Protein 1NKT (pdb70)

Structure (mmCIF, N/CA/C/O backbone):
data_1NKT
#
_entry.id   1NKT
#
_cell.length_a   206.050
_cell.length_b   206.050
_cell.length_c   292.857
_cell.angle_alpha   90.00
_cell.angle_beta   90.00
_cell.angle_gamma   120.00
#
_symmetry.space_group_name_H-M   'P 62 2 2'
#
loop_
_entity.id
_entity.type
_entity.pdbx_description
1 polymer 'Preprotein translocase secA 1 subunit'
2 non-polymer 'MAGNESIUM ION'
3 non-polymer "ADENOSINE-5'-DIPHOSPHATE"
4 water water
#
loop_
_atom_site.group_PDB
_atom_site.id
_atom_site.type_symbol
_atom_site.label_atom_id
_atom_site.label_alt_id
_atom_site.label_comp_id
_atom_site.label_asym_id
_atom_site.label_entity_id
_atom_site.label_seq_id
_atom_site.pdbx_PDB_ins_code
_atom_site.Cartn_x
_atom_site.Cartn_y
_atom_site.Cartn_z
_atom_site.occupancy
_atom_site.B_iso_or_equiv
_atom_site.auth_seq_id
_atom_site.auth_comp_id
_atom_site.auth_asym_id
_atom_site.auth_atom_id
_atom_site.pdbx_PDB_model_num
ATOM 1 N N . ASP A 1 15 ? 50.494 99.605 212.802 1.00 42.26 -15 ASP A N 1
ATOM 2 C CA . ASP A 1 15 ? 49.460 100.634 212.425 1.00 42.04 -15 ASP A CA 1
ATOM 3 C C . ASP A 1 15 ? 49.461 101.929 213.285 1.00 41.43 -15 ASP A C 1
ATOM 4 O O . ASP A 1 15 ? 48.452 102.279 213.898 1.00 41.68 -15 ASP A O 1
ATOM 9 N N . SER A 1 16 ? 50.586 102.651 213.251 1.00 40.45 -14 SER A N 1
ATOM 10 C CA . SER A 1 16 ? 50.917 103.742 214.174 1.00 39.23 -14 SER A CA 1
ATOM 11 C C . SER A 1 16 ? 50.847 105.151 213.553 1.00 38.42 -14 SER A C 1
ATOM 12 O O . SER A 1 16 ? 50.626 105.288 212.352 1.00 38.57 -14 SER A O 1
ATOM 15 N N . PRO A 1 17 ? 51.029 106.194 214.375 1.00 37.38 -13 PRO A N 1
ATOM 16 C CA . PRO A 1 17 ? 51.082 107.576 213.889 1.00 36.00 -13 PRO A CA 1
ATOM 17 C C . PRO A 1 17 ? 52.513 108.096 213.724 1.00 34.07 -13 PRO A C 1
ATOM 18 O O . PRO A 1 17 ? 53.460 107.387 214.022 1.00 34.11 -13 PRO A O 1
ATOM 22 N N . ASP A 1 18 ? 52.666 109.337 213.282 1.00 32.35 -12 ASP A N 1
ATOM 23 C CA . ASP A 1 18 ? 53.998 109.847 213.019 1.00 30.52 -12 ASP A CA 1
ATOM 24 C C . ASP A 1 18 ? 54.297 111.330 213.257 1.00 29.36 -12 ASP A C 1
ATOM 25 O O . ASP A 1 18 ? 55.449 111.737 213.128 1.00 29.13 -12 ASP A O 1
ATOM 30 N N . LEU A 1 19 ? 53.304 112.145 213.599 1.00 27.95 -11 LEU A N 1
ATOM 31 C CA . LEU A 1 19 ? 53.601 113.550 213.877 1.00 26.92 -11 LEU A CA 1
ATOM 32 C C . LEU A 1 19 ? 54.668 113.677 214.973 1.00 26.88 -11 LEU A C 1
ATOM 33 O O . LEU A 1 19 ? 54.559 113.066 216.027 1.00 26.79 -11 LEU A O 1
ATOM 38 N N . GLY A 1 20 ? 55.730 114.421 214.689 1.00 26.63 -10 GLY A N 1
ATOM 39 C CA . GLY A 1 20 ? 56.827 114.571 215.625 1.00 26.85 -10 GLY A CA 1
ATOM 40 C C . GLY A 1 20 ? 57.361 113.287 216.268 1.00 26.84 -10 GLY A C 1
ATOM 41 O O . GLY A 1 20 ? 57.564 113.233 217.483 1.00 27.35 -10 GLY A O 1
ATOM 42 N N . THR A 1 21 ? 57.568 112.250 215.460 1.00 26.21 -9 THR A N 1
ATOM 43 C CA . THR A 1 21 ? 58.269 111.041 215.874 1.00 25.16 -9 THR A CA 1
ATOM 44 C C . THR A 1 21 ? 59.484 111.079 215.004 1.00 24.64 -9 THR A C 1
ATOM 45 O O . THR A 1 21 ? 59.345 111.239 213.800 1.00 24.97 -9 THR A O 1
ATOM 49 N N . LEU A 1 22 ? 60.671 110.930 215.574 1.00 23.83 -8 LEU A N 1
ATOM 50 C CA . LEU A 1 22 ? 61.857 111.007 214.759 1.00 23.13 -8 LEU A CA 1
ATOM 51 C C . LEU A 1 22 ? 61.908 109.859 213.759 1.00 22.84 -8 LEU A C 1
ATOM 52 O O . LEU A 1 22 ? 61.801 110.082 212.555 1.00 22.37 -8 LEU A O 1
ATOM 57 N N . VAL A 1 23 ? 62.046 108.645 214.285 1.00 22.56 -7 VAL A N 1
ATOM 58 C CA . VAL A 1 23 ? 62.065 107.401 213.525 1.00 22.49 -7 VAL A CA 1
ATOM 59 C C . VAL A 1 23 ? 60.656 106.984 213.051 1.00 23.27 -7 VAL A C 1
ATOM 60 O O . VAL A 1 23 ? 59.746 106.903 213.866 1.00 23.00 -7 VAL A O 1
ATOM 64 N N . PRO A 1 24 ? 60.481 106.697 211.753 1.00 24.07 -6 PRO A N 1
ATOM 65 C CA . PRO A 1 24 ? 59.170 106.338 211.206 1.00 24.98 -6 PRO A CA 1
ATOM 66 C C . PRO A 1 24 ? 58.663 104.957 211.651 1.00 26.40 -6 PRO A C 1
ATOM 67 O O . PRO A 1 24 ? 59.372 103.949 211.575 1.00 27.04 -6 PRO A O 1
ATOM 71 N N . ARG A 1 25 ? 57.423 104.939 212.120 1.00 27.91 -5 ARG A N 1
ATOM 72 C CA . ARG A 1 25 ? 56.805 103.754 212.707 1.00 29.65 -5 ARG A CA 1
ATOM 73 C C . ARG A 1 25 ? 55.819 103.078 211.766 1.00 30.06 -5 ARG A C 1
ATOM 74 O O . ARG A 1 25 ? 54.722 103.611 211.467 1.00 29.62 -5 ARG A O 1
ATOM 82 N N . GLY A 1 26 ? 56.207 101.883 211.326 1.00 30.41 -4 GLY A N 1
ATOM 83 C CA . GLY A 1 26 ? 55.275 100.979 210.672 1.00 30.19 -4 GLY A CA 1
ATOM 84 C C . GLY A 1 26 ? 54.437 101.626 209.589 1.00 29.57 -4 GLY A C 1
ATOM 85 O O . GLY A 1 26 ? 54.826 101.586 208.429 1.00 30.14 -4 GLY A O 1
ATOM 86 N N . SER A 1 27 ? 53.298 102.216 209.939 1.00 28.89 -3 SER A N 1
ATOM 87 C CA . SER A 1 27 ? 52.416 102.746 208.890 1.00 28.01 -3 SER A CA 1
ATOM 88 C C . SER A 1 27 ? 53.039 103.855 208.015 1.00 27.41 -3 SER A C 1
ATOM 89 O O . SER A 1 27 ? 52.845 103.888 206.803 1.00 27.13 -3 SER A O 1
ATOM 92 N N . MET A 1 28 ? 53.813 104.740 208.636 1.00 27.11 -2 MET A N 1
ATOM 93 C CA . MET A 1 28 ? 54.584 105.746 207.915 1.00 26.08 -2 MET A CA 1
ATOM 94 C C . MET A 1 28 ? 55.774 105.141 207.190 1.00 25.70 -2 MET A C 1
ATOM 95 O O . MET A 1 28 ? 56.147 105.589 206.110 1.00 25.24 -2 MET A O 1
ATOM 100 N N . ALA A 1 29 ? 56.383 104.134 207.802 1.00 25.80 -1 ALA A N 1
ATOM 101 C CA . ALA A 1 29 ? 57.534 103.452 207.213 1.00 25.91 -1 ALA A CA 1
ATOM 102 C C . ALA A 1 29 ? 57.168 102.756 205.892 1.00 26.28 -1 ALA A C 1
ATOM 103 O O . ALA A 1 29 ? 58.014 102.615 205.001 1.00 26.50 -1 ALA A O 1
ATOM 105 N N . ASP A 1 30 ? 55.904 102.352 205.764 1.00 26.42 0 ASP A N 1
ATOM 106 C CA . ASP A 1 30 ? 55.417 101.738 204.546 1.00 26.67 0 ASP A CA 1
ATOM 107 C C . ASP A 1 30 ? 55.352 102.795 203.476 1.00 26.21 0 ASP A C 1
ATOM 108 O O . ASP A 1 30 ? 56.005 102.654 202.437 1.00 26.81 0 ASP A O 1
ATOM 113 N N . ILE A 1 31 ? 54.584 103.857 203.720 1.00 25.04 1 ILE A N 1
ATOM 114 C CA . ILE A 1 31 ? 54.536 104.940 202.763 1.00 23.88 1 ILE A CA 1
ATOM 115 C C . ILE A 1 31 ? 55.952 105.240 202.274 1.00 24.05 1 ILE A C 1
ATOM 116 O O . ILE A 1 31 ? 56.158 105.412 201.079 1.00 24.10 1 ILE A O 1
ATOM 121 N N . LEU A 1 32 ? 56.932 105.260 203.182 1.00 24.25 2 LEU A N 1
ATOM 122 C CA . LEU A 1 32 ? 58.287 105.650 202.808 1.00 24.36 2 LEU A CA 1
ATOM 123 C C . LEU A 1 32 ? 58.969 104.624 201.904 1.00 25.60 2 LEU A C 1
ATOM 124 O O . LEU A 1 32 ? 59.655 105.015 200.949 1.00 25.61 2 LEU A O 1
ATOM 129 N N . SER A 1 33 ? 58.766 103.333 202.193 1.00 26.90 3 SER A N 1
ATOM 130 C CA . SER A 1 33 ? 59.166 102.239 201.301 1.00 28.37 3 SER A CA 1
ATOM 131 C C . SER A 1 33 ? 58.440 102.297 199.932 1.00 29.73 3 SER A C 1
ATOM 132 O O . SER A 1 33 ? 59.053 102.035 198.890 1.00 30.26 3 SER A O 1
ATOM 135 N N . LYS A 1 34 ? 57.150 102.631 199.924 1.00 30.25 4 LYS A N 1
ATOM 136 C CA . LYS A 1 34 ? 56.456 102.823 198.658 1.00 31.62 4 LYS A CA 1
ATOM 137 C C . LYS A 1 34 ? 57.252 103.804 197.791 1.00 31.68 4 LYS A C 1
ATOM 138 O O . LYS A 1 34 ? 57.866 103.393 196.818 1.00 32.24 4 LYS A O 1
ATOM 144 N N . LEU A 1 35 ? 57.283 105.078 198.166 1.00 31.86 5 LEU A N 1
ATOM 145 C CA . LEU A 1 35 ? 58.021 106.108 197.417 1.00 31.97 5 LEU A CA 1
ATOM 146 C C . LEU A 1 35 ? 59.512 105.791 197.064 1.00 32.01 5 LEU A C 1
ATOM 147 O O . LEU A 1 35 ? 60.123 106.517 196.273 1.00 32.13 5 LEU A O 1
ATOM 152 N N . LEU A 1 36 ? 60.090 104.738 197.652 1.00 31.60 6 LEU A N 1
ATOM 153 C CA . LEU A 1 36 ? 61.448 104.289 197.311 1.00 31.15 6 LEU A CA 1
ATOM 154 C C . LEU A 1 36 ? 61.463 103.788 195.882 1.00 31.26 6 LEU A C 1
ATOM 155 O O . LEU A 1 36 ? 62.163 104.326 195.016 1.00 31.38 6 LEU A O 1
ATOM 160 N N . ARG A 1 37 ? 60.664 102.750 195.657 1.00 31.10 7 ARG A N 1
ATOM 161 C CA . ARG A 1 37 ? 60.442 102.174 194.343 1.00 31.11 7 ARG A CA 1
ATOM 162 C C . ARG A 1 37 ? 59.975 103.210 193.300 1.00 30.84 7 ARG A C 1
ATOM 163 O O . ARG A 1 37 ? 60.218 103.039 192.107 1.00 31.01 7 ARG A O 1
ATOM 171 N N . LEU A 1 38 ? 59.315 104.281 193.735 1.00 30.20 8 LEU A N 1
ATOM 172 C CA . LEU A 1 38 ? 58.838 105.288 192.793 1.00 29.84 8 LEU A CA 1
ATOM 173 C C . LEU A 1 38 ? 59.876 106.370 192.536 1.00 29.68 8 LEU A C 1
ATOM 174 O O . LEU A 1 38 ? 59.603 107.361 191.856 1.00 29.96 8 LEU A O 1
ATOM 179 N N . GLY A 1 39 ? 61.059 106.179 193.103 1.00 29.57 9 GLY A N 1
ATOM 180 C CA . GLY A 1 39 ? 62.188 107.064 192.882 1.00 29.49 9 GLY A CA 1
ATOM 181 C C . GLY A 1 39 ? 62.163 108.425 193.569 1.00 29.04 9 GLY A C 1
ATOM 182 O O . GLY A 1 39 ? 63.117 109.197 193.427 1.00 29.67 9 GLY A O 1
ATOM 183 N N . GLU A 1 40 ? 61.103 108.712 194.326 1.00 28.01 10 GLU A N 1
ATOM 184 C CA . GLU A 1 40 ? 60.898 110.037 194.913 1.00 26.47 10 GLU A CA 1
ATOM 185 C C . GLU A 1 40 ? 61.886 110.472 195.999 1.00 25.69 10 GLU A C 1
ATOM 186 O O . GLU A 1 40 ? 62.144 111.663 196.159 1.00 25.95 10 GLU A O 1
ATOM 192 N N . GLY A 1 41 ? 62.446 109.527 196.739 1.00 24.28 11 GLY A N 1
ATOM 193 C CA . GLY A 1 41 ? 63.504 109.882 197.657 1.00 23.04 11 GLY A CA 1
ATOM 194 C C . GLY A 1 41 ? 63.158 110.707 198.883 1.00 22.18 11 GLY A C 1
ATOM 195 O O . GLY A 1 41 ? 64.010 111.411 199.404 1.00 21.99 11 GLY A O 1
ATOM 196 N N . ARG A 1 42 ? 61.929 110.607 199.376 1.00 21.83 12 ARG A N 1
ATOM 197 C CA . ARG A 1 42 ? 61.592 111.264 200.640 1.00 21.19 12 ARG A CA 1
ATOM 198 C C . ARG A 1 42 ? 62.255 110.536 201.802 1.00 19.99 12 ARG A C 1
ATOM 199 O O . ARG A 1 42 ? 62.626 111.154 202.779 1.00 19.87 12 ARG A O 1
ATOM 207 N N . MET A 1 43 ? 62.412 109.227 201.679 1.00 18.78 13 MET A N 1
ATOM 208 C CA . MET A 1 43 ? 63.006 108.427 202.720 1.00 18.40 13 MET A CA 1
ATOM 209 C C . MET A 1 43 ? 64.423 108.892 203.101 1.00 17.83 13 MET A C 1
ATOM 210 O O . MET A 1 43 ? 64.808 108.879 204.268 1.00 17.52 13 MET A O 1
ATOM 215 N N . VAL A 1 44 ? 65.212 109.281 202.111 1.00 17.03 14 VAL A N 1
ATOM 216 C CA . VAL A 1 44 ? 66.543 109.790 202.391 1.00 16.25 14 VAL A CA 1
ATOM 217 C C . VAL A 1 44 ? 66.422 111.073 203.230 1.00 16.13 14 VAL A C 1
ATOM 218 O O . VAL A 1 44 ? 67.152 111.236 204.206 1.00 16.51 14 VAL A O 1
ATOM 222 N N . LYS A 1 45 ? 65.499 111.968 202.883 1.00 15.53 15 LYS A N 1
ATOM 223 C CA . LYS A 1 45 ? 65.325 113.185 203.678 1.00 15.56 15 LYS A CA 1
ATOM 224 C C . LYS A 1 45 ? 65.082 112.837 205.150 1.00 15.07 15 LYS A C 1
ATOM 225 O O . LYS A 1 45 ? 65.669 113.460 206.049 1.00 15.24 15 LYS A O 1
ATOM 231 N N . ARG A 1 46 ? 64.256 111.817 205.378 1.00 14.10 16 ARG A N 1
ATOM 232 C CA . ARG A 1 46 ? 63.994 111.307 206.715 1.00 13.84 16 ARG A CA 1
ATOM 233 C C . ARG A 1 46 ? 65.230 110.731 207.415 1.00 14.10 16 ARG A C 1
ATOM 234 O O . ARG A 1 46 ? 65.452 110.995 208.585 1.00 14.37 16 ARG A O 1
ATOM 242 N N . LEU A 1 47 ? 66.008 109.909 206.719 1.00 14.16 17 LEU A N 1
ATOM 243 C CA . LEU A 1 47 ? 67.136 109.263 207.352 1.00 14.86 17 LEU A CA 1
ATOM 244 C C . LEU A 1 47 ? 68.167 110.329 207.720 1.00 14.98 17 LEU A C 1
ATOM 245 O O . LEU A 1 47 ? 68.848 110.229 208.741 1.00 14.08 17 LEU A O 1
ATOM 250 N N . LYS A 1 48 ? 68.226 111.367 206.890 1.00 15.40 18 LYS A N 1
ATOM 251 C CA . LYS A 1 48 ? 69.103 112.508 207.100 1.00 15.71 18 LYS A CA 1
ATOM 252 C C . LYS A 1 48 ? 68.676 113.282 208.355 1.00 15.46 18 LYS A C 1
ATOM 253 O O . LYS A 1 48 ? 69.531 113.715 209.149 1.00 15.87 18 LYS A O 1
ATOM 259 N N . LYS A 1 49 ? 67.366 113.432 208.545 1.00 14.73 19 LYS A N 1
ATOM 260 C CA . LYS A 1 49 ? 66.840 114.036 209.766 1.00 14.48 19 LYS A CA 1
ATOM 261 C C . LYS A 1 49 ? 67.225 113.216 211.008 1.00 14.03 19 LYS A C 1
ATOM 262 O O . LYS A 1 49 ? 67.623 113.771 212.034 1.00 14.96 19 LYS A O 1
ATOM 268 N N . VAL A 1 50 ? 67.137 111.896 210.911 1.00 13.00 20 VAL A N 1
ATOM 269 C CA . VAL A 1 50 ? 67.554 111.044 212.003 1.00 11.91 20 VAL A CA 1
ATOM 270 C C . VAL A 1 50 ? 69.043 111.241 212.219 1.00 12.26 20 VAL A C 1
ATOM 271 O O . VAL A 1 50 ? 69.460 111.519 213.332 1.00 13.09 20 VAL A O 1
ATOM 275 N N . ALA A 1 51 ? 69.854 111.153 211.170 1.00 11.90 21 ALA A N 1
ATOM 276 C CA . ALA A 1 51 ? 71.300 111.205 211.374 1.00 11.84 21 ALA A CA 1
ATOM 277 C C . ALA A 1 51 ? 71.670 112.508 212.065 1.00 12.05 21 ALA A C 1
ATOM 278 O O . ALA A 1 51 ? 72.323 112.497 213.113 1.00 11.12 21 ALA A O 1
ATOM 280 N N . ASP A 1 52 ? 71.197 113.619 211.501 1.00 12.66 22 ASP A N 1
ATOM 281 C CA . ASP A 1 52 ? 71.349 114.947 212.124 1.00 13.54 22 ASP A CA 1
ATOM 282 C C . ASP A 1 52 ? 71.047 114.984 213.602 1.00 13.59 22 ASP A C 1
ATOM 283 O O . ASP A 1 52 ? 71.904 115.396 214.396 1.00 13.93 22 ASP A O 1
ATOM 288 N N . TYR A 1 53 ? 69.845 114.553 213.978 1.00 13.31 23 TYR A N 1
ATOM 289 C CA . TYR A 1 53 ? 69.529 114.470 215.390 1.00 13.83 23 TYR A CA 1
ATOM 290 C C . TYR A 1 53 ? 70.582 113.670 216.183 1.00 13.42 23 TYR A C 1
ATOM 291 O O . TYR A 1 53 ? 71.175 114.197 217.120 1.00 13.73 23 TYR A O 1
ATOM 300 N N . VAL A 1 54 ? 70.838 112.422 215.800 1.00 12.73 24 VAL A N 1
ATOM 301 C CA . VAL A 1 54 ? 71.873 111.648 216.457 1.00 12.25 24 VAL A CA 1
ATOM 302 C C . VAL A 1 54 ? 73.126 112.505 216.644 1.00 12.74 24 VAL A C 1
ATOM 303 O O . VAL A 1 54 ? 73.768 112.440 217.685 1.00 12.83 24 VAL A O 1
ATOM 307 N N . GLY A 1 55 ? 73.455 113.308 215.630 1.00 13.15 25 GLY A N 1
ATOM 308 C CA . GLY A 1 55 ? 74.585 114.228 215.666 1.00 13.60 25 GLY A CA 1
ATOM 309 C C . GLY A 1 55 ? 74.514 115.242 216.803 1.00 14.61 25 GLY A C 1
ATOM 310 O O . GLY A 1 55 ? 75.542 115.590 217.382 1.00 14.18 25 GLY A O 1
ATOM 311 N N . THR A 1 56 ? 73.312 115.723 217.136 1.00 15.37 26 THR A N 1
ATOM 312 C CA . THR A 1 56 ? 73.187 116.636 218.260 1.00 16.17 26 THR A CA 1
ATOM 313 C C . THR A 1 56 ? 73.316 115.938 219.610 1.00 16.77 26 THR A C 1
ATOM 314 O O . THR A 1 56 ? 73.373 116.613 220.633 1.00 17.51 26 THR A O 1
ATOM 318 N N . LEU A 1 57 ? 73.379 114.607 219.636 1.00 16.85 27 LEU A N 1
ATOM 319 C CA . LEU A 1 57 ? 73.619 113.905 220.907 1.00 16.98 27 LEU A CA 1
ATOM 320 C C . LEU A 1 57 ? 75.107 113.596 221.147 1.00 17.21 27 LEU A C 1
ATOM 321 O O . LEU A 1 57 ? 75.483 112.934 222.107 1.00 17.35 27 LEU A O 1
ATOM 326 N N . SER A 1 58 ? 75.952 114.126 220.284 1.00 17.79 28 SER A N 1
ATOM 327 C CA . SER A 1 58 ? 77.357 113.817 220.297 1.00 18.23 28 SER A CA 1
ATOM 328 C C . SER A 1 58 ? 78.028 114.279 221.579 1.00 18.98 28 SER A C 1
ATOM 329 O O . SER A 1 58 ? 78.875 113.575 222.152 1.00 19.10 28 SER A O 1
ATOM 332 N N . ASP A 1 59 ? 77.653 115.473 222.029 1.00 19.62 29 ASP A N 1
ATOM 333 C CA . ASP A 1 59 ? 78.277 116.084 223.202 1.00 20.00 29 ASP A CA 1
ATOM 334 C C . ASP A 1 59 ? 77.998 115.294 224.471 1.00 20.01 29 ASP A C 1
ATOM 335 O O . ASP A 1 59 ? 78.932 114.979 225.211 1.00 19.93 29 ASP A O 1
ATOM 340 N N . ASP A 1 60 ? 76.722 114.962 224.688 1.00 20.22 30 ASP A N 1
ATOM 341 C CA . ASP A 1 60 ? 76.266 114.042 225.736 1.00 20.50 30 ASP A CA 1
ATOM 342 C C . ASP A 1 60 ? 77.159 112.818 225.886 1.00 20.55 30 ASP A C 1
ATOM 343 O O . ASP A 1 60 ? 77.559 112.488 226.994 1.00 21.16 30 ASP A O 1
ATOM 348 N N . VAL A 1 61 ? 77.456 112.124 224.795 1.00 19.86 31 VAL A N 1
ATOM 349 C CA . VAL A 1 61 ? 78.275 110.941 224.933 1.00 19.89 31 VAL A CA 1
ATOM 350 C C . VAL A 1 61 ? 79.762 111.279 224.956 1.00 20.36 31 VAL A C 1
ATOM 351 O O . VAL A 1 61 ? 80.540 110.586 225.615 1.00 20.09 31 VAL A O 1
ATOM 355 N N . GLU A 1 62 ? 80.148 112.347 224.252 1.00 20.93 32 GLU A N 1
ATOM 356 C CA . GLU A 1 62 ? 81.555 112.771 224.178 1.00 21.63 32 GLU A CA 1
ATOM 357 C C . GLU A 1 62 ? 82.123 113.075 225.562 1.00 21.15 32 GLU A C 1
ATOM 358 O O . GLU A 1 62 ? 83.304 112.866 225.795 1.00 20.93 32 GLU A O 1
ATOM 364 N N . LYS A 1 63 ? 81.275 113.553 226.474 1.00 20.55 33 LYS A N 1
ATOM 365 C CA . LYS A 1 63 ? 81.723 113.930 227.811 1.00 20.04 33 LYS A CA 1
ATOM 366 C C . LYS A 1 63 ? 81.727 112.785 228.843 1.00 19.48 33 LYS A C 1
ATOM 367 O O . LYS A 1 63 ? 82.052 112.994 230.017 1.00 19.38 33 LYS A O 1
ATOM 373 N N . LEU A 1 64 ? 81.415 111.569 228.392 1.00 18.68 34 LEU A N 1
ATOM 374 C CA . LEU A 1 64 ? 81.356 110.411 229.282 1.00 17.79 34 LEU A CA 1
ATOM 375 C C . LEU A 1 64 ? 82.658 109.641 229.405 1.00 17.25 34 LEU A C 1
ATOM 376 O O . LEU A 1 64 ? 83.447 109.555 228.471 1.00 17.48 34 LEU A O 1
ATOM 381 N N . THR A 1 65 ? 82.842 109.068 230.584 1.00 16.62 35 THR A N 1
ATOM 382 C CA . THR A 1 65 ? 83.889 108.106 230.906 1.00 15.78 35 THR A CA 1
ATOM 383 C C . THR A 1 65 ? 83.733 106.819 230.072 1.00 15.57 35 THR A C 1
ATOM 384 O O . THR A 1 65 ? 82.627 106.505 229.635 1.00 15.76 35 THR A O 1
ATOM 388 N N . ASP A 1 66 ? 84.822 106.081 229.849 1.00 15.05 36 ASP A N 1
ATOM 389 C CA . ASP A 1 66 ? 84.760 104.770 229.185 1.00 14.45 36 ASP A CA 1
ATOM 390 C C . ASP A 1 66 ? 83.879 103.777 229.937 1.00 14.28 36 ASP A C 1
ATOM 391 O O . ASP A 1 66 ? 83.078 103.081 229.334 1.00 14.36 36 ASP A O 1
ATOM 396 N N . ALA A 1 67 ? 84.001 103.747 231.262 1.00 14.06 37 ALA A N 1
ATOM 397 C CA . ALA A 1 67 ? 83.093 102.981 232.117 1.00 13.85 37 ALA A CA 1
ATOM 398 C C . ALA A 1 67 ? 81.623 103.449 231.998 1.00 13.80 37 ALA A C 1
ATOM 399 O O . ALA A 1 67 ? 80.709 102.628 231.960 1.00 13.15 37 ALA A O 1
ATOM 401 N N . GLU A 1 68 ? 81.428 104.767 231.942 1.00 14.08 38 GLU A N 1
ATOM 402 C CA . GLU A 1 68 ? 80.119 105.399 231.859 1.00 14.19 38 GLU A CA 1
ATOM 403 C C . GLU A 1 68 ? 79.505 105.170 230.478 1.00 14.95 38 GLU A C 1
ATOM 404 O O . GLU A 1 68 ? 78.257 105.037 230.333 1.00 15.16 38 GLU A O 1
ATOM 410 N N . LEU A 1 69 ? 80.360 105.133 229.450 1.00 14.96 39 LEU A N 1
ATOM 411 C CA . LEU A 1 69 ? 79.884 104.790 228.110 1.00 14.56 39 LEU A CA 1
ATOM 412 C C . LEU A 1 69 ? 79.455 103.331 228.079 1.00 14.93 39 LEU A C 1
ATOM 413 O O . LEU A 1 69 ? 78.409 103.026 227.524 1.00 15.34 39 LEU A O 1
ATOM 418 N N . ARG A 1 70 ? 80.237 102.442 228.707 1.00 15.22 40 ARG A N 1
ATOM 419 C CA . ARG A 1 70 ? 79.863 101.021 228.812 1.00 15.68 40 ARG A CA 1
ATOM 420 C C . ARG A 1 70 ? 78.599 100.727 229.655 1.00 15.27 40 ARG A C 1
ATOM 421 O O . ARG A 1 70 ? 77.891 99.739 229.416 1.00 15.30 40 ARG A O 1
ATOM 429 N N . ALA A 1 71 ? 78.338 101.586 230.630 1.00 14.72 41 ALA A N 1
ATOM 430 C CA . ALA A 1 71 ? 77.162 101.483 231.476 1.00 14.94 41 ALA A CA 1
ATOM 431 C C . ALA A 1 71 ? 75.894 101.849 230.711 1.00 15.11 41 ALA A C 1
ATOM 432 O O . ALA A 1 71 ? 74.766 101.594 231.182 1.00 15.58 41 ALA A O 1
ATOM 434 N N . LYS A 1 72 ? 76.062 102.456 229.540 1.00 14.90 42 LYS A N 1
ATOM 435 C CA . LYS A 1 72 ? 74.900 102.863 228.766 1.00 14.65 42 LYS A CA 1
ATOM 436 C C . LYS A 1 72 ? 74.109 101.636 228.331 1.00 14.83 42 LYS A C 1
ATOM 437 O O . LYS A 1 72 ? 72.876 101.684 228.283 1.00 15.80 42 LYS A O 1
ATOM 443 N N . THR A 1 73 ? 74.816 100.541 228.040 1.00 14.25 43 THR A N 1
ATOM 444 C CA . THR A 1 73 ? 74.198 99.310 227.553 1.00 13.61 43 THR A CA 1
ATOM 445 C C . THR A 1 73 ? 73.221 98.760 228.585 1.00 14.20 43 THR A C 1
ATOM 446 O O . THR A 1 73 ? 72.094 98.366 228.240 1.00 14.57 43 THR A O 1
ATOM 450 N N . ASP A 1 74 ? 73.633 98.770 229.850 1.00 14.32 44 ASP A N 1
ATOM 451 C CA . ASP A 1 74 ? 72.795 98.246 230.907 1.00 14.77 44 ASP A CA 1
ATOM 452 C C . ASP A 1 74 ? 71.641 99.179 231.132 1.00 14.71 44 ASP A C 1
ATOM 453 O O . ASP A 1 74 ? 70.552 98.720 231.439 1.00 14.85 44 ASP A O 1
ATOM 458 N N . GLU A 1 75 ? 71.867 100.479 230.945 1.00 14.72 45 GLU A N 1
ATOM 459 C CA . GLU A 1 75 ? 70.791 101.464 231.072 1.00 14.93 45 GLU A CA 1
ATOM 460 C C . GLU A 1 75 ? 69.722 101.238 230.015 1.00 15.21 45 GLU A C 1
ATOM 461 O O . GLU A 1 75 ? 68.530 101.314 230.317 1.00 14.87 45 GLU A O 1
ATOM 467 N N . PHE A 1 76 ? 70.150 100.955 228.783 1.00 15.48 46 PHE A N 1
ATOM 468 C CA . PHE A 1 76 ? 69.210 100.745 227.682 1.00 16.19 46 PHE A CA 1
ATOM 469 C C . PHE A 1 76 ? 68.355 99.479 227.897 1.00 16.69 46 PHE A C 1
ATOM 470 O O . PHE A 1 76 ? 67.135 99.481 227.647 1.00 16.61 46 PHE A O 1
ATOM 478 N N . LYS A 1 77 ? 69.006 98.407 228.359 1.00 17.03 47 LYS A N 1
ATOM 479 C CA . LYS A 1 77 ? 68.334 97.144 228.664 1.00 17.24 47 LYS A CA 1
ATOM 480 C C . LYS A 1 77 ? 67.278 97.363 229.753 1.00 16.96 47 LYS A C 1
ATOM 481 O O . LYS A 1 77 ? 66.135 96.934 229.645 1.00 16.83 47 LYS A O 1
ATOM 487 N N . ARG A 1 78 ? 67.706 98.027 230.808 1.00 16.68 48 ARG A N 1
ATOM 488 C CA . ARG A 1 78 ? 66.861 98.438 231.894 1.00 17.18 48 ARG A CA 1
ATOM 489 C C . ARG A 1 78 ? 65.616 99.169 231.332 1.00 17.29 48 ARG A C 1
ATOM 490 O O . ARG A 1 78 ? 64.471 98.849 231.673 1.00 17.11 48 ARG A O 1
ATOM 498 N N . ARG A 1 79 ? 65.854 100.114 230.429 1.00 17.49 49 ARG A N 1
ATOM 499 C CA . ARG A 1 79 ? 64.794 100.933 229.862 1.00 17.42 49 ARG A CA 1
ATOM 500 C C . ARG A 1 79 ? 63.887 100.159 228.926 1.00 17.86 49 ARG A C 1
ATOM 501 O O . ARG A 1 79 ? 62.736 100.522 228.748 1.00 18.47 49 ARG A O 1
ATOM 509 N N . LEU A 1 80 ? 64.404 99.089 228.338 1.00 18.56 50 LEU A N 1
ATOM 510 C CA . LEU A 1 80 ? 63.632 98.242 227.434 1.00 18.65 50 LEU A CA 1
ATOM 511 C C . LEU A 1 80 ? 62.786 97.196 228.160 1.00 18.83 50 LEU A C 1
ATOM 512 O O . LEU A 1 80 ? 61.976 96.516 227.538 1.00 18.98 50 LEU A O 1
ATOM 517 N N . ALA A 1 81 ? 62.994 97.060 229.467 1.00 19.23 51 ALA A N 1
ATOM 518 C CA . ALA A 1 81 ? 62.287 96.077 230.266 1.00 19.86 51 ALA A CA 1
ATOM 519 C C . ALA A 1 81 ? 61.307 96.774 231.196 1.00 20.71 51 ALA A C 1
ATOM 520 O O . ALA A 1 81 ? 60.457 96.133 231.812 1.00 21.06 51 ALA A O 1
ATOM 522 N N . ASP A 1 82 ? 61.422 98.095 231.281 1.00 21.64 52 ASP A N 1
ATOM 523 C CA . ASP A 1 82 ? 60.542 98.912 232.104 1.00 22.89 52 ASP A CA 1
ATOM 524 C C . ASP A 1 82 ? 59.087 98.903 231.605 1.00 23.61 52 ASP A C 1
ATOM 525 O O . ASP A 1 82 ? 58.759 99.497 230.582 1.00 23.31 52 ASP A O 1
ATOM 530 N N . GLN A 1 83 ? 58.210 98.219 232.329 1.00 25.00 53 GLN A N 1
ATOM 531 C CA . GLN A 1 83 ? 56.780 98.220 231.973 1.00 26.37 53 GLN A CA 1
ATOM 532 C C . GLN A 1 83 ? 56.046 99.409 232.592 1.00 26.31 53 GLN A C 1
ATOM 533 O O . GLN A 1 83 ? 54.932 99.712 232.196 1.00 26.46 53 GLN A O 1
ATOM 539 N N . LYS A 1 84 ? 56.681 100.103 233.530 1.00 26.75 54 LYS A N 1
ATOM 540 C CA . LYS A 1 84 ? 56.087 101.315 234.083 1.00 27.43 54 LYS A CA 1
ATOM 541 C C . LYS A 1 84 ? 56.236 102.507 233.139 1.00 27.31 54 LYS A C 1
ATOM 542 O O . LYS A 1 84 ? 55.469 103.451 233.179 1.00 27.49 54 LYS A O 1
ATOM 548 N N . ASN A 1 85 ? 57.232 102.453 232.279 1.00 27.76 55 ASN A N 1
ATOM 549 C CA . ASN A 1 85 ? 57.624 103.620 231.507 1.00 28.09 55 ASN A CA 1
ATOM 550 C C . ASN A 1 85 ? 58.157 103.176 230.143 1.00 27.57 55 ASN A C 1
ATOM 551 O O . ASN A 1 85 ? 59.311 103.445 229.831 1.00 27.62 55 ASN A O 1
ATOM 556 N N . PRO A 1 86 ? 57.294 102.561 229.320 1.00 27.36 56 PRO A N 1
ATOM 557 C CA . PRO A 1 86 ? 57.724 101.679 228.217 1.00 27.28 56 PRO A CA 1
ATOM 558 C C . PRO A 1 86 ? 58.619 102.337 227.167 1.00 26.89 56 PRO A C 1
ATOM 559 O O . PRO A 1 86 ? 58.363 103.481 226.796 1.00 27.24 56 PRO A O 1
ATOM 563 N N . GLU A 1 87 ? 59.642 101.638 226.694 1.00 25.89 57 GLU A N 1
ATOM 564 C CA . GLU A 1 87 ? 60.414 102.168 225.579 1.00 25.74 57 GLU A CA 1
ATOM 565 C C . GLU A 1 87 ? 60.709 101.060 224.572 1.00 25.26 57 GLU A C 1
ATOM 566 O O . GLU A 1 87 ? 60.916 99.899 224.946 1.00 25.69 57 GLU A O 1
ATOM 572 N N . THR A 1 88 ? 60.704 101.429 223.293 1.00 24.26 58 THR A N 1
ATOM 573 C CA . THR A 1 88 ? 60.949 100.501 222.194 1.00 23.03 58 THR A CA 1
ATOM 574 C C . THR A 1 88 ? 62.313 100.778 221.650 1.00 22.14 58 THR A C 1
ATOM 575 O O . THR A 1 88 ? 62.894 101.830 221.915 1.00 22.36 58 THR A O 1
ATOM 579 N N . LEU A 1 89 ? 62.827 99.844 220.864 1.00 21.09 59 LEU A N 1
ATOM 580 C CA . LEU A 1 89 ? 64.112 100.045 220.204 1.00 19.94 59 LEU A CA 1
ATOM 581 C C . LEU A 1 89 ? 64.081 101.349 219.426 1.00 19.91 59 LEU A C 1
ATOM 582 O O . LEU A 1 89 ? 65.032 102.110 219.466 1.00 20.74 59 LEU A O 1
ATOM 587 N N . ASP A 1 90 ? 62.967 101.621 218.761 1.00 19.71 60 ASP A N 1
ATOM 588 C CA . ASP A 1 90 ? 62.792 102.859 218.033 1.00 19.59 60 ASP A CA 1
ATOM 589 C C . ASP A 1 90 ? 62.954 104.097 218.917 1.00 19.33 60 ASP A C 1
ATOM 590 O O . ASP A 1 90 ? 63.512 105.100 218.484 1.00 19.76 60 ASP A O 1
ATOM 595 N N . ASP A 1 91 ? 62.461 104.033 220.150 1.00 18.64 61 ASP A N 1
ATOM 596 C CA . ASP A 1 91 ? 62.678 105.106 221.106 1.00 17.54 61 ASP A CA 1
ATOM 597 C C . ASP A 1 91 ? 64.131 105.213 221.462 1.00 17.00 61 ASP A C 1
ATOM 598 O O . ASP A 1 91 ? 64.617 106.299 221.703 1.00 16.88 61 ASP A O 1
ATOM 603 N N . LEU A 1 92 ? 64.842 104.097 221.509 1.00 16.30 62 LEU A N 1
ATOM 604 C CA . LEU A 1 92 ? 66.225 104.181 221.957 1.00 15.90 62 LEU A CA 1
ATOM 605 C C . LEU A 1 92 ? 67.213 104.420 220.831 1.00 15.94 62 LEU A C 1
ATOM 606 O O . LEU A 1 92 ? 68.388 104.669 221.088 1.00 16.24 62 LEU A O 1
ATOM 611 N N . LEU A 1 93 ? 66.745 104.364 219.587 1.00 15.74 63 LEU A N 1
ATOM 612 C CA . LEU A 1 93 ? 67.637 104.488 218.438 1.00 15.31 63 LEU A CA 1
ATOM 613 C C . LEU A 1 93 ? 68.602 105.669 218.514 1.00 14.65 63 LEU A C 1
ATOM 614 O O . LEU A 1 93 ? 69.768 105.440 218.379 1.00 15.68 63 LEU A O 1
ATOM 619 N N . PRO A 1 94 ? 68.165 106.918 218.710 1.00 14.49 64 PRO A N 1
ATOM 620 C CA . PRO A 1 94 ? 69.125 108.027 218.719 1.00 13.90 64 PRO A CA 1
ATOM 621 C C . PRO A 1 94 ? 70.218 107.856 219.775 1.00 14.34 64 PRO A C 1
ATOM 622 O O . PRO A 1 94 ? 71.428 107.914 219.444 1.00 14.71 64 PRO A O 1
ATOM 626 N N . GLU A 1 95 ? 69.824 107.609 221.019 1.00 13.83 65 GLU A N 1
ATOM 627 C CA . GLU A 1 95 ? 70.805 107.390 222.080 1.00 13.55 65 GLU A CA 1
ATOM 628 C C . GLU A 1 95 ? 71.730 106.198 221.822 1.00 13.58 65 GLU A C 1
ATOM 629 O O . GLU A 1 95 ? 72.955 106.312 221.978 1.00 14.04 65 GLU A O 1
ATOM 635 N N . ALA A 1 96 ? 71.166 105.060 221.421 1.00 13.44 66 ALA A N 1
ATOM 636 C CA . ALA A 1 96 ? 71.988 103.867 221.287 1.00 13.61 66 ALA A CA 1
ATOM 637 C C . ALA A 1 96 ? 72.969 104.059 220.146 1.00 14.09 66 ALA A C 1
ATOM 638 O O . ALA A 1 96 ? 74.145 103.711 220.291 1.00 14.62 66 ALA A O 1
ATOM 640 N N . PHE A 1 97 ? 72.523 104.671 219.045 1.00 14.07 67 PHE A N 1
ATOM 641 C CA . PHE A 1 97 ? 73.451 105.048 217.963 1.00 14.52 67 PHE A CA 1
ATOM 642 C C . PHE A 1 97 ? 74.576 106.005 218.394 1.00 14.10 67 PHE A C 1
ATOM 643 O O . PHE A 1 97 ? 75.730 105.794 218.061 1.00 14.16 67 PHE A O 1
ATOM 651 N N . ALA A 1 98 ? 74.242 107.053 219.145 1.00 14.14 68 ALA A N 1
ATOM 652 C CA . ALA A 1 98 ? 75.230 108.038 219.549 1.00 13.84 68 ALA A CA 1
ATOM 653 C C . ALA A 1 98 ? 76.336 107.379 220.345 1.00 14.07 68 ALA A C 1
ATOM 654 O O . ALA A 1 98 ? 77.538 107.721 220.192 1.00 13.50 68 ALA A O 1
ATOM 656 N N . VAL A 1 99 ? 75.908 106.434 221.188 1.00 13.94 69 VAL A N 1
ATOM 657 C CA . VAL A 1 99 ? 76.806 105.666 222.055 1.00 13.46 69 VAL A CA 1
ATOM 658 C C . VAL A 1 99 ? 77.684 104.751 221.215 1.00 13.47 69 VAL A C 1
ATOM 659 O O . VAL A 1 99 ? 78.902 104.711 221.388 1.00 13.90 69 VAL A O 1
ATOM 663 N N . ALA A 1 100 ? 77.087 104.014 220.295 1.00 13.16 70 ALA A N 1
ATOM 664 C CA . ALA A 1 100 ? 77.896 103.144 219.462 1.00 13.47 70 ALA A CA 1
ATOM 665 C C . ALA A 1 100 ? 78.878 103.976 218.615 1.00 13.87 70 ALA A C 1
ATOM 666 O O . ALA A 1 100 ? 80.023 103.552 218.342 1.00 13.40 70 ALA A O 1
ATOM 668 N N . ARG A 1 101 ? 78.430 105.169 218.214 1.00 14.09 71 ARG A N 1
ATOM 669 C CA . ARG A 1 101 ? 79.216 106.010 217.309 1.00 14.41 71 ARG A CA 1
ATOM 670 C C . ARG A 1 101 ? 80.413 106.545 218.036 1.00 14.40 71 ARG A C 1
ATOM 671 O O . ARG A 1 101 ? 81.518 106.505 217.518 1.00 15.72 71 ARG A O 1
ATOM 679 N N . GLU A 1 102 ? 80.194 107.006 219.258 1.00 14.09 72 GLU A N 1
ATOM 680 C CA . GLU A 1 102 ? 81.265 107.478 220.095 1.00 13.63 72 GLU A CA 1
ATOM 681 C C . GLU A 1 102 ? 82.191 106.327 220.516 1.00 13.75 72 GLU A C 1
ATOM 682 O O . GLU A 1 102 ? 83.420 106.519 220.612 1.00 14.00 72 GLU A O 1
ATOM 688 N N . ALA A 1 103 ? 81.632 105.133 220.727 1.00 13.55 73 ALA A N 1
ATOM 689 C CA . ALA A 1 103 ? 82.468 103.975 221.090 1.00 13.37 73 ALA A CA 1
ATOM 690 C C . ALA A 1 103 ? 83.444 103.633 219.971 1.00 13.45 73 ALA A C 1
ATOM 691 O O . ALA A 1 103 ? 84.644 103.494 220.208 1.00 13.17 73 ALA A O 1
ATOM 693 N N . ALA A 1 104 ? 82.920 103.537 218.751 1.00 14.02 74 ALA A N 1
ATOM 694 C CA . ALA A 1 104 ? 83.717 103.252 217.556 1.00 14.33 74 ALA A CA 1
ATOM 695 C C . ALA A 1 104 ? 84.893 104.222 217.432 1.00 15.19 74 ALA A C 1
ATOM 696 O O . ALA A 1 104 ? 86.041 103.824 217.102 1.00 15.37 74 ALA A O 1
ATOM 698 N N . TRP A 1 105 ? 84.598 105.495 217.702 1.00 15.49 75 TRP A N 1
ATOM 699 C CA . TRP A 1 105 ? 85.586 106.551 217.564 1.00 15.58 75 TRP A CA 1
ATOM 700 C C . TRP A 1 105 ? 86.683 106.316 218.581 1.00 14.76 75 TRP A C 1
ATOM 701 O O . TRP A 1 105 ? 87.862 106.374 218.252 1.00 15.25 75 TRP A O 1
ATOM 712 N N . ARG A 1 106 ? 86.285 105.984 219.806 1.00 13.66 76 ARG A N 1
ATOM 713 C CA . ARG A 1 106 ? 87.232 105.745 220.881 1.00 12.38 76 ARG A CA 1
ATOM 714 C C . ARG A 1 106 ? 88.046 104.481 220.652 1.00 12.51 76 ARG A C 1
ATOM 715 O O . ARG A 1 106 ? 89.256 104.446 220.947 1.00 12.44 76 ARG A O 1
ATOM 723 N N . VAL A 1 107 ? 87.389 103.448 220.120 1.00 12.16 77 VAL A N 1
ATOM 724 C CA . VAL A 1 107 ? 88.026 102.147 219.979 1.00 11.89 77 VAL A CA 1
ATOM 725 C C . VAL A 1 107 ? 88.843 102.085 218.705 1.00 12.68 77 VAL A C 1
ATOM 726 O O . VAL A 1 107 ? 90.065 101.796 218.750 1.00 12.62 77 VAL A O 1
ATOM 730 N N . LEU A 1 108 ? 88.188 102.396 217.587 1.00 13.23 78 LEU A N 1
ATOM 731 C CA . LEU A 1 108 ? 88.788 102.210 216.270 1.00 14.16 78 LEU A CA 1
ATOM 732 C C . LEU A 1 108 ? 89.552 103.422 215.779 1.00 14.58 78 LEU A C 1
ATOM 733 O O . LEU A 1 108 ? 90.352 103.320 214.833 1.00 15.59 78 LEU A O 1
ATOM 738 N N . ASP A 1 109 ? 89.306 104.568 216.409 1.00 14.69 79 ASP A N 1
ATOM 739 C CA . ASP A 1 109 ? 89.812 105.858 215.919 1.00 14.84 79 ASP A CA 1
ATOM 740 C C . ASP A 1 109 ? 89.168 106.246 214.558 1.00 14.73 79 ASP A C 1
ATOM 741 O O . ASP A 1 109 ? 89.787 106.896 213.725 1.00 15.55 79 ASP A O 1
ATOM 746 N N . GLN A 1 110 ? 87.925 105.828 214.342 1.00 13.74 80 GLN A N 1
ATOM 747 C CA . GLN A 1 110 ? 87.161 106.298 213.212 1.00 13.66 80 GLN A CA 1
ATOM 748 C C . GLN A 1 110 ? 85.729 106.498 213.700 1.00 13.55 80 GLN A C 1
ATOM 749 O O . GLN A 1 110 ? 85.137 105.601 214.301 1.00 14.31 80 GLN A O 1
ATOM 755 N N . ARG A 1 111 ? 85.173 107.677 213.456 1.00 12.48 81 ARG A N 1
ATOM 756 C CA . ARG A 1 111 ? 83.832 107.982 213.912 1.00 11.55 81 ARG A CA 1
ATOM 757 C C . ARG A 1 111 ? 82.867 107.877 212.687 1.00 11.89 81 ARG A C 1
ATOM 758 O O . ARG A 1 111 ? 83.046 108.563 211.665 1.00 11.54 81 ARG A O 1
ATOM 766 N N . PRO A 1 112 ? 81.878 106.986 212.763 1.00 11.60 82 PRO A N 1
ATOM 767 C CA . PRO A 1 112 ? 80.920 106.822 211.667 1.00 11.55 82 PRO A CA 1
ATOM 768 C C . PRO A 1 112 ? 80.464 108.179 211.084 1.00 11.51 82 PRO A C 1
ATOM 769 O O . PRO A 1 112 ? 80.047 109.049 211.869 1.00 11.30 82 PRO A O 1
ATOM 773 N N . PHE A 1 113 ? 80.554 108.349 209.752 1.00 10.96 83 PHE A N 1
ATOM 774 C CA . PHE A 1 113 ? 80.188 109.604 209.100 1.00 10.29 83 PHE A CA 1
ATOM 775 C C . PHE A 1 113 ? 78.690 109.743 209.173 1.00 10.81 83 PHE A C 1
ATOM 776 O O . PHE A 1 113 ? 77.975 108.753 209.373 1.00 10.44 83 PHE A O 1
ATOM 784 N N . ASP A 1 114 ? 78.227 110.976 208.984 1.00 11.04 84 ASP A N 1
ATOM 785 C CA . ASP A 1 114 ? 76.809 111.281 208.892 1.00 10.96 84 ASP A CA 1
ATOM 786 C C . ASP A 1 114 ? 76.082 110.292 207.972 1.00 11.16 84 ASP A C 1
ATOM 787 O O . ASP A 1 114 ? 74.931 109.882 208.246 1.00 11.53 84 ASP A O 1
ATOM 792 N N . VAL A 1 115 ? 76.729 109.912 206.869 1.00 10.66 85 VAL A N 1
ATOM 793 C CA . VAL A 1 115 ? 76.062 109.019 205.916 1.00 10.30 85 VAL A CA 1
ATOM 794 C C . VAL A 1 115 ? 76.052 107.560 206.405 1.00 10.60 85 VAL A C 1
ATOM 795 O O . VAL A 1 115 ? 75.118 106.819 206.123 1.00 10.67 85 VAL A O 1
ATOM 799 N N . GLN A 1 116 ? 77.063 107.166 207.167 1.00 10.49 86 GLN A N 1
ATOM 800 C CA . GLN A 1 116 ? 77.017 105.871 207.832 1.00 10.61 86 GLN A CA 1
ATOM 801 C C . GLN A 1 116 ? 75.854 105.805 208.824 1.00 10.47 86 GLN A C 1
ATOM 802 O O . GLN A 1 116 ? 75.218 104.759 208.959 1.00 10.57 86 GLN A O 1
ATOM 808 N N . VAL A 1 117 ? 75.549 106.927 209.481 1.00 10.27 87 VAL A N 1
ATOM 809 C CA . VAL A 1 117 ? 74.470 106.953 210.452 1.00 9.96 87 VAL A CA 1
ATOM 810 C C . VAL A 1 117 ? 73.146 106.868 209.699 1.00 11.31 87 VAL A C 1
ATOM 811 O O . VAL A 1 117 ? 72.194 106.275 210.201 1.00 12.19 87 VAL A O 1
ATOM 815 N N . MET A 1 118 ? 73.076 107.455 208.502 1.00 11.68 88 MET A N 1
ATOM 816 C CA . MET A 1 118 ? 71.891 107.296 207.646 1.00 11.95 88 MET A CA 1
ATOM 817 C C . MET A 1 118 ? 71.679 105.819 207.252 1.00 11.70 88 MET A C 1
ATOM 818 O O . MET A 1 118 ? 70.589 105.281 207.411 1.00 10.74 88 MET A O 1
ATOM 823 N N . GLY A 1 119 ? 72.739 105.176 206.755 1.00 11.81 89 GLY A N 1
ATOM 824 C CA . GLY A 1 119 ? 72.708 103.766 206.400 1.00 12.11 89 GLY A CA 1
ATOM 825 C C . GLY A 1 119 ? 72.270 102.906 207.567 1.00 12.37 89 GLY A C 1
ATOM 826 O O . GLY A 1 119 ? 71.367 102.073 207.437 1.00 11.92 89 GLY A O 1
ATOM 827 N N . ALA A 1 120 ? 72.912 103.133 208.712 1.00 12.80 90 ALA A N 1
ATOM 828 C CA . ALA A 1 120 ? 72.518 102.538 209.987 1.00 13.01 90 ALA A CA 1
ATOM 829 C C . ALA A 1 120 ? 70.995 102.565 210.246 1.00 13.58 90 ALA A C 1
ATOM 830 O O . ALA A 1 120 ? 70.399 101.547 210.603 1.00 14.60 90 ALA A O 1
ATOM 832 N N . ALA A 1 121 ? 70.354 103.719 210.077 1.00 13.40 91 ALA A N 1
ATOM 833 C CA . ALA A 1 121 ? 68.958 103.829 210.432 1.00 13.02 91 ALA A CA 1
ATOM 834 C C . ALA A 1 121 ? 68.175 103.030 209.423 1.00 14.09 91 ALA A C 1
ATOM 835 O O . ALA A 1 121 ? 67.160 102.407 209.769 1.00 15.62 91 ALA A O 1
ATOM 837 N N . ALA A 1 122 ? 68.615 103.044 208.166 1.00 14.10 92 ALA A N 1
ATOM 838 C CA . ALA A 1 122 ? 67.937 102.251 207.153 1.00 14.04 92 ALA A CA 1
ATOM 839 C C . ALA A 1 122 ? 67.968 100.749 207.524 1.00 14.03 92 ALA A C 1
ATOM 840 O O . ALA A 1 122 ? 66.925 100.076 207.416 1.00 13.91 92 ALA A O 1
ATOM 842 N N . LEU A 1 123 ? 69.120 100.249 207.984 1.00 13.29 93 LEU A N 1
ATOM 843 C CA . LEU A 1 123 ? 69.224 98.860 208.431 1.00 14.21 93 LEU A CA 1
ATOM 844 C C . LEU A 1 123 ? 68.303 98.582 209.608 1.00 14.41 93 LEU A C 1
ATOM 845 O O . LEU A 1 123 ? 67.661 97.526 209.683 1.00 15.73 93 LEU A O 1
ATOM 850 N N . HIS A 1 124 ? 68.190 99.517 210.536 1.00 13.67 94 HIS A N 1
ATOM 851 C CA . HIS A 1 124 ? 67.282 99.237 211.635 1.00 13.26 94 HIS A CA 1
ATOM 852 C C . HIS A 1 124 ? 65.849 99.129 211.135 1.00 13.63 94 HIS A C 1
ATOM 853 O O . HIS A 1 124 ? 65.048 98.396 211.717 1.00 14.58 94 HIS A O 1
ATOM 860 N N . LEU A 1 125 ? 65.513 99.850 210.066 1.00 13.19 95 LEU A N 1
ATOM 861 C CA . LEU A 1 125 ? 64.123 99.909 209.615 1.00 13.02 95 LEU A CA 1
ATOM 862 C C . LEU A 1 125 ? 63.785 98.738 208.718 1.00 12.46 95 LEU A C 1
ATOM 863 O O . LEU A 1 125 ? 62.676 98.622 208.234 1.00 11.79 95 LEU A O 1
ATOM 868 N N . GLY A 1 126 ? 64.769 97.876 208.495 1.00 12.66 96 GLY A N 1
ATOM 869 C CA . GLY A 1 126 ? 64.572 96.686 207.706 1.00 12.27 96 GLY A CA 1
ATOM 870 C C . GLY A 1 126 ? 64.707 96.875 206.216 1.00 12.66 96 GLY A C 1
ATOM 871 O O . GLY A 1 126 ? 63.956 96.232 205.478 1.00 12.41 96 GLY A O 1
ATOM 872 N N . ASN A 1 127 ? 65.652 97.712 205.762 1.00 13.06 97 ASN A N 1
ATOM 873 C CA . ASN A 1 127 ? 65.884 97.875 204.325 1.00 13.62 97 ASN A CA 1
ATOM 874 C C . ASN A 1 127 ? 67.264 97.491 203.909 1.00 13.91 97 ASN A C 1
ATOM 875 O O . ASN A 1 127 ? 68.136 97.248 204.760 1.00 14.59 97 ASN A O 1
ATOM 880 N N . VAL A 1 128 ? 67.480 97.448 202.592 1.00 13.64 98 VAL A N 1
ATOM 881 C CA . VAL A 1 128 ? 68.839 97.391 202.065 1.00 12.42 98 VAL A CA 1
ATOM 882 C C . VAL A 1 128 ? 69.301 98.832 201.917 1.00 11.90 98 VAL A C 1
ATOM 883 O O . VAL A 1 128 ? 68.678 99.623 201.180 1.00 12.20 98 VAL A O 1
ATOM 887 N N . ALA A 1 129 ? 70.372 99.157 202.626 1.00 10.62 99 ALA A N 1
ATOM 888 C CA . ALA A 1 129 ? 71.141 100.356 202.402 1.00 10.36 99 ALA A CA 1
ATOM 889 C C . ALA A 1 129 ? 72.139 100.113 201.264 1.00 10.81 99 ALA A C 1
ATOM 890 O O . ALA A 1 129 ? 73.121 99.383 201.431 1.00 10.50 99 ALA A O 1
ATOM 892 N N . GLU A 1 130 ? 71.882 100.711 200.103 1.00 10.64 100 GLU A N 1
ATOM 893 C CA . GLU A 1 130 ? 72.870 100.716 199.040 1.00 10.39 100 GLU A CA 1
ATOM 894 C C . GLU A 1 130 ? 73.923 101.782 199.314 1.00 10.10 100 GLU A C 1
ATOM 895 O O . GLU A 1 130 ? 73.664 102.978 199.179 1.00 10.59 100 GLU A O 1
ATOM 901 N N . MET A 1 131 ? 75.106 101.338 199.705 1.00 9.92 101 MET A N 1
ATOM 902 C CA . MET A 1 131 ? 76.241 102.237 199.958 1.00 9.66 101 MET A CA 1
ATOM 903 C C . MET A 1 131 ? 77.422 101.800 199.134 1.00 8.20 101 MET A C 1
ATOM 904 O O . MET A 1 131 ? 77.887 100.670 199.254 1.00 6.63 101 MET A O 1
ATOM 909 N N . LYS A 1 132 ? 77.893 102.694 198.280 1.00 7.65 102 LYS A N 1
ATOM 910 C CA . LYS A 1 132 ? 79.022 102.367 197.397 1.00 7.58 102 LYS A CA 1
ATOM 911 C C . LYS A 1 132 ? 80.236 101.753 198.113 1.00 7.28 102 LYS A C 1
ATOM 912 O O . LYS A 1 132 ? 80.449 101.956 199.310 1.00 6.97 102 LYS A O 1
ATOM 918 N N . THR A 1 133 ? 81.016 100.983 197.358 1.00 7.22 103 THR A N 1
ATOM 919 C CA . THR A 1 133 ? 82.302 100.527 197.803 1.00 6.89 103 THR A CA 1
ATOM 920 C C . THR A 1 133 ? 83.061 101.677 198.439 1.00 7.31 103 THR A C 1
ATOM 921 O O . THR A 1 133 ? 83.235 102.747 197.824 1.00 6.66 103 THR A O 1
ATOM 925 N N . GLY A 1 134 ? 83.497 101.456 199.683 1.00 7.72 104 GLY A N 1
ATOM 926 C CA . GLY A 1 134 ? 84.430 102.365 200.333 1.00 7.38 104 GLY A CA 1
ATOM 927 C C . GLY A 1 134 ? 83.725 103.335 201.242 1.00 7.11 104 GLY A C 1
ATOM 928 O O . GLY A 1 134 ? 84.371 104.164 201.863 1.00 6.79 104 GLY A O 1
ATOM 929 N N . GLU A 1 135 ? 82.405 103.218 201.336 1.00 6.83 105 GLU A N 1
ATOM 930 C CA . GLU A 1 135 ? 81.647 104.099 202.207 1.00 6.97 105 GLU A CA 1
ATOM 931 C C . GLU A 1 135 ? 81.680 103.636 203.666 1.00 6.85 105 GLU A C 1
ATOM 932 O O . GLU A 1 135 ? 81.286 104.382 204.571 1.00 6.67 105 GLU A O 1
ATOM 938 N N . GLY A 1 136 ? 82.138 102.406 203.881 1.00 6.85 106 GLY A N 1
ATOM 939 C CA . GLY A 1 136 ? 82.287 101.877 205.219 1.00 8.22 106 GLY A CA 1
ATOM 940 C C . GLY A 1 136 ? 81.061 101.124 205.706 1.00 9.70 106 GLY A C 1
ATOM 941 O O . GLY A 1 136 ? 80.488 101.479 206.764 1.00 9.46 106 GLY A O 1
ATOM 942 N N . LYS A 1 137 ? 80.660 100.094 204.944 1.00 10.69 107 LYS A N 1
ATOM 943 C CA . LYS A 1 137 ? 79.513 99.246 205.292 1.00 12.02 107 LYS A CA 1
ATOM 944 C C . LYS A 1 137 ? 79.776 98.433 206.581 1.00 13.04 107 LYS A C 1
ATOM 945 O O . LYS A 1 137 ? 78.835 98.223 207.372 1.00 14.11 107 LYS A O 1
ATOM 951 N N . THR A 1 138 ? 81.009 97.950 206.765 1.00 13.15 108 THR A N 1
ATOM 952 C CA . THR A 1 138 ? 81.358 97.096 207.890 1.00 14.82 108 THR A CA 1
ATOM 953 C C . THR A 1 138 ? 81.014 97.793 209.212 1.00 16.19 108 THR A C 1
ATOM 954 O O . THR A 1 138 ? 80.335 97.221 210.064 1.00 16.82 108 THR A O 1
ATOM 958 N N . LEU A 1 139 ? 81.477 99.036 209.371 1.00 17.18 109 LEU A N 1
ATOM 959 C CA . LEU A 1 139 ? 81.220 99.809 210.565 1.00 17.11 109 LEU A CA 1
ATOM 960 C C . LEU A 1 139 ? 79.773 100.312 210.591 1.00 17.25 109 LEU A C 1
ATOM 961 O O . LEU A 1 139 ? 79.187 100.465 211.658 1.00 17.54 109 LEU A O 1
ATOM 966 N N . THR A 1 140 ? 79.179 100.572 209.435 1.00 17.72 110 THR A N 1
ATOM 967 C CA . THR A 1 140 ? 77.826 101.143 209.407 1.00 17.94 110 THR A CA 1
ATOM 968 C C . THR A 1 140 ? 76.882 100.216 210.154 1.00 18.75 110 THR A C 1
ATOM 969 O O . THR A 1 140 ? 76.033 100.647 210.921 1.00 19.16 110 THR A O 1
ATOM 973 N N . CYS A 1 141 ? 77.066 98.935 209.866 1.00 19.70 111 CYS A N 1
ATOM 974 C CA . CYS A 1 141 ? 76.462 97.766 210.490 1.00 21.13 111 CYS A CA 1
ATOM 975 C C . CYS A 1 141 ? 76.362 97.738 212.043 1.00 20.32 111 CYS A C 1
ATOM 976 O O . CYS A 1 141 ? 75.370 97.243 212.609 1.00 20.17 111 CYS A O 1
ATOM 979 N N . VAL A 1 142 ? 77.419 98.213 212.703 1.00 19.03 112 VAL A N 1
ATOM 980 C CA . VAL A 1 142 ? 77.572 98.142 214.149 1.00 18.33 112 VAL A CA 1
ATOM 981 C C . VAL A 1 142 ? 76.445 98.823 214.892 1.00 17.96 112 VAL A C 1
ATOM 982 O O . VAL A 1 142 ? 76.034 98.361 215.943 1.00 17.89 112 VAL A O 1
ATOM 986 N N . LEU A 1 143 ? 75.983 99.945 214.372 1.00 17.34 113 LEU A N 1
ATOM 987 C CA . LEU A 1 143 ? 74.977 100.688 215.073 1.00 17.68 113 LEU A CA 1
ATOM 988 C C . LEU A 1 143 ? 73.631 99.927 215.147 1.00 18.27 113 LEU A C 1
ATOM 989 O O . LEU A 1 143 ? 73.126 99.708 216.249 1.00 19.31 113 LEU A O 1
ATOM 994 N N . PRO A 1 144 ? 73.036 99.492 214.038 1.00 17.74 114 PRO A N 1
ATOM 995 C CA . PRO A 1 144 ? 71.759 98.798 214.169 1.00 17.46 114 PRO A CA 1
ATOM 996 C C . PRO A 1 144 ? 71.962 97.442 214.861 1.00 17.05 114 PRO A C 1
ATOM 997 O O . PRO A 1 144 ? 71.003 96.946 215.500 1.00 17.77 114 PRO A O 1
ATOM 1001 N N . ALA A 1 145 ? 73.171 96.881 214.766 1.00 15.39 115 ALA A N 1
ATOM 1002 C CA . ALA A 1 145 ? 73.471 95.614 215.409 1.00 15.07 115 ALA A CA 1
ATOM 1003 C C . ALA A 1 145 ? 73.489 95.745 216.950 1.00 15.19 115 ALA A C 1
ATOM 1004 O O . ALA A 1 145 ? 72.809 94.989 217.656 1.00 15.55 115 ALA A O 1
ATOM 1006 N N . TYR A 1 146 ? 74.249 96.710 217.459 1.00 14.74 116 TYR A N 1
ATOM 1007 C CA . TYR A 1 146 ? 74.222 97.092 218.867 1.00 14.84 116 TYR A CA 1
ATOM 1008 C C . TYR A 1 146 ? 72.806 97.335 219.363 1.00 15.49 116 TYR A C 1
ATOM 1009 O O . TYR A 1 146 ? 72.361 96.689 220.303 1.00 16.28 116 TYR A O 1
ATOM 1018 N N . LEU A 1 147 ? 72.093 98.258 218.722 1.00 15.23 117 LEU A N 1
ATOM 1019 C CA . LEU A 1 147 ? 70.720 98.581 219.110 1.00 15.10 117 LEU A CA 1
ATOM 1020 C C . LEU A 1 147 ? 69.828 97.364 219.169 1.00 15.53 117 LEU A C 1
ATOM 1021 O O . LEU A 1 147 ? 69.139 97.177 220.158 1.00 15.44 117 LEU A O 1
ATOM 1026 N N . ASN A 1 148 ? 69.822 96.539 218.123 1.00 16.07 118 ASN A N 1
ATOM 1027 C CA . ASN A 1 148 ? 68.883 95.410 218.134 1.00 15.91 118 ASN A CA 1
ATOM 1028 C C . ASN A 1 148 ? 69.337 94.266 219.070 1.00 15.96 118 ASN A C 1
ATOM 1029 O O . ASN A 1 148 ? 68.501 93.444 219.507 1.00 15.78 118 ASN A O 1
ATOM 1034 N N . ALA A 1 149 ? 70.639 94.245 219.394 1.00 14.82 119 ALA A N 1
ATOM 1035 C CA . ALA A 1 149 ? 71.195 93.242 220.282 1.00 14.65 119 ALA A CA 1
ATOM 1036 C C . ALA A 1 149 ? 70.710 93.476 221.688 1.00 15.59 119 ALA A C 1
ATOM 1037 O O . ALA A 1 149 ? 70.543 92.535 222.470 1.00 16.12 119 ALA A O 1
ATOM 1039 N N . LEU A 1 150 ? 70.472 94.741 222.017 1.00 16.14 120 LEU A N 1
ATOM 1040 C CA . LEU A 1 150 ? 69.974 95.123 223.336 1.00 16.23 120 LEU A CA 1
ATOM 1041 C C . LEU A 1 150 ? 68.736 94.342 223.748 1.00 16.43 120 LEU A C 1
ATOM 1042 O O . LEU A 1 150 ? 68.497 94.136 224.952 1.00 16.47 120 LEU A O 1
ATOM 1047 N N . ALA A 1 151 ? 67.947 93.916 222.752 1.00 16.45 121 ALA A N 1
ATOM 1048 C CA . ALA A 1 151 ? 66.678 93.210 223.011 1.00 16.43 121 ALA A CA 1
ATOM 1049 C C . ALA A 1 151 ? 66.941 91.837 223.585 1.00 16.38 121 ALA A C 1
ATOM 1050 O O . ALA A 1 151 ? 65.995 91.154 223.988 1.00 16.18 121 ALA A O 1
ATOM 1052 N N . GLY A 1 152 ? 68.221 91.433 223.553 1.00 15.52 122 GLY A N 1
ATOM 1053 C CA . GLY A 1 152 ? 68.664 90.124 223.972 1.00 15.35 122 GLY A CA 1
ATOM 1054 C C . GLY A 1 152 ? 68.293 88.911 223.125 1.00 15.71 122 GLY A C 1
ATOM 1055 O O . GLY A 1 152 ? 68.346 87.806 223.640 1.00 16.27 122 GLY A O 1
ATOM 1056 N N . ASN A 1 153 ? 67.896 89.057 221.864 1.00 15.65 123 ASN A N 1
ATOM 1057 C CA . ASN A 1 153 ? 67.542 87.842 221.131 1.00 15.76 123 ASN A CA 1
ATOM 1058 C C . ASN A 1 153 ? 68.550 87.330 220.150 1.00 16.12 123 ASN A C 1
ATOM 1059 O O . ASN A 1 153 ? 68.331 86.272 219.576 1.00 16.75 123 ASN A O 1
ATOM 1064 N N . GLY A 1 154 ? 69.637 88.077 219.964 1.00 15.92 124 GLY A N 1
ATOM 1065 C CA . GLY A 1 154 ? 70.663 87.743 219.009 1.00 15.92 124 GLY A CA 1
ATOM 1066 C C . GLY A 1 154 ? 70.432 88.394 217.649 1.00 16.00 124 GLY A C 1
ATOM 1067 O O . GLY A 1 154 ? 69.281 88.629 217.222 1.00 16.40 124 GLY A O 1
ATOM 1068 N N . VAL A 1 155 ? 71.542 88.663 216.966 1.00 15.60 125 VAL A N 1
ATOM 1069 C CA . VAL A 1 155 ? 71.546 89.326 215.679 1.00 15.59 125 VAL A CA 1
ATOM 1070 C C . VAL A 1 155 ? 72.482 88.538 214.795 1.00 16.26 125 VAL A C 1
ATOM 1071 O O . VAL A 1 155 ? 73.632 88.247 215.190 1.00 16.88 125 VAL A O 1
ATOM 1075 N N . HIS A 1 156 ? 72.034 88.169 213.602 1.00 16.24 126 HIS A N 1
ATOM 1076 C CA . HIS A 1 156 ? 72.989 87.510 212.692 1.00 17.04 126 HIS A CA 1
ATOM 1077 C C . HIS A 1 156 ? 73.479 88.495 211.638 1.00 16.85 126 HIS A C 1
ATOM 1078 O O . HIS A 1 156 ? 72.640 89.161 210.987 1.00 17.81 126 HIS A O 1
ATOM 1085 N N . ILE A 1 157 ? 74.799 88.637 211.518 1.00 15.68 127 ILE A N 1
ATOM 1086 C CA . ILE A 1 157 ? 75.402 89.365 210.402 1.00 15.51 127 ILE A CA 1
ATOM 1087 C C . ILE A 1 157 ? 75.986 88.335 209.413 1.00 15.80 127 ILE A C 1
ATOM 1088 O O . ILE A 1 157 ? 76.824 87.513 209.806 1.00 15.49 127 ILE A O 1
ATOM 1093 N N . VAL A 1 158 ? 75.566 88.405 208.141 1.00 15.41 128 VAL A N 1
ATOM 1094 C CA . VAL A 1 158 ? 75.973 87.458 207.122 1.00 15.20 128 VAL A CA 1
ATOM 1095 C C . VAL A 1 158 ? 77.018 88.048 206.133 1.00 16.66 128 VAL A C 1
ATOM 1096 O O . VAL A 1 158 ? 76.770 89.094 205.514 1.00 17.43 128 VAL A O 1
ATOM 1100 N N . THR A 1 159 ? 78.164 87.387 205.968 1.00 16.40 129 THR A N 1
ATOM 1101 C CA . THR A 1 159 ? 79.113 87.797 204.955 1.00 18.14 129 THR A CA 1
ATOM 1102 C C . THR A 1 159 ? 79.279 86.683 203.973 1.00 17.82 129 THR A C 1
ATOM 1103 O O . THR A 1 159 ? 78.648 85.656 204.102 1.00 19.01 129 THR A O 1
ATOM 1107 N N . VAL A 1 160 ? 80.141 86.885 203.002 1.00 16.69 130 VAL A N 1
ATOM 1108 C CA . VAL A 1 160 ? 80.185 86.054 201.830 1.00 16.79 130 VAL A CA 1
ATOM 1109 C C . VAL A 1 160 ? 81.138 84.832 202.002 1.00 17.06 130 VAL A C 1
ATOM 1110 O O . VAL A 1 160 ? 80.981 83.795 201.332 1.00 17.41 130 VAL A O 1
ATOM 1114 N N . ASN A 1 161 ? 82.143 84.970 202.861 1.00 16.14 131 ASN A N 1
ATOM 1115 C CA . ASN A 1 161 ? 83.031 83.867 203.173 1.00 16.09 131 ASN A CA 1
ATOM 1116 C C . ASN A 1 161 ? 83.539 83.909 204.620 1.00 16.34 131 ASN A C 1
ATOM 1117 O O . ASN A 1 161 ? 83.340 84.912 205.324 1.00 16.33 131 ASN A O 1
ATOM 1122 N N . ASP A 1 162 ? 84.181 82.816 205.039 1.00 16.24 132 ASP A N 1
ATOM 1123 C CA . ASP A 1 162 ? 84.694 82.625 206.396 1.00 16.01 132 ASP A CA 1
ATOM 1124 C C . ASP A 1 162 ? 85.752 83.630 206.765 1.00 15.47 132 ASP A C 1
ATOM 1125 O O . ASP A 1 162 ? 85.706 84.197 207.855 1.00 16.04 132 ASP A O 1
ATOM 1130 N N . TYR A 1 163 ? 86.682 83.884 205.862 1.00 14.70 133 TYR A N 1
ATOM 1131 C CA . TYR A 1 163 ? 87.676 84.896 206.139 1.00 14.71 133 TYR A CA 1
ATOM 1132 C C . TYR A 1 163 ? 86.971 86.208 206.543 1.00 15.55 133 TYR A C 1
ATOM 1133 O O . TYR A 1 163 ? 87.288 86.778 207.584 1.00 17.33 133 TYR A O 1
ATOM 1142 N N . LEU A 1 164 ? 86.007 86.676 205.762 1.00 15.02 134 LEU A N 1
ATOM 1143 C CA . LEU A 1 164 ? 85.342 87.936 206.067 1.00 15.15 134 LEU A CA 1
ATOM 1144 C C . LEU A 1 164 ? 84.464 87.922 207.335 1.00 16.36 134 LEU A C 1
ATOM 1145 O O . LEU A 1 164 ? 84.342 88.959 208.014 1.00 16.89 134 LEU A O 1
ATOM 1150 N N . ALA A 1 165 ? 83.803 86.792 207.637 1.00 16.56 135 ALA A N 1
ATOM 1151 C CA . ALA A 1 165 ? 82.971 86.715 208.839 1.00 15.58 135 ALA A CA 1
ATOM 1152 C C . ALA A 1 165 ? 83.934 86.782 210.004 1.00 15.78 135 ALA A C 1
ATOM 1153 O O . ALA A 1 165 ? 83.756 87.590 210.896 1.00 15.46 135 ALA A O 1
ATOM 1155 N N . LYS A 1 166 ? 84.983 85.967 209.976 1.00 15.24 136 LYS A N 1
ATOM 1156 C CA . LYS A 1 166 ? 85.967 86.087 211.003 1.00 15.65 136 LYS A CA 1
ATOM 1157 C C . LYS A 1 166 ? 86.533 87.520 211.122 1.00 16.57 136 LYS A C 1
ATOM 1158 O O . LYS A 1 166 ? 86.593 88.019 212.252 1.00 16.92 136 LYS A O 1
ATOM 1164 N N . ARG A 1 167 ? 86.938 88.192 210.024 1.00 16.85 137 ARG A N 1
ATOM 1165 C CA . ARG A 1 167 ? 87.510 89.536 210.222 1.00 18.34 137 ARG A CA 1
ATOM 1166 C C . ARG A 1 167 ? 86.558 90.585 210.738 1.00 19.89 137 ARG A C 1
ATOM 1167 O O . ARG A 1 167 ? 86.946 91.339 211.622 1.00 21.96 137 ARG A O 1
ATOM 1175 N N . ASP A 1 168 ? 85.318 90.591 210.273 1.00 19.70 138 ASP A N 1
ATOM 1176 C CA . ASP A 1 168 ? 84.378 91.560 210.755 1.00 20.76 138 ASP A CA 1
ATOM 1177 C C . ASP A 1 168 ? 84.073 91.348 212.241 1.00 21.29 138 ASP A C 1
ATOM 1178 O O . ASP A 1 168 ? 84.066 92.317 213.015 1.00 22.82 138 ASP A O 1
ATOM 1183 N N . SER A 1 169 ? 83.785 90.102 212.632 1.00 20.96 139 SER A N 1
ATOM 1184 C CA . SER A 1 169 ? 83.457 89.758 214.024 1.00 19.39 139 SER A CA 1
ATOM 1185 C C . SER A 1 169 ? 84.593 90.157 214.949 1.00 18.60 139 SER A C 1
ATOM 1186 O O . SER A 1 169 ? 84.348 90.613 216.041 1.00 17.94 139 SER A O 1
ATOM 1189 N N . GLU A 1 170 ? 85.825 89.996 214.486 1.00 18.10 140 GLU A N 1
ATOM 1190 C CA . GLU A 1 170 ? 86.997 90.383 215.255 1.00 18.43 140 GLU A CA 1
ATOM 1191 C C . GLU A 1 170 ? 87.254 91.897 215.274 1.00 18.85 140 GLU A C 1
ATOM 1192 O O . GLU A 1 170 ? 87.638 92.450 216.285 1.00 19.74 140 GLU A O 1
ATOM 1198 N N . TRP A 1 171 ? 87.018 92.564 214.159 1.00 19.70 141 TRP A N 1
ATOM 1199 C CA . TRP A 1 171 ? 87.240 93.999 214.016 1.00 19.91 141 TRP A CA 1
ATOM 1200 C C . TRP A 1 171 ? 86.080 94.809 214.682 1.00 19.97 141 TRP A C 1
ATOM 1201 O O . TRP A 1 171 ? 86.319 95.545 215.633 1.00 19.57 141 TRP A O 1
ATOM 1212 N N . MET A 1 172 ? 84.839 94.675 214.206 1.00 18.86 142 MET A N 1
ATOM 1213 C CA . MET A 1 172 ? 83.720 95.362 214.857 1.00 18.96 142 MET A CA 1
ATOM 1214 C C . MET A 1 172 ? 83.462 94.815 216.271 1.00 18.71 142 MET A C 1
ATOM 1215 O O . MET A 1 172 ? 82.995 95.538 217.181 1.00 18.80 142 MET A O 1
ATOM 1220 N N . GLY A 1 173 ? 83.788 93.542 216.467 1.00 17.90 143 GLY A N 1
ATOM 1221 C CA . GLY A 1 173 ? 83.637 92.945 217.774 1.00 16.96 143 GLY A CA 1
ATOM 1222 C C . GLY A 1 173 ? 84.298 93.772 218.845 1.00 16.55 143 GLY A C 1
ATOM 1223 O O . GLY A 1 173 ? 83.835 93.760 219.979 1.00 16.61 143 GLY A O 1
ATOM 1224 N N . ARG A 1 174 ? 85.389 94.467 218.505 1.00 16.17 144 ARG A N 1
ATOM 1225 C CA . ARG A 1 174 ? 86.056 95.343 219.472 1.00 15.70 144 ARG A CA 1
ATOM 1226 C C . ARG A 1 174 ? 85.095 96.424 219.957 1.00 16.08 144 ARG A C 1
ATOM 1227 O O . ARG A 1 174 ? 85.081 96.731 221.141 1.00 17.22 144 ARG A O 1
ATOM 1235 N N . VAL A 1 175 ? 84.314 97.023 219.062 1.00 15.25 145 VAL A N 1
ATOM 1236 C CA . VAL A 1 175 ? 83.380 98.042 219.498 1.00 14.96 145 VAL A CA 1
ATOM 1237 C C . VAL A 1 175 ? 82.291 97.421 220.394 1.00 15.55 145 VAL A C 1
ATOM 1238 O O . VAL A 1 175 ? 82.048 97.915 221.485 1.00 16.22 145 VAL A O 1
ATOM 1242 N N . HIS A 1 176 ? 81.662 96.337 219.944 1.00 15.23 146 HIS A N 1
ATOM 1243 C CA . HIS A 1 176 ? 80.631 95.653 220.716 1.00 14.99 146 HIS A CA 1
ATOM 1244 C C . HIS A 1 176 ? 81.080 95.151 222.102 1.00 15.74 146 HIS A C 1
ATOM 1245 O O . HIS A 1 176 ? 80.348 95.351 223.083 1.00 16.13 146 HIS A O 1
ATOM 1252 N N . ARG A 1 177 ? 82.247 94.499 222.179 1.00 15.53 147 ARG A N 1
ATOM 1253 C CA . ARG A 1 177 ? 82.818 94.043 223.449 1.00 16.54 147 ARG A CA 1
ATOM 1254 C C . ARG A 1 177 ? 83.116 95.199 224.399 1.00 15.69 147 ARG A C 1
ATOM 1255 O O . ARG A 1 177 ? 82.947 95.059 225.602 1.00 15.94 147 ARG A O 1
ATOM 1263 N N . PHE A 1 178 ? 83.572 96.322 223.852 1.00 14.77 148 PHE A N 1
ATOM 1264 C CA . PHE A 1 178 ? 83.786 97.547 224.616 1.00 14.17 148 PHE A CA 1
ATOM 1265 C C . PHE A 1 178 ? 82.480 97.994 225.247 1.00 14.33 148 PHE A C 1
ATOM 1266 O O . PHE A 1 178 ? 82.472 98.444 226.376 1.00 15.23 148 PHE A O 1
ATOM 1274 N N . LEU A 1 179 ? 81.387 97.881 224.511 1.00 13.66 149 LEU A N 1
ATOM 1275 C CA . LEU A 1 179 ? 80.070 98.229 225.018 1.00 13.68 149 LEU A CA 1
ATOM 1276 C C . LEU A 1 179 ? 79.431 97.087 225.843 1.00 13.70 149 LEU A C 1
ATOM 1277 O O . LEU A 1 179 ? 78.228 97.133 226.160 1.00 13.17 149 LEU A O 1
ATOM 1282 N N . GLY A 1 180 ? 80.229 96.069 226.178 1.00 13.53 150 GLY A N 1
ATOM 1283 C CA . GLY A 1 180 ? 79.761 94.957 226.996 1.00 13.89 150 GLY A CA 1
ATOM 1284 C C . GLY A 1 180 ? 78.969 93.821 226.338 1.00 14.18 150 GLY A C 1
ATOM 1285 O O . GLY A 1 180 ? 78.542 92.906 227.031 1.00 14.11 150 GLY A O 1
ATOM 1286 N N . LEU A 1 181 ? 78.772 93.868 225.021 1.00 14.45 151 LEU A N 1
ATOM 1287 C CA . LEU A 1 181 ? 78.177 92.761 224.259 1.00 14.53 151 LEU A CA 1
ATOM 1288 C C . LEU A 1 181 ? 79.179 91.632 223.991 1.00 14.69 151 LEU A C 1
ATOM 1289 O O . LEU A 1 181 ? 80.377 91.900 223.913 1.00 14.70 151 LEU A O 1
ATOM 1294 N N . GLN A 1 182 ? 78.702 90.384 223.866 1.00 15.45 152 GLN A N 1
ATOM 1295 C CA . GLN A 1 182 ? 79.536 89.269 223.370 1.00 16.64 152 GLN A CA 1
ATOM 1296 C C . GLN A 1 182 ? 79.270 89.127 221.874 1.00 16.30 152 GLN A C 1
ATOM 1297 O O . GLN A 1 182 ? 78.117 89.273 221.441 1.00 16.05 152 GLN A O 1
ATOM 1303 N N . VAL A 1 183 ? 80.317 88.804 221.107 1.00 15.59 153 VAL A N 1
ATOM 1304 C CA . VAL A 1 183 ? 80.232 88.674 219.653 1.00 15.01 153 VAL A CA 1
ATOM 1305 C C . VAL A 1 183 ? 80.824 87.317 219.234 1.00 15.07 153 VAL A C 1
ATOM 1306 O O . VAL A 1 183 ? 81.921 86.976 219.657 1.00 14.31 153 VAL A O 1
ATOM 1310 N N . GLY A 1 184 ? 80.103 86.548 218.408 1.00 15.33 154 GLY A N 1
ATOM 1311 C CA . GLY A 1 184 ? 80.606 85.254 217.957 1.00 15.36 154 GLY A CA 1
ATOM 1312 C C . GLY A 1 184 ? 80.676 85.120 216.447 1.00 16.21 154 GLY A C 1
ATOM 1313 O O . GLY A 1 184 ? 79.952 85.830 215.728 1.00 17.12 154 GLY A O 1
ATOM 1314 N N . VAL A 1 185 ? 81.523 84.220 215.951 1.00 15.47 155 VAL A N 1
ATOM 1315 C CA . VAL A 1 185 ? 81.472 83.831 214.549 1.00 15.73 155 VAL A CA 1
ATOM 1316 C C . VAL A 1 185 ? 81.153 82.364 214.426 1.00 16.40 155 VAL A C 1
ATOM 1317 O O . VAL A 1 185 ? 81.638 81.545 215.183 1.00 16.38 155 VAL A O 1
ATOM 1321 N N . ILE A 1 186 ? 80.417 82.004 213.395 1.00 17.57 156 ILE A N 1
ATOM 1322 C CA . ILE A 1 186 ? 80.429 80.596 212.992 1.00 17.81 156 ILE A CA 1
ATOM 1323 C C . ILE A 1 186 ? 81.295 80.389 211.731 1.00 18.21 156 ILE A C 1
ATOM 1324 O O . ILE A 1 186 ? 81.309 81.207 210.814 1.00 18.42 156 ILE A O 1
ATOM 1329 N N . LEU A 1 187 ? 82.059 79.311 211.747 1.00 18.17 157 LEU A N 1
ATOM 1330 C CA . LEU A 1 187 ? 83.013 78.989 210.709 1.00 18.02 157 LEU A CA 1
ATOM 1331 C C . LEU A 1 187 ? 82.749 77.545 210.324 1.00 18.52 157 LEU A C 1
ATOM 1332 O O . LEU A 1 187 ? 82.161 76.775 211.110 1.00 18.09 157 LEU A O 1
ATOM 1337 N N . ALA A 1 188 ? 83.180 77.189 209.118 1.00 18.98 158 ALA A N 1
ATOM 1338 C CA . ALA A 1 188 ? 83.015 75.835 208.594 1.00 20.07 158 ALA A CA 1
ATOM 1339 C C . ALA A 1 188 ? 83.636 74.763 209.497 1.00 20.66 158 ALA A C 1
ATOM 1340 O O . ALA A 1 188 ? 83.075 73.673 209.650 1.00 21.05 158 ALA A O 1
ATOM 1342 N N . THR A 1 189 ? 84.772 75.086 210.100 1.00 20.83 159 THR A N 1
ATOM 1343 C CA . THR A 1 189 ? 85.519 74.103 210.843 1.00 22.05 159 THR A CA 1
ATOM 1344 C C . THR A 1 189 ? 84.976 73.836 212.261 1.00 22.33 159 THR A C 1
ATOM 1345 O O . THR A 1 189 ? 85.537 72.987 212.971 1.00 23.27 159 THR A O 1
ATOM 1349 N N . MET A 1 190 ? 83.929 74.548 212.686 1.00 21.40 160 MET A N 1
ATOM 1350 C CA . MET A 1 190 ? 83.524 74.533 214.091 1.00 20.83 160 MET A CA 1
ATOM 1351 C C . MET A 1 190 ? 82.556 73.406 214.467 1.00 21.07 160 MET A C 1
ATOM 1352 O O . MET A 1 190 ? 81.602 73.088 213.718 1.00 20.64 160 MET A O 1
ATOM 1357 N N . THR A 1 191 ? 82.784 72.838 215.655 1.00 20.94 161 THR A N 1
ATOM 1358 C CA . THR A 1 191 ? 81.906 71.799 216.234 1.00 21.21 161 THR A CA 1
ATOM 1359 C C . THR A 1 191 ? 80.542 72.354 216.694 1.00 21.13 161 THR A C 1
ATOM 1360 O O . THR A 1 191 ? 80.382 73.578 216.833 1.00 21.44 161 THR A O 1
ATOM 1364 N N . PRO A 1 192 ? 79.552 71.477 216.909 1.00 20.71 162 PRO A N 1
ATOM 1365 C CA . PRO A 1 192 ? 78.245 71.909 217.443 1.00 19.90 162 PRO A CA 1
ATOM 1366 C C . PRO A 1 192 ? 78.347 72.710 218.759 1.00 19.43 162 PRO A C 1
ATOM 1367 O O . PRO A 1 192 ? 77.750 73.773 218.884 1.00 19.41 162 PRO A O 1
ATOM 1371 N N . ASP A 1 193 ? 79.128 72.220 219.704 1.00 19.22 163 ASP A N 1
ATOM 1372 C CA . ASP A 1 193 ? 79.389 72.931 220.952 1.00 19.49 163 ASP A CA 1
ATOM 1373 C C . ASP A 1 193 ? 79.923 74.346 220.689 1.00 19.25 163 ASP A C 1
ATOM 1374 O O . ASP A 1 193 ? 79.416 75.327 221.252 1.00 19.22 163 ASP A O 1
ATOM 1379 N N . GLU A 1 194 ? 80.921 74.451 219.813 1.00 19.12 164 GLU A N 1
ATOM 1380 C CA . GLU A 1 194 ? 81.502 75.746 219.474 1.00 19.28 164 GLU A CA 1
ATOM 1381 C C . GLU A 1 194 ? 80.437 76.681 218.856 1.00 19.51 164 GLU A C 1
ATOM 1382 O O . GLU A 1 194 ? 80.344 77.860 219.203 1.00 20.66 164 GLU A O 1
ATOM 1388 N N . ARG A 1 195 ? 79.608 76.157 217.970 1.00 18.38 165 ARG A N 1
ATOM 1389 C CA . ARG A 1 195 ? 78.560 76.972 217.384 1.00 17.82 165 ARG A CA 1
ATOM 1390 C C . ARG A 1 195 ? 77.550 77.468 218.420 1.00 17.43 165 ARG A C 1
ATOM 1391 O O . ARG A 1 195 ? 77.079 78.611 218.349 1.00 17.53 165 ARG A O 1
ATOM 1399 N N . ARG A 1 196 ? 77.211 76.598 219.369 1.00 15.98 166 ARG A N 1
ATOM 1400 C CA . ARG A 1 196 ? 76.193 76.897 220.344 1.00 14.39 166 ARG A CA 1
ATOM 1401 C C . ARG A 1 196 ? 76.608 78.155 221.102 1.00 13.20 166 ARG A C 1
ATOM 1402 O O . ARG A 1 196 ? 75.816 79.094 221.264 1.00 12.82 166 ARG A O 1
ATOM 1410 N N . VAL A 1 197 ? 77.867 78.182 221.524 1.00 11.43 167 VAL A N 1
ATOM 1411 C CA . VAL A 1 197 ? 78.418 79.346 222.188 1.00 10.36 167 VAL A CA 1
ATOM 1412 C C . VAL A 1 197 ? 78.332 80.582 221.289 1.00 11.40 167 VAL A C 1
ATOM 1413 O O . VAL A 1 197 ? 77.831 81.605 221.737 1.00 12.43 167 VAL A O 1
ATOM 1417 N N . ALA A 1 198 ? 78.767 80.482 220.025 1.00 11.21 168 ALA A N 1
ATOM 1418 C CA . ALA A 1 198 ? 78.696 81.598 219.084 1.00 11.23 168 ALA A CA 1
ATOM 1419 C C . ALA A 1 198 ? 77.265 82.119 218.885 1.00 12.18 168 ALA A C 1
ATOM 1420 O O . ALA A 1 198 ? 77.050 83.331 218.874 1.00 12.93 168 ALA A O 1
ATOM 1422 N N . TYR A 1 199 ? 76.294 81.218 218.730 1.00 12.44 169 TYR A N 1
ATOM 1423 C CA . TYR A 1 199 ? 74.886 81.609 218.616 1.00 13.14 169 TYR A CA 1
ATOM 1424 C C . TYR A 1 199 ? 74.351 82.147 219.970 1.00 13.93 169 TYR A C 1
ATOM 1425 O O . TYR A 1 199 ? 73.264 82.723 220.048 1.00 14.42 169 TYR A O 1
ATOM 1434 N N . ASN A 1 200 ? 75.096 81.953 221.055 1.00 14.33 170 ASN A N 1
ATOM 1435 C CA . ASN A 1 200 ? 74.620 82.487 222.331 1.00 14.52 170 ASN A CA 1
ATOM 1436 C C . ASN A 1 200 ? 75.151 83.903 222.587 1.00 14.32 170 ASN A C 1
ATOM 1437 O O . ASN A 1 200 ? 74.642 84.625 223.458 1.00 14.26 170 ASN A O 1
ATOM 1442 N N . ALA A 1 201 ? 76.185 84.293 221.832 1.00 13.78 171 ALA A N 1
ATOM 1443 C CA . ALA A 1 201 ? 76.656 85.679 221.832 1.00 13.38 171 ALA A CA 1
ATOM 1444 C C . ALA A 1 201 ? 75.473 86.641 221.531 1.00 13.51 171 ALA A C 1
ATOM 1445 O O . ALA A 1 201 ? 74.383 86.191 221.141 1.00 12.66 171 ALA A O 1
ATOM 1447 N N . ASP A 1 202 ? 75.674 87.944 221.741 1.00 13.47 172 ASP A N 1
ATOM 1448 C CA . ASP A 1 202 ? 74.628 88.918 221.426 1.00 13.52 172 ASP A CA 1
ATOM 1449 C C . ASP A 1 202 ? 74.550 89.170 219.932 1.00 13.80 172 ASP A C 1
ATOM 1450 O O . ASP A 1 202 ? 73.475 89.479 219.414 1.00 14.07 172 ASP A O 1
ATOM 1455 N N . ILE A 1 203 ? 75.686 89.027 219.254 1.00 13.41 173 ILE A N 1
ATOM 1456 C CA . ILE A 1 203 ? 75.786 89.184 217.820 1.00 13.71 173 ILE A CA 1
ATOM 1457 C C . ILE A 1 203 ? 76.642 88.036 217.270 1.00 14.46 173 ILE A C 1
ATOM 1458 O O . ILE A 1 203 ? 77.726 87.700 217.811 1.00 14.90 173 ILE A O 1
ATOM 1463 N N . THR A 1 204 ? 76.157 87.441 216.193 1.00 15.20 174 THR A N 1
ATOM 1464 C CA . THR A 1 204 ? 76.832 86.328 215.545 1.00 16.40 174 THR A CA 1
ATOM 1465 C C . THR A 1 204 ? 77.088 86.595 214.059 1.00 17.20 174 THR A C 1
ATOM 1466 O O . THR A 1 204 ? 76.153 86.814 213.294 1.00 18.22 174 THR A O 1
ATOM 1470 N N . TYR A 1 205 ? 78.353 86.591 213.666 1.00 17.82 175 TYR A N 1
ATOM 1471 C CA . TYR A 1 205 ? 78.751 86.664 212.273 1.00 18.89 175 TYR A CA 1
ATOM 1472 C C . TYR A 1 205 ? 78.787 85.261 211.656 1.00 19.26 175 TYR A C 1
ATOM 1473 O O . TYR A 1 205 ? 79.046 84.289 212.362 1.00 19.77 175 TYR A O 1
ATOM 1482 N N . GLY A 1 206 ? 78.541 85.156 210.349 1.00 19.74 176 GLY A N 1
ATOM 1483 C CA . GLY A 1 206 ? 78.729 83.903 209.615 1.00 20.62 176 GLY A CA 1
ATOM 1484 C C . GLY A 1 206 ? 78.329 83.977 208.144 1.00 21.24 176 GLY A C 1
ATOM 1485 O O . GLY A 1 206 ? 77.881 85.023 207.685 1.00 23.00 176 GLY A O 1
ATOM 1486 N N . THR A 1 207 ? 78.454 82.882 207.399 1.00 20.60 177 THR A N 1
ATOM 1487 C CA . THR A 1 207 ? 78.040 82.847 206.003 1.00 19.61 177 THR A CA 1
ATOM 1488 C C . THR A 1 207 ? 76.660 82.229 205.879 1.00 19.97 177 THR A C 1
ATOM 1489 O O . THR A 1 207 ? 76.171 81.574 206.805 1.00 19.58 177 THR A O 1
ATOM 1493 N N . ASN A 1 208 ? 76.031 82.389 204.716 1.00 20.29 178 ASN A N 1
ATOM 1494 C CA . ASN A 1 208 ? 74.719 81.777 204.510 1.00 20.44 178 ASN A CA 1
ATOM 1495 C C . ASN A 1 208 ? 74.836 80.265 204.633 1.00 20.86 178 ASN A C 1
ATOM 1496 O O . ASN A 1 208 ? 73.945 79.593 205.114 1.00 22.17 178 ASN A O 1
ATOM 1501 N N . ASN A 1 209 ? 75.965 79.738 204.218 1.00 21.73 179 ASN A N 1
ATOM 1502 C CA . ASN A 1 209 ? 76.228 78.316 204.307 1.00 22.50 179 ASN A CA 1
ATOM 1503 C C . ASN A 1 209 ? 76.122 77.789 205.726 1.00 21.94 179 ASN A C 1
ATOM 1504 O O . ASN A 1 209 ? 75.293 76.935 206.000 1.00 22.61 179 ASN A O 1
ATOM 1509 N N . GLU A 1 210 ? 76.957 78.315 206.621 1.00 20.89 180 GLU A N 1
ATOM 1510 C CA . GLU A 1 210 ? 76.870 78.011 208.032 1.00 19.77 180 GLU A CA 1
ATOM 1511 C C . GLU A 1 210 ? 75.459 78.292 208.676 1.00 19.54 180 GLU A C 1
ATOM 1512 O O . GLU A 1 210 ? 74.907 77.429 209.362 1.00 19.07 180 GLU A O 1
ATOM 1518 N N . PHE A 1 211 ? 74.854 79.457 208.453 1.00 18.73 181 PHE A N 1
ATOM 1519 C CA . PHE A 1 211 ? 73.583 79.695 209.127 1.00 18.80 181 PHE A CA 1
ATOM 1520 C C . PHE A 1 211 ? 72.568 78.656 208.685 1.00 19.02 181 PHE A C 1
ATOM 1521 O O . PHE A 1 211 ? 71.913 78.032 209.514 1.00 19.05 181 PHE A O 1
ATOM 1529 N N . GLY A 1 212 ? 72.449 78.453 207.376 1.00 19.28 182 GLY A N 1
ATOM 1530 C CA . GLY A 1 212 ? 71.423 77.567 206.844 1.00 18.84 182 GLY A CA 1
ATOM 1531 C C . GLY A 1 212 ? 71.671 76.105 207.149 1.00 18.58 182 GLY A C 1
ATOM 1532 O O . GLY A 1 212 ? 70.740 75.378 207.446 1.00 18.24 182 GLY A O 1
ATOM 1533 N N . PHE A 1 213 ? 72.924 75.664 207.074 1.00 18.49 183 PHE A N 1
ATOM 1534 C CA . PHE A 1 213 ? 73.202 74.274 207.418 1.00 18.96 183 PHE A CA 1
ATOM 1535 C C . PHE A 1 213 ? 72.912 73.967 208.893 1.00 19.14 183 PHE A C 1
ATOM 1536 O O . PHE A 1 213 ? 72.393 72.890 209.201 1.00 20.17 183 PHE A O 1
ATOM 1544 N N . ASP A 1 214 ? 73.207 74.915 209.788 1.00 18.58 184 ASP A N 1
ATOM 1545 C CA . ASP A 1 214 ? 72.846 74.774 211.208 1.00 17.52 184 ASP A CA 1
ATOM 1546 C C . ASP A 1 214 ? 71.327 74.809 211.379 1.00 17.06 184 ASP A C 1
ATOM 1547 O O . ASP A 1 214 ? 70.795 74.163 212.257 1.00 16.98 184 ASP A O 1
ATOM 1552 N N . TYR A 1 215 ? 70.619 75.533 210.521 1.00 16.18 185 TYR A N 1
ATOM 1553 C CA . TYR A 1 215 ? 69.179 75.488 210.586 1.00 15.22 185 TYR A CA 1
ATOM 1554 C C . TYR A 1 215 ? 68.739 74.065 210.208 1.00 15.69 185 TYR A C 1
ATOM 1555 O O . TYR A 1 215 ? 67.814 73.489 210.809 1.00 14.48 185 TYR A O 1
ATOM 1564 N N . LEU A 1 216 ? 69.422 73.507 209.205 1.00 15.65 186 LEU A N 1
ATOM 1565 C CA . LEU A 1 216 ? 69.014 72.229 208.656 1.00 15.56 186 LEU A CA 1
ATOM 1566 C C . LEU A 1 216 ? 69.338 71.126 209.644 1.00 15.87 186 LEU A C 1
ATOM 1567 O O . LEU A 1 216 ? 68.471 70.293 209.929 1.00 16.29 186 LEU A O 1
ATOM 1572 N N . ARG A 1 217 ? 70.551 71.150 210.196 1.00 15.40 187 ARG A N 1
ATOM 1573 C CA . ARG A 1 217 ? 70.926 70.179 211.205 1.00 15.91 187 ARG A CA 1
ATOM 1574 C C . ARG A 1 217 ? 70.022 70.227 212.436 1.00 16.21 187 ARG A C 1
ATOM 1575 O O . ARG A 1 217 ? 69.661 69.182 212.981 1.00 16.60 187 ARG A O 1
ATOM 1583 N N . ASP A 1 218 ? 69.629 71.429 212.858 1.00 15.92 188 ASP A N 1
ATOM 1584 C CA . ASP A 1 218 ? 68.801 71.563 214.047 1.00 15.61 188 ASP A CA 1
ATOM 1585 C C . ASP A 1 218 ? 67.493 70.812 213.833 1.00 15.12 188 ASP A C 1
ATOM 1586 O O . ASP A 1 218 ? 67.018 70.147 214.744 1.00 14.77 188 ASP A O 1
ATOM 1591 N N . ASN A 1 219 ? 66.931 70.893 212.629 1.00 14.20 189 ASN A N 1
ATOM 1592 C CA . ASN A 1 219 ? 65.680 70.208 212.366 1.00 14.62 189 ASN A CA 1
ATOM 1593 C C . ASN A 1 219 ? 65.823 68.700 212.065 1.00 15.02 189 ASN A C 1
ATOM 1594 O O . ASN A 1 219 ? 64.832 67.991 211.867 1.00 14.88 189 ASN A O 1
ATOM 1599 N N . MET A 1 220 ? 67.063 68.222 212.118 1.00 15.76 190 MET A N 1
ATOM 1600 C CA . MET A 1 220 ? 67.367 66.791 212.147 1.00 16.60 190 MET A CA 1
ATOM 1601 C C . MET A 1 220 ? 67.731 66.230 213.529 1.00 16.36 190 MET A C 1
ATOM 1602 O O . MET A 1 220 ? 67.808 65.014 213.695 1.00 16.79 190 MET A O 1
ATOM 1607 N N . ALA A 1 221 ? 67.960 67.089 214.514 1.00 16.13 191 ALA A N 1
ATOM 1608 C CA . ALA A 1 221 ? 68.536 66.639 215.791 1.00 16.04 191 ALA A CA 1
ATOM 1609 C C . ALA A 1 221 ? 67.620 65.743 216.617 1.00 16.07 191 ALA A C 1
ATOM 1610 O O . ALA A 1 221 ? 66.421 65.918 216.602 1.00 15.39 191 ALA A O 1
ATOM 1612 N N . HIS A 1 222 ? 68.182 64.777 217.343 1.00 16.99 192 HIS A N 1
ATOM 1613 C CA . HIS A 1 222 ? 67.336 63.834 218.093 1.00 18.28 192 HIS A CA 1
ATOM 1614 C C . HIS A 1 222 ? 67.151 64.143 219.582 1.00 17.99 192 HIS A C 1
ATOM 1615 O O . HIS A 1 222 ? 66.525 63.369 220.309 1.00 17.89 192 HIS A O 1
ATOM 1622 N N . SER A 1 223 ? 67.667 65.300 219.996 1.00 18.23 193 SER A N 1
ATOM 1623 C CA . SER A 1 223 ? 67.709 65.751 221.385 1.00 18.47 193 SER A CA 1
ATOM 1624 C C . SER A 1 223 ? 67.735 67.277 221.420 1.00 18.53 193 SER A C 1
ATOM 1625 O O . SER A 1 223 ? 68.489 67.875 220.655 1.00 18.84 193 SER A O 1
ATOM 1628 N N . LEU A 1 224 ? 66.954 67.900 222.306 1.00 18.75 194 LEU A N 1
ATOM 1629 C CA . LEU A 1 224 ? 66.899 69.371 222.407 1.00 19.43 194 LEU A CA 1
ATOM 1630 C C . LEU A 1 224 ? 68.232 70.032 222.765 1.00 20.25 194 LEU A C 1
ATOM 1631 O O . LEU A 1 224 ? 68.473 71.185 222.372 1.00 20.71 194 LEU A O 1
ATOM 1636 N N . ASP A 1 225 ? 69.080 69.302 223.500 1.00 20.65 195 ASP A N 1
ATOM 1637 C CA . ASP A 1 225 ? 70.426 69.747 223.888 1.00 21.08 195 ASP A CA 1
ATOM 1638 C C . ASP A 1 225 ? 71.312 69.976 222.685 1.00 20.63 195 ASP A C 1
ATOM 1639 O O . ASP A 1 225 ? 72.330 70.672 222.783 1.00 21.22 195 ASP A O 1
ATOM 1644 N N . ASP A 1 226 ? 70.976 69.336 221.571 1.00 19.80 196 ASP A N 1
ATOM 1645 C CA . ASP A 1 226 ? 71.885 69.306 220.430 1.00 19.22 196 ASP A CA 1
ATOM 1646 C C . ASP A 1 226 ? 71.660 70.471 219.474 1.00 18.75 196 ASP A C 1
ATOM 1647 O O . ASP A 1 226 ? 72.514 70.731 218.624 1.00 19.32 196 ASP A O 1
ATOM 1652 N N . LEU A 1 227 ? 70.520 71.160 219.606 1.00 18.14 197 LEU A N 1
ATOM 1653 C CA . LEU A 1 227 ? 70.213 72.364 218.810 1.00 17.43 197 LEU A CA 1
ATOM 1654 C C . LEU A 1 227 ? 71.307 73.418 218.997 1.00 17.27 197 LEU A C 1
ATOM 1655 O O . LEU A 1 227 ? 71.767 73.675 220.150 1.00 17.73 197 LEU A O 1
ATOM 1660 N N . VAL A 1 228 ? 71.744 74.019 217.896 1.00 15.97 198 VAL A N 1
ATOM 1661 C CA . VAL A 1 228 ? 72.758 75.061 218.010 1.00 15.40 198 VAL A CA 1
ATOM 1662 C C . VAL A 1 228 ? 72.205 76.494 217.953 1.00 15.33 198 VAL A C 1
ATOM 1663 O O . VAL A 1 228 ? 72.683 77.349 218.666 1.00 15.67 198 VAL A O 1
ATOM 1667 N N . GLN A 1 229 ? 71.180 76.753 217.147 1.00 15.65 199 GLN A N 1
ATOM 1668 C CA . GLN A 1 229 ? 70.690 78.124 216.947 1.00 15.18 199 GLN A CA 1
ATOM 1669 C C . GLN A 1 229 ? 69.686 78.439 218.010 1.00 15.12 199 GLN A C 1
ATOM 1670 O O . GLN A 1 229 ? 69.291 77.556 218.750 1.00 14.99 199 GLN A O 1
ATOM 1676 N N . ARG A 1 230 ? 69.259 79.694 218.076 1.00 15.66 200 ARG A N 1
ATOM 1677 C CA . ARG A 1 230 ? 68.206 80.079 219.004 1.00 15.96 200 ARG A CA 1
ATOM 1678 C C . ARG A 1 230 ? 67.250 81.077 218.397 1.00 16.58 200 ARG A C 1
ATOM 1679 O O . ARG A 1 230 ? 66.915 82.101 219.035 1.00 17.28 200 ARG A O 1
ATOM 1687 N N . GLY A 1 231 ? 66.773 80.757 217.193 1.00 16.34 201 GLY A N 1
ATOM 1688 C CA . GLY A 1 231 ? 65.766 81.560 216.548 1.00 16.04 201 GLY A CA 1
ATOM 1689 C C . GLY A 1 231 ? 66.304 82.469 215.473 1.00 16.76 201 GLY A C 1
ATOM 1690 O O . GLY A 1 231 ? 67.516 82.709 215.327 1.00 18.06 201 GLY A O 1
ATOM 1691 N N . HIS A 1 232 ? 65.382 83.014 214.714 1.00 16.77 202 HIS A N 1
ATOM 1692 C CA . HIS A 1 232 ? 65.727 83.850 213.595 1.00 16.98 202 HIS A CA 1
ATOM 1693 C C . HIS A 1 232 ? 65.155 85.227 213.804 1.00 17.39 202 HIS A C 1
ATOM 1694 O O . HIS A 1 232 ? 64.043 85.546 213.381 1.00 17.31 202 HIS A O 1
ATOM 1701 N N . HIS A 1 233 ? 65.938 86.047 214.497 1.00 17.68 203 HIS A N 1
ATOM 1702 C CA . HIS A 1 233 ? 65.388 87.304 215.010 1.00 18.18 203 HIS A CA 1
ATOM 1703 C C . HIS A 1 233 ? 65.658 88.504 214.098 1.00 17.53 203 HIS A C 1
ATOM 1704 O O . HIS A 1 233 ? 64.715 89.138 213.626 1.00 17.79 203 HIS A O 1
ATOM 1711 N N . TYR A 1 234 ? 66.928 88.766 213.817 1.00 16.78 204 TYR A N 1
ATOM 1712 C CA . TYR A 1 234 ? 67.307 89.862 212.952 1.00 16.67 204 TYR A CA 1
ATOM 1713 C C . TYR A 1 234 ? 68.511 89.409 212.160 1.00 15.80 204 TYR A C 1
ATOM 1714 O O . TYR A 1 234 ? 69.437 88.899 212.751 1.00 16.67 204 TYR A O 1
ATOM 1723 N N . ALA A 1 235 ? 68.488 89.530 210.837 1.00 15.04 205 ALA A N 1
ATOM 1724 C CA . ALA A 1 235 ? 69.691 89.225 210.027 1.00 15.10 205 ALA A CA 1
ATOM 1725 C C . ALA A 1 235 ? 69.994 90.416 209.172 1.00 14.77 205 ALA A C 1
ATOM 1726 O O . ALA A 1 235 ? 69.084 90.944 208.505 1.00 14.34 205 ALA A O 1
ATOM 1728 N N . ILE A 1 236 ? 71.244 90.871 209.262 1.00 14.05 206 ILE A N 1
ATOM 1729 C CA . ILE A 1 236 ? 71.755 91.897 208.384 1.00 14.25 206 ILE A CA 1
ATOM 1730 C C . ILE A 1 236 ? 72.726 91.222 207.420 1.00 14.84 206 ILE A C 1
ATOM 1731 O O . ILE A 1 236 ? 73.802 90.724 207.847 1.00 14.70 206 ILE A O 1
ATOM 1736 N N . VAL A 1 237 ? 72.357 91.209 206.136 1.00 14.58 207 VAL A N 1
ATOM 1737 C CA . VAL A 1 237 ? 73.144 90.539 205.082 1.00 14.52 207 VAL A CA 1
ATOM 1738 C C . VAL A 1 237 ? 74.088 91.500 204.395 1.00 14.83 207 VAL A C 1
ATOM 1739 O O . VAL A 1 237 ? 73.666 92.334 203.621 1.00 16.08 207 VAL A O 1
ATOM 1743 N N . ASP A 1 238 ? 75.369 91.388 204.682 1.00 15.42 208 ASP A N 1
ATOM 1744 C CA . ASP A 1 238 ? 76.365 92.217 204.046 1.00 16.39 208 ASP A CA 1
ATOM 1745 C C . ASP A 1 238 ? 76.464 91.639 202.638 1.00 17.01 208 ASP A C 1
ATOM 1746 O O . ASP A 1 238 ? 76.143 90.472 202.454 1.00 18.48 208 ASP A O 1
ATOM 1751 N N . GLU A 1 239 ? 76.862 92.432 201.642 1.00 16.47 209 GLU A N 1
ATOM 1752 C CA . GLU A 1 239 ? 76.803 91.986 200.256 1.00 16.25 209 GLU A CA 1
ATOM 1753 C C . GLU A 1 239 ? 75.452 91.321 199.898 1.00 16.23 209 GLU A C 1
ATOM 1754 O O . GLU A 1 239 ? 75.475 90.193 199.425 1.00 16.42 209 GLU A O 1
ATOM 1760 N N . VAL A 1 240 ? 74.303 91.991 200.112 1.00 15.91 210 VAL A N 1
ATOM 1761 C CA . VAL A 1 240 ? 72.995 91.355 199.853 1.00 16.20 210 VAL A CA 1
ATOM 1762 C C . VAL A 1 240 ? 72.840 90.803 198.464 1.00 16.00 210 VAL A C 1
ATOM 1763 O O . VAL A 1 240 ? 72.250 89.737 198.313 1.00 17.00 210 VAL A O 1
ATOM 1767 N N . ASP A 1 241 ? 73.282 91.547 197.452 1.00 14.78 211 ASP A N 1
ATOM 1768 C CA . ASP A 1 241 ? 73.065 91.100 196.095 1.00 14.39 211 ASP A CA 1
ATOM 1769 C C . ASP A 1 241 ? 73.827 89.793 195.826 1.00 14.02 211 ASP A C 1
ATOM 1770 O O . ASP A 1 241 ? 73.269 88.896 195.228 1.00 14.54 211 ASP A O 1
ATOM 1775 N N . SER A 1 242 ? 75.063 89.657 196.300 1.00 13.55 212 SER A N 1
ATOM 1776 C CA . SER A 1 242 ? 75.793 88.407 196.104 1.00 13.49 212 SER A CA 1
ATOM 1777 C C . SER A 1 242 ? 75.100 87.203 196.762 1.00 13.64 212 SER A C 1
ATOM 1778 O O . SER A 1 242 ? 75.091 86.090 196.196 1.00 12.73 212 SER A O 1
ATOM 1781 N N . ILE A 1 243 ? 74.533 87.440 197.956 1.00 13.53 213 ILE A N 1
ATOM 1782 C CA . ILE A 1 243 ? 73.959 86.385 198.774 1.00 13.36 213 ILE A CA 1
ATOM 1783 C C . ILE A 1 243 ? 72.475 86.110 198.475 1.00 13.76 213 ILE A C 1
ATOM 1784 O O . ILE A 1 243 ? 72.146 84.996 198.095 1.00 13.58 213 ILE A O 1
ATOM 1789 N N . LEU A 1 244 ? 71.606 87.116 198.608 1.00 14.02 214 LEU A N 1
ATOM 1790 C CA . LEU A 1 244 ? 70.163 86.943 198.363 1.00 14.19 214 LEU A CA 1
ATOM 1791 C C . LEU A 1 244 ? 69.753 86.830 196.891 1.00 14.48 214 LEU A C 1
ATOM 1792 O O . LEU A 1 244 ? 68.661 86.354 196.592 1.00 14.91 214 LEU A O 1
ATOM 1797 N N . ILE A 1 245 ? 70.603 87.283 195.969 1.00 14.68 215 ILE A N 1
ATOM 1798 C CA . ILE A 1 245 ? 70.294 87.160 194.557 1.00 13.95 215 ILE A CA 1
ATOM 1799 C C . ILE A 1 245 ? 71.129 86.081 193.853 1.00 14.05 215 ILE A C 1
ATOM 1800 O O . ILE A 1 245 ? 70.563 85.073 193.405 1.00 14.14 215 ILE A O 1
ATOM 1805 N N . ASP A 1 246 ? 72.448 86.282 193.777 1.00 13.69 216 ASP A N 1
ATOM 1806 C CA . ASP A 1 246 ? 73.331 85.428 192.996 1.00 13.97 216 ASP A CA 1
ATOM 1807 C C . ASP A 1 246 ? 73.460 84.030 193.559 1.00 14.30 216 ASP A C 1
ATOM 1808 O O . ASP A 1 246 ? 73.287 83.071 192.832 1.00 14.50 216 ASP A O 1
ATOM 1813 N N . GLU A 1 247 ? 73.784 83.908 194.841 1.00 15.24 217 GLU A N 1
ATOM 1814 C CA . GLU A 1 247 ? 73.957 82.598 195.469 1.00 16.43 217 GLU A CA 1
ATOM 1815 C C . GLU A 1 247 ? 72.622 81.837 195.668 1.00 16.92 217 GLU A C 1
ATOM 1816 O O . GLU A 1 247 ? 72.627 80.606 195.902 1.00 16.23 217 GLU A O 1
ATOM 1822 N N . ALA A 1 248 ? 71.505 82.569 195.546 1.00 16.72 218 ALA A N 1
ATOM 1823 C CA . ALA A 1 248 ? 70.179 82.021 195.755 1.00 17.62 218 ALA A CA 1
ATOM 1824 C C . ALA A 1 248 ? 69.720 81.082 194.644 1.00 17.98 218 ALA A C 1
ATOM 1825 O O . ALA A 1 248 ? 68.679 80.460 194.778 1.00 17.67 218 ALA A O 1
ATOM 1827 N N . ARG A 1 249 ? 70.480 80.990 193.558 1.00 18.08 219 ARG A N 1
ATOM 1828 C CA . ARG A 1 249 ? 70.179 80.064 192.467 1.00 18.42 219 ARG A CA 1
ATOM 1829 C C . ARG A 1 249 ? 70.229 78.591 192.874 1.00 17.83 219 ARG A C 1
ATOM 1830 O O . ARG A 1 249 ? 69.759 77.719 192.151 1.00 17.81 219 ARG A O 1
ATOM 1838 N N . THR A 1 250 ? 70.812 78.328 194.033 1.00 17.41 220 THR A N 1
ATOM 1839 C CA . THR A 1 250 ? 71.241 77.002 194.428 1.00 17.39 220 THR A CA 1
ATOM 1840 C C . THR A 1 250 ? 70.797 76.716 195.855 1.00 17.29 220 THR A C 1
ATOM 1841 O O . THR A 1 250 ? 71.074 77.482 196.767 1.00 17.71 220 THR A O 1
ATOM 1845 N N . PRO A 1 251 ? 70.163 75.582 196.075 1.00 16.81 221 PRO A N 1
ATOM 1846 C CA . PRO A 1 251 ? 69.661 75.270 197.407 1.00 16.21 221 PRO A CA 1
ATOM 1847 C C . PRO A 1 251 ? 70.782 74.773 198.315 1.00 15.59 221 PRO A C 1
ATOM 1848 O O . PRO A 1 251 ? 71.877 74.442 197.837 1.00 16.00 221 PRO A O 1
ATOM 1852 N N . LEU A 1 252 ? 70.519 74.777 199.620 1.00 14.86 222 LEU A N 1
ATOM 1853 C CA . LEU A 1 252 ? 71.367 74.132 200.617 1.00 13.79 222 LEU A CA 1
ATOM 1854 C C . LEU A 1 252 ? 70.840 72.701 200.770 1.00 13.07 222 LEU A C 1
ATOM 1855 O O . LEU A 1 252 ? 69.648 72.505 201.001 1.00 14.05 222 LEU A O 1
ATOM 1860 N N . ILE A 1 253 ? 71.694 71.700 200.582 1.00 12.73 223 ILE A N 1
ATOM 1861 C CA . ILE A 1 253 ? 71.281 70.287 200.634 1.00 12.29 223 ILE A CA 1
ATOM 1862 C C . ILE A 1 253 ? 72.142 69.426 201.570 1.00 11.68 223 ILE A C 1
ATOM 1863 O O . ILE A 1 253 ? 73.367 69.418 201.446 1.00 13.63 223 ILE A O 1
ATOM 1868 N N . ILE A 1 254 ? 71.522 68.712 202.502 1.00 10.47 224 ILE A N 1
ATOM 1869 C CA . ILE A 1 254 ? 72.214 67.648 203.220 1.00 9.14 224 ILE A CA 1
ATOM 1870 C C . ILE A 1 254 ? 71.740 66.300 202.676 1.00 9.14 224 ILE A C 1
ATOM 1871 O O . ILE A 1 254 ? 70.548 65.943 202.768 1.00 8.80 224 ILE A O 1
ATOM 1876 N N . SER A 1 255 ? 72.684 65.575 202.079 1.00 9.31 225 SER A N 1
ATOM 1877 C CA . SER A 1 255 ? 72.424 64.268 201.492 1.00 9.87 225 SER A CA 1
ATOM 1878 C C . SER A 1 255 ? 73.151 63.188 202.241 1.00 10.35 225 SER A C 1
ATOM 1879 O O . SER A 1 255 ? 74.178 63.443 202.852 1.00 9.94 225 SER A O 1
ATOM 1882 N N . GLY A 1 256 ? 72.606 61.981 202.176 1.00 11.64 226 GLY A N 1
ATOM 1883 C CA . GLY A 1 256 ? 73.227 60.831 202.793 1.00 13.93 226 GLY A CA 1
ATOM 1884 C C . GLY A 1 256 ? 72.607 59.512 202.373 1.00 15.97 226 GLY A C 1
ATOM 1885 O O . GLY A 1 256 ? 71.699 59.486 201.540 1.00 15.20 226 GLY A O 1
ATOM 1886 N N . PRO A 1 257 ? 73.128 58.416 202.941 1.00 18.17 227 PRO A N 1
ATOM 1887 C CA . PRO A 1 257 ? 72.635 57.058 202.656 1.00 19.65 227 PRO A CA 1
ATOM 1888 C C . PRO A 1 257 ? 71.158 56.943 202.958 1.00 21.37 227 PRO A C 1
ATOM 1889 O O . PRO A 1 257 ? 70.745 57.370 204.047 1.00 21.55 227 PRO A O 1
ATOM 1893 N N . ALA A 1 258 ? 70.388 56.388 202.017 1.00 23.15 228 ALA A N 1
ATOM 1894 C CA . ALA A 1 258 ? 68.956 56.159 202.225 1.00 25.13 228 ALA A CA 1
ATOM 1895 C C . ALA A 1 258 ? 68.679 55.274 203.446 1.00 26.52 228 ALA A C 1
ATOM 1896 O O . ALA A 1 258 ? 67.554 55.316 204.002 1.00 27.33 228 ALA A O 1
ATOM 1898 N N . ASP A 1 259 ? 69.692 54.471 203.835 1.00 27.88 229 ASP A N 1
ATOM 1899 C CA . ASP A 1 259 ? 69.653 53.570 205.013 1.00 28.86 229 ASP A CA 1
ATOM 1900 C C . ASP A 1 259 ? 68.330 52.749 205.091 1.00 28.92 229 ASP A C 1
ATOM 1901 O O . ASP A 1 259 ? 67.748 52.555 206.171 1.00 28.81 229 ASP A O 1
ATOM 1906 N N . GLY A 1 260 ? 67.887 52.267 203.922 1.00 28.86 230 GLY A N 1
ATOM 1907 C CA . GLY A 1 260 ? 66.551 51.731 203.720 1.00 27.84 230 GLY A CA 1
ATOM 1908 C C . GLY A 1 260 ? 66.186 50.464 204.488 1.00 27.34 230 GLY A C 1
ATOM 1909 O O . GLY A 1 260 ? 66.921 49.963 205.367 1.00 26.88 230 GLY A O 1
ATOM 1910 N N . ALA A 1 261 ? 65.001 49.963 204.151 1.00 26.29 231 ALA A N 1
ATOM 1911 C CA . ALA A 1 261 ? 64.465 48.759 204.747 1.00 25.02 231 ALA A CA 1
ATOM 1912 C C . ALA A 1 261 ? 64.714 47.579 203.816 1.00 24.10 231 ALA A C 1
ATOM 1913 O O . ALA A 1 261 ? 63.984 46.585 203.855 1.00 23.61 231 ALA A O 1
ATOM 1915 N N . SER A 1 262 ? 65.748 47.700 202.981 1.00 23.27 232 SER A N 1
ATOM 1916 C CA . SER A 1 262 ? 66.070 46.689 201.963 1.00 22.58 232 SER A CA 1
ATOM 1917 C C . SER A 1 262 ? 65.907 45.248 202.448 1.00 21.67 232 SER A C 1
ATOM 1918 O O . SER A 1 262 ? 65.300 44.429 201.748 1.00 21.35 232 SER A O 1
ATOM 1921 N N . ASN A 1 263 ? 66.414 44.936 203.641 1.00 20.50 233 ASN A N 1
ATOM 1922 C CA . ASN A 1 263 ? 66.316 43.552 204.109 1.00 20.07 233 ASN A CA 1
ATOM 1923 C C . ASN A 1 263 ? 64.915 43.084 204.495 1.00 18.62 233 ASN A C 1
ATOM 1924 O O . ASN A 1 263 ? 64.639 41.888 204.447 1.00 18.95 233 ASN A O 1
ATOM 1929 N N . TRP A 1 264 ? 64.035 44.017 204.852 1.00 16.76 234 TRP A N 1
ATOM 1930 C CA . TRP A 1 264 ? 62.634 43.680 205.075 1.00 14.94 234 TRP A CA 1
ATOM 1931 C C . TRP A 1 264 ? 61.857 43.482 203.766 1.00 13.94 234 TRP A C 1
ATOM 1932 O O . TRP A 1 264 ? 61.043 42.572 203.663 1.00 13.82 234 TRP A O 1
ATOM 1943 N N . TYR A 1 265 ? 62.102 44.340 202.782 1.00 12.57 235 TYR A N 1
ATOM 1944 C CA . TYR A 1 265 ? 61.527 44.182 201.449 1.00 11.44 235 TYR A CA 1
ATOM 1945 C C . TYR A 1 265 ? 61.831 42.795 200.908 1.00 11.07 235 TYR A C 1
ATOM 1946 O O . TYR A 1 265 ? 60.937 42.059 200.493 1.00 10.73 235 TYR A O 1
ATOM 1955 N N . THR A 1 266 ? 63.113 42.450 200.929 1.00 10.81 236 THR A N 1
ATOM 1956 C CA . THR A 1 266 ? 63.577 41.134 200.534 1.00 10.69 236 THR A CA 1
ATOM 1957 C C . THR A 1 266 ? 62.843 40.036 201.317 1.00 10.36 236 THR A C 1
ATOM 1958 O O . THR A 1 266 ? 62.308 39.111 200.709 1.00 10.25 236 THR A O 1
ATOM 1962 N N . GLU A 1 267 ? 62.790 40.164 202.644 1.00 9.91 237 GLU A N 1
ATOM 1963 C CA . GLU A 1 267 ? 62.145 39.162 203.491 1.00 10.02 237 GLU A CA 1
ATOM 1964 C C . GLU A 1 267 ? 60.661 38.960 203.164 1.00 9.71 237 GLU A C 1
ATOM 1965 O O . GLU A 1 267 ? 60.150 37.852 203.217 1.00 9.54 237 GLU A O 1
ATOM 1971 N N . PHE A 1 268 ? 59.973 40.029 202.805 1.00 9.71 238 PHE A N 1
ATOM 1972 C CA . PHE A 1 268 ? 58.551 39.916 202.523 1.00 9.49 238 PHE A CA 1
ATOM 1973 C C . PHE A 1 268 ? 58.240 39.487 201.070 1.00 9.62 238 PHE A C 1
ATOM 1974 O O . PHE A 1 268 ? 57.226 38.825 200.818 1.00 9.74 238 PHE A O 1
ATOM 1982 N N . ALA A 1 269 ? 59.126 39.805 200.132 1.00 9.27 239 ALA A N 1
ATOM 1983 C CA . ALA A 1 269 ? 59.046 39.183 198.814 1.00 9.49 239 ALA A CA 1
ATOM 1984 C C . ALA A 1 269 ? 59.235 37.662 198.902 1.00 9.67 239 ALA A C 1
ATOM 1985 O O . ALA A 1 269 ? 58.680 36.912 198.103 1.00 9.75 239 ALA A O 1
ATOM 1987 N N . ARG A 1 270 ? 60.019 37.219 199.877 1.00 9.62 240 ARG A N 1
ATOM 1988 C CA . ARG A 1 270 ? 60.259 35.800 200.097 1.00 9.85 240 ARG A CA 1
ATOM 1989 C C . ARG A 1 270 ? 59.040 35.105 200.743 1.00 10.17 240 ARG A C 1
ATOM 1990 O O . ARG A 1 270 ? 58.725 33.938 200.437 1.00 9.96 240 ARG A O 1
ATOM 1998 N N . LEU A 1 271 ? 58.352 35.844 201.616 1.00 10.34 241 LEU A N 1
ATOM 1999 C CA . LEU A 1 271 ? 57.241 35.312 202.397 1.00 10.04 241 LEU A CA 1
ATOM 2000 C C . LEU A 1 271 ? 55.944 35.316 201.611 1.00 10.45 241 LEU A C 1
ATOM 2001 O O . LEU A 1 271 ? 55.101 34.463 201.836 1.00 11.23 241 LEU A O 1
ATOM 2006 N N . ALA A 1 272 ? 55.779 36.268 200.699 1.00 10.47 242 ALA A N 1
ATOM 2007 C CA . ALA A 1 272 ? 54.499 36.457 200.009 1.00 10.74 242 ALA A CA 1
ATOM 2008 C C . ALA A 1 272 ? 54.033 35.226 199.225 1.00 10.92 242 ALA A C 1
ATOM 2009 O O . ALA A 1 272 ? 52.873 34.837 199.353 1.00 10.82 242 ALA A O 1
ATOM 2011 N N . PRO A 1 273 ? 54.908 34.642 198.395 1.00 11.30 243 PRO A N 1
ATOM 2012 C CA . PRO A 1 273 ? 54.610 33.373 197.717 1.00 11.18 243 PRO A CA 1
ATOM 2013 C C . PRO A 1 273 ? 54.224 32.239 198.658 1.00 10.77 243 PRO A C 1
ATOM 2014 O O . PRO A 1 273 ? 53.270 31.539 198.341 1.00 10.95 243 PRO A O 1
ATOM 2018 N N . LEU A 1 274 ? 54.925 32.067 199.779 1.00 10.28 244 LEU A N 1
ATOM 2019 C CA . LEU A 1 274 ? 54.616 30.992 200.734 1.00 9.73 244 LEU A CA 1
ATOM 2020 C C . LEU A 1 274 ? 53.184 31.060 201.292 1.00 9.94 244 LEU A C 1
ATOM 2021 O O . LEU A 1 274 ? 52.572 30.040 201.577 1.00 9.38 244 LEU A O 1
ATOM 2026 N N . MET A 1 275 ? 52.659 32.275 201.417 1.00 10.62 245 MET A N 1
ATOM 2027 C CA . MET A 1 275 ? 51.281 32.510 201.840 1.00 11.07 245 MET A CA 1
ATOM 2028 C C . MET A 1 275 ? 50.301 32.211 200.704 1.00 11.45 245 MET A C 1
ATOM 2029 O O . MET A 1 275 ? 50.615 32.453 199.533 1.00 11.32 245 MET A O 1
ATOM 2034 N N . GLU A 1 276 ? 49.120 31.697 201.062 1.00 11.91 246 GLU A N 1
ATOM 2035 C CA . GLU A 1 276 ? 48.115 31.227 200.097 1.00 12.62 246 GLU A CA 1
ATOM 2036 C C . GLU A 1 276 ? 46.870 32.109 200.016 1.00 12.45 246 GLU A C 1
ATOM 2037 O O . GLU A 1 276 ? 46.250 32.383 201.046 1.00 12.56 246 GLU A O 1
ATOM 2043 N N . LYS A 1 277 ? 46.493 32.514 198.796 1.00 12.20 247 LYS A N 1
ATOM 2044 C CA . LYS A 1 277 ? 45.284 33.311 198.574 1.00 12.23 247 LYS A CA 1
ATOM 2045 C C . LYS A 1 277 ? 44.041 32.659 199.204 1.00 12.63 247 LYS A C 1
ATOM 2046 O O . LYS A 1 277 ? 43.838 31.443 199.090 1.00 12.70 247 LYS A O 1
ATOM 2052 N N . ASP A 1 278 ? 43.237 33.476 199.890 1.00 12.78 248 ASP A N 1
ATOM 2053 C CA . ASP A 1 278 ? 41.964 33.063 200.509 1.00 12.70 248 ASP A CA 1
ATOM 2054 C C . ASP A 1 278 ? 42.110 32.127 201.706 1.00 12.93 248 ASP A C 1
ATOM 2055 O O . ASP A 1 278 ? 41.130 31.814 202.385 1.00 13.10 248 ASP A O 1
ATOM 2060 N N . VAL A 1 279 ? 43.335 31.682 201.963 1.00 13.12 249 VAL A N 1
ATOM 2061 C CA . VAL A 1 279 ? 43.649 30.983 203.203 1.00 13.14 249 VAL A CA 1
ATOM 2062 C C . VAL A 1 279 ? 44.271 31.989 204.174 1.00 13.17 249 VAL A C 1
ATOM 2063 O O . VAL A 1 279 ? 43.691 32.276 205.216 1.00 13.14 249 VAL A O 1
ATOM 2067 N N . HIS A 1 280 ? 45.431 32.538 203.804 1.00 13.19 250 HIS A N 1
ATOM 2068 C CA . HIS A 1 280 ? 46.190 33.450 204.658 1.00 13.00 250 HIS A CA 1
ATOM 2069 C C . HIS A 1 280 ? 45.750 34.888 204.512 1.00 12.86 250 HIS A C 1
ATOM 2070 O O . HIS A 1 280 ? 45.907 35.680 205.435 1.00 13.07 250 HIS A O 1
ATOM 2077 N N . TYR A 1 281 ? 45.208 35.232 203.350 1.00 12.69 251 TYR A N 1
ATOM 2078 C CA . TYR A 1 281 ? 44.811 36.606 203.080 1.00 12.65 251 TYR A CA 1
ATOM 2079 C C . TYR A 1 281 ? 43.671 36.700 202.076 1.00 13.43 251 TYR A C 1
ATOM 2080 O O . TYR A 1 281 ? 43.373 35.745 201.363 1.00 13.40 251 TYR A O 1
ATOM 2089 N N . GLU A 1 282 ? 43.058 37.876 202.024 1.00 14.32 252 GLU A N 1
ATOM 2090 C CA . GLU A 1 282 ? 41.966 38.163 201.117 1.00 15.45 252 GLU A CA 1
ATOM 2091 C C . GLU A 1 282 ? 42.387 39.282 200.177 1.00 16.20 252 GLU A C 1
ATOM 2092 O O . GLU A 1 282 ? 43.137 40.183 200.564 1.00 16.20 252 GLU A O 1
ATOM 2098 N N . VAL A 1 283 ? 41.908 39.219 198.940 1.00 17.21 253 VAL A N 1
ATOM 2099 C CA . VAL A 1 283 ? 42.116 40.293 197.973 1.00 17.99 253 VAL A CA 1
ATOM 2100 C C . VAL A 1 283 ? 40.762 40.903 197.645 1.00 19.12 253 VAL A C 1
ATOM 2101 O O . VAL A 1 283 ? 39.830 40.188 197.256 1.00 19.09 253 VAL A O 1
ATOM 2105 N N . ASP A 1 284 ? 40.646 42.217 197.828 1.00 20.56 254 ASP A N 1
ATOM 2106 C CA . ASP A 1 284 ? 39.543 42.957 197.220 1.00 21.86 254 ASP A CA 1
ATOM 2107 C C . ASP A 1 284 ? 39.925 43.359 195.801 1.00 22.40 254 ASP A C 1
ATOM 2108 O O . ASP A 1 284 ? 40.469 44.444 195.558 1.00 22.32 254 ASP A O 1
ATOM 2113 N N . LEU A 1 285 ? 39.654 42.429 194.888 1.00 23.25 255 LEU A N 1
ATOM 2114 C CA . LEU A 1 285 ? 39.850 42.580 193.454 1.00 24.16 255 LEU A CA 1
ATOM 2115 C C . LEU A 1 285 ? 39.391 43.974 193.015 1.00 24.82 255 LEU A C 1
ATOM 2116 O O . LEU A 1 285 ? 40.123 44.696 192.326 1.00 24.73 255 LEU A O 1
ATOM 2121 N N . ARG A 1 286 ? 38.200 44.355 193.479 1.00 25.74 256 ARG A N 1
ATOM 2122 C CA . ARG A 1 286 ? 37.520 45.585 193.065 1.00 26.61 256 ARG A CA 1
ATOM 2123 C C . ARG A 1 286 ? 38.050 46.833 193.769 1.00 26.93 256 ARG A C 1
ATOM 2124 O O . ARG A 1 286 ? 38.317 47.853 193.126 1.00 26.91 256 ARG A O 1
ATOM 2132 N N . LYS A 1 287 ? 38.205 46.739 195.088 1.00 27.45 257 LYS A N 1
ATOM 2133 C CA . LYS A 1 287 ? 38.587 47.884 195.914 1.00 27.84 257 LYS A CA 1
ATOM 2134 C C . LYS A 1 287 ? 40.096 48.096 196.015 1.00 27.81 257 LYS A C 1
ATOM 2135 O O . LYS A 1 287 ? 40.543 48.922 196.815 1.00 28.02 257 LYS A O 1
ATOM 2141 N N . ARG A 1 288 ? 40.866 47.349 195.214 1.00 27.79 258 ARG A N 1
ATOM 2142 C CA . ARG A 1 288 ? 42.329 47.526 195.079 1.00 27.61 258 ARG A CA 1
ATOM 2143 C C . ARG A 1 288 ? 43.116 47.220 196.369 1.00 27.16 258 ARG A C 1
ATOM 2144 O O . ARG A 1 288 ? 44.174 47.810 196.633 1.00 27.30 258 ARG A O 1
ATOM 2152 N N . THR A 1 289 ? 42.612 46.264 197.144 1.00 26.75 259 THR A N 1
ATOM 2153 C CA . THR A 1 289 ? 42.991 46.135 198.551 1.00 26.27 259 THR A CA 1
ATOM 2154 C C . THR A 1 289 ? 43.252 44.696 199.033 1.00 25.71 259 THR A C 1
ATOM 2155 O O . THR A 1 289 ? 42.631 43.745 198.550 1.00 25.57 259 THR A O 1
ATOM 2159 N N . VAL A 1 290 ? 44.184 44.551 199.977 1.00 25.14 260 VAL A N 1
ATOM 2160 C CA . VAL A 1 290 ? 44.520 43.245 200.565 1.00 24.54 260 VAL A CA 1
ATOM 2161 C C . VAL A 1 290 ? 44.295 43.210 202.087 1.00 24.34 260 VAL A C 1
ATOM 2162 O O . VAL A 1 290 ? 44.794 44.070 202.819 1.00 24.57 260 VAL A O 1
ATOM 2166 N N . GLY A 1 291 ? 43.563 42.206 202.561 1.00 23.71 261 GLY A N 1
ATOM 2167 C CA . GLY A 1 291 ? 43.350 42.039 203.987 1.00 23.25 261 GLY A CA 1
ATOM 2168 C C . GLY A 1 291 ? 44.014 40.792 204.537 1.00 22.91 261 GLY A C 1
ATOM 2169 O O . GLY A 1 291 ? 43.753 39.689 204.054 1.00 22.80 261 GLY A O 1
ATOM 2170 N N . VAL A 1 292 ? 44.872 40.957 205.544 1.00 22.63 262 VAL A N 1
ATOM 2171 C CA . VAL A 1 292 ? 45.562 39.806 206.131 1.00 22.52 262 VAL A CA 1
ATOM 2172 C C . VAL A 1 292 ? 44.640 39.078 207.105 1.00 22.42 262 VAL A C 1
ATOM 2173 O O . VAL A 1 292 ? 44.016 39.706 207.968 1.00 22.46 262 VAL A O 1
ATOM 2177 N N . HIS A 1 293 ? 44.549 37.758 206.949 1.00 22.09 263 HIS A N 1
ATOM 2178 C CA . HIS A 1 293 ? 43.713 36.917 207.805 1.00 21.74 263 HIS A CA 1
ATOM 2179 C C . HIS A 1 293 ? 44.452 36.494 209.077 1.00 22.00 263 HIS A C 1
ATOM 2180 O O . HIS A 1 293 ? 45.687 36.456 209.102 1.00 22.20 263 HIS A O 1
ATOM 2187 N N . GLU A 1 294 ? 43.681 36.168 210.118 1.00 22.18 264 GLU A N 1
ATOM 2188 C CA . GLU A 1 294 ? 44.172 35.583 211.373 1.00 22.24 264 GLU A CA 1
ATOM 2189 C C . GLU A 1 294 ? 45.247 34.503 211.154 1.00 22.15 264 GLU A C 1
ATOM 2190 O O . GLU A 1 294 ? 46.341 34.591 211.720 1.00 22.09 264 GLU A O 1
ATOM 2196 N N . LYS A 1 295 ? 44.931 33.500 210.328 1.00 22.07 265 LYS A N 1
ATOM 2197 C CA . LYS A 1 295 ? 45.881 32.448 209.949 1.00 22.01 265 LYS A CA 1
ATOM 2198 C C . LYS A 1 295 ? 47.201 33.016 209.398 1.00 21.81 265 LYS A C 1
ATOM 2199 O O . LYS A 1 295 ? 48.280 32.507 209.729 1.00 22.02 265 LYS A O 1
ATOM 2205 N N . GLY A 1 296 ? 47.103 34.060 208.567 1.00 21.19 266 GLY A N 1
ATOM 2206 C CA . GLY A 1 296 ? 48.252 34.678 207.925 1.00 20.53 266 GLY A CA 1
ATOM 2207 C C . GLY A 1 296 ? 49.129 35.460 208.888 1.00 20.19 266 GLY A C 1
ATOM 2208 O O . GLY A 1 296 ? 50.362 35.359 208.845 1.00 20.15 266 GLY A O 1
ATOM 2209 N N . VAL A 1 297 ? 48.486 36.237 209.761 1.00 19.76 267 VAL A N 1
ATOM 2210 C CA . VAL A 1 297 ? 49.168 36.989 210.818 1.00 19.12 267 VAL A CA 1
ATOM 2211 C C . VAL A 1 297 ? 50.028 36.047 211.652 1.00 18.86 267 VAL A C 1
ATOM 2212 O O . VAL A 1 297 ? 51.186 36.350 211.932 1.00 18.78 267 VAL A O 1
ATOM 2216 N N . GLU A 1 298 ? 49.456 34.901 212.020 1.00 18.57 268 GLU A N 1
ATOM 2217 C CA . GLU A 1 298 ? 50.181 33.849 212.728 1.00 18.37 268 GLU A CA 1
ATOM 2218 C C . GLU A 1 298 ? 51.345 33.301 211.892 1.00 17.37 268 GLU A C 1
ATOM 2219 O O . GLU A 1 298 ? 52.456 33.165 212.401 1.00 17.00 268 GLU A O 1
ATOM 2225 N N . PHE A 1 299 ? 51.088 33.008 210.616 1.00 16.65 269 PHE A N 1
ATOM 2226 C CA . PHE A 1 299 ? 52.125 32.509 209.713 1.00 15.96 269 PHE A CA 1
ATOM 2227 C C . PHE A 1 299 ? 53.360 33.400 209.729 1.00 15.63 269 PHE A C 1
ATOM 2228 O O . PHE A 1 299 ? 54.468 32.902 209.968 1.00 15.32 269 PHE A O 1
ATOM 2236 N N . VAL A 1 300 ? 53.161 34.702 209.484 1.00 14.96 270 VAL A N 1
ATOM 2237 C CA . VAL A 1 300 ? 54.253 35.681 209.519 1.00 14.60 270 VAL A CA 1
ATOM 2238 C C . VAL A 1 300 ? 54.898 35.738 210.910 1.00 14.62 270 VAL A C 1
ATOM 2239 O O . VAL A 1 300 ? 56.127 35.682 211.037 1.00 14.49 270 VAL A O 1
ATOM 2243 N N . GLU A 1 301 ? 54.062 35.830 211.943 1.00 14.59 271 GLU A N 1
ATOM 2244 C CA . GLU A 1 301 ? 54.533 35.840 213.324 1.00 14.70 271 GLU A CA 1
ATOM 2245 C C . GLU A 1 301 ? 55.485 34.670 213.567 1.00 14.79 271 GLU A C 1
ATOM 2246 O O . GLU A 1 301 ? 56.591 34.866 214.065 1.00 14.57 271 GLU A O 1
ATOM 2252 N N . ASP A 1 302 ? 55.055 33.466 213.181 1.00 15.20 272 ASP A N 1
ATOM 2253 C CA . ASP A 1 302 ? 55.863 32.240 213.303 1.00 15.62 272 ASP A CA 1
ATOM 2254 C C . ASP A 1 302 ? 57.150 32.293 212.487 1.00 15.09 272 ASP A C 1
ATOM 2255 O O . ASP A 1 302 ? 58.212 31.960 212.990 1.00 15.12 272 ASP A O 1
ATOM 2260 N N . GLN A 1 303 ? 57.048 32.714 211.233 1.00 14.70 273 GLN A N 1
ATOM 2261 C CA . GLN A 1 303 ? 58.209 32.763 210.347 1.00 14.54 273 GLN A CA 1
ATOM 2262 C C . GLN A 1 303 ? 59.302 33.706 210.839 1.00 14.44 273 GLN A C 1
ATOM 2263 O O . GLN A 1 303 ? 60.474 33.518 210.507 1.00 14.47 273 GLN A O 1
ATOM 2269 N N . LEU A 1 304 ? 58.913 34.717 211.612 1.00 14.25 274 LEU A N 1
ATOM 2270 C CA . LEU A 1 304 ? 59.852 35.734 212.064 1.00 14.31 274 LEU A CA 1
ATOM 2271 C C . LEU A 1 304 ? 60.305 35.536 213.521 1.00 15.05 274 LEU A C 1
ATOM 2272 O O . LEU A 1 304 ? 61.242 36.193 213.980 1.00 15.45 274 LEU A O 1
ATOM 2277 N N . GLY A 1 305 ? 59.666 34.612 214.238 1.00 15.52 275 GLY A N 1
ATOM 2278 C CA . GLY A 1 305 ? 59.982 34.368 215.640 1.00 16.11 275 GLY A CA 1
ATOM 2279 C C . GLY A 1 305 ? 59.513 35.503 216.531 1.00 16.58 275 GLY A C 1
ATOM 2280 O O . GLY A 1 305 ? 60.232 35.950 217.429 1.00 16.57 275 GLY A O 1
ATOM 2281 N N . ILE A 1 306 ? 58.278 35.936 216.291 1.00 17.01 276 ILE A N 1
ATOM 2282 C CA . ILE A 1 306 ? 57.777 37.213 216.775 1.00 17.49 276 ILE A CA 1
ATOM 2283 C C . ILE A 1 306 ? 56.336 37.066 217.291 1.00 17.36 276 ILE A C 1
ATOM 2284 O O . ILE A 1 306 ? 55.584 36.231 216.795 1.00 17.31 276 ILE A O 1
ATOM 2289 N N . ASP A 1 307 ? 55.971 37.843 218.308 1.00 17.42 277 ASP A N 1
ATOM 2290 C CA . ASP A 1 307 ? 54.675 37.684 218.976 1.00 17.50 277 ASP A CA 1
ATOM 2291 C C . ASP A 1 307 ? 53.580 38.600 218.439 1.00 17.48 277 ASP A C 1
ATOM 2292 O O . ASP A 1 307 ? 52.396 38.256 218.467 1.00 17.51 277 ASP A O 1
ATOM 2297 N N . ASN A 1 308 ? 53.989 39.776 217.972 1.00 17.45 278 ASN A N 1
ATOM 2298 C CA . ASN A 1 308 ? 53.094 40.761 217.375 1.00 17.21 278 ASN A CA 1
ATOM 2299 C C . ASN A 1 308 ? 53.873 41.476 216.304 1.00 16.95 278 ASN A C 1
ATOM 2300 O O . ASN A 1 308 ? 55.075 41.657 216.431 1.00 16.99 278 ASN A O 1
ATOM 2305 N N . LEU A 1 309 ? 53.191 41.895 215.254 1.00 16.85 279 LEU A N 1
ATOM 2306 C CA . LEU A 1 309 ? 53.859 42.549 214.138 1.00 16.97 279 LEU A CA 1
ATOM 2307 C C . LEU A 1 309 ? 54.402 43.965 214.405 1.00 16.49 279 LEU A C 1
ATOM 2308 O O . LEU A 1 309 ? 55.060 44.547 213.540 1.00 16.48 279 LEU A O 1
ATOM 2313 N N . TYR A 1 310 ? 54.143 44.509 215.590 1.00 15.94 280 TYR A N 1
ATOM 2314 C CA . TYR A 1 310 ? 54.580 45.864 215.932 1.00 15.64 280 TYR A CA 1
ATOM 2315 C C . TYR A 1 310 ? 55.585 45.872 217.090 1.00 15.64 280 TYR A C 1
ATOM 2316 O O . TYR A 1 310 ? 55.827 46.915 217.697 1.00 15.57 280 TYR A O 1
ATOM 2325 N N . GLU A 1 311 ? 56.168 44.719 217.404 1.00 15.86 281 GLU A N 1
ATOM 2326 C CA . GLU A 1 311 ? 57.064 44.633 218.558 1.00 16.06 281 GLU A CA 1
ATOM 2327 C C . GLU A 1 311 ? 58.486 45.124 218.274 1.00 16.35 281 GLU A C 1
ATOM 2328 O O . GLU A 1 311 ? 59.182 45.577 219.181 1.00 16.39 281 GLU A O 1
ATOM 2334 N N . ALA A 1 312 ? 58.897 45.063 217.012 1.00 16.79 282 ALA A N 1
ATOM 2335 C CA . ALA A 1 312 ? 60.224 45.527 216.609 1.00 17.22 282 ALA A CA 1
ATOM 2336 C C . ALA A 1 312 ? 60.231 47.023 216.237 1.00 17.45 282 ALA A C 1
ATOM 2337 O O . ALA A 1 312 ? 59.585 47.440 215.265 1.00 17.63 282 ALA A O 1
ATOM 2339 N N . ALA A 1 313 ? 60.963 47.821 217.020 1.00 17.73 283 ALA A N 1
ATOM 2340 C CA . ALA A 1 313 ? 61.071 49.270 216.803 1.00 17.93 283 ALA A CA 1
ATOM 2341 C C . ALA A 1 313 ? 61.549 49.597 215.388 1.00 18.00 283 ALA A C 1
ATOM 2342 O O . ALA A 1 313 ? 62.433 48.935 214.868 1.00 18.60 283 ALA A O 1
ATOM 2344 N N . ASN A 1 314 ? 60.969 50.606 214.757 1.00 17.59 284 ASN A N 1
ATOM 2345 C CA . ASN A 1 314 ? 61.448 51.019 213.439 1.00 17.45 284 ASN A CA 1
ATOM 2346 C C . ASN A 1 314 ? 61.241 49.985 212.330 1.00 16.43 284 ASN A C 1
ATOM 2347 O O . ASN A 1 314 ? 61.729 50.173 211.213 1.00 16.40 284 ASN A O 1
ATOM 2352 N N . SER A 1 315 ? 60.500 48.912 212.631 1.00 15.13 285 SER A N 1
ATOM 2353 C CA . SER A 1 315 ? 60.145 47.903 211.624 1.00 13.58 285 SER A CA 1
ATOM 2354 C C . SER A 1 315 ? 58.639 47.723 211.466 1.00 12.73 285 SER A C 1
ATOM 2355 O O . SER A 1 315 ? 58.030 46.877 212.141 1.00 12.54 285 SER A O 1
ATOM 2358 N N . PRO A 1 316 ? 58.043 48.502 210.562 1.00 11.76 286 PRO A N 1
ATOM 2359 C CA . PRO A 1 316 ? 56.593 48.431 210.289 1.00 11.43 286 PRO A CA 1
ATOM 2360 C C . PRO A 1 316 ? 56.174 47.190 209.485 1.00 10.91 286 PRO A C 1
ATOM 2361 O O . PRO A 1 316 ? 55.752 47.310 208.320 1.00 10.45 286 PRO A O 1
ATOM 2365 N N . LEU A 1 317 ? 56.270 46.019 210.114 1.00 10.55 287 LEU A N 1
ATOM 2366 C CA . LEU A 1 317 ? 56.040 44.757 209.413 1.00 10.88 287 LEU A CA 1
ATOM 2367 C C . LEU A 1 317 ? 54.667 44.645 208.733 1.00 11.88 287 LEU A C 1
ATOM 2368 O O . LEU A 1 317 ? 54.569 44.070 207.639 1.00 11.73 287 LEU A O 1
ATOM 2373 N N . VAL A 1 318 ? 53.625 45.195 209.363 1.00 12.87 288 VAL A N 1
ATOM 2374 C CA . VAL A 1 318 ? 52.313 45.253 208.733 1.00 14.35 288 VAL A CA 1
ATOM 2375 C C . VAL A 1 318 ? 52.396 45.935 207.355 1.00 15.08 288 VAL A C 1
ATOM 2376 O O . VAL A 1 318 ? 51.911 45.393 206.353 1.00 15.71 288 VAL A O 1
ATOM 2380 N N . SER A 1 319 ? 53.012 47.107 207.289 1.00 15.65 289 SER A N 1
ATOM 2381 C CA . SER A 1 319 ? 53.064 47.825 206.018 1.00 16.30 289 SER A CA 1
ATOM 2382 C C . SER A 1 319 ? 53.874 47.066 204.951 1.00 16.27 289 SER A C 1
ATOM 2383 O O . SER A 1 319 ? 53.431 46.951 203.812 1.00 16.34 289 SER A O 1
ATOM 2386 N N . TYR A 1 320 ? 55.031 46.524 205.334 1.00 16.00 290 TYR A N 1
ATOM 2387 C CA . TYR A 1 320 ? 55.823 45.649 204.460 1.00 15.74 290 TYR A CA 1
ATOM 2388 C C . TYR A 1 320 ? 55.037 44.445 203.931 1.00 15.70 290 TYR A C 1
ATOM 2389 O O . TYR A 1 320 ? 55.005 44.212 202.715 1.00 15.89 290 TYR A O 1
ATOM 2398 N N . LEU A 1 321 ? 54.404 43.697 204.839 1.00 15.28 291 LEU A N 1
ATOM 2399 C CA . LEU A 1 321 ? 53.601 42.530 204.470 1.00 15.21 291 LEU A CA 1
ATOM 2400 C C . LEU A 1 321 ? 52.492 42.866 203.474 1.00 15.39 291 LEU A C 1
ATOM 2401 O O . LEU A 1 321 ? 52.356 42.212 202.426 1.00 15.40 291 LEU A O 1
ATOM 2406 N N . ASN A 1 322 ? 51.703 43.881 203.813 1.00 15.36 292 ASN A N 1
ATOM 2407 C CA . ASN A 1 322 ? 50.583 44.278 202.981 1.00 15.26 292 ASN A CA 1
ATOM 2408 C C . ASN A 1 322 ? 51.051 44.671 201.588 1.00 14.46 292 ASN A C 1
ATOM 2409 O O . ASN A 1 322 ? 50.426 44.325 200.586 1.00 13.86 292 ASN A O 1
ATOM 2414 N N . ASN A 1 323 ? 52.185 45.360 201.538 1.00 14.18 293 ASN A N 1
ATOM 2415 C CA . ASN A 1 323 ? 52.773 45.773 200.275 1.00 13.51 293 ASN A CA 1
ATOM 2416 C C . ASN A 1 323 ? 53.257 44.588 199.444 1.00 12.81 293 ASN A C 1
ATOM 2417 O O . ASN A 1 323 ? 53.029 44.551 198.235 1.00 12.99 293 ASN A O 1
ATOM 2422 N N . ALA A 1 324 ? 53.891 43.615 200.096 1.00 11.75 294 ALA A N 1
ATOM 2423 C CA . ALA A 1 324 ? 54.349 42.404 199.422 1.00 10.86 294 ALA A CA 1
ATOM 2424 C C . ALA A 1 324 ? 53.192 41.618 198.811 1.00 10.51 294 ALA A C 1
ATOM 2425 O O . ALA A 1 324 ? 53.329 41.049 197.730 1.00 10.00 294 ALA A O 1
ATOM 2427 N N . LEU A 1 325 ? 52.060 41.597 199.504 1.00 10.26 295 LEU A N 1
ATOM 2428 C CA . LEU A 1 325 ? 50.877 40.900 199.022 1.00 10.52 295 LEU A CA 1
ATOM 2429 C C . LEU A 1 325 ? 50.182 41.694 197.929 1.00 11.26 295 LEU A C 1
ATOM 2430 O O . LEU A 1 325 ? 49.691 41.131 196.942 1.00 11.24 295 LEU A O 1
ATOM 2435 N N . LYS A 1 326 ? 50.132 43.011 198.109 1.00 12.11 296 LYS A N 1
ATOM 2436 C CA . LYS A 1 326 ? 49.603 43.894 197.069 1.00 12.59 296 LYS A CA 1
ATOM 2437 C C . LYS A 1 326 ? 50.474 43.741 195.828 1.00 12.21 296 LYS A C 1
ATOM 2438 O O . LYS A 1 326 ? 49.958 43.636 194.721 1.00 12.36 296 LYS A O 1
ATOM 2444 N N . ALA A 1 327 ? 51.791 43.691 196.031 1.00 11.49 297 ALA A N 1
ATOM 2445 C CA . ALA A 1 327 ? 52.728 43.425 194.949 1.00 11.03 297 ALA A CA 1
ATOM 2446 C C . ALA A 1 327 ? 52.379 42.142 194.203 1.00 10.84 297 ALA A C 1
ATOM 2447 O O . ALA A 1 327 ? 52.338 42.132 192.981 1.00 11.05 297 ALA A O 1
ATOM 2449 N N . LYS A 1 328 ? 52.109 41.079 194.946 1.00 10.67 298 LYS A N 1
ATOM 2450 C CA . LYS A 1 328 ? 51.907 39.744 194.389 1.00 10.87 298 LYS A CA 1
ATOM 2451 C C . LYS A 1 328 ? 50.603 39.607 193.596 1.00 11.17 298 LYS A C 1
ATOM 2452 O O . LYS A 1 328 ? 50.556 38.897 192.590 1.00 10.59 298 LYS A O 1
ATOM 2458 N N . GLU A 1 329 ? 49.561 40.304 194.041 1.00 11.87 299 GLU A N 1
ATOM 2459 C CA . GLU A 1 329 ? 48.204 40.063 193.544 1.00 12.68 299 GLU A CA 1
ATOM 2460 C C . GLU A 1 329 ? 47.614 41.161 192.671 1.00 13.32 299 GLU A C 1
ATOM 2461 O O . GLU A 1 329 ? 46.820 40.876 191.779 1.00 13.51 299 GLU A O 1
ATOM 2467 N N . LEU A 1 330 ? 47.997 42.406 192.935 1.00 14.18 300 LEU A N 1
ATOM 2468 C CA . LEU A 1 330 ? 47.328 43.561 192.351 1.00 15.29 300 LEU A CA 1
ATOM 2469 C C . LEU A 1 330 ? 48.124 44.243 191.248 1.00 15.83 300 LEU A C 1
ATOM 2470 O O . LEU A 1 330 ? 47.627 45.169 190.596 1.00 16.16 300 LEU A O 1
ATOM 2475 N N . PHE A 1 331 ? 49.357 43.791 191.050 1.00 16.28 301 PHE A N 1
ATOM 2476 C CA . PHE A 1 331 ? 50.227 44.344 190.024 1.00 16.80 301 PHE A CA 1
ATOM 2477 C C . PHE A 1 331 ? 50.880 43.198 189.260 1.00 17.29 301 PHE A C 1
ATOM 2478 O O . PHE A 1 331 ? 51.465 42.279 189.842 1.00 17.29 301 PHE A O 1
ATOM 2486 N N . SER A 1 332 ? 50.761 43.251 187.943 1.00 17.92 302 SER A N 1
ATOM 2487 C CA . SER A 1 332 ? 51.247 42.172 187.099 1.00 18.45 302 SER A CA 1
ATOM 2488 C C . SER A 1 332 ? 52.411 42.677 186.252 1.00 18.36 302 SER A C 1
ATOM 2489 O O . SER A 1 332 ? 52.307 43.734 185.601 1.00 18.33 302 SER A O 1
ATOM 2492 N N . ARG A 1 333 ? 53.519 41.932 186.282 1.00 18.20 303 ARG A N 1
ATOM 2493 C CA . ARG A 1 333 ? 54.622 42.147 185.342 1.00 18.25 303 ARG A CA 1
ATOM 2494 C C . ARG A 1 333 ? 54.076 42.126 183.903 1.00 18.49 303 ARG A C 1
ATOM 2495 O O . ARG A 1 333 ? 53.117 41.410 183.606 1.00 18.95 303 ARG A O 1
ATOM 2503 N N . ASP A 1 334 ? 54.666 42.928 183.022 1.00 18.22 304 ASP A N 1
ATOM 2504 C CA . ASP A 1 334 ? 54.244 43.007 181.623 1.00 17.99 304 ASP A CA 1
ATOM 2505 C C . ASP A 1 334 ? 52.845 43.589 181.386 1.00 17.84 304 ASP A C 1
ATOM 2506 O O . ASP A 1 334 ? 52.565 44.080 180.293 1.00 18.18 304 ASP A O 1
ATOM 2511 N N . LYS A 1 335 ? 51.977 43.551 182.392 1.00 17.45 305 LYS A N 1
ATOM 2512 C CA . LYS A 1 335 ? 50.714 44.284 182.302 1.00 17.22 305 LYS A CA 1
ATOM 2513 C C . LYS A 1 335 ? 50.879 45.733 182.780 1.00 16.59 305 LYS A C 1
ATOM 2514 O O . LYS A 1 335 ? 50.616 46.663 182.028 1.00 16.78 305 LYS A O 1
ATOM 2520 N N . ASP A 1 336 ? 51.356 45.921 184.008 1.00 16.01 306 ASP A N 1
ATOM 2521 C CA . ASP A 1 336 ? 51.378 47.253 184.635 1.00 15.53 306 ASP A CA 1
ATOM 2522 C C . ASP A 1 336 ? 52.754 47.939 184.682 1.00 14.43 306 ASP A C 1
ATOM 2523 O O . ASP A 1 336 ? 52.845 49.165 184.725 1.00 14.11 306 ASP A O 1
ATOM 2528 N N . TYR A 1 337 ? 53.803 47.122 184.680 1.00 13.07 307 TYR A N 1
ATOM 2529 C CA . TYR A 1 337 ? 55.190 47.562 184.695 1.00 11.74 307 TYR A CA 1
ATOM 2530 C C . TYR A 1 337 ? 56.010 46.467 184.012 1.00 11.65 307 TYR A C 1
ATOM 2531 O O . TYR A 1 337 ? 55.548 45.339 183.869 1.00 11.39 307 TYR A O 1
ATOM 2540 N N . ILE A 1 338 ? 57.230 46.794 183.606 1.00 11.47 308 ILE A N 1
ATOM 2541 C CA . ILE A 1 338 ? 58.165 45.800 183.091 1.00 11.18 308 ILE A CA 1
ATOM 2542 C C . ILE A 1 338 ? 59.462 45.869 183.904 1.00 11.71 308 ILE A C 1
ATOM 2543 O O . ILE A 1 338 ? 59.665 46.822 184.672 1.00 11.89 308 ILE A O 1
ATOM 2548 N N . VAL A 1 339 ? 60.328 44.868 183.775 1.00 11.85 309 VAL A N 1
ATOM 2549 C CA . VAL A 1 339 ? 61.637 44.968 184.412 1.00 12.20 309 VAL A CA 1
ATOM 2550 C C . VAL A 1 339 ? 62.691 45.049 183.326 1.00 12.68 309 VAL A C 1
ATOM 2551 O O . VAL A 1 339 ? 62.767 44.159 182.487 1.00 12.83 309 VAL A O 1
ATOM 2555 N N . ARG A 1 340 ? 63.484 46.120 183.332 1.00 13.43 310 ARG A N 1
ATOM 2556 C CA . ARG A 1 340 ? 64.506 46.308 182.304 1.00 14.70 310 ARG A CA 1
ATOM 2557 C C . ARG A 1 340 ? 65.943 46.034 182.766 1.00 15.63 310 ARG A C 1
ATOM 2558 O O . ARG A 1 340 ? 66.381 44.886 182.696 1.00 16.64 310 ARG A O 1
ATOM 2566 N N . ASP A 1 341 ? 66.691 47.031 183.232 1.00 16.27 311 ASP A N 1
ATOM 2567 C CA . ASP A 1 341 ? 68.077 46.733 183.634 1.00 16.69 311 ASP A CA 1
ATOM 2568 C C . ASP A 1 341 ? 68.311 46.916 185.130 1.00 16.76 311 ASP A C 1
ATOM 2569 O O . ASP A 1 341 ? 69.109 47.751 185.543 1.00 17.11 311 ASP A O 1
ATOM 2574 N N . GLY A 1 342 ? 67.615 46.129 185.941 1.00 16.59 312 GLY A N 1
ATOM 2575 C CA . GLY A 1 342 ? 67.623 46.342 187.375 1.00 17.00 312 GLY A CA 1
ATOM 2576 C C . GLY A 1 342 ? 66.640 47.410 187.840 1.00 17.28 312 GLY A C 1
ATOM 2577 O O . GLY A 1 342 ? 66.661 47.821 189.009 1.00 17.66 312 GLY A O 1
ATOM 2578 N N . GLU A 1 343 ? 65.775 47.857 186.926 1.00 17.29 313 GLU A N 1
ATOM 2579 C CA . GLU A 1 343 ? 64.723 48.847 187.222 1.00 16.60 313 GLU A CA 1
ATOM 2580 C C . GLU A 1 343 ? 63.306 48.314 186.986 1.00 15.36 313 GLU A C 1
ATOM 2581 O O . GLU A 1 343 ? 63.040 47.627 185.997 1.00 15.59 313 GLU A O 1
ATOM 2587 N N . VAL A 1 344 ? 62.398 48.640 187.895 1.00 13.53 314 VAL A N 1
ATOM 2588 C CA . VAL A 1 344 ? 60.985 48.505 187.611 1.00 11.82 314 VAL A CA 1
ATOM 2589 C C . VAL A 1 344 ? 60.553 49.743 186.838 1.00 10.99 314 VAL A C 1
ATOM 2590 O O . VAL A 1 344 ? 60.812 50.868 187.244 1.00 10.86 314 VAL A O 1
ATOM 2594 N N . LEU A 1 345 ? 59.947 49.521 185.681 1.00 9.99 315 LEU A N 1
ATOM 2595 C CA . LEU A 1 345 ? 59.514 50.604 184.826 1.00 8.74 315 LEU A CA 1
ATOM 2596 C C . LEU A 1 345 ? 58.028 50.468 184.554 1.00 8.46 315 LEU A C 1
ATOM 2597 O O . LEU A 1 345 ? 57.572 49.463 184.022 1.00 7.68 315 LEU A O 1
ATOM 2602 N N . ILE A 1 346 ? 57.282 51.492 184.939 1.00 8.73 316 ILE A N 1
ATOM 2603 C CA . ILE A 1 346 ? 55.838 51.515 184.775 1.00 9.49 316 ILE A CA 1
ATOM 2604 C C . ILE A 1 346 ? 55.442 51.728 183.312 1.00 10.43 316 ILE A C 1
ATOM 2605 O O . ILE A 1 346 ? 56.011 52.576 182.639 1.00 10.36 316 ILE A O 1
ATOM 2610 N N . VAL A 1 347 ? 54.475 50.948 182.827 1.00 11.94 317 VAL A N 1
ATOM 2611 C CA . VAL A 1 347 ? 53.921 51.111 181.479 1.00 13.58 317 VAL A CA 1
ATOM 2612 C C . VAL A 1 347 ? 52.437 51.492 181.556 1.00 15.38 317 VAL A C 1
ATOM 2613 O O . VAL A 1 347 ? 51.772 51.172 182.543 1.00 15.72 317 VAL A O 1
ATOM 2617 N N . ASP A 1 348 ? 51.911 52.164 180.532 1.00 17.60 318 ASP A N 1
ATOM 2618 C CA . ASP A 1 348 ? 50.467 52.482 180.504 1.00 19.89 318 ASP A CA 1
ATOM 2619 C C . ASP A 1 348 ? 49.514 51.313 180.087 1.00 21.14 318 ASP A C 1
ATOM 2620 O O . ASP A 1 348 ? 49.959 50.183 179.806 1.00 21.56 318 ASP A O 1
ATOM 2625 N N . GLU A 1 349 ? 48.210 51.616 180.087 1.00 22.42 319 GLU A N 1
ATOM 2626 C CA . GLU A 1 349 ? 47.086 50.701 179.774 1.00 23.39 319 GLU A CA 1
ATOM 2627 C C . GLU A 1 349 ? 47.357 49.427 178.930 1.00 24.09 319 GLU A C 1
ATOM 2628 O O . GLU A 1 349 ? 47.697 48.363 179.470 1.00 24.01 319 GLU A O 1
ATOM 2634 N N . PHE A 1 350 ? 47.153 49.562 177.615 1.00 25.06 320 PHE A N 1
ATOM 2635 C CA . PHE A 1 350 ? 47.348 48.497 176.623 1.00 25.76 320 PHE A CA 1
ATOM 2636 C C . PHE A 1 350 ? 48.013 49.032 175.334 1.00 25.72 320 PHE A C 1
ATOM 2637 O O . PHE A 1 350 ? 47.897 48.425 174.267 1.00 25.74 320 PHE A O 1
ATOM 2645 N N . THR A 1 351 ? 48.676 50.187 175.438 1.00 25.73 321 THR A N 1
ATOM 2646 C CA . THR A 1 351 ? 49.735 50.562 174.497 1.00 25.62 321 THR A CA 1
ATOM 2647 C C . THR A 1 351 ? 51.047 50.019 175.054 1.00 25.51 321 THR A C 1
ATOM 2648 O O . THR A 1 351 ? 51.927 49.596 174.302 1.00 25.53 321 THR A O 1
ATOM 2652 N N . GLY A 1 352 ? 51.155 50.039 176.383 1.00 25.30 322 GLY A N 1
ATOM 2653 C CA . GLY A 1 352 ? 52.286 49.488 177.105 1.00 24.82 322 GLY A CA 1
ATOM 2654 C C . GLY A 1 352 ? 53.603 50.200 176.864 1.00 24.58 322 GLY A C 1
ATOM 2655 O O . GLY A 1 352 ? 54.631 49.531 176.737 1.00 24.83 322 GLY A O 1
ATOM 2656 N N . ARG A 1 353 ? 53.579 51.536 176.792 1.00 23.97 323 ARG A N 1
ATOM 2657 C CA . ARG A 1 353 ? 54.808 52.331 176.646 1.00 23.46 323 ARG A CA 1
ATOM 2658 C C . ARG A 1 353 ? 55.418 52.759 177.983 1.00 22.22 323 ARG A C 1
ATOM 2659 O O . ARG A 1 353 ? 54.706 53.012 178.958 1.00 22.07 323 ARG A O 1
ATOM 2667 N N . VAL A 1 354 ? 56.743 52.840 178.021 1.00 20.68 324 VAL A N 1
ATOM 2668 C CA . VAL A 1 354 ? 57.431 53.083 179.275 1.00 19.34 324 VAL A CA 1
ATOM 2669 C C . VAL A 1 354 ? 57.175 54.494 179.740 1.00 18.98 324 VAL A C 1
ATOM 2670 O O . VAL A 1 354 ? 57.561 55.456 179.080 1.00 18.93 324 VAL A O 1
ATOM 2674 N N . LEU A 1 355 ? 56.494 54.599 180.877 1.00 18.56 325 LEU A N 1
ATOM 2675 C CA . LEU A 1 355 ? 56.200 55.880 181.495 1.00 18.16 325 LEU A CA 1
ATOM 2676 C C . LEU A 1 355 ? 57.387 56.250 182.311 1.00 17.72 325 LEU A C 1
ATOM 2677 O O . LEU A 1 355 ? 57.420 56.070 183.514 1.00 17.86 325 LEU A O 1
ATOM 2682 N N . ILE A 1 356 ? 58.378 56.758 181.616 1.00 17.84 326 ILE A N 1
ATOM 2683 C CA . ILE A 1 356 ? 59.651 57.115 182.202 1.00 17.98 326 ILE A CA 1
ATOM 2684 C C . ILE A 1 356 ? 59.470 58.128 183.350 1.00 17.79 326 ILE A C 1
ATOM 2685 O O . ILE A 1 356 ? 58.792 59.157 183.188 1.00 17.37 326 ILE A O 1
ATOM 2690 N N . GLY A 1 357 ? 60.062 57.826 184.504 1.00 17.28 327 GLY A N 1
ATOM 2691 C CA . GLY A 1 357 ? 60.005 58.748 185.624 1.00 17.38 327 GLY A CA 1
ATOM 2692 C C . GLY A 1 357 ? 59.105 58.290 186.767 1.00 17.19 327 GLY A C 1
ATOM 2693 O O . GLY A 1 357 ? 59.497 58.331 187.9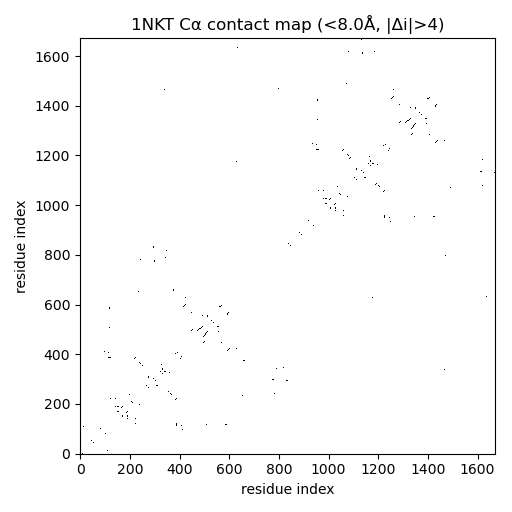49 1.00 17.51 327 GLY A O 1
ATOM 2694 N N . ARG A 1 358 ? 57.910 57.834 186.422 1.00 16.18 328 ARG A N 1
ATOM 2695 C CA . ARG A 1 358 ? 56.958 57.386 187.418 1.00 15.90 328 ARG A CA 1
ATOM 2696 C C . ARG A 1 358 ? 57.490 56.203 188.232 1.00 15.07 328 ARG A C 1
ATOM 2697 O O . ARG A 1 358 ? 58.173 55.345 187.704 1.00 14.98 328 ARG A O 1
ATOM 2705 N N . ARG A 1 359 ? 57.212 56.208 189.533 1.00 14.45 329 ARG A N 1
ATOM 2706 C CA . ARG A 1 359 ? 57.468 55.078 190.422 1.00 13.21 329 ARG A CA 1
ATOM 2707 C C . ARG A 1 359 ? 56.194 54.813 191.165 1.00 12.74 329 ARG A C 1
ATOM 2708 O O . ARG A 1 359 ? 55.309 55.653 191.196 1.00 12.47 329 ARG A O 1
ATOM 2716 N N . TYR A 1 360 ? 56.113 53.666 191.816 1.00 12.76 330 TYR A N 1
ATOM 2717 C CA . TYR A 1 360 ? 54.986 53.384 192.709 1.00 12.61 330 TYR A CA 1
ATOM 2718 C C . TYR A 1 360 ? 55.176 54.048 194.094 1.00 13.51 330 TYR A C 1
ATOM 2719 O O . TYR A 1 360 ? 56.289 54.416 194.487 1.00 11.88 330 TYR A O 1
ATOM 2728 N N . ASN A 1 361 ? 54.067 54.219 194.815 1.00 15.40 331 ASN A N 1
ATOM 2729 C CA . ASN A 1 361 ? 54.071 55.031 196.040 1.00 17.11 331 ASN A CA 1
ATOM 2730 C C . ASN A 1 361 ? 54.013 54.242 197.340 1.00 18.46 331 ASN A C 1
ATOM 2731 O O . ASN A 1 361 ? 53.475 53.126 197.359 1.00 19.59 331 ASN A O 1
ATOM 2736 N N . GLU A 1 362 ? 54.570 54.807 198.422 1.00 19.13 332 GLU A N 1
ATOM 2737 C CA . GLU A 1 362 ? 54.359 54.271 199.789 1.00 19.38 332 GLU A CA 1
ATOM 2738 C C . GLU A 1 362 ? 55.092 52.946 200.037 1.00 18.17 332 GLU A C 1
ATOM 2739 O O . GLU A 1 362 ? 54.582 52.085 200.758 1.00 18.32 332 GLU A O 1
ATOM 2745 N N . GLY A 1 363 ? 56.281 52.794 199.451 1.00 17.08 333 GLY A N 1
ATOM 2746 C CA . GLY A 1 363 ? 57.011 51.535 199.505 1.00 15.18 333 GLY A CA 1
ATOM 2747 C C . GLY A 1 363 ? 56.551 50.459 198.526 1.00 14.21 333 GLY A C 1
ATOM 2748 O O . GLY A 1 363 ? 57.172 49.394 198.465 1.00 13.82 333 GLY A O 1
ATOM 2749 N N . MET A 1 364 ? 55.479 50.723 197.767 1.00 13.50 334 MET A N 1
ATOM 2750 C CA . MET A 1 364 ? 55.010 49.798 196.737 1.00 12.99 334 MET A CA 1
ATOM 2751 C C . MET A 1 364 ? 56.096 49.529 195.709 1.00 12.58 334 MET A C 1
ATOM 2752 O O . MET A 1 364 ? 56.313 48.376 195.328 1.00 13.11 334 MET A O 1
ATOM 2757 N N . HIS A 1 365 ? 56.794 50.577 195.266 1.00 11.35 335 HIS A N 1
ATOM 2758 C CA . HIS A 1 365 ? 57.875 50.389 194.295 1.00 10.00 335 HIS A CA 1
ATOM 2759 C C . HIS A 1 365 ? 58.959 49.431 194.811 1.00 9.36 335 HIS A C 1
ATOM 2760 O O . HIS A 1 365 ? 59.413 48.565 194.068 1.00 9.53 335 HIS A O 1
ATOM 2767 N N . GLN A 1 366 ? 59.368 49.567 196.068 1.00 8.44 336 GLN A N 1
ATOM 2768 C CA . GLN A 1 366 ? 60.408 48.682 196.612 1.00 7.96 336 GLN A CA 1
ATOM 2769 C C . GLN A 1 366 ? 59.830 47.272 196.768 1.00 7.74 336 GLN A C 1
ATOM 2770 O O . GLN A 1 366 ? 60.535 46.264 196.584 1.00 6.40 336 GLN A O 1
ATOM 2776 N N . ALA A 1 367 ? 58.530 47.223 197.084 1.00 7.20 337 ALA A N 1
ATOM 2777 C CA . ALA A 1 367 ? 57.828 45.962 197.195 1.00 6.86 337 ALA A CA 1
ATOM 2778 C C . ALA A 1 367 ? 57.921 45.217 195.877 1.00 6.91 337 ALA A C 1
ATOM 2779 O O . ALA A 1 367 ? 58.181 44.017 195.851 1.00 7.21 337 ALA A O 1
ATOM 2781 N N . ILE A 1 368 ? 57.743 45.935 194.776 1.00 7.16 338 ILE A N 1
ATOM 2782 C CA . ILE A 1 368 ? 57.724 45.289 193.476 1.00 7.26 338 ILE A CA 1
ATOM 2783 C C . ILE A 1 368 ? 59.123 44.916 193.058 1.00 7.76 338 ILE A C 1
ATOM 2784 O O . ILE A 1 368 ? 59.356 43.782 192.654 1.00 8.20 338 ILE A O 1
ATOM 2789 N N . GLU A 1 369 ? 60.065 45.834 193.221 1.00 8.31 339 GLU A N 1
ATOM 2790 C CA . GLU A 1 369 ? 61.472 45.509 192.984 1.00 9.17 339 GLU A CA 1
ATOM 2791 C C . GLU A 1 369 ? 61.855 44.177 193.656 1.00 9.96 339 GLU A C 1
ATOM 2792 O O . GLU A 1 369 ? 62.428 43.309 193.014 1.00 10.25 339 GLU A O 1
ATOM 2798 N N . ALA A 1 370 ? 61.515 44.004 194.930 1.00 10.95 340 ALA A N 1
ATOM 2799 C CA . ALA A 1 370 ? 61.886 42.788 195.656 1.00 11.79 340 ALA A CA 1
ATOM 2800 C C . ALA A 1 370 ? 61.156 41.543 195.133 1.00 12.41 340 ALA A C 1
ATOM 2801 O O . ALA A 1 370 ? 61.734 40.442 195.068 1.00 12.41 340 ALA A O 1
ATOM 2803 N N . LYS A 1 371 ? 59.889 41.738 194.770 1.00 13.08 341 LYS A N 1
ATOM 2804 C CA . LYS A 1 371 ? 59.038 40.690 194.212 1.00 13.65 341 LYS A CA 1
ATOM 2805 C C . LYS A 1 371 ? 59.595 40.185 192.887 1.00 14.54 341 LYS A C 1
ATOM 2806 O O . LYS A 1 371 ? 59.392 39.028 192.527 1.00 15.10 341 LYS A O 1
ATOM 2812 N N . GLU A 1 372 ? 60.302 41.058 192.179 1.00 15.24 342 GLU A N 1
ATOM 2813 C CA . GLU A 1 372 ? 60.914 40.728 190.900 1.00 16.10 342 GLU A CA 1
ATOM 2814 C C . GLU A 1 372 ? 62.396 40.450 191.085 1.00 16.85 342 GLU A C 1
ATOM 2815 O O . GLU A 1 372 ? 63.189 40.664 190.162 1.00 16.99 342 GLU A O 1
ATOM 2821 N N . HIS A 1 373 ? 62.769 39.988 192.277 1.00 17.59 343 HIS A N 1
ATOM 2822 C CA . HIS A 1 373 ? 64.162 39.651 192.588 1.00 19.11 343 HIS A CA 1
ATOM 2823 C C . HIS A 1 373 ? 65.161 40.616 191.961 1.00 20.10 343 HIS A C 1
ATOM 2824 O O . HIS A 1 373 ? 66.210 40.207 191.486 1.00 20.19 343 HIS A O 1
ATOM 2831 N N . VAL A 1 374 ? 64.815 41.895 191.948 1.00 21.93 344 VAL A N 1
ATOM 2832 C CA . VAL A 1 374 ? 65.727 42.942 191.502 1.00 23.97 344 VAL A CA 1
ATOM 2833 C C . VAL A 1 374 ? 66.603 43.290 192.680 1.00 25.90 344 VAL A C 1
ATOM 2834 O O . VAL A 1 374 ? 66.096 43.416 193.794 1.00 26.20 344 VAL A O 1
ATOM 2838 N N . GLU A 1 375 ? 67.905 43.438 192.459 1.00 28.41 345 GLU A N 1
ATOM 2839 C CA . GLU A 1 375 ? 68.774 43.914 193.537 1.00 31.19 345 GLU A CA 1
ATOM 2840 C C . GLU A 1 375 ? 68.364 45.342 193.888 1.00 32.74 345 GLU A C 1
ATOM 2841 O O . GLU A 1 375 ? 68.267 46.204 192.996 1.00 33.06 345 GLU A O 1
ATOM 2847 N N . ILE A 1 376 ? 68.066 45.585 195.168 1.00 34.65 346 ILE A N 1
ATOM 2848 C CA . ILE A 1 376 ? 67.519 46.897 195.567 1.00 36.17 346 ILE A CA 1
ATOM 2849 C C . ILE A 1 376 ? 68.620 47.909 195.894 1.00 36.96 346 ILE A C 1
ATOM 2850 O O . ILE A 1 376 ? 69.486 47.663 196.752 1.00 37.22 346 ILE A O 1
ATOM 2855 N N . LYS A 1 377 ? 68.551 49.042 195.188 1.00 37.89 347 LYS A N 1
ATOM 2856 C CA . LYS A 1 377 ? 69.646 50.025 195.083 1.00 38.33 347 LYS A CA 1
ATOM 2857 C C . LYS A 1 377 ? 70.045 50.696 196.416 1.00 38.03 347 LYS A C 1
ATOM 2858 O O . LYS A 1 377 ? 69.226 51.382 197.063 1.00 38.24 347 LYS A O 1
ATOM 2864 N N . ALA A 1 378 ? 71.296 50.478 196.821 1.00 37.36 348 ALA A N 1
ATOM 2865 C CA . ALA A 1 378 ? 71.919 51.310 197.850 1.00 36.77 348 ALA A CA 1
ATOM 2866 C C . ALA A 1 378 ? 72.181 52.705 197.225 1.00 36.07 348 ALA A C 1
ATOM 2867 O O . ALA A 1 378 ? 72.946 52.832 196.249 1.00 36.10 348 ALA A O 1
ATOM 2869 N N . GLU A 1 379 ? 71.536 53.734 197.776 1.00 34.47 349 GLU A N 1
ATOM 2870 C CA . GLU A 1 379 ? 71.529 55.054 197.150 1.00 33.03 349 GLU A CA 1
ATOM 2871 C C . GLU A 1 379 ? 71.837 56.179 198.143 1.00 31.05 349 GLU A C 1
ATOM 2872 O O . GLU A 1 379 ? 71.760 55.976 199.360 1.00 31.24 349 GLU A O 1
ATOM 2878 N N . ASN A 1 380 ? 72.190 57.356 197.615 1.00 28.20 350 ASN A N 1
ATOM 2879 C CA . ASN A 1 380 ? 72.157 58.604 198.393 1.00 25.04 350 ASN A CA 1
ATOM 2880 C C . ASN A 1 380 ? 70.891 59.395 198.098 1.00 22.24 350 ASN A C 1
ATOM 2881 O O . ASN A 1 380 ? 70.349 59.321 196.983 1.00 21.63 350 ASN A O 1
ATOM 2886 N N . GLN A 1 381 ? 70.442 60.154 199.103 1.00 18.79 351 GLN A N 1
ATOM 2887 C CA . GLN A 1 381 ? 69.224 60.972 199.013 1.00 15.17 351 GLN A CA 1
ATOM 2888 C C . GLN A 1 381 ? 69.280 62.295 199.783 1.00 12.80 351 GLN A C 1
ATOM 2889 O O . GLN A 1 381 ? 70.157 62.526 200.630 1.00 12.07 351 GLN A O 1
ATOM 2895 N N . THR A 1 382 ? 68.316 63.153 199.484 1.00 9.89 352 THR A N 1
ATOM 2896 C CA . THR A 1 382 ? 68.089 64.343 200.275 1.00 7.80 352 THR A CA 1
ATOM 2897 C C . THR A 1 382 ? 67.653 63.952 201.696 1.00 6.41 352 THR A C 1
ATOM 2898 O O . THR A 1 382 ? 66.779 63.110 201.875 1.00 5.83 352 THR A O 1
ATOM 2902 N N . LEU A 1 383 ? 68.291 64.556 202.694 1.00 4.85 353 LEU A N 1
ATOM 2903 C CA . LEU A 1 383 ? 67.894 64.384 204.087 1.00 3.23 353 LEU A CA 1
ATOM 2904 C C . LEU A 1 383 ? 67.273 65.666 204.666 1.00 2.73 353 LEU A C 1
ATOM 2905 O O . LEU A 1 383 ? 66.407 65.603 205.516 1.00 2.05 353 LEU A O 1
ATOM 2910 N N . ALA A 1 384 ? 67.731 66.816 204.183 1.00 3.09 354 ALA A N 1
ATOM 2911 C CA . ALA A 1 384 ? 67.195 68.120 204.537 1.00 3.32 354 ALA A CA 1
ATOM 2912 C C . ALA A 1 384 ? 67.595 69.137 203.466 1.00 4.11 354 ALA A C 1
ATOM 2913 O O . ALA A 1 384 ? 68.690 69.056 202.936 1.00 3.40 354 ALA A O 1
ATOM 2915 N N . THR A 1 385 ? 66.682 70.056 203.128 1.00 6.14 355 THR A N 1
ATOM 2916 C CA . THR A 1 385 ? 66.957 71.190 202.229 1.00 8.07 355 THR A CA 1
ATOM 2917 C C . THR A 1 385 ? 66.206 72.400 202.643 1.00 9.26 355 THR A C 1
ATOM 2918 O O . THR A 1 385 ? 65.152 72.335 203.244 1.00 7.50 355 THR A O 1
ATOM 2922 N N . ILE A 1 386 ? 66.767 73.507 202.195 1.00 12.48 356 ILE A N 1
ATOM 2923 C CA . ILE A 1 386 ? 66.079 74.772 202.084 1.00 14.18 356 ILE A CA 1
ATOM 2924 C C . ILE A 1 386 ? 66.864 75.647 201.079 1.00 14.74 356 ILE A C 1
ATOM 2925 O O . ILE A 1 386 ? 68.102 75.507 200.924 1.00 14.61 356 ILE A O 1
ATOM 2930 N N . THR A 1 387 ? 66.133 76.527 200.385 1.00 13.94 357 THR A N 1
ATOM 2931 C CA . THR A 1 387 ? 66.738 77.537 199.519 1.00 12.55 357 THR A CA 1
ATOM 2932 C C . THR A 1 387 ? 67.127 78.699 200.391 1.00 12.86 357 THR A C 1
ATOM 2933 O O . THR A 1 387 ? 66.603 78.851 201.512 1.00 12.87 357 THR A O 1
ATOM 2937 N N . LEU A 1 388 ? 68.033 79.538 199.899 1.00 13.20 358 LEU A N 1
ATOM 2938 C CA . LEU A 1 388 ? 68.473 80.722 200.636 1.00 13.08 358 LEU A CA 1
ATOM 2939 C C . LEU A 1 388 ? 67.239 81.632 200.885 1.00 12.97 358 LEU A C 1
ATOM 2940 O O . LEU A 1 388 ? 67.089 82.220 201.965 1.00 13.25 358 LEU A O 1
ATOM 2945 N N . GLN A 1 389 ? 66.352 81.700 199.894 1.00 11.54 359 GLN A N 1
ATOM 2946 C CA . GLN A 1 389 ? 65.169 82.538 199.923 1.00 10.98 359 GLN A CA 1
ATOM 2947 C C . GLN A 1 389 ? 64.264 82.200 201.100 1.00 10.21 359 GLN A C 1
ATOM 2948 O O . GLN A 1 389 ? 63.974 83.058 201.929 1.00 9.71 359 GLN A O 1
ATOM 2954 N N . ASN A 1 390 ? 63.843 80.945 201.184 1.00 9.36 360 ASN A N 1
ATOM 2955 C CA . ASN A 1 390 ? 63.064 80.477 202.313 1.00 8.98 360 ASN A CA 1
ATOM 2956 C C . ASN A 1 390 ? 63.807 80.422 203.651 1.00 9.68 360 ASN A C 1
ATOM 2957 O O . ASN A 1 390 ? 63.178 80.478 204.701 1.00 10.60 360 ASN A O 1
ATOM 2962 N N . TYR A 1 391 ? 65.129 80.306 203.630 1.00 10.15 361 TYR A N 1
ATOM 2963 C CA . TYR A 1 391 ? 65.865 80.369 204.868 1.00 10.42 361 T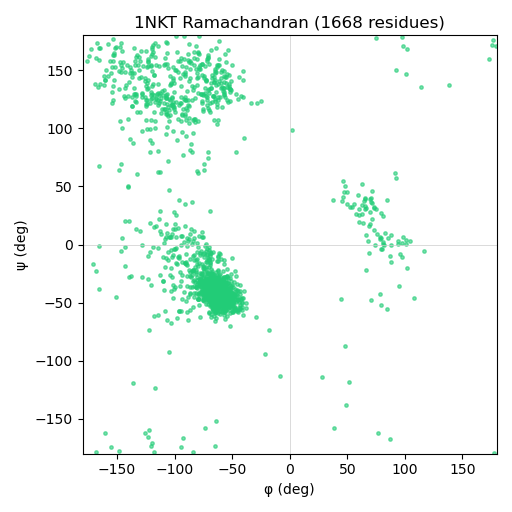YR A CA 1
ATOM 2964 C C . TYR A 1 391 ? 65.757 81.770 205.446 1.00 10.11 361 TYR A C 1
ATOM 2965 O O . TYR A 1 391 ? 65.319 81.943 206.589 1.00 10.38 361 TYR A O 1
ATOM 2974 N N . PHE A 1 392 ? 66.165 82.769 204.666 1.00 9.07 362 PHE A N 1
ATOM 2975 C CA . PHE A 1 392 ? 66.186 84.131 205.174 1.00 8.46 362 PHE A CA 1
ATOM 2976 C C . PHE A 1 392 ? 64.813 84.716 205.431 1.00 8.01 362 PHE A C 1
ATOM 2977 O O . PHE A 1 392 ? 64.690 85.645 206.223 1.00 8.06 362 PHE A O 1
ATOM 2985 N N . ARG A 1 393 ? 63.796 84.148 204.792 1.00 7.10 363 ARG A N 1
ATOM 2986 C CA . ARG A 1 393 ? 62.423 84.502 205.077 1.00 7.15 363 ARG A CA 1
ATOM 2987 C C . ARG A 1 393 ? 62.025 84.174 206.509 1.00 8.32 363 ARG A C 1
ATOM 2988 O O . ARG A 1 393 ? 60.972 84.611 206.964 1.00 9.74 363 ARG A O 1
ATOM 2996 N N . LEU A 1 394 ? 62.828 83.378 207.204 1.00 9.26 364 LEU A N 1
ATOM 2997 C CA . LEU A 1 394 ? 62.542 82.990 208.593 1.00 9.99 364 LEU A CA 1
ATOM 2998 C C . LEU A 1 394 ? 62.644 84.135 209.596 1.00 10.21 364 LEU A C 1
ATOM 2999 O O . LEU A 1 394 ? 61.953 84.112 210.563 1.00 10.01 364 LEU A O 1
ATOM 3004 N N . TYR A 1 395 ? 63.548 85.086 209.392 1.00 11.31 365 TYR A N 1
ATOM 3005 C CA . TYR A 1 395 ? 63.820 86.161 210.343 1.00 12.33 365 TYR A CA 1
ATOM 3006 C C . TYR A 1 395 ? 62.651 87.143 210.556 1.00 13.38 365 TYR A C 1
ATOM 3007 O O . TYR A 1 395 ? 61.905 87.431 209.622 1.00 13.73 365 TYR A O 1
ATOM 3016 N N . ASP A 1 396 ? 62.463 87.644 211.779 1.00 14.34 366 ASP A N 1
ATOM 3017 C CA . ASP A 1 396 ? 61.375 88.603 211.998 1.00 15.31 366 ASP A CA 1
ATOM 3018 C C . ASP A 1 396 ? 61.740 89.923 211.349 1.00 13.72 366 ASP A C 1
ATOM 3019 O O . ASP A 1 396 ? 60.847 90.647 210.914 1.00 13.88 366 ASP A O 1
ATOM 3024 N N . LYS A 1 397 ? 63.040 90.218 211.282 1.00 11.28 367 LYS A N 1
ATOM 3025 C CA . LYS A 1 397 ? 63.537 91.413 210.626 1.00 10.21 367 LYS A CA 1
ATOM 3026 C C . LYS A 1 397 ? 64.763 91.128 209.736 1.00 9.22 367 LYS A C 1
ATOM 3027 O O . LYS A 1 397 ? 65.751 90.553 210.185 1.00 9.14 367 LYS A O 1
ATOM 3033 N N . LEU A 1 398 ? 64.699 91.594 208.488 1.00 7.30 368 LEU A N 1
ATOM 3034 C CA . LEU A 1 398 ? 65.746 91.395 207.496 1.00 4.97 368 LEU A CA 1
ATOM 3035 C C . LEU A 1 398 ? 66.300 92.747 207.012 1.00 4.20 368 LEU A C 1
ATOM 3036 O O . LEU A 1 398 ? 65.542 93.675 206.780 1.00 3.94 368 LEU A O 1
ATOM 3041 N N . ALA A 1 399 ? 67.618 92.863 206.885 1.00 3.13 369 ALA A N 1
ATOM 3042 C CA . ALA A 1 399 ? 68.245 94.034 206.270 1.00 2.69 369 ALA A CA 1
ATOM 3043 C C . ALA A 1 399 ? 69.528 93.644 205.509 1.00 2.65 369 ALA A C 1
ATOM 3044 O O . ALA A 1 399 ? 69.969 92.495 205.558 1.00 2.89 369 ALA A O 1
ATOM 3046 N N . GLY A 1 400 ? 70.125 94.581 204.794 1.00 2.17 370 GLY A N 1
ATOM 3047 C CA . GLY A 1 400 ? 71.251 94.213 203.979 1.00 2.83 370 GLY A CA 1
ATOM 3048 C C . GLY A 1 400 ? 71.986 95.438 203.545 1.00 3.89 370 GLY A C 1
ATOM 3049 O O . GLY A 1 400 ? 71.451 96.540 203.563 1.00 4.60 370 GLY A O 1
ATOM 3050 N N . MET A 1 401 ? 73.240 95.256 203.171 1.00 4.55 371 MET A N 1
ATOM 3051 C CA . MET A 1 401 ? 74.033 96.357 202.688 1.00 5.26 371 MET A CA 1
ATOM 3052 C C . MET A 1 401 ? 74.743 95.864 201.475 1.00 5.54 371 MET A C 1
ATOM 3053 O O . MET A 1 401 ? 75.070 94.697 201.375 1.00 5.68 371 MET A O 1
ATOM 3058 N N . THR A 1 402 ? 74.954 96.771 200.538 1.00 6.66 372 THR A N 1
ATOM 3059 C CA . THR A 1 402 ? 75.729 96.491 199.353 1.00 7.69 372 THR A CA 1
ATOM 3060 C C . THR A 1 402 ? 76.043 97.783 198.603 1.00 8.41 372 THR A C 1
ATOM 3061 O O . THR A 1 402 ? 75.358 98.795 198.789 1.00 8.37 372 THR A O 1
ATOM 3065 N N . GLY A 1 403 ? 77.059 97.729 197.747 1.00 9.32 373 GLY A N 1
ATOM 3066 C CA . GLY A 1 403 ? 77.319 98.781 196.778 1.00 10.46 373 GLY A CA 1
ATOM 3067 C C . GLY A 1 403 ? 76.339 98.769 195.607 1.00 11.76 373 GLY A C 1
ATOM 3068 O O . GLY A 1 403 ? 76.128 99.817 194.940 1.00 12.17 373 GLY A O 1
ATOM 3069 N N . THR A 1 404 ? 75.704 97.615 195.335 1.00 12.28 374 THR A N 1
ATOM 3070 C CA . THR A 1 404 ? 74.808 97.537 194.147 1.00 12.31 374 THR A CA 1
ATOM 3071 C C . THR A 1 404 ? 73.541 96.746 194.396 1.00 11.87 374 THR A C 1
ATOM 3072 O O . THR A 1 404 ? 73.568 95.504 194.497 1.00 11.68 374 THR A O 1
ATOM 3076 N N . ALA A 1 405 ? 72.422 97.455 194.486 1.00 11.18 375 ALA A N 1
ATOM 3077 C CA . ALA A 1 405 ? 71.156 96.798 194.790 1.00 10.56 375 ALA A CA 1
ATOM 3078 C C . ALA A 1 405 ? 69.981 97.314 194.002 1.00 10.65 375 ALA A C 1
ATOM 3079 O O . ALA A 1 405 ? 69.045 96.544 193.802 1.00 10.50 375 ALA A O 1
ATOM 3081 N N . GLN A 1 406 ? 70.011 98.593 193.573 1.00 10.85 376 GLN A N 1
ATOM 3082 C CA . GLN A 1 406 ? 68.862 99.208 192.841 1.00 11.14 376 GLN A CA 1
ATOM 3083 C C . GLN A 1 406 ? 68.370 98.406 191.643 1.00 10.52 376 GLN A C 1
ATOM 3084 O O . GLN A 1 406 ? 67.194 98.347 191.407 1.00 9.86 376 GLN A O 1
ATOM 3090 N N . THR A 1 407 ? 69.276 97.781 190.899 1.00 10.93 377 THR A N 1
ATOM 3091 C CA . THR A 1 407 ? 68.868 96.873 189.808 1.00 10.93 377 THR A CA 1
ATOM 3092 C C . THR A 1 407 ? 68.216 95.556 190.294 1.00 11.27 377 THR A C 1
ATOM 3093 O O . THR A 1 407 ? 67.640 94.839 189.511 1.00 12.21 377 THR A O 1
ATOM 3097 N N . GLU A 1 408 ? 68.348 95.207 191.562 1.00 11.04 378 GLU A N 1
ATOM 3098 C CA . GLU A 1 408 ? 67.723 93.994 192.030 1.00 10.72 378 GLU A CA 1
ATOM 3099 C C . GLU A 1 408 ? 66.460 94.329 192.829 1.00 9.36 378 GLU A C 1
ATOM 3100 O O . GLU A 1 408 ? 65.812 93.430 193.358 1.00 9.57 378 GLU A O 1
ATOM 3106 N N . ALA A 1 409 ? 66.077 95.609 192.858 1.00 7.89 379 ALA A N 1
ATOM 3107 C CA . ALA A 1 409 ? 65.033 96.096 193.761 1.00 7.22 379 ALA A CA 1
ATOM 3108 C C . ALA A 1 409 ? 63.704 95.359 193.689 1.00 7.50 379 ALA A C 1
ATOM 3109 O O . ALA A 1 409 ? 63.156 94.962 194.720 1.00 7.75 379 ALA A O 1
ATOM 3111 N N . ALA A 1 410 ? 63.183 95.169 192.482 1.00 7.48 380 ALA A N 1
ATOM 3112 C CA . ALA A 1 410 ? 61.870 94.539 192.313 1.00 6.63 380 ALA A CA 1
ATOM 3113 C C . ALA A 1 410 ? 61.929 93.168 192.948 1.00 6.83 380 ALA A C 1
ATOM 3114 O O . ALA A 1 410 ? 61.004 92.777 193.683 1.00 7.89 380 ALA A O 1
ATOM 3116 N N . GLU A 1 411 ? 63.025 92.453 192.707 1.00 6.05 381 GLU A N 1
ATOM 3117 C CA . GLU A 1 411 ? 63.098 91.081 193.159 1.00 5.91 381 GLU A CA 1
ATOM 3118 C C . GLU A 1 411 ? 63.285 91.026 194.677 1.00 5.85 381 GLU A C 1
ATOM 3119 O O . GLU A 1 411 ? 62.649 90.211 195.371 1.00 4.92 381 GLU A O 1
ATOM 3125 N N . LEU A 1 412 ? 64.155 91.901 195.186 1.00 5.70 382 LEU A N 1
ATOM 3126 C CA . LEU A 1 412 ? 64.361 92.017 196.615 1.00 5.65 382 LEU A CA 1
ATOM 3127 C C . LEU A 1 412 ? 63.008 92.291 197.312 1.00 6.80 382 LEU A C 1
ATOM 3128 O O . LEU A 1 412 ? 62.773 91.858 198.449 1.00 7.33 382 LEU A O 1
ATOM 3133 N N . HIS A 1 413 ? 62.103 92.976 196.614 1.00 7.15 383 HIS A N 1
ATOM 3134 C CA . HIS A 1 413 ? 60.884 93.402 197.242 1.00 7.31 383 HIS A CA 1
ATOM 3135 C C . HIS A 1 413 ? 59.856 92.296 197.158 1.00 7.56 383 HIS A C 1
ATOM 3136 O O . HIS A 1 413 ? 59.131 92.026 198.121 1.00 7.68 383 HIS A O 1
ATOM 3143 N N . GLU A 1 414 ? 59.785 91.657 195.998 1.00 7.77 384 GLU A N 1
ATOM 3144 C CA . GLU A 1 414 ? 58.892 90.534 195.821 1.00 8.37 384 GLU A CA 1
ATOM 3145 C C . GLU A 1 414 ? 59.166 89.327 196.711 1.00 7.69 384 GLU A C 1
ATOM 3146 O O . GLU A 1 414 ? 58.225 88.770 197.276 1.00 7.67 384 GLU A O 1
ATOM 3152 N N . ILE A 1 415 ? 60.442 88.933 196.838 1.00 7.26 385 ILE A N 1
ATOM 3153 C CA . ILE A 1 415 ? 60.827 87.709 197.524 1.00 6.88 385 ILE A CA 1
ATOM 3154 C C . ILE A 1 415 ? 60.986 87.940 199.024 1.00 6.84 385 ILE A C 1
ATOM 3155 O O . ILE A 1 415 ? 60.575 87.110 199.846 1.00 6.11 385 ILE A O 1
ATOM 3160 N N . TYR A 1 416 ? 61.593 89.055 199.383 1.00 6.37 386 TYR A N 1
ATOM 3161 C CA . TYR A 1 416 ? 62.040 89.214 200.745 1.00 6.74 386 TYR A CA 1
ATOM 3162 C C . TYR A 1 416 ? 61.319 90.315 201.484 1.00 6.82 386 TYR A C 1
ATOM 3163 O O . TYR A 1 416 ? 61.572 90.510 202.673 1.00 7.19 386 TYR A O 1
ATOM 3172 N N . LYS A 1 417 ? 60.438 91.028 200.789 1.00 6.65 387 LYS A N 1
ATOM 3173 C CA . LYS A 1 417 ? 59.867 92.282 201.281 1.00 6.94 387 LYS A CA 1
ATOM 3174 C C . LYS A 1 417 ? 60.946 93.234 201.781 1.00 5.93 387 LYS A C 1
ATOM 3175 O O . LYS A 1 417 ? 60.825 93.820 202.846 1.00 6.09 387 LYS A O 1
ATOM 3181 N N . LEU A 1 418 ? 62.014 93.377 201.003 1.00 5.48 388 LEU A N 1
ATOM 3182 C CA . LEU A 1 418 ? 63.138 94.256 201.351 1.00 3.95 388 LEU A CA 1
ATOM 3183 C C . LEU A 1 418 ? 63.123 95.506 200.468 1.00 3.50 388 LEU A C 1
ATOM 3184 O O . LEU A 1 418 ? 62.999 95.398 199.255 1.00 3.66 388 LEU A O 1
ATOM 3189 N N . GLY A 1 419 ? 63.211 96.693 201.043 1.00 2.62 389 GLY A N 1
ATOM 3190 C CA . GLY A 1 419 ? 63.210 97.878 200.211 1.00 3.28 389 GLY A CA 1
ATOM 3191 C C . GLY A 1 419 ? 64.628 98.273 199.938 1.00 4.03 389 GLY A C 1
ATOM 3192 O O . GLY A 1 419 ? 65.486 97.837 200.684 1.00 5.68 389 GLY A O 1
ATOM 3193 N N . VAL A 1 420 ? 64.912 99.066 198.909 1.00 4.70 390 VAL A N 1
ATOM 3194 C CA . VAL A 1 420 ? 66.295 99.506 198.668 1.00 5.76 390 VAL A CA 1
ATOM 3195 C C . VAL A 1 420 ? 66.427 101.036 198.712 1.00 7.33 390 VAL A C 1
ATOM 3196 O O . VAL A 1 420 ? 65.711 101.739 197.994 1.00 8.48 390 VAL A O 1
ATOM 3200 N N . VAL A 1 421 ? 67.345 101.536 199.537 1.00 7.84 391 VAL A N 1
ATOM 3201 C CA . VAL A 1 421 ? 67.587 102.969 199.686 1.00 8.76 391 VAL A CA 1
ATOM 3202 C C . VAL A 1 421 ? 68.998 103.305 199.219 1.00 9.29 391 VAL A C 1
ATOM 3203 O O . VAL A 1 421 ? 69.980 102.751 199.735 1.00 8.89 391 VAL A O 1
ATOM 3207 N N . SER A 1 422 ? 69.107 104.255 198.299 1.00 10.34 392 SER A N 1
ATOM 3208 C CA . SER A 1 422 ? 70.418 104.742 197.921 1.00 12.39 392 SER A CA 1
ATOM 3209 C C . SER A 1 422 ? 70.880 105.816 198.888 1.00 13.01 392 SER A C 1
ATOM 3210 O O . SER A 1 422 ? 70.368 106.956 198.873 1.00 13.95 392 SER A O 1
ATOM 3213 N N . ILE A 1 423 ? 71.838 105.445 199.733 1.00 12.89 393 ILE A N 1
ATOM 3214 C CA . ILE A 1 423 ? 72.433 106.371 200.677 1.00 13.21 393 ILE A CA 1
ATOM 3215 C C . ILE A 1 423 ? 73.367 107.264 199.890 1.00 14.44 393 ILE A C 1
ATOM 3216 O O . ILE A 1 423 ? 74.131 106.775 199.089 1.00 14.43 393 ILE A O 1
ATOM 3221 N N . PRO A 1 424 ? 73.254 108.573 200.041 1.00 16.36 394 PRO A N 1
ATOM 3222 C CA . PRO A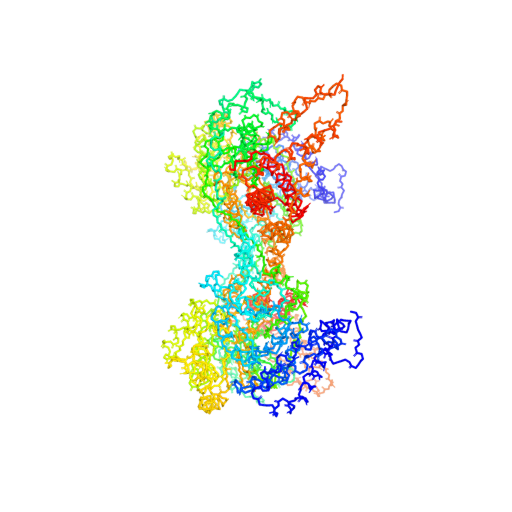 1 424 ? 74.238 109.470 199.454 1.00 17.54 394 PRO A CA 1
ATOM 3223 C C . PRO A 1 424 ? 75.615 109.144 199.927 1.00 19.41 394 PRO A C 1
ATOM 3224 O O . PRO A 1 424 ? 75.889 108.756 201.060 1.00 20.65 394 PRO A O 1
ATOM 3228 N N . THR A 1 425 ? 76.510 109.329 198.990 1.00 20.69 395 THR A N 1
ATOM 3229 C CA . THR A 1 425 ? 77.918 109.184 199.176 1.00 22.17 395 THR A CA 1
ATOM 3230 C C . THR A 1 425 ? 78.557 110.218 200.155 1.00 21.60 395 THR A C 1
ATOM 3231 O O . THR A 1 425 ? 78.109 111.344 200.267 1.00 20.61 395 THR A O 1
ATOM 3235 N N . ASN A 1 426 ? 79.618 109.843 200.862 1.00 22.70 396 ASN A N 1
ATOM 3236 C CA . ASN A 1 426 ? 80.247 110.801 201.792 1.00 23.07 396 ASN A CA 1
ATOM 3237 C C . ASN A 1 426 ? 80.863 112.011 201.061 1.00 23.38 396 ASN A C 1
ATOM 3238 O O . ASN A 1 426 ? 80.480 113.150 201.358 1.00 24.19 396 ASN A O 1
ATOM 3243 N N . MET A 1 427 ? 81.736 111.768 200.087 1.00 22.49 397 MET A N 1
ATOM 3244 C CA . MET A 1 427 ? 82.245 112.830 199.223 1.00 22.86 397 MET A CA 1
ATOM 3245 C C . MET A 1 427 ? 81.641 112.767 197.798 1.00 22.97 397 MET A C 1
ATOM 3246 O O . MET A 1 427 ? 81.234 111.700 197.368 1.00 23.02 397 MET A O 1
ATOM 3251 N N . PRO A 1 428 ? 81.583 113.875 197.049 1.00 22.89 398 PRO A N 1
ATOM 3252 C CA . PRO A 1 428 ? 81.187 113.798 195.634 1.00 22.69 398 PRO A CA 1
ATOM 3253 C C . PRO A 1 428 ? 82.041 112.782 194.858 1.00 22.99 398 PRO A C 1
ATOM 3254 O O . PRO A 1 428 ? 83.269 112.863 194.856 1.00 23.30 398 PRO A O 1
ATOM 3258 N N . MET A 1 429 ? 81.374 111.809 194.249 1.00 23.22 399 MET A N 1
ATOM 3259 C CA . MET A 1 429 ? 81.995 110.771 193.441 1.00 23.57 399 MET A CA 1
ATOM 3260 C C . MET A 1 429 ? 82.458 111.408 192.111 1.00 22.30 399 MET A C 1
ATOM 3261 O O . MET A 1 429 ? 81.676 112.071 191.398 1.00 21.88 399 MET A O 1
ATOM 3266 N N . ILE A 1 430 ? 83.721 111.212 191.774 1.00 20.77 400 ILE A N 1
ATOM 3267 C CA . ILE A 1 430 ? 84.279 111.841 190.583 1.00 19.99 400 ILE A CA 1
ATOM 3268 C C . ILE A 1 430 ? 85.088 110.885 189.707 1.00 20.13 400 ILE A C 1
ATOM 3269 O O . ILE A 1 430 ? 85.812 111.346 188.825 1.00 20.30 400 ILE A O 1
ATOM 3274 N N . ARG A 1 431 ? 84.975 109.573 189.939 1.00 19.74 401 ARG A N 1
ATOM 3275 C CA . ARG A 1 431 ? 85.573 108.584 189.029 1.00 19.42 401 ARG A CA 1
ATOM 3276 C C . ARG A 1 431 ? 85.161 108.804 187.568 1.00 19.77 401 ARG A C 1
ATOM 3277 O O . ARG A 1 431 ? 83.996 109.069 187.284 1.00 19.36 401 ARG A O 1
ATOM 3285 N N . GLU A 1 432 ? 86.104 108.702 186.640 1.00 20.31 402 GLU A N 1
ATOM 3286 C CA . GLU A 1 432 ? 85.721 108.719 185.222 1.00 21.49 402 GLU A CA 1
ATOM 3287 C C . GLU A 1 432 ? 85.549 107.276 184.722 1.00 20.38 402 GLU A C 1
ATOM 3288 O O . GLU A 1 432 ? 86.527 106.521 184.670 1.00 20.96 402 GLU A O 1
ATOM 3294 N N . ASP A 1 433 ? 84.306 106.898 184.423 1.00 19.19 403 ASP A N 1
ATOM 3295 C CA . ASP A 1 433 ? 83.952 105.576 183.882 1.00 18.70 403 ASP A CA 1
ATOM 3296 C C . ASP A 1 433 ? 83.899 105.578 182.345 1.00 18.33 403 ASP A C 1
ATOM 3297 O O . ASP A 1 433 ? 82.870 105.940 181.741 1.00 16.88 403 ASP A O 1
ATOM 3302 N N . GLN A 1 434 ? 84.995 105.147 181.722 1.00 17.56 404 GLN A N 1
ATOM 3303 C CA . GLN A 1 434 ? 85.094 105.158 180.265 1.00 17.22 404 GLN A CA 1
ATOM 3304 C C . GLN A 1 434 ? 84.231 104.115 179.565 1.00 17.14 404 GLN A C 1
ATOM 3305 O O . GLN A 1 434 ? 83.844 103.098 180.158 1.00 16.76 404 GLN A O 1
ATOM 3311 N N . SER A 1 435 ? 83.942 104.400 178.296 1.00 17.24 405 SER A N 1
ATOM 3312 C CA . SER A 1 435 ? 83.276 103.482 177.370 1.00 17.29 405 SER A CA 1
ATOM 3313 C C . SER A 1 435 ? 84.119 102.232 177.078 1.00 16.46 405 SER A C 1
ATOM 3314 O O . SER A 1 435 ? 85.361 102.305 177.054 1.00 16.15 405 SER A O 1
ATOM 3317 N N . ASP A 1 436 ? 83.433 101.111 176.831 1.00 15.49 406 ASP A N 1
ATOM 3318 C CA . ASP A 1 436 ? 84.069 99.885 176.352 1.00 14.84 406 ASP A CA 1
ATOM 3319 C C . ASP A 1 436 ? 84.917 100.126 175.097 1.00 14.38 406 ASP A C 1
ATOM 3320 O O . ASP A 1 436 ? 84.507 100.860 174.180 1.00 14.17 406 ASP A O 1
ATOM 3325 N N . LEU A 1 437 ? 86.093 99.500 175.076 1.00 13.79 407 LEU A N 1
ATOM 3326 C CA . LEU A 1 437 ? 86.850 99.286 173.843 1.00 13.38 407 LEU A CA 1
ATOM 3327 C C . LEU A 1 437 ? 86.637 97.837 173.392 1.00 13.15 407 LEU A C 1
ATOM 3328 O O . LEU A 1 437 ? 86.979 96.910 174.132 1.00 13.89 407 LEU A O 1
ATOM 3333 N N . ILE A 1 438 ? 86.062 97.646 172.202 1.00 12.15 408 ILE A N 1
ATOM 3334 C CA . ILE A 1 438 ? 85.708 96.319 171.713 1.00 11.48 408 ILE A CA 1
ATOM 3335 C C . ILE A 1 438 ? 86.629 95.916 170.576 1.00 11.58 408 ILE A C 1
ATOM 3336 O O . ILE A 1 438 ? 86.863 96.702 169.651 1.00 12.77 408 ILE A O 1
ATOM 3341 N N . TYR A 1 439 ? 87.165 94.700 170.618 1.00 10.98 409 TYR A N 1
ATOM 3342 C CA . TYR A 1 439 ? 88.060 94.248 169.542 1.00 9.85 409 TYR A CA 1
ATOM 3343 C C . TYR A 1 439 ? 87.517 93.000 168.854 1.00 9.42 409 TYR A C 1
ATOM 3344 O O . TYR A 1 439 ? 86.723 92.271 169.446 1.00 10.07 409 TYR A O 1
ATOM 3353 N N . LYS A 1 440 ? 87.888 92.787 167.597 1.00 9.00 410 LYS A N 1
ATOM 3354 C CA . LYS A 1 440 ? 87.491 91.598 166.832 1.00 9.25 410 LYS A CA 1
ATOM 3355 C C . LYS A 1 440 ? 87.987 90.267 167.426 1.00 10.15 410 LYS A C 1
ATOM 3356 O O . LYS A 1 440 ? 87.336 89.223 167.300 1.00 10.21 410 LYS A O 1
ATOM 3362 N N . THR A 1 441 ? 89.168 90.292 168.033 1.00 11.18 411 THR A N 1
ATOM 3363 C CA . THR A 1 441 ? 89.756 89.074 168.584 1.00 12.24 411 THR A CA 1
ATOM 3364 C C . THR A 1 441 ? 90.327 89.277 169.981 1.00 12.71 411 THR A C 1
ATOM 3365 O O . THR A 1 441 ? 90.716 90.389 170.342 1.00 12.35 411 THR A O 1
ATOM 3369 N N . GLU A 1 442 ? 90.388 88.182 170.739 1.00 13.58 412 GLU A N 1
ATOM 3370 C CA . GLU A 1 442 ? 91.059 88.155 172.027 1.00 14.90 412 GLU A CA 1
ATOM 3371 C C . GLU A 1 442 ? 92.504 88.565 171.832 1.00 15.06 412 GLU A C 1
ATOM 3372 O O . GLU A 1 442 ? 93.024 89.383 172.580 1.00 14.90 412 GLU A O 1
ATOM 3378 N N . GLU A 1 443 ? 93.149 88.000 170.815 1.00 15.24 413 GLU A N 1
ATOM 3379 C CA . GLU A 1 443 ? 94.553 88.272 170.606 1.00 16.05 413 GLU A CA 1
ATOM 3380 C C . GLU A 1 443 ? 94.781 89.783 170.647 1.00 15.57 413 GLU A C 1
ATOM 3381 O O . GLU A 1 443 ? 95.690 90.258 171.323 1.00 15.95 413 GLU A O 1
ATOM 3387 N N . ALA A 1 444 ? 93.911 90.536 169.982 1.00 15.21 414 ALA A N 1
ATOM 3388 C CA . ALA A 1 444 ? 94.097 91.978 169.853 1.00 14.78 414 ALA A CA 1
ATOM 3389 C C . ALA A 1 444 ? 93.759 92.739 171.135 1.00 14.47 414 ALA A C 1
ATOM 3390 O O . ALA A 1 444 ? 94.527 93.583 171.571 1.00 14.70 414 ALA A O 1
ATOM 3392 N N . LYS A 1 445 ? 92.613 92.434 171.724 1.00 14.37 415 LYS A N 1
ATOM 3393 C CA . LYS A 1 445 ? 92.254 92.939 173.040 1.00 14.49 415 LYS A CA 1
ATOM 3394 C C . LYS A 1 445 ? 93.451 92.872 174.009 1.00 15.09 415 LYS A C 1
ATOM 3395 O O . LYS A 1 445 ? 93.838 93.892 174.568 1.00 15.42 415 LYS A O 1
ATOM 3401 N N . TYR A 1 446 ? 94.067 91.698 174.167 1.00 15.32 416 TYR A N 1
ATOM 3402 C CA . TYR A 1 446 ? 95.156 91.533 175.127 1.00 15.44 416 TYR A CA 1
ATOM 3403 C C . TYR A 1 446 ? 96.413 92.316 174.792 1.00 15.58 416 TYR A C 1
ATOM 3404 O O . TYR A 1 446 ? 97.045 92.852 175.707 1.00 15.46 416 TYR A O 1
ATOM 3413 N N . ILE A 1 447 ? 96.787 92.418 173.514 1.00 15.36 417 ILE A N 1
ATOM 3414 C CA . ILE A 1 447 ? 97.871 93.348 173.237 1.00 15.24 417 ILE A CA 1
ATOM 3415 C C . ILE A 1 447 ? 97.496 94.816 173.595 1.00 15.34 417 ILE A C 1
ATOM 3416 O O . ILE A 1 447 ? 98.295 95.516 174.215 1.00 16.02 417 ILE A O 1
ATOM 3421 N N . ALA A 1 448 ? 96.276 95.251 173.304 1.00 14.84 418 ALA A N 1
ATOM 3422 C CA . ALA A 1 448 ? 95.846 96.599 173.718 1.00 14.86 418 ALA A CA 1
ATOM 3423 C C . ALA A 1 448 ? 95.818 96.819 175.251 1.00 15.15 418 ALA A C 1
ATOM 3424 O O . ALA A 1 448 ? 96.158 97.915 175.723 1.00 15.84 418 ALA A O 1
ATOM 3426 N N . VAL A 1 449 ? 95.384 95.791 175.999 1.00 14.57 419 VAL A N 1
ATOM 3427 C CA . VAL A 1 449 ? 95.343 95.775 177.479 1.00 13.43 419 VAL A CA 1
ATOM 3428 C C . VAL A 1 449 ? 96.744 95.881 178.090 1.00 13.31 419 VAL A C 1
ATOM 3429 O O . VAL A 1 449 ? 96.978 96.699 178.981 1.00 13.06 419 VAL A O 1
ATOM 3433 N N . VAL A 1 450 ? 97.658 95.044 177.605 1.00 12.95 420 VAL A N 1
ATOM 3434 C CA . VAL A 1 450 ? 98.991 94.961 178.158 1.00 12.97 420 VAL A CA 1
ATOM 3435 C C . VAL A 1 450 ? 99.700 96.288 177.868 1.00 14.50 420 VAL A C 1
ATOM 3436 O O . VAL A 1 450 ? 100.585 96.716 178.616 1.00 14.78 420 VAL A O 1
ATOM 3440 N N . ASP A 1 451 ? 99.294 96.948 176.786 1.00 15.67 421 ASP A N 1
ATOM 3441 C CA . ASP A 1 451 ? 99.946 98.184 176.364 1.00 16.63 421 ASP A CA 1
ATOM 3442 C C . ASP A 1 451 ? 99.595 99.274 177.326 1.00 16.79 421 ASP A C 1
ATOM 3443 O O . ASP A 1 451 ? 100.468 100.013 177.779 1.00 17.15 421 ASP A O 1
ATOM 3448 N N . ASP A 1 452 ? 98.304 99.350 177.627 1.00 16.93 422 ASP A N 1
ATOM 3449 C CA . ASP A 1 452 ? 97.767 100.261 178.624 1.00 17.43 422 ASP A CA 1
ATOM 3450 C C . ASP A 1 452 ? 98.457 100.030 179.968 1.00 17.67 422 ASP A C 1
ATOM 3451 O O . ASP A 1 452 ? 99.102 100.943 180.509 1.00 18.20 422 ASP A O 1
ATOM 3456 N N . VAL A 1 453 ? 98.365 98.801 180.479 1.00 17.25 423 VAL A N 1
ATOM 3457 C CA . VAL A 1 453 ? 99.009 98.464 181.740 1.00 16.47 423 VAL A CA 1
ATOM 3458 C C . VAL A 1 453 ? 100.460 98.939 181.755 1.00 16.27 423 VAL A C 1
ATOM 3459 O O . VAL A 1 453 ? 100.883 99.543 182.727 1.00 16.62 423 VAL A O 1
ATOM 3463 N N . ALA A 1 454 ? 101.209 98.703 180.679 1.00 15.90 424 ALA A N 1
ATOM 3464 C CA . ALA A 1 454 ? 102.629 99.061 180.669 1.00 15.13 424 ALA A CA 1
ATOM 3465 C C . ALA A 1 454 ? 102.811 100.567 180.820 1.00 15.16 424 ALA A C 1
ATOM 3466 O O . ALA A 1 454 ? 103.629 101.008 181.626 1.00 14.28 424 ALA A O 1
ATOM 3468 N N . GLU A 1 455 ? 102.021 101.347 180.072 1.00 15.47 425 GLU A N 1
ATOM 3469 C CA . GLU A 1 455 ? 102.013 102.814 180.206 1.00 15.96 425 GLU A CA 1
ATOM 3470 C C . GLU A 1 455 ? 101.639 103.275 181.627 1.00 15.60 425 GLU A C 1
ATOM 3471 O O . GLU A 1 455 ? 102.310 104.136 182.197 1.00 15.56 425 GLU A O 1
ATOM 3477 N N . ARG A 1 456 ? 100.566 102.721 182.189 1.00 15.18 426 ARG A N 1
ATOM 3478 C CA . ARG A 1 456 ? 100.131 103.098 183.540 1.00 15.02 426 ARG A CA 1
ATOM 3479 C C . ARG A 1 456 ? 101.221 102.836 184.588 1.00 15.57 426 ARG A C 1
ATOM 3480 O O . ARG A 1 456 ? 101.440 103.647 185.493 1.00 16.11 426 ARG A O 1
ATOM 3488 N N . TYR A 1 457 ? 101.910 101.709 184.442 1.00 15.26 427 TYR A N 1
ATOM 3489 C CA . TYR A 1 457 ? 102.881 101.284 185.396 1.00 15.04 427 TYR A CA 1
ATOM 3490 C C . TYR A 1 457 ? 104.091 102.212 185.348 1.00 16.29 427 TYR A C 1
ATOM 3491 O O . TYR A 1 457 ? 104.666 102.553 186.378 1.00 16.77 427 TYR A O 1
ATOM 3500 N N . ALA A 1 458 ? 104.490 102.618 184.148 1.00 17.17 428 ALA A N 1
ATOM 3501 C CA . ALA A 1 458 ? 105.623 103.536 183.987 1.00 17.65 428 ALA A CA 1
ATOM 3502 C C . ALA A 1 458 ? 105.346 104.840 184.736 1.00 18.14 428 ALA A C 1
ATOM 3503 O O . ALA A 1 458 ? 106.229 105.372 185.408 1.00 18.17 428 ALA A O 1
ATOM 3505 N N . LYS A 1 459 ? 104.104 105.317 184.647 1.00 18.61 429 LYS A N 1
ATOM 3506 C CA . LYS A 1 459 ? 103.680 106.554 185.297 1.00 19.39 429 LYS A CA 1
ATOM 3507 C C . LYS A 1 459 ? 103.432 106.393 186.800 1.00 19.04 429 LYS A C 1
ATOM 3508 O O . LYS A 1 459 ? 103.165 107.381 187.490 1.00 19.13 429 LYS A O 1
ATOM 3514 N N . GLY A 1 460 ? 103.506 105.160 187.306 1.00 18.61 430 GLY A N 1
ATOM 3515 C CA . GLY A 1 460 ? 103.264 104.898 188.717 1.00 18.14 430 GLY A CA 1
ATOM 3516 C C . GLY A 1 460 ? 101.812 104.661 189.112 1.00 18.62 430 GLY A C 1
ATOM 3517 O O . GLY A 1 460 ? 101.563 104.252 190.245 1.00 19.28 430 GLY A O 1
ATOM 3518 N N . GLN A 1 461 ? 100.857 104.896 188.208 1.00 17.53 431 GLN A N 1
ATOM 3519 C CA . GLN A 1 461 ? 99.454 104.731 188.549 1.00 17.51 431 GLN A CA 1
ATOM 3520 C C . GLN A 1 461 ? 99.072 103.260 188.774 1.00 17.62 431 GLN A C 1
ATOM 3521 O O . GLN A 1 461 ? 99.229 102.430 187.868 1.00 17.86 431 GLN A O 1
ATOM 3527 N N . PRO A 1 462 ? 98.556 102.942 189.965 1.00 17.01 432 PRO A N 1
ATOM 3528 C CA . PRO A 1 462 ? 98.186 101.563 190.285 1.00 16.43 432 PRO A CA 1
ATOM 3529 C C . PRO A 1 462 ? 97.023 101.083 189.423 1.00 16.17 432 PRO A C 1
ATOM 3530 O O . PRO A 1 462 ? 96.074 101.842 189.145 1.00 16.19 432 PRO A O 1
ATOM 3534 N N . VAL A 1 463 ? 97.111 99.831 188.977 1.00 15.86 433 VAL A N 1
ATOM 3535 C CA . VAL A 1 463 ? 96.072 99.258 188.114 1.00 15.47 433 VAL A CA 1
ATOM 3536 C C . VAL A 1 463 ? 95.520 97.980 188.708 1.00 15.39 433 VAL A C 1
ATOM 3537 O O . VAL A 1 463 ? 96.288 97.136 189.199 1.00 15.72 433 VAL A O 1
ATOM 3541 N N . LEU A 1 464 ? 94.202 97.860 188.654 1.00 15.03 434 LEU A N 1
ATOM 3542 C CA . LEU A 1 464 ? 93.487 96.625 188.955 1.00 15.48 434 LEU A CA 1
ATOM 3543 C C . LEU A 1 464 ? 92.915 96.021 187.664 1.00 15.56 434 LEU A C 1
ATOM 3544 O O . LEU A 1 464 ? 92.039 96.611 186.988 1.00 14.28 434 LEU A O 1
ATOM 3549 N N . ILE A 1 465 ? 93.395 94.835 187.321 1.00 15.85 435 ILE A N 1
ATOM 3550 C CA . ILE A 1 465 ? 92.875 94.183 186.127 1.00 15.67 435 ILE A CA 1
ATOM 3551 C C . ILE A 1 465 ? 92.009 93.018 186.533 1.00 15.84 435 ILE A C 1
ATOM 3552 O O . ILE A 1 465 ? 92.422 92.159 187.300 1.00 16.34 435 ILE A O 1
ATOM 3557 N N . GLY A 1 466 ? 90.791 93.007 186.035 1.00 16.00 436 GLY A N 1
ATOM 3558 C CA . GLY A 1 466 ? 89.884 91.919 186.306 1.00 16.53 436 GLY A CA 1
ATOM 3559 C C . GLY A 1 466 ? 89.728 90.982 185.129 1.00 17.18 436 GLY A C 1
ATOM 3560 O O . GLY A 1 466 ? 89.647 91.411 183.969 1.00 17.33 436 GLY A O 1
ATOM 3561 N N . THR A 1 467 ? 89.726 89.688 185.423 1.00 17.65 437 THR A N 1
ATOM 3562 C CA . THR A 1 467 ? 89.333 88.703 184.426 1.00 18.26 437 THR A CA 1
ATOM 3563 C C . THR A 1 467 ? 88.239 87.856 185.001 1.00 19.03 437 THR A C 1
ATOM 3564 O O . THR A 1 467 ? 87.632 88.191 186.028 1.00 19.57 437 THR A O 1
ATOM 3568 N N . THR A 1 468 ? 88.051 86.710 184.356 1.00 19.84 438 THR A N 1
ATOM 3569 C CA . THR A 1 468 ? 86.845 85.910 184.521 1.00 20.03 438 THR A CA 1
ATOM 3570 C C . THR A 1 468 ? 87.148 84.406 184.491 1.00 19.99 438 THR A C 1
ATOM 3571 O O . THR A 1 468 ? 86.251 83.580 184.704 1.00 19.91 438 THR A O 1
ATOM 3575 N N . SER A 1 469 ? 88.424 84.082 184.273 1.00 19.61 439 SER A N 1
ATOM 3576 C CA . SER A 1 469 ? 88.934 82.757 184.543 1.00 20.61 439 SER A CA 1
ATOM 3577 C C . SER A 1 469 ? 90.409 82.775 185.040 1.00 21.33 439 SER A C 1
ATOM 3578 O O . SER A 1 469 ? 91.200 83.665 184.715 1.00 21.67 439 SER A O 1
ATOM 3581 N N . VAL A 1 470 ? 90.786 81.780 185.825 1.00 21.88 440 VAL A N 1
ATOM 3582 C CA . VAL A 1 470 ? 92.159 81.665 186.296 1.00 22.01 440 VAL A CA 1
ATOM 3583 C C . VAL A 1 470 ? 93.080 81.599 185.081 1.00 23.20 440 VAL A C 1
ATOM 3584 O O . VAL A 1 470 ? 94.143 82.241 185.032 1.00 23.23 440 VAL A O 1
ATOM 3588 N N . GLU A 1 471 ? 92.654 80.815 184.095 1.00 24.31 441 GLU A N 1
ATOM 3589 C CA . GLU A 1 471 ? 93.435 80.576 182.886 1.00 25.22 441 GLU A CA 1
ATOM 3590 C C . GLU A 1 471 ? 93.794 81.890 182.185 1.00 24.89 441 GLU A C 1
ATOM 3591 O O . GLU A 1 471 ? 94.940 82.085 181.777 1.00 24.49 441 GLU A O 1
ATOM 3597 N N . ARG A 1 472 ? 92.809 82.787 182.046 1.00 25.01 442 ARG A N 1
ATOM 3598 C CA . ARG A 1 472 ? 93.035 84.073 181.382 1.00 24.91 442 ARG A CA 1
ATOM 3599 C C . ARG A 1 472 ? 93.930 84.972 182.244 1.00 24.44 442 ARG A C 1
ATOM 3600 O O . ARG A 1 472 ? 94.938 85.508 181.743 1.00 24.46 442 ARG A O 1
ATOM 3608 N N . SER A 1 473 ? 93.617 85.092 183.534 1.00 23.43 443 SER A N 1
ATOM 3609 C CA . SER A 1 473 ? 94.541 85.748 184.458 1.00 22.82 443 SER A CA 1
ATOM 3610 C C . SER A 1 473 ? 95.977 85.216 184.305 1.00 23.05 443 SER A C 1
ATOM 3611 O O . SER A 1 473 ? 96.936 85.986 184.296 1.00 23.00 443 SER A O 1
ATOM 3614 N N . GLU A 1 474 ? 96.138 83.906 184.163 1.00 23.32 444 GLU A N 1
ATOM 3615 C CA . GLU A 1 474 ? 97.474 83.333 184.020 1.00 23.99 444 GLU A CA 1
ATOM 3616 C C . GLU A 1 474 ? 98.154 83.728 182.710 1.00 23.79 444 GLU A C 1
ATOM 3617 O O . GLU A 1 474 ? 99.371 83.941 182.657 1.00 23.49 444 GLU A O 1
ATOM 3623 N N . TYR A 1 475 ? 97.359 83.827 181.651 1.00 23.98 445 TYR A N 1
ATOM 3624 C CA . TYR A 1 475 ? 97.870 84.275 180.370 1.00 24.27 445 TYR A CA 1
ATOM 3625 C C . TYR A 1 475 ? 98.386 85.698 180.481 1.00 24.07 445 TYR A C 1
ATOM 3626 O O . TYR A 1 475 ? 99.459 86.009 179.959 1.00 24.53 445 TYR A O 1
ATOM 3635 N N . LEU A 1 476 ? 97.619 86.551 181.155 1.00 23.71 446 LEU A N 1
ATOM 3636 C CA . LEU A 1 476 ? 97.966 87.955 181.308 1.00 23.57 446 LEU A CA 1
ATOM 3637 C C . LEU A 1 476 ? 99.221 88.086 182.158 1.00 24.03 446 LEU A C 1
ATOM 3638 O O . LEU A 1 476 ? 100.170 88.805 181.783 1.00 24.13 446 LEU A O 1
ATOM 3643 N N . SER A 1 477 ? 99.249 87.349 183.271 1.00 24.10 447 SER A N 1
ATOM 3644 C CA . SER A 1 477 ? 100.463 87.196 184.084 1.00 23.67 447 SER A CA 1
ATOM 3645 C C . SER A 1 477 ? 101.688 86.928 183.207 1.00 23.90 447 SER A C 1
ATOM 3646 O O . SER A 1 477 ? 102.719 87.574 183.379 1.00 24.15 447 SER A O 1
ATOM 3649 N N . ARG A 1 478 ? 101.572 85.996 182.259 1.00 24.08 448 ARG A N 1
ATOM 3650 C CA . ARG A 1 478 ? 102.708 85.618 181.398 1.00 24.13 448 ARG A CA 1
ATOM 3651 C C . ARG A 1 478 ? 103.139 86.745 180.455 1.00 24.40 448 ARG A C 1
ATOM 3652 O O . ARG A 1 478 ? 104.345 86.919 180.168 1.00 24.55 448 ARG A O 1
ATOM 3660 N N . GLN A 1 479 ? 102.160 87.504 179.970 1.00 24.29 449 GLN A N 1
ATOM 3661 C CA . GLN A 1 479 ? 102.451 88.675 179.146 1.00 24.76 449 GLN A CA 1
ATOM 3662 C C . GLN A 1 479 ? 103.141 89.791 179.925 1.00 24.66 449 GLN A C 1
ATOM 3663 O O . GLN A 1 479 ? 104.067 90.430 179.419 1.00 24.53 449 GLN A O 1
ATOM 3669 N N . PHE A 1 480 ? 102.669 90.025 181.153 1.00 24.76 450 PHE A N 1
ATOM 3670 C CA . PHE A 1 480 ? 103.216 91.066 182.022 1.00 24.14 450 PHE A CA 1
ATOM 3671 C C . PHE A 1 480 ? 104.680 90.720 182.317 1.00 24.54 450 PHE A C 1
ATOM 3672 O O . PHE A 1 480 ? 105.574 91.573 182.235 1.00 24.57 450 PHE A O 1
ATOM 3680 N N . THR A 1 481 ? 104.905 89.446 182.632 1.00 24.94 451 THR A N 1
ATOM 3681 C CA . THR A 1 481 ? 106.221 88.902 182.930 1.00 25.42 451 THR A CA 1
ATOM 3682 C C . THR A 1 481 ? 107.164 89.091 181.744 1.00 25.70 451 THR A C 1
ATOM 3683 O O . THR A 1 481 ? 108.337 89.406 181.923 1.00 25.65 451 THR A O 1
ATOM 3687 N N . LYS A 1 482 ? 106.642 88.912 180.538 1.00 26.31 452 LYS A N 1
ATOM 3688 C CA . LYS A 1 482 ? 107.450 89.066 179.333 1.00 27.05 452 LYS A CA 1
ATOM 3689 C C . LYS A 1 482 ? 107.701 90.525 178.991 1.00 26.87 452 LYS A C 1
ATOM 3690 O O . LYS A 1 482 ? 108.692 90.845 178.336 1.00 27.53 452 LYS A O 1
ATOM 3696 N N . ARG A 1 483 ? 106.824 91.411 179.442 1.00 26.44 453 ARG A N 1
ATOM 3697 C CA . ARG A 1 483 ? 107.053 92.842 179.273 1.00 26.17 453 ARG A CA 1
ATOM 3698 C C . ARG A 1 483 ? 107.713 93.433 180.505 1.00 25.85 453 ARG A C 1
ATOM 3699 O O . ARG A 1 483 ? 107.861 94.652 180.612 1.00 25.85 453 ARG A O 1
ATOM 3707 N N . ARG A 1 484 ? 108.096 92.543 181.424 1.00 25.49 454 ARG A N 1
ATOM 3708 C CA . ARG A 1 484 ? 108.767 92.857 182.703 1.00 25.16 454 ARG A CA 1
ATOM 3709 C C . ARG A 1 484 ? 108.055 93.772 183.746 1.00 24.02 454 ARG A C 1
ATOM 3710 O O . ARG A 1 484 ? 108.723 94.476 184.514 1.00 24.22 454 ARG A O 1
ATOM 3718 N N . ILE A 1 485 ? 106.717 93.721 183.773 1.00 22.03 455 ILE A N 1
ATOM 3719 C CA . ILE A 1 485 ? 105.895 94.438 184.744 1.00 20.29 455 ILE A CA 1
ATOM 3720 C C . ILE A 1 485 ? 105.593 93.534 185.945 1.00 19.72 455 ILE A C 1
ATOM 3721 O O . ILE A 1 485 ? 104.838 92.570 185.821 1.00 19.46 455 ILE A O 1
ATOM 3726 N N . PRO A 1 486 ? 106.131 93.855 187.116 1.00 19.02 456 PRO A N 1
ATOM 3727 C CA . PRO A 1 486 ? 105.844 93.054 188.317 1.00 18.44 456 PRO A CA 1
ATOM 3728 C C . PRO A 1 486 ? 104.415 93.317 188.795 1.00 18.01 456 PRO A C 1
ATOM 3729 O O . PRO A 1 486 ? 103.959 94.459 188.763 1.00 17.57 456 PRO A O 1
ATOM 3733 N N . HIS A 1 487 ? 103.737 92.261 189.239 1.00 17.91 457 HIS A N 1
ATOM 3734 C CA . HIS A 1 487 ? 102.287 92.246 189.477 1.00 17.90 457 HIS A CA 1
ATOM 3735 C C . HIS A 1 487 ? 101.957 91.026 190.329 1.00 17.84 457 HIS A C 1
ATOM 3736 O O . HIS A 1 487 ? 102.808 90.140 190.502 1.00 17.81 457 HIS A O 1
ATOM 3743 N N . ASN A 1 488 ? 100.732 90.949 190.843 1.00 17.59 458 ASN A N 1
ATOM 3744 C CA . ASN A 1 488 ? 100.294 89.718 191.499 1.00 18.03 458 ASN A CA 1
ATOM 3745 C C . ASN A 1 488 ? 99.060 89.201 190.853 1.00 18.17 458 ASN A C 1
ATOM 3746 O O . ASN A 1 488 ? 98.267 89.982 190.299 1.00 19.14 458 ASN A O 1
ATOM 3751 N N . VAL A 1 489 ? 98.864 87.890 190.942 1.00 18.22 459 VAL A N 1
ATOM 3752 C CA . VAL A 1 489 ? 97.593 87.305 190.510 1.00 18.33 459 VAL A CA 1
ATOM 3753 C C . VAL A 1 489 ? 96.837 86.790 191.718 1.00 18.31 459 VAL A C 1
ATOM 3754 O O . VAL A 1 489 ? 97.418 86.112 192.544 1.00 18.73 459 VAL A O 1
ATOM 3758 N N . LEU A 1 490 ? 95.553 87.128 191.816 1.00 18.41 460 LEU A N 1
ATOM 3759 C CA . LEU A 1 490 ? 94.667 86.681 192.886 1.00 18.25 460 LEU A CA 1
ATOM 3760 C C . LEU A 1 490 ? 93.546 85.854 192.274 1.00 19.47 460 LEU A C 1
ATOM 3761 O O . LEU A 1 490 ? 92.716 86.391 191.527 1.00 19.93 460 LEU A O 1
ATOM 3766 N N . ASN A 1 491 ? 93.503 84.562 192.582 1.00 20.64 461 ASN A N 1
ATOM 3767 C CA . ASN A 1 491 ? 92.546 83.657 191.934 1.00 21.99 461 ASN A CA 1
ATOM 3768 C C . ASN A 1 491 ? 91.279 83.313 192.725 1.00 23.30 461 ASN A C 1
ATOM 3769 O O . ASN A 1 491 ? 90.572 82.350 192.391 1.00 23.50 461 ASN A O 1
ATOM 3774 N N . ALA A 1 492 ? 90.977 84.120 193.749 1.00 24.81 462 ALA A N 1
ATOM 3775 C CA . ALA A 1 492 ? 89.785 83.932 194.603 1.00 26.33 462 ALA A CA 1
ATOM 3776 C C . ALA A 1 492 ? 89.795 82.562 195.300 1.00 27.57 462 ALA A C 1
ATOM 3777 O O . ALA A 1 492 ? 88.777 81.894 195.401 1.00 28.10 462 ALA A O 1
ATOM 3779 N N . LYS A 1 493 ? 90.971 82.186 195.793 1.00 29.02 463 LYS A N 1
ATOM 3780 C CA . LYS A 1 493 ? 91.283 80.845 196.243 1.00 30.75 463 LYS A CA 1
ATOM 3781 C C . LYS A 1 493 ? 91.613 80.946 197.728 1.00 30.72 463 LYS A C 1
ATOM 3782 O O . LYS A 1 493 ? 90.908 80.377 198.565 1.00 31.34 463 LYS A O 1
ATOM 3788 N N . TYR A 1 494 ? 92.660 81.710 198.042 1.00 29.88 464 TYR A N 1
ATOM 3789 C CA . TYR A 1 494 ? 93.093 81.961 199.402 1.00 29.57 464 TYR A CA 1
ATOM 3790 C C . TYR A 1 494 ? 92.761 83.375 199.848 1.00 27.94 464 TYR A C 1
ATOM 3791 O O . TYR A 1 494 ? 93.471 84.314 199.536 1.00 27.29 464 TYR A O 1
ATOM 3800 N N . HIS A 1 495 ? 91.689 83.518 200.616 1.00 27.03 465 HIS A N 1
ATOM 3801 C CA . HIS A 1 495 ? 91.173 84.842 200.933 1.00 26.07 465 HIS A CA 1
ATOM 3802 C C . HIS A 1 495 ? 92.075 85.707 201.811 1.00 26.39 465 HIS A C 1
ATOM 3803 O O . HIS A 1 495 ? 92.314 86.858 201.482 1.00 26.70 465 HIS A O 1
ATOM 3810 N N . GLU A 1 496 ? 92.582 85.190 202.926 1.00 26.49 466 GLU A N 1
ATOM 3811 C CA . GLU A 1 496 ? 93.389 86.058 203.764 1.00 26.65 466 GLU A CA 1
ATOM 3812 C C . GLU A 1 496 ? 94.616 86.479 202.971 1.00 26.79 466 GLU A C 1
ATOM 3813 O O . GLU A 1 496 ? 94.944 87.669 202.886 1.00 27.41 466 GLU A O 1
ATOM 3819 N N . GLN A 1 497 ? 95.285 85.508 202.368 1.00 26.29 467 GLN A N 1
ATOM 3820 C CA . GLN A 1 497 ? 96.429 85.801 201.535 1.00 25.78 467 GLN A CA 1
ATOM 3821 C C . GLN A 1 497 ? 96.164 86.905 200.485 1.00 25.34 467 GLN A C 1
ATOM 3822 O O . GLN A 1 497 ? 96.964 87.821 200.313 1.00 25.32 467 GLN A O 1
ATOM 3828 N N . GLU A 1 498 ? 95.048 86.802 199.773 1.00 24.36 468 GLU A N 1
ATOM 3829 C CA . GLU A 1 498 ? 94.737 87.730 198.690 1.00 23.82 468 GLU A CA 1
ATOM 3830 C C . GLU A 1 498 ? 94.328 89.133 199.165 1.00 22.64 468 GLU A C 1
ATOM 3831 O O . GLU A 1 498 ? 94.695 90.133 198.544 1.00 22.78 468 GLU A O 1
ATOM 3837 N N . ALA A 1 499 ? 93.589 89.202 200.267 1.00 21.08 469 ALA A N 1
ATOM 3838 C CA . ALA A 1 499 ? 93.316 90.466 200.954 1.00 20.06 469 ALA A CA 1
ATOM 3839 C C . ALA A 1 499 ? 94.618 91.197 201.319 1.00 20.03 469 ALA A C 1
ATOM 3840 O O . ALA A 1 499 ? 94.698 92.426 201.217 1.00 20.29 469 ALA A O 1
ATOM 3842 N N . THR A 1 500 ? 95.630 90.446 201.741 1.00 18.96 470 THR A N 1
ATOM 3843 C CA . THR A 1 500 ? 96.900 91.036 202.041 1.00 19.31 470 THR A CA 1
ATOM 3844 C C . THR A 1 500 ? 97.455 91.773 200.825 1.00 19.26 470 THR A C 1
ATOM 3845 O O . THR A 1 500 ? 98.084 92.816 200.974 1.00 20.03 470 THR A O 1
ATOM 3849 N N . ILE A 1 501 ? 97.250 91.240 199.625 1.00 18.35 471 ILE A N 1
ATOM 3850 C CA . ILE A 1 501 ? 97.841 91.886 198.474 1.00 17.16 471 ILE A CA 1
ATOM 3851 C C . ILE A 1 501 ? 96.941 93.061 198.128 1.00 17.11 471 ILE A C 1
ATOM 3852 O O . ILE A 1 501 ? 97.406 94.176 197.963 1.00 17.23 471 ILE A O 1
ATOM 3857 N N . ILE A 1 502 ? 95.641 92.819 198.081 1.00 16.82 472 ILE A N 1
ATOM 3858 C CA . ILE A 1 502 ? 94.700 93.868 197.744 1.00 16.99 472 ILE A CA 1
ATOM 3859 C C . ILE A 1 502 ? 94.809 95.105 198.659 1.00 16.95 472 ILE A C 1
ATOM 3860 O O . ILE A 1 502 ? 94.732 96.225 198.182 1.00 17.71 472 ILE A O 1
ATOM 3865 N N . ALA A 1 503 ? 94.994 94.927 199.959 1.00 16.48 473 ALA A N 1
ATOM 3866 C CA . ALA A 1 503 ? 95.099 96.088 200.830 1.00 16.49 473 ALA A CA 1
ATOM 3867 C C . ALA A 1 503 ? 96.176 97.077 200.348 1.00 16.99 473 ALA A C 1
ATOM 3868 O O . ALA A 1 503 ? 96.019 98.277 200.527 1.00 17.55 473 ALA A O 1
ATOM 3870 N N . VAL A 1 504 ? 97.259 96.583 199.745 1.00 16.66 474 VAL A N 1
ATOM 3871 C CA . VAL A 1 504 ? 98.287 97.467 199.163 1.00 16.49 474 VAL A CA 1
ATOM 3872 C C . VAL A 1 504 ? 98.197 97.679 197.616 1.00 16.98 474 VAL A C 1
ATOM 3873 O O . VAL A 1 504 ? 99.107 98.226 197.010 1.00 16.14 474 VAL A O 1
ATOM 3877 N N . ALA A 1 505 ? 97.081 97.293 196.990 1.00 16.97 475 ALA A N 1
ATOM 3878 C CA . ALA A 1 505 ? 96.997 97.389 195.536 1.00 17.52 475 ALA A CA 1
ATOM 3879 C C . ALA A 1 505 ? 96.985 98.835 195.039 1.00 18.39 475 ALA A C 1
ATOM 3880 O O . ALA A 1 505 ? 97.420 99.110 193.908 1.00 19.48 475 ALA A O 1
ATOM 3882 N N . GLY A 1 506 ? 96.516 99.752 195.890 1.00 18.65 476 GLY A N 1
ATOM 3883 C CA . GLY A 1 506 ? 96.453 101.172 195.571 1.00 18.79 476 GLY A CA 1
ATOM 3884 C C . GLY A 1 506 ? 97.674 102.014 195.949 1.00 19.08 476 GLY A C 1
ATOM 3885 O O . GLY A 1 506 ? 97.523 103.174 196.326 1.00 18.91 476 GLY A O 1
ATOM 3886 N N . ARG A 1 507 ? 98.867 101.436 195.844 1.00 19.08 477 ARG A N 1
ATOM 3887 C CA . ARG A 1 507 ? 100.133 102.162 196.008 1.00 19.75 477 ARG A CA 1
ATOM 3888 C C . ARG A 1 507 ? 100.815 102.308 194.649 1.00 19.38 477 ARG A C 1
ATOM 3889 O O . ARG A 1 507 ? 100.497 101.575 193.730 1.00 20.26 477 ARG A O 1
ATOM 3897 N N . ARG A 1 508 ? 101.739 103.246 194.503 1.00 18.58 478 ARG A N 1
ATOM 3898 C CA . ARG A 1 508 ? 102.393 103.427 193.219 1.00 18.46 478 ARG A CA 1
ATOM 3899 C C . ARG A 1 508 ? 103.109 102.164 192.727 1.00 18.25 478 ARG A C 1
ATOM 3900 O O . ARG A 1 508 ? 103.863 101.520 193.481 1.00 18.52 478 ARG A O 1
ATOM 3908 N N . GLY A 1 509 ? 102.909 101.839 191.451 1.00 17.61 479 GLY A N 1
ATOM 3909 C CA . GLY A 1 509 ? 103.551 100.681 190.836 1.00 16.86 479 GLY A CA 1
ATOM 3910 C C . GLY A 1 509 ? 102.721 99.417 191.017 1.00 16.31 479 GLY A C 1
ATOM 3911 O O . GLY A 1 509 ? 103.145 98.283 190.722 1.00 16.19 479 GLY A O 1
ATOM 3912 N N . GLY A 1 510 ? 101.524 99.614 191.528 1.00 15.05 480 GLY A N 1
ATOM 3913 C CA . GLY A 1 510 ? 100.687 98.491 191.828 1.00 14.83 480 GLY A CA 1
ATOM 3914 C C . GLY A 1 510 ? 100.103 97.978 190.544 1.00 14.43 480 GLY A C 1
ATOM 3915 O O . GLY A 1 510 ? 99.538 98.724 189.744 1.00 15.09 480 GLY A O 1
ATOM 3916 N N . VAL A 1 511 ? 100.238 96.683 190.345 1.00 13.62 481 VAL A N 1
ATOM 3917 C CA . VAL A 1 511 ? 99.598 96.039 189.226 1.00 13.02 481 VAL A CA 1
ATOM 3918 C C . VAL A 1 511 ? 99.020 94.756 189.774 1.00 12.41 481 VAL A C 1
ATOM 3919 O O . VAL A 1 511 ? 99.753 93.896 190.260 1.00 12.51 481 VAL A O 1
ATOM 3923 N N . THR A 1 512 ? 97.715 94.615 189.690 1.00 11.25 482 THR A N 1
ATOM 3924 C CA . THR A 1 512 ? 97.063 93.509 190.347 1.00 10.89 482 THR A CA 1
ATOM 3925 C C . THR A 1 512 ? 95.987 92.872 189.461 1.00 11.60 482 THR A C 1
ATOM 3926 O O . THR A 1 512 ? 94.980 93.525 189.073 1.00 10.72 482 THR A O 1
ATOM 3930 N N . VAL A 1 513 ? 96.189 91.591 189.160 1.00 12.25 483 VAL A N 1
ATOM 3931 C CA . VAL A 1 513 ? 95.200 90.855 188.369 1.00 13.64 483 VAL A CA 1
ATOM 3932 C C . VAL A 1 513 ? 94.250 90.104 189.280 1.00 13.89 483 VAL A C 1
ATOM 3933 O O . VAL A 1 513 ? 94.686 89.284 190.062 1.00 15.08 483 VAL A O 1
ATOM 3937 N N . ALA A 1 514 ? 92.961 90.370 189.177 1.00 14.58 484 ALA A N 1
ATOM 3938 C CA . ALA A 1 514 ? 91.978 89.759 190.081 1.00 15.01 484 ALA A CA 1
ATOM 3939 C C . ALA A 1 514 ? 91.000 88.869 189.328 1.00 15.54 484 ALA A C 1
ATOM 3940 O O . ALA A 1 514 ? 90.051 89.356 188.714 1.00 15.21 484 ALA A O 1
ATOM 3942 N N . THR A 1 515 ? 91.219 87.557 189.356 1.00 16.53 485 THR A N 1
ATOM 3943 C CA . THR A 1 515 ? 90.259 86.705 188.649 1.00 16.93 485 THR A CA 1
ATOM 3944 C C . THR A 1 515 ? 88.958 86.574 189.402 1.00 16.79 485 THR A C 1
ATOM 3945 O O . THR A 1 515 ? 88.962 86.533 190.612 1.00 16.09 485 THR A O 1
ATOM 3949 N N . ASN A 1 516 ? 87.856 86.491 188.662 1.00 18.04 486 ASN A N 1
ATOM 3950 C CA . ASN A 1 516 ? 86.480 86.685 189.212 1.00 19.52 486 ASN A CA 1
ATOM 3951 C C . ASN A 1 516 ? 86.450 87.801 190.259 1.00 20.29 486 ASN A C 1
ATOM 3952 O O . ASN A 1 516 ? 87.334 88.658 190.215 1.00 22.97 486 ASN A O 1
ATOM 3957 N N . MET A 1 517 ? 85.536 87.914 191.182 1.00 19.48 487 MET A N 1
ATOM 3958 C CA . MET A 1 517 ? 85.727 89.159 191.915 1.00 19.57 487 MET A CA 1
ATOM 3959 C C . MET A 1 517 ? 86.749 89.111 193.091 1.00 18.75 487 MET A C 1
ATOM 3960 O O . MET A 1 517 ? 86.582 89.782 194.099 1.00 18.61 487 MET A O 1
ATOM 3965 N N . ALA A 1 518 ? 87.834 88.358 192.922 1.00 18.06 488 ALA A N 1
ATOM 3966 C CA . ALA A 1 518 ? 88.865 88.165 193.971 1.00 17.81 488 ALA A CA 1
ATOM 3967 C C . ALA A 1 518 ? 89.254 89.392 194.786 1.00 17.66 488 ALA A C 1
ATOM 3968 O O . ALA A 1 518 ? 89.200 90.517 194.294 1.00 17.59 488 ALA A O 1
ATOM 3970 N N . GLY A 1 519 ? 89.641 89.147 196.042 1.00 17.71 489 GLY A N 1
ATOM 3971 C CA . GLY A 1 519 ? 89.799 90.188 197.040 1.00 17.25 489 GLY A CA 1
ATOM 3972 C C . GLY A 1 519 ? 88.513 90.935 197.392 1.00 17.34 489 GLY A C 1
ATOM 3973 O O . GLY A 1 519 ? 88.590 92.083 197.821 1.00 17.53 489 GLY A O 1
ATOM 3974 N N . ARG A 1 520 ? 87.342 90.314 197.236 1.00 17.03 490 ARG A N 1
ATOM 3975 C CA . ARG A 1 520 ? 86.096 90.986 197.630 1.00 17.56 490 ARG A CA 1
ATOM 3976 C C . ARG A 1 520 ? 86.152 91.313 199.107 1.00 16.89 490 ARG A C 1
ATOM 3977 O O . ARG A 1 520 ? 86.573 90.471 199.919 1.00 16.50 490 ARG A O 1
ATOM 3985 N N . GLY A 1 521 ? 85.747 92.537 199.438 1.00 16.68 491 GLY A N 1
ATOM 3986 C CA . GLY A 1 521 ? 85.560 92.945 200.819 1.00 16.07 491 GLY A CA 1
ATOM 3987 C C . GLY A 1 521 ? 86.722 93.709 201.423 1.00 16.77 491 GLY A C 1
ATOM 3988 O O . GLY A 1 521 ? 86.607 94.213 202.552 1.00 17.78 491 GLY A O 1
ATOM 3989 N N . THR A 1 522 ? 87.868 93.745 200.734 1.00 16.01 492 THR A N 1
ATOM 3990 C CA . THR A 1 522 ? 88.985 94.530 201.199 1.00 14.78 492 THR A CA 1
ATOM 3991 C C . THR A 1 522 ? 89.115 95.762 200.328 1.00 14.95 492 THR A C 1
ATOM 3992 O O . THR A 1 522 ? 89.451 95.672 199.152 1.00 15.30 492 THR A O 1
ATOM 3996 N N . ASP A 1 523 ? 88.826 96.918 200.901 1.00 14.74 493 ASP A N 1
ATOM 3997 C CA . ASP A 1 523 ? 88.828 98.177 200.167 1.00 14.53 493 ASP A CA 1
ATOM 3998 C C . ASP A 1 523 ? 90.232 98.559 199.685 1.00 13.47 493 ASP A C 1
ATOM 3999 O O . ASP A 1 523 ? 91.231 98.359 200.391 1.00 13.20 493 ASP A O 1
ATOM 4004 N N . ILE A 1 524 ? 90.328 99.075 198.469 1.00 12.15 494 ILE A N 1
ATOM 4005 C CA . ILE A 1 524 ? 91.646 99.388 197.914 1.00 11.32 494 ILE A CA 1
ATOM 4006 C C . ILE A 1 524 ? 91.884 100.859 198.129 1.00 11.06 494 ILE A C 1
ATOM 4007 O O . ILE A 1 524 ? 91.522 101.681 197.313 1.00 12.37 494 ILE A O 1
ATOM 4012 N N . VAL A 1 525 ? 92.466 101.187 199.259 1.00 10.52 495 VAL A N 1
ATOM 4013 C CA . VAL A 1 525 ? 92.477 102.555 199.738 1.00 9.73 495 VAL A CA 1
ATOM 4014 C C . VAL A 1 525 ? 93.784 103.121 199.245 1.00 9.71 495 VAL A C 1
ATOM 4015 O O . VAL A 1 525 ? 94.822 102.508 199.480 1.00 10.06 495 VAL A O 1
ATOM 4019 N N . LEU A 1 526 ? 93.737 104.252 198.547 1.00 9.41 496 LEU A N 1
ATOM 4020 C CA . LEU A 1 526 ? 94.953 104.859 198.013 1.00 10.05 496 LEU A CA 1
ATOM 4021 C C . LEU A 1 526 ? 96.042 105.038 199.096 1.00 11.11 496 LEU A C 1
ATOM 4022 O O . LEU A 1 526 ? 95.775 105.499 200.201 1.00 12.32 496 LEU A O 1
ATOM 4027 N N . GLY A 1 527 ? 97.255 104.612 198.791 1.00 11.21 497 GLY A N 1
ATOM 4028 C CA . GLY A 1 527 ? 98.323 104.609 199.762 1.00 12.31 497 GLY A CA 1
ATOM 4029 C C . GLY A 1 527 ? 98.280 103.444 200.738 1.00 13.16 497 GLY A C 1
ATOM 4030 O O . GLY A 1 527 ? 99.162 103.319 201.587 1.00 13.26 497 GLY A O 1
ATOM 4031 N N . GLY A 1 528 ? 97.255 102.604 200.657 1.00 13.81 498 GLY A N 1
ATOM 4032 C CA . GLY A 1 528 ? 97.172 101.443 201.528 1.00 14.85 498 GLY A CA 1
ATOM 4033 C C . GLY A 1 528 ? 96.007 101.550 202.477 1.00 15.54 498 GLY A C 1
ATOM 4034 O O . GLY A 1 528 ? 95.777 102.636 203.022 1.00 15.04 498 GLY A O 1
ATOM 4035 N N . ASN A 1 529 ? 95.268 100.435 202.618 1.00 17.16 499 ASN A N 1
ATOM 4036 C CA . ASN A 1 529 ? 94.126 100.261 203.544 1.00 18.14 499 ASN A CA 1
ATOM 4037 C C . ASN A 1 529 ? 94.647 100.237 204.963 1.00 19.48 499 ASN A C 1
ATOM 4038 O O . ASN A 1 529 ? 95.414 99.340 205.391 1.00 20.90 499 ASN A O 1
ATOM 4043 N N . VAL A 1 530 ? 94.271 101.260 205.699 1.00 20.30 500 VAL A N 1
ATOM 4044 C CA . VAL A 1 530 ? 95.072 101.630 206.852 1.00 20.78 500 VAL A CA 1
ATOM 4045 C C . VAL A 1 530 ? 94.725 100.692 208.009 1.00 20.36 500 VAL A C 1
ATOM 4046 O O . VAL A 1 530 ? 95.628 100.105 208.630 1.00 20.10 500 VAL A O 1
ATOM 4050 N N . ASP A 1 531 ? 93.426 100.501 208.228 1.00 19.32 501 ASP A N 1
ATOM 4051 C CA . ASP A 1 531 ? 92.960 99.525 209.202 1.00 19.28 501 ASP A CA 1
ATOM 4052 C C . ASP A 1 531 ? 93.412 98.078 208.920 1.00 17.92 501 ASP A C 1
ATOM 4053 O O . ASP A 1 531 ? 93.821 97.363 209.848 1.00 17.83 501 ASP A O 1
ATOM 4058 N N . PHE A 1 532 ? 93.349 97.649 207.654 1.00 16.17 502 PHE A N 1
ATOM 4059 C CA . PHE A 1 532 ? 93.856 96.323 207.310 1.00 13.49 502 PHE A CA 1
ATOM 4060 C C . PHE A 1 532 ? 95.295 96.187 207.770 1.00 13.72 502 PHE A C 1
ATOM 4061 O O . PHE A 1 532 ? 95.615 95.229 208.455 1.00 14.32 502 PHE A O 1
ATOM 4069 N N . LEU A 1 533 ? 96.153 97.129 207.383 1.00 13.78 503 LEU A N 1
ATOM 4070 C CA . LEU A 1 533 ? 97.571 97.033 207.684 1.00 14.61 503 LEU A CA 1
ATOM 4071 C C . LEU A 1 533 ? 97.931 97.216 209.145 1.00 14.78 503 LEU A C 1
ATOM 4072 O O . LEU A 1 533 ? 98.977 96.645 209.596 1.00 15.71 503 LEU A O 1
ATOM 4077 N N . THR A 1 534 ? 97.118 98.028 209.883 1.00 15.10 504 THR A N 1
ATOM 4078 C CA . THR A 1 534 ? 97.442 98.237 211.300 1.00 15.51 504 THR A CA 1
ATOM 4079 C C . THR A 1 534 ? 97.271 96.869 211.970 1.00 15.29 504 THR A C 1
ATOM 4080 O O . THR A 1 534 ? 98.206 96.369 212.657 1.00 15.08 504 THR A O 1
ATOM 4084 N N . ASP A 1 535 ? 96.102 96.276 211.711 1.00 14.62 505 ASP A N 1
ATOM 4085 C CA . ASP A 1 535 ? 95.660 94.973 212.225 1.00 15.68 505 ASP A CA 1
ATOM 4086 C C . ASP A 1 535 ? 96.619 93.892 211.872 1.00 15.65 505 ASP A C 1
ATOM 4087 O O . ASP A 1 535 ? 97.059 93.098 212.725 1.00 17.09 505 ASP A O 1
ATOM 4092 N N . GLN A 1 536 ? 96.993 93.896 210.604 1.00 15.81 506 GLN A N 1
ATOM 4093 C CA . GLN A 1 536 ? 98.026 92.972 210.138 1.00 16.04 506 GLN A CA 1
ATOM 4094 C C . GLN A 1 536 ? 99.362 93.087 210.899 1.00 14.71 506 GLN A C 1
ATOM 4095 O O . GLN A 1 536 ? 99.929 92.041 211.226 1.00 15.56 506 GLN A O 1
ATOM 4101 N N . ARG A 1 537 ? 99.856 94.304 211.215 1.00 13.49 507 ARG A N 1
ATOM 4102 C CA . ARG A 1 537 ? 101.184 94.436 211.935 1.00 13.14 507 ARG A CA 1
ATOM 4103 C C . ARG A 1 537 ? 101.001 93.908 213.328 1.00 12.41 507 ARG A C 1
ATOM 4104 O O . ARG A 1 537 ? 101.932 93.356 213.917 1.00 10.33 507 ARG A O 1
ATOM 4112 N N . LEU A 1 538 ? 99.736 94.037 213.813 1.00 12.22 508 LEU A N 1
ATOM 4113 C CA . LEU A 1 538 ? 99.429 93.716 215.208 1.00 11.78 508 LEU A CA 1
ATOM 4114 C C . LEU A 1 538 ? 99.435 92.201 215.413 1.00 11.70 508 LEU A C 1
ATOM 4115 O O . LEU A 1 538 ? 100.117 91.680 216.366 1.00 11.47 508 LEU A O 1
ATOM 4120 N N . ARG A 1 539 ? 98.797 91.512 214.457 1.00 10.92 509 ARG A N 1
ATOM 4121 C CA . ARG A 1 539 ? 98.833 90.058 214.326 1.00 11.45 509 ARG A CA 1
ATOM 4122 C C . ARG A 1 539 ? 100.253 89.432 214.267 1.00 13.26 509 ARG A C 1
ATOM 4123 O O . ARG A 1 539 ? 100.520 88.471 214.969 1.00 12.95 509 ARG A O 1
ATOM 4131 N N . GLU A 1 540 ? 101.172 89.959 213.455 1.00 14.54 510 GLU A N 1
ATOM 4132 C CA . GLU A 1 540 ? 102.440 89.280 213.334 1.00 16.45 510 GLU A CA 1
ATOM 4133 C C . GLU A 1 540 ? 103.258 89.434 214.639 1.00 17.15 510 GLU A C 1
ATOM 4134 O O . GLU A 1 540 ? 104.239 88.725 214.860 1.00 16.08 510 GLU A O 1
ATOM 4140 N N . ARG A 1 541 ? 102.798 90.327 215.533 1.00 18.31 511 ARG A N 1
ATOM 4141 C CA . ARG A 1 541 ? 103.501 90.584 216.846 1.00 18.64 511 ARG A CA 1
ATOM 4142 C C . ARG A 1 541 ? 102.891 89.728 217.998 1.00 17.76 511 ARG A C 1
ATOM 4143 O O . ARG A 1 541 ? 103.380 89.850 219.186 1.00 18.17 511 ARG A O 1
ATOM 4151 N N . GLY A 1 542 ? 101.787 88.871 217.627 1.00 16.26 512 GLY A N 1
ATOM 4152 C CA . GLY A 1 542 ? 101.222 87.930 218.585 1.00 14.49 512 GLY A CA 1
ATOM 4153 C C . GLY A 1 542 ? 99.956 88.450 219.254 1.00 14.53 512 GLY A C 1
ATOM 4154 O O . GLY A 1 542 ? 99.424 87.805 220.154 1.00 14.13 512 GLY A O 1
ATOM 4155 N N . LEU A 1 543 ? 99.474 89.603 218.789 1.00 14.61 513 LEU A N 1
ATOM 4156 C CA . LEU A 1 543 ? 98.295 90.255 219.347 1.00 15.46 513 LEU A CA 1
ATOM 4157 C C . LEU A 1 543 ? 96.985 89.822 218.683 1.00 16.22 513 LEU A C 1
ATOM 4158 O O . LEU A 1 543 ? 96.950 89.448 217.495 1.00 16.23 513 LEU A O 1
ATOM 4163 N N . ASP A 1 544 ? 95.898 89.907 219.449 1.00 16.89 514 ASP A N 1
ATOM 4164 C CA . ASP A 1 544 ? 94.614 89.312 219.065 1.00 17.28 514 ASP A CA 1
ATOM 4165 C C . ASP A 1 544 ? 93.465 90.053 219.748 1.00 16.71 514 ASP A C 1
ATOM 4166 O O . ASP A 1 544 ? 93.424 90.114 220.985 1.00 16.42 514 ASP A O 1
ATOM 4171 N N . PRO A 1 545 ? 92.540 90.608 218.960 1.00 16.75 515 PRO A N 1
ATOM 4172 C CA . PRO A 1 545 ? 91.372 91.338 219.487 1.00 16.80 515 PRO A CA 1
ATOM 4173 C C . PRO A 1 545 ? 90.652 90.575 220.597 1.00 16.97 515 PRO A C 1
ATOM 4174 O O . PRO A 1 545 ? 90.241 91.180 221.570 1.00 16.55 515 PRO A O 1
ATOM 4178 N N . VAL A 1 546 ? 90.559 89.258 220.445 1.00 17.72 516 VAL A N 1
ATOM 4179 C CA . VAL A 1 546 ? 89.869 88.401 221.388 1.00 18.30 516 VAL A CA 1
ATOM 4180 C C . VAL A 1 546 ? 90.809 87.822 222.416 1.00 18.70 516 VAL A C 1
ATOM 4181 O O . VAL A 1 546 ? 90.586 88.021 223.602 1.00 18.92 516 VAL A O 1
ATOM 4185 N N . GLU A 1 547 ? 91.853 87.110 221.990 1.00 19.09 517 GLU A N 1
ATOM 4186 C CA . GLU A 1 547 ? 92.704 86.437 222.982 1.00 19.32 517 GLU A CA 1
ATOM 4187 C C . GLU A 1 547 ? 93.553 87.358 223.878 1.00 18.20 517 GLU A C 1
ATOM 4188 O O . GLU A 1 547 ? 93.920 86.958 224.974 1.00 18.61 517 GLU A O 1
ATOM 4194 N N . THR A 1 548 ? 93.864 88.575 223.427 1.00 16.89 518 THR A N 1
ATOM 4195 C CA . THR A 1 548 ? 94.677 89.534 224.222 1.00 15.96 518 THR A CA 1
ATOM 4196 C C . THR A 1 548 ? 94.204 90.967 223.923 1.00 15.60 518 THR A C 1
ATOM 4197 O O . THR A 1 548 ? 94.910 91.776 223.280 1.00 15.41 518 THR A O 1
ATOM 4201 N N . PRO A 1 549 ? 92.998 91.268 224.381 1.00 15.02 519 PRO A N 1
ATOM 4202 C CA . PRO A 1 549 ? 92.290 92.476 223.933 1.00 14.74 519 PRO A CA 1
ATOM 4203 C C . PRO A 1 549 ? 92.925 93.764 224.445 1.00 14.08 519 PRO A C 1
ATOM 4204 O O . PRO A 1 549 ? 93.079 94.692 223.663 1.00 13.73 519 PRO A O 1
ATOM 4208 N N . GLU A 1 550 ? 93.286 93.825 225.717 1.00 13.67 520 GLU A N 1
ATOM 4209 C CA . GLU A 1 550 ? 93.846 95.070 226.243 1.00 14.56 520 GLU A CA 1
ATOM 4210 C C . GLU A 1 550 ? 95.103 95.513 225.494 1.00 13.45 520 GLU A C 1
ATOM 4211 O O . GLU A 1 550 ? 95.172 96.665 225.053 1.00 13.26 520 GLU A O 1
ATOM 4217 N N . GLU A 1 551 ? 96.051 94.582 225.339 1.00 12.12 521 GLU A N 1
ATOM 4218 C CA . GLU A 1 551 ? 97.282 94.791 224.588 1.00 11.35 521 GLU A CA 1
ATOM 4219 C C . GLU A 1 551 ? 97.000 95.147 223.134 1.00 10.72 521 GLU A C 1
ATOM 4220 O O . GLU A 1 551 ? 97.592 96.080 222.599 1.00 10.24 521 GLU A O 1
ATOM 4226 N N . TYR A 1 552 ? 96.085 94.424 222.494 1.00 10.26 522 TYR A N 1
ATOM 4227 C CA . TYR A 1 552 ? 95.747 94.756 221.140 1.00 10.05 522 TYR A CA 1
ATOM 4228 C C . TYR A 1 552 ? 95.353 96.237 221.046 1.00 11.15 522 TYR A C 1
ATOM 4229 O O . TYR A 1 552 ? 95.916 96.988 220.233 1.00 11.93 522 TYR A O 1
ATOM 4238 N N . GLU A 1 553 ? 94.381 96.647 221.861 1.00 11.84 523 GLU A N 1
ATOM 4239 C CA . GLU A 1 553 ? 93.812 98.001 221.789 1.00 12.47 523 GLU A CA 1
ATOM 4240 C C . GLU A 1 553 ? 94.893 99.096 221.991 1.00 12.06 523 GLU A C 1
ATOM 4241 O O . GLU A 1 553 ? 94.969 100.069 221.229 1.00 12.50 523 GLU A O 1
ATOM 4247 N N . ALA A 1 554 ? 95.686 98.939 223.036 1.00 10.78 524 ALA A N 1
ATOM 4248 C CA . ALA A 1 554 ? 96.774 99.882 223.355 1.00 11.60 524 ALA A CA 1
ATOM 4249 C C . ALA A 1 554 ? 97.883 100.014 222.294 1.00 11.83 524 ALA A C 1
ATOM 4250 O O . ALA A 1 554 ? 98.470 101.098 222.140 1.00 12.55 524 ALA A O 1
ATOM 4252 N N . ALA A 1 555 ? 98.208 98.909 221.615 1.00 11.77 525 ALA A N 1
ATOM 4253 C CA . ALA A 1 555 ? 99.093 98.954 220.428 1.00 10.59 525 ALA A CA 1
ATOM 4254 C C . ALA A 1 555 ? 98.324 99.582 219.239 1.00 10.31 525 ALA A C 1
ATOM 4255 O O . ALA A 1 555 ? 98.868 100.420 218.521 1.00 10.86 525 ALA A O 1
ATOM 4257 N N . TRP A 1 556 ? 97.058 99.223 219.047 1.00 9.43 526 TRP A N 1
ATOM 4258 C CA . TRP A 1 556 ? 96.305 99.867 217.978 1.00 9.71 526 TRP A CA 1
ATOM 4259 C C . TRP A 1 556 ? 96.428 101.390 218.030 1.00 9.71 526 TRP A C 1
ATOM 4260 O O . TRP A 1 556 ? 96.737 102.011 217.026 1.00 9.64 526 TRP A O 1
ATOM 4271 N N . HIS A 1 557 ? 96.220 101.979 219.212 1.00 10.26 527 HIS A N 1
ATOM 4272 C CA . HIS A 1 557 ? 96.221 103.448 219.351 1.00 10.11 527 HIS A CA 1
ATOM 4273 C C . HIS A 1 557 ? 97.549 104.114 219.010 1.00 10.12 527 HIS A C 1
ATOM 4274 O O . HIS A 1 557 ? 97.563 105.252 218.549 1.00 10.28 527 HIS A O 1
ATOM 4281 N N . SER A 1 558 ? 98.661 103.413 219.201 1.00 10.15 528 SER A N 1
ATOM 4282 C CA . SER A 1 558 ? 99.931 103.963 218.766 1.00 10.25 528 SER A CA 1
ATOM 4283 C C . SER A 1 558 ? 100.371 103.539 217.357 1.00 10.12 528 SER A C 1
ATOM 4284 O O . SER A 1 558 ? 101.288 104.166 216.798 1.00 11.05 528 SER A O 1
ATOM 4287 N N . GLU A 1 559 ? 99.745 102.494 216.790 1.00 9.54 529 GLU A N 1
ATOM 4288 C CA . GLU A 1 559 ? 100.210 101.941 215.511 1.00 9.50 529 GLU A CA 1
ATOM 4289 C C . GLU A 1 559 ? 99.497 102.579 214.335 1.00 8.82 529 GLU A C 1
ATOM 4290 O O . GLU A 1 559 ? 100.089 102.885 213.311 1.00 8.91 529 GLU A O 1
ATOM 4296 N N . LEU A 1 560 ? 98.209 102.784 214.515 1.00 8.78 530 LEU A N 1
ATOM 4297 C CA . LEU A 1 560 ? 97.373 103.482 213.554 1.00 9.01 530 LEU A CA 1
ATOM 4298 C C . LEU A 1 560 ? 98.011 104.793 213.089 1.00 9.02 530 LEU A C 1
ATOM 4299 O O . LEU A 1 560 ? 98.256 104.921 211.914 1.00 9.37 530 LEU A O 1
ATOM 4304 N N . PRO A 1 561 ? 98.363 105.732 213.972 1.00 9.12 531 PRO A N 1
ATOM 4305 C CA . PRO A 1 561 ? 98.916 107.006 213.509 1.00 9.28 531 PRO A CA 1
ATOM 4306 C C . PRO A 1 561 ? 100.163 106.828 212.640 1.00 10.01 531 PRO A C 1
ATOM 4307 O O . PRO A 1 561 ? 100.293 107.559 211.647 1.00 10.54 531 PRO A O 1
ATOM 4311 N N . ILE A 1 562 ? 101.039 105.883 212.997 1.00 10.28 532 ILE A N 1
ATOM 4312 C CA . ILE A 1 562 ? 102.241 105.586 212.216 1.00 10.72 532 ILE A CA 1
ATOM 4313 C C . ILE A 1 562 ? 101.906 105.015 210.831 1.00 12.18 532 ILE A C 1
ATOM 4314 O O . ILE A 1 562 ? 102.460 105.466 209.822 1.00 12.53 532 ILE A O 1
ATOM 4319 N N . VAL A 1 563 ? 100.993 104.041 210.771 1.00 13.43 533 VAL A N 1
ATOM 4320 C CA . VAL A 1 563 ? 100.610 103.465 209.482 1.00 14.32 533 VAL A CA 1
ATOM 4321 C C . VAL A 1 563 ? 100.032 104.545 208.567 1.00 15.62 533 VAL A C 1
ATOM 4322 O O . VAL A 1 563 ? 100.441 104.627 207.419 1.00 16.24 533 VAL A O 1
ATOM 4326 N N . LYS A 1 564 ? 99.139 105.388 209.096 1.00 17.12 534 LYS A N 1
ATOM 4327 C CA . LYS A 1 564 ? 98.471 106.459 208.324 1.00 18.72 534 LYS A CA 1
ATOM 4328 C C . LYS A 1 564 ? 99.463 107.426 207.680 1.00 20.29 534 LYS A C 1
ATOM 4329 O O . LYS A 1 564 ? 99.252 107.875 206.559 1.00 21.17 534 LYS A O 1
ATOM 4335 N N . GLU A 1 565 ? 100.520 107.769 208.387 1.00 21.38 535 GLU A N 1
ATOM 4336 C CA . GLU A 1 565 ? 101.495 108.651 207.806 1.00 23.41 535 GLU A CA 1
ATOM 4337 C C . GLU A 1 565 ? 102.207 108.042 206.591 1.00 24.11 535 GLU A C 1
ATOM 4338 O O . GLU A 1 565 ? 102.048 108.593 205.508 1.00 24.27 535 GLU A O 1
ATOM 4344 N N . GLU A 1 566 ? 102.970 106.939 206.756 1.00 24.97 536 GLU A N 1
ATOM 4345 C CA . GLU A 1 566 ? 103.767 106.334 205.652 1.00 25.63 536 GLU A CA 1
ATOM 4346 C C . GLU A 1 566 ? 102.890 105.844 204.530 1.00 26.08 536 GLU A C 1
ATOM 4347 O O . GLU A 1 566 ? 103.382 105.705 203.388 1.00 26.75 536 GLU A O 1
ATOM 4353 N N . ALA A 1 567 ? 101.640 105.508 204.888 1.00 25.04 537 ALA A N 1
ATOM 4354 C CA . ALA A 1 567 ? 100.515 105.514 203.944 1.00 25.30 537 ALA A CA 1
ATOM 4355 C C . ALA A 1 567 ? 100.398 106.962 203.562 1.00 25.26 537 ALA A C 1
ATOM 4356 O O . ALA A 1 567 ? 101.436 107.697 203.562 1.00 25.06 537 ALA A O 1
ATOM 4358 N N . SER A 1 568 ? 99.174 107.346 203.204 1.00 23.64 538 SER A N 1
ATOM 4359 C CA . SER A 1 568 ? 98.737 108.741 203.138 1.00 24.36 538 SER A CA 1
ATOM 4360 C C . SER A 1 568 ? 99.603 109.866 202.507 1.00 24.40 538 SER A C 1
ATOM 4361 O O . SER A 1 568 ? 99.067 110.680 201.760 1.00 24.56 538 SER A O 1
ATOM 4364 N N . LYS A 1 569 ? 100.892 109.979 202.819 1.00 24.76 539 LYS A N 1
ATOM 4365 C CA . LYS A 1 569 ? 101.731 110.772 201.922 1.00 25.38 539 LYS A CA 1
ATOM 4366 C C . LYS A 1 569 ? 101.949 110.015 200.590 1.00 25.50 539 LYS A C 1
ATOM 4367 O O . LYS A 1 569 ? 102.195 110.621 199.540 1.00 26.04 539 LYS A O 1
ATOM 4373 N N . GLU A 1 570 ? 101.832 108.691 200.654 1.00 25.26 540 GLU A N 1
ATOM 4374 C CA . GLU A 1 570 ? 101.808 107.832 199.475 1.00 24.68 540 GLU A CA 1
ATOM 4375 C C . GLU A 1 570 ? 100.495 108.051 198.752 1.00 24.52 540 GLU A C 1
ATOM 4376 O O . GLU A 1 570 ? 100.447 108.039 197.536 1.00 24.87 540 GLU A O 1
ATOM 4382 N N . ALA A 1 571 ? 99.424 108.257 199.506 1.00 24.54 541 ALA A N 1
ATOM 4383 C CA . ALA A 1 571 ? 98.150 108.644 198.916 1.00 24.35 541 ALA A CA 1
ATOM 4384 C C . ALA A 1 571 ? 98.245 109.934 198.078 1.00 24.51 541 ALA A C 1
ATOM 4385 O O . ALA A 1 571 ? 97.551 110.046 197.064 1.00 24.93 541 ALA A O 1
ATOM 4387 N N . LYS A 1 572 ? 99.080 110.895 198.498 1.00 24.35 542 LYS A N 1
ATOM 4388 C CA . LYS A 1 572 ? 99.218 112.173 197.789 1.00 24.42 542 LYS A CA 1
ATOM 4389 C C . LYS A 1 572 ? 99.746 111.913 196.387 1.00 24.03 542 LYS A C 1
ATOM 4390 O O . LYS A 1 572 ? 99.209 112.436 195.406 1.00 23.88 542 LYS A O 1
ATOM 4396 N N . GLU A 1 573 ? 100.802 111.101 196.313 1.00 23.49 543 GLU A N 1
ATOM 4397 C CA . GLU A 1 573 ? 101.428 110.707 195.059 1.00 23.23 543 GLU A CA 1
ATOM 4398 C C . GLU A 1 573 ? 100.516 109.898 194.128 1.00 22.66 543 GLU A C 1
ATOM 4399 O O . GLU A 1 573 ? 100.570 110.070 192.903 1.00 22.91 543 GLU A O 1
ATOM 4405 N N . VAL A 1 574 ? 99.685 109.021 194.699 1.00 21.44 544 VAL A N 1
ATOM 4406 C CA . VAL A 1 574 ? 98.816 108.182 193.894 1.00 20.05 544 VAL A CA 1
ATOM 4407 C C . VAL A 1 574 ? 97.715 109.049 193.313 1.00 19.98 544 VAL A C 1
ATOM 4408 O O . VAL A 1 574 ? 97.304 108.852 192.170 1.00 19.92 544 VAL A O 1
ATOM 4412 N N . ILE A 1 575 ? 97.249 110.018 194.095 1.00 19.79 545 ILE A N 1
ATOM 4413 C CA . ILE A 1 575 ? 96.187 110.914 193.637 1.00 19.92 545 ILE A CA 1
ATOM 4414 C C . ILE A 1 575 ? 96.658 111.692 192.409 1.00 19.93 545 ILE A C 1
ATOM 4415 O O . ILE A 1 575 ? 96.001 111.688 191.391 1.00 20.28 545 ILE A O 1
ATOM 4420 N N . GLU A 1 576 ? 97.816 112.324 192.511 1.00 20.42 546 GLU A N 1
ATOM 4421 C CA . GLU A 1 576 ? 98.457 112.975 191.378 1.00 20.81 546 GLU A CA 1
ATOM 4422 C C . GLU A 1 576 ? 98.606 112.051 190.168 1.00 20.15 546 GLU A C 1
ATOM 4423 O O . GLU A 1 576 ? 98.446 112.498 189.041 1.00 20.32 546 GLU A O 1
ATOM 4429 N N . ALA A 1 577 ? 98.911 110.773 190.396 1.00 19.33 547 ALA A N 1
ATOM 4430 C CA . ALA A 1 577 ? 98.990 109.808 189.299 1.00 18.50 547 ALA A CA 1
ATOM 4431 C C . ALA A 1 577 ? 97.633 109.489 188.641 1.00 18.16 547 ALA A C 1
ATOM 4432 O O . ALA A 1 577 ? 97.612 108.788 187.646 1.00 18.90 547 ALA A O 1
ATOM 4434 N N . GLY A 1 578 ? 96.519 109.972 189.204 1.00 17.44 548 GLY A N 1
ATOM 4435 C CA . GLY A 1 578 ? 95.184 109.808 188.629 1.00 16.43 548 GLY A CA 1
ATOM 4436 C C . GLY A 1 578 ? 94.193 109.002 189.470 1.00 16.37 548 GLY A C 1
ATOM 4437 O O . GLY A 1 578 ? 93.006 108.887 189.122 1.00 15.98 548 GLY A O 1
ATOM 4438 N N . GLY A 1 579 ? 94.685 108.442 190.578 1.00 16.27 549 GLY A N 1
ATOM 4439 C CA . GLY A 1 579 ? 93.905 107.557 191.424 1.00 16.05 549 GLY A CA 1
ATOM 4440 C C . GLY A 1 579 ? 94.007 106.137 190.917 1.00 15.66 549 GLY A C 1
ATOM 4441 O O . GLY A 1 579 ? 94.844 105.856 190.076 1.00 16.11 549 GLY A O 1
ATOM 4442 N N . LEU A 1 580 ? 93.163 105.240 191.413 1.00 15.00 550 LEU A N 1
ATOM 4443 C CA . LEU A 1 580 ? 93.235 103.861 190.958 1.00 14.55 550 LEU A CA 1
ATOM 4444 C C . LEU A 1 580 ? 92.598 103.707 189.572 1.00 14.21 550 LEU A C 1
ATOM 4445 O O . LEU A 1 580 ? 91.467 104.139 189.350 1.00 13.37 550 LEU A O 1
ATOM 4450 N N . TYR A 1 581 ? 93.338 103.075 188.661 1.00 14.20 551 TYR A N 1
ATOM 4451 C CA . TYR A 1 581 ? 92.809 102.678 187.336 1.00 14.26 551 TYR A CA 1
ATOM 4452 C C . TYR A 1 581 ? 92.257 101.239 187.330 1.00 13.62 551 TYR A C 1
ATOM 4453 O O . TYR A 1 581 ? 93.011 100.277 187.559 1.00 13.81 551 TYR A O 1
ATOM 4462 N N . VAL A 1 582 ? 90.962 101.096 187.079 1.00 12.99 552 VAL A N 1
ATOM 4463 C CA . VAL A 1 582 ? 90.345 99.771 186.970 1.00 13.33 552 VAL A CA 1
ATOM 4464 C C . VAL A 1 582 ? 90.138 99.375 185.528 1.00 13.57 552 VAL A C 1
ATOM 4465 O O . VAL A 1 582 ? 89.452 100.068 184.777 1.00 13.39 552 VAL A O 1
ATOM 4469 N N . LEU A 1 583 ? 90.724 98.239 185.162 1.00 14.02 553 LEU A N 1
ATOM 4470 C CA . LEU A 1 583 ? 90.687 97.750 183.797 1.00 14.59 553 LEU A CA 1
ATOM 4471 C C . LEU A 1 583 ? 90.021 96.385 183.756 1.00 14.47 553 LEU A C 1
ATOM 4472 O O . LEU A 1 583 ? 90.602 95.400 184.166 1.00 15.37 553 LEU A O 1
ATOM 4477 N N . GLY A 1 584 ? 88.806 96.322 183.253 1.00 14.63 554 GLY A N 1
ATOM 4478 C CA . GLY A 1 584 ? 88.118 95.051 183.096 1.00 15.08 554 GLY A CA 1
ATOM 4479 C C . GLY A 1 584 ? 88.444 94.383 181.779 1.00 15.03 554 GLY A C 1
ATOM 4480 O O . GLY A 1 584 ? 88.585 95.059 180.788 1.00 15.35 554 GLY A O 1
ATOM 4481 N N . THR A 1 585 ? 88.548 93.057 181.788 1.00 15.20 555 THR A N 1
ATOM 4482 C CA . THR A 1 585 ? 89.024 92.238 180.668 1.00 14.94 555 THR A CA 1
ATOM 4483 C C . THR A 1 585 ? 87.915 91.536 179.874 1.00 15.79 555 THR A C 1
ATOM 4484 O O . THR A 1 585 ? 88.099 91.227 178.690 1.00 15.89 555 THR A O 1
ATOM 4488 N N . GLU A 1 586 ? 86.794 91.242 180.534 1.00 16.25 556 GLU A N 1
ATOM 4489 C CA . GLU A 1 586 ? 85.578 90.770 179.865 1.00 17.51 556 GLU A CA 1
ATOM 4490 C C . GLU A 1 586 ? 84.373 91.143 180.689 1.00 16.79 556 GLU A C 1
ATOM 4491 O O . GLU A 1 586 ? 84.512 91.701 181.747 1.00 17.72 556 GLU A O 1
ATOM 4497 N N . ARG A 1 587 ? 83.184 90.860 180.217 1.00 16.28 557 ARG A N 1
ATOM 4498 C CA . ARG A 1 587 ? 82.021 91.233 180.989 1.00 16.11 557 ARG A CA 1
ATOM 4499 C C . ARG A 1 587 ? 81.644 90.038 181.844 1.00 16.89 557 ARG A C 1
ATOM 4500 O O . ARG A 1 587 ? 81.981 88.902 181.497 1.00 17.49 557 ARG A O 1
ATOM 4508 N N . HIS A 1 588 ? 80.984 90.293 182.977 1.00 17.21 558 HIS A N 1
ATOM 4509 C CA . HIS A 1 588 ? 80.567 89.225 183.901 1.00 16.86 558 HIS A CA 1
ATOM 4510 C C . HIS A 1 588 ? 79.181 88.834 183.494 1.00 16.57 558 HIS A C 1
ATOM 4511 O O . HIS A 1 588 ? 78.668 89.409 182.560 1.00 16.32 558 HIS A O 1
ATOM 4518 N N . GLU A 1 589 ? 78.582 87.870 184.187 1.00 17.19 559 GLU A N 1
ATOM 4519 C CA . GLU A 1 589 ? 77.187 87.476 183.952 1.00 17.73 559 GLU A CA 1
ATOM 4520 C C . GLU A 1 589 ? 76.195 88.597 184.222 1.00 16.79 559 GLU A C 1
ATOM 4521 O O . GLU A 1 589 ? 75.009 88.461 183.931 1.00 17.32 559 GLU A O 1
ATOM 4527 N N . SER A 1 590 ? 76.635 89.697 184.809 1.00 16.38 560 SER A N 1
ATOM 4528 C CA . SER A 1 590 ? 75.721 90.838 184.972 1.00 16.63 560 SER A CA 1
ATOM 4529 C C . SER A 1 590 ? 76.457 92.162 184.918 1.00 16.39 560 SER A C 1
ATOM 4530 O O . SER A 1 590 ? 77.639 92.274 185.326 1.00 15.61 560 SER A O 1
ATOM 4533 N N . ARG A 1 591 ? 75.720 93.150 184.420 1.00 16.21 561 ARG A N 1
ATOM 4534 C CA . ARG A 1 591 ? 76.117 94.550 184.435 1.00 16.70 561 ARG A CA 1
ATOM 4535 C C . ARG A 1 591 ? 76.465 95.019 185.868 1.00 16.58 561 ARG A C 1
ATOM 4536 O O . ARG A 1 591 ? 77.508 95.687 186.086 1.00 15.90 561 ARG A O 1
ATOM 4544 N N . ARG A 1 592 ? 75.618 94.623 186.828 1.00 16.15 562 ARG A N 1
ATOM 4545 C CA . ARG A 1 592 ? 75.887 94.804 188.261 1.00 16.41 562 ARG A CA 1
ATOM 4546 C C . ARG A 1 592 ? 77.311 94.424 188.656 1.00 16.52 562 ARG A C 1
ATOM 4547 O O . ARG A 1 592 ? 78.050 95.250 189.189 1.00 16.58 562 ARG A O 1
ATOM 4555 N N . ILE A 1 593 ? 77.705 93.182 188.391 1.00 16.50 563 ILE A N 1
ATOM 4556 C CA . ILE A 1 593 ? 79.029 92.745 188.792 1.00 16.83 563 ILE A CA 1
ATOM 4557 C C . ILE A 1 593 ? 80.109 93.577 188.096 1.00 16.90 563 ILE A C 1
ATOM 4558 O O . ILE A 1 593 ? 81.097 93.954 188.730 1.00 16.61 563 ILE A O 1
ATOM 4563 N N . ASP A 1 594 ? 79.896 93.897 186.812 1.00 17.21 564 ASP A N 1
ATOM 4564 C CA . ASP A 1 594 ? 80.778 94.817 186.069 1.00 16.66 564 ASP A CA 1
ATOM 4565 C C . ASP A 1 594 ? 80.988 96.119 186.829 1.00 16.54 564 ASP A C 1
ATOM 4566 O O . ASP A 1 594 ? 82.110 96.612 186.912 1.00 15.62 564 ASP A O 1
ATOM 4571 N N . ASN A 1 595 ? 79.874 96.679 187.330 1.00 16.61 565 ASN A N 1
ATOM 4572 C CA . ASN A 1 595 ? 79.858 97.931 188.079 1.00 16.66 565 ASN A CA 1
ATOM 4573 C C . ASN A 1 595 ? 80.517 97.770 189.438 1.00 16.95 565 ASN A C 1
ATOM 4574 O O . ASN A 1 595 ? 81.193 98.675 189.930 1.00 17.41 565 ASN A O 1
ATOM 4579 N N . GLN A 1 596 ? 80.380 96.597 190.036 1.00 16.78 566 GLN A N 1
ATOM 4580 C CA . GLN A 1 596 ? 81.115 96.337 191.270 1.00 15.57 566 GLN A CA 1
ATOM 4581 C C . GLN A 1 596 ? 82.612 96.497 191.015 1.00 15.12 566 GLN A C 1
ATOM 4582 O O . GLN A 1 596 ? 83.346 97.070 191.835 1.00 15.68 566 GLN A O 1
ATOM 4588 N N . LEU A 1 597 ? 83.093 96.001 189.888 1.00 13.79 567 LEU A N 1
ATOM 4589 C CA . LEU A 1 597 ? 84.512 96.126 189.647 1.00 12.58 567 LEU A CA 1
ATOM 4590 C C . LEU A 1 597 ? 84.909 97.596 189.466 1.00 12.89 567 LEU A C 1
ATOM 4591 O O . LEU A 1 597 ? 85.849 98.046 190.095 1.00 12.02 567 LEU A O 1
ATOM 4596 N N . ARG A 1 598 ? 84.152 98.348 188.648 1.00 13.73 568 ARG A N 1
ATOM 4597 C CA . ARG A 1 598 ? 84.370 99.801 188.442 1.00 13.63 568 ARG A CA 1
ATOM 4598 C C . ARG A 1 598 ? 84.417 100.550 189.780 1.00 14.27 568 ARG A C 1
ATOM 4599 O O . ARG A 1 598 ? 85.346 101.346 190.024 1.00 14.97 568 ARG A O 1
ATOM 4607 N N . GLY A 1 599 ? 83.438 100.255 190.640 1.00 13.90 569 GLY A N 1
ATOM 4608 C CA . GLY A 1 599 ? 83.342 100.788 191.988 1.00 14.07 569 GLY A CA 1
ATOM 4609 C C . GLY A 1 599 ? 84.572 100.767 192.866 1.00 15.34 569 GLY A C 1
ATOM 4610 O O . GLY A 1 599 ? 84.667 101.577 193.799 1.00 16.70 569 GLY A O 1
ATOM 4611 N N . ARG A 1 600 ? 85.536 99.887 192.585 1.00 15.02 570 ARG A N 1
ATOM 4612 C CA . ARG A 1 600 ? 86.704 99.781 193.430 1.00 14.50 570 ARG A CA 1
ATOM 4613 C C . ARG A 1 600 ? 87.568 101.016 193.292 1.00 14.71 570 ARG A C 1
ATOM 4614 O O . ARG A 1 600 ? 88.430 101.293 194.120 1.00 14.85 570 ARG A O 1
ATOM 4622 N N . SER A 1 601 ? 87.350 101.758 192.229 1.00 14.48 571 SER A N 1
ATOM 4623 C CA . SER A 1 601 ? 88.076 102.993 192.061 1.00 15.06 571 SER A CA 1
ATOM 4624 C C . SER A 1 601 ? 87.214 104.198 192.440 1.00 15.20 571 SER A C 1
ATOM 4625 O O . SER A 1 601 ? 85.970 104.155 192.353 1.00 14.67 571 SER A O 1
ATOM 4628 N N . GLY A 1 602 ? 87.882 105.271 192.870 1.00 15.35 572 GLY A N 1
ATOM 4629 C CA . GLY A 1 602 ? 87.200 106.527 193.176 1.00 15.58 572 GLY A CA 1
ATOM 4630 C C . GLY A 1 602 ? 86.296 106.541 194.407 1.00 15.17 572 GLY A C 1
ATOM 4631 O O . GLY A 1 602 ? 85.236 107.138 194.405 1.00 15.23 572 GLY A O 1
ATOM 4632 N N . ARG A 1 603 ? 86.739 105.868 195.454 1.00 15.18 573 ARG A N 1
ATOM 4633 C CA . ARG A 1 603 ? 86.087 105.907 196.737 1.00 15.37 573 ARG A CA 1
ATOM 4634 C C . ARG A 1 603 ? 86.382 107.224 197.464 1.00 15.59 573 ARG A C 1
ATOM 4635 O O . ARG A 1 603 ? 87.431 107.867 197.245 1.00 15.50 573 ARG A O 1
ATOM 4643 N N . GLN A 1 604 ? 85.468 107.587 198.365 1.00 15.31 574 GLN A N 1
ATOM 4644 C CA . GLN A 1 604 ? 85.665 108.717 199.268 1.00 15.06 574 GLN A CA 1
ATOM 4645 C C . GLN A 1 604 ? 86.114 109.936 198.464 1.00 15.05 574 GLN A C 1
ATOM 4646 O O . GLN A 1 604 ? 86.903 110.743 198.910 1.00 15.18 574 GLN A O 1
ATOM 4652 N N . GLY A 1 605 ? 85.595 110.059 197.256 1.00 15.58 575 GLY A N 1
ATOM 4653 C CA . GLY A 1 605 ? 85.826 111.260 196.474 1.00 16.14 575 GLY A CA 1
ATOM 4654 C C . GLY A 1 605 ? 87.133 111.354 195.705 1.00 15.70 575 GLY A C 1
ATOM 4655 O O . GLY A 1 605 ? 87.331 112.338 195.003 1.00 15.71 575 GLY A O 1
ATOM 4656 N N . ASP A 1 606 ? 87.980 110.329 195.810 1.00 15.68 576 ASP A N 1
ATOM 4657 C CA . ASP A 1 606 ? 89.214 110.188 195.019 1.00 16.25 576 ASP A CA 1
ATOM 4658 C C . ASP A 1 606 ? 89.009 110.277 193.510 1.00 15.91 576 ASP A C 1
ATOM 4659 O O . ASP A 1 606 ? 88.003 109.816 192.995 1.00 16.63 576 ASP A O 1
ATOM 4664 N N . PRO A 1 607 ? 89.968 110.823 192.775 1.00 15.69 577 PRO A N 1
ATOM 4665 C CA . PRO A 1 607 ? 89.953 110.624 191.326 1.00 15.12 577 PRO A CA 1
ATOM 4666 C C . PRO A 1 607 ? 90.169 109.134 191.015 1.00 14.94 577 PRO A C 1
ATOM 4667 O O . PRO A 1 607 ? 90.820 108.393 191.773 1.00 14.57 577 PRO A O 1
ATOM 4671 N N . GLY A 1 608 ? 89.615 108.700 189.896 1.00 14.91 578 GLY A N 1
ATOM 4672 C CA . GLY A 1 608 ? 89.960 107.409 189.346 1.00 15.17 578 GLY A CA 1
ATOM 4673 C C . GLY A 1 608 ? 89.334 107.235 187.992 1.00 15.91 578 GLY A C 1
ATOM 4674 O O . GLY A 1 608 ? 88.461 108.015 187.580 1.00 16.31 578 GLY A O 1
ATOM 4675 N N . GLU A 1 609 ? 89.776 106.191 187.303 1.00 16.53 579 GLU A N 1
ATOM 4676 C CA . GLU A 1 609 ? 89.293 105.854 185.960 1.00 16.92 579 GLU A CA 1
ATOM 4677 C C . GLU A 1 609 ? 88.925 104.370 185.895 1.00 16.28 579 GLU A C 1
ATOM 4678 O O . GLU A 1 609 ? 89.616 103.532 186.482 1.00 16.82 579 GLU A O 1
ATOM 4684 N N . SER A 1 610 ? 87.879 104.030 185.166 1.00 14.98 580 SER A N 1
ATOM 4685 C CA . SER A 1 610 ? 87.622 102.623 184.879 1.00 15.28 580 SER A CA 1
ATOM 4686 C C . SER A 1 610 ? 87.350 102.406 183.403 1.00 16.30 580 SER A C 1
ATOM 4687 O O . SER A 1 610 ? 86.861 103.302 182.720 1.00 17.50 580 SER A O 1
ATOM 4690 N N . ARG A 1 611 ? 87.615 101.203 182.912 1.00 16.92 581 ARG A N 1
ATOM 4691 C CA . ARG A 1 611 ? 87.432 100.904 181.500 1.00 16.89 581 ARG A CA 1
ATOM 4692 C C . ARG A 1 611 ? 87.478 99.406 181.261 1.00 16.74 581 ARG A C 1
ATOM 4693 O O . ARG A 1 611 ? 88.348 98.713 181.784 1.00 16.91 581 ARG A O 1
ATOM 4701 N N . PHE A 1 612 ? 86.552 98.911 180.456 1.00 16.65 582 PHE A N 1
ATOM 4702 C CA . PHE A 1 612 ? 86.588 97.522 180.050 1.00 16.93 582 PHE A CA 1
ATOM 4703 C C . PHE A 1 612 ? 87.132 97.403 178.672 1.00 16.35 582 PHE A C 1
ATOM 4704 O O . PHE A 1 612 ? 86.813 98.232 177.810 1.00 17.29 582 PHE A O 1
ATOM 4712 N N . TYR A 1 613 ? 87.921 96.363 178.454 1.00 15.21 583 TYR A N 1
ATOM 4713 C CA . TYR A 1 613 ? 88.347 95.966 177.119 1.00 15.23 583 TYR A CA 1
ATOM 4714 C C . TYR A 1 613 ? 87.617 94.664 176.788 1.00 14.46 583 TYR A C 1
ATOM 4715 O O . TYR A 1 613 ? 87.738 93.686 177.529 1.00 14.43 583 TYR A O 1
ATOM 4724 N N . LEU A 1 614 ? 86.855 94.659 175.695 1.00 13.24 584 LEU A N 1
ATOM 4725 C CA . LEU A 1 614 ? 86.082 93.488 175.292 1.00 12.17 584 LEU A CA 1
ATOM 4726 C C . LEU A 1 614 ? 86.499 92.978 173.922 1.00 12.15 584 LEU A C 1
ATOM 4727 O O . LEU A 1 614 ? 87.274 93.622 173.220 1.00 12.22 584 LEU A O 1
ATOM 4732 N N . SER A 1 615 ? 86.005 91.805 173.549 1.00 12.11 585 SER A N 1
ATOM 4733 C CA . SER A 1 615 ? 86.265 91.263 172.223 1.00 12.35 585 SER A CA 1
ATOM 4734 C C . SER A 1 615 ? 85.169 90.306 171.778 1.00 12.75 585 SER A C 1
ATOM 4735 O O . SER A 1 615 ? 84.504 89.676 172.601 1.00 12.56 585 SER A O 1
ATOM 4738 N N . LEU A 1 616 ? 85.002 90.201 170.463 1.00 13.10 586 LEU A N 1
ATOM 4739 C CA . LEU A 1 616 ? 84.034 89.286 169.853 1.00 13.23 586 LEU A CA 1
ATOM 4740 C C . LEU A 1 616 ? 84.396 87.807 170.067 1.00 14.17 586 LEU A C 1
ATOM 4741 O O . LEU A 1 616 ? 83.641 86.926 169.690 1.00 13.47 586 LEU A O 1
ATOM 4746 N N . GLY A 1 617 ? 85.574 87.551 170.636 1.00 15.68 587 GLY A N 1
ATOM 4747 C CA . GLY A 1 617 ? 86.029 86.201 170.904 1.00 17.84 587 GLY A CA 1
ATOM 4748 C C . GLY A 1 617 ? 85.986 85.844 172.381 1.00 19.50 587 GLY A C 1
ATOM 4749 O O . GLY A 1 617 ? 86.531 84.808 172.781 1.00 19.86 587 GLY A O 1
ATOM 4750 N N . ASP A 1 618 ? 85.357 86.704 173.184 1.00 20.74 588 ASP A N 1
ATOM 4751 C CA . ASP A 1 618 ? 85.225 86.493 174.621 1.00 22.24 588 ASP A CA 1
ATOM 4752 C C . ASP A 1 618 ? 84.272 85.340 174.892 1.00 23.90 588 ASP A C 1
ATOM 4753 O O . ASP A 1 618 ? 83.385 85.071 174.071 1.00 24.53 588 ASP A O 1
ATOM 4758 N N . GLU A 1 619 ? 84.431 84.702 176.058 1.00 25.44 589 GLU A N 1
ATOM 4759 C CA . GLU A 1 619 ? 83.536 83.638 176.541 1.00 26.74 589 GLU A CA 1
ATOM 4760 C C . GLU A 1 619 ? 82.072 83.965 176.329 1.00 26.52 589 GLU A C 1
ATOM 4761 O O . GLU A 1 619 ? 81.326 83.155 175.771 1.00 26.86 589 GLU A O 1
ATOM 4767 N N . LEU A 1 620 ? 81.662 85.145 176.781 1.00 26.49 590 LEU A N 1
ATOM 4768 C CA . LEU A 1 620 ? 80.264 85.562 176.659 1.00 26.69 590 LEU A CA 1
ATOM 4769 C C . LEU A 1 620 ? 79.831 85.598 175.203 1.00 26.65 590 LEU A C 1
ATOM 4770 O O . LEU A 1 620 ? 78.819 85.013 174.830 1.00 27.07 590 LEU A O 1
ATOM 4775 N N . MET A 1 621 ? 80.613 86.287 174.382 1.00 26.57 591 MET A N 1
ATOM 4776 C CA . MET A 1 621 ? 80.272 86.483 172.979 1.00 26.52 591 MET A CA 1
ATOM 4777 C C . MET A 1 621 ? 80.266 85.179 172.197 1.00 26.95 591 MET A C 1
ATOM 4778 O O . MET A 1 621 ? 79.413 84.991 171.336 1.00 26.88 591 MET A O 1
ATOM 4783 N N . ARG A 1 622 ? 81.219 84.290 172.503 1.00 27.57 592 ARG A N 1
ATOM 4784 C CA . ARG A 1 622 ? 81.259 82.928 171.948 1.00 27.95 592 ARG A CA 1
ATOM 4785 C C . ARG A 1 622 ? 79.974 82.122 172.280 1.00 27.75 592 ARG A C 1
ATOM 4786 O O . ARG A 1 622 ? 79.522 81.329 171.449 1.00 27.45 592 ARG A O 1
ATOM 4794 N N . ARG A 1 623 ? 79.378 82.332 173.462 1.00 27.62 593 ARG A N 1
ATOM 4795 C CA . ARG A 1 623 ? 78.093 81.682 173.776 1.00 28.06 593 ARG A CA 1
ATOM 4796 C C . ARG A 1 623 ? 77.043 82.056 172.737 1.00 26.86 593 ARG A C 1
ATOM 4797 O O . ARG A 1 623 ? 76.140 81.263 172.461 1.00 26.87 593 ARG A O 1
ATOM 4805 N N . PHE A 1 624 ? 77.180 83.264 172.176 1.00 25.40 594 PHE A N 1
ATOM 4806 C CA . PHE A 1 624 ? 76.201 83.832 171.240 1.00 23.99 594 PHE A CA 1
ATOM 4807 C C . PHE A 1 624 ? 76.803 84.068 169.842 1.00 22.89 594 PHE A C 1
ATOM 4808 O O . PHE A 1 624 ? 77.335 83.128 169.253 1.00 22.68 594 PHE A O 1
ATOM 4816 N N . ASN A 1 625 ? 76.749 85.296 169.323 1.00 21.50 595 ASN A N 1
ATOM 4817 C CA . ASN A 1 625 ? 77.052 85.548 167.899 1.00 20.44 595 ASN A CA 1
ATOM 4818 C C . ASN A 1 625 ? 78.428 86.136 167.549 1.00 19.36 595 ASN A C 1
ATOM 4819 O O . ASN A 1 625 ? 78.675 86.507 166.400 1.00 18.79 595 ASN A O 1
ATOM 4824 N N . GLY A 1 626 ? 79.318 86.197 168.539 1.00 18.47 596 GLY A N 1
ATOM 4825 C CA . GLY A 1 626 ? 80.634 86.792 168.395 1.00 17.17 596 GLY A CA 1
ATOM 4826 C C . GLY A 1 626 ? 81.413 86.380 167.163 1.00 16.66 596 GLY A C 1
ATOM 4827 O O . GLY A 1 626 ? 82.069 87.207 166.539 1.00 16.90 596 GLY A O 1
ATOM 4828 N N . ALA A 1 627 ? 81.337 85.107 166.795 1.00 16.03 597 ALA A N 1
ATOM 4829 C CA . ALA A 1 627 ? 82.141 84.587 165.693 1.00 15.11 597 ALA A CA 1
ATOM 4830 C C . ALA A 1 627 ? 81.601 85.063 164.344 1.00 14.72 597 ALA A C 1
ATOM 4831 O O . ALA A 1 627 ? 82.388 85.346 163.435 1.00 14.15 597 ALA A O 1
ATOM 4833 N N . ALA A 1 628 ? 80.266 85.154 164.237 1.00 14.01 598 ALA A N 1
ATOM 4834 C CA . ALA A 1 628 ? 79.592 85.670 163.043 1.00 13.37 598 ALA A CA 1
ATOM 4835 C C . ALA A 1 628 ? 80.037 87.107 162.792 1.00 13.28 598 ALA A C 1
ATOM 4836 O O . ALA A 1 628 ? 80.404 87.471 161.666 1.00 13.03 598 ALA A O 1
ATOM 4838 N N . LEU A 1 629 ? 80.034 87.906 163.864 1.00 13.07 599 LEU A N 1
ATOM 4839 C CA . LEU A 1 629 ? 80.431 89.306 163.799 1.00 12.94 599 LEU A CA 1
ATOM 4840 C C . LEU A 1 629 ? 81.874 89.474 163.315 1.00 13.35 599 LEU A C 1
ATOM 4841 O O . LEU A 1 629 ? 82.158 90.325 162.464 1.00 13.50 599 LEU A O 1
ATOM 4846 N N . GLU A 1 630 ? 82.778 88.643 163.824 1.00 13.57 600 GLU A N 1
ATOM 4847 C CA . GLU A 1 630 ? 84.186 88.746 163.457 1.00 14.23 600 GLU A CA 1
ATOM 4848 C C . GLU A 1 630 ? 84.425 88.331 162.011 1.00 13.70 600 GLU A C 1
ATOM 4849 O O . GLU A 1 630 ? 85.367 88.802 161.367 1.00 13.15 600 GLU A O 1
ATOM 4855 N N . THR A 1 631 ? 83.570 87.432 161.526 1.00 13.77 601 THR A N 1
ATOM 4856 C CA . THR A 1 631 ? 83.597 87.014 160.123 1.00 13.82 601 THR A CA 1
ATOM 4857 C C . THR A 1 631 ? 83.283 88.261 159.315 1.00 12.53 601 THR A C 1
ATOM 4858 O O . THR A 1 631 ? 84.069 88.667 158.463 1.00 12.10 601 THR A O 1
ATOM 4862 N N . LEU A 1 632 ? 82.149 88.876 159.653 1.00 11.12 602 LEU A N 1
ATOM 4863 C CA . LEU A 1 632 ? 81.653 90.082 159.009 1.00 9.96 602 LEU A CA 1
ATOM 4864 C C . LEU A 1 632 ? 82.686 91.200 158.922 1.00 9.35 602 LEU A C 1
ATOM 4865 O O . LEU A 1 632 ? 82.944 91.751 157.840 1.00 9.30 602 LEU A O 1
ATOM 4870 N N . LEU A 1 633 ? 83.279 91.528 160.062 1.00 8.37 603 LEU A N 1
ATOM 4871 C CA . LEU A 1 633 ? 84.216 92.638 160.137 1.00 7.25 603 LEU A CA 1
ATOM 4872 C C . LEU A 1 633 ? 85.494 92.372 159.329 1.00 7.05 603 LEU A C 1
ATOM 4873 O O . LEU A 1 633 ? 86.017 93.275 158.671 1.00 6.92 603 LEU A O 1
ATOM 4878 N N . THR A 1 634 ? 85.978 91.133 159.358 1.00 6.89 604 THR A N 1
ATOM 4879 C CA . THR A 1 634 ? 87.083 90.721 158.490 1.00 7.02 604 THR A CA 1
ATOM 4880 C C . THR A 1 634 ? 86.698 90.922 157.028 1.00 7.24 604 THR A C 1
ATOM 4881 O O . THR A 1 634 ? 87.469 91.456 156.242 1.00 7.56 604 THR A O 1
ATOM 4885 N N . ARG A 1 635 ? 85.489 90.504 156.679 1.00 7.45 605 ARG A N 1
ATOM 4886 C CA . ARG A 1 635 ? 84.974 90.703 155.341 1.00 8.05 605 ARG A CA 1
ATOM 4887 C C . ARG A 1 635 ? 84.859 92.190 154.969 1.00 7.68 605 ARG A C 1
ATOM 4888 O O . ARG A 1 635 ? 85.105 92.552 153.819 1.00 7.91 605 ARG A O 1
ATOM 4896 N N . LEU A 1 636 ? 84.535 93.040 155.946 1.00 7.01 606 LEU A N 1
ATOM 4897 C CA . LEU A 1 636 ? 84.548 94.492 155.758 1.00 6.47 606 LEU A CA 1
ATOM 4898 C C . LEU A 1 636 ? 85.937 95.167 155.818 1.00 6.90 606 LEU A C 1
ATOM 4899 O O . LEU A 1 636 ? 86.021 96.395 155.789 1.00 7.14 606 LEU A O 1
ATOM 4904 N N . ASN A 1 637 ? 87.008 94.370 155.880 1.00 6.87 607 ASN A N 1
ATOM 4905 C CA . ASN A 1 637 ? 88.400 94.850 155.980 1.00 7.07 607 ASN A CA 1
ATOM 4906 C C . ASN A 1 637 ? 88.812 95.712 157.194 1.00 6.53 607 ASN A C 1
ATOM 4907 O O . ASN A 1 637 ? 89.764 96.479 157.101 1.00 6.37 607 ASN A O 1
ATOM 4912 N N . LEU A 1 638 ? 88.124 95.580 158.325 1.00 6.06 608 LEU A N 1
ATOM 4913 C CA . LEU A 1 638 ? 88.567 96.259 159.542 1.00 5.92 608 LEU A CA 1
ATOM 4914 C C . LEU A 1 638 ? 89.756 95.551 160.156 1.00 6.01 608 LEU A C 1
ATOM 4915 O O . LEU A 1 638 ? 89.673 94.372 160.432 1.00 5.83 608 LEU A O 1
ATOM 4920 N N . PRO A 1 639 ? 90.861 96.256 160.358 1.00 6.38 609 PRO A N 1
ATOM 4921 C CA . PRO A 1 639 ? 92.030 95.666 161.018 1.00 7.29 609 PRO A CA 1
ATOM 4922 C C . PRO A 1 639 ? 91.738 95.243 162.468 1.00 8.48 609 PRO A C 1
ATOM 4923 O O . PRO A 1 639 ? 90.864 95.825 163.114 1.00 8.28 609 PRO A O 1
ATOM 4927 N N . ASP A 1 640 ? 92.471 94.243 162.958 1.00 9.98 610 ASP A N 1
ATOM 4928 C CA . ASP A 1 640 ? 92.200 93.646 164.260 1.00 11.50 610 ASP A CA 1
ATOM 4929 C C . ASP A 1 640 ? 92.357 94.607 165.416 1.00 11.95 610 ASP A C 1
ATOM 4930 O O . ASP A 1 640 ? 91.554 94.564 166.345 1.00 12.47 610 ASP A O 1
ATOM 4935 N N . ASP A 1 641 ? 93.354 95.483 165.354 1.00 12.23 611 ASP A N 1
ATOM 4936 C CA . ASP A 1 641 ? 93.639 96.403 166.449 1.00 13.33 611 ASP A CA 1
ATOM 4937 C C . ASP A 1 641 ? 92.841 97.722 166.455 1.00 13.13 611 ASP A C 1
ATOM 4938 O O . ASP A 1 641 ? 93.181 98.640 167.208 1.00 13.65 611 ASP A O 1
ATOM 4943 N N . VAL A 1 642 ? 91.780 97.811 165.649 1.00 12.45 612 VAL A N 1
ATOM 4944 C CA . VAL A 1 642 ? 90.919 98.991 165.625 1.00 11.26 612 VAL A CA 1
ATOM 4945 C C . VAL A 1 642 ? 89.655 98.744 166.438 1.00 11.24 612 VAL A C 1
ATOM 4946 O O . VAL A 1 642 ? 88.872 97.838 166.131 1.00 10.62 612 VAL A O 1
ATOM 4950 N N . PRO A 1 643 ? 89.486 99.528 167.507 1.00 11.39 613 PRO A N 1
ATOM 4951 C CA . PRO A 1 643 ? 88.310 99.415 168.392 1.00 10.93 613 PRO A CA 1
ATOM 4952 C C . PRO A 1 643 ? 87.057 99.547 167.581 1.00 11.10 613 PRO A C 1
ATOM 4953 O O . PRO A 1 643 ? 87.083 100.311 166.622 1.00 11.95 613 PRO A O 1
ATOM 4957 N N . ILE A 1 644 ? 85.996 98.823 167.916 1.00 11.23 614 ILE A N 1
ATOM 4958 C CA . ILE A 1 644 ? 84.760 98.880 167.139 1.00 11.40 614 ILE A CA 1
ATOM 4959 C C . ILE A 1 644 ? 83.742 99.807 167.804 1.00 13.14 614 ILE A C 1
ATOM 4960 O O . ILE A 1 644 ? 83.376 99.592 168.965 1.00 13.34 614 ILE A O 1
ATOM 4965 N N . GLU A 1 645 ? 83.284 100.830 167.078 1.00 14.43 615 GLU A N 1
ATOM 4966 C CA . GLU A 1 645 ? 82.160 101.651 167.537 1.00 16.17 615 GLU A CA 1
ATOM 4967 C C . GLU A 1 645 ? 81.061 101.584 166.523 1.00 16.30 615 GLU A C 1
ATOM 4968 O O . GLU A 1 645 ? 81.086 102.270 165.497 1.00 17.01 615 GLU A O 1
ATOM 4974 N N . ALA A 1 646 ? 80.090 100.740 166.827 1.00 16.50 616 ALA A N 1
ATOM 4975 C CA . ALA A 1 646 ? 78.975 100.489 165.952 1.00 16.53 616 ALA A CA 1
ATOM 4976 C C . ALA A 1 646 ? 77.804 100.056 166.813 1.00 16.97 616 ALA A C 1
ATOM 4977 O O . ALA A 1 646 ? 77.893 99.105 167.589 1.00 16.85 616 ALA A O 1
ATOM 4979 N N . LYS A 1 647 ? 76.704 100.776 166.671 1.00 17.68 617 LYS A N 1
ATOM 4980 C CA . LYS A 1 647 ? 75.501 100.487 167.418 1.00 18.60 617 LYS A CA 1
ATOM 4981 C C . LYS A 1 647 ? 75.145 99.000 167.436 1.00 17.98 617 LYS A C 1
ATOM 4982 O O . LYS A 1 647 ? 74.807 98.462 168.488 1.00 18.19 617 LYS A O 1
ATOM 4988 N N . MET A 1 648 ? 75.249 98.337 166.290 1.00 16.99 618 MET A N 1
ATOM 4989 C CA . MET A 1 648 ? 74.887 96.936 166.203 1.00 16.34 618 MET A CA 1
ATOM 4990 C C . MET A 1 648 ? 75.766 96.008 167.048 1.00 15.89 618 MET A C 1
ATOM 4991 O O . MET A 1 648 ? 75.267 95.027 167.586 1.00 16.13 618 MET A O 1
ATOM 4996 N N . VAL A 1 649 ? 77.057 96.309 167.173 1.00 14.68 619 VAL A N 1
ATOM 4997 C CA . VAL A 1 649 ? 77.941 95.494 167.994 1.00 13.83 619 VAL A CA 1
ATOM 4998 C C . VAL A 1 649 ? 77.743 95.775 169.499 1.00 13.94 619 VAL A C 1
ATOM 4999 O O . VAL A 1 649 ? 77.820 94.870 170.331 1.00 12.99 619 VAL A O 1
ATOM 5003 N N . THR A 1 650 ? 77.471 97.033 169.826 1.00 14.39 620 THR A N 1
ATOM 5004 C CA . THR A 1 650 ? 77.192 97.457 171.190 1.00 14.98 620 THR A CA 1
ATOM 5005 C C . THR A 1 650 ? 75.934 96.754 171.694 1.00 16.25 620 THR A C 1
ATOM 5006 O O . THR A 1 650 ? 75.930 96.180 172.782 1.00 17.19 620 THR A O 1
ATOM 5010 N N . ARG A 1 651 ? 74.883 96.796 170.884 1.00 16.96 621 ARG A N 1
ATOM 5011 C CA . ARG A 1 651 ? 73.664 96.051 171.125 1.00 18.15 621 ARG A CA 1
ATOM 5012 C C . ARG A 1 651 ? 73.976 94.581 171.347 1.00 17.99 621 ARG A C 1
ATOM 5013 O O . ARG A 1 651 ? 73.447 93.975 172.257 1.00 18.68 621 ARG A O 1
ATOM 5021 N N . ALA A 1 652 ? 74.842 94.001 170.522 1.00 17.87 622 ALA A N 1
ATOM 5022 C CA . ALA A 1 652 ? 75.117 92.573 170.613 1.00 17.43 622 ALA A CA 1
ATOM 5023 C C . ALA A 1 652 ? 75.767 92.190 171.966 1.00 17.76 622 ALA A C 1
ATOM 5024 O O . ALA A 1 652 ? 75.338 91.218 172.594 1.00 18.02 622 ALA A O 1
ATOM 5026 N N . ILE A 1 653 ? 76.765 92.955 172.417 1.00 17.66 623 ILE A N 1
ATOM 5027 C CA . ILE A 1 653 ? 77.356 92.763 173.741 1.00 17.67 623 ILE A CA 1
ATOM 5028 C C . ILE A 1 653 ? 76.297 92.918 174.857 1.00 18.83 623 ILE A C 1
ATOM 5029 O O . ILE A 1 653 ? 76.062 91.978 175.610 1.00 19.10 623 ILE A O 1
ATOM 5034 N N . LYS A 1 654 ? 75.631 94.075 174.931 1.00 19.59 624 LYS A N 1
ATOM 5035 C CA . LYS A 1 654 ? 74.548 94.318 175.886 1.00 20.11 624 LYS A CA 1
ATOM 5036 C C . LYS A 1 654 ? 73.622 93.108 175.909 1.00 20.59 624 LYS A C 1
ATOM 5037 O O . LYS A 1 654 ? 73.251 92.604 176.988 1.00 21.16 624 LYS A O 1
ATOM 5043 N N . SER A 1 655 ? 73.268 92.635 174.715 1.00 20.43 625 SER A N 1
ATOM 5044 C CA . SER A 1 655 ? 72.234 91.620 174.572 1.00 19.85 625 SER A CA 1
ATOM 5045 C C . SER A 1 655 ? 72.710 90.233 175.016 1.00 20.16 625 SER A C 1
ATOM 5046 O O . SER A 1 655 ? 71.906 89.453 175.516 1.00 20.88 625 SER A O 1
ATOM 5049 N N . ALA A 1 656 ? 73.998 89.929 174.860 1.00 19.54 626 ALA A N 1
ATOM 5050 C CA . ALA A 1 656 ? 74.532 88.678 175.368 1.00 19.32 626 ALA A CA 1
ATOM 5051 C C . ALA A 1 656 ? 74.427 88.688 176.904 1.00 19.85 626 ALA A C 1
ATOM 5052 O O . ALA A 1 656 ? 73.769 87.825 177.506 1.00 19.93 626 ALA A O 1
ATOM 5054 N N . GLN A 1 657 ? 75.039 89.682 177.537 1.00 20.00 627 GLN A N 1
ATOM 5055 C CA . GLN A 1 657 ? 74.947 89.814 178.989 1.00 20.39 627 GLN A CA 1
ATOM 5056 C C . GLN A 1 657 ? 73.499 89.786 179.513 1.00 20.41 627 GLN A C 1
ATOM 5057 O O . GLN A 1 657 ? 73.228 89.095 180.456 1.00 20.83 627 GLN A O 1
ATOM 5063 N N . THR A 1 658 ? 72.586 90.514 178.887 1.00 20.24 628 THR A N 1
ATOM 5064 C CA . THR A 1 658 ? 71.192 90.573 179.326 1.00 20.49 628 THR A CA 1
ATOM 5065 C C . THR A 1 658 ? 70.485 89.212 179.273 1.00 20.52 628 THR A C 1
ATOM 5066 O O . THR A 1 658 ? 69.554 88.944 180.033 1.00 20.32 628 THR A O 1
ATOM 5070 N N . GLN A 1 659 ? 70.935 88.351 178.373 1.00 20.49 629 GLN A N 1
ATOM 5071 C CA . GLN A 1 659 ? 70.349 87.030 178.270 1.00 20.17 629 GLN A CA 1
ATOM 5072 C C . GLN A 1 659 ? 70.816 86.132 179.403 1.00 19.96 629 GLN A C 1
ATOM 5073 O O . GLN A 1 659 ? 70.011 85.424 179.993 1.00 20.42 629 GLN A O 1
ATOM 5079 N N . VAL A 1 660 ? 72.103 86.180 179.707 1.00 19.18 630 VAL A N 1
ATOM 5080 C CA . VAL A 1 660 ? 72.655 85.470 180.850 1.00 19.50 630 VAL A CA 1
ATOM 5081 C C . VAL A 1 660 ? 71.972 85.882 182.185 1.00 19.57 630 VAL A C 1
ATOM 5082 O O . VAL A 1 660 ? 71.611 85.017 182.985 1.00 19.01 630 VAL A O 1
ATOM 5086 N N . GLU A 1 661 ? 71.797 87.196 182.380 1.00 20.00 631 GLU A N 1
ATOM 5087 C CA . GLU A 1 661 ? 71.056 87.801 183.490 1.00 20.61 631 GLU A CA 1
ATOM 5088 C C . GLU A 1 661 ? 69.657 87.159 183.590 1.00 20.57 631 GLU A C 1
ATOM 5089 O O . GLU A 1 661 ? 69.307 86.600 184.616 1.00 20.54 631 GLU A O 1
ATOM 5095 N N . GLN A 1 662 ? 68.877 87.257 182.512 1.00 20.31 632 GLN A N 1
ATOM 5096 C CA . GLN A 1 662 ? 67.550 86.673 182.439 1.00 20.27 632 GLN A CA 1
ATOM 5097 C C . GLN A 1 662 ? 67.530 85.150 182.671 1.00 19.35 632 GLN A C 1
ATOM 5098 O O . GLN A 1 662 ? 66.632 84.645 183.306 1.00 18.75 632 GLN A O 1
ATOM 5104 N N . GLN A 1 663 ? 68.500 84.418 182.146 1.00 18.93 633 GLN A N 1
ATOM 5105 C CA . GLN A 1 663 ? 68.568 82.982 182.378 1.00 19.29 633 GLN A CA 1
ATOM 5106 C C . GLN A 1 663 ? 68.727 82.700 183.880 1.00 18.67 633 GLN A C 1
ATOM 5107 O O . GLN A 1 663 ? 67.965 81.928 184.458 1.00 19.01 633 GLN A O 1
ATOM 5113 N N . ASN A 1 664 ? 69.725 83.327 184.498 1.00 17.26 634 ASN A N 1
ATOM 5114 C CA . ASN A 1 664 ? 69.903 83.304 185.937 1.00 16.27 634 ASN A CA 1
ATOM 5115 C C . ASN A 1 664 ? 68.663 83.668 186.752 1.00 15.87 634 ASN A C 1
ATOM 5116 O O . ASN A 1 664 ? 68.334 82.990 187.721 1.00 15.87 634 ASN A O 1
ATOM 5121 N N . PHE A 1 665 ? 67.978 84.728 186.354 1.00 14.99 635 PHE A N 1
ATOM 5122 C CA . PHE A 1 665 ? 66.774 85.116 187.022 1.00 15.13 635 PHE A CA 1
ATOM 5123 C C . PHE A 1 665 ? 65.745 83.978 186.971 1.00 15.73 635 PHE A C 1
ATOM 5124 O O . PHE A 1 665 ? 65.095 83.690 187.969 1.00 16.12 635 PHE A O 1
ATOM 5132 N N . GLU A 1 666 ? 65.598 83.333 185.813 1.00 16.09 636 GLU A N 1
ATOM 5133 C CA . GLU A 1 666 ? 64.583 82.301 185.646 1.00 16.33 636 GLU A CA 1
ATOM 5134 C C . GLU A 1 666 ? 64.951 81.021 186.388 1.00 15.44 636 GLU A C 1
ATOM 5135 O O . GLU A 1 666 ? 64.071 80.292 186.814 1.00 15.42 636 GLU A O 1
ATOM 5141 N N . VAL A 1 667 ? 66.240 80.751 186.545 1.00 14.57 637 VAL A N 1
ATOM 5142 C CA . VAL A 1 667 ? 66.689 79.603 187.320 1.00 14.30 637 VAL A CA 1
ATOM 5143 C C . VAL A 1 667 ? 66.255 79.782 188.785 1.00 14.64 637 VAL A C 1
ATOM 5144 O O . VAL A 1 667 ? 65.629 78.900 189.373 1.00 14.23 637 VAL A O 1
ATOM 5148 N N . ARG A 1 668 ? 66.624 80.936 189.344 1.00 15.13 638 ARG A N 1
ATOM 5149 C CA . ARG A 1 668 ? 66.271 81.393 190.687 1.00 15.11 638 ARG A CA 1
ATOM 5150 C C . ARG A 1 668 ? 64.778 81.281 190.911 1.00 14.94 638 ARG A C 1
ATOM 5151 O O . ARG A 1 668 ? 64.322 80.734 191.900 1.00 15.63 638 ARG A O 1
ATOM 5159 N N . LYS A 1 669 ? 64.017 81.833 189.987 1.00 14.20 639 LYS A N 1
ATOM 5160 C CA . LYS A 1 669 ? 62.578 81.794 190.073 1.00 14.46 639 LYS A CA 1
ATOM 5161 C C . LYS A 1 669 ? 62.026 80.369 190.087 1.00 14.49 639 LYS A C 1
ATOM 5162 O O . LYS A 1 669 ? 60.976 80.107 190.715 1.00 15.70 639 LYS A O 1
ATOM 5168 N N . ASN A 1 670 ? 62.697 79.458 189.387 1.00 13.63 640 ASN A N 1
ATOM 5169 C CA . ASN A 1 670 ? 62.228 78.088 189.339 1.00 13.41 640 ASN A CA 1
ATOM 5170 C C . ASN A 1 670 ? 62.611 77.319 190.575 1.00 12.90 640 ASN A C 1
ATOM 5171 O O . ASN A 1 670 ? 61.788 76.574 191.119 1.00 12.80 640 ASN A O 1
ATOM 5176 N N . VAL A 1 671 ? 63.847 77.522 191.022 1.00 12.03 641 VAL A N 1
ATOM 5177 C CA . VAL A 1 671 ? 64.335 76.910 192.235 1.00 11.92 641 VAL A CA 1
ATOM 5178 C C . VAL A 1 671 ? 63.375 77.233 193.360 1.00 11.73 641 VAL A C 1
ATOM 5179 O O . VAL A 1 671 ? 62.934 76.318 194.056 1.00 12.11 641 VAL A O 1
ATOM 5183 N N . LEU A 1 672 ? 62.999 78.510 193.474 1.00 11.17 642 LEU A N 1
ATOM 5184 C CA . LEU A 1 672 ? 62.095 78.964 194.522 1.00 10.58 642 LEU A CA 1
ATOM 5185 C C . LEU A 1 672 ? 60.682 78.403 194.434 1.00 10.27 642 LEU A C 1
ATOM 518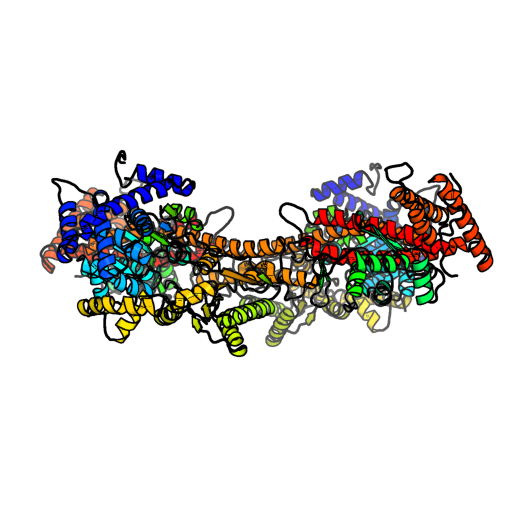6 O O . LEU A 1 672 ? 60.070 78.132 195.457 1.00 9.91 642 LEU A O 1
ATOM 5191 N N . LYS A 1 673 ? 60.176 78.243 193.229 1.00 10.61 643 LYS A N 1
ATOM 5192 C CA . LYS A 1 673 ? 58.815 77.763 193.004 1.00 11.12 643 LYS A CA 1
ATOM 5193 C C . LYS A 1 673 ? 58.678 76.347 193.531 1.00 10.46 643 LYS A C 1
ATOM 5194 O O . LYS A 1 673 ? 57.697 76.023 194.188 1.00 11.46 643 LYS A O 1
ATOM 5200 N N . TYR A 1 674 ? 59.640 75.491 193.192 1.00 9.63 644 TYR A N 1
ATOM 5201 C CA . TYR A 1 674 ? 59.634 74.084 193.599 1.00 8.64 644 TYR A CA 1
ATOM 5202 C C . TYR A 1 674 ? 59.925 73.920 195.079 1.00 8.88 644 TYR A C 1
ATOM 5203 O O . TYR A 1 674 ? 59.444 72.970 195.734 1.00 8.04 644 TYR A O 1
ATOM 5212 N N . ASP A 1 675 ? 60.713 74.853 195.604 1.00 9.29 645 ASP A N 1
ATOM 5213 C CA . ASP A 1 675 ? 60.985 74.842 197.008 1.00 10.08 645 ASP A CA 1
ATOM 5214 C C . ASP A 1 675 ? 59.749 75.204 197.879 1.00 11.46 645 ASP A C 1
ATOM 5215 O O . ASP A 1 675 ? 59.639 74.704 199.005 1.00 11.58 645 ASP A O 1
ATOM 5220 N N . GLU A 1 676 ? 58.812 76.019 197.366 1.00 12.05 646 GLU A N 1
ATOM 5221 C CA . GLU A 1 676 ? 57.663 76.413 198.166 1.00 12.90 646 GLU A CA 1
ATOM 5222 C C . GLU A 1 676 ? 56.898 75.171 198.569 1.00 12.96 646 GLU A C 1
ATOM 5223 O O . GLU A 1 676 ? 56.427 75.080 199.695 1.00 14.73 646 GLU A O 1
ATOM 5229 N N . VAL A 1 677 ? 56.738 74.226 197.649 1.00 12.70 647 VAL A N 1
ATOM 5230 C CA . VAL A 1 677 ? 55.924 73.032 197.895 1.00 11.90 647 VAL A CA 1
ATOM 5231 C C . VAL A 1 677 ? 56.504 72.269 199.074 1.00 12.33 647 VAL A C 1
ATOM 5232 O O . VAL A 1 677 ? 55.777 71.915 199.999 1.00 13.66 647 VAL A O 1
ATOM 5236 N N . MET A 1 678 ? 57.812 72.064 199.070 1.00 11.62 648 MET A N 1
ATOM 5237 C CA . MET A 1 678 ? 58.452 71.336 200.141 1.00 11.72 648 MET A CA 1
ATOM 5238 C C . MET A 1 678 ? 58.691 72.179 201.396 1.00 12.22 648 MET A C 1
ATOM 5239 O O . MET A 1 678 ? 58.926 71.620 202.476 1.00 12.99 648 MET A O 1
ATOM 5244 N N . ASN A 1 679 ? 58.658 73.509 201.264 1.00 12.00 649 ASN A N 1
ATOM 5245 C CA . ASN A 1 679 ? 58.785 74.384 202.419 1.00 11.88 649 ASN A CA 1
ATOM 5246 C C . ASN A 1 679 ? 57.538 74.314 203.296 1.00 11.79 649 ASN A C 1
ATOM 5247 O O . ASN A 1 679 ? 57.650 74.326 204.515 1.00 11.73 649 ASN A O 1
ATOM 5252 N N . GLN A 1 680 ? 56.365 74.205 202.682 1.00 11.07 650 GLN A N 1
ATOM 5253 C CA . GLN A 1 680 ? 55.138 74.052 203.444 1.00 11.45 650 GLN A CA 1
ATOM 5254 C C . GLN A 1 680 ? 55.201 72.791 204.274 1.00 10.71 650 GLN A C 1
ATOM 5255 O O . GLN A 1 680 ? 54.883 72.803 205.457 1.00 11.18 650 GLN A O 1
ATOM 5261 N N . GLN A 1 681 ? 55.614 71.704 203.627 1.00 10.07 651 GLN A N 1
ATOM 5262 C CA . GLN A 1 681 ? 55.671 70.377 204.224 1.00 8.64 651 GLN A CA 1
ATOM 5263 C C . GLN A 1 681 ? 56.674 70.326 205.367 1.00 8.28 651 GLN A C 1
ATOM 5264 O O . GLN A 1 681 ? 56.389 69.744 206.415 1.00 8.19 651 GLN A O 1
ATOM 5270 N N . ARG A 1 682 ? 57.833 70.951 205.210 1.00 7.70 652 ARG A N 1
ATOM 5271 C CA . ARG A 1 682 ? 58.775 70.829 206.312 1.00 8.22 652 ARG A CA 1
ATOM 5272 C C . ARG A 1 682 ? 58.458 71.668 207.548 1.00 8.27 652 ARG A C 1
ATOM 5273 O O . ARG A 1 682 ? 58.849 71.288 208.651 1.00 8.10 652 ARG A O 1
ATOM 5281 N N . LYS A 1 683 ? 57.764 72.795 207.354 1.00 8.09 653 LYS A N 1
ATOM 5282 C CA . LYS A 1 683 ? 57.213 73.580 208.440 1.00 8.31 653 LYS A CA 1
ATOM 5283 C C . LYS A 1 683 ? 56.454 72.635 209.381 1.00 7.75 653 LYS A C 1
ATOM 5284 O O . LYS A 1 683 ? 56.762 72.550 210.574 1.00 8.12 653 LYS A O 1
ATOM 5290 N N . VAL A 1 684 ? 55.472 71.933 208.831 1.00 6.01 654 VAL A N 1
ATOM 5291 C CA . VAL A 1 684 ? 54.678 71.000 209.592 1.00 4.91 654 VAL A CA 1
ATOM 5292 C C . VAL A 1 684 ? 55.522 69.946 210.288 1.00 4.92 654 VAL A C 1
ATOM 5293 O O . VAL A 1 684 ? 55.442 69.798 211.508 1.00 5.43 654 VAL A O 1
ATOM 5297 N N . ILE A 1 685 ? 56.321 69.213 209.518 1.00 4.22 655 ILE A N 1
ATOM 5298 C CA . ILE A 1 685 ? 57.151 68.156 210.081 1.00 3.31 655 ILE A CA 1
ATOM 5299 C C . ILE A 1 685 ? 58.110 68.707 211.133 1.00 3.43 655 ILE A C 1
ATOM 5300 O O . ILE A 1 685 ? 58.192 68.164 212.232 1.00 2.80 655 ILE A O 1
ATOM 5305 N N . TYR A 1 686 ? 58.816 69.788 210.798 1.00 4.31 656 TYR A N 1
ATOM 5306 C CA . TYR A 1 686 ? 59.785 70.406 211.713 1.00 5.68 656 TYR A CA 1
ATOM 5307 C C . TYR A 1 686 ? 59.092 70.826 213.035 1.00 6.82 656 TYR A C 1
ATOM 5308 O O . TYR A 1 686 ? 59.656 70.650 214.114 1.00 7.30 656 TYR A O 1
ATOM 5317 N N . ALA A 1 687 ? 57.862 71.343 212.949 1.00 7.62 657 ALA A N 1
ATOM 5318 C CA . ALA A 1 687 ? 57.104 71.730 214.131 1.00 8.22 657 ALA A CA 1
ATOM 5319 C C . ALA A 1 687 ? 56.810 70.540 215.024 1.00 9.37 657 ALA A C 1
ATOM 5320 O O . ALA A 1 687 ? 56.890 70.672 216.251 1.00 10.05 657 ALA A O 1
ATOM 5322 N N . GLU A 1 688 ? 56.429 69.404 214.422 1.00 9.72 658 GLU A N 1
ATOM 5323 C CA . GLU A 1 688 ? 56.200 68.160 215.165 1.00 10.05 658 GLU A CA 1
ATOM 5324 C C . GLU A 1 688 ? 57.466 67.700 215.867 1.00 10.63 658 GLU A C 1
ATOM 5325 O O . GLU A 1 688 ? 57.448 67.344 217.034 1.00 10.32 658 GLU A O 1
ATOM 5331 N N . ARG A 1 689 ? 58.571 67.678 215.140 1.00 11.60 659 ARG A N 1
ATOM 5332 C CA . ARG A 1 689 ? 59.806 67.227 215.746 1.00 12.98 659 ARG A CA 1
ATOM 5333 C C . ARG A 1 689 ? 60.106 68.109 216.974 1.00 14.23 659 ARG A C 1
ATOM 5334 O O . ARG A 1 689 ? 60.495 67.599 218.017 1.00 14.47 659 ARG A O 1
ATOM 5342 N N . ARG A 1 690 ? 59.870 69.415 216.853 1.00 15.91 660 ARG A N 1
ATOM 5343 C CA . ARG A 1 690 ? 60.099 70.378 217.940 1.00 17.73 660 ARG A CA 1
ATOM 5344 C C . ARG A 1 690 ? 59.299 70.065 219.208 1.00 17.82 660 ARG A C 1
ATOM 5345 O O . ARG A 1 690 ? 59.884 69.972 220.284 1.00 18.54 660 ARG A O 1
ATOM 5353 N N . ARG A 1 691 ? 57.979 69.926 219.073 1.00 17.59 661 ARG A N 1
ATOM 5354 C CA . ARG A 1 691 ? 57.110 69.423 220.129 1.00 17.85 661 ARG A CA 1
ATOM 5355 C C . ARG A 1 691 ? 57.790 68.302 220.913 1.00 17.93 661 ARG A C 1
ATOM 5356 O O . ARG A 1 691 ? 57.874 68.376 222.131 1.00 19.04 661 ARG A O 1
ATOM 5364 N N . ILE A 1 692 ? 58.250 67.260 220.223 1.00 17.21 662 ILE A N 1
ATOM 5365 C CA . ILE A 1 692 ? 58.771 66.066 220.876 1.00 16.82 662 ILE A CA 1
ATOM 5366 C C . ILE A 1 692 ? 60.081 66.365 221.596 1.00 17.55 662 ILE A C 1
ATOM 5367 O O . ILE A 1 692 ? 60.245 66.028 222.770 1.00 17.14 662 ILE A O 1
ATOM 5372 N N . LEU A 1 693 ? 61.012 66.999 220.881 1.00 18.52 663 LEU A N 1
ATOM 5373 C CA . LEU A 1 693 ? 62.341 67.320 221.407 1.00 19.21 663 LEU A CA 1
ATOM 5374 C C . LEU A 1 693 ? 62.230 68.168 222.657 1.00 20.04 663 LEU A C 1
ATOM 5375 O O . LEU A 1 693 ? 63.092 68.128 223.523 1.00 20.24 663 LEU A O 1
ATOM 5380 N N . GLU A 1 694 ? 61.150 68.932 222.728 1.00 20.87 664 GLU A N 1
ATOM 5381 C CA . GLU A 1 694 ? 60.893 69.821 223.833 1.00 22.05 664 GLU A CA 1
ATOM 5382 C C . GLU A 1 694 ? 60.240 69.140 225.032 1.00 22.27 664 GLU A C 1
ATOM 5383 O O . GLU A 1 694 ? 60.108 69.752 226.087 1.00 22.92 664 GLU A O 1
ATOM 5389 N N . GLY A 1 695 ? 59.806 67.897 224.866 1.00 22.16 665 GLY A N 1
ATOM 5390 C CA . GLY A 1 695 ? 59.243 67.136 225.960 1.00 21.64 665 GLY A CA 1
ATOM 5391 C C . GLY A 1 695 ? 57.792 67.447 226.271 1.00 21.93 665 GLY A C 1
ATOM 5392 O O . GLY A 1 695 ? 57.351 67.219 227.399 1.00 21.96 665 GLY A O 1
ATOM 5393 N N . GLU A 1 696 ? 57.047 67.952 225.289 1.00 21.55 666 GLU A N 1
ATOM 5394 C CA . GLU A 1 696 ? 55.623 68.206 225.467 1.00 21.72 666 GLU A CA 1
ATOM 5395 C C . GLU A 1 696 ? 54.844 66.940 225.811 1.00 20.83 666 GLU A C 1
ATOM 5396 O O . GLU A 1 696 ? 55.201 65.837 225.400 1.00 20.30 666 GLU A O 1
ATOM 5402 N N . ASN A 1 697 ? 53.782 67.112 226.586 1.00 20.41 667 ASN A N 1
ATOM 5403 C CA . ASN A 1 697 ? 52.936 65.992 226.964 1.00 19.77 667 ASN A CA 1
ATOM 5404 C C . ASN A 1 697 ? 52.075 65.610 225.772 1.00 18.88 667 ASN A C 1
ATOM 5405 O O . ASN A 1 697 ? 51.220 66.395 225.334 1.00 18.69 667 ASN A O 1
ATOM 5410 N N . LEU A 1 698 ? 52.294 64.405 225.253 1.00 17.69 668 LEU A N 1
ATOM 5411 C CA . LEU A 1 698 ? 51.674 64.030 223.988 1.00 16.52 668 LEU A CA 1
ATOM 5412 C C . LEU A 1 698 ? 50.462 63.109 224.094 1.00 15.63 668 LEU A C 1
ATOM 5413 O O . LEU A 1 698 ? 49.908 62.668 223.083 1.00 15.10 668 LEU A O 1
ATOM 5418 N N . LYS A 1 699 ? 50.035 62.864 225.328 1.00 14.90 669 LYS A N 1
ATOM 5419 C CA . LYS A 1 699 ? 48.932 61.956 225.614 1.00 14.19 669 LYS A CA 1
ATOM 5420 C C . LYS A 1 699 ? 47.681 62.241 224.772 1.00 13.71 669 LYS A C 1
ATOM 5421 O O . LYS A 1 699 ? 47.030 61.302 224.289 1.00 13.68 669 LYS A O 1
ATOM 5427 N N . ASP A 1 700 ? 47.346 63.518 224.583 1.00 12.99 670 ASP A N 1
ATOM 5428 C CA . ASP A 1 700 ? 46.103 63.863 223.888 1.00 12.51 670 ASP A CA 1
ATOM 5429 C C . ASP A 1 700 ? 46.200 63.568 222.402 1.00 11.87 670 ASP A C 1
ATOM 5430 O O . ASP A 1 700 ? 45.277 62.987 221.808 1.00 11.58 670 ASP A O 1
ATOM 5435 N N . GLN A 1 701 ? 47.339 63.955 221.817 1.00 11.21 671 GLN A N 1
ATOM 5436 C CA . GLN A 1 701 ? 47.643 63.697 220.410 1.00 10.36 671 GLN A CA 1
ATOM 5437 C C . GLN A 1 701 ? 47.737 62.198 220.139 1.00 8.70 671 GLN A C 1
ATOM 5438 O O . GLN A 1 701 ? 47.193 61.701 219.149 1.00 8.23 671 GLN A O 1
ATOM 5444 N N . ALA A 1 702 ? 48.392 61.478 221.045 1.00 7.01 672 ALA A N 1
ATOM 5445 C CA . ALA A 1 702 ? 48.405 60.024 220.994 1.00 5.78 672 ALA A CA 1
ATOM 5446 C C . ALA A 1 702 ? 46.980 59.450 220.987 1.00 5.41 672 ALA A C 1
ATOM 5447 O O . ALA A 1 702 ? 46.613 58.683 220.093 1.00 4.73 672 ALA A O 1
ATOM 5449 N N . LEU A 1 703 ? 46.167 59.853 221.963 1.00 5.39 673 LEU A N 1
ATOM 5450 C CA . LEU A 1 703 ? 44.782 59.394 222.040 1.00 5.41 673 LEU A CA 1
ATOM 5451 C C . LEU A 1 703 ? 43.926 59.787 220.828 1.00 5.30 673 LEU A C 1
ATOM 5452 O O . LEU A 1 703 ? 43.043 59.020 220.410 1.00 5.10 673 LEU A O 1
ATOM 5457 N N . ASP A 1 704 ? 44.195 60.963 220.259 1.00 5.29 674 ASP A N 1
ATOM 5458 C CA . ASP A 1 704 ? 43.485 61.410 219.064 1.00 5.78 674 ASP A CA 1
ATOM 5459 C C . ASP A 1 704 ? 43.790 60.517 217.836 1.00 5.19 674 ASP A C 1
ATOM 5460 O O . ASP A 1 704 ? 42.858 60.110 217.115 1.00 4.55 674 ASP A O 1
ATOM 5465 N N . MET A 1 705 ? 45.085 60.216 217.624 1.00 4.29 675 MET A N 1
ATOM 5466 C CA . MET A 1 705 ? 45.559 59.289 216.587 1.00 3.59 675 MET A CA 1
ATOM 5467 C C . MET A 1 705 ? 44.930 57.904 216.696 1.00 2.84 675 MET A C 1
ATOM 5468 O O . MET A 1 705 ? 44.438 57.366 215.705 1.00 2.22 675 MET A O 1
ATOM 5473 N N . VAL A 1 706 ? 44.972 57.329 217.903 1.00 2.38 676 VAL A N 1
ATOM 5474 C CA . VAL A 1 706 ? 44.243 56.098 218.224 1.00 2.00 676 VAL A CA 1
ATOM 5475 C C . VAL A 1 706 ? 42.809 56.184 217.738 1.00 2.00 676 VAL A C 1
ATOM 5476 O O . VAL A 1 706 ? 42.352 55.309 217.007 1.00 2.00 676 VAL A O 1
ATOM 5480 N N . ARG A 1 707 ? 42.113 57.247 218.145 1.00 2.47 677 ARG A N 1
ATOM 5481 C CA . ARG A 1 707 ? 40.729 57.470 217.720 1.00 3.51 677 ARG A CA 1
ATOM 5482 C C . ARG A 1 707 ? 40.611 57.593 216.210 1.00 3.59 677 ARG A C 1
ATOM 5483 O O . ARG A 1 707 ? 39.723 56.995 215.597 1.00 3.36 677 ARG A O 1
ATOM 5491 N N . ASP A 1 708 ? 41.529 58.372 215.642 1.00 3.89 678 ASP A N 1
ATOM 5492 C CA . ASP A 1 708 ? 41.546 58.702 214.230 1.00 4.46 678 ASP A CA 1
ATOM 5493 C C . ASP A 1 708 ? 41.675 57.457 213.359 1.00 4.36 678 ASP A C 1
ATOM 5494 O O . ASP A 1 708 ? 40.983 57.321 212.342 1.00 4.31 678 ASP A O 1
ATOM 5499 N N . VAL A 1 709 ? 42.550 56.547 213.786 1.00 4.29 679 VAL A N 1
ATOM 5500 C CA . VAL A 1 709 ? 42.811 55.297 213.075 1.00 3.94 679 VAL A CA 1
ATOM 5501 C C . VAL A 1 709 ? 41.642 54.332 213.228 1.00 4.06 679 VAL A C 1
ATOM 5502 O O . VAL A 1 709 ? 41.190 53.749 212.235 1.00 4.17 679 VAL A O 1
ATOM 5506 N N . ILE A 1 710 ? 41.136 54.169 214.452 1.00 4.16 680 ILE A N 1
ATOM 5507 C CA . ILE A 1 710 ? 40.014 53.250 214.669 1.00 4.23 680 ILE A CA 1
ATOM 5508 C C . ILE A 1 710 ? 38.780 53.751 213.942 1.00 4.66 680 ILE A C 1
ATOM 5509 O O . ILE A 1 710 ? 38.005 52.954 213.408 1.00 4.75 680 ILE A O 1
ATOM 5514 N N . THR A 1 711 ? 38.626 55.072 213.894 1.00 5.43 681 THR A N 1
ATOM 5515 C CA . THR A 1 711 ? 37.529 55.701 213.158 1.00 6.42 681 THR A CA 1
ATOM 5516 C C . THR A 1 711 ? 37.548 55.361 211.667 1.00 7.04 681 THR A C 1
ATOM 5517 O O . THR A 1 711 ? 36.511 55.004 211.099 1.00 7.16 681 THR A O 1
ATOM 5521 N N . ALA A 1 712 ? 38.729 55.452 211.057 1.00 8.07 682 ALA A N 1
ATOM 5522 C CA . ALA A 1 712 ? 38.891 55.218 209.626 1.00 8.87 682 ALA A CA 1
ATOM 5523 C C . ALA A 1 712 ? 38.713 53.753 209.253 1.00 9.63 682 ALA A C 1
ATOM 5524 O O . ALA A 1 712 ? 38.149 53.445 208.210 1.00 9.61 682 ALA A O 1
ATOM 5526 N N . TYR A 1 713 ? 39.181 52.852 210.114 1.00 10.99 683 TYR A N 1
ATOM 5527 C CA . TYR A 1 713 ? 38.977 51.417 209.905 1.00 12.39 683 TYR A CA 1
ATOM 5528 C C . TYR A 1 713 ? 37.508 51.052 209.917 1.00 13.05 683 TYR A C 1
ATOM 5529 O O . TYR A 1 713 ? 37.026 50.405 208.980 1.00 13.25 683 TYR A O 1
ATOM 5538 N N . VAL A 1 714 ? 36.807 51.476 210.975 1.00 14.07 684 VAL A N 1
ATOM 5539 C CA . VAL A 1 714 ? 35.368 51.227 211.130 1.00 14.99 684 VAL A CA 1
ATOM 5540 C C . VAL A 1 714 ? 34.653 51.758 209.897 1.00 15.60 684 VAL A C 1
ATOM 5541 O O . VAL A 1 714 ? 33.974 51.009 209.202 1.00 15.44 684 VAL A O 1
ATOM 5545 N N . ASP A 1 715 ? 34.862 53.046 209.619 1.00 16.67 685 ASP A N 1
ATOM 5546 C CA . ASP A 1 715 ? 34.355 53.699 208.415 1.00 17.74 685 ASP A CA 1
ATOM 5547 C C . ASP A 1 715 ? 34.611 52.835 207.177 1.00 18.41 685 ASP A C 1
ATOM 5548 O O . ASP A 1 715 ? 33.659 52.440 206.491 1.00 18.84 685 ASP A O 1
ATOM 5553 N N . GLY A 1 716 ? 35.879 52.497 206.943 1.00 19.05 686 GLY A N 1
ATOM 5554 C CA . GLY A 1 716 ? 36.300 51.730 205.779 1.00 20.01 686 GLY A CA 1
ATOM 5555 C C . GLY A 1 716 ? 35.708 50.339 205.597 1.00 20.74 686 GLY A C 1
ATOM 5556 O O . GLY A 1 716 ? 35.856 49.744 204.529 1.00 20.61 686 GLY A O 1
ATOM 5557 N N . ALA A 1 717 ? 35.056 49.816 206.632 1.00 21.50 687 ALA A N 1
ATOM 5558 C CA . ALA A 1 717 ? 34.349 48.545 206.525 1.00 22.51 687 ALA A CA 1
ATOM 5559 C C . ALA A 1 717 ? 32.862 48.701 206.859 1.00 23.23 687 ALA A C 1
ATOM 5560 O O . ALA A 1 717 ? 32.175 47.715 207.141 1.00 23.15 687 ALA A O 1
ATOM 5562 N N . THR A 1 718 ? 32.361 49.937 206.804 1.00 24.15 688 THR A N 1
ATOM 5563 C CA . THR A 1 718 ? 31.012 50.222 207.297 1.00 24.89 688 THR A CA 1
ATOM 5564 C C . THR A 1 718 ? 30.012 50.867 206.313 1.00 25.48 688 THR A C 1
ATOM 5565 O O . THR A 1 718 ? 28.809 50.622 206.442 1.00 25.58 688 THR A O 1
ATOM 5569 N N . GLY A 1 719 ? 30.499 51.662 205.350 1.00 26.01 689 GLY A N 1
ATOM 5570 C CA . GLY A 1 719 ? 29.671 52.278 204.307 1.00 26.70 689 GLY A CA 1
ATOM 5571 C C . GLY A 1 719 ? 28.193 51.873 204.158 1.00 27.24 689 GLY A C 1
ATOM 5572 O O . GLY A 1 719 ? 27.377 52.148 205.047 1.00 27.23 689 GLY A O 1
ATOM 5573 N N . GLU A 1 720 ? 27.849 51.222 203.040 1.00 27.61 690 GLU A N 1
ATOM 5574 C CA . GLU A 1 720 ? 26.443 50.908 202.693 1.00 27.97 690 GLU A CA 1
ATOM 5575 C C . GLU A 1 720 ? 25.941 49.524 203.146 1.00 28.33 690 GLU A C 1
ATOM 5576 O O . GLU A 1 720 ? 26.582 48.864 203.973 1.00 28.56 690 GLU A O 1
ATOM 5582 N N . GLY A 1 721 ? 24.790 49.106 202.603 1.00 28.37 691 GLY A N 1
ATOM 5583 C CA . GLY A 1 721 ? 24.120 47.878 203.008 1.00 28.65 691 GLY A CA 1
ATOM 5584 C C . GLY A 1 721 ? 23.532 48.022 204.402 1.00 28.87 691 GLY A C 1
ATOM 5585 O O . GLY A 1 721 ? 22.369 47.660 204.653 1.00 28.36 691 GLY A O 1
ATOM 5586 N N . TYR A 1 722 ? 24.375 48.546 205.300 1.00 29.00 692 TYR A N 1
ATOM 5587 C CA . TYR A 1 722 ? 24.017 48.967 206.659 1.00 29.22 692 TYR A CA 1
ATOM 5588 C C . TYR A 1 722 ? 23.523 47.841 207.583 1.00 29.15 692 TYR A C 1
ATOM 5589 O O . TYR A 1 722 ? 22.910 48.112 208.616 1.00 29.11 692 TYR A O 1
ATOM 5598 N N . ALA A 1 723 ? 23.816 46.590 207.226 1.00 29.01 693 ALA A N 1
ATOM 5599 C CA . ALA A 1 723 ? 23.330 45.439 207.994 1.00 29.00 693 ALA A CA 1
ATOM 5600 C C . ALA A 1 723 ? 24.448 44.555 208.573 1.00 28.83 693 ALA A C 1
ATOM 5601 O O . ALA A 1 723 ? 25.618 44.928 208.549 1.00 28.42 693 ALA A O 1
ATOM 5603 N N . GLU A 1 724 ? 24.062 43.394 209.115 1.00 28.88 694 GLU A N 1
ATOM 5604 C CA . GLU A 1 724 ? 25.010 42.342 209.501 1.00 28.68 694 GLU A CA 1
ATOM 5605 C C . GLU A 1 724 ? 25.799 41.932 208.264 1.00 28.51 694 GLU A C 1
ATOM 5606 O O . GLU A 1 724 ? 26.998 41.643 208.351 1.00 28.51 694 GLU A O 1
ATOM 5612 N N . ASP A 1 725 ? 25.094 41.911 207.126 1.00 28.20 695 ASP A N 1
ATOM 5613 C CA . ASP A 1 725 ? 25.680 41.949 205.787 1.00 27.80 695 ASP A CA 1
ATOM 5614 C C . ASP A 1 725 ? 26.762 43.051 205.716 1.00 27.46 695 ASP A C 1
ATOM 5615 O O . ASP A 1 725 ? 26.539 44.167 205.232 1.00 27.43 695 ASP A O 1
ATOM 5620 N N . TRP A 1 726 ? 27.935 42.694 206.235 1.00 26.95 696 TRP A N 1
ATOM 5621 C CA . TRP A 1 726 ? 29.086 43.568 206.406 1.00 26.33 696 TRP A CA 1
ATOM 5622 C C . TRP A 1 726 ? 30.264 42.616 206.546 1.00 25.89 696 TRP A C 1
ATOM 5623 O O . TRP A 1 726 ? 30.150 41.440 206.196 1.00 25.76 696 TRP A O 1
ATOM 5634 N N . ASP A 1 727 ? 31.384 43.113 207.071 1.00 25.39 697 ASP A N 1
ATOM 5635 C CA . ASP A 1 727 ? 32.562 42.283 207.309 1.00 24.74 697 ASP A CA 1
ATOM 5636 C C . ASP A 1 727 ? 33.221 42.607 208.640 1.00 24.34 697 ASP A C 1
ATOM 5637 O O . ASP A 1 727 ? 34.101 43.467 208.718 1.00 24.28 697 ASP A O 1
ATOM 5642 N N . LEU A 1 728 ? 32.791 41.901 209.680 1.00 23.84 698 LEU A N 1
ATOM 5643 C CA . LEU A 1 728 ? 33.299 42.121 211.030 1.00 23.47 698 LEU A CA 1
ATOM 5644 C C . LEU A 1 728 ? 34.585 41.351 211.290 1.00 23.12 698 LEU A C 1
ATOM 5645 O O . LEU A 1 728 ? 35.393 41.749 212.132 1.00 23.17 698 LEU A O 1
ATOM 5650 N N . ASP A 1 729 ? 34.757 40.245 210.569 1.00 22.57 699 ASP A N 1
ATOM 5651 C CA . ASP A 1 729 ? 35.957 39.411 210.656 1.00 21.94 699 ASP A CA 1
ATOM 5652 C C . ASP A 1 729 ? 37.196 40.141 210.111 1.00 21.52 699 ASP A C 1
ATOM 5653 O O . ASP A 1 729 ? 38.285 40.067 210.684 1.00 21.39 699 ASP A O 1
ATOM 5658 N N . ALA A 1 730 ? 37.013 40.853 209.005 1.00 20.94 700 ALA A N 1
ATOM 5659 C CA . ALA A 1 730 ? 38.073 41.658 208.430 1.00 20.44 700 ALA A CA 1
ATOM 5660 C C . ALA A 1 730 ? 38.430 42.796 209.369 1.00 20.08 700 ALA A C 1
ATOM 5661 O O . ALA A 1 730 ? 39.605 43.132 209.530 1.00 20.27 700 ALA A O 1
ATOM 5663 N N . LEU A 1 731 ? 37.413 43.384 209.990 1.00 19.36 701 LEU A N 1
ATOM 5664 C CA . LEU A 1 731 ? 37.619 44.541 210.849 1.00 18.76 701 LEU A CA 1
ATOM 5665 C C . LEU A 1 731 ? 38.305 44.161 212.152 1.00 18.30 701 LEU A C 1
ATOM 5666 O O . LEU A 1 731 ? 39.184 44.877 212.630 1.00 18.08 701 LEU A O 1
ATOM 5671 N N . TRP A 1 732 ? 37.893 43.036 212.723 1.00 17.83 702 TRP A N 1
ATOM 5672 C CA . TRP A 1 732 ? 38.399 42.622 214.025 1.00 17.41 702 TRP A CA 1
ATOM 5673 C C . TRP A 1 732 ? 39.870 42.226 213.967 1.00 17.15 702 TRP A C 1
ATOM 5674 O O . TRP A 1 732 ? 40.668 42.688 214.783 1.00 17.23 702 TRP A O 1
ATOM 5685 N N . THR A 1 733 ? 40.223 41.399 212.984 1.00 16.78 703 THR A N 1
ATOM 5686 C CA . THR A 1 733 ? 41.592 40.913 212.831 1.00 16.32 703 THR A CA 1
ATOM 5687 C C . THR A 1 733 ? 42.558 42.056 212.533 1.00 15.94 703 THR A C 1
ATOM 5688 O O . THR A 1 733 ? 43.671 42.080 213.059 1.00 15.82 703 THR A O 1
ATOM 5692 N N . ALA A 1 734 ? 42.112 43.003 211.708 1.00 15.57 704 ALA A N 1
ATOM 5693 C CA . ALA A 1 734 ? 42.913 44.167 211.332 1.00 15.19 704 ALA A CA 1
ATOM 5694 C C . ALA A 1 734 ? 43.215 45.087 212.516 1.00 14.90 704 ALA A C 1
ATOM 5695 O O . ALA A 1 734 ? 44.305 45.643 212.616 1.00 15.20 704 ALA A O 1
ATOM 5697 N N . LEU A 1 735 ? 42.248 45.240 213.408 1.00 14.53 705 LEU A N 1
ATOM 5698 C CA . LEU A 1 735 ? 42.430 46.041 214.605 1.00 14.14 705 LEU A CA 1
ATOM 5699 C C . LEU A 1 735 ? 43.207 45.271 215.659 1.00 14.18 705 LEU A C 1
ATOM 5700 O O . LEU A 1 735 ? 43.896 45.874 216.482 1.00 13.96 705 LEU A O 1
ATOM 5705 N N . LYS A 1 736 ? 43.069 43.942 215.647 1.00 14.23 706 LYS A N 1
ATOM 5706 C CA . LYS A 1 736 ? 43.726 43.066 216.624 1.00 14.30 706 LYS A CA 1
ATOM 5707 C C . LYS A 1 736 ? 45.244 43.245 216.653 1.00 14.22 706 LYS A C 1
ATOM 5708 O O . LYS A 1 736 ? 45.848 43.234 217.726 1.00 14.52 706 LYS A O 1
ATOM 5714 N N . THR A 1 737 ? 45.854 43.403 215.478 1.00 13.62 707 THR A N 1
ATOM 5715 C CA . THR A 1 737 ? 47.287 43.634 215.394 1.00 13.12 707 THR A CA 1
ATOM 5716 C C . THR A 1 737 ? 47.630 45.071 215.783 1.00 12.50 707 THR A C 1
ATOM 5717 O O . THR A 1 737 ? 48.744 45.342 216.228 1.00 12.64 707 THR A O 1
ATOM 5721 N N . LEU A 1 738 ? 46.672 45.980 215.624 1.00 11.38 708 LEU A N 1
ATOM 5722 C CA . LEU A 1 738 ? 46.881 47.372 215.986 1.00 10.52 708 LEU A CA 1
ATOM 5723 C C . LEU A 1 738 ? 46.896 47.564 217.494 1.00 10.01 708 LEU A C 1
ATOM 5724 O O . LEU A 1 738 ? 47.734 48.282 218.018 1.00 9.97 708 LEU A O 1
ATOM 5729 N N . TYR A 1 739 ? 45.970 46.921 218.192 1.00 9.39 709 TYR A N 1
ATOM 5730 C CA . TYR A 1 739 ? 45.868 47.063 219.636 1.00 8.91 709 TYR A CA 1
ATOM 5731 C C . TYR A 1 739 ? 45.176 45.811 220.182 1.00 9.02 709 TYR A C 1
ATOM 5732 O O . TYR A 1 739 ? 44.481 45.124 219.426 1.00 9.10 709 TYR A O 1
ATOM 5741 N N . PRO A 1 740 ? 45.366 45.491 221.468 1.00 8.93 710 PRO A N 1
ATOM 5742 C CA . PRO A 1 740 ? 44.697 44.324 222.054 1.00 8.71 710 PRO A CA 1
ATOM 5743 C C . PRO A 1 740 ? 43.194 44.558 222.214 1.00 8.73 710 PRO A C 1
ATOM 5744 O O . PRO A 1 740 ? 42.735 44.879 223.313 1.00 9.03 710 PRO A O 1
ATOM 5748 N N . VAL A 1 741 ? 42.447 44.408 221.120 1.00 8.60 711 VAL A N 1
ATOM 5749 C CA . VAL A 1 741 ? 40.987 44.449 221.149 1.00 8.57 711 VAL A CA 1
ATOM 5750 C C . VAL A 1 741 ? 40.484 43.580 222.301 1.00 8.70 711 VAL A C 1
ATOM 5751 O O . VAL A 1 741 ? 40.902 42.434 222.438 1.00 8.49 711 VAL A O 1
ATOM 5755 N N . GLY A 1 742 ? 39.606 44.141 223.130 1.00 8.94 712 GLY A N 1
ATOM 5756 C CA . GLY A 1 742 ? 39.091 43.456 224.304 1.00 9.14 712 GLY A CA 1
ATOM 5757 C C . GLY A 1 742 ? 37.589 43.206 224.346 1.00 9.28 712 GLY A C 1
ATOM 5758 O O . GLY A 1 742 ? 37.058 42.899 225.408 1.00 9.27 712 GLY A O 1
ATOM 5759 N N . ILE A 1 743 ? 36.907 43.350 223.210 1.00 9.45 713 ILE A N 1
ATOM 5760 C CA . ILE A 1 743 ? 35.483 43.003 223.097 1.00 9.53 713 ILE A CA 1
ATOM 5761 C C . ILE A 1 743 ? 35.242 42.180 221.838 1.00 9.62 713 ILE A C 1
ATOM 5762 O O . ILE A 1 743 ? 36.072 42.175 220.924 1.00 9.46 713 ILE A O 1
ATOM 5767 N N . THR A 1 744 ? 34.109 41.486 221.795 1.00 9.84 714 THR A N 1
ATOM 5768 C CA . THR A 1 744 ? 33.787 40.627 220.662 1.00 10.17 714 THR A CA 1
ATOM 5769 C C . THR A 1 744 ? 32.835 41.301 219.705 1.00 10.58 714 THR A C 1
ATOM 5770 O O . THR A 1 744 ? 32.012 42.121 220.102 1.00 10.60 714 THR A O 1
ATOM 5774 N N . ALA A 1 745 ? 32.958 40.936 218.436 1.00 11.16 715 ALA A N 1
ATOM 5775 C CA . ALA A 1 745 ? 31.940 41.242 217.453 1.00 11.85 715 ALA A CA 1
ATOM 5776 C C . ALA A 1 745 ? 30.608 40.644 217.922 1.00 12.31 715 ALA A C 1
ATOM 5777 O O . ALA A 1 745 ? 29.536 41.166 217.610 1.00 12.18 715 ALA A O 1
ATOM 5779 N N . ASP A 1 746 ? 30.699 39.558 218.691 1.00 13.01 716 ASP A N 1
ATOM 5780 C CA . ASP A 1 746 ? 29.543 38.910 219.322 1.00 13.73 716 ASP A CA 1
ATOM 5781 C C . ASP A 1 746 ? 28.934 39.753 220.443 1.00 14.18 716 ASP A C 1
ATOM 5782 O O . ASP A 1 746 ? 27.709 39.841 220.568 1.00 14.08 716 ASP A O 1
ATOM 5787 N N . SER A 1 747 ? 29.803 40.362 221.254 1.00 14.86 717 SER A N 1
ATOM 5788 C CA . SER A 1 747 ? 29.400 41.193 222.394 1.00 15.19 717 SER A CA 1
ATOM 5789 C C . SER A 1 747 ? 28.349 42.229 221.992 1.00 15.55 717 SER A C 1
ATOM 5790 O O . SER A 1 747 ? 27.439 42.529 222.770 1.00 15.49 717 SER A O 1
ATOM 5793 N N . LEU A 1 748 ? 28.468 42.729 220.759 1.00 15.87 718 LEU A N 1
ATOM 5794 C CA . LEU A 1 748 ? 27.650 43.840 220.275 1.00 16.09 718 LEU A CA 1
ATOM 5795 C C . LEU A 1 748 ? 26.579 43.507 219.224 1.00 16.40 718 LEU A C 1
ATOM 5796 O O . LEU A 1 748 ? 25.881 44.412 218.761 1.00 16.47 718 LEU A O 1
ATOM 5801 N N . THR A 1 749 ? 26.442 42.234 218.849 1.00 16.73 719 THR A N 1
ATOM 5802 C CA . THR A 1 749 ? 25.380 41.821 217.921 1.00 16.89 719 THR A CA 1
ATOM 5803 C C . THR A 1 749 ? 24.262 41.079 218.647 1.00 17.00 719 THR A C 1
ATOM 5804 O O . THR A 1 749 ? 23.473 40.358 218.035 1.00 17.12 719 THR A O 1
ATOM 5808 N N . LEU A 1 765 ? 28.637 51.232 217.315 1.00 8.99 735 LEU A N 1
ATOM 5809 C CA . LEU A 1 765 ? 29.804 50.302 217.113 1.00 9.30 735 LEU A CA 1
ATOM 5810 C C . LEU A 1 765 ? 31.188 50.981 217.150 1.00 9.50 735 LEU A C 1
ATOM 5811 O O . LEU A 1 765 ? 32.157 50.394 217.649 1.00 9.50 735 LEU A O 1
ATOM 5816 N N . LEU A 1 766 ? 31.296 52.186 216.591 1.00 9.45 736 LEU A N 1
ATOM 5817 C CA . LEU A 1 766 ? 32.545 52.936 216.674 1.00 9.37 736 LEU A CA 1
ATOM 5818 C C . LEU A 1 766 ? 32.772 53.359 218.116 1.00 9.42 736 LEU A C 1
ATOM 5819 O O . LEU A 1 766 ? 33.851 53.154 218.663 1.00 9.27 736 LEU A O 1
ATOM 5824 N N . GLU A 1 767 ? 31.740 53.927 218.736 1.00 9.62 737 GLU A N 1
ATOM 5825 C CA . GLU A 1 767 ? 31.821 54.337 220.133 1.00 9.76 737 GLU A CA 1
ATOM 5826 C C . GLU A 1 767 ? 32.197 53.184 221.070 1.00 9.41 737 GLU A C 1
ATOM 5827 O O . GLU A 1 767 ? 33.017 53.364 221.979 1.00 9.43 737 GLU A O 1
ATOM 5833 N N . ALA A 1 768 ? 31.607 52.009 220.836 1.00 9.03 738 ALA A N 1
ATOM 5834 C CA . ALA A 1 768 ? 31.975 50.788 221.556 1.00 8.75 738 ALA A CA 1
ATOM 5835 C C . ALA A 1 768 ? 33.467 50.459 221.393 1.00 8.76 738 ALA A C 1
ATOM 5836 O O . ALA A 1 768 ? 34.201 50.321 222.373 1.00 9.25 738 ALA A O 1
ATOM 5838 N N . LEU A 1 769 ? 33.920 50.352 220.152 1.00 8.07 739 LEU A N 1
ATOM 5839 C CA . LEU A 1 769 ? 35.305 50.022 219.896 1.00 7.74 739 LEU A CA 1
ATOM 5840 C C . LEU A 1 769 ? 36.263 51.073 220.426 1.00 7.73 739 LEU A C 1
ATOM 5841 O O . LEU A 1 769 ? 37.427 50.773 220.655 1.00 7.57 739 LEU A O 1
ATOM 5846 N N . LEU A 1 770 ? 35.773 52.294 220.626 1.00 7.70 740 LEU A N 1
ATOM 5847 C CA . LEU A 1 770 ? 36.644 53.397 221.004 1.00 7.72 740 LEU A CA 1
ATOM 5848 C C . LEU A 1 770 ? 36.936 53.392 222.485 1.00 7.99 740 LEU A C 1
ATOM 5849 O O . LEU A 1 770 ? 38.051 53.712 222.894 1.00 7.95 740 LEU A O 1
ATOM 5854 N N . LYS A 1 771 ? 35.937 53.020 223.280 1.00 8.37 741 LYS A N 1
ATOM 5855 C CA . LYS A 1 771 ? 36.092 52.915 224.731 1.00 9.00 741 LYS A CA 1
ATOM 5856 C C . LYS A 1 771 ? 36.986 51.732 225.085 1.00 8.69 741 LYS A C 1
ATOM 5857 O O . LYS A 1 771 ? 37.753 51.791 226.048 1.00 8.56 741 LYS A O 1
ATOM 5863 N N . ASP A 1 772 ? 36.891 50.668 224.293 1.00 8.54 742 ASP A N 1
ATOM 5864 C CA . ASP A 1 772 ? 37.729 49.494 224.502 1.00 8.70 742 ASP A CA 1
ATOM 5865 C C . ASP A 1 772 ? 39.205 49.817 224.267 1.00 8.52 742 ASP A C 1
ATOM 5866 O O . ASP A 1 772 ? 40.060 49.471 225.081 1.00 8.09 742 ASP A O 1
ATOM 5871 N N . ALA A 1 773 ? 39.483 50.495 223.156 1.00 8.69 743 ALA A N 1
ATOM 5872 C CA . ALA A 1 773 ? 40.831 50.949 222.835 1.00 9.11 743 ALA A CA 1
ATOM 5873 C C . ALA A 1 773 ? 41.280 51.986 223.838 1.00 9.36 743 ALA A C 1
ATOM 5874 O O . ALA A 1 773 ? 42.433 52.002 224.258 1.00 9.42 743 ALA A O 1
ATOM 5876 N N . GLU A 1 774 ? 40.348 52.841 224.232 1.00 9.83 744 GLU A N 1
ATOM 5877 C CA . GLU A 1 774 ? 40.646 53.926 225.143 1.00 10.35 744 GLU A CA 1
ATOM 5878 C C . GLU A 1 774 ? 41.082 53.359 226.491 1.00 10.15 744 GLU A C 1
ATOM 5879 O O . GLU A 1 774 ? 41.975 53.905 227.143 1.00 10.18 744 GLU A O 1
ATOM 5885 N N . ARG A 1 775 ? 40.477 52.239 226.878 1.00 10.09 745 ARG A N 1
ATOM 5886 C CA . ARG A 1 775 ? 40.825 51.561 228.123 1.00 9.93 745 ARG A CA 1
ATOM 5887 C C . ARG A 1 775 ? 41.990 50.572 227.930 1.00 9.55 745 ARG A C 1
ATOM 5888 O O . ARG A 1 775 ? 42.680 50.236 228.899 1.00 9.70 745 ARG A O 1
ATOM 5896 N N . ALA A 1 776 ? 42.215 50.120 226.691 1.00 8.82 746 ALA A N 1
ATOM 5897 C CA . ALA A 1 776 ? 43.399 49.304 226.365 1.00 8.21 746 ALA A CA 1
ATOM 5898 C C . ALA A 1 776 ? 44.672 50.142 226.399 1.00 7.62 746 ALA A C 1
ATOM 5899 O O . ALA A 1 776 ? 45.743 49.642 226.750 1.00 7.33 746 ALA A O 1
ATOM 5901 N N . TYR A 1 777 ? 44.532 51.413 226.022 1.00 7.11 747 TYR A N 1
ATOM 5902 C CA . TYR A 1 777 ? 45.586 52.406 226.178 1.00 6.53 747 TYR A CA 1
ATOM 5903 C C . TYR A 1 777 ? 45.853 52.681 227.660 1.00 6.34 747 TYR A C 1
ATOM 5904 O O . TYR A 1 777 ? 47.001 52.825 228.067 1.00 6.21 747 TYR A O 1
ATOM 5913 N N . ALA A 1 778 ? 44.794 52.740 228.463 1.00 6.27 748 ALA A N 1
ATOM 5914 C CA . ALA A 1 778 ? 44.929 52.915 229.916 1.00 6.17 748 ALA A CA 1
ATOM 5915 C C . ALA A 1 778 ? 45.654 51.726 230.555 1.00 6.00 748 ALA A C 1
ATOM 5916 O O . ALA A 1 778 ? 46.410 51.896 231.517 1.00 5.41 748 ALA A O 1
ATOM 5918 N N . ALA A 1 779 ? 45.414 50.537 229.989 1.00 6.12 749 ALA A N 1
ATOM 5919 C CA . ALA A 1 779 ? 46.074 49.291 230.377 1.00 6.35 749 ALA A CA 1
ATOM 5920 C C . ALA A 1 779 ? 47.543 49.308 229.985 1.00 6.69 749 ALA A C 1
ATOM 5921 O O . ALA A 1 779 ? 48.422 49.065 230.819 1.00 6.40 749 ALA A O 1
ATOM 5923 N N . ARG A 1 780 ? 47.800 49.599 228.709 1.00 7.14 750 ARG A N 1
ATOM 5924 C CA . ARG A 1 780 ? 49.159 49.743 228.199 1.00 7.56 750 ARG A CA 1
ATOM 5925 C C . ARG A 1 780 ? 49.957 50.787 228.980 1.00 7.87 750 ARG A C 1
ATOM 5926 O O . ARG A 1 780 ? 51.126 50.574 229.272 1.00 7.94 750 ARG A O 1
ATOM 5934 N N . GLU A 1 781 ? 49.329 51.909 229.320 1.00 8.32 751 GLU A N 1
ATOM 5935 C CA . GLU A 1 781 ? 50.008 52.951 230.084 1.00 8.93 751 GLU A CA 1
ATOM 5936 C C . GLU A 1 781 ? 50.517 52.399 231.409 1.00 9.74 751 GLU A C 1
ATOM 5937 O O . GLU A 1 781 ? 51.702 52.548 231.726 1.00 9.89 751 GLU A O 1
ATOM 5943 N N . ALA A 1 782 ? 49.619 51.752 232.160 1.00 10.54 752 ALA A N 1
ATOM 5944 C CA . ALA A 1 782 ? 49.931 51.197 233.481 1.00 11.24 752 ALA A CA 1
ATOM 5945 C C . ALA A 1 782 ? 50.976 50.090 233.408 1.00 11.79 752 ALA A C 1
ATOM 5946 O O . ALA A 1 782 ? 51.715 49.873 234.367 1.00 11.96 752 ALA A O 1
ATOM 5948 N N . GLU A 1 783 ? 51.027 49.394 232.272 1.00 12.31 753 GLU A N 1
ATOM 5949 C CA . GLU A 1 783 ? 52.066 48.406 232.011 1.00 12.93 753 GLU A CA 1
ATOM 5950 C C . GLU A 1 783 ? 53.432 49.100 232.008 1.00 13.40 753 GLU A C 1
ATOM 5951 O O . GLU A 1 783 ? 54.391 48.598 232.587 1.00 13.48 753 GLU A O 1
ATOM 5957 N N . LEU A 1 784 ? 53.502 50.274 231.389 1.00 13.98 754 LEU A N 1
ATOM 5958 C CA . LEU A 1 784 ? 54.750 51.021 231.278 1.00 14.60 754 LEU A CA 1
ATOM 5959 C C . LEU A 1 784 ? 55.188 51.619 232.618 1.00 15.40 754 LEU A C 1
ATOM 5960 O O . LEU A 1 784 ? 56.377 51.871 232.837 1.00 15.18 754 LEU A O 1
ATOM 5965 N N . GLU A 1 785 ? 54.223 51.848 233.507 1.00 16.46 755 GLU A N 1
ATOM 5966 C CA . GLU A 1 785 ? 54.521 52.232 234.886 1.00 17.59 755 GLU A CA 1
ATOM 5967 C C . GLU A 1 785 ? 55.113 51.024 235.598 1.00 18.11 755 GLU A C 1
ATOM 5968 O O . GLU A 1 785 ? 56.051 51.151 236.386 1.00 17.98 755 GLU A O 1
ATOM 5974 N N . GLU A 1 786 ? 54.552 49.853 235.295 1.00 18.93 756 GLU A N 1
ATOM 5975 C CA . GLU A 1 786 ? 55.036 48.579 235.816 1.00 19.71 756 GLU A CA 1
ATOM 5976 C C . GLU A 1 786 ? 56.481 48.357 235.376 1.00 19.95 756 GLU A C 1
ATOM 5977 O O . GLU A 1 786 ? 57.324 47.971 236.186 1.00 20.17 756 GLU A O 1
ATOM 5983 N N . ILE A 1 787 ? 56.765 48.631 234.102 1.00 20.15 757 ILE A N 1
ATOM 5984 C CA . ILE A 1 787 ? 58.104 48.423 233.553 1.00 20.27 757 ILE A CA 1
ATOM 5985 C C . ILE A 1 787 ? 59.100 49.531 233.916 1.00 20.21 757 ILE A C 1
ATOM 5986 O O . ILE A 1 787 ? 60.172 49.223 234.424 1.00 20.46 757 ILE A O 1
ATOM 5991 N N . ALA A 1 788 ? 58.760 50.800 233.685 1.00 20.04 758 ALA A N 1
ATOM 5992 C CA . ALA A 1 788 ? 59.729 51.878 233.929 1.00 19.89 758 ALA A CA 1
ATOM 5993 C C . ALA A 1 788 ? 59.263 53.051 234.802 1.00 19.87 758 ALA A C 1
ATOM 5994 O O . ALA A 1 788 ? 60.029 53.988 235.032 1.00 19.75 758 ALA A O 1
ATOM 5996 N N . GLY A 1 789 ? 58.016 53.011 235.269 1.00 19.91 759 GLY A N 1
ATOM 5997 C CA . GLY A 1 789 ? 57.543 53.936 236.296 1.00 19.86 759 GLY A CA 1
ATOM 5998 C C . GLY A 1 789 ? 57.240 55.380 235.911 1.00 19.58 759 GLY A C 1
ATOM 5999 O O . GLY A 1 789 ? 57.429 55.780 234.763 1.00 19.68 759 GLY A O 1
ATOM 6000 N N . GLU A 1 790 ? 56.768 56.146 236.900 1.00 19.21 760 GLU A N 1
ATOM 6001 C CA . GLU A 1 790 ? 56.353 57.559 236.771 1.00 18.74 760 GLU A CA 1
ATOM 6002 C C . GLU A 1 790 ? 56.427 58.202 235.376 1.00 18.06 760 GLU A C 1
ATOM 6003 O O . GLU A 1 790 ? 57.493 58.642 234.934 1.00 18.19 760 GLU A O 1
ATOM 6009 N N . GLY A 1 791 ? 55.281 58.257 234.703 1.00 17.04 761 GLY A N 1
ATOM 6010 C CA . GLY A 1 791 ? 55.163 58.921 233.420 1.00 15.96 761 GLY A CA 1
ATOM 6011 C C . GLY A 1 791 ? 56.014 58.317 232.316 1.00 15.33 761 GLY A C 1
ATOM 6012 O O . GLY A 1 791 ? 56.497 59.037 231.438 1.00 15.53 761 GLY A O 1
ATOM 6013 N N . ALA A 1 792 ? 56.197 56.999 232.348 1.00 14.32 762 ALA A N 1
ATOM 6014 C CA . ALA A 1 792 ? 56.971 56.312 231.314 1.00 13.09 762 ALA A CA 1
ATOM 6015 C C . ALA A 1 792 ? 56.202 56.166 229.997 1.00 12.12 762 ALA A C 1
ATOM 6016 O O . ALA A 1 792 ? 56.803 55.929 228.949 1.00 12.36 762 ALA A O 1
ATOM 6018 N N . MET A 1 793 ? 54.880 56.299 230.046 1.00 10.64 763 MET A N 1
ATOM 6019 C CA . MET A 1 793 ? 54.080 56.283 228.825 1.00 9.10 763 MET A CA 1
ATOM 6020 C C . MET A 1 793 ? 54.261 57.573 228.023 1.00 8.71 763 MET A C 1
ATOM 6021 O O . MET A 1 793 ? 54.227 57.547 226.798 1.00 8.57 763 MET A O 1
ATOM 6026 N N . ARG A 1 794 ? 54.457 58.689 228.728 1.00 8.23 764 ARG A N 1
ATOM 6027 C CA . ARG A 1 794 ? 54.747 59.989 228.115 1.00 7.65 764 ARG A CA 1
ATOM 6028 C C . ARG A 1 794 ? 56.037 59.958 227.297 1.00 7.57 764 ARG A C 1
ATOM 6029 O O . ARG A 1 794 ? 56.119 60.594 226.245 1.00 7.60 764 ARG A O 1
ATOM 6037 N N . GLN A 1 795 ? 57.029 59.212 227.795 1.00 7.36 765 GLN A N 1
ATOM 6038 C CA . GLN A 1 795 ? 58.313 59.027 227.112 1.00 7.25 765 GLN A CA 1
ATOM 6039 C C . GLN A 1 795 ? 58.247 58.018 225.964 1.00 6.81 765 GLN A C 1
ATOM 6040 O O . GLN A 1 795 ? 58.992 58.141 225.003 1.00 6.79 765 GLN A O 1
ATOM 6046 N N . LEU A 1 796 ? 57.366 57.027 226.065 1.00 6.24 766 LEU A N 1
ATOM 6047 C CA . LEU A 1 796 ? 57.170 56.080 224.972 1.00 5.58 766 LEU A CA 1
ATOM 6048 C C . LEU A 1 796 ? 56.496 56.749 223.773 1.00 5.70 766 LEU A C 1
ATOM 6049 O O . LEU A 1 796 ? 56.840 56.455 222.628 1.00 5.67 766 LEU A O 1
ATOM 6054 N N . GLU A 1 797 ? 55.542 57.645 224.037 1.00 5.53 767 GLU A N 1
ATOM 6055 C CA . GLU A 1 797 ? 54.858 58.371 222.974 1.00 5.36 767 GLU A CA 1
ATOM 6056 C C . GLU A 1 797 ? 55.862 59.182 222.165 1.00 5.21 767 GLU A C 1
ATOM 6057 O O . GLU A 1 797 ? 55.949 59.056 220.946 1.00 4.70 767 GLU A O 1
ATOM 6063 N N . ARG A 1 798 ? 56.618 60.004 222.880 1.00 5.47 768 ARG A N 1
ATOM 6064 C CA . ARG A 1 798 ? 57.598 60.891 222.299 1.00 5.72 768 ARG A CA 1
ATOM 6065 C C . ARG A 1 798 ? 58.623 60.115 221.475 1.00 5.88 768 ARG A C 1
ATOM 6066 O O . ARG A 1 798 ? 58.864 60.463 220.310 1.00 6.19 768 ARG A O 1
ATOM 6074 N N . ASN A 1 799 ? 59.187 59.054 222.058 1.00 5.53 769 ASN A N 1
ATOM 6075 C CA . ASN A 1 799 ? 60.110 58.161 221.348 1.00 5.40 769 ASN A CA 1
ATOM 6076 C C . ASN A 1 799 ? 59.536 57.532 220.074 1.00 5.73 769 ASN A C 1
ATOM 6077 O O . ASN A 1 799 ? 60.171 57.563 219.032 1.00 5.80 769 ASN A O 1
ATOM 6082 N N . VAL A 1 800 ? 58.341 56.962 220.173 1.00 6.43 770 VAL A N 1
ATOM 6083 C CA . VAL A 1 800 ? 57.702 56.247 219.069 1.00 6.92 770 VAL A CA 1
ATOM 6084 C C . VAL A 1 800 ? 57.374 57.187 217.898 1.00 7.32 770 VAL A C 1
ATOM 6085 O O . VAL A 1 800 ? 57.709 56.877 216.735 1.00 7.26 770 VAL A O 1
ATOM 6089 N N . LEU A 1 801 ? 56.758 58.334 218.210 1.00 7.44 771 LEU A N 1
ATOM 6090 C CA . LEU A 1 801 ? 56.437 59.357 217.205 1.00 7.79 771 LEU A CA 1
ATOM 6091 C C . LEU A 1 801 ? 57.683 59.890 216.483 1.00 7.94 771 LEU A C 1
ATOM 6092 O O . LEU A 1 801 ? 57.694 59.973 215.253 1.00 8.50 771 LEU A O 1
ATOM 6097 N N . LEU A 1 802 ? 58.728 60.244 217.225 1.00 7.34 772 LEU A N 1
ATOM 6098 C CA . LEU A 1 802 ? 59.888 60.817 216.583 1.00 7.08 772 LEU A CA 1
ATOM 6099 C C . LEU A 1 802 ? 60.482 59.800 215.603 1.00 7.63 772 LEU A C 1
ATOM 6100 O O . LEU A 1 802 ? 60.739 60.127 214.447 1.00 7.59 772 LEU A O 1
ATOM 6105 N N . ASN A 1 803 ? 60.656 58.563 216.061 1.00 8.27 773 ASN A N 1
ATOM 6106 C CA . ASN A 1 803 ? 61.119 57.452 215.235 1.00 8.78 773 ASN A CA 1
ATOM 6107 C C . ASN A 1 803 ? 60.255 57.239 214.016 1.00 8.68 773 ASN A C 1
ATOM 6108 O O . ASN A 1 803 ? 60.757 56.942 212.945 1.00 8.80 773 ASN A O 1
ATOM 6113 N N . VAL A 1 804 ? 58.948 57.366 214.191 1.00 8.65 774 VAL A N 1
ATOM 6114 C CA . VAL A 1 804 ? 58.032 57.162 213.094 1.00 8.91 774 VAL A CA 1
ATOM 6115 C C . VAL A 1 804 ? 58.103 58.333 212.102 1.00 9.33 774 VAL A C 1
ATOM 6116 O O . VAL A 1 804 ? 58.267 58.097 210.915 1.00 9.96 774 VAL A O 1
ATOM 6120 N N . ILE A 1 805 ? 57.994 59.577 212.580 1.00 9.34 775 ILE A N 1
ATOM 6121 C CA . ILE A 1 805 ? 58.139 60.759 211.731 1.00 8.72 775 ILE A CA 1
ATOM 6122 C C . ILE A 1 805 ? 59.487 60.779 211.010 1.00 10.49 775 ILE A C 1
ATOM 6123 O O . ILE A 1 805 ? 59.533 61.150 209.857 1.00 12.39 775 ILE A O 1
ATOM 6128 N N . ASP A 1 806 ? 60.583 60.403 211.653 1.00 10.04 776 ASP A N 1
ATOM 6129 C CA . ASP A 1 806 ? 61.862 60.514 210.981 1.00 10.86 776 ASP A CA 1
ATOM 6130 C C . ASP A 1 806 ? 62.035 59.493 209.883 1.00 11.41 776 ASP A C 1
ATOM 6131 O O . ASP A 1 806 ? 62.702 59.762 208.872 1.00 12.20 776 ASP A O 1
ATOM 6136 N N . ARG A 1 807 ? 61.485 58.304 210.098 1.00 11.46 777 ARG A N 1
ATOM 6137 C CA . ARG A 1 807 ? 61.663 57.232 209.132 1.00 10.77 777 ARG A CA 1
ATOM 6138 C C . ARG A 1 807 ? 60.731 57.526 207.965 1.00 11.15 777 ARG A C 1
ATOM 6139 O O . ARG A 1 807 ? 61.126 57.380 206.807 1.00 11.03 777 ARG A O 1
ATOM 6147 N N . LYS A 1 808 ? 59.512 57.963 208.267 1.00 10.58 778 LYS A N 1
ATOM 6148 C CA . LYS A 1 808 ? 58.546 58.146 207.217 1.00 11.57 778 LYS A CA 1
ATOM 6149 C C . LYS A 1 808 ? 58.869 59.366 206.373 1.00 12.38 778 LYS A C 1
ATOM 6150 O O . LYS A 1 808 ? 58.522 59.416 205.205 1.00 13.65 778 LYS A O 1
ATOM 6156 N N . TRP A 1 809 ? 59.532 60.349 206.954 1.00 12.67 779 TRP A N 1
ATOM 6157 C CA . TRP A 1 809 ? 59.773 61.616 206.269 1.00 13.25 779 TRP A CA 1
ATOM 6158 C C . TRP A 1 809 ? 61.006 61.470 205.369 1.00 13.59 779 TRP A C 1
ATOM 6159 O O . TRP A 1 809 ? 60.996 61.848 204.200 1.00 13.55 779 TRP A O 1
ATOM 6170 N N . ARG A 1 810 ? 62.051 60.875 205.918 1.00 13.76 780 ARG A N 1
ATOM 6171 C CA . ARG A 1 810 ? 63.188 60.441 205.136 1.00 14.06 780 ARG A CA 1
ATOM 6172 C C . ARG A 1 810 ? 62.716 59.653 203.910 1.00 14.09 780 ARG A C 1
ATOM 6173 O O . ARG A 1 810 ? 63.218 59.853 202.813 1.00 15.57 780 ARG A O 1
ATOM 6181 N N . GLU A 1 811 ? 61.748 58.763 204.068 1.00 14.05 781 GLU A N 1
ATOM 6182 C CA . GLU A 1 811 ? 61.317 57.911 202.953 1.00 13.02 781 GLU A CA 1
ATOM 6183 C C . GLU A 1 811 ? 60.580 58.717 201.905 1.00 11.93 781 GLU A C 1
ATOM 6184 O O . GLU A 1 811 ? 60.781 58.503 200.706 1.00 10.68 781 GLU A O 1
ATOM 6190 N N . HIS A 1 812 ? 59.718 59.626 202.374 1.00 10.73 782 HIS A N 1
ATOM 6191 C CA . HIS A 1 812 ? 59.054 60.614 201.529 1.00 10.18 782 HIS A CA 1
ATOM 6192 C C . HIS A 1 812 ? 60.057 61.470 200.747 1.00 11.34 782 HIS A C 1
ATOM 6193 O O . HIS A 1 812 ? 59.898 61.660 199.536 1.00 11.69 782 HIS A O 1
ATOM 6200 N N . LEU A 1 813 ? 61.101 61.965 201.426 1.00 11.73 783 LEU A N 1
ATOM 6201 C CA . LEU A 1 813 ? 62.121 62.788 200.776 1.00 11.77 783 LEU A CA 1
ATOM 6202 C C . LEU A 1 813 ? 62.710 62.085 199.577 1.00 12.18 783 LEU A C 1
ATOM 6203 O O . LEU A 1 813 ? 62.831 62.692 198.513 1.00 12.18 783 LEU A O 1
ATOM 6208 N N . TYR A 1 814 ? 63.064 60.810 199.771 1.00 13.09 784 TYR A N 1
ATOM 6209 C CA . TYR A 1 814 ? 63.578 59.910 198.728 1.00 13.29 784 TYR A CA 1
ATOM 6210 C C . TYR A 1 814 ? 62.588 59.848 197.571 1.00 13.08 784 TYR A C 1
ATOM 6211 O O . TYR A 1 814 ? 62.981 59.917 196.436 1.00 12.94 784 TYR A O 1
ATOM 6220 N N . GLU A 1 815 ? 61.295 59.758 197.862 1.00 13.67 785 GLU A N 1
ATOM 6221 C CA . GLU A 1 815 ? 60.289 59.704 196.792 1.00 14.12 785 GLU A CA 1
ATOM 6222 C C . GLU A 1 815 ? 60.148 61.068 196.081 1.00 14.16 785 GLU A C 1
ATOM 6223 O O . GLU A 1 815 ? 59.951 61.109 194.859 1.00 14.16 785 GLU A O 1
ATOM 6229 N N . MET A 1 816 ? 60.260 62.161 196.848 1.00 13.96 786 MET A N 1
ATOM 6230 C CA . MET A 1 816 ? 60.170 63.527 196.323 1.00 13.73 786 MET A CA 1
ATOM 6231 C C . MET A 1 816 ? 61.390 63.878 195.417 1.00 14.52 786 MET A C 1
ATOM 6232 O O . MET A 1 816 ? 61.296 64.700 194.504 1.00 14.75 786 MET A O 1
ATOM 6237 N N . ASP A 1 817 ? 62.531 63.247 195.666 1.00 14.57 787 ASP A N 1
ATOM 6238 C CA . ASP A 1 817 ? 63.692 63.452 194.831 1.00 15.16 787 ASP A CA 1
ATOM 6239 C C . ASP A 1 817 ? 63.315 63.095 193.406 1.00 15.57 787 ASP A C 1
ATOM 6240 O O . ASP A 1 817 ? 63.648 63.821 192.469 1.00 16.32 787 ASP A O 1
ATOM 6245 N N . TYR A 1 818 ? 62.655 61.950 193.250 1.00 15.13 788 TYR A N 1
ATOM 6246 C CA . TYR A 1 818 ? 62.387 61.398 191.945 1.00 14.74 788 TYR A CA 1
ATOM 6247 C C . TYR A 1 818 ? 61.315 62.199 191.255 1.00 14.18 788 TYR A C 1
ATOM 6248 O O . TYR A 1 818 ? 61.337 62.354 190.029 1.00 14.14 788 TYR A O 1
ATOM 6257 N N . LEU A 1 819 ? 60.396 62.728 192.049 1.00 13.25 789 LEU A N 1
ATOM 6258 C CA . LEU A 1 819 ? 59.287 63.477 191.507 1.00 12.87 789 LEU A CA 1
ATOM 6259 C C . LEU A 1 819 ? 59.727 64.810 190.890 1.00 13.60 789 LEU A C 1
ATOM 6260 O O . LEU A 1 819 ? 59.277 65.144 189.798 1.00 13.30 789 LEU A O 1
ATOM 6265 N N . LYS A 1 820 ? 60.613 65.544 191.571 1.00 15.08 790 LYS A N 1
ATOM 6266 C CA . LYS A 1 820 ? 61.166 66.807 191.053 1.00 16.99 790 LYS A CA 1
ATOM 6267 C C . LYS A 1 820 ? 61.766 66.563 189.676 1.00 17.76 790 LYS A C 1
ATOM 6268 O O . LYS A 1 820 ? 61.304 67.121 188.670 1.00 17.88 790 LYS A O 1
ATOM 6274 N N . GLU A 1 821 ? 62.775 65.696 189.651 1.00 18.51 791 GLU A N 1
ATOM 6275 C CA . GLU A 1 821 ? 63.427 65.264 188.436 1.00 19.78 791 GLU A CA 1
ATOM 6276 C C . GLU A 1 821 ? 62.478 65.015 187.274 1.00 19.91 791 GLU A C 1
ATOM 6277 O O . GLU A 1 821 ? 62.565 65.655 186.231 1.00 20.03 791 GLU A O 1
ATOM 6283 N N . GLY A 1 822 ? 61.567 64.082 187.460 1.00 20.37 792 GLY A N 1
ATOM 6284 C CA . GLY A 1 822 ? 60.814 63.565 186.339 1.00 21.38 792 GLY A CA 1
ATOM 6285 C C . GLY A 1 822 ? 59.681 64.439 185.859 1.00 21.91 792 GLY A C 1
ATOM 6286 O O . GLY A 1 822 ? 59.157 64.228 184.770 1.00 21.50 792 GLY A O 1
ATOM 6287 N N . ILE A 1 823 ? 59.274 65.406 186.675 1.00 22.78 793 ILE A N 1
ATOM 6288 C CA . ILE A 1 823 ? 58.079 66.166 186.331 1.00 23.31 793 ILE A CA 1
ATOM 6289 C C . ILE A 1 823 ? 58.340 67.020 185.091 1.00 23.77 793 ILE A C 1
ATOM 6290 O O . ILE A 1 823 ? 57.473 67.100 184.219 1.00 23.63 793 ILE A O 1
ATOM 6295 N N . GLY A 1 824 ? 59.546 67.600 185.011 1.00 24.54 794 GLY A N 1
ATOM 6296 C CA . GLY A 1 824 ? 60.009 68.327 183.836 1.00 25.63 794 GLY A CA 1
ATOM 6297 C C . GLY A 1 824 ? 59.619 67.587 182.564 1.00 26.64 794 GLY A C 1
ATOM 6298 O O . GLY A 1 824 ? 59.085 68.174 181.612 1.00 26.92 794 GLY A O 1
ATOM 6299 N N . LEU A 1 825 ? 59.863 66.278 182.580 1.00 27.10 795 LEU A N 1
ATOM 6300 C CA . LEU A 1 825 ? 59.505 65.358 181.512 1.00 27.36 795 LEU A CA 1
ATOM 6301 C C . LEU A 1 825 ? 57.997 65.126 181.360 1.00 28.06 795 LEU A C 1
ATOM 6302 O O . LEU A 1 825 ? 57.578 64.050 180.934 1.00 27.83 795 LEU A O 1
ATOM 6307 N N . ARG A 1 826 ? 57.182 66.117 181.723 1.00 29.21 796 ARG A N 1
ATOM 6308 C CA . ARG A 1 826 ? 55.737 66.080 181.421 1.00 30.37 796 ARG A CA 1
ATOM 6309 C C . ARG A 1 826 ? 55.241 67.367 180.709 1.00 31.12 796 ARG A C 1
ATOM 6310 O O . ARG A 1 826 ? 54.272 67.316 179.924 1.00 31.18 796 ARG A O 1
ATOM 6318 N N . ALA A 1 827 ? 55.935 68.487 180.970 1.00 31.79 797 ALA A N 1
ATOM 6319 C CA . ALA A 1 827 ? 55.736 69.798 180.299 1.00 32.42 797 ALA A CA 1
ATOM 6320 C C . ALA A 1 827 ? 55.128 69.794 178.873 1.00 32.71 797 ALA A C 1
ATOM 6321 O O . ALA A 1 827 ? 55.656 69.147 177.956 1.00 32.93 797 ALA A O 1
ATOM 6323 N N . MET A 1 828 ? 54.016 70.525 178.718 1.00 32.98 798 MET A N 1
ATOM 6324 C CA . MET A 1 828 ? 53.351 70.774 177.422 1.00 33.04 798 MET A CA 1
ATOM 6325 C C . MET A 1 828 ? 52.546 72.099 177.426 1.00 32.85 798 MET A C 1
ATOM 6326 O O . MET A 1 828 ? 52.257 72.659 178.492 1.00 33.16 798 MET A O 1
ATOM 6331 N N . ALA A 1 829 ? 52.198 72.601 176.241 1.00 32.35 799 ALA A N 1
ATOM 6332 C CA . ALA A 1 829 ? 51.252 73.716 176.124 1.00 31.71 799 ALA A CA 1
ATOM 6333 C C . ALA A 1 829 ? 49.811 73.178 176.249 1.00 31.12 799 ALA A C 1
ATOM 6334 O O . ALA A 1 829 ? 49.004 73.243 175.298 1.00 31.01 799 ALA A O 1
ATOM 6336 N N . GLN A 1 830 ? 49.531 72.625 177.433 1.00 30.03 800 GLN A N 1
ATOM 6337 C CA . GLN A 1 830 ? 48.234 72.060 177.826 1.00 29.07 800 GLN A CA 1
ATOM 6338 C C . GLN A 1 830 ? 48.266 71.734 179.330 1.00 28.36 800 GLN A C 1
ATOM 6339 O O . GLN A 1 830 ? 47.214 71.542 179.954 1.00 28.52 800 GLN A O 1
ATOM 6345 N N . ARG A 1 831 ? 49.474 71.668 179.899 1.00 26.97 801 ARG A N 1
ATOM 6346 C CA . ARG A 1 831 ? 49.661 71.363 181.316 1.00 25.82 801 ARG A CA 1
ATOM 6347 C C . ARG A 1 831 ? 50.887 72.059 181.917 1.00 24.46 801 ARG A C 1
ATOM 6348 O O . ARG A 1 831 ? 51.979 72.048 181.339 1.00 24.44 801 ARG A O 1
ATOM 6356 N N . ASP A 1 832 ? 50.686 72.652 183.091 1.00 22.30 802 ASP A N 1
ATOM 6357 C CA . ASP A 1 832 ? 51.748 73.318 183.810 1.00 20.14 802 ASP A CA 1
ATOM 6358 C C . ASP A 1 832 ? 52.345 72.271 184.752 1.00 17.94 802 ASP A C 1
ATOM 6359 O O . ASP A 1 832 ? 51.619 71.646 185.523 1.00 18.16 802 ASP A O 1
ATOM 6364 N N . PRO A 1 833 ? 53.659 72.062 184.660 1.00 15.53 803 PRO A N 1
ATOM 6365 C CA . PRO A 1 833 ? 54.352 71.020 185.430 1.00 13.42 803 PRO A CA 1
ATOM 6366 C C . PRO A 1 833 ? 54.366 71.273 186.938 1.00 11.30 803 PRO A C 1
ATOM 6367 O O . PRO A 1 833 ? 54.381 70.320 187.703 1.00 10.66 803 PRO A O 1
ATOM 6371 N N . LEU A 1 834 ? 54.393 72.535 187.353 1.00 9.04 804 LEU A N 1
ATOM 6372 C CA . LEU A 1 834 ? 54.379 72.872 188.767 1.00 6.99 804 LEU A CA 1
ATOM 6373 C C . LEU A 1 834 ? 53.054 72.492 189.453 1.00 5.88 804 LEU A C 1
ATOM 6374 O O . LEU A 1 834 ? 53.073 71.946 190.547 1.00 5.33 804 LEU A O 1
ATOM 6379 N N . VAL A 1 835 ? 51.920 72.758 188.803 1.00 4.60 805 VAL A N 1
ATOM 6380 C CA . VAL A 1 835 ? 50.634 72.280 189.282 1.00 3.54 805 VAL A CA 1
ATOM 6381 C C . VAL A 1 835 ? 50.690 70.779 189.550 1.00 3.61 805 VAL A C 1
ATOM 6382 O O . VAL A 1 835 ? 50.335 70.332 190.644 1.00 3.81 805 VAL A O 1
ATOM 6386 N N . GLU A 1 836 ? 51.172 70.010 188.578 1.00 3.39 806 GLU A N 1
ATOM 6387 C CA . GLU A 1 836 ? 51.207 68.558 188.709 1.00 3.38 806 GLU A CA 1
ATOM 6388 C C . GLU A 1 836 ? 52.108 68.061 189.822 1.00 2.74 806 GLU A C 1
ATOM 6389 O O . GLU A 1 836 ? 51.843 67.036 190.433 1.00 2.40 806 GLU A O 1
ATOM 6395 N N . TYR A 1 837 ? 53.188 68.781 190.073 1.00 2.58 807 TYR A N 1
ATOM 6396 C CA . TYR A 1 837 ? 54.141 68.379 191.082 1.00 2.62 807 TYR A CA 1
ATOM 6397 C C . TYR A 1 837 ? 53.509 68.641 192.441 1.00 3.38 807 TYR A C 1
ATOM 6398 O O . TYR A 1 837 ? 53.630 67.825 193.329 1.00 3.75 807 TYR A O 1
ATOM 6407 N N . GLN A 1 838 ? 52.814 69.764 192.590 1.00 3.83 808 GLN A N 1
ATOM 6408 C CA . GLN A 1 838 ? 52.034 70.035 193.790 1.00 4.83 808 GLN A CA 1
ATOM 6409 C C . GLN A 1 838 ? 50.961 68.979 194.080 1.00 4.69 808 GLN A C 1
ATOM 6410 O O . GLN A 1 838 ? 50.939 68.408 195.164 1.00 4.98 808 GLN A O 1
ATOM 6416 N N . ARG A 1 839 ? 50.086 68.702 193.131 1.00 4.34 809 ARG A N 1
ATOM 6417 C CA . ARG A 1 839 ? 49.052 67.724 193.391 1.00 5.30 809 ARG A CA 1
ATOM 6418 C C . ARG A 1 839 ? 49.604 66.370 193.827 1.00 5.34 809 ARG A C 1
ATOM 6419 O O . ARG A 1 839 ? 49.148 65.782 194.803 1.00 5.36 809 ARG A O 1
ATOM 6427 N N . GLU A 1 840 ? 50.599 65.872 193.120 1.00 6.09 810 GLU A N 1
ATOM 6428 C CA . GLU A 1 840 ? 51.160 64.569 193.455 1.00 6.87 810 GLU A CA 1
ATOM 6429 C C . GLU A 1 840 ? 52.016 64.630 194.713 1.00 6.45 810 GLU A C 1
ATOM 6430 O O . GLU A 1 840 ? 52.021 63.710 195.520 1.00 6.52 810 GLU A O 1
ATOM 6436 N N . GLY A 1 841 ? 52.728 65.729 194.876 1.00 6.14 811 GLY A N 1
ATOM 6437 C CA . GLY A 1 841 ? 53.590 65.897 196.008 1.00 6.92 811 GLY A CA 1
ATOM 6438 C C . GLY A 1 841 ? 52.818 66.109 197.284 1.00 7.83 811 GLY A C 1
ATOM 6439 O O . GLY A 1 841 ? 53.256 65.641 198.334 1.00 8.15 811 GLY A O 1
ATOM 6440 N N . TYR A 1 842 ? 51.702 66.829 197.212 1.00 8.00 812 TYR A N 1
ATOM 6441 C CA . TYR A 1 842 ? 50.847 66.974 198.378 1.00 9.11 812 TYR A CA 1
ATOM 6442 C C . TYR A 1 842 ? 50.052 65.721 198.686 1.00 9.15 812 TYR A C 1
ATOM 6443 O O . TYR A 1 842 ? 49.862 65.414 199.859 1.00 10.04 812 TYR A O 1
ATOM 6452 N N . ASP A 1 843 ? 49.590 65.002 197.659 1.00 8.46 813 ASP A N 1
ATOM 6453 C CA . ASP A 1 843 ? 48.929 63.708 197.867 1.00 7.89 813 ASP A CA 1
ATOM 6454 C C . ASP A 1 843 ? 49.867 62.792 198.620 1.00 7.06 813 ASP A C 1
ATOM 6455 O O . ASP A 1 843 ? 49.488 62.179 199.619 1.00 7.50 813 ASP A O 1
ATOM 6460 N N . MET A 1 844 ? 51.099 62.714 198.144 1.00 5.46 814 MET A N 1
ATOM 6461 C CA . MET A 1 844 ? 52.093 61.870 198.767 1.00 4.60 814 MET A CA 1
ATOM 6462 C C . MET A 1 844 ? 52.262 62.236 200.231 1.00 4.43 814 MET A C 1
ATOM 6463 O O . MET A 1 844 ? 52.400 61.362 201.054 1.00 4.77 814 MET A O 1
ATOM 6468 N N . PHE A 1 845 ? 52.222 63.526 200.539 1.00 4.04 815 PHE A N 1
ATOM 6469 C CA . PHE A 1 845 ? 52.471 64.040 201.872 1.00 3.89 815 PHE A CA 1
ATOM 6470 C C . PHE A 1 845 ? 51.339 63.648 202.816 1.00 4.42 815 PHE A C 1
ATOM 6471 O O . PHE A 1 845 ? 51.598 63.280 203.955 1.00 5.17 815 PHE A O 1
ATOM 6479 N N . MET A 1 846 ? 50.095 63.748 202.354 1.00 3.58 816 MET A N 1
ATOM 6480 C CA . MET A 1 846 ? 48.936 63.359 203.151 1.00 3.31 816 MET A CA 1
ATOM 6481 C C . MET A 1 846 ? 48.919 61.857 203.428 1.00 3.65 816 MET A C 1
ATOM 6482 O O . MET A 1 846 ? 48.634 61.442 204.555 1.00 3.90 816 MET A O 1
ATOM 6487 N N . ALA A 1 847 ? 49.219 61.056 202.405 1.00 3.61 817 ALA A N 1
ATOM 6488 C CA . ALA A 1 847 ? 49.327 59.616 202.555 1.00 3.93 817 ALA A CA 1
ATOM 6489 C C . ALA A 1 847 ? 50.411 59.291 203.567 1.00 4.35 817 ALA A C 1
ATOM 6490 O O . ALA A 1 847 ? 50.236 58.427 204.413 1.00 4.97 817 ALA A O 1
ATOM 6492 N N . MET A 1 848 ? 51.523 60.003 203.495 1.00 5.02 818 MET A N 1
ATOM 6493 C CA . MET A 1 848 ? 52.570 59.862 204.492 1.00 6.13 818 MET A CA 1
ATOM 6494 C C . MET A 1 848 ? 52.046 60.170 205.897 1.00 6.94 818 MET A C 1
ATOM 6495 O O . MET A 1 848 ? 52.404 59.486 206.839 1.00 7.41 818 MET A O 1
ATOM 6500 N N . LEU A 1 849 ? 51.225 61.200 206.048 1.00 7.09 819 LEU A N 1
ATOM 6501 C CA . LEU A 1 849 ? 50.820 61.581 207.372 1.00 8.50 819 LEU A CA 1
ATOM 6502 C C . LEU A 1 849 ? 49.916 60.472 207.928 1.00 9.97 819 LEU A C 1
ATOM 6503 O O . LEU A 1 849 ? 50.086 60.042 209.067 1.00 9.78 819 LEU A O 1
ATOM 6508 N N . ASP A 1 850 ? 48.975 59.998 207.105 1.00 11.21 820 ASP A N 1
ATOM 6509 C CA . ASP A 1 850 ? 48.056 58.954 207.517 1.00 12.03 820 ASP A CA 1
ATOM 6510 C C . ASP A 1 850 ? 48.859 57.747 207.968 1.00 12.74 820 ASP A C 1
ATOM 6511 O O . ASP A 1 850 ? 48.606 57.193 209.031 1.00 13.77 820 ASP A O 1
ATOM 6516 N N . GLY A 1 851 ? 49.851 57.353 207.190 1.00 12.30 821 GLY A N 1
ATOM 6517 C CA . GLY A 1 851 ? 50.645 56.218 207.592 1.00 12.99 821 GLY A CA 1
ATOM 6518 C C . GLY A 1 851 ? 51.447 56.470 208.867 1.00 13.37 821 GLY A C 1
ATOM 6519 O O . GLY A 1 851 ? 51.763 55.541 209.612 1.00 14.35 821 GLY A O 1
ATOM 6520 N N . MET A 1 852 ? 51.816 57.721 209.112 1.00 12.79 822 MET A N 1
ATOM 6521 C CA . MET A 1 852 ? 52.571 58.064 210.297 1.00 11.77 822 MET A CA 1
ATOM 6522 C C . MET A 1 852 ? 51.690 57.785 211.499 1.00 11.68 822 MET A C 1
ATOM 6523 O O . MET A 1 852 ? 52.165 57.265 212.510 1.00 11.69 822 MET A O 1
ATOM 6528 N N . LYS A 1 853 ? 50.404 58.126 211.363 1.00 10.92 823 LYS A N 1
ATOM 6529 C CA . LYS A 1 853 ? 49.423 58.008 212.427 1.00 10.63 823 LYS A CA 1
ATOM 6530 C C . LYS A 1 853 ? 49.289 56.540 212.799 1.00 10.50 823 LYS A C 1
ATOM 6531 O O . LYS A 1 853 ? 49.416 56.181 213.972 1.00 10.67 823 LYS A O 1
ATOM 6537 N N . GLU A 1 854 ? 49.072 55.682 211.806 1.00 10.11 824 GLU A N 1
ATOM 6538 C CA . GLU A 1 854 ? 48.669 54.312 212.106 1.00 10.14 824 GLU A CA 1
ATOM 6539 C C . GLU A 1 854 ? 49.839 53.422 212.495 1.00 9.96 824 GLU A C 1
ATOM 6540 O O . GLU A 1 854 ? 49.659 52.479 213.263 1.00 11.04 824 GLU A O 1
ATOM 6546 N N . GLU A 1 855 ? 51.033 53.721 212.012 1.00 8.45 825 GLU A N 1
ATOM 6547 C CA . GLU A 1 855 ? 52.197 53.029 212.529 1.00 7.77 825 GLU A CA 1
ATOM 6548 C C . GLU A 1 855 ? 52.462 53.483 213.957 1.00 7.44 825 GLU A C 1
ATOM 6549 O O . GLU A 1 855 ? 52.834 52.690 214.807 1.00 7.56 825 GLU A O 1
ATOM 6555 N N . SER A 1 856 ? 52.234 54.754 214.241 1.00 7.12 826 SER A N 1
ATOM 6556 C CA . SER A 1 856 ? 52.382 55.226 215.605 1.00 7.04 826 SER A CA 1
ATOM 6557 C C . SER A 1 856 ? 51.483 54.503 216.592 1.00 6.33 826 SER A C 1
ATOM 6558 O O . SER A 1 856 ? 51.979 54.015 217.607 1.00 6.03 826 SER A O 1
ATOM 6561 N N . VAL A 1 857 ? 50.182 54.405 216.295 1.00 5.49 827 VAL A N 1
ATOM 6562 C CA . VAL A 1 857 ? 49.287 53.708 217.214 1.00 4.65 827 VAL A CA 1
ATOM 6563 C C . VAL A 1 857 ? 49.630 52.232 217.340 1.00 4.43 827 VAL A C 1
ATOM 6564 O O . VAL A 1 857 ? 49.572 51.696 218.428 1.00 5.01 827 VAL A O 1
ATOM 6568 N N . GLY A 1 858 ? 50.061 51.597 216.260 1.00 4.27 828 GLY A N 1
ATOM 6569 C CA . GLY A 1 858 ? 50.575 50.237 216.313 1.00 3.80 828 GLY A CA 1
ATOM 6570 C C . GLY A 1 858 ? 51.732 50.037 217.280 1.00 3.90 828 GLY A C 1
ATOM 6571 O O . GLY A 1 858 ? 51.619 49.301 218.258 1.00 4.33 828 GLY A O 1
ATOM 6572 N N . PHE A 1 859 ? 52.856 50.691 217.017 1.00 3.89 829 PHE A N 1
ATOM 6573 C CA . PHE A 1 859 ? 54.008 50.633 217.915 1.00 3.34 829 PHE A CA 1
ATOM 6574 C C . PHE A 1 859 ? 53.654 51.048 219.333 1.00 3.62 829 PHE A C 1
ATOM 6575 O O . PHE A 1 859 ? 54.100 50.429 220.291 1.00 4.03 829 PHE A O 1
ATOM 6583 N N . LEU A 1 860 ? 52.849 52.094 219.465 1.00 3.81 830 LEU A N 1
ATOM 6584 C CA . LEU A 1 860 ? 52.466 52.589 220.768 1.00 3.96 830 LEU A CA 1
ATOM 6585 C C . LEU A 1 860 ? 51.885 51.461 221.621 1.00 4.26 830 LEU A C 1
ATOM 6586 O O . LEU A 1 860 ? 52.150 51.365 222.820 1.00 4.17 830 LEU A O 1
ATOM 6591 N N . PHE A 1 861 ? 51.119 50.588 220.984 1.00 4.43 831 PHE A N 1
ATOM 6592 C CA . PHE A 1 861 ? 50.471 49.510 221.694 1.00 4.76 831 PHE A CA 1
ATOM 6593 C C . PHE A 1 861 ? 51.399 48.297 221.900 1.00 5.07 831 PHE A C 1
ATOM 6594 O O . PHE A 1 861 ? 51.334 47.640 222.951 1.00 5.29 831 PHE A O 1
ATOM 6602 N N . ASN A 1 862 ? 52.260 47.998 220.925 1.00 5.02 832 ASN A N 1
ATOM 6603 C CA . ASN A 1 862 ? 52.954 46.701 220.920 1.00 5.13 832 ASN A CA 1
ATOM 6604 C C . ASN A 1 862 ? 54.476 46.648 220.932 1.00 5.47 832 ASN A C 1
ATOM 6605 O O . ASN A 1 862 ? 55.039 45.566 221.058 1.00 5.51 832 ASN A O 1
ATOM 6610 N N . VAL A 1 863 ? 55.136 47.794 220.814 1.00 6.20 833 VAL A N 1
ATOM 6611 C CA . VAL A 1 863 ? 56.597 47.820 220.734 1.00 6.97 833 VAL A CA 1
ATOM 6612 C C . VAL A 1 863 ? 57.252 47.327 222.020 1.00 7.71 833 VAL A C 1
ATOM 6613 O O . VAL A 1 863 ? 56.768 47.599 223.115 1.00 8.02 833 VAL A O 1
ATOM 6617 N N . THR A 1 864 ? 58.341 46.582 221.851 1.00 8.62 834 THR A N 1
ATOM 6618 C CA . THR A 1 864 ? 59.153 46.054 222.936 1.00 9.30 834 THR A CA 1
ATOM 6619 C C . THR A 1 864 ? 59.886 47.175 223.667 1.00 9.92 834 THR A C 1
ATOM 6620 O O . THR A 1 864 ? 60.397 48.097 223.028 1.00 9.72 834 THR A O 1
ATOM 6624 N N . VAL A 1 865 ? 59.930 47.078 225.001 1.00 10.76 835 VAL A N 1
ATOM 6625 C CA . VAL A 1 865 ? 60.636 48.041 225.863 1.00 11.56 835 VAL A CA 1
ATOM 6626 C C . VAL A 1 865 ? 61.937 47.496 226.484 1.00 11.91 835 VAL A C 1
ATOM 6627 O O . VAL A 1 865 ? 62.186 46.293 226.554 1.00 11.97 835 VAL A O 1
ATOM 6631 N N . ASP B 1 15 ? 41.957 83.988 129.261 1.00 32.68 -15 ASP B N 1
ATOM 6632 C CA . ASP B 1 15 ? 40.487 84.336 129.469 1.00 33.07 -15 ASP B CA 1
ATOM 6633 C C . ASP B 1 15 ? 39.486 83.642 128.490 1.00 32.07 -15 ASP B C 1
ATOM 6634 O O . ASP B 1 15 ? 38.657 84.296 127.841 1.00 31.77 -15 ASP B O 1
ATOM 6639 N N . SER B 1 16 ? 39.549 82.311 128.461 1.00 30.74 -14 SER B N 1
ATOM 6640 C CA . SER B 1 16 ? 38.770 81.490 127.545 1.00 30.05 -14 SER B CA 1
ATOM 6641 C C . SER B 1 16 ? 37.799 80.491 128.245 1.00 28.96 -14 SER B C 1
ATOM 6642 O O . SER B 1 16 ? 37.882 80.278 129.462 1.00 29.70 -14 SER B O 1
ATOM 6645 N N . PRO B 1 17 ? 36.881 79.890 127.475 1.00 27.07 -13 PRO B N 1
ATOM 6646 C CA . PRO B 1 17 ? 35.829 79.027 128.022 1.00 25.27 -13 PRO B CA 1
ATOM 6647 C C . PRO B 1 17 ? 36.287 77.588 128.244 1.00 23.61 -13 PRO B C 1
ATOM 6648 O O . PRO B 1 17 ? 37.439 77.243 127.980 1.00 23.30 -13 PRO B O 1
ATOM 6652 N N . ASP B 1 18 ? 35.374 76.742 128.709 1.00 21.37 -12 ASP B N 1
ATOM 6653 C CA . ASP B 1 18 ? 35.756 75.389 129.080 1.00 19.18 -12 ASP B CA 1
ATOM 6654 C C . ASP B 1 18 ? 34.709 74.332 128.739 1.00 17.95 -12 ASP B C 1
ATOM 6655 O O . ASP B 1 18 ? 35.048 73.154 128.679 1.00 17.37 -12 ASP B O 1
ATOM 6660 N N . LEU B 1 19 ? 33.454 74.722 128.509 1.00 16.09 -11 LEU B N 1
ATOM 6661 C CA . LEU B 1 19 ? 32.481 73.717 128.100 1.00 15.12 -11 LEU B CA 1
ATOM 6662 C C . LEU B 1 19 ? 32.972 72.949 126.856 1.00 14.82 -11 LEU B C 1
ATOM 6663 O O . LEU B 1 19 ? 33.324 73.557 125.855 1.00 15.07 -11 LEU B O 1
ATOM 6668 N N . GLY B 1 20 ? 33.043 71.625 126.940 1.00 14.07 -10 GLY B N 1
ATOM 6669 C CA . GLY B 1 20 ? 33.425 70.826 125.796 1.00 14.05 -10 GLY B CA 1
ATOM 6670 C C . GLY B 1 20 ? 34.904 70.810 125.427 1.00 14.32 -10 GLY B C 1
ATOM 6671 O O . GLY B 1 20 ? 35.288 70.264 124.390 1.00 14.37 -10 GLY B O 1
ATOM 6672 N N . THR B 1 21 ? 35.735 71.378 126.285 1.00 14.46 -9 THR B N 1
ATOM 6673 C CA . THR B 1 21 ? 37.169 71.486 126.060 1.00 14.82 -9 THR B CA 1
ATOM 6674 C C . THR B 1 21 ? 37.882 70.400 126.861 1.00 15.81 -9 THR B C 1
ATOM 6675 O O . THR B 1 21 ? 37.621 70.223 128.043 1.00 16.35 -9 THR B O 1
ATOM 6679 N N . LEU B 1 22 ? 38.788 69.667 126.244 1.00 16.46 -8 LEU B N 1
ATOM 6680 C CA . LEU B 1 22 ? 39.475 68.654 126.997 1.00 17.43 -8 LEU B CA 1
ATOM 6681 C C . LEU B 1 22 ? 40.535 69.236 127.927 1.00 18.14 -8 LEU B C 1
ATOM 6682 O O . LEU B 1 22 ? 40.666 68.785 129.051 1.00 18.89 -8 LEU B O 1
ATOM 6687 N N . VAL B 1 23 ? 41.307 70.214 127.470 1.00 18.37 -7 VAL B N 1
ATOM 6688 C CA . VAL B 1 23 ? 42.442 70.665 128.251 1.00 18.68 -7 VAL B CA 1
ATOM 6689 C C . VAL B 1 23 ? 42.106 72.020 128.840 1.00 20.12 -7 VAL B C 1
ATOM 6690 O O . VAL B 1 23 ? 41.840 72.981 128.107 1.00 20.33 -7 VAL B O 1
ATOM 6694 N N . PRO B 1 24 ? 42.135 72.117 130.169 1.00 21.18 -6 PRO B N 1
ATOM 6695 C CA . PRO B 1 24 ? 41.651 73.324 130.855 1.00 21.56 -6 PRO B CA 1
ATOM 6696 C C . PRO B 1 24 ? 42.587 74.494 130.558 1.00 22.59 -6 PRO B C 1
ATOM 6697 O O . PRO B 1 24 ? 43.802 74.332 130.566 1.00 23.55 -6 PRO B O 1
ATOM 6701 N N . ARG B 1 25 ? 42.050 75.656 130.239 1.00 23.80 -5 ARG B N 1
ATOM 6702 C CA . ARG B 1 25 ? 42.935 76.776 129.966 1.00 25.00 -5 ARG B CA 1
ATOM 6703 C C . ARG B 1 25 ? 42.458 78.013 130.666 1.00 25.46 -5 ARG B C 1
ATOM 6704 O O . ARG B 1 25 ? 41.271 78.128 131.028 1.00 25.71 -5 ARG B O 1
ATOM 6712 N N . GLY B 1 26 ? 43.398 78.941 130.859 1.00 25.97 -4 GLY B N 1
ATOM 6713 C CA . GLY B 1 26 ? 43.063 80.286 131.284 1.00 25.64 -4 GLY B CA 1
ATOM 6714 C C . GLY B 1 26 ? 42.174 80.237 132.500 1.00 25.48 -4 GLY B C 1
ATOM 6715 O O . GLY B 1 26 ? 42.561 79.679 133.546 1.00 25.71 -4 GLY B O 1
ATOM 6716 N N . SER B 1 27 ? 40.973 80.776 132.346 1.00 24.76 -3 SER B N 1
ATOM 6717 C CA . SER B 1 27 ? 40.079 80.962 133.467 1.00 24.95 -3 SER B CA 1
ATOM 6718 C C . SER B 1 27 ? 39.911 79.686 134.313 1.00 25.08 -3 SER B C 1
ATOM 6719 O O . SER B 1 27 ? 40.099 79.709 135.538 1.00 25.13 -3 SER B O 1
ATOM 6722 N N . MET B 1 28 ? 39.575 78.580 133.650 1.00 24.70 -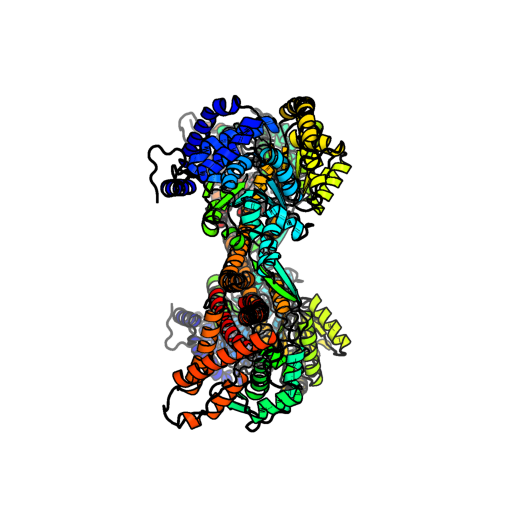2 MET B N 1
ATOM 6723 C CA . MET B 1 28 ? 39.329 77.317 134.321 1.00 24.05 -2 MET B CA 1
ATOM 6724 C C . MET B 1 28 ? 40.567 76.754 135.008 1.00 24.20 -2 MET B C 1
ATOM 6725 O O . MET B 1 28 ? 40.515 76.324 136.158 1.00 24.12 -2 MET B O 1
ATOM 6730 N N . ALA B 1 29 ? 41.684 76.736 134.303 1.00 24.33 -1 ALA B N 1
ATOM 6731 C CA . ALA B 1 29 ? 42.913 76.228 134.891 1.00 24.51 -1 ALA B CA 1
ATOM 6732 C C . ALA B 1 29 ? 43.208 76.882 136.251 1.00 24.97 -1 ALA B C 1
ATOM 6733 O O . ALA B 1 29 ? 43.729 76.225 137.164 1.00 25.77 -1 ALA B O 1
ATOM 6735 N N . ASP B 1 30 ? 42.871 78.161 136.388 1.00 24.32 0 ASP B N 1
ATOM 6736 C CA . ASP B 1 30 ? 43.113 78.860 137.620 1.00 24.00 0 ASP B CA 1
ATOM 6737 C C . ASP B 1 30 ? 42.177 78.364 138.693 1.00 23.63 0 ASP B C 1
ATOM 6738 O O . ASP B 1 30 ? 42.623 78.063 139.787 1.00 24.83 0 ASP B O 1
ATOM 6743 N N . ILE B 1 31 ? 40.873 78.323 138.415 1.00 22.26 1 ILE B N 1
ATOM 6744 C CA . ILE B 1 31 ? 39.928 77.782 139.378 1.00 20.20 1 ILE B CA 1
ATOM 6745 C C . ILE B 1 31 ? 40.451 76.431 139.871 1.00 21.03 1 ILE B C 1
ATOM 6746 O O . ILE B 1 31 ? 40.241 76.066 141.027 1.00 20.83 1 ILE B O 1
ATOM 6751 N N . LEU B 1 32 ? 41.152 75.709 138.993 1.00 21.35 2 LEU B N 1
ATOM 6752 C CA . LEU B 1 32 ? 41.548 74.344 139.276 1.00 22.05 2 LEU B CA 1
ATOM 6753 C C . LEU B 1 32 ? 42.805 74.338 140.127 1.00 23.88 2 LEU B C 1
ATOM 6754 O O . LEU B 1 32 ? 42.995 73.431 140.939 1.00 24.10 2 LEU B O 1
ATOM 6759 N N . SER B 1 33 ? 43.664 75.338 139.924 1.00 25.72 3 SER B N 1
ATOM 6760 C CA . SER B 1 33 ? 44.802 75.581 140.808 1.00 27.37 3 SER B CA 1
ATOM 6761 C C . SER B 1 33 ? 44.343 76.038 142.216 1.00 28.87 3 SER B C 1
ATOM 6762 O O . SER B 1 33 ? 44.873 75.580 143.221 1.00 29.44 3 SER B O 1
ATOM 6765 N N . LYS B 1 34 ? 43.347 76.911 142.304 1.00 29.94 4 LYS B N 1
ATOM 6766 C CA . LYS B 1 34 ? 42.886 77.321 143.616 1.00 31.58 4 LYS B CA 1
ATOM 6767 C C . LYS B 1 34 ? 42.467 76.093 144.403 1.00 31.81 4 LYS B C 1
ATOM 6768 O O . LYS B 1 34 ? 43.043 75.835 145.459 1.00 32.72 4 LYS B O 1
ATOM 6774 N N . LEU B 1 35 ? 41.513 75.316 143.883 1.00 31.52 5 LEU B N 1
ATOM 6775 C CA . LEU B 1 35 ? 40.942 74.201 144.647 1.00 31.21 5 LEU B CA 1
ATOM 6776 C C . LEU B 1 35 ? 42.025 73.210 145.089 1.00 31.05 5 LEU B C 1
ATOM 6777 O O . LEU B 1 35 ? 41.799 72.390 145.986 1.00 30.70 5 LEU B O 1
ATOM 6782 N N . LEU B 1 36 ? 43.189 73.323 144.444 1.00 30.87 6 LEU B N 1
ATOM 6783 C CA . LEU B 1 36 ? 44.380 72.513 144.711 1.00 30.81 6 LEU B CA 1
ATOM 6784 C C . LEU B 1 36 ? 44.974 72.895 146.068 1.00 30.69 6 LEU B C 1
ATOM 6785 O O . LEU B 1 36 ? 45.104 72.055 146.963 1.00 30.97 6 LEU B O 1
ATOM 6790 N N . ARG B 1 37 ? 45.329 74.165 146.221 1.00 30.11 7 ARG B N 1
ATOM 6791 C CA . ARG B 1 37 ? 45.792 74.650 147.499 1.00 29.86 7 ARG B CA 1
ATOM 6792 C C . ARG B 1 37 ? 44.707 74.388 148.558 1.00 29.36 7 ARG B C 1
ATOM 6793 O O . ARG B 1 37 ? 44.979 74.468 149.746 1.00 29.66 7 ARG B O 1
ATOM 6801 N N . LEU B 1 38 ? 43.489 74.047 148.133 1.00 28.62 8 LEU B N 1
ATOM 6802 C CA . LEU B 1 38 ? 42.390 73.762 149.075 1.00 27.72 8 LEU B CA 1
ATOM 6803 C C . LEU B 1 38 ? 42.148 72.268 149.306 1.00 27.24 8 LEU B C 1
ATOM 6804 O O . LEU B 1 38 ? 41.292 71.898 150.091 1.00 27.14 8 LEU B O 1
ATOM 6809 N N . GLY B 1 39 ? 42.885 71.424 148.593 1.00 27.13 9 GLY B N 1
ATOM 6810 C CA . GLY B 1 39 ? 42.777 69.977 148.705 1.00 27.05 9 GLY B CA 1
ATOM 6811 C C . GLY B 1 39 ? 41.471 69.321 148.283 1.00 26.92 9 GLY B C 1
ATOM 6812 O O . GLY B 1 39 ? 41.028 68.383 148.935 1.00 27.15 9 GLY B O 1
ATOM 6813 N N . GLU B 1 40 ? 40.849 69.793 147.205 1.00 26.97 10 GLU B N 1
ATOM 6814 C CA . GLU B 1 40 ? 39.635 69.153 146.682 1.00 26.76 10 GLU B CA 1
ATOM 6815 C C . GLU B 1 40 ? 39.944 68.164 145.555 1.00 26.18 10 GLU B C 1
ATOM 6816 O O . GLU B 1 40 ? 39.280 67.137 145.421 1.00 26.77 10 GLU B O 1
ATOM 6822 N N . GLY B 1 41 ? 40.925 68.458 144.722 1.00 24.80 11 GLY B N 1
ATOM 6823 C CA . GLY B 1 41 ? 41.284 67.460 143.735 1.00 24.10 11 GLY B CA 1
ATOM 6824 C C . GLY B 1 41 ? 40.310 67.266 142.587 1.00 23.36 11 GLY B C 1
ATOM 6825 O O . GLY B 1 41 ? 40.198 66.165 142.050 1.00 23.59 11 GLY B O 1
ATOM 6826 N N . ARG B 1 42 ? 39.637 68.342 142.179 1.00 22.73 12 ARG B N 1
ATOM 6827 C CA . ARG B 1 42 ? 38.876 68.330 140.933 1.00 21.85 12 ARG B CA 1
ATOM 6828 C C . ARG B 1 42 ? 39.878 68.281 139.784 1.00 20.49 12 ARG B C 1
ATOM 6829 O O . ARG B 1 42 ? 39.603 67.717 138.729 1.00 20.23 12 ARG B O 1
ATOM 6837 N N . MET B 1 43 ? 41.053 68.860 140.012 1.00 19.17 13 MET B N 1
ATOM 6838 C CA . MET B 1 43 ? 42.131 68.855 139.035 1.00 18.21 13 MET B CA 1
ATOM 6839 C C . MET B 1 43 ? 42.557 67.463 138.668 1.00 16.76 13 MET B C 1
ATOM 6840 O O . MET B 1 43 ? 42.720 67.151 137.507 1.00 16.16 13 MET B O 1
ATOM 6845 N N . VAL B 1 44 ? 42.762 66.632 139.678 1.00 16.03 14 VAL B N 1
ATOM 6846 C CA . VAL B 1 44 ? 43.160 65.248 139.455 1.00 14.95 14 VAL B CA 1
ATOM 6847 C C . VAL B 1 44 ? 42.049 64.588 138.639 1.00 14.76 14 VAL B C 1
ATOM 6848 O O . VAL B 1 44 ? 42.320 63.823 137.697 1.00 13.75 14 VAL B O 1
ATOM 6852 N N . LYS B 1 45 ? 40.801 64.925 138.976 1.00 14.63 15 LYS B N 1
ATOM 6853 C CA . LYS B 1 45 ? 39.666 64.375 138.242 1.00 15.19 15 LYS B CA 1
ATOM 6854 C C . LYS B 1 45 ? 39.717 64.796 136.759 1.00 14.90 15 LYS B C 1
ATOM 6855 O O . LYS B 1 45 ? 39.452 63.978 135.867 1.00 15.38 15 LYS B O 1
ATOM 6861 N N . ARG B 1 46 ? 40.132 66.043 136.507 1.00 14.26 16 ARG B N 1
ATOM 6862 C CA . ARG B 1 46 ? 40.272 66.560 135.151 1.00 13.51 16 ARG B CA 1
ATOM 6863 C C . ARG B 1 46 ? 41.422 65.923 134.411 1.00 13.90 16 ARG B C 1
ATOM 6864 O O . ARG B 1 46 ? 41.275 65.523 133.256 1.00 14.24 16 ARG B O 1
ATOM 6872 N N . LEU B 1 47 ? 42.573 65.882 135.073 1.00 13.73 17 LEU B N 1
ATOM 6873 C CA . LEU B 1 47 ? 43.749 65.269 134.551 1.00 14.61 17 LEU B CA 1
ATOM 6874 C C . LEU B 1 47 ? 43.505 63.801 134.160 1.00 15.59 17 LEU B C 1
ATOM 6875 O O . LEU B 1 47 ? 44.091 63.306 133.190 1.00 15.54 17 LEU B O 1
ATOM 6880 N N . LYS B 1 48 ? 42.657 63.093 134.902 1.00 16.47 18 LYS B N 1
ATOM 6881 C CA . LYS B 1 48 ? 42.377 61.702 134.545 1.00 17.30 18 LYS B CA 1
ATOM 6882 C C . LYS B 1 48 ? 41.439 61.649 133.327 1.00 16.69 18 LYS B C 1
ATOM 6883 O O . LYS B 1 48 ? 41.554 60.746 132.474 1.00 15.88 18 LYS B O 1
ATOM 6889 N N . LYS B 1 49 ? 40.533 62.624 133.227 1.00 15.96 19 LYS B N 1
ATOM 6890 C CA . LYS B 1 49 ? 39.717 62.725 132.011 1.00 15.73 19 LYS B CA 1
ATOM 6891 C C . LYS B 1 49 ? 40.592 62.847 130.753 1.00 15.25 19 LYS B C 1
ATOM 6892 O O . LYS B 1 49 ? 40.283 62.222 129.730 1.00 15.13 19 LYS B O 1
ATOM 6898 N N . VAL B 1 50 ? 41.697 63.601 130.860 1.00 14.52 20 VAL B N 1
ATOM 6899 C CA . VAL B 1 50 ? 42.666 63.771 129.773 1.00 13.86 20 VAL B CA 1
ATOM 6900 C C . VAL B 1 50 ? 43.399 62.458 129.476 1.00 14.44 20 VAL B C 1
ATOM 6901 O O . VAL B 1 50 ? 43.422 61.997 128.338 1.00 14.58 20 VAL B O 1
ATOM 6905 N N . ALA B 1 51 ? 44.005 61.851 130.488 1.00 14.33 21 ALA B N 1
ATOM 6906 C CA . ALA B 1 51 ? 44.624 60.549 130.297 1.00 14.66 21 ALA B CA 1
ATOM 6907 C C . ALA B 1 51 ? 43.673 59.540 129.606 1.00 15.49 21 ALA B C 1
ATOM 6908 O O . ALA B 1 51 ? 44.081 58.784 128.722 1.00 15.19 21 ALA B O 1
ATOM 6910 N N . ASP B 1 52 ? 42.401 59.541 130.000 1.00 16.22 22 ASP B N 1
ATOM 6911 C CA . ASP B 1 52 ? 41.483 58.577 129.459 1.00 16.62 22 ASP B CA 1
ATOM 6912 C C . ASP B 1 52 ? 41.286 58.892 128.001 1.00 17.10 22 ASP B C 1
ATOM 6913 O O . ASP B 1 52 ? 41.400 58.009 127.157 1.00 17.50 22 ASP B O 1
ATOM 6918 N N . TYR B 1 53 ? 41.013 60.151 127.679 1.00 17.24 23 TYR B N 1
ATOM 6919 C CA . TYR B 1 53 ? 40.914 60.487 126.274 1.00 17.39 23 TYR B CA 1
ATOM 6920 C C . TYR B 1 53 ? 42.152 60.000 125.490 1.00 16.77 23 TYR B C 1
ATOM 6921 O O . TYR B 1 53 ? 42.013 59.286 124.499 1.00 17.18 23 TYR B O 1
ATOM 6930 N N . VAL B 1 54 ? 43.349 60.355 125.952 1.00 15.97 24 VAL B N 1
ATOM 6931 C CA . VAL B 1 54 ? 44.584 59.949 125.286 1.00 15.13 24 VAL B CA 1
ATOM 6932 C C . VAL B 1 54 ? 44.592 58.432 125.107 1.00 15.41 24 VAL B C 1
ATOM 6933 O O . VAL B 1 54 ? 45.015 57.935 124.066 1.00 15.42 24 VAL B O 1
ATOM 6937 N N . GLY B 1 55 ? 44.098 57.711 126.113 1.00 15.50 25 GLY B N 1
ATOM 6938 C CA . GLY B 1 55 ? 43.930 56.266 126.051 1.00 15.51 25 GLY B CA 1
ATOM 6939 C C . GLY B 1 55 ? 43.038 55.784 124.904 1.00 15.53 25 GLY B C 1
ATOM 6940 O O . GLY B 1 55 ? 43.310 54.723 124.332 1.00 15.42 25 GLY B O 1
ATOM 6941 N N . THR B 1 56 ? 41.996 56.544 124.561 1.00 15.39 26 THR B N 1
ATOM 6942 C CA . THR B 1 56 ? 41.132 56.162 123.443 1.00 16.18 26 THR B CA 1
ATOM 6943 C C . THR B 1 56 ? 41.835 56.309 122.096 1.00 16.75 26 THR B C 1
ATOM 6944 O O . THR B 1 56 ? 41.349 55.798 121.077 1.00 17.05 26 THR B O 1
ATOM 6948 N N . LEU B 1 57 ? 42.971 57.002 122.088 1.00 17.22 27 LEU B N 1
ATOM 6949 C CA . LEU B 1 57 ? 43.692 57.252 120.845 1.00 17.64 27 LEU B CA 1
ATOM 6950 C C . LEU B 1 57 ? 44.737 56.195 120.561 1.00 18.36 27 LEU B C 1
ATOM 6951 O O . LEU B 1 57 ? 45.434 56.281 119.550 1.00 18.79 27 LEU B O 1
ATOM 6956 N N . SER B 1 58 ? 44.814 55.188 121.432 1.00 19.06 28 SER B N 1
ATOM 6957 C CA . SER B 1 58 ? 45.878 54.197 121.405 1.00 19.88 28 SER B CA 1
ATOM 6958 C C . SER B 1 58 ? 45.873 53.276 120.161 1.00 20.49 28 SER B C 1
ATOM 6959 O O . SER B 1 58 ? 46.918 53.035 119.548 1.00 20.49 28 SER B O 1
ATOM 6962 N N . ASP B 1 59 ? 44.706 52.749 119.798 1.00 21.16 29 ASP B N 1
ATOM 6963 C CA . ASP B 1 59 ? 44.554 51.991 118.558 1.00 21.39 29 ASP B CA 1
ATOM 6964 C C . ASP B 1 59 ? 45.037 52.771 117.343 1.00 21.38 29 ASP B C 1
ATOM 6965 O O . ASP B 1 59 ? 45.746 52.204 116.504 1.00 21.49 29 ASP B O 1
ATOM 6970 N N . ASP B 1 60 ? 44.641 54.052 117.246 1.00 20.96 30 ASP B N 1
ATOM 6971 C CA . ASP B 1 60 ? 44.990 54.877 116.093 1.00 20.83 30 ASP B CA 1
ATOM 6972 C C . ASP B 1 60 ? 46.498 54.920 115.846 1.00 20.45 30 ASP B C 1
ATOM 6973 O O . ASP B 1 60 ? 46.937 54.839 114.697 1.00 21.04 30 ASP B O 1
ATOM 6978 N N . VAL B 1 61 ? 47.293 55.024 116.909 1.00 19.37 31 VAL B N 1
ATOM 6979 C CA . VAL B 1 61 ? 48.741 55.101 116.745 1.00 18.66 31 VAL B CA 1
ATOM 6980 C C . VAL B 1 61 ? 49.409 53.718 116.662 1.00 18.66 31 VAL B C 1
ATOM 6981 O O . VAL B 1 61 ? 50.498 53.582 116.107 1.00 18.08 31 VAL B O 1
ATOM 6985 N N . GLU B 1 62 ? 48.747 52.707 117.217 1.00 18.67 32 GLU B N 1
ATOM 6986 C CA . GLU B 1 62 ? 49.233 51.338 117.165 1.00 19.20 32 GLU B CA 1
ATOM 6987 C C . GLU B 1 62 ? 49.281 50.748 115.746 1.00 18.60 32 GLU B C 1
ATOM 6988 O O . GLU B 1 62 ? 50.201 50.008 115.447 1.00 18.26 32 GLU B O 1
ATOM 6994 N N . LYS B 1 63 ? 48.314 51.053 114.876 1.00 17.86 33 LYS B N 1
ATOM 6995 C CA . LYS B 1 63 ? 48.396 50.538 113.499 1.00 17.36 33 LYS B CA 1
ATOM 6996 C C . LYS B 1 63 ? 49.412 51.245 112.589 1.00 16.53 33 LYS B C 1
ATOM 6997 O O . LYS B 1 63 ? 49.661 50.795 111.482 1.00 16.94 33 LYS B O 1
ATOM 7003 N N . LEU B 1 64 ? 49.997 52.343 113.053 1.00 15.73 34 LEU B N 1
ATOM 7004 C CA . LEU B 1 64 ? 51.020 53.057 112.292 1.00 14.83 34 LEU B CA 1
ATOM 7005 C C . LEU B 1 64 ? 52.346 52.307 112.269 1.00 14.13 34 LEU B C 1
ATOM 7006 O O . LEU B 1 64 ? 52.750 51.723 113.264 1.00 13.81 34 LEU B O 1
ATOM 7011 N N . THR B 1 65 ? 53.024 52.337 111.130 1.00 13.73 35 THR B N 1
ATOM 7012 C CA . THR B 1 65 ? 54.405 51.879 111.031 1.00 13.41 35 THR B CA 1
ATOM 7013 C C . THR B 1 65 ? 55.309 52.841 111.804 1.00 13.23 35 THR B C 1
ATOM 7014 O O . THR B 1 65 ? 54.892 53.947 112.161 1.00 12.66 35 THR B O 1
ATOM 7018 N N . ASP B 1 66 ? 56.552 52.422 112.034 1.00 12.93 36 ASP B N 1
ATOM 7019 C CA . ASP B 1 66 ? 57.576 53.283 112.626 1.00 12.94 36 ASP B CA 1
ATOM 7020 C C . ASP B 1 66 ? 57.716 54.584 111.846 1.00 12.36 36 ASP B C 1
ATOM 7021 O O . ASP B 1 66 ? 57.797 55.647 112.433 1.00 12.01 36 ASP B O 1
ATOM 7026 N N . ALA B 1 67 ? 57.725 54.481 110.519 1.00 12.12 37 ALA B N 1
ATOM 7027 C CA . ALA B 1 67 ? 57.939 55.616 109.635 1.00 11.83 37 ALA B CA 1
ATOM 7028 C C . ALA B 1 67 ? 56.793 56.602 109.763 1.00 11.97 37 ALA B C 1
ATOM 7029 O O . ALA B 1 67 ? 57.015 57.815 109.918 1.00 10.77 37 ALA B O 1
ATOM 7031 N N . GLU B 1 68 ? 55.577 56.048 109.696 1.00 12.49 38 GLU B N 1
ATOM 7032 C CA . GLU B 1 68 ? 54.330 56.809 109.781 1.00 13.30 38 GLU B CA 1
ATOM 7033 C C . GLU B 1 68 ? 54.243 57.559 111.104 1.00 14.01 38 GLU B C 1
ATOM 7034 O O . GLU B 1 68 ? 53.681 58.663 111.194 1.00 14.78 38 GLU B O 1
ATOM 7040 N N . LEU B 1 69 ? 54.799 56.930 112.135 1.00 14.45 39 LEU B N 1
ATOM 7041 C CA . LEU B 1 69 ? 54.812 57.466 113.477 1.00 14.55 39 LEU B CA 1
ATOM 7042 C C . LEU B 1 69 ? 55.855 58.569 113.603 1.00 14.88 39 LEU B C 1
ATOM 7043 O O . LEU B 1 69 ? 55.669 59.512 114.352 1.00 15.06 39 LEU B O 1
ATOM 7048 N N . ARG B 1 70 ? 56.952 58.427 112.863 1.00 15.27 40 ARG B N 1
ATOM 7049 C CA . ARG B 1 70 ? 58.032 59.412 112.806 1.00 15.45 40 ARG B CA 1
ATOM 7050 C C . ARG B 1 70 ? 57.547 60.653 112.068 1.00 14.99 40 ARG B C 1
ATOM 7051 O O . ARG B 1 70 ? 58.004 61.772 112.314 1.00 14.81 40 ARG B O 1
ATOM 7059 N N . ALA B 1 71 ? 56.609 60.432 111.164 1.00 14.56 41 ALA B N 1
ATOM 7060 C CA . ALA B 1 71 ? 56.102 61.486 110.313 1.00 14.55 41 ALA B CA 1
ATOM 7061 C C . ALA B 1 71 ? 55.045 62.337 111.048 1.00 14.31 41 ALA B C 1
ATOM 7062 O O . ALA B 1 71 ? 54.822 63.500 110.686 1.00 14.13 41 ALA B O 1
ATOM 7064 N N . LYS B 1 72 ? 54.427 61.774 112.087 1.00 14.14 42 LYS B N 1
ATOM 7065 C CA . LYS B 1 72 ? 53.468 62.537 112.906 1.00 14.46 42 LYS B CA 1
ATOM 7066 C C . LYS B 1 72 ? 54.024 63.876 113.402 1.00 14.38 42 LYS B C 1
ATOM 7067 O O . LYS B 1 72 ? 53.292 64.856 113.487 1.00 14.41 42 LYS B O 1
ATOM 7073 N N . THR B 1 73 ? 55.319 63.906 113.707 1.00 14.37 43 THR B N 1
ATOM 7074 C CA . THR B 1 73 ? 56.008 65.126 114.134 1.00 13.97 43 THR B CA 1
ATOM 7075 C C . THR B 1 73 ? 55.918 66.239 113.069 1.00 14.68 43 THR B C 1
ATOM 7076 O O . THR B 1 73 ? 55.648 67.405 113.405 1.00 14.82 43 THR B O 1
ATOM 7080 N N . ASP B 1 74 ? 56.139 65.898 111.793 1.00 14.77 44 ASP B N 1
ATOM 7081 C CA . ASP B 1 74 ? 56.079 66.925 110.744 1.00 14.76 44 ASP B CA 1
ATOM 7082 C C . ASP B 1 74 ? 54.665 67.354 110.521 1.00 14.28 44 ASP B C 1
ATOM 7083 O O . ASP B 1 74 ? 54.417 68.516 110.161 1.00 14.51 44 ASP B O 1
ATOM 7088 N N . GLU B 1 75 ? 53.752 66.407 110.740 1.00 13.69 45 GLU B N 1
ATOM 7089 C CA . GLU B 1 75 ? 52.317 66.667 110.678 1.00 13.46 45 GLU B CA 1
ATOM 7090 C C . GLU B 1 75 ? 51.904 67.715 111.724 1.00 12.88 45 GLU B C 1
ATOM 7091 O O . GLU B 1 75 ? 51.237 68.700 111.378 1.00 12.66 45 GLU B O 1
ATOM 7097 N N . PHE B 1 76 ? 52.321 67.498 112.972 1.00 11.98 46 PHE B N 1
ATOM 7098 C CA . PHE B 1 76 ? 51.968 68.383 114.078 1.00 12.14 46 PHE B CA 1
ATOM 7099 C C . PHE B 1 76 ? 52.561 69.772 113.872 1.00 12.79 46 PHE B C 1
ATOM 7100 O O . PHE B 1 76 ? 51.916 70.782 114.147 1.00 12.32 46 PHE B O 1
ATOM 7108 N N . LYS B 1 77 ? 53.794 69.800 113.374 1.00 13.90 47 LYS B N 1
ATOM 7109 C CA . LYS B 1 77 ? 54.512 71.038 113.123 1.00 14.85 47 LYS B CA 1
ATOM 7110 C C . LYS B 1 77 ? 53.775 71.838 112.060 1.00 15.51 47 LYS B C 1
ATOM 7111 O O . LYS B 1 77 ? 53.596 73.054 112.188 1.00 16.08 47 LYS B O 1
ATOM 7117 N N . ARG B 1 78 ? 53.325 71.147 111.021 1.00 16.07 48 ARG B N 1
ATOM 7118 C CA . ARG B 1 78 ? 52.618 71.807 109.948 1.00 16.30 48 ARG B CA 1
ATOM 7119 C C . ARG B 1 78 ? 51.234 72.266 110.435 1.00 16.50 48 ARG B C 1
ATOM 7120 O O . ARG B 1 78 ? 50.774 73.340 110.050 1.00 16.63 48 ARG B O 1
ATOM 7128 N N . ARG B 1 79 ? 50.615 71.501 111.336 1.00 16.81 49 ARG B N 1
ATOM 7129 C CA . ARG B 1 79 ? 49.320 71.896 111.909 1.00 16.88 49 ARG B CA 1
ATOM 7130 C C . ARG B 1 79 ? 49.428 73.048 112.892 1.00 17.65 49 ARG B C 1
ATOM 7131 O O . ARG B 1 79 ? 48.516 73.857 113.005 1.00 18.39 49 ARG B O 1
ATOM 7139 N N . LEU B 1 80 ? 50.545 73.133 113.588 1.00 18.50 50 LEU B N 1
ATOM 7140 C CA . LEU B 1 80 ? 50.801 74.244 114.487 1.00 19.56 50 LEU B CA 1
ATOM 7141 C C . LEU B 1 80 ? 51.046 75.549 113.751 1.00 20.57 50 LEU B C 1
ATOM 7142 O O . LEU B 1 80 ? 50.761 76.617 114.284 1.00 21.51 50 LEU B O 1
ATOM 7147 N N . ALA B 1 81 ? 51.578 75.473 112.533 1.00 21.54 51 ALA B N 1
ATOM 7148 C CA . ALA B 1 81 ? 51.868 76.674 111.747 1.00 22.04 51 ALA B CA 1
ATOM 7149 C C . ALA B 1 81 ? 50.725 77.108 110.844 1.00 22.48 51 ALA B C 1
ATOM 7150 O O . ALA B 1 81 ? 50.743 78.219 110.359 1.00 22.80 51 ALA B O 1
ATOM 7152 N N . ASP B 1 82 ? 49.753 76.229 110.601 1.00 23.57 52 ASP B N 1
ATOM 7153 C CA . ASP B 1 82 ? 48.695 76.487 109.620 1.00 24.80 52 ASP B CA 1
ATOM 7154 C C . ASP B 1 82 ? 47.846 77.678 110.023 1.00 25.89 52 ASP B C 1
ATOM 7155 O O . ASP B 1 82 ? 46.999 77.589 110.908 1.00 26.54 52 ASP B O 1
ATOM 7160 N N . GLN B 1 83 ? 48.068 78.798 109.362 1.00 26.85 53 GLN B N 1
ATOM 7161 C CA . GLN B 1 83 ? 47.343 80.024 109.690 1.00 28.14 53 GLN B CA 1
ATOM 7162 C C . GLN B 1 83 ? 45.859 80.009 109.248 1.00 27.72 53 GLN B C 1
ATOM 7163 O O . GLN B 1 83 ? 45.120 80.921 109.577 1.00 27.70 53 GLN B O 1
ATOM 7169 N N . LYS B 1 84 ? 45.419 78.974 108.536 1.00 27.65 54 LYS B N 1
ATOM 7170 C CA . LYS B 1 84 ? 44.016 78.913 108.101 1.00 27.72 54 LYS B CA 1
ATOM 7171 C C . LYS B 1 84 ? 43.169 77.949 108.932 1.00 27.18 54 LYS B C 1
ATOM 7172 O O . LYS B 1 84 ? 42.020 78.233 109.243 1.00 27.33 54 LYS B O 1
ATOM 7178 N N . ASN B 1 85 ? 43.729 76.808 109.285 1.00 26.48 55 ASN B N 1
ATOM 7179 C CA . ASN B 1 85 ? 43.041 75.885 110.167 1.00 26.12 55 ASN B CA 1
ATOM 7180 C C . ASN B 1 85 ? 43.856 75.823 111.450 1.00 25.11 55 ASN B C 1
ATOM 7181 O O . ASN B 1 85 ? 44.637 74.876 111.639 1.00 25.47 55 ASN B O 1
ATOM 7186 N N . PRO B 1 86 ? 43.682 76.824 112.323 1.00 24.12 56 PRO B N 1
ATOM 7187 C CA . PRO B 1 86 ? 44.626 77.076 113.425 1.00 22.97 56 PRO B CA 1
ATOM 7188 C C . PRO B 1 86 ? 44.499 76.025 114.497 1.00 21.79 56 PRO B C 1
ATOM 7189 O O . PRO B 1 86 ? 43.393 75.568 114.768 1.00 22.12 56 PRO B O 1
ATOM 7193 N N . GLU B 1 87 ? 45.614 75.614 115.075 1.00 20.09 57 GLU B N 1
ATOM 7194 C CA . GLU B 1 87 ? 45.563 74.695 116.191 1.00 18.56 57 GLU B CA 1
ATOM 7195 C C . GLU B 1 87 ? 46.661 75.078 117.174 1.00 17.43 57 GLU B C 1
ATOM 7196 O O . GLU B 1 87 ? 47.707 75.607 116.774 1.00 17.01 57 GLU B O 1
ATOM 7202 N N . THR B 1 88 ? 46.399 74.845 118.457 1.00 16.17 58 THR B N 1
ATOM 7203 C CA . THR B 1 88 ? 47.360 75.152 119.517 1.00 15.00 58 THR B CA 1
ATOM 7204 C C . THR B 1 88 ? 47.967 73.861 120.059 1.00 14.08 58 THR B C 1
ATOM 7205 O O . THR B 1 88 ? 47.535 72.749 119.724 1.00 13.23 58 THR B O 1
ATOM 7209 N N . LEU B 1 89 ? 48.950 74.021 120.932 1.00 13.09 59 LEU B N 1
ATOM 7210 C CA . LEU B 1 89 ? 49.562 72.879 121.592 1.00 12.72 59 LEU B CA 1
ATOM 7211 C C . LEU B 1 89 ? 48.524 72.064 122.373 1.00 13.18 59 LEU B C 1
ATOM 7212 O O . LEU B 1 89 ? 48.497 70.838 122.310 1.00 13.14 59 LEU B O 1
ATOM 7217 N N . ASP B 1 90 ? 47.658 72.783 123.080 1.00 14.05 60 ASP B N 1
ATOM 7218 C CA . ASP B 1 90 ? 46.489 72.240 123.749 1.00 14.14 60 ASP B CA 1
ATOM 7219 C C . ASP B 1 90 ? 45.610 71.385 122.818 1.00 14.66 60 ASP B C 1
ATOM 7220 O O . ASP B 1 90 ? 45.196 70.281 123.186 1.00 15.72 60 ASP B O 1
ATOM 7225 N N . ASP B 1 91 ? 45.311 71.877 121.614 1.00 14.39 61 ASP B N 1
ATOM 7226 C CA . ASP B 1 91 ? 44.605 71.045 120.638 1.00 13.69 61 ASP B CA 1
ATOM 7227 C C . ASP B 1 91 ? 45.347 69.756 120.279 1.00 13.44 61 ASP B C 1
ATOM 7228 O O . ASP B 1 91 ? 44.721 68.748 119.949 1.00 13.40 61 ASP B O 1
ATOM 7233 N N . LEU B 1 92 ? 46.675 69.801 120.330 1.00 12.70 62 LEU B N 1
ATOM 7234 C CA . LEU B 1 92 ? 47.481 68.732 119.797 1.00 11.97 62 LEU B CA 1
ATOM 7235 C C . LEU B 1 92 ? 47.887 67.780 120.902 1.00 12.68 62 LEU B C 1
ATOM 7236 O O . LEU B 1 92 ? 48.410 66.656 120.621 1.00 12.87 62 LEU B O 1
ATOM 7241 N N . LEU B 1 93 ? 47.630 68.206 122.153 1.00 12.32 63 LEU B N 1
ATOM 7242 C CA . LEU B 1 93 ? 48.032 67.423 123.326 1.00 11.73 63 LEU B CA 1
ATOM 7243 C C . LEU B 1 93 ? 47.614 65.960 123.231 1.00 11.34 63 LEU B C 1
ATOM 7244 O O . LEU B 1 93 ? 48.475 65.109 123.338 1.00 12.30 63 LEU B O 1
ATOM 7249 N N . PRO B 1 94 ? 46.326 65.649 123.039 1.00 10.84 64 PRO B N 1
ATOM 7250 C CA . PRO B 1 94 ? 45.895 64.242 122.967 1.00 10.12 64 PRO B CA 1
ATOM 7251 C C . PRO B 1 94 ? 46.699 63.387 121.958 1.00 10.33 64 PRO B C 1
ATOM 7252 O O . PRO B 1 94 ? 47.181 62.292 122.303 1.00 10.12 64 PRO B O 1
ATOM 7256 N N . GLU B 1 95 ? 46.853 63.891 120.735 1.00 10.03 65 GLU B N 1
ATOM 7257 C CA . GLU B 1 95 ? 47.493 63.150 119.671 1.00 9.75 65 GLU B CA 1
ATOM 7258 C C . GLU B 1 95 ? 48.989 63.076 119.928 1.00 10.40 65 GLU B C 1
ATOM 7259 O O . GLU B 1 95 ? 49.609 61.985 119.790 1.00 10.47 65 GLU B O 1
ATOM 7265 N N . ALA B 1 96 ? 49.580 64.216 120.301 1.00 10.24 66 ALA B N 1
ATOM 7266 C CA . ALA B 1 96 ? 51.030 64.247 120.478 1.00 10.40 66 ALA B CA 1
ATOM 7267 C C . ALA B 1 96 ? 51.418 63.330 121.622 1.00 10.71 66 ALA B C 1
ATOM 7268 O O . ALA B 1 96 ? 52.426 62.607 121.527 1.00 11.22 66 ALA B O 1
ATOM 7270 N N . PHE B 1 97 ? 50.600 63.326 122.681 1.00 10.72 67 PHE B N 1
ATOM 7271 C CA . PHE B 1 97 ? 50.786 62.398 123.793 1.00 11.34 67 PHE B CA 1
ATOM 7272 C C . PHE B 1 97 ? 50.637 60.930 123.353 1.00 11.32 67 PHE B C 1
ATOM 7273 O O . PHE B 1 97 ? 51.456 60.087 123.730 1.00 11.17 67 PHE B O 1
ATOM 7281 N N . ALA B 1 98 ? 49.618 60.620 122.542 1.00 11.15 68 ALA B N 1
ATOM 7282 C CA . ALA B 1 98 ? 49.404 59.228 122.113 1.00 11.30 68 ALA B CA 1
ATOM 7283 C C . ALA B 1 98 ? 50.599 58.734 121.298 1.00 11.33 68 ALA B C 1
ATOM 7284 O O . ALA B 1 98 ? 51.068 57.583 121.464 1.00 10.68 68 ALA B O 1
ATOM 7286 N N . VAL B 1 99 ? 51.108 59.635 120.452 1.00 11.13 69 VAL B N 1
ATOM 7287 C CA . VAL B 1 99 ? 52.274 59.344 119.627 1.00 10.66 69 VAL B CA 1
ATOM 7288 C C . VAL B 1 99 ? 53.495 59.129 120.526 1.00 10.31 69 VAL B C 1
ATOM 7289 O O . VAL B 1 99 ? 54.165 58.098 120.425 1.00 9.40 69 VAL B O 1
ATOM 7293 N N . ALA B 1 100 ? 53.758 60.074 121.430 1.00 10.03 70 ALA B N 1
ATOM 7294 C CA . ALA B 1 100 ? 54.916 59.915 122.303 1.00 10.53 70 ALA B CA 1
ATOM 7295 C C . ALA B 1 100 ? 54.843 58.631 123.140 1.00 11.37 70 ALA B C 1
ATOM 7296 O O . ALA B 1 100 ? 55.882 57.928 123.347 1.00 11.44 70 ALA B O 1
ATOM 7298 N N . ARG B 1 101 ? 53.621 58.300 123.571 1.00 12.09 71 ARG B N 1
ATOM 7299 C CA . ARG B 1 101 ? 53.373 57.114 124.402 1.00 12.79 71 ARG B CA 1
ATOM 7300 C C . ARG B 1 101 ? 53.755 55.867 123.641 1.00 12.81 71 ARG B C 1
ATOM 7301 O O . ARG B 1 101 ? 54.654 55.122 124.057 1.00 13.65 71 ARG B O 1
ATOM 7309 N N . GLU B 1 102 ? 53.108 55.684 122.489 1.00 12.30 72 GLU B N 1
ATOM 7310 C CA . GLU B 1 102 ? 53.393 54.585 121.584 1.00 11.36 72 GLU B CA 1
ATOM 7311 C C . GLU B 1 102 ? 54.887 54.499 121.242 1.00 11.18 72 GLU B C 1
ATOM 7312 O O . GLU B 1 102 ? 55.486 53.378 121.180 1.00 10.71 72 GLU B O 1
ATOM 7318 N N . ALA B 1 103 ? 55.490 55.669 121.022 1.00 10.35 73 ALA B N 1
ATOM 7319 C CA . ALA B 1 103 ? 56.910 55.733 120.703 1.00 10.28 73 ALA B CA 1
ATOM 7320 C C . ALA B 1 103 ? 57.757 55.129 121.828 1.00 10.27 73 ALA B C 1
ATOM 7321 O O . ALA B 1 103 ? 58.596 54.274 121.579 1.00 10.16 73 ALA B O 1
ATOM 7323 N N . ALA B 1 104 ? 57.514 55.556 123.064 1.00 10.47 74 ALA B N 1
ATOM 7324 C CA . ALA B 1 104 ? 58.227 55.016 124.215 1.00 10.37 74 ALA B CA 1
ATOM 7325 C C . ALA B 1 104 ? 58.019 53.498 124.286 1.00 11.04 74 ALA B C 1
ATOM 7326 O O . ALA B 1 104 ? 58.961 52.731 124.519 1.00 10.16 74 ALA B O 1
ATOM 7328 N N . TRP B 1 105 ? 56.779 53.062 124.060 1.00 11.39 75 TRP B N 1
ATOM 7329 C CA . TRP B 1 105 ? 56.487 51.642 124.106 1.00 11.59 75 TRP B CA 1
ATOM 7330 C C . TRP B 1 105 ? 57.367 50.878 123.093 1.00 11.21 75 TRP B C 1
ATOM 7331 O O . TRP B 1 105 ? 57.988 49.870 123.426 1.00 12.31 75 TRP B O 1
ATOM 7342 N N . ARG B 1 106 ? 57.456 51.387 121.874 1.00 10.64 76 ARG B N 1
ATOM 7343 C CA . ARG B 1 106 ? 58.213 50.742 120.808 1.00 9.43 76 ARG B CA 1
ATOM 7344 C C . ARG B 1 106 ? 59.717 50.789 121.051 1.00 9.39 76 ARG B C 1
ATOM 7345 O O . ARG B 1 106 ? 60.451 49.844 120.714 1.00 8.77 76 ARG B O 1
ATOM 7353 N N . VAL B 1 107 ? 60.185 51.895 121.622 1.00 9.13 77 VAL B N 1
ATOM 7354 C CA . VAL B 1 107 ? 61.625 52.112 121.757 1.00 9.91 77 VAL B CA 1
ATOM 7355 C C . VAL B 1 107 ? 62.201 51.529 123.040 1.00 10.53 77 VAL B C 1
ATOM 7356 O O . VAL B 1 107 ? 63.257 50.877 123.077 1.00 10.39 77 VAL B O 1
ATOM 7360 N N . LEU B 1 108 ? 61.470 51.804 124.100 1.00 11.62 78 LEU B N 1
ATOM 7361 C CA . LEU B 1 108 ? 61.913 51.578 125.457 1.00 12.04 78 LEU B CA 1
ATOM 7362 C C . LEU B 1 108 ? 61.434 50.215 125.915 1.00 12.03 78 LEU B C 1
ATOM 7363 O O . LEU B 1 108 ? 62.060 49.604 126.746 1.00 12.91 78 LEU B O 1
ATOM 7368 N N . ASP B 1 109 ? 60.339 49.740 125.334 1.00 13.00 79 ASP B N 1
ATOM 7369 C CA . ASP B 1 109 ? 59.624 48.564 125.812 1.00 14.46 79 ASP B CA 1
ATOM 7370 C C . ASP B 1 109 ? 58.935 48.776 127.148 1.00 15.15 79 ASP B C 1
ATOM 7371 O O . ASP B 1 109 ? 58.536 47.810 127.809 1.00 15.60 79 ASP B O 1
ATOM 7376 N N . GLN B 1 110 ? 58.796 50.049 127.525 1.00 15.66 80 GLN B N 1
ATOM 7377 C CA . GLN B 1 110 ? 57.925 50.477 128.616 1.00 16.36 80 GLN B CA 1
ATOM 7378 C C . GLN B 1 110 ? 56.939 51.520 128.103 1.00 15.80 80 GLN B C 1
ATOM 7379 O O . GLN B 1 110 ? 57.351 52.555 127.562 1.00 16.20 80 GLN B O 1
ATOM 7385 N N . ARG B 1 111 ? 55.643 51.253 128.288 1.00 14.96 81 ARG B N 1
ATOM 7386 C CA . ARG B 1 111 ? 54.560 52.190 127.897 1.00 13.52 81 ARG B CA 1
ATOM 7387 C C . ARG B 1 111 ? 54.111 53.108 129.068 1.00 12.61 81 ARG B C 1
ATOM 7388 O O . ARG B 1 111 ? 53.675 52.620 130.107 1.00 12.12 81 ARG B O 1
ATOM 7396 N N . PRO B 1 112 ? 54.179 54.433 128.934 1.00 12.17 82 PRO B N 1
ATOM 7397 C CA . PRO B 1 112 ? 53.650 55.314 129.999 1.00 11.54 82 PRO B CA 1
ATOM 7398 C C . PRO B 1 112 ? 52.306 54.786 130.579 1.00 11.26 82 PRO B C 1
ATOM 7399 O O . PRO B 1 112 ? 51.376 54.512 129.790 1.00 10.84 82 PRO B O 1
ATOM 7403 N N . PHE B 1 113 ? 52.225 54.628 131.909 1.00 10.87 83 PHE B N 1
ATOM 7404 C CA . PHE B 1 113 ? 50.980 54.281 132.597 1.00 11.01 83 PHE B CA 1
ATOM 7405 C C . PHE B 1 113 ? 49.998 55.466 132.597 1.00 11.48 83 PHE B C 1
ATOM 7406 O O . PHE B 1 113 ? 50.408 56.645 132.460 1.00 10.34 83 PHE B O 1
ATOM 7414 N N . ASP B 1 114 ? 48.716 55.159 132.798 1.00 11.82 84 ASP B N 1
ATOM 7415 C CA . ASP B 1 114 ? 47.673 56.203 132.846 1.00 12.59 84 ASP B CA 1
ATOM 7416 C C . ASP B 1 114 ? 48.090 57.375 133.730 1.00 12.48 84 ASP B C 1
ATOM 7417 O O . ASP B 1 114 ? 47.922 58.556 133.362 1.00 12.95 84 ASP B O 1
ATOM 7422 N N . VAL B 1 115 ? 48.675 57.035 134.878 1.00 12.62 85 VAL B N 1
ATOM 7423 C CA . VAL B 1 115 ? 49.094 58.024 135.873 1.00 12.08 85 VAL B CA 1
ATOM 7424 C C . VAL B 1 115 ? 50.309 58.801 135.396 1.00 12.22 85 VAL B C 1
ATOM 7425 O O . VAL B 1 115 ? 50.440 59.954 135.762 1.00 12.70 85 VAL B O 1
ATOM 7429 N N . GLN B 1 116 ? 51.183 58.191 134.583 1.00 11.78 86 GLN B N 1
ATOM 7430 C CA . GLN B 1 116 ? 52.250 58.964 133.947 1.00 11.26 86 GLN B CA 1
ATOM 7431 C C . GLN B 1 116 ? 51.701 60.028 132.961 1.00 11.36 86 GLN B C 1
ATOM 7432 O O . GLN B 1 116 ? 52.177 61.176 132.928 1.00 12.14 86 GLN B O 1
ATOM 7438 N N . VAL B 1 117 ? 50.678 59.655 132.199 1.00 10.97 87 VAL B N 1
ATOM 7439 C CA . VAL B 1 117 ? 50.028 60.550 131.267 1.00 10.14 87 VAL B CA 1
ATOM 7440 C C . VAL B 1 117 ? 49.372 61.691 132.022 1.00 11.27 87 VAL B C 1
ATOM 7441 O O . VAL B 1 117 ? 49.373 62.848 131.573 1.00 10.90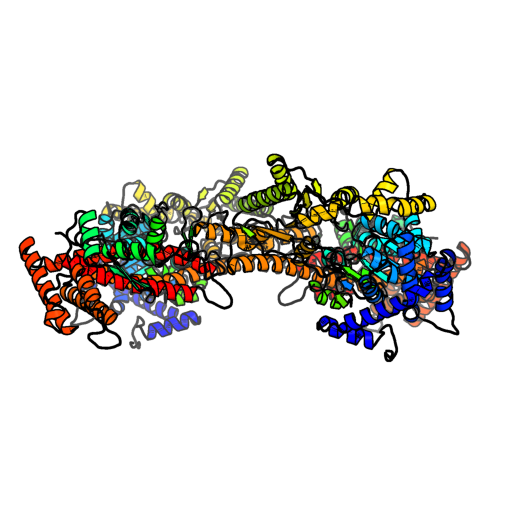 87 VAL B O 1
ATOM 7445 N N . MET B 1 118 ? 48.819 61.375 133.184 1.00 11.64 88 MET B N 1
ATOM 7446 C CA . MET B 1 118 ? 48.218 62.425 133.991 1.00 12.06 88 MET B CA 1
ATOM 7447 C C . MET B 1 118 ? 49.293 63.445 134.385 1.00 11.54 88 MET B C 1
ATOM 7448 O O . MET B 1 118 ? 49.122 64.656 134.250 1.00 10.17 88 MET B O 1
ATOM 7453 N N . GLY B 1 119 ? 50.415 62.921 134.850 1.00 11.27 89 GLY B N 1
ATOM 7454 C CA . GLY B 1 119 ? 51.522 63.748 135.247 1.00 11.56 89 GLY B CA 1
ATOM 7455 C C . GLY B 1 119 ? 51.980 64.556 134.063 1.00 11.55 89 GLY B C 1
ATOM 7456 O O . GLY B 1 119 ? 52.221 65.759 134.173 1.00 11.19 89 GLY B O 1
ATOM 7457 N N . ALA B 1 120 ? 52.094 63.885 132.921 1.00 11.55 90 ALA B N 1
ATOM 7458 C CA . ALA B 1 120 ? 52.470 64.574 131.690 1.00 11.62 90 ALA B CA 1
ATOM 7459 C C . ALA B 1 120 ? 51.573 65.799 131.474 1.00 11.99 90 ALA B C 1
ATOM 7460 O O . ALA B 1 120 ? 52.086 66.880 131.226 1.00 12.15 90 ALA B O 1
ATOM 7462 N N . ALA B 1 121 ? 50.248 65.636 131.581 1.00 11.86 91 ALA B N 1
ATOM 7463 C CA . ALA B 1 121 ? 49.341 66.752 131.341 1.00 12.18 91 ALA B CA 1
ATOM 7464 C C . ALA B 1 121 ? 49.590 67.876 132.345 1.00 12.35 91 ALA B C 1
ATOM 7465 O O . ALA B 1 121 ? 49.525 69.058 131.999 1.00 12.76 91 ALA B O 1
ATOM 7467 N N . ALA B 1 122 ? 49.883 67.504 133.587 1.00 12.30 92 ALA B N 1
ATOM 7468 C CA . ALA B 1 122 ? 50.077 68.493 134.625 1.00 12.41 92 ALA B CA 1
ATOM 7469 C C . ALA B 1 122 ? 51.316 69.307 134.293 1.00 12.85 92 ALA B C 1
ATOM 7470 O O . ALA B 1 122 ? 51.357 70.514 134.576 1.00 13.43 92 ALA B O 1
ATOM 7472 N N . LEU B 1 123 ? 52.320 68.658 133.703 1.00 12.27 93 LEU B N 1
ATOM 7473 C CA . LEU B 1 123 ? 53.523 69.368 133.303 1.00 12.82 93 LEU B CA 1
ATOM 7474 C C . LEU B 1 123 ? 53.241 70.345 132.164 1.00 12.65 93 LEU B C 1
ATOM 7475 O O . LEU B 1 123 ? 53.662 71.487 132.212 1.00 13.01 93 LEU B O 1
ATOM 7480 N N . HIS B 1 124 ? 52.499 69.916 131.153 1.00 12.31 94 HIS B N 1
ATOM 7481 C CA . HIS B 1 124 ? 52.191 70.811 130.061 1.00 11.92 94 HIS B CA 1
ATOM 7482 C C . HIS B 1 124 ? 51.489 72.068 130.583 1.00 12.80 94 HIS B C 1
ATOM 7483 O O . HIS B 1 124 ? 51.656 73.174 130.017 1.00 13.24 94 HIS B O 1
ATOM 7490 N N . LEU B 1 125 ? 50.707 71.903 131.655 1.00 13.05 95 LEU B N 1
ATOM 7491 C CA . LEU B 1 125 ? 49.919 73.003 132.220 1.00 13.56 95 LEU B CA 1
ATOM 7492 C C . LEU B 1 125 ? 50.750 73.876 133.148 1.00 13.69 95 LEU B C 1
ATOM 7493 O O . LEU B 1 125 ? 50.249 74.790 133.750 1.00 14.53 95 LEU B O 1
ATOM 7498 N N . GLY B 1 126 ? 52.042 73.603 133.225 1.00 14.46 96 GLY B N 1
ATOM 7499 C CA . GLY B 1 126 ? 52.962 74.388 134.018 1.00 14.48 96 GLY B CA 1
ATOM 7500 C C . GLY B 1 126 ? 52.811 74.247 135.515 1.00 15.10 96 GLY B C 1
ATOM 7501 O O . GLY B 1 126 ? 52.937 75.256 136.207 1.00 16.08 96 GLY B O 1
ATOM 7502 N N . ASN B 1 127 ? 52.572 73.029 136.018 1.00 15.35 97 ASN B N 1
ATOM 7503 C CA . ASN B 1 127 ? 52.537 72.748 137.462 1.00 14.90 97 ASN B CA 1
ATOM 7504 C C . ASN B 1 127 ? 53.674 71.837 137.837 1.00 14.56 97 ASN B C 1
ATOM 7505 O O . ASN B 1 127 ? 54.364 71.315 136.962 1.00 14.49 97 ASN B O 1
ATOM 7510 N N . VAL B 1 128 ? 53.870 71.647 139.144 1.00 13.93 98 VAL B N 1
ATOM 7511 C CA . VAL B 1 128 ? 54.691 70.552 139.634 1.00 12.60 98 VAL B CA 1
ATOM 7512 C C . VAL B 1 128 ? 53.803 69.280 139.729 1.00 12.94 98 VAL B C 1
ATOM 7513 O O . VAL B 1 128 ? 52.762 69.252 140.414 1.00 12.84 98 VAL B O 1
ATOM 7517 N N . ALA B 1 129 ? 54.219 68.220 139.073 1.00 12.53 99 ALA B N 1
ATOM 7518 C CA . ALA B 1 129 ? 53.572 66.942 139.294 1.00 13.04 99 ALA B CA 1
ATOM 7519 C C . ALA B 1 129 ? 54.273 66.184 140.410 1.00 13.46 99 ALA B C 1
ATOM 7520 O O . ALA B 1 129 ? 55.405 65.720 140.242 1.00 13.47 99 ALA B O 1
ATOM 7522 N N . GLU B 1 130 ? 53.594 66.041 141.544 1.00 13.34 100 GLU B N 1
ATOM 7523 C CA . GLU B 1 130 ? 54.152 65.264 142.623 1.00 13.40 100 GLU B CA 1
ATOM 7524 C C . GLU B 1 130 ? 53.897 63.767 142.385 1.00 13.77 100 GLU B C 1
ATOM 7525 O O . GLU B 1 130 ? 52.766 63.291 142.527 1.00 14.13 100 GLU B O 1
ATOM 7531 N N . MET B 1 131 ? 54.961 63.044 142.040 1.00 13.33 101 MET B N 1
ATOM 7532 C CA . MET B 1 131 ? 54.873 61.634 141.721 1.00 13.68 101 MET B CA 1
ATOM 7533 C C . MET B 1 131 ? 55.839 60.880 142.597 1.00 13.10 101 MET B C 1
ATOM 7534 O O . MET B 1 131 ? 57.031 61.177 142.592 1.00 13.05 101 MET B O 1
ATOM 7539 N N . LYS B 1 132 ? 55.337 59.900 143.333 1.00 11.91 102 LYS B N 1
ATOM 7540 C CA . LYS B 1 132 ? 56.182 59.176 144.259 1.00 12.33 102 LYS B CA 1
ATOM 7541 C C . LYS B 1 132 ? 57.420 58.548 143.625 1.00 11.83 102 LYS B C 1
ATOM 7542 O O . LYS B 1 132 ? 57.470 58.317 142.432 1.00 11.83 102 LYS B O 1
ATOM 7548 N N . THR B 1 133 ? 58.435 58.303 144.444 1.00 11.45 103 THR B N 1
ATOM 7549 C CA . THR B 1 133 ? 59.578 57.526 144.012 1.00 11.42 103 THR B CA 1
ATOM 7550 C C . THR B 1 133 ? 59.122 56.208 143.379 1.00 11.44 103 THR B C 1
ATOM 7551 O O . THR B 1 133 ? 58.251 55.504 143.929 1.00 10.58 103 THR B O 1
ATOM 7555 N N . GLY B 1 134 ? 59.706 55.898 142.215 1.00 11.98 104 GLY B N 1
ATOM 7556 C CA . GLY B 1 134 ? 59.371 54.675 141.480 1.00 12.07 104 GLY B CA 1
ATOM 7557 C C . GLY B 1 134 ? 58.155 54.808 140.557 1.00 12.28 104 GLY B C 1
ATOM 7558 O O . GLY B 1 134 ? 57.737 53.813 139.968 1.00 12.32 104 GLY B O 1
ATOM 7559 N N . GLU B 1 135 ? 57.597 56.021 140.426 1.00 11.64 105 GLU B N 1
ATOM 7560 C CA . GLU B 1 135 ? 56.465 56.251 139.546 1.00 11.55 105 GLU B CA 1
ATOM 7561 C C . GLU B 1 135 ? 56.848 56.480 138.069 1.00 12.01 105 GLU B C 1
ATOM 7562 O O . GLU B 1 135 ? 55.970 56.438 137.195 1.00 11.55 105 GLU B O 1
ATOM 7568 N N . GLY B 1 136 ? 58.141 56.718 137.804 1.00 12.46 106 GLY B N 1
ATOM 7569 C CA . GLY B 1 136 ? 58.669 56.851 136.449 1.00 12.71 106 GLY B CA 1
ATOM 7570 C C . GLY B 1 136 ? 58.643 58.293 135.991 1.00 13.72 106 GLY B C 1
ATOM 7571 O O . GLY B 1 136 ? 57.938 58.658 135.036 1.00 13.22 106 GLY B O 1
ATOM 7572 N N . LYS B 1 137 ? 59.380 59.154 136.696 1.00 14.79 107 LYS B N 1
ATOM 7573 C CA . LYS B 1 137 ? 59.308 60.584 136.387 1.00 15.06 107 LYS B CA 1
ATOM 7574 C C . LYS B 1 137 ? 60.055 60.890 135.097 1.00 16.40 107 LYS B C 1
ATOM 7575 O O . LYS B 1 137 ? 59.604 61.747 134.338 1.00 17.40 107 LYS B O 1
ATOM 7581 N N . THR B 1 138 ? 61.205 60.227 134.876 1.00 17.17 108 THR B N 1
ATOM 7582 C CA . THR B 1 138 ? 62.036 60.454 133.689 1.00 18.26 108 THR B CA 1
ATOM 7583 C C . THR B 1 138 ? 61.212 60.282 132.417 1.00 17.86 108 THR B C 1
ATOM 7584 O O . THR B 1 138 ? 61.270 61.124 131.529 1.00 18.55 108 THR B O 1
ATOM 7588 N N . LEU B 1 139 ? 60.451 59.185 132.344 1.00 17.71 109 LEU B N 1
ATOM 7589 C CA . LEU B 1 139 ? 59.538 58.891 131.243 1.00 17.15 109 LEU B CA 1
ATOM 7590 C C . LEU B 1 139 ? 58.354 59.854 131.145 1.00 17.21 109 LEU B C 1
ATOM 7591 O O . LEU B 1 139 ? 57.995 60.274 130.053 1.00 17.45 109 LEU B O 1
ATOM 7596 N N . THR B 1 140 ? 57.726 60.156 132.274 1.00 17.16 110 THR B N 1
ATOM 7597 C CA . THR B 1 140 ? 56.553 61.038 132.328 1.00 17.33 110 THR B CA 1
ATOM 7598 C C . THR B 1 140 ? 56.822 62.290 131.537 1.00 17.47 110 THR B C 1
ATOM 7599 O O . THR B 1 140 ? 56.004 62.736 130.774 1.00 17.99 110 THR B O 1
ATOM 7603 N N . CYS B 1 141 ? 58.007 62.831 131.772 1.00 18.08 111 CYS B N 1
ATOM 7604 C CA . CYS B 1 141 ? 58.579 64.042 131.203 1.00 18.60 111 CYS B CA 1
ATOM 7605 C C . CYS B 1 141 ? 58.591 64.077 129.663 1.00 17.66 111 CYS B C 1
ATOM 7606 O O . CYS B 1 141 ? 58.563 65.154 129.067 1.00 17.86 111 CYS B O 1
ATOM 7609 N N . VAL B 1 142 ? 58.668 62.910 129.020 1.00 16.12 112 VAL B N 1
ATOM 7610 C CA . VAL B 1 142 ? 58.837 62.865 127.577 1.00 15.34 112 VAL B CA 1
ATOM 7611 C C . VAL B 1 142 ? 57.632 63.442 126.795 1.00 15.66 112 VAL B C 1
ATOM 7612 O O . VAL B 1 142 ? 57.804 64.081 125.745 1.00 15.91 112 VAL B O 1
ATOM 7616 N N . LEU B 1 143 ? 56.421 63.205 127.288 1.00 15.09 113 LEU B N 1
ATOM 7617 C CA . LEU B 1 143 ? 55.243 63.673 126.576 1.00 14.80 113 LEU B CA 1
ATOM 7618 C C . LEU B 1 143 ? 55.205 65.217 126.512 1.00 14.54 113 LEU B C 1
ATOM 7619 O O . LEU B 1 143 ? 55.232 65.781 125.423 1.00 14.78 113 LEU B O 1
ATOM 7624 N N . PRO B 1 144 ? 55.226 65.919 127.638 1.00 14.19 114 PRO B N 1
ATOM 7625 C CA . PRO B 1 144 ? 55.126 67.384 127.563 1.00 14.42 114 PRO B CA 1
ATOM 7626 C C . PRO B 1 144 ? 56.374 67.977 126.883 1.00 14.40 114 PRO B C 1
ATOM 7627 O O . PRO B 1 144 ? 56.262 69.054 126.274 1.00 14.64 114 PRO B O 1
ATOM 7631 N N . ALA B 1 145 ? 57.523 67.296 126.996 1.00 13.12 115 ALA B N 1
ATOM 7632 C CA . ALA B 1 145 ? 58.743 67.751 126.338 1.00 12.97 115 ALA B CA 1
ATOM 7633 C C . ALA B 1 145 ? 58.632 67.653 124.794 1.00 12.67 115 ALA B C 1
ATOM 7634 O O . ALA B 1 145 ? 58.913 68.624 124.067 1.00 12.63 115 ALA B O 1
ATOM 7636 N N . TYR B 1 146 ? 58.229 66.484 124.312 1.00 11.37 116 TYR B N 1
ATOM 7637 C CA . TYR B 1 146 ? 57.820 66.327 122.938 1.00 11.19 116 TYR B CA 1
ATOM 7638 C C . TYR B 1 146 ? 56.810 67.375 122.455 1.00 11.02 116 TYR B C 1
ATOM 7639 O O . TYR B 1 146 ? 57.044 68.100 121.475 1.00 11.06 116 TYR B O 1
ATOM 7648 N N . LEU B 1 147 ? 55.679 67.463 123.138 1.00 10.86 117 LEU B N 1
ATOM 7649 C CA . LEU B 1 147 ? 54.636 68.379 122.708 1.00 10.31 117 LEU B CA 1
ATOM 7650 C C . LEU B 1 147 ? 55.167 69.787 122.604 1.00 10.21 117 LEU B C 1
ATOM 7651 O O . LEU B 1 147 ? 55.004 70.419 121.590 1.00 9.58 117 LEU B O 1
ATOM 7656 N N . ASN B 1 148 ? 55.807 70.291 123.653 1.00 11.45 118 ASN B N 1
ATOM 7657 C CA . ASN B 1 148 ? 56.289 71.692 123.627 1.00 12.26 118 ASN B CA 1
ATOM 7658 C C . ASN B 1 148 ? 57.485 71.972 122.689 1.00 13.00 118 ASN B C 1
ATOM 7659 O O . ASN B 1 148 ? 57.638 73.099 122.194 1.00 13.32 118 ASN B O 1
ATOM 7664 N N . ALA B 1 149 ? 58.266 70.931 122.389 1.00 13.43 119 ALA B N 1
ATOM 7665 C CA . ALA B 1 149 ? 59.426 71.049 121.520 1.00 14.42 119 ALA B CA 1
ATOM 7666 C C . ALA B 1 149 ? 58.952 71.267 120.100 1.00 15.76 119 ALA B C 1
ATOM 7667 O O . ALA B 1 149 ? 59.602 72.009 119.336 1.00 16.50 119 ALA B O 1
ATOM 7669 N N . LEU B 1 150 ? 57.810 70.651 119.750 1.00 16.27 120 LEU B N 1
ATOM 7670 C CA . LEU B 1 150 ? 57.188 70.850 118.440 1.00 16.36 120 LEU B CA 1
ATOM 7671 C C . LEU B 1 150 ? 57.123 72.301 118.045 1.00 16.86 120 LEU B C 1
ATOM 7672 O O . LEU B 1 150 ? 57.199 72.587 116.868 1.00 17.76 120 LEU B O 1
ATOM 7677 N N . ALA B 1 151 ? 56.941 73.208 119.007 1.00 17.48 121 ALA B N 1
ATOM 7678 C CA . ALA B 1 151 ? 56.804 74.648 118.708 1.00 17.98 121 ALA B CA 1
ATOM 7679 C C . ALA B 1 151 ? 58.116 75.261 118.200 1.00 18.39 121 ALA B C 1
ATOM 7680 O O . ALA B 1 151 ? 58.135 76.462 117.851 1.00 18.59 121 ALA B O 1
ATOM 7682 N N . GLY B 1 152 ? 59.212 74.477 118.262 1.00 17.37 122 GLY B N 1
ATOM 7683 C CA . GLY B 1 152 ? 60.518 74.903 117.796 1.00 16.65 122 GLY B CA 1
ATOM 7684 C C . GLY B 1 152 ? 61.378 75.832 118.659 1.00 17.13 122 GLY B C 1
ATOM 7685 O O . GLY B 1 152 ? 62.430 76.273 118.190 1.00 17.24 122 GLY B O 1
ATOM 7686 N N . ASN B 1 153 ? 60.992 76.150 119.895 1.00 16.65 123 ASN B N 1
ATOM 7687 C CA . ASN B 1 153 ? 61.806 77.098 120.653 1.00 17.17 123 ASN B CA 1
ATOM 7688 C C . ASN B 1 153 ? 62.852 76.531 121.625 1.00 17.53 123 ASN B C 1
ATOM 7689 O O . ASN B 1 153 ? 63.671 77.276 122.152 1.00 18.07 123 ASN B O 1
ATOM 7694 N N . GLY B 1 154 ? 62.831 75.227 121.870 1.00 17.40 124 GLY B N 1
ATOM 7695 C CA . GLY B 1 154 ? 63.695 74.654 122.875 1.00 17.21 124 GLY B CA 1
ATOM 7696 C C . GLY B 1 154 ? 62.930 74.383 124.154 1.00 16.68 124 GLY B C 1
ATOM 7697 O O . GLY B 1 154 ? 61.995 75.098 124.504 1.00 17.01 124 GLY B O 1
ATOM 7698 N N . VAL B 1 155 ? 63.339 73.323 124.831 1.00 16.05 125 VAL B N 1
ATOM 7699 C CA . VAL B 1 155 ? 62.771 72.897 126.094 1.00 15.47 125 VAL B CA 1
ATOM 7700 C C . VAL B 1 155 ? 63.979 72.530 126.955 1.00 15.03 125 VAL B C 1
ATOM 7701 O O . VAL B 1 155 ? 64.823 71.733 126.527 1.00 14.64 125 VAL B O 1
ATOM 7705 N N . HIS B 1 156 ? 64.068 73.095 128.154 1.00 14.51 126 HIS B N 1
ATOM 7706 C CA . HIS B 1 156 ? 65.157 72.764 129.054 1.00 15.04 126 HIS B CA 1
ATOM 7707 C C . HIS B 1 156 ? 64.693 71.804 130.128 1.00 15.60 126 HIS B C 1
ATOM 7708 O O . HIS B 1 156 ? 63.747 72.149 130.850 1.00 16.78 126 HIS B O 1
ATOM 7715 N N . ILE B 1 157 ? 65.310 70.618 130.225 1.00 15.23 127 ILE B N 1
ATOM 7716 C CA . ILE B 1 157 ? 65.013 69.683 131.318 1.00 16.23 127 ILE B CA 1
ATOM 7717 C C . ILE B 1 157 ? 66.158 69.779 132.343 1.00 17.00 127 ILE B C 1
ATOM 7718 O O . ILE B 1 157 ? 67.326 69.626 131.987 1.00 17.82 127 ILE B O 1
ATOM 7723 N N . VAL B 1 158 ? 65.836 70.003 133.613 1.00 17.01 128 VAL B N 1
ATOM 7724 C CA . VAL B 1 158 ? 66.860 70.274 134.593 1.00 16.54 128 VAL B CA 1
ATOM 7725 C C . VAL B 1 158 ? 66.947 69.106 135.564 1.00 17.55 128 VAL B C 1
ATOM 7726 O O . VAL B 1 158 ? 65.956 68.691 136.117 1.00 18.18 128 VAL B O 1
ATOM 7730 N N . THR B 1 159 ? 68.129 68.547 135.747 1.00 17.56 129 THR B N 1
ATOM 7731 C CA . THR B 1 159 ? 68.297 67.545 136.773 1.00 18.48 129 THR B CA 1
ATOM 7732 C C . THR B 1 159 ? 69.344 68.014 137.772 1.00 18.02 129 THR B C 1
ATOM 7733 O O . THR B 1 159 ? 69.883 69.134 137.672 1.00 17.92 129 THR B O 1
ATOM 7737 N N . VAL B 1 160 ? 69.685 67.124 138.683 1.00 16.43 130 VAL B N 1
ATOM 7738 C CA . VAL B 1 160 ? 70.359 67.523 139.880 1.00 16.09 130 VAL B CA 1
ATOM 7739 C C . VAL B 1 160 ? 71.892 67.384 139.752 1.00 16.14 130 VAL B C 1
ATOM 7740 O O . VAL B 1 160 ? 72.641 68.044 140.470 1.00 16.24 130 VAL B O 1
ATOM 7744 N N . ASN B 1 161 ? 72.366 66.525 138.848 1.00 15.23 131 ASN B N 1
ATOM 7745 C CA . ASN B 1 161 ? 73.807 66.477 138.549 1.00 15.09 131 ASN B CA 1
ATOM 7746 C C . ASN B 1 161 ? 74.119 66.026 137.097 1.00 15.21 131 ASN B C 1
ATOM 7747 O O . ASN B 1 161 ? 73.229 65.558 136.356 1.00 14.60 131 ASN B O 1
ATOM 7752 N N . ASP B 1 162 ? 75.391 66.165 136.714 1.00 15.42 132 ASP B N 1
ATOM 7753 C CA . ASP B 1 162 ? 75.862 65.841 135.360 1.00 14.82 132 ASP B CA 1
ATOM 7754 C C . ASP B 1 162 ? 75.618 64.409 134.953 1.00 14.49 132 ASP B C 1
ATOM 7755 O O . ASP B 1 162 ? 75.179 64.169 133.838 1.00 15.92 132 ASP B O 1
ATOM 7760 N N . TYR B 1 163 ? 75.864 63.456 135.846 1.00 13.23 133 TYR B N 1
ATOM 7761 C CA . TYR B 1 163 ? 75.577 62.068 135.535 1.00 11.83 133 TYR B CA 1
ATOM 7762 C C . TYR B 1 163 ? 74.106 61.903 135.142 1.00 11.91 133 TYR B C 1
ATOM 7763 O O . TYR B 1 163 ? 73.807 61.260 134.171 1.00 11.94 133 TYR B O 1
ATOM 7772 N N . LEU B 1 164 ? 73.183 62.500 135.884 1.00 12.60 134 LEU B N 1
ATOM 7773 C CA . LEU B 1 164 ? 71.768 62.358 135.558 1.00 13.06 134 LEU B CA 1
ATOM 7774 C C . LEU B 1 164 ? 71.347 63.136 134.280 1.00 13.55 134 LEU B C 1
ATOM 7775 O O . LEU B 1 164 ? 70.517 62.666 133.485 1.00 13.42 134 LEU B O 1
ATOM 7780 N N . ALA B 1 165 ? 71.907 64.319 134.061 1.00 13.73 135 ALA B N 1
ATOM 7781 C CA . ALA B 1 165 ? 71.560 65.031 132.851 1.00 14.17 135 ALA B CA 1
ATOM 7782 C C . ALA B 1 165 ? 71.998 64.203 131.632 1.00 15.26 135 ALA B C 1
ATOM 7783 O O . ALA B 1 165 ? 71.199 63.977 130.722 1.00 15.63 135 ALA B O 1
ATOM 7785 N N . LYS B 1 166 ? 73.242 63.721 131.625 1.00 15.61 136 LYS B N 1
ATOM 7786 C CA . LYS B 1 166 ? 73.674 62.825 130.562 1.00 16.42 136 LYS B CA 1
ATOM 7787 C C . LYS B 1 166 ? 72.844 61.547 130.509 1.00 16.88 136 LYS B C 1
ATOM 7788 O O . LYS B 1 166 ? 72.415 61.193 129.431 1.00 17.16 136 LYS B O 1
ATOM 7794 N N . ARG B 1 167 ? 72.587 60.843 131.621 1.00 17.01 137 ARG B N 1
ATOM 7795 C CA . ARG B 1 167 ? 71.788 59.633 131.430 1.00 17.54 137 ARG B CA 1
ATOM 7796 C C . ARG B 1 167 ? 70.351 59.868 130.965 1.00 17.91 137 ARG B C 1
ATOM 7797 O O . ARG B 1 167 ? 69.851 59.078 130.196 1.00 18.70 137 ARG B O 1
ATOM 7805 N N . ASP B 1 168 ? 69.725 60.978 131.323 1.00 17.78 138 ASP B N 1
ATOM 7806 C CA . ASP B 1 168 ? 68.351 61.160 130.919 1.00 17.77 138 ASP B CA 1
ATOM 7807 C C . ASP B 1 168 ? 68.272 61.514 129.426 1.00 17.63 138 ASP B C 1
ATOM 7808 O O . ASP B 1 168 ? 67.486 60.930 128.658 1.00 17.24 138 ASP B O 1
ATOM 7813 N N . SER B 1 169 ? 69.101 62.475 129.029 1.00 17.58 139 SER B N 1
ATOM 7814 C CA . SER B 1 169 ? 69.250 62.874 127.640 1.00 16.86 139 SER B CA 1
ATOM 7815 C C . SER B 1 169 ? 69.569 61.679 126.725 1.00 17.19 139 SER B C 1
ATOM 7816 O O . SER B 1 169 ? 69.063 61.595 125.610 1.00 17.86 139 SER B O 1
ATOM 7819 N N . GLU B 1 170 ? 70.404 60.753 127.179 1.00 16.57 140 GLU B N 1
ATOM 7820 C CA . GLU B 1 170 ? 70.743 59.602 126.346 1.00 16.61 140 GLU B CA 1
ATOM 7821 C C . GLU B 1 170 ? 69.677 58.500 126.393 1.00 16.47 140 GLU B C 1
ATOM 7822 O O . GLU B 1 170 ? 69.558 57.708 125.475 1.00 17.61 140 GLU B O 1
ATOM 7828 N N . TRP B 1 171 ? 68.898 58.460 127.457 1.00 16.32 141 TRP B N 1
ATOM 7829 C CA . TRP B 1 171 ? 67.911 57.413 127.664 1.00 16.22 141 TRP B CA 1
ATOM 7830 C C . TRP B 1 171 ? 66.609 57.844 127.012 1.00 16.28 141 TRP B C 1
ATOM 7831 O O . TRP B 1 171 ? 66.163 57.236 126.059 1.00 16.33 141 TRP B O 1
ATOM 7842 N N . MET B 1 172 ? 66.008 58.906 127.515 1.00 15.92 142 MET B N 1
ATOM 7843 C CA . MET B 1 172 ? 64.792 59.406 126.911 1.00 16.52 142 MET B CA 1
ATOM 7844 C C . MET B 1 172 ? 65.095 59.947 125.520 1.00 16.32 142 MET B C 1
ATOM 7845 O O . MET B 1 172 ? 64.220 59.955 124.643 1.00 16.76 142 MET B O 1
ATOM 7850 N N . GLY B 1 173 ? 66.331 60.406 125.315 1.00 15.85 143 GLY B N 1
ATOM 7851 C CA . GLY B 1 173 ? 66.755 60.872 124.004 1.00 15.30 143 GLY B CA 1
ATOM 7852 C C . GLY B 1 173 ? 66.538 59.832 122.902 1.00 15.41 143 GLY B C 1
ATOM 7853 O O . GLY B 1 173 ? 66.363 60.191 121.734 1.00 15.98 143 GLY B O 1
ATOM 7854 N N . ARG B 1 174 ? 66.546 58.544 123.248 1.00 14.35 144 ARG B N 1
ATOM 7855 C CA . ARG B 1 174 ? 66.202 57.528 122.264 1.00 13.44 144 ARG B CA 1
ATOM 7856 C C . ARG B 1 174 ? 64.768 57.700 121.775 1.00 13.29 144 ARG B C 1
ATOM 7857 O O . ARG B 1 174 ? 64.498 57.507 120.589 1.00 13.45 144 ARG B O 1
ATOM 7865 N N . VAL B 1 175 ? 63.844 58.016 122.676 1.00 12.62 145 VAL B N 1
ATOM 7866 C CA . VAL B 1 175 ? 62.449 58.150 122.265 1.00 13.08 145 VAL B CA 1
ATOM 7867 C C . VAL B 1 175 ? 62.297 59.366 121.337 1.00 13.41 145 VAL B C 1
ATOM 7868 O O . VAL B 1 175 ? 61.806 59.232 120.209 1.00 13.91 145 VAL B O 1
ATOM 7872 N N . HIS B 1 176 ? 62.713 60.543 121.814 1.00 13.42 146 HIS B N 1
ATOM 7873 C CA . HIS B 1 176 ? 62.688 61.774 121.021 1.00 12.74 146 HIS B CA 1
ATOM 7874 C C . HIS B 1 176 ? 63.408 61.614 119.658 1.00 13.23 146 HIS B C 1
ATOM 7875 O O . HIS B 1 176 ? 62.877 62.057 118.627 1.00 13.22 146 HIS B O 1
ATOM 7882 N N . ARG B 1 177 ? 64.589 60.974 119.640 1.00 13.02 147 ARG B N 1
ATOM 7883 C CA . ARG B 1 177 ? 65.332 60.786 118.394 1.00 13.97 147 ARG B CA 1
ATOM 7884 C C . ARG B 1 177 ? 64.464 59.973 117.392 1.00 12.91 147 ARG B C 1
ATOM 7885 O O . ARG B 1 177 ? 64.362 60.305 116.205 1.00 12.52 147 ARG B O 1
ATOM 7893 N N . PHE B 1 178 ? 63.789 58.949 117.899 1.00 11.90 148 PHE B N 1
ATOM 7894 C CA . PHE B 1 178 ? 62.877 58.136 117.101 1.00 10.87 148 PHE B CA 1
ATOM 7895 C C . PHE B 1 178 ? 61.758 58.968 116.474 1.00 11.19 148 PHE B C 1
ATOM 7896 O O . PHE B 1 178 ? 61.239 58.620 115.421 1.00 10.81 148 PHE B O 1
ATOM 7904 N N . LEU B 1 179 ? 61.388 60.065 117.130 1.00 11.38 149 LEU B N 1
ATOM 7905 C CA . LEU B 1 179 ? 60.307 60.900 116.645 1.00 11.87 149 LEU B CA 1
ATOM 7906 C C . LEU B 1 179 ? 60.803 62.105 115.833 1.00 11.95 149 LEU B C 1
ATOM 7907 O O . LEU B 1 179 ? 60.043 63.050 115.580 1.00 11.86 149 LEU B O 1
ATOM 7912 N N . GLY B 1 180 ? 62.076 62.066 115.440 1.00 12.08 150 GLY B N 1
ATOM 7913 C CA . GLY B 1 180 ? 62.689 63.096 114.611 1.00 12.23 150 GLY B CA 1
ATOM 7914 C C . GLY B 1 180 ? 63.310 64.309 115.300 1.00 12.75 150 GLY B C 1
ATOM 7915 O O . GLY B 1 180 ? 63.828 65.187 114.616 1.00 12.56 150 GLY B O 1
ATOM 7916 N N . LEU B 1 181 ? 63.260 64.377 116.634 1.00 13.07 151 LEU B N 1
ATOM 7917 C CA . LEU B 1 181 ? 63.861 65.483 117.382 1.00 13.19 151 LEU B CA 1
ATOM 7918 C C . LEU B 1 181 ? 65.374 65.321 117.648 1.00 13.50 151 LEU B C 1
ATOM 7919 O O . LEU B 1 181 ? 65.889 64.205 117.635 1.00 13.96 151 LEU B O 1
ATOM 7924 N N . GLN B 1 182 ? 66.095 66.429 117.834 1.00 14.45 152 GLN B N 1
ATOM 7925 C CA . GLN B 1 182 ? 67.438 66.360 118.442 1.00 15.45 152 GLN B CA 1
ATOM 7926 C C . GLN B 1 182 ? 67.345 66.753 119.904 1.00 14.61 152 GLN B C 1
ATOM 7927 O O . GLN B 1 182 ? 66.641 67.744 120.264 1.00 13.88 152 GLN B O 1
ATOM 7933 N N . VAL B 1 183 ? 68.100 65.990 120.703 1.00 13.70 153 VAL B N 1
ATOM 7934 C CA . VAL B 1 183 ? 68.221 66.130 122.161 1.00 13.75 153 VAL B CA 1
ATOM 7935 C C . VAL B 1 183 ? 69.677 66.462 122.487 1.00 13.28 153 VAL B C 1
ATOM 7936 O O . VAL B 1 183 ? 70.563 65.750 122.036 1.00 12.76 153 VAL B O 1
ATOM 7940 N N . GLY B 1 184 ? 69.928 67.508 123.267 1.00 12.69 154 GLY B N 1
ATOM 7941 C CA . GLY B 1 184 ? 71.282 67.832 123.685 1.00 13.17 154 GLY B CA 1
ATOM 7942 C C . GLY B 1 184 ? 71.433 67.728 125.194 1.00 14.56 154 GLY B C 1
ATOM 7943 O O . GLY B 1 184 ? 70.426 67.707 125.898 1.00 15.42 154 GLY B O 1
ATOM 7944 N N . VAL B 1 185 ? 72.669 67.619 125.699 1.00 14.95 155 VAL B N 1
ATOM 7945 C CA . VAL B 1 185 ? 72.951 67.834 127.118 1.00 14.92 155 VAL B CA 1
ATOM 7946 C C . VAL B 1 185 ? 74.024 68.868 127.254 1.00 15.45 155 VAL B C 1
ATOM 7947 O O . VAL B 1 185 ? 74.980 68.874 126.503 1.00 14.90 155 VAL B O 1
ATOM 7951 N N . ILE B 1 186 ? 73.914 69.695 128.276 1.00 16.75 156 ILE B N 1
ATOM 7952 C CA . ILE B 1 186 ? 75.066 70.514 128.677 1.00 17.57 156 ILE B CA 1
ATOM 7953 C C . ILE B 1 186 ? 75.732 69.935 129.934 1.00 18.12 156 ILE B C 1
ATOM 7954 O O . ILE B 1 186 ? 75.060 69.415 130.833 1.00 19.19 156 ILE B O 1
ATOM 7959 N N . LEU B 1 187 ? 77.054 69.936 129.948 1.00 17.99 157 LEU B N 1
ATOM 7960 C CA . LEU B 1 187 ? 77.790 69.350 131.053 1.00 17.62 157 LEU B CA 1
ATOM 7961 C C . LEU B 1 187 ? 78.832 70.346 131.504 1.00 18.25 157 LEU B C 1
ATOM 7962 O O . LEU B 1 187 ? 79.188 71.267 130.752 1.00 18.51 157 LEU B O 1
ATOM 7967 N N . ALA B 1 188 ? 79.335 70.166 132.716 1.00 18.28 158 ALA B N 1
ATOM 7968 C CA . ALA B 1 188 ? 80.382 71.040 133.206 1.00 18.81 158 ALA B CA 1
ATOM 7969 C C . ALA B 1 188 ? 81.634 71.069 132.288 1.00 19.21 158 ALA B C 1
ATOM 7970 O O . ALA B 1 188 ? 82.293 72.113 132.150 1.00 18.85 158 ALA B O 1
ATOM 7972 N N . THR B 1 189 ? 81.949 69.962 131.627 1.00 19.01 159 THR B N 1
ATOM 7973 C CA . THR B 1 189 ? 83.158 70.010 130.821 1.00 20.16 159 THR B CA 1
ATOM 7974 C C . THR B 1 189 ? 83.055 70.716 129.470 1.00 19.72 159 THR B C 1
ATOM 7975 O O . THR B 1 189 ? 84.070 70.853 128.798 1.00 20.37 159 THR B O 1
ATOM 7979 N N . MET B 1 190 ? 81.872 71.116 129.023 1.00 18.96 160 MET B N 1
ATOM 7980 C CA . MET B 1 190 ? 81.767 71.398 127.593 1.00 18.25 160 MET B CA 1
ATOM 7981 C C . MET B 1 190 ? 82.287 72.769 127.242 1.00 18.35 160 MET B C 1
ATOM 7982 O O . MET B 1 190 ? 82.222 73.676 128.072 1.00 18.35 160 MET B O 1
ATOM 7987 N N . THR B 1 191 ? 82.798 72.924 126.023 1.00 18.52 161 THR B N 1
ATOM 7988 C CA . THR B 1 191 ? 83.229 74.245 125.553 1.00 19.69 161 THR B CA 1
ATOM 7989 C C . THR B 1 191 ? 82.003 75.049 125.093 1.00 20.03 161 THR B C 1
ATOM 7990 O O . THR B 1 191 ? 80.909 74.501 124.934 1.00 20.72 161 THR B O 1
ATOM 7994 N N . PRO B 1 192 ? 82.146 76.350 124.903 1.00 20.06 162 PRO B N 1
ATOM 7995 C CA . PRO B 1 192 ? 81.023 77.138 124.378 1.00 19.74 162 PRO B CA 1
ATOM 7996 C C . PRO B 1 192 ? 80.506 76.626 123.025 1.00 19.38 162 PRO B C 1
ATOM 7997 O O . PRO B 1 192 ? 79.293 76.588 122.884 1.00 19.48 162 PRO B O 1
ATOM 8001 N N . ASP B 1 193 ? 81.359 76.227 122.078 1.00 18.98 163 ASP B N 1
ATOM 8002 C CA . ASP B 1 193 ? 80.840 75.670 120.816 1.00 18.86 163 ASP B CA 1
ATOM 8003 C C . ASP B 1 193 ? 79.940 74.439 121.041 1.00 18.37 163 ASP B C 1
ATOM 8004 O O . ASP B 1 193 ? 78.923 74.269 120.358 1.00 18.06 163 ASP B O 1
ATOM 8009 N N . GLU B 1 194 ? 80.326 73.573 121.979 1.00 17.75 164 GLU B N 1
ATOM 8010 C CA . GLU B 1 194 ? 79.591 72.339 122.199 1.00 17.56 164 GLU B CA 1
ATOM 8011 C C . GLU B 1 194 ? 78.272 72.712 122.866 1.00 17.30 164 GLU B C 1
ATOM 8012 O O . GLU B 1 194 ? 77.191 72.255 122.486 1.00 17.19 164 GLU B O 1
ATOM 8018 N N . ARG B 1 195 ? 78.369 73.591 123.843 1.00 16.86 165 ARG B N 1
ATOM 8019 C CA . ARG B 1 195 ? 77.192 74.130 124.477 1.00 16.65 165 ARG B CA 1
ATOM 8020 C C . ARG B 1 195 ? 76.187 74.621 123.425 1.00 15.81 165 ARG B C 1
ATOM 8021 O O . ARG B 1 195 ? 75.012 74.233 123.439 1.00 16.65 165 ARG B O 1
ATOM 8029 N N . ARG B 1 196 ? 76.655 75.458 122.508 1.00 14.02 166 ARG B N 1
ATOM 8030 C CA . ARG B 1 196 ? 75.780 76.117 121.556 1.00 12.59 166 ARG B CA 1
ATOM 8031 C C . ARG B 1 196 ? 74.966 75.083 120.765 1.00 12.20 166 ARG B C 1
ATOM 8032 O O . ARG B 1 196 ? 73.765 75.247 120.568 1.00 12.64 166 ARG B O 1
ATOM 8040 N N . VAL B 1 197 ? 75.619 74.002 120.358 1.00 11.36 167 VAL B N 1
ATOM 8041 C CA . VAL B 1 197 ? 74.986 72.919 119.614 1.00 10.29 167 VAL B CA 1
ATOM 8042 C C . VAL B 1 197 ? 73.886 72.273 120.433 1.00 10.67 167 VAL B C 1
ATOM 8043 O O . VAL B 1 197 ? 72.808 71.994 119.926 1.00 10.89 167 VAL B O 1
ATOM 8047 N N . ALA B 1 198 ? 74.158 72.071 121.713 1.00 11.04 168 ALA B N 1
ATOM 8048 C CA . ALA B 1 198 ? 73.229 71.398 122.598 1.00 11.45 168 ALA B CA 1
ATOM 8049 C C . ALA B 1 198 ? 71.989 72.245 122.847 1.00 12.08 168 ALA B C 1
ATOM 8050 O O . ALA B 1 198 ? 70.869 71.722 122.878 1.00 12.26 168 ALA B O 1
ATOM 8052 N N . TYR B 1 199 ? 72.200 73.550 123.011 1.00 12.50 169 TYR B N 1
ATOM 8053 C CA . TYR B 1 199 ? 71.105 74.513 123.162 1.00 12.86 169 TYR B CA 1
ATOM 8054 C C . TYR B 1 199 ? 70.305 74.641 121.860 1.00 12.52 169 TYR B C 1
ATOM 8055 O O . TYR B 1 199 ? 69.127 75.049 121.873 1.00 12.59 169 TYR B O 1
ATOM 8064 N N . ASN B 1 200 ? 70.936 74.299 120.741 1.00 11.90 170 ASN B N 1
ATOM 8065 C CA . ASN B 1 200 ? 70.230 74.343 119.453 1.00 12.43 170 ASN B CA 1
ATOM 8066 C C . ASN B 1 200 ? 69.388 73.121 119.184 1.00 12.35 170 ASN B C 1
ATOM 8067 O O . ASN B 1 200 ? 68.486 73.181 118.353 1.00 12.16 170 ASN B O 1
ATOM 8072 N N . ALA B 1 201 ? 69.682 72.027 119.899 1.00 12.24 171 ALA B N 1
ATOM 8073 C CA . ALA B 1 201 ? 68.837 70.837 119.861 1.00 12.59 171 ALA B CA 1
ATOM 8074 C C . ALA B 1 201 ? 67.405 71.220 120.256 1.00 12.49 171 ALA B C 1
ATOM 8075 O O . ALA B 1 201 ? 67.202 72.310 120.781 1.00 12.68 171 ALA B O 1
ATOM 8077 N N . ASP B 1 202 ? 66.422 70.361 119.976 1.00 12.62 172 ASP B N 1
ATOM 8078 C CA . ASP B 1 202 ? 65.012 70.670 120.281 1.00 12.71 172 ASP B CA 1
ATOM 8079 C C . ASP B 1 202 ? 64.759 70.590 121.796 1.00 13.23 172 ASP B C 1
ATOM 8080 O O . ASP B 1 202 ? 64.029 71.394 122.333 1.00 13.60 172 ASP B O 1
ATOM 8085 N N . ILE B 1 203 ? 65.394 69.638 122.482 1.00 13.53 173 ILE B N 1
ATOM 8086 C CA . ILE B 1 203 ? 65.297 69.494 123.930 1.00 13.76 173 ILE B CA 1
ATOM 8087 C C . ILE B 1 203 ? 66.715 69.496 124.484 1.00 14.56 173 ILE B C 1
ATOM 8088 O O . ILE B 1 203 ? 67.605 68.906 123.879 1.00 16.21 173 ILE B O 1
ATOM 8093 N N . THR B 1 204 ? 66.944 70.143 125.617 1.00 14.90 174 THR B N 1
ATOM 8094 C CA . THR B 1 204 ? 68.282 70.219 126.175 1.00 15.42 174 THR B CA 1
ATOM 8095 C C . THR B 1 204 ? 68.217 69.898 127.661 1.00 15.97 174 THR B C 1
ATOM 8096 O O . THR B 1 204 ? 67.489 70.596 128.427 1.00 16.10 174 THR B O 1
ATOM 8100 N N . TYR B 1 205 ? 68.979 68.873 128.060 1.00 15.72 175 TYR B N 1
ATOM 8101 C CA . TYR B 1 205 ? 69.143 68.472 129.455 1.00 16.60 175 TYR B CA 1
ATOM 8102 C C . TYR B 1 205 ? 70.363 69.144 130.091 1.00 17.06 175 TYR B C 1
ATOM 8103 O O . TYR B 1 205 ? 71.378 69.382 129.431 1.00 17.43 175 TYR B O 1
ATOM 8112 N N . GLY B 1 206 ? 70.275 69.440 131.378 1.00 17.20 176 GLY B N 1
ATOM 8113 C CA . GLY B 1 206 ? 71.429 69.936 132.111 1.00 18.20 176 GLY B CA 1
ATOM 8114 C C . GLY B 1 206 ? 71.094 70.293 133.549 1.00 18.63 176 GLY B C 1
ATOM 8115 O O . GLY B 1 206 ? 69.919 70.248 133.933 1.00 19.73 176 GLY B O 1
ATOM 8116 N N . THR B 1 207 ? 72.100 70.678 134.335 1.00 18.06 177 THR B N 1
ATOM 8117 C CA . THR B 1 207 ? 71.882 71.106 135.719 1.00 17.81 177 THR B CA 1
ATOM 8118 C C . THR B 1 207 ? 71.578 72.595 135.844 1.00 17.81 177 THR B C 1
ATOM 8119 O O . THR B 1 207 ? 71.866 73.359 134.928 1.00 17.30 177 THR B O 1
ATOM 8123 N N . ASN B 1 208 ? 71.052 73.004 137.005 1.00 17.91 178 ASN B N 1
ATOM 8124 C CA . ASN B 1 208 ? 70.861 74.432 137.275 1.00 18.26 178 ASN B CA 1
ATOM 8125 C C . ASN B 1 208 ? 72.160 75.191 137.203 1.00 19.05 178 ASN B C 1
ATOM 8126 O O . ASN B 1 208 ? 72.211 76.282 136.683 1.00 20.02 178 ASN B O 1
ATOM 8131 N N . ASN B 1 209 ? 73.221 74.592 137.692 1.00 20.41 179 ASN B N 1
ATOM 8132 C CA . ASN B 1 209 ? 74.545 75.155 137.525 1.00 22.04 179 ASN B CA 1
ATOM 8133 C C . ASN B 1 209 ? 74.887 75.529 136.073 1.00 21.74 179 ASN B C 1
ATOM 8134 O O . ASN B 1 209 ? 75.286 76.670 135.798 1.00 22.64 179 ASN B O 1
ATOM 8139 N N . GLU B 1 210 ? 74.751 74.574 135.153 1.00 20.26 180 GLU B N 1
ATOM 8140 C CA . GLU B 1 210 ? 75.111 74.811 133.767 1.00 18.88 180 GLU B CA 1
ATOM 8141 C C . GLU B 1 210 ? 74.137 75.836 133.109 1.00 18.44 180 GLU B C 1
ATOM 8142 O O . GLU B 1 210 ? 74.609 76.800 132.483 1.00 18.44 180 GLU B O 1
ATOM 8148 N N . PHE B 1 211 ? 72.809 75.672 133.274 1.00 17.05 181 PHE B N 1
ATOM 8149 C CA . PHE B 1 211 ? 71.863 76.576 132.600 1.00 16.21 181 PHE B CA 1
ATOM 8150 C C . PHE B 1 211 ? 72.070 77.989 133.067 1.00 15.68 181 PHE B C 1
ATOM 8151 O O . PHE B 1 211 ? 72.119 78.908 132.245 1.00 15.22 181 PHE B O 1
ATOM 8159 N N . GLY B 1 212 ? 72.226 78.145 134.382 1.00 15.04 182 GLY B N 1
ATOM 8160 C CA . GLY B 1 212 ? 72.402 79.439 134.989 1.00 14.68 182 GLY B CA 1
ATOM 8161 C C . GLY B 1 212 ? 73.741 80.113 134.716 1.00 14.85 182 GLY B C 1
ATOM 8162 O O . GLY B 1 212 ? 73.795 81.340 134.566 1.00 15.38 182 GLY B O 1
ATOM 8163 N N . PHE B 1 213 ? 74.825 79.352 134.646 1.00 14.45 183 PHE B N 1
ATOM 8164 C CA . PHE B 1 213 ? 76.135 79.983 134.401 1.00 14.59 183 PHE B CA 1
ATOM 8165 C C . PHE B 1 213 ? 76.276 80.331 132.911 1.00 14.42 183 PHE B C 1
ATOM 8166 O O . PHE B 1 213 ? 76.924 81.327 132.558 1.00 14.93 183 PHE B O 1
ATOM 8174 N N . ASP B 1 214 ? 75.668 79.523 132.034 1.00 13.37 184 ASP B N 1
ATOM 8175 C CA . ASP B 1 214 ? 75.605 79.881 130.619 1.00 12.83 184 ASP B CA 1
ATOM 8176 C C . ASP B 1 214 ? 74.888 81.214 130.421 1.00 12.70 184 ASP B C 1
ATOM 8177 O O . ASP B 1 214 ? 75.305 82.047 129.590 1.00 12.15 184 ASP B O 1
ATOM 8182 N N . TYR B 1 215 ? 73.826 81.418 131.207 1.00 12.09 185 TYR B N 1
ATOM 8183 C CA . TYR B 1 215 ? 73.095 82.666 131.187 1.00 11.17 185 TYR B CA 1
ATOM 8184 C C . TYR B 1 215 ? 74.026 83.790 131.634 1.00 11.88 185 TYR B C 1
ATOM 8185 O O . TYR B 1 215 ? 74.033 84.878 131.030 1.00 11.65 185 TYR B O 1
ATOM 8194 N N . LEU B 1 216 ? 74.828 83.550 132.681 1.00 11.67 186 LEU B N 1
ATOM 8195 C CA . LEU B 1 216 ? 75.681 84.644 133.189 1.00 10.84 186 LEU B CA 1
ATOM 8196 C C . LEU B 1 216 ? 76.758 85.004 132.176 1.00 10.84 186 LEU B C 1
ATOM 8197 O O . LEU B 1 216 ? 77.025 86.189 131.916 1.00 10.76 186 LEU B O 1
ATOM 8202 N N . ARG B 1 217 ? 77.346 83.981 131.568 1.00 10.59 187 ARG B N 1
ATOM 8203 C CA . ARG B 1 217 ? 78.350 84.218 130.557 1.00 10.25 187 ARG B CA 1
ATOM 8204 C C . ARG B 1 217 ? 77.789 84.954 129.329 1.00 10.27 187 ARG B C 1
ATOM 8205 O O . ARG B 1 217 ? 78.402 85.913 128.810 1.00 10.58 187 ARG B O 1
ATOM 8213 N N . ASP B 1 218 ? 76.610 84.531 128.882 1.00 9.63 188 ASP B N 1
ATOM 8214 C CA . ASP B 1 218 ? 75.996 85.155 127.728 1.00 9.24 188 ASP B CA 1
ATOM 8215 C C . ASP B 1 218 ? 75.883 86.642 127.994 1.00 8.81 188 ASP B C 1
ATOM 8216 O O . ASP B 1 218 ? 76.068 87.451 127.091 1.00 9.16 188 ASP B O 1
ATOM 8221 N N . ASN B 1 219 ? 75.601 87.021 129.228 1.00 8.27 189 ASN B N 1
ATOM 8222 C CA . ASN B 1 219 ? 75.391 88.425 129.510 1.00 8.77 189 ASN B CA 1
ATOM 8223 C C . ASN B 1 219 ? 76.665 89.169 129.850 1.00 9.47 189 ASN B C 1
ATOM 8224 O O . ASN B 1 219 ? 76.656 90.375 130.135 1.00 8.99 189 ASN B O 1
ATOM 8229 N N . MET B 1 220 ? 77.767 88.429 129.769 1.00 10.46 190 MET B N 1
ATOM 8230 C CA . MET B 1 220 ? 79.095 89.030 129.804 1.00 11.45 190 MET B CA 1
ATOM 8231 C C . MET B 1 220 ? 79.769 89.047 128.418 1.00 10.74 190 MET B C 1
ATOM 8232 O O . MET B 1 220 ? 80.762 89.753 128.225 1.00 10.55 190 MET B O 1
ATOM 8237 N N . ALA B 1 221 ? 79.215 88.298 127.465 1.00 10.00 191 ALA B N 1
ATOM 8238 C CA . ALA B 1 221 ? 79.837 88.127 126.151 1.00 10.35 191 ALA B CA 1
ATOM 8239 C C . ALA B 1 221 ? 80.117 89.412 125.354 1.00 10.28 191 ALA B C 1
ATOM 8240 O O . ALA B 1 221 ? 79.368 90.359 125.402 1.00 9.56 191 ALA B O 1
ATOM 8242 N N . HIS B 1 222 ? 81.203 89.428 124.607 1.00 11.30 192 HIS B N 1
ATOM 8243 C CA . HIS B 1 222 ? 81.575 90.638 123.903 1.00 13.22 192 HIS B CA 1
ATOM 8244 C C . HIS B 1 222 ? 81.144 90.625 122.450 1.00 13.42 192 HIS B C 1
ATOM 8245 O O . HIS B 1 222 ? 81.283 91.616 121.731 1.00 13.57 192 HIS B O 1
ATOM 8252 N N . SER B 1 223 ? 80.561 89.512 122.031 1.00 13.93 193 SER B N 1
ATOM 8253 C CA . SER B 1 223 ? 80.057 89.416 120.672 1.00 14.66 193 SER B CA 1
ATOM 8254 C C . SER B 1 223 ? 78.899 88.435 120.559 1.00 14.93 193 SER B C 1
ATOM 8255 O O . SER B 1 223 ? 78.931 87.365 121.171 1.00 14.99 193 SER B O 1
ATOM 8258 N N . LEU B 1 224 ? 77.909 88.788 119.739 1.00 15.33 194 LEU B N 1
ATOM 8259 C CA . LEU B 1 224 ? 76.705 87.984 119.535 1.00 16.14 194 LEU B CA 1
ATOM 8260 C C . LEU B 1 224 ? 76.990 86.560 119.072 1.00 16.76 194 LEU B C 1
ATOM 8261 O O . LEU B 1 224 ? 76.281 85.631 119.480 1.00 17.28 194 LEU B O 1
ATOM 8266 N N . ASP B 1 225 ? 78.025 86.392 118.237 1.00 16.85 195 ASP B N 1
ATOM 8267 C CA . ASP B 1 225 ? 78.553 85.079 117.837 1.00 16.75 195 ASP B CA 1
ATOM 8268 C C . ASP B 1 225 ? 78.644 84.159 119.038 1.00 16.23 195 ASP B C 1
ATOM 8269 O O . ASP B 1 225 ? 78.492 82.931 118.906 1.00 16.25 195 ASP B O 1
ATOM 8274 N N . ASP B 1 226 ? 78.956 84.744 120.204 1.00 15.42 196 ASP B N 1
ATOM 8275 C CA . ASP B 1 226 ? 79.429 83.936 121.342 1.00 14.98 196 ASP B CA 1
ATOM 8276 C C . ASP B 1 226 ? 78.349 83.403 122.260 1.00 14.46 196 ASP B C 1
ATOM 8277 O O . ASP B 1 226 ? 78.623 82.489 123.016 1.00 14.37 196 ASP B O 1
ATOM 8282 N N . LEU B 1 227 ? 77.141 83.971 122.194 1.00 14.09 197 LEU B N 1
ATOM 8283 C CA . LEU B 1 227 ? 76.005 83.475 122.973 1.00 13.91 197 LEU B CA 1
ATOM 8284 C C . LEU B 1 227 ? 75.767 81.977 122.710 1.00 13.87 197 LEU B C 1
ATOM 8285 O O . LEU B 1 227 ? 75.856 81.504 121.563 1.00 13.83 197 LEU B O 1
ATOM 8290 N N . VAL B 1 228 ? 75.529 81.235 123.784 1.00 13.67 198 VAL B N 1
ATOM 8291 C CA . VAL B 1 228 ? 75.286 79.813 123.678 1.00 13.72 198 VAL B CA 1
ATOM 8292 C C . VAL B 1 228 ? 73.792 79.518 123.753 1.00 14.27 198 VAL B C 1
ATOM 8293 O O . VAL B 1 228 ? 73.306 78.656 123.026 1.00 14.88 198 VAL B O 1
ATOM 8297 N N . GLN B 1 229 ? 73.061 80.247 124.602 1.00 14.17 199 GLN B N 1
ATOM 8298 C CA . GLN B 1 229 ? 71.652 79.946 124.849 1.00 14.41 199 GLN B CA 1
ATOM 8299 C C . GLN B 1 229 ? 70.798 80.532 123.753 1.00 14.28 199 GLN B C 1
ATOM 8300 O O . GLN B 1 229 ? 71.294 81.288 122.946 1.00 14.31 199 GLN B O 1
ATOM 8306 N N . ARG B 1 230 ? 69.514 80.196 123.716 1.00 14.90 200 ARG B N 1
ATOM 8307 C CA . ARG B 1 230 ? 68.594 80.857 122.786 1.00 14.85 200 ARG B CA 1
ATOM 8308 C C . ARG B 1 230 ? 67.228 81.121 123.421 1.00 15.73 200 ARG B C 1
ATOM 8309 O O . ARG B 1 230 ? 66.180 80.790 122.836 1.00 17.21 200 ARG B O 1
ATOM 8317 N N . GLY B 1 231 ? 67.227 81.728 124.608 1.00 15.44 201 GLY B N 1
ATOM 8318 C CA . GLY B 1 231 ? 65.988 82.067 125.265 1.00 15.17 201 GLY B CA 1
ATOM 8319 C C . GLY B 1 231 ? 65.538 81.065 126.308 1.00 16.01 201 GLY B C 1
ATOM 8320 O O . GLY B 1 231 ? 66.163 80.035 126.556 1.00 16.10 201 GLY B O 1
ATOM 8321 N N . HIS B 1 232 ? 64.418 81.373 126.934 1.00 16.80 202 HIS B N 1
ATOM 8322 C CA . HIS B 1 232 ? 63.978 80.641 128.110 1.00 17.24 202 HIS B CA 1
ATOM 8323 C C . HIS B 1 232 ? 62.513 80.408 127.910 1.00 17.90 202 HIS B C 1
ATOM 8324 O O . HIS B 1 232 ? 61.644 81.214 128.320 1.00 18.19 202 HIS B O 1
ATOM 8331 N N . HIS B 1 233 ? 62.251 79.309 127.232 1.00 18.16 203 HIS B N 1
ATOM 8332 C CA . HIS B 1 233 ? 60.918 79.057 126.770 1.00 19.96 203 HIS B CA 1
ATOM 8333 C C . HIS B 1 233 ? 60.139 78.153 127.701 1.00 19.18 203 HIS B C 1
ATOM 8334 O O . HIS B 1 233 ? 59.110 78.549 128.242 1.00 20.33 203 HIS B O 1
ATOM 8341 N N . TYR B 1 234 ? 60.661 76.980 127.949 1.00 17.98 204 TYR B N 1
ATOM 8342 C CA . TYR B 1 234 ? 60.002 76.050 128.823 1.00 17.73 204 TYR B CA 1
ATOM 8343 C C . TYR B 1 234 ? 61.075 75.303 129.626 1.00 17.38 204 TYR B C 1
ATOM 8344 O O . TYR B 1 234 ? 62.020 74.745 129.044 1.00 17.81 204 TYR B O 1
ATOM 8353 N N . ALA B 1 235 ? 60.959 75.314 130.945 1.00 16.17 205 ALA B N 1
ATOM 8354 C CA . ALA B 1 235 ? 61.841 74.476 131.742 1.00 16.45 205 ALA B CA 1
ATOM 8355 C C . ALA B 1 235 ? 61.007 73.499 132.548 1.00 16.04 205 ALA B C 1
ATOM 8356 O O . ALA B 1 235 ? 60.020 73.891 133.171 1.00 16.53 205 ALA B O 1
ATOM 8358 N N . ILE B 1 236 ? 61.369 72.226 132.472 1.00 15.83 206 ILE B N 1
ATOM 8359 C CA . ILE B 1 236 ? 60.837 71.196 133.351 1.00 15.59 206 ILE B CA 1
ATOM 8360 C C . ILE B 1 236 ? 61.964 70.868 134.323 1.00 15.94 206 ILE B C 1
ATOM 8361 O O . ILE B 1 236 ? 63.024 70.328 133.932 1.00 14.89 206 ILE B O 1
ATOM 8366 N N . VAL B 1 237 ? 61.745 71.220 135.585 1.00 15.84 207 VAL B N 1
ATOM 8367 C CA . VAL B 1 237 ? 62.753 70.972 136.609 1.00 15.42 207 VAL B CA 1
ATOM 8368 C C . VAL B 1 237 ? 62.492 69.610 137.239 1.00 15.74 207 VAL B C 1
ATOM 8369 O O . VAL B 1 237 ? 61.473 69.421 137.912 1.00 17.05 207 VAL B O 1
ATOM 8373 N N . ASP B 1 238 ? 63.381 68.657 137.009 1.00 15.27 208 ASP B N 1
ATOM 8374 C CA . ASP B 1 238 ? 63.258 67.327 137.621 1.00 15.47 208 ASP B CA 1
ATOM 8375 C C . ASP B 1 238 ? 63.775 67.529 139.038 1.00 15.84 208 ASP B C 1
ATOM 8376 O O . ASP B 1 238 ? 64.550 68.448 139.240 1.00 17.02 208 ASP B O 1
ATOM 8381 N N . GLU B 1 239 ? 63.339 66.740 140.029 1.00 15.69 209 GLU B N 1
ATOM 8382 C CA . GLU B 1 239 ? 63.648 67.037 141.452 1.00 15.23 209 GLU B CA 1
ATOM 8383 C C . GLU B 1 239 ? 63.394 68.527 141.896 1.00 14.98 209 GLU B C 1
ATOM 8384 O O . GLU B 1 239 ? 64.282 69.125 142.500 1.00 14.06 209 GLU B O 1
ATOM 8390 N N . VAL B 1 240 ? 62.203 69.094 141.613 1.00 14.44 210 VAL B N 1
ATOM 8391 C CA . VAL B 1 240 ? 61.927 70.521 141.842 1.00 14.56 210 VAL B CA 1
ATOM 8392 C C . VAL B 1 240 ? 62.278 70.966 143.240 1.00 13.69 210 VAL B C 1
ATOM 8393 O O . VAL B 1 240 ? 62.835 72.043 143.421 1.00 14.12 210 VAL B O 1
ATOM 8397 N N . ASP B 1 241 ? 61.908 70.157 144.224 1.00 12.30 211 ASP B N 1
ATOM 8398 C CA . ASP B 1 241 ? 62.136 70.526 145.602 1.00 11.01 211 ASP B CA 1
ATOM 8399 C C . ASP B 1 241 ? 63.639 70.675 145.902 1.00 10.58 211 ASP B C 1
ATOM 8400 O O . ASP B 1 241 ? 64.034 71.636 146.516 1.00 11.52 211 ASP B O 1
ATOM 8405 N N . SER B 1 242 ? 64.478 69.769 145.431 1.00 10.24 212 SER B N 1
ATOM 8406 C CA . SER B 1 242 ? 65.910 69.886 145.624 1.00 10.36 212 SER B CA 1
ATOM 8407 C C . SER B 1 242 ? 66.529 71.143 145.018 1.00 11.12 212 SER B C 1
ATOM 8408 O O . SER B 1 242 ? 67.430 71.771 145.623 1.00 10.87 212 SER B O 1
ATOM 8411 N N . ILE B 1 243 ? 66.063 71.488 143.815 1.00 11.94 213 ILE B N 1
ATOM 8412 C CA . ILE B 1 243 ? 66.655 72.541 143.009 1.00 12.64 213 ILE B CA 1
ATOM 8413 C C . ILE B 1 243 ? 65.996 73.872 143.319 1.00 13.87 213 ILE B C 1
ATOM 8414 O O . ILE B 1 243 ? 66.710 74.828 143.561 1.00 15.07 213 ILE B O 1
ATOM 8419 N N . LEU B 1 244 ? 64.656 73.948 143.335 1.00 13.97 214 LEU B N 1
ATOM 8420 C CA . LEU B 1 244 ? 63.994 75.246 143.514 1.00 13.81 214 LEU B CA 1
ATOM 8421 C C . LEU B 1 244 ? 63.865 75.641 144.979 1.00 13.90 214 LEU B C 1
ATOM 8422 O O . LEU B 1 244 ? 63.723 76.824 145.277 1.00 14.26 214 LEU B O 1
ATOM 8427 N N . ILE B 1 245 ? 63.903 74.669 145.894 1.00 13.39 215 ILE B N 1
ATOM 8428 C CA . ILE B 1 245 ? 63.847 75.000 147.311 1.00 12.54 215 ILE B CA 1
ATOM 8429 C C . ILE B 1 245 ? 65.219 74.881 147.886 1.00 12.38 215 ILE B C 1
ATOM 8430 O O . ILE B 1 245 ? 65.796 75.887 148.246 1.00 11.62 215 ILE B O 1
ATOM 8435 N N . ASP B 1 246 ? 65.753 73.659 147.955 1.00 12.76 216 ASP B N 1
ATOM 8436 C CA . ASP B 1 246 ? 66.985 73.420 148.676 1.00 13.56 216 ASP B CA 1
ATOM 8437 C C . ASP B 1 246 ? 68.186 74.165 148.108 1.00 14.41 216 ASP B C 1
ATOM 8438 O O . ASP B 1 246 ? 68.834 74.939 148.823 1.00 14.47 216 ASP B O 1
ATOM 8443 N N . GLU B 1 247 ? 68.474 73.974 146.827 1.00 15.44 217 GLU B N 1
ATOM 8444 C CA . GLU B 1 247 ? 69.667 74.578 146.255 1.00 16.27 217 GLU B CA 1
ATOM 8445 C C . GLU B 1 247 ? 69.503 76.083 146.091 1.00 16.37 217 GLU B C 1
ATOM 8446 O O . GLU B 1 247 ? 70.495 76.803 145.920 1.00 16.67 217 GLU B O 1
ATOM 8452 N N . ALA B 1 248 ? 68.264 76.566 146.177 1.00 16.04 218 ALA B N 1
ATOM 8453 C CA . ALA B 1 248 ? 67.997 77.989 145.996 1.00 16.16 218 ALA B CA 1
ATOM 8454 C C . ALA B 1 248 ? 68.504 78.892 147.127 1.00 16.07 218 ALA B C 1
ATOM 8455 O O . ALA B 1 248 ? 68.381 80.105 147.033 1.00 15.93 218 ALA B O 1
ATOM 8457 N N . ARG B 1 249 ? 69.084 78.331 148.182 1.00 16.04 219 ARG B N 1
ATOM 8458 C CA . ARG B 1 249 ? 69.636 79.160 149.265 1.00 16.56 219 ARG B CA 1
ATOM 8459 C C . ARG B 1 249 ? 70.918 79.883 148.876 1.00 15.73 219 ARG B C 1
ATOM 8460 O O . ARG B 1 249 ? 71.318 80.839 149.538 1.00 15.75 219 ARG B O 1
ATOM 8468 N N . THR B 1 250 ? 71.588 79.408 147.828 1.00 15.30 220 THR B N 1
ATOM 8469 C CA . THR B 1 250 ? 72.854 80.012 147.383 1.00 14.67 220 THR B CA 1
ATOM 8470 C C . THR B 1 250 ? 72.820 80.463 145.925 1.00 13.84 220 THR B C 1
ATOM 8471 O O . THR B 1 250 ? 72.328 79.780 145.035 1.00 13.12 220 THR B O 1
ATOM 8475 N N . PRO B 1 251 ? 73.320 81.651 145.691 1.00 13.55 221 PRO B N 1
ATOM 8476 C CA . PRO B 1 251 ? 73.274 82.201 144.337 1.00 13.55 221 PRO B CA 1
ATOM 8477 C C . PRO B 1 251 ? 74.441 81.686 143.490 1.00 12.91 221 PRO B C 1
ATOM 8478 O O . PRO B 1 251 ? 75.375 81.090 144.012 1.00 12.99 221 PRO B O 1
ATOM 8482 N N . LEU B 1 252 ? 74.325 81.888 142.182 1.00 12.39 222 LEU B N 1
ATOM 8483 C CA . LEU B 1 252 ? 75.349 81.569 141.211 1.00 11.03 222 LEU B CA 1
ATOM 8484 C C . LEU B 1 252 ? 76.189 82.807 141.070 1.00 10.26 222 LEU B C 1
ATOM 8485 O O . LEU B 1 252 ? 75.653 83.899 140.789 1.00 11.94 222 LEU B O 1
ATOM 8490 N N . ILE B 1 253 ? 77.486 82.676 141.290 1.00 8.91 223 ILE B N 1
ATOM 8491 C CA . ILE B 1 253 ? 78.383 83.805 141.180 1.00 7.64 223 ILE B CA 1
ATOM 8492 C C . ILE B 1 253 ? 79.542 83.465 140.267 1.00 7.33 223 ILE B C 1
ATOM 8493 O O . ILE B 1 253 ? 80.136 82.404 140.408 1.00 8.03 223 ILE B O 1
ATOM 8498 N N . ILE B 1 254 ? 79.814 84.324 139.295 1.00 6.18 224 ILE B N 1
ATOM 8499 C CA . ILE B 1 254 ? 81.068 84.312 138.584 1.00 5.40 224 ILE B CA 1
ATOM 8500 C C . ILE B 1 254 ? 81.842 85.442 139.222 1.00 6.55 224 ILE B C 1
ATOM 8501 O O . ILE B 1 254 ? 81.419 86.611 139.204 1.00 6.30 224 ILE B O 1
ATOM 8506 N N . SER B 1 255 ? 82.964 85.101 139.825 1.00 7.68 225 SER B N 1
ATOM 8507 C CA . SER B 1 255 ? 83.797 86.106 140.449 1.00 9.23 225 SER B CA 1
ATOM 8508 C C . SER B 1 255 ? 85.138 86.094 139.752 1.00 10.31 225 SER B C 1
ATOM 8509 O O . SER B 1 255 ? 85.466 85.169 139.005 1.00 9.66 225 SER B O 1
ATOM 8512 N N . GLY B 1 256 ? 85.909 87.134 140.003 1.00 12.16 226 GLY B N 1
ATOM 8513 C CA . GLY B 1 256 ? 87.143 87.316 139.294 1.00 14.99 226 GLY B CA 1
ATOM 8514 C C . GLY B 1 256 ? 87.861 88.574 139.710 1.00 17.25 226 GLY B C 1
ATOM 8515 O O . GLY B 1 256 ? 87.314 89.404 140.466 1.00 16.37 226 GLY B O 1
ATOM 8516 N N . PRO B 1 257 ? 89.102 88.690 139.222 1.00 19.43 227 PRO B N 1
ATOM 8517 C CA . PRO B 1 257 ? 89.943 89.863 139.490 1.00 21.18 227 PRO B CA 1
ATOM 8518 C C . PRO B 1 257 ? 89.270 91.138 138.996 1.00 22.91 227 PRO B C 1
ATOM 8519 O O . PRO B 1 257 ? 88.694 91.190 137.878 1.00 22.30 227 PRO B O 1
ATOM 8523 N N . ALA B 1 258 ? 89.343 92.151 139.855 1.00 25.02 228 ALA B N 1
ATOM 8524 C CA . ALA B 1 258 ? 88.701 93.428 139.593 1.00 27.99 228 ALA B CA 1
ATOM 8525 C C . ALA B 1 258 ? 89.200 94.145 138.306 1.00 29.77 228 ALA B C 1
ATOM 8526 O O . ALA B 1 258 ? 88.596 95.155 137.883 1.00 30.51 228 ALA B O 1
ATOM 8528 N N . ASP B 1 259 ? 90.267 93.625 137.674 1.00 31.43 229 ASP B N 1
ATOM 8529 C CA . ASP B 1 259 ? 90.761 94.160 136.374 1.00 32.62 229 ASP B CA 1
ATOM 8530 C C . ASP B 1 259 ? 91.515 95.502 136.524 1.00 32.58 229 ASP B C 1
ATOM 8531 O O . ASP B 1 259 ? 91.520 96.328 135.599 1.00 32.60 229 ASP B O 1
ATOM 8536 N N . GLY B 1 260 ? 92.157 95.679 137.682 1.00 32.34 230 GLY B N 1
ATOM 8537 C CA . GLY B 1 260 ? 92.644 96.963 138.169 1.00 31.48 230 GLY B CA 1
ATOM 8538 C C . GLY B 1 260 ? 93.050 98.100 137.231 1.00 30.61 230 GLY B C 1
ATOM 8539 O O . GLY B 1 260 ? 93.945 97.954 136.383 1.00 30.65 230 GLY B O 1
ATOM 8540 N N . ALA B 1 261 ? 92.383 99.245 137.410 1.00 29.19 231 ALA B N 1
ATOM 8541 C CA . ALA B 1 261 ? 92.896 100.545 136.967 1.00 27.63 231 ALA B CA 1
ATOM 8542 C C . ALA B 1 261 ? 94.005 101.045 137.928 1.00 26.55 231 ALA B C 1
ATOM 8543 O O . ALA B 1 261 ? 94.460 102.191 137.843 1.00 26.27 231 ALA B O 1
ATOM 8545 N N . SER B 1 262 ? 94.439 100.144 138.817 1.00 25.41 232 SER B N 1
ATOM 8546 C CA . SER B 1 262 ? 95.459 100.376 139.861 1.00 23.98 232 SER B CA 1
ATOM 8547 C C . SER B 1 262 ? 96.660 101.242 139.460 1.00 22.62 232 SER B C 1
ATOM 8548 O O . SER B 1 262 ? 97.125 102.071 140.241 1.00 22.15 232 SER B O 1
ATOM 8551 N N . ASN B 1 263 ? 97.152 101.047 138.246 1.00 21.19 233 ASN B N 1
ATOM 8552 C CA . ASN B 1 263 ? 98.321 101.777 137.774 1.00 20.20 233 ASN B CA 1
ATOM 8553 C C . ASN B 1 263 ? 98.027 103.251 137.419 1.00 18.45 233 ASN B C 1
ATOM 8554 O O . ASN B 1 263 ? 98.915 104.108 137.524 1.00 17.96 233 ASN B O 1
ATOM 8559 N N . TRP B 1 264 ? 96.778 103.541 137.039 1.00 16.34 234 TRP B N 1
ATOM 8560 C CA . TRP B 1 264 ? 96.364 104.919 136.776 1.00 14.36 234 TRP B CA 1
ATOM 8561 C C . TRP B 1 264 ? 96.123 105.660 138.075 1.00 12.79 234 TRP B C 1
ATOM 8562 O O . TRP B 1 264 ? 96.321 106.871 138.150 1.00 12.56 234 TRP B O 1
ATOM 8573 N N . TYR B 1 265 ? 95.674 104.927 139.089 1.00 10.92 235 TYR B N 1
ATOM 8574 C CA . TYR B 1 265 ? 95.414 105.504 140.397 1.00 9.29 235 TYR B CA 1
ATOM 8575 C C . TYR B 1 265 ? 96.711 106.045 140.941 1.00 8.50 235 TYR B C 1
ATOM 8576 O O . TYR B 1 265 ? 96.772 107.186 141.412 1.00 8.29 235 TYR B O 1
ATOM 8585 N N . THR B 1 266 ? 97.735 105.204 140.849 1.00 7.58 236 THR B N 1
ATOM 8586 C CA . THR B 1 266 ? 99.071 105.515 141.293 1.00 7.51 236 THR B CA 1
ATOM 8587 C C . THR B 1 266 ? 99.656 106.676 140.483 1.00 7.36 236 THR B C 1
ATOM 8588 O O . THR B 1 266 ? 100.243 107.589 141.050 1.00 7.25 236 THR B O 1
ATOM 8592 N N . GLU B 1 267 ? 99.466 106.653 139.166 1.00 7.33 237 GLU B N 1
ATOM 8593 C CA . GLU B 1 267 ? 100.009 107.690 138.301 1.00 7.39 237 GLU B CA 1
ATOM 8594 C C . GLU B 1 267 ? 99.474 109.087 138.648 1.00 7.09 237 GLU B C 1
ATOM 8595 O O . GLU B 1 267 ? 100.229 110.066 138.708 1.00 6.96 237 GLU B O 1
ATOM 8601 N N . PHE B 1 268 ? 98.175 109.172 138.900 1.00 6.66 238 PHE B N 1
ATOM 8602 C CA . PHE B 1 268 ? 97.552 110.461 139.176 1.00 6.07 238 PHE B CA 1
ATOM 8603 C C . PHE B 1 268 ? 97.826 110.976 140.592 1.00 5.99 238 PHE B C 1
ATOM 8604 O O . PHE B 1 268 ? 97.850 112.184 140.816 1.00 5.37 238 PHE B O 1
ATOM 8612 N N . ALA B 1 269 ? 98.054 110.047 141.524 1.00 5.98 239 ALA B N 1
ATOM 8613 C CA . ALA B 1 269 ? 98.559 110.377 142.851 1.00 6.64 239 ALA B CA 1
ATOM 8614 C C . ALA B 1 269 ? 99.991 110.954 142.796 1.00 7.41 239 ALA B C 1
ATOM 8615 O O . ALA B 1 269 ? 100.355 111.829 143.589 1.00 7.55 239 ALA B O 1
ATOM 8617 N N . ARG B 1 270 ? 100.795 110.460 141.857 1.00 7.58 240 ARG B N 1
ATOM 8618 C CA . ARG B 1 270 ? 102.119 110.998 141.621 1.00 7.92 240 ARG B CA 1
ATOM 8619 C C . ARG B 1 270 ? 102.025 112.385 140.956 1.00 8.28 240 ARG B C 1
ATOM 8620 O O . ARG B 1 270 ? 102.857 113.274 141.212 1.00 8.41 240 ARG B O 1
ATOM 8628 N N . LEU B 1 271 ? 100.985 112.567 140.139 1.00 8.40 241 LEU B N 1
ATOM 8629 C CA . LEU B 1 271 ? 100.792 113.787 139.354 1.00 8.50 241 LEU B CA 1
ATOM 8630 C C . LEU B 1 271 ? 100.120 114.923 140.121 1.00 8.69 241 LEU B C 1
ATOM 8631 O O . LEU B 1 271 ? 100.522 116.079 139.989 1.00 8.52 241 LEU B O 1
ATOM 8636 N N . ALA B 1 272 ? 99.102 114.594 140.915 1.00 9.12 242 ALA B N 1
ATOM 8637 C CA . ALA B 1 272 ? 98.348 115.599 141.666 1.00 9.72 242 ALA B CA 1
ATOM 8638 C C . ALA B 1 272 ? 99.261 116.580 142.422 1.00 10.43 242 ALA B C 1
ATOM 8639 O O . ALA B 1 272 ? 99.079 117.789 142.301 1.00 10.12 242 ALA B O 1
ATOM 8641 N N . PRO B 1 273 ? 100.242 116.067 143.176 1.00 11.40 243 PRO B N 1
ATOM 8642 C CA . PRO B 1 273 ? 101.204 116.914 143.908 1.00 11.99 243 PRO B CA 1
ATOM 8643 C C . PRO B 1 273 ? 102.019 117.896 143.062 1.00 12.23 243 PRO B C 1
ATOM 8644 O O . PRO B 1 273 ? 102.303 118.999 143.542 1.00 12.27 243 PRO B O 1
ATOM 8648 N N . LEU B 1 274 ? 102.391 117.511 141.843 1.00 12.30 244 LEU B N 1
ATOM 8649 C CA . LEU B 1 274 ? 103.131 118.417 140.969 1.00 12.39 244 LEU B CA 1
ATOM 8650 C C . LEU B 1 274 ? 102.235 119.521 140.409 1.00 12.72 244 LEU B C 1
ATOM 8651 O O . LEU B 1 274 ? 102.701 120.382 139.677 1.00 12.76 244 LEU B O 1
ATOM 8656 N N . MET B 1 275 ? 100.949 119.499 140.744 1.00 13.57 245 MET B N 1
ATOM 8657 C CA . MET B 1 275 ? 100.017 120.496 140.211 1.00 14.21 245 MET B CA 1
ATOM 8658 C C . MET B 1 275 ? 99.684 121.548 141.267 1.00 15.05 245 MET B C 1
ATOM 8659 O O . MET B 1 275 ? 99.607 121.235 142.453 1.00 15.49 245 MET B O 1
ATOM 8664 N N . GLU B 1 276 ? 99.505 122.792 140.828 1.00 15.91 246 GLU B N 1
ATOM 8665 C CA . GLU B 1 276 ? 99.403 123.945 141.724 1.00 16.68 246 GLU B CA 1
ATOM 8666 C C . GLU B 1 276 ? 97.985 124.499 141.810 1.00 16.72 246 GLU B C 1
ATOM 8667 O O . GLU B 1 276 ? 97.375 124.813 140.780 1.00 16.69 246 GLU B O 1
ATOM 8673 N N . LYS B 1 277 ? 97.474 124.630 143.037 1.00 16.90 247 LYS B N 1
ATOM 8674 C CA . LYS B 1 277 ? 96.198 125.307 143.277 1.00 17.17 247 LYS B CA 1
ATOM 8675 C C . LYS B 1 277 ? 96.190 126.693 142.630 1.00 17.58 247 LYS B C 1
ATOM 8676 O O . LYS B 1 277 ? 97.165 127.452 142.740 1.00 17.64 247 LYS B O 1
ATOM 8682 N N . ASP B 1 278 ? 95.092 126.993 141.937 1.00 18.08 248 ASP B N 1
ATOM 8683 C CA . ASP B 1 278 ? 94.849 128.287 141.257 1.00 18.76 248 ASP B CA 1
ATOM 8684 C C . ASP B 1 278 ? 95.751 128.580 140.041 1.00 18.68 248 ASP B C 1
ATOM 8685 O O . ASP B 1 278 ? 95.651 129.644 139.429 1.00 18.51 248 ASP B O 1
ATOM 8690 N N . VAL B 1 279 ? 96.611 127.621 139.698 1.00 18.63 249 VAL B N 1
ATOM 8691 C CA . VAL B 1 279 ? 97.428 127.681 138.489 1.00 18.20 249 VAL B CA 1
ATOM 8692 C C . VAL B 1 279 ? 96.988 126.558 137.542 1.00 17.67 249 VAL B C 1
ATOM 8693 O O . VAL B 1 279 ? 96.518 126.819 136.429 1.00 17.42 249 VAL B O 1
ATOM 8697 N N . HIS B 1 280 ? 97.109 125.314 138.005 1.00 17.05 250 HIS B N 1
ATOM 8698 C CA . HIS B 1 280 ? 96.659 124.159 137.228 1.00 16.57 250 HIS B CA 1
ATOM 8699 C C . HIS B 1 280 ? 95.166 123.853 137.403 1.00 16.17 250 HIS B C 1
ATOM 8700 O O . HIS B 1 280 ? 94.554 123.239 136.531 1.00 16.04 250 HIS B O 1
ATOM 8707 N N . TYR B 1 281 ? 94.582 124.296 138.515 1.00 15.90 251 TYR B N 1
ATOM 8708 C CA . TYR B 1 281 ? 93.184 124.005 138.827 1.00 15.88 251 TYR B CA 1
ATOM 8709 C C . TYR B 1 281 ? 92.572 124.991 139.813 1.00 16.40 251 TYR B C 1
ATOM 8710 O O . TYR B 1 281 ? 93.266 125.835 140.363 1.00 16.60 251 TYR B O 1
ATOM 8719 N N . GLU B 1 282 ? 91.267 124.876 140.030 1.00 16.99 252 GLU B N 1
ATOM 8720 C CA . GLU B 1 282 ? 90.584 125.643 141.062 1.00 17.79 252 GLU B CA 1
ATOM 8721 C C . GLU B 1 282 ? 89.782 124.696 141.944 1.00 18.40 252 GLU B C 1
ATOM 8722 O O . GLU B 1 282 ? 89.375 123.610 141.506 1.00 18.74 252 GLU B O 1
ATOM 8728 N N . VAL B 1 283 ? 89.556 125.106 143.186 1.00 18.91 253 VAL B N 1
ATOM 8729 C CA . VAL B 1 283 ? 88.768 124.311 144.119 1.00 19.33 253 VAL B CA 1
ATOM 8730 C C . VAL B 1 283 ? 87.586 125.134 144.592 1.00 19.99 253 VAL B C 1
ATOM 8731 O O . VAL B 1 283 ? 87.764 126.219 145.141 1.00 20.11 253 VAL B O 1
ATOM 8735 N N . ASP B 1 284 ? 86.379 124.627 144.359 1.00 20.87 254 ASP B N 1
ATOM 8736 C CA . ASP B 1 284 ? 85.197 125.196 144.992 1.00 21.65 254 ASP B CA 1
ATOM 8737 C C . ASP B 1 284 ? 85.015 124.523 146.345 1.00 22.11 254 ASP B C 1
ATOM 8738 O O . ASP B 1 284 ? 84.590 123.362 146.427 1.00 21.91 254 ASP B O 1
ATOM 8743 N N . LEU B 1 285 ? 85.364 125.259 147.399 1.00 22.79 255 LEU B N 1
ATOM 8744 C CA . LEU B 1 285 ? 85.378 124.732 148.766 1.00 23.51 255 LEU B CA 1
ATOM 8745 C C . LEU B 1 285 ? 83.978 124.482 149.314 1.00 23.87 255 LEU B C 1
ATOM 8746 O O . LEU B 1 285 ? 83.750 123.497 150.023 1.00 23.96 255 LEU B O 1
ATOM 8751 N N . ARG B 1 286 ? 83.050 125.368 148.958 1.00 24.30 256 ARG B N 1
ATOM 8752 C CA . ARG B 1 286 ? 81.659 125.272 149.379 1.00 24.95 256 ARG B CA 1
ATOM 8753 C C . ARG B 1 286 ? 80.945 124.100 148.709 1.00 25.47 256 ARG B C 1
ATOM 8754 O O . ARG B 1 286 ? 80.045 123.505 149.304 1.00 25.66 256 ARG B O 1
ATOM 8762 N N . LYS B 1 287 ? 81.359 123.763 147.486 1.00 25.96 257 LYS B N 1
ATOM 8763 C CA . LYS B 1 287 ? 80.658 122.762 146.667 1.00 26.19 257 LYS B CA 1
ATOM 8764 C C . LYS B 1 287 ? 81.198 121.326 146.707 1.00 26.26 257 LYS B C 1
ATOM 8765 O O . LYS B 1 287 ? 80.515 120.420 146.222 1.00 26.58 257 LYS B O 1
ATOM 8771 N N . ARG B 1 288 ? 82.395 121.119 147.277 1.00 26.14 258 ARG B N 1
ATOM 8772 C CA . ARG B 1 288 ? 83.114 119.829 147.216 1.00 25.84 258 ARG B CA 1
ATOM 8773 C C . ARG B 1 288 ? 83.462 119.495 145.752 1.00 25.15 258 ARG B C 1
ATOM 8774 O O . ARG B 1 288 ? 83.184 118.400 145.249 1.00 25.17 258 ARG B O 1
ATOM 8782 N N . THR B 1 289 ? 84.092 120.459 145.082 1.00 24.50 259 THR B N 1
ATOM 8783 C CA . THR B 1 289 ? 84.285 120.412 143.632 1.00 23.80 259 THR B CA 1
ATOM 8784 C C . THR B 1 289 ? 85.652 120.943 143.198 1.00 23.04 259 THR B C 1
ATOM 8785 O O . THR B 1 289 ? 86.260 121.743 143.899 1.00 23.01 259 THR B O 1
ATOM 8789 N N . VAL B 1 290 ? 86.125 120.479 142.046 1.00 22.32 260 VAL B N 1
ATOM 8790 C CA . VAL B 1 290 ? 87.419 120.881 141.499 1.00 21.87 260 VAL B CA 1
ATOM 8791 C C . VAL B 1 290 ? 87.320 121.013 139.983 1.00 21.69 260 VAL B C 1
ATOM 8792 O O . VAL B 1 290 ? 86.738 120.153 139.327 1.00 22.06 260 VAL B O 1
ATOM 8796 N N . GLY B 1 291 ? 87.904 122.066 139.418 1.00 21.35 261 GLY B N 1
ATOM 8797 C CA . GLY B 1 291 ? 87.961 122.204 137.971 1.00 20.98 261 GLY B CA 1
ATOM 8798 C C . GLY B 1 291 ? 89.383 122.367 137.478 1.00 20.76 261 GLY B C 1
ATOM 8799 O O . GLY B 1 291 ? 90.135 123.154 138.044 1.00 20.66 261 GLY B O 1
ATOM 8800 N N . VAL B 1 292 ? 89.751 121.633 136.427 1.00 20.69 262 VAL B N 1
ATOM 8801 C CA . VAL B 1 292 ? 91.114 121.698 135.878 1.00 20.86 262 VAL B CA 1
ATOM 8802 C C . VAL B 1 292 ? 91.264 122.769 134.777 1.00 21.16 262 VAL B C 1
ATOM 8803 O O . VAL B 1 292 ? 90.631 122.674 133.721 1.00 21.40 262 VAL B O 1
ATOM 8807 N N . HIS B 1 293 ? 92.113 123.769 135.019 1.00 21.15 263 HIS B N 1
ATOM 8808 C CA . HIS B 1 293 ? 92.337 124.853 134.053 1.00 21.33 263 HIS B CA 1
ATOM 8809 C C . HIS B 1 293 ? 93.107 124.393 132.816 1.00 21.38 263 HIS B C 1
ATOM 8810 O O . HIS B 1 293 ? 93.774 123.367 132.844 1.00 21.55 263 HIS B O 1
ATOM 8817 N N . GLU B 1 294 ? 93.004 125.168 131.737 1.00 21.62 264 GLU B N 1
ATOM 8818 C CA . GLU B 1 294 ? 93.770 124.958 130.498 1.00 21.68 264 GLU B CA 1
ATOM 8819 C C . GLU B 1 294 ? 95.228 124.491 130.710 1.00 21.49 264 GLU B C 1
ATOM 8820 O O . GLU B 1 294 ? 95.657 123.513 130.095 1.00 21.40 264 GLU B O 1
ATOM 8826 N N . LYS B 1 295 ? 95.976 125.194 131.565 1.00 21.22 265 LYS B N 1
ATOM 8827 C CA . LYS B 1 295 ? 97.365 124.838 131.882 1.00 21.08 265 LYS B CA 1
ATOM 8828 C C . LYS B 1 295 ? 97.503 123.417 132.479 1.00 20.85 265 LYS B C 1
ATOM 8829 O O . LYS B 1 295 ? 98.431 122.676 132.136 1.00 20.77 265 LYS B O 1
ATOM 8835 N N . GLY B 1 296 ? 96.570 123.047 133.360 1.00 20.60 266 GLY B N 1
ATOM 8836 C CA . GLY B 1 296 ? 96.506 121.714 133.947 1.00 19.76 266 GLY B CA 1
ATOM 8837 C C . GLY B 1 296 ? 96.181 120.589 132.970 1.00 19.31 266 GLY B C 1
ATOM 8838 O O . GLY B 1 296 ? 96.797 119.524 133.034 1.00 19.30 266 GLY B O 1
ATOM 8839 N N . VAL B 1 297 ? 95.219 120.811 132.075 1.00 18.75 267 VAL B N 1
ATOM 8840 C CA . VAL B 1 297 ? 94.922 119.839 131.023 1.00 18.49 267 VAL B CA 1
ATOM 8841 C C . VAL B 1 297 ? 96.177 119.542 130.209 1.00 18.46 267 VAL B C 1
ATOM 8842 O O . VAL B 1 297 ? 96.539 118.377 130.005 1.00 18.41 267 VAL B O 1
ATOM 8846 N N . GLU B 1 298 ? 96.848 120.610 129.779 1.00 18.52 268 GLU B N 1
ATOM 8847 C CA . GLU B 1 298 ? 98.071 120.512 128.985 1.00 18.49 268 GLU B CA 1
ATOM 8848 C C . GLU B 1 298 ? 99.185 119.823 129.757 1.00 17.74 268 GLU B C 1
ATOM 8849 O O . GLU B 1 298 ? 99.921 119.018 129.192 1.00 17.71 268 GLU B O 1
ATOM 8855 N N . PHE B 1 299 ? 99.304 120.127 131.046 1.00 17.04 269 PHE B N 1
ATOM 8856 C CA . PHE B 1 299 ? 100.366 119.529 131.842 1.00 16.62 269 PHE B CA 1
ATOM 8857 C C . PHE B 1 299 ? 100.256 118.015 131.856 1.00 16.20 269 PHE B C 1
ATOM 8858 O O . PHE B 1 299 ? 101.227 117.317 131.545 1.00 15.91 269 PHE B O 1
ATOM 8866 N N . VAL B 1 300 ? 99.066 117.527 132.216 1.00 15.86 270 VAL B N 1
ATOM 8867 C CA . VAL B 1 300 ? 98.784 116.098 132.296 1.00 15.60 270 VAL B CA 1
ATOM 8868 C C . VAL B 1 300 ? 99.016 115.456 130.945 1.00 15.61 270 VAL B C 1
ATOM 8869 O O . VAL B 1 300 ? 99.610 114.380 130.862 1.00 15.51 270 VAL B O 1
ATOM 8873 N N . GLU B 1 301 ? 98.564 116.142 129.895 1.00 15.74 271 GLU B N 1
ATOM 8874 C CA . GLU B 1 301 ? 98.743 115.693 128.520 1.00 15.96 271 GLU B CA 1
ATOM 8875 C C . GLU B 1 301 ? 100.209 115.396 128.214 1.00 16.12 271 GLU B C 1
ATOM 8876 O O . GLU B 1 301 ? 100.539 114.302 127.758 1.00 15.79 271 GLU B O 1
ATOM 8882 N N . ASP B 1 302 ? 101.075 116.372 128.494 1.00 16.83 272 ASP B N 1
ATOM 8883 C CA . ASP B 1 302 ? 102.518 116.290 128.221 1.00 17.53 272 ASP B CA 1
ATOM 8884 C C . ASP B 1 302 ? 103.226 115.222 129.073 1.00 17.71 272 ASP B C 1
ATOM 8885 O O . ASP B 1 302 ? 104.151 114.546 128.595 1.00 17.59 272 ASP B O 1
ATOM 8890 N N . GLN B 1 303 ? 102.783 115.080 130.325 1.00 17.93 273 GLN B N 1
ATOM 8891 C CA . GLN B 1 303 ? 103.303 114.065 131.236 1.00 18.28 273 GLN B CA 1
ATOM 8892 C C . GLN B 1 303 ? 102.972 112.645 130.778 1.00 18.49 273 GLN B C 1
ATOM 8893 O O . GLN B 1 303 ? 103.706 111.708 131.096 1.00 18.44 273 GLN B O 1
ATOM 8899 N N . LEU B 1 304 ? 101.880 112.495 130.025 1.00 18.72 274 LEU B N 1
ATOM 8900 C CA . LEU B 1 304 ? 101.425 111.184 129.563 1.00 18.97 274 LEU B CA 1
ATOM 8901 C C . LEU B 1 304 ? 101.629 110.930 128.077 1.00 19.49 274 LEU B C 1
ATOM 8902 O O . LEU B 1 304 ? 101.202 109.893 127.567 1.00 19.83 274 LEU B O 1
ATOM 8907 N N . GLY B 1 305 ? 102.272 111.874 127.386 1.00 20.05 275 GLY B N 1
ATOM 8908 C CA . GLY B 1 305 ? 102.548 111.769 125.956 1.00 20.35 275 GLY B CA 1
ATOM 8909 C C . GLY B 1 305 ? 101.301 111.541 125.123 1.00 20.66 275 GLY B C 1
ATOM 8910 O O . GLY B 1 305 ? 101.334 110.838 124.111 1.00 20.93 275 GLY B O 1
ATOM 8911 N N . ILE B 1 306 ? 100.202 112.149 125.561 1.00 20.94 276 ILE B N 1
ATOM 8912 C CA . ILE B 1 306 ? 98.868 111.921 125.009 1.00 21.04 276 ILE B CA 1
ATOM 8913 C C . ILE B 1 306 ? 98.321 113.263 124.490 1.00 20.48 276 ILE B C 1
ATOM 8914 O O . ILE B 1 306 ? 98.855 114.319 124.843 1.00 20.25 276 ILE B O 1
ATOM 8919 N N . ASP B 1 307 ? 97.299 113.238 123.636 1.00 20.00 277 ASP B N 1
ATOM 8920 C CA . ASP B 1 307 ? 96.799 114.496 123.046 1.00 19.65 277 ASP B CA 1
ATOM 8921 C C . ASP B 1 307 ? 95.444 115.010 123.563 1.00 19.06 277 ASP B C 1
ATOM 8922 O O . ASP B 1 307 ? 95.074 116.159 123.292 1.00 19.14 277 ASP B O 1
ATOM 8927 N N . ASN B 1 308 ? 94.734 114.163 124.312 1.00 17.98 278 ASN B N 1
ATOM 8928 C CA . ASN B 1 308 ? 93.413 114.466 124.856 1.00 16.96 278 ASN B CA 1
ATOM 8929 C C . ASN B 1 308 ? 93.145 113.420 125.916 1.00 16.31 278 ASN B C 1
ATOM 8930 O O . ASN B 1 308 ? 93.435 112.239 125.714 1.00 16.52 278 ASN B O 1
ATOM 8935 N N . LEU B 1 309 ? 92.585 113.829 127.045 1.00 15.15 279 LEU B N 1
ATOM 8936 C CA . LEU B 1 309 ? 92.365 112.878 128.126 1.00 14.09 279 LEU B CA 1
ATOM 8937 C C . LEU B 1 309 ? 91.224 111.897 127.835 1.00 13.53 279 LEU B C 1
ATOM 8938 O O . LEU B 1 309 ? 90.922 111.024 128.649 1.00 13.22 279 LEU B O 1
ATOM 8943 N N . TYR B 1 310 ? 90.611 112.027 126.663 1.00 12.77 280 TYR B N 1
ATOM 8944 C CA . TYR B 1 310 ? 89.607 111.076 126.227 1.00 11.97 280 TYR B CA 1
ATOM 8945 C C . TYR B 1 310 ? 90.071 110.252 125.024 1.00 12.50 280 TYR B C 1
ATOM 8946 O O . TYR B 1 310 ? 89.274 109.541 124.412 1.00 12.34 280 TYR B O 1
ATOM 8955 N N . GLU B 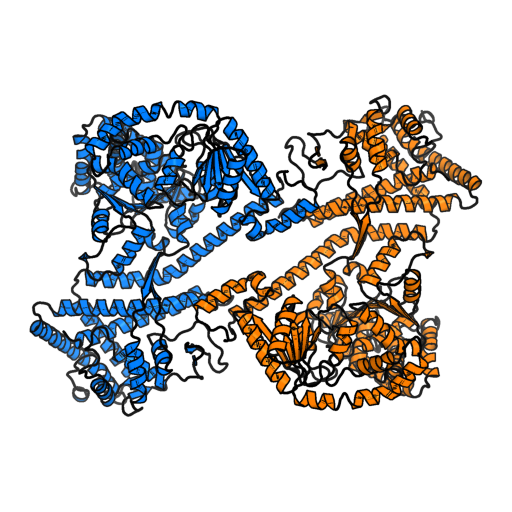1 311 ? 91.365 110.328 124.706 1.00 13.19 281 GLU B N 1
ATOM 8956 C CA . GLU B 1 311 ? 91.895 109.678 123.501 1.00 14.02 281 GLU B CA 1
ATOM 8957 C C . GLU B 1 311 ? 92.155 108.180 123.658 1.00 14.48 281 GLU B C 1
ATOM 8958 O O . GLU B 1 311 ? 92.046 107.417 122.691 1.00 14.56 281 GLU B O 1
ATOM 8964 N N . ALA B 1 312 ? 92.484 107.766 124.875 1.00 15.10 282 ALA B N 1
ATOM 8965 C CA . ALA B 1 312 ? 92.760 106.357 125.160 1.00 15.58 282 ALA B CA 1
ATOM 8966 C C . ALA B 1 312 ? 91.500 105.589 125.572 1.00 15.43 282 ALA B C 1
ATOM 8967 O O . ALA B 1 312 ? 91.001 105.782 126.676 1.00 15.49 282 ALA B O 1
ATOM 8969 N N . ALA B 1 313 ? 90.998 104.726 124.681 1.00 15.59 283 ALA B N 1
ATOM 8970 C CA . ALA B 1 313 ? 89.824 103.884 124.954 1.00 15.70 283 ALA B CA 1
ATOM 8971 C C . ALA B 1 313 ? 90.028 103.140 126.259 1.00 16.00 283 ALA B C 1
ATOM 8972 O O . ALA B 1 313 ? 91.109 102.604 126.501 1.00 16.54 283 ALA B O 1
ATOM 8974 N N . ASN B 1 314 ? 89.011 103.139 127.114 1.00 15.53 284 ASN B N 1
ATOM 8975 C CA . ASN B 1 314 ? 89.066 102.413 128.386 1.00 15.24 284 ASN B CA 1
ATOM 8976 C C . ASN B 1 314 ? 89.834 103.030 129.543 1.00 14.09 284 ASN B C 1
ATOM 8977 O O . ASN B 1 314 ? 89.946 102.414 130.598 1.00 14.13 284 ASN B O 1
ATOM 8982 N N . SER B 1 315 ? 90.340 104.246 129.371 1.00 12.78 285 SER B N 1
ATOM 8983 C CA . SER B 1 315 ? 90.942 104.964 130.496 1.00 11.72 285 SER B CA 1
ATOM 8984 C C . SER B 1 315 ? 90.293 106.334 130.725 1.00 10.76 285 SER B C 1
ATOM 8985 O O . SER B 1 315 ? 90.600 107.292 130.028 1.00 10.64 285 SER B O 1
ATOM 8988 N N . PRO B 1 316 ? 89.386 106.418 131.689 1.00 9.78 286 PRO B N 1
ATOM 8989 C CA . PRO B 1 316 ? 88.660 107.658 131.976 1.00 9.68 286 PRO B CA 1
ATOM 8990 C C . PRO B 1 316 ? 89.517 108.708 132.696 1.00 9.40 286 PRO B C 1
ATOM 8991 O O . PRO B 1 316 ? 89.216 109.098 133.835 1.00 9.21 286 PRO B O 1
ATOM 8995 N N . LEU B 1 317 ? 90.553 109.182 132.016 1.00 9.41 287 LEU B N 1
ATOM 8996 C CA . LEU B 1 317 ? 91.563 110.060 132.624 1.00 9.99 287 LEU B CA 1
ATOM 8997 C C . LEU B 1 317 ? 91.016 111.313 133.326 1.00 10.36 287 LEU B C 1
ATOM 8998 O O . LEU B 1 317 ? 91.538 111.722 134.372 1.00 10.17 287 LEU B O 1
ATOM 9003 N N . VAL B 1 318 ? 89.970 111.914 132.757 1.00 10.99 288 VAL B N 1
ATOM 9004 C CA . VAL B 1 318 ? 89.293 113.058 133.383 1.00 11.49 288 VAL B CA 1
ATOM 9005 C C . VAL B 1 318 ? 88.826 112.718 134.809 1.00 11.87 288 VAL B C 1
ATOM 9006 O O . VAL B 1 318 ? 89.017 113.516 135.724 1.00 12.15 288 VAL B O 1
ATOM 9010 N N . SER B 1 319 ? 88.259 111.531 135.006 1.00 11.89 289 SER B N 1
ATOM 9011 C CA . SER B 1 319 ? 87.800 111.157 136.335 1.00 12.57 289 SER B CA 1
ATOM 9012 C C . SER B 1 319 ? 88.950 110.891 137.306 1.00 12.19 289 SER B C 1
ATOM 9013 O O . SER B 1 319 ? 88.917 111.379 138.446 1.00 12.21 289 SER B O 1
ATOM 9016 N N . TYR B 1 320 ? 89.948 110.115 136.866 1.00 11.54 290 TYR B N 1
ATOM 9017 C CA . TYR B 1 320 ? 91.120 109.828 137.694 1.00 10.90 290 TYR B CA 1
ATOM 9018 C C . TYR B 1 320 ? 91.766 111.126 138.160 1.00 10.47 290 TYR B C 1
ATOM 9019 O O . TYR B 1 320 ? 92.080 111.289 139.347 1.00 9.86 290 TYR B O 1
ATOM 9028 N N . LEU B 1 321 ? 91.948 112.048 137.219 1.00 10.07 291 LEU B N 1
ATOM 9029 C CA . LEU B 1 321 ? 92.611 113.302 137.519 1.00 10.27 291 LEU B CA 1
ATOM 9030 C C . LEU B 1 321 ? 91.800 114.050 138.569 1.00 10.33 291 LEU B C 1
ATOM 9031 O O . LEU B 1 321 ? 92.328 114.423 139.623 1.00 10.65 291 LEU B O 1
ATOM 9036 N N . ASN B 1 322 ? 90.510 114.216 138.275 1.00 10.15 292 ASN B N 1
ATOM 9037 C CA . ASN B 1 322 ? 89.559 114.945 139.114 1.00 9.65 292 ASN B CA 1
ATOM 9038 C C . ASN B 1 322 ? 89.473 114.348 140.507 1.00 8.74 292 ASN B C 1
ATOM 9039 O O . ASN B 1 322 ? 89.435 115.071 141.496 1.00 8.42 292 ASN B O 1
ATOM 9044 N N . ASN B 1 323 ? 89.460 113.023 140.572 1.00 7.90 293 ASN B N 1
ATOM 9045 C CA . ASN B 1 323 ? 89.426 112.337 141.839 1.00 7.48 293 ASN B CA 1
ATOM 9046 C C . ASN B 1 323 ? 90.699 112.596 142.629 1.00 7.38 293 ASN B C 1
ATOM 9047 O O . ASN B 1 323 ? 90.637 112.917 143.825 1.00 7.04 293 ASN B O 1
ATOM 9052 N N . ALA B 1 324 ? 91.843 112.485 141.945 1.00 7.15 294 ALA B N 1
ATOM 9053 C CA . ALA B 1 324 ? 93.145 112.696 142.558 1.00 6.83 294 ALA B CA 1
ATOM 9054 C C . ALA B 1 324 ? 93.213 114.106 143.117 1.00 6.89 294 ALA B C 1
ATOM 9055 O O . ALA B 1 324 ? 93.743 114.323 144.205 1.00 6.94 294 ALA B O 1
ATOM 9057 N N . LEU B 1 325 ? 92.633 115.061 142.395 1.00 7.10 295 LEU B N 1
ATOM 9058 C CA . LEU B 1 325 ? 92.611 116.448 142.858 1.00 7.22 295 LEU B CA 1
ATOM 9059 C C . LEU B 1 325 ? 91.621 116.696 144.004 1.00 7.74 295 LEU B C 1
ATOM 9060 O O . LEU B 1 325 ? 91.873 117.550 144.853 1.00 7.82 295 LEU B O 1
ATOM 9065 N N . LYS B 1 326 ? 90.512 115.950 144.040 1.00 8.44 296 LYS B N 1
ATOM 9066 C CA . LYS B 1 326 ? 89.607 115.982 145.197 1.00 9.06 296 LYS B CA 1
ATOM 9067 C C . LYS B 1 326 ? 90.345 115.383 146.386 1.00 9.05 296 LYS B C 1
ATOM 9068 O O . LYS B 1 326 ? 90.375 115.974 147.466 1.00 9.26 296 LYS B O 1
ATOM 9074 N N . ALA B 1 327 ? 90.969 114.227 146.164 1.00 8.96 297 ALA B N 1
ATOM 9075 C CA . ALA B 1 327 ? 91.774 113.567 147.178 1.00 8.93 297 ALA B CA 1
ATOM 9076 C C . ALA B 1 327 ? 92.807 114.501 147.797 1.00 9.22 297 ALA B C 1
ATOM 9077 O O . ALA B 1 327 ? 92.989 114.495 149.006 1.00 9.59 297 ALA B O 1
ATOM 9079 N N . LYS B 1 328 ? 93.469 115.313 146.981 1.00 9.23 298 LYS B N 1
ATOM 9080 C CA . LYS B 1 328 ? 94.501 116.198 147.487 1.00 9.67 298 LYS B CA 1
ATOM 9081 C C . LYS B 1 328 ? 93.949 117.336 148.339 1.00 10.38 298 LYS B C 1
ATOM 9082 O O . LYS B 1 328 ? 94.568 117.726 149.325 1.00 10.44 298 LYS B O 1
ATOM 9088 N N . GLU B 1 329 ? 92.784 117.855 147.968 1.00 11.30 299 GLU B N 1
ATOM 9089 C CA . GLU B 1 329 ? 92.301 119.133 148.510 1.00 12.20 299 GLU B CA 1
ATOM 9090 C C . GLU B 1 329 ? 91.124 119.038 149.478 1.00 12.53 299 GLU B C 1
ATOM 9091 O O . GLU B 1 329 ? 91.071 119.779 150.467 1.00 12.60 299 GLU B O 1
ATOM 9097 N N . LEU B 1 330 ? 90.182 118.145 149.185 1.00 12.96 300 LEU B N 1
ATOM 9098 C CA . LEU B 1 330 ? 88.892 118.134 149.883 1.00 13.50 300 LEU B CA 1
ATOM 9099 C C . LEU B 1 330 ? 88.783 117.110 151.011 1.00 13.68 300 LEU B C 1
ATOM 9100 O O . LEU B 1 330 ? 87.894 117.210 151.863 1.00 13.69 300 LEU B O 1
ATOM 9105 N N . PHE B 1 331 ? 89.704 116.145 151.014 1.00 13.86 301 PHE B N 1
ATOM 9106 C CA . PHE B 1 331 ? 89.724 115.073 152.001 1.00 13.76 301 PHE B CA 1
ATOM 9107 C C . PHE B 1 331 ? 91.038 115.105 152.769 1.00 14.03 301 PHE B C 1
ATOM 9108 O O . PHE B 1 331 ? 92.126 115.100 152.197 1.00 13.91 301 PHE B O 1
ATOM 9116 N N . SER B 1 332 ? 90.919 115.173 154.084 1.00 14.62 302 SER B N 1
ATOM 9117 C CA . SER B 1 332 ? 92.072 115.375 154.932 1.00 15.10 302 SER B CA 1
ATOM 9118 C C . SER B 1 332 ? 92.322 114.156 155.815 1.00 15.37 302 SER B C 1
ATOM 9119 O O . SER B 1 332 ? 91.408 113.643 156.468 1.00 14.90 302 SER B O 1
ATOM 9122 N N . ARG B 1 333 ? 93.573 113.701 155.807 1.00 16.01 303 ARG B N 1
ATOM 9123 C CA . ARG B 1 333 ? 94.017 112.597 156.646 1.00 16.76 303 ARG B CA 1
ATOM 9124 C C . ARG B 1 333 ? 93.972 112.968 158.140 1.00 17.11 303 ARG B C 1
ATOM 9125 O O . ARG B 1 333 ? 94.528 113.994 158.559 1.00 17.39 303 ARG B O 1
ATOM 9133 N N . ASP B 1 334 ? 93.319 112.124 158.936 1.00 17.29 304 ASP B N 1
ATOM 9134 C CA . ASP B 1 334 ? 93.152 112.363 160.376 1.00 17.50 304 ASP B CA 1
ATOM 9135 C C . ASP B 1 334 ? 92.036 113.361 160.670 1.00 17.13 304 ASP B C 1
ATOM 9136 O O . ASP B 1 334 ? 92.064 114.037 161.689 1.00 17.24 304 ASP B O 1
ATOM 9141 N N . LYS B 1 335 ? 91.060 113.440 159.769 1.00 16.88 305 LYS B N 1
ATOM 9142 C CA . LYS B 1 335 ? 89.876 114.279 159.950 1.00 16.64 305 LYS B CA 1
ATOM 9143 C C . LYS B 1 335 ? 88.647 113.702 159.212 1.00 15.93 305 LYS B C 1
ATOM 9144 O O . LYS B 1 335 ? 87.553 113.640 159.778 1.00 16.20 305 LYS B O 1
ATOM 9150 N N . ASP B 1 336 ? 88.836 113.278 157.964 1.00 15.06 306 ASP B N 1
ATOM 9151 C CA . ASP B 1 336 ? 87.784 112.603 157.197 1.00 14.40 306 ASP B CA 1
ATOM 9152 C C . ASP B 1 336 ? 87.987 111.098 157.166 1.00 13.33 306 ASP B C 1
ATOM 9153 O O . ASP B 1 336 ? 87.022 110.332 157.146 1.00 12.66 306 ASP B O 1
ATOM 9158 N N . TYR B 1 337 ? 89.256 110.700 157.135 1.00 12.16 307 TYR B N 1
ATOM 9159 C CA . TYR B 1 337 ? 89.648 109.301 157.116 1.00 10.93 307 TYR B CA 1
ATOM 9160 C C . TYR B 1 337 ? 90.975 109.143 157.853 1.00 10.83 307 TYR B C 1
ATOM 9161 O O . TYR B 1 337 ? 91.743 110.108 157.985 1.00 10.38 307 TYR B O 1
ATOM 9170 N N . ILE B 1 338 ? 91.228 107.925 158.328 1.00 10.55 308 ILE B N 1
ATOM 9171 C CA . ILE B 1 338 ? 92.549 107.524 158.802 1.00 10.47 308 ILE B CA 1
ATOM 9172 C C . ILE B 1 338 ? 93.065 106.338 157.983 1.00 10.62 308 ILE B C 1
ATOM 9173 O O . ILE B 1 338 ? 92.290 105.678 157.287 1.00 11.20 308 ILE B O 1
ATOM 9178 N N . VAL B 1 339 ? 94.364 106.070 158.068 1.00 10.55 309 VAL B N 1
ATOM 9179 C CA . VAL B 1 339 ? 94.970 104.918 157.413 1.00 10.67 309 VAL B CA 1
ATOM 9180 C C . VAL B 1 339 ? 95.456 103.919 158.448 1.00 11.46 309 VAL B C 1
ATOM 9181 O O . VAL B 1 339 ? 96.155 104.313 159.378 1.00 11.88 309 VAL B O 1
ATOM 9185 N N . ARG B 1 340 ? 95.113 102.638 158.314 1.00 12.50 310 ARG B N 1
ATOM 9186 C CA . ARG B 1 340 ? 95.517 101.706 159.371 1.00 13.90 310 ARG B CA 1
ATOM 9187 C C . ARG B 1 340 ? 96.379 100.476 159.069 1.00 14.67 310 ARG B C 1
ATOM 9188 O O . ARG B 1 340 ? 97.534 100.446 159.474 1.00 15.30 310 ARG B O 1
ATOM 9196 N N . ASP B 1 341 ? 95.852 99.434 158.456 1.00 15.48 311 ASP B N 1
ATOM 9197 C CA . ASP B 1 341 ? 96.762 98.370 158.041 1.00 16.47 311 ASP B CA 1
ATOM 9198 C C . ASP B 1 341 ? 96.768 98.392 156.537 1.00 16.67 311 ASP B C 1
ATOM 9199 O O . ASP B 1 341 ? 96.335 97.426 155.875 1.00 17.26 311 ASP B O 1
ATOM 9204 N N . GLY B 1 342 ? 97.230 99.523 156.005 1.00 16.07 312 GLY B N 1
ATOM 9205 C CA . GLY B 1 342 ? 96.978 99.879 154.622 1.00 15.66 312 GLY B CA 1
ATOM 9206 C C . GLY B 1 342 ? 95.506 99.877 154.218 1.00 14.99 312 GLY B C 1
ATOM 9207 O O . GLY B 1 342 ? 95.183 99.537 153.078 1.00 15.57 312 GLY B O 1
ATOM 9208 N N . GLU B 1 343 ? 94.617 100.209 155.159 1.00 14.07 313 GLU B N 1
ATOM 9209 C CA . GLU B 1 343 ? 93.218 100.450 154.842 1.00 12.78 313 GLU B CA 1
ATOM 9210 C C . GLU B 1 343 ? 92.907 101.909 155.103 1.00 11.53 313 GLU B C 1
ATOM 9211 O O . GLU B 1 343 ? 93.377 102.486 156.088 1.00 11.17 313 GLU B O 1
ATOM 9217 N N . VAL B 1 344 ? 92.144 102.501 154.188 1.00 10.01 314 VAL B N 1
ATOM 9218 C CA . VAL B 1 344 ? 91.587 103.819 154.383 1.00 8.72 314 VAL B CA 1
ATOM 9219 C C . VAL B 1 344 ? 90.262 103.652 155.109 1.00 8.24 314 VAL B C 1
ATOM 9220 O O . VAL B 1 344 ? 89.347 102.972 154.641 1.00 8.10 314 VAL B O 1
ATOM 9224 N N . LEU B 1 345 ? 90.172 104.236 156.288 1.00 7.64 315 LEU B N 1
ATOM 9225 C CA . LEU B 1 345 ? 88.963 104.092 157.059 1.00 7.65 315 LEU B CA 1
ATOM 9226 C C . LEU B 1 345 ? 88.369 105.456 157.315 1.00 8.00 315 LEU B C 1
ATOM 9227 O O . LEU B 1 345 ? 89.076 106.381 157.732 1.00 7.74 315 LEU B O 1
ATOM 9232 N N . ILE B 1 346 ? 87.070 105.575 157.058 1.00 8.11 316 ILE B N 1
ATOM 9233 C CA . ILE B 1 346 ? 86.381 106.831 157.236 1.00 8.88 316 ILE B CA 1
ATOM 9234 C C . ILE B 1 346 ? 86.022 107.034 158.712 1.00 10.01 316 ILE B C 1
ATOM 9235 O O . ILE B 1 346 ? 85.597 106.103 159.394 1.00 9.99 316 ILE B O 1
ATOM 9240 N N . VAL B 1 347 ? 86.236 108.256 159.189 1.00 11.68 317 VAL B N 1
ATOM 9241 C CA . VAL B 1 347 ? 85.925 108.686 160.557 1.00 13.37 317 VAL B CA 1
ATOM 9242 C C . VAL B 1 347 ? 84.999 109.909 160.499 1.00 14.84 317 VAL B C 1
ATOM 9243 O O . VAL B 1 347 ? 85.033 110.659 159.519 1.00 15.11 317 VAL B O 1
ATOM 9247 N N . ASP B 1 348 ? 84.169 110.125 161.520 1.00 16.64 318 ASP B N 1
ATOM 9248 C CA . ASP B 1 348 ? 83.278 111.284 161.461 1.00 18.21 318 ASP B CA 1
ATOM 9249 C C . ASP B 1 348 ? 83.947 112.544 162.009 1.00 19.38 318 ASP B C 1
ATOM 9250 O O . ASP B 1 348 ? 84.924 112.465 162.762 1.00 19.63 318 ASP B O 1
ATOM 9255 N N . GLU B 1 349 ? 83.419 113.689 161.579 1.00 20.81 319 GLU B N 1
ATOM 9256 C CA . GLU B 1 349 ? 83.920 115.043 161.880 1.00 22.01 319 GLU B CA 1
ATOM 9257 C C . GLU B 1 349 ? 84.886 115.236 163.077 1.00 22.91 319 GLU B C 1
ATOM 9258 O O . GLU B 1 349 ? 86.087 115.471 162.882 1.00 23.09 319 GLU B O 1
ATOM 9264 N N . PHE B 1 350 ? 84.346 115.147 164.297 1.00 24.00 320 PHE B N 1
ATOM 9265 C CA . PHE B 1 350 ? 85.091 115.403 165.543 1.00 24.72 320 PHE B CA 1
ATOM 9266 C C . PHE B 1 350 ? 84.651 114.446 166.676 1.00 24.69 320 PHE B C 1
ATOM 9267 O O . PHE B 1 350 ? 84.841 114.744 167.864 1.00 24.59 320 PHE B O 1
ATOM 9275 N N . THR B 1 351 ? 84.038 113.320 166.296 1.00 24.53 321 THR B N 1
ATOM 9276 C CA . THR B 1 351 ? 84.054 112.116 167.125 1.00 24.51 321 THR B CA 1
ATOM 9277 C C . THR B 1 351 ? 85.385 111.419 166.859 1.00 23.94 321 THR B C 1
ATOM 9278 O O . THR B 1 351 ? 86.034 110.924 167.775 1.00 24.04 321 THR B O 1
ATOM 9282 N N . GLY B 1 352 ? 85.781 111.391 165.588 1.00 23.38 322 GLY B N 1
ATOM 9283 C CA . GLY B 1 352 ? 87.007 110.741 165.159 1.00 22.14 322 GLY B CA 1
ATOM 9284 C C . GLY B 1 352 ? 86.936 109.221 165.186 1.00 21.25 322 GLY B C 1
ATOM 9285 O O . GLY B 1 352 ? 87.980 108.567 165.078 1.00 21.20 322 GLY B O 1
ATOM 9286 N N . ARG B 1 353 ? 85.730 108.658 165.334 1.00 19.97 323 ARG B N 1
ATOM 9287 C CA . ARG B 1 353 ? 85.571 107.201 165.399 1.00 18.98 323 ARG B CA 1
ATOM 9288 C C . ARG B 1 353 ? 85.339 106.579 164.020 1.00 17.45 323 ARG B C 1
ATOM 9289 O O . ARG B 1 353 ? 84.691 107.188 163.162 1.00 17.61 323 ARG B O 1
ATOM 9297 N N . VAL B 1 354 ? 85.883 105.373 163.824 1.00 15.20 324 VAL B N 1
ATOM 9298 C CA . VAL B 1 354 ? 85.792 104.626 162.567 1.00 12.60 324 VAL B CA 1
ATOM 9299 C C . VAL B 1 354 ? 84.352 104.260 162.225 1.00 11.96 324 VAL B C 1
ATOM 9300 O O . VAL B 1 354 ? 83.660 103.572 162.993 1.00 11.08 324 VAL B O 1
ATOM 9304 N N . LEU B 1 355 ? 83.924 104.745 161.058 1.00 11.29 325 LEU B N 1
ATOM 9305 C CA . LEU B 1 355 ? 82.614 104.453 160.501 1.00 10.47 325 LEU B CA 1
ATOM 9306 C C . LEU B 1 355 ? 82.780 103.177 159.733 1.00 9.95 325 LEU B C 1
ATOM 9307 O O . LEU B 1 355 ? 82.957 103.186 158.522 1.00 9.81 325 LEU B O 1
ATOM 9312 N N . ILE B 1 356 ? 82.744 102.068 160.461 1.00 9.68 326 ILE B N 1
ATOM 9313 C CA . ILE B 1 356 ? 83.083 100.788 159.880 1.00 9.66 326 ILE B CA 1
ATOM 9314 C C . ILE B 1 356 ? 82.099 100.409 158.792 1.00 9.87 326 ILE B C 1
ATOM 9315 O O . ILE B 1 356 ? 80.909 100.639 158.908 1.00 9.70 326 ILE B O 1
ATOM 9320 N N . GLY B 1 357 ? 82.643 99.884 157.703 1.00 10.68 327 GLY B N 1
ATOM 9321 C CA . GLY B 1 357 ? 81.857 99.474 156.568 1.00 11.53 327 GLY B CA 1
ATOM 9322 C C . GLY B 1 357 ? 81.728 100.521 155.476 1.00 12.19 327 GLY B C 1
ATOM 9323 O O . GLY B 1 357 ? 81.089 100.266 154.468 1.00 12.85 327 GLY B O 1
ATOM 9324 N N . ARG B 1 358 ? 82.333 101.686 155.648 1.00 12.36 328 ARG B N 1
ATOM 9325 C CA . ARG B 1 358 ? 82.106 102.775 154.710 1.00 12.78 328 ARG B CA 1
ATOM 9326 C C . ARG B 1 358 ? 83.302 103.007 153.826 1.00 12.44 328 ARG B C 1
ATOM 9327 O O . ARG B 1 358 ? 84.392 103.187 154.335 1.00 12.95 328 ARG B O 1
ATOM 9335 N N . ARG B 1 359 ? 83.113 102.997 152.511 1.00 12.05 329 ARG B N 1
ATOM 9336 C CA . ARG B 1 359 ? 84.172 103.428 151.601 1.00 11.76 329 ARG B CA 1
ATOM 9337 C C . ARG B 1 359 ? 83.732 104.639 150.820 1.00 11.83 329 ARG B C 1
ATOM 9338 O O . ARG B 1 359 ? 82.579 105.042 150.862 1.00 11.80 329 ARG B O 1
ATOM 9346 N N . TYR B 1 360 ? 84.654 105.200 150.065 1.00 12.00 330 TYR B N 1
ATOM 9347 C CA . TYR B 1 360 ? 84.345 106.350 149.250 1.00 12.47 330 TYR B CA 1
ATOM 9348 C C . TYR B 1 360 ? 83.831 105.921 147.870 1.00 14.00 330 TYR B C 1
ATOM 9349 O O . TYR B 1 360 ? 84.072 104.787 147.423 1.00 13.48 330 TYR B O 1
ATOM 9358 N N . ASN B 1 361 ? 83.118 106.830 147.205 1.00 16.01 331 ASN B N 1
ATOM 9359 C CA . ASN B 1 361 ? 82.338 106.496 146.007 1.00 18.41 331 ASN B CA 1
ATOM 9360 C C . ASN B 1 361 ? 82.950 106.862 144.644 1.00 19.87 331 ASN B C 1
ATOM 9361 O O . ASN B 1 361 ? 83.579 107.934 144.490 1.00 20.17 331 ASN B O 1
ATOM 9366 N N . GLU B 1 362 ? 82.730 105.981 143.654 1.00 21.03 332 GLU B N 1
ATOM 9367 C CA . GLU B 1 362 ? 83.047 106.275 142.230 1.00 21.56 332 GLU B CA 1
ATOM 9368 C C . GLU B 1 362 ? 84.574 106.340 141.914 1.00 19.99 332 GLU B C 1
ATOM 9369 O O . GLU B 1 362 ? 84.999 107.180 141.083 1.00 20.12 332 GLU B O 1
ATOM 9375 N N . GLY B 1 363 ? 85.364 105.465 142.568 1.00 18.21 333 GLY B N 1
ATOM 9376 C CA . GLY B 1 363 ? 86.835 105.459 142.496 1.00 15.57 333 GLY B CA 1
ATOM 9377 C C . GLY B 1 363 ? 87.578 106.499 143.350 1.00 13.77 333 GLY B C 1
ATOM 9378 O O . GLY B 1 363 ? 88.797 106.619 143.264 1.00 13.48 333 GLY B O 1
ATOM 9379 N N . MET B 1 364 ? 86.851 107.257 144.175 1.00 12.29 334 MET B N 1
ATOM 9380 C CA . MET B 1 364 ? 87.477 108.191 145.094 1.00 10.70 334 MET B CA 1
ATOM 9381 C C . MET B 1 364 ? 88.313 107.463 146.106 1.00 9.80 334 MET B C 1
ATOM 9382 O O . MET B 1 364 ? 89.373 107.967 146.491 1.00 10.05 334 MET B O 1
ATOM 9387 N N . HIS B 1 365 ? 87.850 106.281 146.529 1.00 7.67 335 HIS B N 1
ATOM 9388 C CA . HIS B 1 365 ? 88.541 105.505 147.544 1.00 5.99 335 HIS B CA 1
ATOM 9389 C C . HIS B 1 365 ? 89.938 105.088 147.116 1.00 5.65 335 HIS B C 1
ATOM 9390 O O . HIS B 1 365 ? 90.885 105.169 147.887 1.00 5.32 335 HIS B O 1
ATOM 9397 N N . GLN B 1 366 ? 90.062 104.628 145.880 1.00 5.20 336 GLN B N 1
ATOM 9398 C CA . GLN B 1 366 ? 91.362 104.248 145.340 1.00 4.81 336 GLN B CA 1
ATOM 9399 C C . GLN B 1 366 ? 92.265 105.470 145.206 1.00 4.36 336 GLN B C 1
ATOM 9400 O O . GLN B 1 366 ? 93.454 105.392 145.454 1.00 3.60 336 GLN B O 1
ATOM 9406 N N . ALA B 1 367 ? 91.677 106.598 144.820 1.00 4.19 337 ALA B N 1
ATOM 9407 C CA . ALA B 1 367 ? 92.396 107.853 144.738 1.00 4.06 337 ALA B CA 1
ATOM 9408 C C . ALA B 1 367 ? 92.957 108.210 146.095 1.00 4.02 337 ALA B C 1
ATOM 9409 O O . ALA B 1 367 ? 94.077 108.730 146.195 1.00 3.58 337 ALA B O 1
ATOM 9411 N N . ILE B 1 368 ? 92.187 107.931 147.146 1.00 4.00 338 ILE B N 1
ATOM 9412 C CA . ILE B 1 368 ? 92.689 108.226 148.478 1.00 4.42 338 ILE B CA 1
ATOM 9413 C C . ILE B 1 368 ? 93.797 107.266 148.882 1.00 4.61 338 ILE B C 1
ATOM 9414 O O . ILE B 1 368 ? 94.869 107.726 149.289 1.00 4.53 338 ILE B O 1
ATOM 9419 N N . GLU B 1 369 ? 93.570 105.963 148.692 1.00 4.69 339 GLU B N 1
ATOM 9420 C CA . GLU B 1 369 ? 94.610 104.959 148.865 1.00 5.72 339 GLU B CA 1
ATOM 9421 C C . GLU B 1 369 ? 95.922 105.381 148.178 1.00 6.67 339 GLU B C 1
ATOM 9422 O O . GLU B 1 369 ? 97.007 105.337 148.779 1.00 7.02 339 GLU B O 1
ATOM 9428 N N . ALA B 1 370 ? 95.814 105.818 146.928 1.00 7.13 340 ALA B N 1
ATOM 9429 C CA . ALA B 1 370 ? 96.961 106.186 146.136 1.00 7.88 340 ALA B CA 1
ATOM 9430 C C . ALA B 1 370 ? 97.688 107.378 146.754 1.00 8.92 340 ALA B C 1
ATOM 9431 O O . ALA B 1 370 ? 98.928 107.373 146.893 1.00 8.81 340 ALA B O 1
ATOM 9433 N N . LYS B 1 371 ? 96.901 108.397 147.107 1.00 9.72 341 LYS B N 1
ATOM 9434 C CA . LYS B 1 371 ? 97.397 109.609 147.763 1.00 10.21 341 LYS B CA 1
ATOM 9435 C C . LYS B 1 371 ? 98.207 109.260 149.020 1.00 10.89 341 LYS B C 1
ATOM 9436 O O . LYS B 1 371 ? 99.232 109.877 149.286 1.00 10.76 341 LYS B O 1
ATOM 9442 N N . GLU B 1 372 ? 97.770 108.246 149.764 1.00 11.91 342 GLU B N 1
ATOM 9443 C CA . GLU B 1 372 ? 98.453 107.848 151.005 1.00 13.04 342 GLU B CA 1
ATOM 9444 C C . GLU B 1 372 ? 99.536 106.782 150.806 1.00 14.13 342 GLU B C 1
ATOM 9445 O O . GLU B 1 372 ? 99.968 106.163 151.779 1.00 14.45 342 GLU B O 1
ATOM 9451 N N . HIS B 1 373 ? 99.971 106.577 149.557 1.00 15.63 343 HIS B N 1
ATOM 9452 C CA . HIS B 1 373 ? 100.932 105.519 149.188 1.00 16.88 343 HIS B CA 1
ATOM 9453 C C . HIS B 1 373 ? 100.608 104.165 149.815 1.00 18.56 343 HIS B C 1
ATOM 9454 O O . HIS B 1 373 ? 101.493 103.427 150.219 1.00 18.68 343 HIS B O 1
ATOM 9461 N N . VAL B 1 374 ? 99.327 103.848 149.898 1.00 21.07 344 VAL B N 1
ATOM 9462 C CA . VAL B 1 374 ? 98.897 102.550 150.380 1.00 23.68 344 VAL B CA 1
ATOM 9463 C C . VAL B 1 374 ? 98.925 101.597 149.205 1.00 25.77 344 VAL B C 1
ATOM 9464 O O . VAL B 1 374 ? 98.515 101.964 148.102 1.00 25.76 344 VAL B O 1
ATOM 9468 N N . GLU B 1 375 ? 99.436 100.390 149.436 1.00 28.87 345 GLU B N 1
ATOM 9469 C CA . GLU B 1 375 ? 99.493 99.371 148.391 1.00 32.25 345 GLU B CA 1
ATOM 9470 C C . GLU B 1 375 ? 98.075 99.036 147.952 1.00 33.78 345 GLU B C 1
ATOM 9471 O O . GLU B 1 375 ? 97.220 98.696 148.799 1.00 34.39 345 GLU B O 1
ATOM 9477 N N . ILE B 1 376 ? 97.813 99.176 146.647 1.00 35.50 346 ILE B N 1
ATOM 9478 C CA . ILE B 1 376 ? 96.470 98.907 146.092 1.00 36.89 346 ILE B CA 1
ATOM 9479 C C . ILE B 1 376 ? 96.288 97.410 145.810 1.00 37.64 346 ILE B C 1
ATOM 9480 O O . ILE B 1 376 ? 96.693 96.887 144.754 1.00 37.45 346 ILE B O 1
ATOM 9485 N N . LYS B 1 377 ? 95.670 96.756 146.801 1.00 38.63 347 LYS B N 1
ATOM 9486 C CA . LYS B 1 377 ? 95.566 95.293 146.913 1.00 38.99 347 LYS B CA 1
ATOM 9487 C C . LYS B 1 377 ? 94.824 94.657 145.730 1.00 38.86 347 LYS B C 1
ATOM 9488 O O . LYS B 1 377 ? 93.690 95.067 145.364 1.00 38.76 347 LYS B O 1
ATOM 9494 N N . ALA B 1 378 ? 95.506 93.676 145.132 1.00 38.35 348 ALA B N 1
ATOM 9495 C CA . ALA B 1 378 ? 94.952 92.831 144.065 1.00 37.70 348 ALA B CA 1
ATOM 9496 C C . ALA B 1 378 ? 93.781 91.968 144.618 1.00 36.58 348 ALA B C 1
ATOM 9497 O O . ALA B 1 378 ? 93.947 91.223 145.614 1.00 36.70 348 ALA B O 1
ATOM 9499 N N . GLU B 1 379 ? 92.606 92.088 143.988 1.00 34.37 349 GLU B N 1
ATOM 9500 C CA . GLU B 1 379 ? 91.363 91.647 144.631 1.00 32.19 349 GLU B CA 1
ATOM 9501 C C . GLU B 1 379 ? 90.392 90.839 143.756 1.00 29.43 349 GLU B C 1
ATOM 9502 O O . GLU B 1 379 ? 90.564 90.746 142.540 1.00 30.00 349 GLU B O 1
ATOM 9508 N N . ASN B 1 380 ? 89.381 90.242 144.377 1.00 25.32 350 ASN B N 1
ATOM 9509 C CA . ASN B 1 380 ? 88.329 89.581 143.622 1.00 21.40 350 ASN B CA 1
ATOM 9510 C C . ASN B 1 380 ? 86.972 90.170 143.914 1.00 18.45 350 ASN B C 1
ATOM 9511 O O . ASN B 1 380 ? 86.735 90.720 144.986 1.00 17.94 350 ASN B O 1
ATOM 9516 N N . GLN B 1 381 ? 86.073 90.045 142.948 1.00 14.81 351 GLN B N 1
ATOM 9517 C CA . GLN B 1 381 ? 84.733 90.601 143.073 1.00 11.29 351 GLN B CA 1
ATOM 9518 C C . GLN B 1 381 ? 83.769 89.790 142.243 1.00 8.81 351 GLN B C 1
ATOM 9519 O O . GLN B 1 381 ? 84.165 88.953 141.447 1.00 7.80 351 GLN B O 1
ATOM 9525 N N . THR B 1 382 ? 82.497 90.069 142.453 1.00 6.40 352 THR B N 1
ATOM 9526 C CA . THR B 1 382 ? 81.433 89.552 141.641 1.00 4.82 352 THR B CA 1
ATOM 9527 C C . THR B 1 382 ? 81.532 90.180 140.255 1.00 3.98 352 THR B C 1
ATOM 9528 O O . THR B 1 382 ? 81.721 91.391 140.114 1.00 3.80 352 THR B O 1
ATOM 9532 N N . LEU B 1 383 ? 81.395 89.349 139.234 1.00 2.78 353 LEU B N 1
ATOM 9533 C CA . LEU B 1 383 ? 81.359 89.832 137.874 1.00 2.00 353 LEU B CA 1
ATOM 9534 C C . LEU B 1 383 ? 79.977 89.613 137.269 1.00 2.00 353 LEU B C 1
ATOM 9535 O O . LEU B 1 383 ? 79.587 90.340 136.353 1.00 2.08 353 LEU B O 1
ATOM 9540 N N . ALA B 1 384 ? 79.249 88.616 137.781 1.00 2.00 354 ALA B N 1
ATOM 9541 C CA . ALA B 1 384 ? 77.884 88.315 137.369 1.00 2.00 354 ALA B CA 1
ATOM 9542 C C . ALA B 1 384 ? 77.196 87.482 138.446 1.00 2.72 354 ALA B C 1
ATOM 9543 O O . ALA B 1 384 ? 77.843 86.658 139.059 1.00 2.00 354 ALA B O 1
ATOM 9545 N N . THR B 1 385 ? 75.906 87.735 138.702 1.00 5.12 355 THR B N 1
ATOM 9546 C CA . THR B 1 385 ? 75.081 86.878 139.573 1.00 8.02 355 THR B CA 1
ATOM 9547 C C . THR B 1 385 ? 73.653 86.809 139.161 1.00 10.32 355 THR B C 1
ATOM 9548 O O . THR B 1 385 ? 73.108 87.732 138.618 1.00 9.11 355 THR B O 1
ATOM 9552 N N . ILE B 1 386 ? 73.039 85.701 139.556 1.00 15.41 356 ILE B N 1
ATOM 9553 C CA . ILE B 1 386 ? 71.588 85.582 139.607 1.00 17.46 356 ILE B CA 1
ATOM 9554 C C . ILE B 1 386 ? 71.366 84.437 140.609 1.00 18.24 356 ILE B C 1
ATOM 9555 O O . ILE B 1 386 ? 72.184 83.504 140.642 1.00 17.54 356 ILE B O 1
ATOM 9560 N N . THR B 1 387 ? 70.291 84.524 141.419 1.00 18.30 357 THR B N 1
ATOM 9561 C CA . THR B 1 387 ? 69.846 83.389 142.272 1.00 17.23 357 THR B CA 1
ATOM 9562 C C . THR B 1 387 ? 69.074 82.426 141.387 1.00 16.94 357 THR B C 1
ATOM 9563 O O . THR B 1 387 ? 68.641 82.798 140.279 1.00 16.13 357 THR B O 1
ATOM 9567 N N . LEU B 1 388 ? 68.850 81.204 141.876 1.00 16.66 358 LEU B N 1
ATOM 9568 C CA . LEU B 1 388 ? 68.095 80.220 141.108 1.00 16.11 358 LEU B CA 1
ATOM 9569 C C . LEU B 1 388 ? 66.662 80.714 140.890 1.00 16.70 358 LEU B C 1
ATOM 9570 O O . LEU B 1 388 ? 66.071 80.480 139.844 1.00 17.11 358 LEU B O 1
ATOM 9575 N N . GLN B 1 389 ? 66.138 81.467 141.850 1.00 16.01 359 GLN B N 1
ATOM 9576 C CA . GLN B 1 389 ? 64.774 81.917 141.793 1.00 15.74 359 GLN B CA 1
ATOM 9577 C C . GLN B 1 389 ? 64.570 82.859 140.620 1.00 15.56 359 GLN B C 1
ATOM 9578 O O . GLN B 1 389 ? 63.750 82.606 139.768 1.00 15.75 359 GLN B O 1
ATOM 9584 N N . ASN B 1 390 ? 65.306 83.958 140.579 1.00 15.52 360 ASN B N 1
ATOM 9585 C CA . ASN B 1 390 ? 65.277 84.851 139.439 1.00 14.26 360 ASN B CA 1
ATOM 9586 C C . ASN B 1 390 ? 65.718 84.200 138.111 1.00 14.48 360 ASN B C 1
ATOM 9587 O O . ASN B 1 390 ? 65.202 84.555 137.043 1.00 14.74 360 ASN B O 1
ATOM 9592 N N . TYR B 1 391 ? 66.619 83.220 138.159 1.00 14.34 361 TYR B N 1
ATOM 9593 C CA . TYR B 1 391 ? 66.958 82.514 136.932 1.00 14.02 361 TYR B CA 1
ATOM 9594 C C . TYR B 1 391 ? 65.705 81.838 136.377 1.00 13.93 361 TYR B C 1
ATOM 9595 O O . TYR B 1 391 ? 65.303 82.096 135.247 1.00 13.88 361 TYR B O 1
ATOM 9604 N N . PHE B 1 392 ? 65.108 80.954 137.164 1.00 13.43 362 PHE B N 1
ATOM 9605 C CA . PHE B 1 392 ? 63.985 80.176 136.672 1.00 13.69 362 PHE B CA 1
ATOM 9606 C C . PHE B 1 392 ? 62.687 80.975 136.426 1.00 13.75 362 PHE B C 1
ATOM 9607 O O . PHE B 1 392 ? 61.793 80.513 135.699 1.00 13.49 362 PHE B O 1
ATOM 9615 N N . ARG B 1 393 ? 62.624 82.187 136.980 1.00 13.04 363 ARG B N 1
ATOM 9616 C CA . ARG B 1 393 ? 61.532 83.075 136.726 1.00 12.86 363 ARG B CA 1
ATOM 9617 C C . ARG B 1 393 ? 61.593 83.626 135.303 1.00 13.47 363 ARG B C 1
ATOM 9618 O O . ARG B 1 393 ? 60.672 84.324 134.872 1.00 14.43 363 ARG B O 1
ATOM 9626 N N . LEU B 1 394 ? 62.691 83.385 134.595 1.00 13.83 364 LEU B N 1
ATOM 9627 C CA . LEU B 1 394 ? 62.831 83.888 133.231 1.00 13.68 364 LEU B CA 1
ATOM 9628 C C . LEU B 1 394 ? 62.010 83.073 132.243 1.00 14.06 364 LEU B C 1
ATOM 9629 O O . LEU B 1 394 ? 61.528 83.608 131.286 1.00 15.25 364 LEU B O 1
ATOM 9634 N N . TYR B 1 395 ? 61.863 81.782 132.441 1.00 13.94 365 TYR B N 1
ATOM 9635 C CA . TYR B 1 395 ? 61.135 80.984 131.458 1.00 14.07 365 TYR B CA 1
ATOM 9636 C C . TYR B 1 395 ? 59.691 81.465 131.271 1.00 14.46 365 TYR B C 1
ATOM 9637 O O . TYR B 1 395 ? 59.066 81.877 132.241 1.00 13.80 365 TYR B O 1
ATOM 9646 N N . ASP B 1 396 ? 59.178 81.415 130.032 1.00 15.25 366 ASP B N 1
ATOM 9647 C CA . ASP B 1 396 ? 57.744 81.659 129.765 1.00 15.63 366 ASP B CA 1
ATOM 9648 C C . ASP B 1 396 ? 56.866 80.558 130.366 1.00 14.18 366 ASP B C 1
ATOM 9649 O O . ASP B 1 396 ? 55.719 80.783 130.674 1.00 14.97 366 ASP B O 1
ATOM 9654 N N . LYS B 1 397 ? 57.366 79.356 130.501 1.00 12.58 367 LYS B N 1
ATOM 9655 C CA . LYS B 1 397 ? 56.554 78.372 131.155 1.00 12.07 367 LYS B CA 1
ATOM 9656 C C . LYS B 1 397 ? 57.464 77.469 132.003 1.00 12.28 367 LYS B C 1
ATOM 9657 O O . LYS B 1 397 ? 58.542 77.043 131.545 1.00 12.05 367 LYS B O 1
ATOM 9663 N N . LEU B 1 398 ? 57.033 77.205 133.242 1.00 11.29 368 LEU B N 1
ATOM 9664 C CA . LEU B 1 398 ? 57.826 76.434 134.180 1.00 10.47 368 LEU B CA 1
ATOM 9665 C C . LEU B 1 398 ? 57.051 75.235 134.661 1.00 10.28 368 LEU B C 1
ATOM 9666 O O . LEU B 1 398 ? 55.848 75.339 134.879 1.00 10.61 368 LEU B O 1
ATOM 9671 N N . ALA B 1 399 ? 57.719 74.100 134.834 1.00 9.53 369 ALA B N 1
ATOM 9672 C CA . ALA B 1 399 ? 57.088 72.965 135.491 1.00 9.93 369 ALA B CA 1
ATOM 9673 C C . ALA B 1 399 ? 58.132 72.131 136.258 1.00 10.58 369 ALA B C 1
ATOM 9674 O O . ALA B 1 399 ? 59.313 72.481 136.276 1.00 11.07 369 ALA B O 1
ATOM 9676 N N . GLY B 1 400 ? 57.727 71.022 136.873 1.00 10.29 370 GLY B N 1
ATOM 9677 C CA . GLY B 1 400 ? 58.651 70.287 137.706 1.00 11.04 370 GLY B CA 1
ATOM 9678 C C . GLY B 1 400 ? 58.084 68.989 138.218 1.00 12.21 370 GLY B C 1
ATOM 9679 O O . GLY B 1 400 ? 56.881 68.785 138.191 1.00 13.13 370 GLY B O 1
ATOM 9680 N N . MET B 1 401 ? 58.944 68.095 138.678 1.00 12.32 371 MET B N 1
ATOM 9681 C CA . MET B 1 401 ? 58.467 66.835 139.210 1.00 13.84 371 MET B CA 1
ATOM 9682 C C . MET B 1 401 ? 59.260 66.490 140.465 1.00 13.88 371 MET B C 1
ATOM 9683 O O . MET B 1 401 ? 60.416 66.876 140.585 1.00 14.71 371 MET B O 1
ATOM 9688 N N . THR B 1 402 ? 58.648 65.734 141.375 1.00 13.38 372 THR B N 1
ATOM 9689 C CA . THR B 1 402 ? 59.310 65.312 142.599 1.00 12.42 372 THR B CA 1
ATOM 9690 C C . THR B 1 402 ? 58.376 64.395 143.347 1.00 12.17 372 THR B C 1
ATOM 9691 O O . THR B 1 402 ? 57.162 64.458 143.129 1.00 12.07 372 THR B O 1
ATOM 9695 N N . GLY B 1 403 ? 58.928 63.565 144.229 1.00 11.54 373 GLY B N 1
ATOM 9696 C CA . GLY B 1 403 ? 58.109 62.733 145.093 1.00 11.81 373 GLY B CA 1
ATOM 9697 C C . GLY B 1 403 ? 57.567 63.499 146.310 1.00 11.81 373 GLY B C 1
ATOM 9698 O O . GLY B 1 403 ? 56.683 63.013 147.047 1.00 11.86 373 GLY B O 1
ATOM 9699 N N . THR B 1 404 ? 58.117 64.687 146.545 1.00 11.11 374 THR B N 1
ATOM 9700 C CA . THR B 1 404 ? 57.841 65.421 147.776 1.00 11.26 374 THR B CA 1
ATOM 9701 C C . THR B 1 404 ? 57.829 66.904 147.468 1.00 11.01 374 THR B C 1
ATOM 9702 O O . THR B 1 404 ? 58.899 67.525 147.343 1.00 10.72 374 THR B O 1
ATOM 9706 N N . ALA B 1 405 ? 56.626 67.457 147.334 1.00 10.49 375 ALA B N 1
ATOM 9707 C CA . ALA B 1 405 ? 56.464 68.867 147.013 1.00 10.92 375 ALA B CA 1
ATOM 9708 C C . ALA B 1 405 ? 55.355 69.570 147.796 1.00 11.13 375 ALA B C 1
ATOM 9709 O O . ALA B 1 405 ? 55.453 70.775 147.990 1.00 10.88 375 ALA B O 1
ATOM 9711 N N . GLN B 1 406 ? 54.321 68.844 148.233 1.00 11.18 376 GLN B N 1
ATOM 9712 C CA . GLN B 1 406 ? 53.200 69.492 148.938 1.00 12.20 376 GLN B CA 1
ATOM 9713 C C . GLN B 1 406 ? 53.630 70.303 150.150 1.00 12.33 376 GLN B C 1
ATOM 9714 O O . GLN B 1 406 ? 53.052 71.346 150.414 1.00 12.94 376 GLN B O 1
ATOM 9720 N N . THR B 1 407 ? 54.630 69.830 150.889 1.00 12.47 377 THR B N 1
ATOM 9721 C CA . THR B 1 407 ? 55.132 70.595 152.013 1.00 12.49 377 THR B CA 1
ATOM 9722 C C . THR B 1 407 ? 55.825 71.877 151.548 1.00 13.38 377 THR B C 1
ATOM 9723 O O . THR B 1 407 ? 56.095 72.744 152.349 1.00 14.83 377 THR B O 1
ATOM 9727 N N . GLU B 1 408 ? 56.113 72.015 150.264 1.00 13.46 378 GLU B N 1
ATOM 9728 C CA . GLU B 1 408 ? 56.717 73.244 149.789 1.00 13.81 378 GLU B CA 1
ATOM 9729 C C . GLU B 1 408 ? 55.728 74.122 148.974 1.00 13.06 378 GLU B C 1
ATOM 9730 O O . GLU B 1 408 ? 56.105 75.165 148.398 1.00 12.70 378 GLU B O 1
ATOM 9736 N N . ALA B 1 409 ? 54.466 73.703 148.951 1.00 12.26 379 ALA B N 1
ATOM 9737 C CA . ALA B 1 409 ? 53.498 74.265 148.028 1.00 12.22 379 ALA B CA 1
ATOM 9738 C C . ALA B 1 409 ? 53.326 75.775 148.156 1.00 12.46 379 ALA B C 1
ATOM 9739 O O . ALA B 1 409 ? 53.296 76.481 147.138 1.00 12.86 379 ALA B O 1
ATOM 9741 N N . ALA B 1 410 ? 53.231 76.295 149.381 1.00 11.96 380 ALA B N 1
ATOM 9742 C CA . ALA B 1 410 ? 53.105 77.756 149.533 1.00 11.68 380 ALA B CA 1
ATOM 9743 C C . ALA B 1 410 ? 54.310 78.497 148.916 1.00 11.60 380 ALA B C 1
ATOM 9744 O O . ALA B 1 410 ? 54.166 79.520 148.272 1.00 11.26 380 ALA B O 1
ATOM 9746 N N . GLU B 1 411 ? 55.507 77.969 149.106 1.00 11.49 381 GLU B N 1
ATOM 9747 C CA . GLU B 1 411 ? 56.654 78.692 148.605 1.00 11.77 381 GLU B CA 1
ATOM 9748 C C . GLU B 1 411 ? 56.784 78.594 147.051 1.00 11.06 381 GLU B C 1
ATOM 9749 O O . GLU B 1 411 ? 57.052 79.600 146.378 1.00 9.99 381 GLU B O 1
ATOM 9755 N N . LEU B 1 412 ? 56.541 77.402 146.503 1.00 10.93 382 LEU B N 1
ATOM 9756 C CA . LEU B 1 412 ? 56.485 77.212 145.053 1.00 11.66 382 LEU B CA 1
ATOM 9757 C C . LEU B 1 412 ? 55.468 78.178 144.388 1.00 13.46 382 LEU B C 1
ATOM 9758 O O . LEU B 1 412 ? 55.729 78.778 143.318 1.00 13.27 382 LEU B O 1
ATOM 9763 N N . HIS B 1 413 ? 54.337 78.375 145.061 1.00 14.65 383 HIS B N 1
ATOM 9764 C CA . HIS B 1 413 ? 53.278 79.152 144.488 1.00 15.15 383 HIS B CA 1
ATOM 9765 C C . HIS B 1 413 ? 53.643 80.604 144.529 1.00 15.37 383 HIS B C 1
ATOM 9766 O O . HIS B 1 413 ? 53.480 81.306 143.552 1.00 16.46 383 HIS B O 1
ATOM 9773 N N . GLU B 1 414 ? 54.140 81.073 145.659 1.00 15.83 384 GLU B N 1
ATOM 9774 C CA . GLU B 1 414 ? 54.409 82.481 145.800 1.00 15.93 384 GLU B CA 1
ATOM 9775 C C . GLU B 1 414 ? 55.649 82.913 145.011 1.00 15.24 384 GLU B C 1
ATOM 9776 O O . GLU B 1 414 ? 55.648 83.984 144.407 1.00 15.30 384 GLU B O 1
ATOM 9782 N N . ILE B 1 415 ? 56.700 82.096 145.012 1.00 15.18 385 ILE B N 1
ATOM 9783 C CA . ILE B 1 415 ? 57.948 82.464 144.322 1.00 15.08 385 ILE B CA 1
ATOM 9784 C C . ILE B 1 415 ? 57.873 82.238 142.791 1.00 14.92 385 ILE B C 1
ATOM 9785 O O . ILE B 1 415 ? 58.336 83.070 142.014 1.00 13.86 385 ILE B O 1
ATOM 9790 N N . TYR B 1 416 ? 57.288 81.123 142.376 1.00 14.99 386 TYR B N 1
ATOM 9791 C CA . TYR B 1 416 ? 57.370 80.697 140.988 1.00 16.43 386 TYR B CA 1
ATOM 9792 C C . TYR B 1 416 ? 56.009 80.621 140.312 1.00 17.10 386 TYR B C 1
ATOM 9793 O O . TYR B 1 416 ? 55.920 80.289 139.129 1.00 17.94 386 TYR B O 1
ATOM 9802 N N . LYS B 1 417 ? 54.945 80.905 141.051 1.00 17.68 387 LYS B N 1
ATOM 9803 C CA . LYS B 1 417 ? 53.594 80.624 140.571 1.00 18.27 387 LYS B CA 1
ATOM 9804 C C . LYS B 1 417 ? 53.448 79.177 140.110 1.00 17.74 387 LYS B C 1
ATOM 9805 O O . LYS B 1 417 ? 52.730 78.919 139.189 1.00 19.02 387 LYS B O 1
ATOM 9811 N N . LEU B 1 418 ? 54.159 78.230 140.707 1.00 16.84 388 LEU B N 1
ATOM 9812 C CA . LEU B 1 418 ? 53.923 76.830 140.427 1.00 15.49 388 LEU B CA 1
ATOM 9813 C C . LEU B 1 418 ? 52.875 76.236 141.354 1.00 15.33 388 LEU B C 1
ATOM 9814 O O . LEU B 1 418 ? 52.962 76.423 142.571 1.00 15.56 388 LEU B O 1
ATOM 9819 N N . GLY B 1 419 ? 51.897 75.509 140.812 1.00 14.71 389 GLY B N 1
ATOM 9820 C CA . GLY B 1 419 ? 50.959 74.781 141.654 1.00 14.18 389 GLY B CA 1
ATOM 9821 C C . GLY B 1 419 ? 51.408 73.347 141.830 1.00 14.71 389 GLY B C 1
ATOM 9822 O O . GLY B 1 419 ? 52.163 72.825 141.005 1.00 16.01 389 GLY B O 1
ATOM 9823 N N . VAL B 1 420 ? 50.958 72.669 142.881 1.00 14.65 390 VAL B N 1
ATOM 9824 C CA . VAL B 1 420 ? 51.429 71.310 143.131 1.00 14.30 390 VAL B CA 1
ATOM 9825 C C . VAL B 1 420 ? 50.265 70.319 143.055 1.00 15.52 390 VAL B C 1
ATOM 9826 O O . VAL B 1 420 ? 49.304 70.441 143.803 1.00 16.80 390 VAL B O 1
ATOM 9830 N N . VAL B 1 421 ? 50.376 69.327 142.178 1.00 16.14 391 VAL B N 1
ATOM 9831 C CA . VAL B 1 421 ? 49.335 68.335 141.957 1.00 16.84 391 VAL B CA 1
ATOM 9832 C C . VAL B 1 421 ? 49.856 66.989 142.389 1.00 17.06 391 VAL B C 1
ATOM 9833 O O . VAL B 1 421 ? 50.848 66.501 141.812 1.00 17.81 391 VAL B O 1
ATOM 9837 N N . SER B 1 422 ? 49.199 66.356 143.360 1.00 16.90 392 SER B N 1
ATOM 9838 C CA . SER B 1 422 ? 49.618 65.009 143.759 1.00 17.51 392 SER B CA 1
ATOM 9839 C C . SER B 1 422 ? 49.011 63.992 142.794 1.00 17.61 392 SER B C 1
ATOM 9840 O O . SER B 1 422 ? 47.807 63.712 142.857 1.00 17.74 392 SER B O 1
ATOM 9843 N N . ILE B 1 423 ? 49.841 63.451 141.904 1.00 17.14 393 ILE B N 1
ATOM 9844 C CA . ILE B 1 423 ? 49.382 62.446 140.963 1.00 17.26 393 ILE B CA 1
ATOM 9845 C C . ILE B 1 423 ? 49.143 61.148 141.741 1.00 17.32 393 ILE B C 1
ATOM 9846 O O . ILE B 1 423 ? 50.002 60.726 142.496 1.00 16.76 393 ILE B O 1
ATOM 9851 N N . PRO B 1 424 ? 47.964 60.536 141.635 1.00 17.99 394 PRO B N 1
ATOM 9852 C CA . PRO B 1 424 ? 47.767 59.236 142.295 1.00 18.18 394 PRO B CA 1
ATOM 9853 C C . PRO B 1 424 ? 48.768 58.249 141.771 1.00 18.91 394 PRO B C 1
ATOM 9854 O O . PRO B 1 424 ? 49.279 58.233 140.643 1.00 19.36 394 PRO B O 1
ATOM 9858 N N . THR B 1 425 ? 49.057 57.383 142.685 1.00 19.29 395 THR B N 1
ATOM 9859 C CA . THR B 1 425 ? 50.081 56.419 142.535 1.00 19.47 395 THR B CA 1
ATOM 9860 C C . THR B 1 425 ? 49.511 55.275 141.673 1.00 19.87 395 THR B C 1
ATOM 9861 O O . THR B 1 425 ? 48.315 54.974 141.740 1.00 20.71 395 THR B O 1
ATOM 9865 N N . ASN B 1 426 ? 50.351 54.689 140.824 1.00 19.84 396 ASN B N 1
ATOM 9866 C CA . ASN B 1 426 ? 49.954 53.618 139.899 1.00 19.74 396 ASN B CA 1
ATOM 9867 C C . ASN B 1 426 ? 49.393 52.366 140.575 1.00 20.07 396 ASN B C 1
ATOM 9868 O O . ASN B 1 426 ? 48.334 51.885 140.175 1.00 20.62 396 ASN B O 1
ATOM 9873 N N . MET B 1 427 ? 50.114 51.825 141.563 1.00 19.75 397 MET B N 1
ATOM 9874 C CA . MET B 1 427 ? 49.593 50.761 142.440 1.00 19.73 397 MET B CA 1
ATOM 9875 C C . MET B 1 427 ? 49.351 51.302 143.857 1.00 19.57 397 MET B C 1
ATOM 9876 O O . MET B 1 427 ? 50.004 52.256 144.257 1.00 20.11 397 MET B O 1
ATOM 9881 N N . PRO B 1 428 ? 48.443 50.701 144.632 1.00 19.25 398 PRO B N 1
ATOM 9882 C CA . PRO B 1 428 ? 48.253 51.114 146.038 1.00 18.69 398 PRO B CA 1
ATOM 9883 C C . PRO B 1 428 ? 49.526 50.992 146.899 1.00 18.41 398 PRO B C 1
ATOM 9884 O O . PRO B 1 428 ? 50.046 49.908 147.046 1.00 18.51 398 PRO B O 1
ATOM 9888 N N . MET B 1 429 ? 50.025 52.093 147.452 1.00 18.93 399 MET B N 1
ATOM 9889 C CA . MET B 1 429 ? 51.199 52.061 148.328 1.00 19.12 399 MET B CA 1
ATOM 9890 C C . MET B 1 429 ? 50.910 51.322 149.644 1.00 17.86 399 MET B C 1
ATOM 9891 O O . MET B 1 429 ? 49.931 51.614 150.342 1.00 17.83 399 MET B O 1
ATOM 9896 N N . ILE B 1 430 ? 51.759 50.356 149.976 1.00 16.57 400 ILE B N 1
ATOM 9897 C CA . ILE B 1 430 ? 51.533 49.508 151.152 1.00 15.14 400 ILE B CA 1
ATOM 9898 C C . ILE B 1 430 ? 52.747 49.393 152.080 1.00 14.65 400 ILE B C 1
ATOM 9899 O O . ILE B 1 430 ? 52.758 48.574 152.991 1.00 14.41 400 ILE B O 1
ATOM 9904 N N . ARG B 1 431 ? 53.749 50.237 151.857 1.00 14.43 401 ARG B N 1
ATOM 9905 C CA . ARG B 1 431 ? 54.945 50.299 152.702 1.00 14.30 401 ARG B CA 1
ATOM 9906 C C . ARG B 1 431 ? 54.581 50.701 154.115 1.00 14.92 401 ARG B C 1
ATOM 9907 O O . ARG B 1 431 ? 53.784 51.619 154.322 1.00 15.24 401 ARG B O 1
ATOM 9915 N N . GLU B 1 432 ? 55.193 50.037 155.084 1.00 15.25 402 GLU B N 1
ATOM 9916 C CA . GLU B 1 432 ? 54.966 50.355 156.482 1.00 15.98 402 GLU B CA 1
ATOM 9917 C C . GLU B 1 432 ? 56.051 51.269 157.001 1.00 15.48 402 GLU B C 1
ATOM 9918 O O . GLU B 1 432 ? 57.197 50.834 157.182 1.00 15.64 402 GLU B O 1
ATOM 9924 N N . ASP B 1 433 ? 55.688 52.530 157.222 1.00 14.88 403 ASP B N 1
ATOM 9925 C CA . ASP B 1 433 ? 56.573 53.471 157.894 1.00 15.19 403 ASP B CA 1
ATOM 9926 C C . ASP B 1 433 ? 56.398 53.392 159.402 1.00 15.11 403 ASP B C 1
ATOM 9927 O O . ASP B 1 433 ? 55.372 53.812 159.945 1.00 15.07 403 ASP B O 1
ATOM 9932 N N . GLN B 1 434 ? 57.411 52.831 160.065 1.00 15.10 404 GLN B N 1
ATOM 9933 C CA . GLN B 1 434 ? 57.439 52.684 161.516 1.00 14.47 404 GLN B CA 1
ATOM 9934 C C . GLN B 1 434 ? 57.746 54.003 162.211 1.00 14.20 404 GLN B C 1
ATOM 9935 O O . GLN B 1 434 ? 58.363 54.895 161.641 1.00 14.53 404 GLN B O 1
ATOM 9941 N N . SER B 1 435 ? 57.316 54.137 163.456 1.00 13.74 405 SER B N 1
ATOM 9942 C CA . SER B 1 435 ? 57.639 55.337 164.213 1.00 12.59 405 SER B CA 1
ATOM 9943 C C . SER B 1 435 ? 59.095 55.254 164.718 1.00 11.88 405 SER B C 1
ATOM 9944 O O . SER B 1 435 ? 59.646 54.170 164.844 1.00 11.50 405 SER B O 1
ATOM 9947 N N . ASP B 1 436 ? 59.710 56.411 164.954 1.00 11.63 406 ASP B N 1
ATOM 9948 C CA . ASP B 1 436 ? 61.124 56.531 165.322 1.00 11.33 406 ASP B CA 1
ATOM 9949 C C . ASP B 1 436 ? 61.527 55.755 166.569 1.00 11.18 406 ASP B C 1
ATOM 9950 O O . ASP B 1 436 ? 60.713 55.566 167.468 1.00 11.21 406 ASP B O 1
ATOM 9955 N N . LEU B 1 437 ? 62.776 55.290 166.616 1.00 11.15 407 LEU B N 1
ATOM 9956 C CA . LEU B 1 437 ? 63.326 54.683 167.835 1.00 10.84 407 LEU B CA 1
ATOM 9957 C C . LEU B 1 437 ? 64.423 55.596 168.410 1.00 10.79 407 LEU B C 1
ATOM 9958 O O . LEU B 1 437 ? 65.468 55.789 167.777 1.00 11.42 407 LEU B O 1
ATOM 9963 N N . ILE B 1 438 ? 64.172 56.179 169.581 1.00 9.82 408 ILE B N 1
ATOM 9964 C CA . ILE B 1 438 ? 65.035 57.228 170.109 1.00 8.97 408 ILE B CA 1
ATOM 9965 C C . ILE B 1 438 ? 65.839 56.688 171.272 1.00 9.12 408 ILE B C 1
ATOM 9966 O O . ILE B 1 438 ? 65.287 56.099 172.188 1.00 9.28 408 ILE B O 1
ATOM 9971 N N . TYR B 1 439 ? 67.150 56.892 171.217 1.00 9.17 409 TYR B N 1
ATOM 9972 C CA . TYR B 1 439 ? 68.083 56.388 172.214 1.00 8.83 409 TYR B CA 1
ATOM 9973 C C . TYR B 1 439 ? 68.838 57.531 172.888 1.00 9.26 409 TYR B C 1
ATOM 9974 O O . TYR B 1 439 ? 69.077 58.562 172.255 1.00 9.77 409 TYR B O 1
ATOM 9983 N N . LYS B 1 440 ? 69.211 57.357 174.157 1.00 9.30 410 LYS B N 1
ATOM 9984 C CA . LYS B 1 440 ? 70.004 58.361 174.881 1.00 9.65 410 LYS B CA 1
ATOM 9985 C C . LYS B 1 440 ? 71.361 58.706 174.263 1.00 9.99 410 LYS B C 1
ATOM 9986 O O . LYS B 1 440 ? 71.795 59.850 174.334 1.00 9.99 410 LYS B O 1
ATOM 9992 N N . THR B 1 441 ? 72.058 57.723 173.701 1.00 10.63 411 THR B N 1
ATOM 9993 C CA . THR B 1 441 ? 73.413 57.965 173.191 1.00 11.41 411 THR B CA 1
ATOM 9994 C C . THR B 1 441 ? 73.558 57.407 171.773 1.00 12.01 411 THR B C 1
ATOM 9995 O O . THR B 1 441 ? 72.891 56.421 171.435 1.00 12.31 411 THR B O 1
ATOM 9999 N N . GLU B 1 442 ? 74.425 58.019 170.954 1.00 12.36 412 GLU B N 1
ATOM 10000 C CA . GLU B 1 442 ? 74.740 57.491 169.617 1.00 12.65 412 GLU B CA 1
ATOM 10001 C C . GLU B 1 442 ? 75.145 56.022 169.784 1.00 12.70 412 GLU B C 1
ATOM 10002 O O . GLU B 1 442 ? 74.720 55.142 169.040 1.00 12.74 412 GLU B O 1
ATOM 10008 N N . GLU B 1 443 ? 75.950 55.764 170.801 1.00 12.71 413 GLU B N 1
ATOM 10009 C CA . GLU B 1 443 ? 76.426 54.420 171.073 1.00 12.97 413 GLU B CA 1
ATOM 10010 C C . GLU B 1 443 ? 75.307 53.376 171.050 1.00 12.52 413 GLU B C 1
ATOM 10011 O O . GLU B 1 443 ? 75.363 52.402 170.291 1.00 12.35 413 GLU B O 1
ATOM 10017 N N . ALA B 1 444 ? 74.287 53.614 171.869 1.00 12.28 414 ALA B N 1
ATOM 10018 C CA . ALA B 1 444 ? 73.136 52.724 171.987 1.00 12.15 414 ALA B CA 1
ATOM 10019 C C . ALA B 1 444 ? 72.317 52.656 170.709 1.00 12.01 414 ALA B C 1
ATOM 10020 O O . ALA B 1 444 ? 71.820 51.599 170.352 1.00 12.49 414 ALA B O 1
ATOM 10022 N N . LYS B 1 445 ? 72.170 53.783 170.031 1.00 11.63 415 LYS B N 1
ATOM 10023 C CA . LYS B 1 445 ? 71.480 53.802 168.754 1.00 11.33 415 LYS B CA 1
ATOM 10024 C C . LYS B 1 445 ? 72.214 52.898 167.757 1.00 11.62 415 LYS B C 1
ATOM 10025 O O . LYS B 1 445 ? 71.591 52.108 167.047 1.00 11.75 415 LYS B O 1
ATOM 10031 N N . TYR B 1 446 ? 73.538 53.015 167.706 1.00 11.87 416 TYR B N 1
ATOM 10032 C CA . TYR B 1 446 ? 74.308 52.353 166.652 1.00 12.15 416 TYR B CA 1
ATOM 10033 C C . TYR B 1 446 ? 74.434 50.830 166.848 1.00 12.57 416 TYR B C 1
ATOM 10034 O O . TYR B 1 446 ? 74.287 50.093 165.861 1.00 12.26 416 TYR B O 1
ATOM 10043 N N . ILE B 1 447 ? 74.693 50.345 168.081 1.00 12.51 417 ILE B N 1
ATOM 10044 C CA . ILE B 1 447 ? 74.580 48.896 168.268 1.00 12.92 417 ILE B CA 1
ATOM 10045 C C . ILE B 1 447 ? 73.123 48.431 168.041 1.00 12.73 417 ILE B C 1
ATOM 10046 O O . ILE B 1 447 ? 72.902 47.349 167.493 1.00 12.90 417 ILE B O 1
ATOM 10051 N N . ALA B 1 448 ? 72.141 49.259 168.392 1.00 12.28 418 ALA B N 1
ATOM 10052 C CA . ALA B 1 448 ? 70.758 48.910 168.081 1.00 12.25 418 ALA B CA 1
ATOM 10053 C C . ALA B 1 448 ? 70.544 48.739 166.575 1.00 12.79 418 ALA B C 1
ATOM 10054 O O . ALA B 1 448 ? 69.886 47.774 166.172 1.00 13.24 418 ALA B O 1
ATOM 10056 N N . VAL B 1 449 ? 71.110 49.651 165.762 1.00 12.80 419 VAL B N 1
ATOM 10057 C CA . VAL B 1 449 ? 71.050 49.583 164.291 1.00 12.80 419 VAL B CA 1
ATOM 10058 C C . VAL B 1 449 ? 71.767 48.332 163.750 1.00 13.80 419 VAL B C 1
ATOM 10059 O O . VAL B 1 449 ? 71.186 47.547 162.990 1.00 14.34 419 VAL B O 1
ATOM 10063 N N . VAL B 1 450 ? 73.017 48.129 164.149 1.00 14.02 420 VAL B N 1
ATOM 10064 C CA . VAL B 1 450 ? 73.793 47.010 163.632 1.00 14.58 420 VAL B CA 1
ATOM 10065 C C . VAL B 1 450 ? 73.079 45.660 163.839 1.00 14.95 420 VAL B C 1
ATOM 10066 O O . VAL B 1 450 ? 73.182 44.770 163.000 1.00 14.84 420 VAL B O 1
ATOM 10070 N N . ASP B 1 451 ? 72.315 45.545 164.924 1.00 15.52 421 ASP B N 1
ATOM 10071 C CA . ASP B 1 451 ? 71.538 44.333 165.224 1.00 15.84 421 ASP B CA 1
ATOM 10072 C C . ASP B 1 451 ? 70.388 44.104 164.262 1.00 15.69 421 ASP B C 1
ATOM 10073 O O . ASP B 1 451 ? 70.083 42.969 163.913 1.00 15.82 421 ASP B O 1
ATOM 10078 N N . ASP B 1 452 ? 69.717 45.182 163.887 1.00 15.41 422 ASP B N 1
ATOM 10079 C CA . ASP B 1 452 ? 68.616 45.091 162.956 1.00 15.68 422 ASP B CA 1
ATOM 10080 C C . ASP B 1 452 ? 69.183 44.602 161.620 1.00 15.53 422 ASP B C 1
ATOM 10081 O O . ASP B 1 452 ? 68.774 43.544 161.141 1.00 15.56 422 ASP B O 1
ATOM 10086 N N . VAL B 1 453 ? 70.151 45.347 161.067 1.00 15.08 423 VAL B N 1
ATOM 10087 C CA . VAL B 1 453 ? 70.819 45.029 159.795 1.00 14.61 423 VAL B CA 1
ATOM 10088 C C . VAL B 1 453 ? 71.299 43.575 159.754 1.00 14.59 423 VAL B C 1
ATOM 10089 O O . VAL B 1 453 ? 71.018 42.859 158.803 1.00 14.79 423 VAL B O 1
ATOM 10093 N N . ALA B 1 454 ? 71.988 43.140 160.801 1.00 14.37 424 ALA B N 1
ATOM 10094 C CA . ALA B 1 454 ? 72.452 41.748 160.906 1.00 14.76 424 ALA B CA 1
ATOM 10095 C C . ALA B 1 454 ? 71.336 40.703 160.798 1.00 14.83 424 ALA B C 1
ATOM 10096 O O . ALA B 1 454 ? 71.523 39.666 160.156 1.00 15.32 424 ALA B O 1
ATOM 10098 N N . GLU B 1 455 ? 70.193 40.979 161.425 1.00 14.98 425 GLU B N 1
ATOM 10099 C CA . GLU B 1 455 ? 69.019 40.104 161.358 1.00 14.99 425 GLU B CA 1
ATOM 10100 C C . GLU B 1 455 ? 68.458 40.091 159.947 1.00 14.61 425 GLU B C 1
ATOM 10101 O O . GLU B 1 455 ? 68.182 39.022 159.391 1.00 14.70 425 GLU B O 1
ATOM 10107 N N . ARG B 1 456 ? 68.283 41.286 159.385 1.00 14.07 426 ARG B N 1
ATOM 10108 C CA . ARG B 1 456 ? 67.780 41.459 158.027 1.00 13.75 426 ARG B CA 1
ATOM 10109 C C . ARG B 1 456 ? 68.650 40.713 157.007 1.00 13.93 426 ARG B C 1
ATOM 10110 O O . ARG B 1 456 ? 68.135 39.938 156.177 1.00 13.61 426 ARG B O 1
ATOM 10118 N N . TYR B 1 457 ? 69.966 40.933 157.106 1.00 13.66 427 TYR B N 1
ATOM 10119 C CA . TYR B 1 457 ? 70.940 40.302 156.231 1.00 13.05 427 TYR B CA 1
ATOM 10120 C C . TYR B 1 457 ? 70.823 38.792 156.280 1.00 13.55 427 TYR B C 1
ATOM 10121 O O . TYR B 1 457 ? 70.936 38.122 155.245 1.00 13.33 427 TYR B O 1
ATOM 10130 N N . ALA B 1 458 ? 70.591 38.266 157.479 1.00 14.04 428 ALA B N 1
ATOM 10131 C CA . ALA B 1 458 ? 70.475 36.827 157.661 1.00 15.00 428 ALA B CA 1
ATOM 10132 C C . ALA B 1 458 ? 69.191 36.295 157.024 1.00 15.41 428 ALA B C 1
ATOM 10133 O O . ALA B 1 458 ? 69.187 35.192 156.487 1.00 16.29 428 ALA B O 1
ATOM 10135 N N . LYS B 1 459 ? 68.114 37.070 157.072 1.00 15.69 429 LYS B N 1
ATOM 10136 C CA . LYS B 1 459 ? 66.884 36.700 156.379 1.00 16.67 429 LYS B CA 1
ATOM 10137 C C . LYS B 1 459 ? 66.988 36.909 154.860 1.00 16.22 429 LYS B C 1
ATOM 10138 O O . LYS B 1 459 ? 66.112 36.476 154.103 1.00 16.07 429 LYS B O 1
ATOM 10144 N N . GLY B 1 460 ? 68.053 37.577 154.420 1.00 15.87 430 GLY B N 1
ATOM 10145 C CA . GLY B 1 460 ? 68.205 37.958 153.025 1.00 15.41 430 GLY B CA 1
ATOM 10146 C C . GLY B 1 460 ? 67.597 39.306 152.628 1.00 15.21 430 GLY B C 1
ATOM 10147 O O . GLY B 1 460 ? 67.908 39.822 151.549 1.00 15.48 430 GLY B O 1
ATOM 10148 N N . GLN B 1 461 ? 66.728 39.875 153.471 1.00 14.59 431 GLN B N 1
ATOM 10149 C CA . GLN B 1 461 ? 66.072 41.146 153.146 1.00 14.12 431 GLN B CA 1
ATOM 10150 C C . GLN B 1 461 ? 67.112 42.241 152.873 1.00 13.46 431 GLN B C 1
ATOM 10151 O O . GLN B 1 461 ? 68.072 42.376 153.634 1.00 14.08 431 GLN B O 1
ATOM 10157 N N . PRO B 1 462 ? 66.980 42.955 151.760 1.00 12.44 432 PRO B N 1
ATOM 10158 C CA . PRO B 1 462 ? 67.928 44.024 151.441 1.00 12.20 432 PRO B CA 1
ATOM 10159 C C . PRO B 1 462 ? 67.694 45.259 152.299 1.00 12.38 432 PRO B C 1
ATOM 10160 O O . PRO B 1 462 ? 66.550 45.638 152.595 1.00 12.50 432 PRO B O 1
ATOM 10164 N N . VAL B 1 463 ? 68.784 45.911 152.673 1.00 12.44 433 VAL B N 1
ATOM 10165 C CA . VAL B 1 463 ? 68.686 47.120 153.478 1.00 12.50 433 VAL B CA 1
ATOM 10166 C C . VAL B 1 463 ? 69.383 48.300 152.833 1.00 12.32 433 VAL B C 1
ATOM 10167 O O . VAL B 1 463 ? 70.478 48.156 152.262 1.00 12.19 433 VAL B O 1
ATOM 10171 N N . LEU B 1 464 ? 68.727 49.456 152.930 1.00 11.93 434 LEU B N 1
ATOM 10172 C CA . LEU B 1 464 ? 69.319 50.762 152.660 1.00 11.44 434 LEU B CA 1
ATOM 10173 C C . LEU B 1 464 ? 69.435 51.521 154.008 1.00 11.83 434 LEU B C 1
ATOM 10174 O O . LEU B 1 464 ? 68.439 51.815 154.674 1.00 11.61 434 LEU B O 1
ATOM 10179 N N . ILE B 1 465 ? 70.657 51.826 154.418 1.00 12.08 435 ILE B N 1
ATOM 10180 C CA . ILE B 1 465 ? 70.877 52.510 155.681 1.00 12.01 435 ILE B CA 1
ATOM 10181 C C . ILE B 1 465 ? 71.316 53.914 155.369 1.00 12.34 435 ILE B C 1
ATOM 10182 O O . ILE B 1 465 ? 72.341 54.110 154.742 1.00 13.31 435 ILE B O 1
ATOM 10187 N N . GLY B 1 466 ? 70.535 54.903 155.763 1.00 12.44 436 GLY B N 1
ATOM 10188 C CA . GLY B 1 466 ? 70.888 56.268 155.422 1.00 12.15 436 GLY B CA 1
ATOM 10189 C C . GLY B 1 466 ? 71.662 56.860 156.561 1.00 12.33 436 GLY B C 1
ATOM 10190 O O . GLY B 1 466 ? 71.307 56.611 157.719 1.00 12.53 436 GLY B O 1
ATOM 10191 N N . THR B 1 467 ? 72.744 57.572 156.263 1.00 12.30 437 THR B N 1
ATOM 10192 C CA . THR B 1 467 ? 73.362 58.400 157.285 1.00 13.22 437 THR B CA 1
ATOM 10193 C C . THR B 1 467 ? 73.400 59.812 156.815 1.00 14.00 437 THR B C 1
ATOM 10194 O O . THR B 1 467 ? 72.670 60.199 155.905 1.00 15.37 437 THR B O 1
ATOM 10198 N N . THR B 1 468 ? 74.284 60.595 157.415 1.00 14.63 438 THR B N 1
ATOM 10199 C CA . THR B 1 468 ? 74.237 62.019 157.174 1.00 14.87 438 THR B CA 1
ATOM 10200 C C . THR B 1 468 ? 75.581 62.695 157.159 1.00 15.52 438 THR B C 1
ATOM 10201 O O . THR B 1 468 ? 75.653 63.915 157.031 1.00 15.83 438 THR B O 1
ATOM 10205 N N . SER B 1 469 ? 76.634 61.884 157.257 1.00 16.14 439 SER B N 1
ATOM 10206 C CA . SER B 1 469 ? 78.005 62.317 157.028 1.00 16.99 439 SER B CA 1
ATOM 10207 C C . SER B 1 469 ? 78.885 61.132 156.621 1.00 17.59 439 SER B C 1
ATOM 10208 O O . SER B 1 469 ? 78.685 59.997 157.062 1.00 17.01 439 SER B O 1
ATOM 10211 N N . VAL B 1 470 ? 79.873 61.414 155.787 1.00 18.70 440 VAL B N 1
ATOM 10212 C CA . VAL B 1 470 ? 80.831 60.413 155.372 1.00 19.68 440 VAL B CA 1
ATOM 10213 C C . VAL B 1 470 ? 81.395 59.708 156.586 1.00 21.17 440 VAL B C 1
ATOM 10214 O O . VAL B 1 470 ? 81.582 58.462 156.587 1.00 22.04 440 VAL B O 1
ATOM 10218 N N . GLU B 1 471 ? 81.676 60.476 157.637 1.00 22.07 441 GLU B N 1
ATOM 10219 C CA . GLU B 1 471 ? 82.350 59.868 158.777 1.00 22.95 441 GLU B CA 1
ATOM 10220 C C . GLU B 1 471 ? 81.466 58.890 159.548 1.00 22.65 441 GLU B C 1
ATOM 10221 O O . GLU B 1 471 ? 81.969 57.890 160.067 1.00 23.57 441 GLU B O 1
ATOM 10227 N N . ARG B 1 472 ? 80.158 59.133 159.590 1.00 22.46 442 ARG B N 1
ATOM 10228 C CA . ARG B 1 472 ? 79.251 58.176 160.235 1.00 22.36 442 ARG B CA 1
ATOM 10229 C C . ARG B 1 472 ? 79.023 56.899 159.394 1.00 21.70 442 ARG B C 1
ATOM 10230 O O . ARG B 1 472 ? 78.967 55.792 159.940 1.00 21.59 442 ARG B O 1
ATOM 10238 N N . SER B 1 473 ? 78.932 57.052 158.075 1.00 20.98 443 SER B N 1
ATOM 10239 C CA . SER B 1 473 ? 78.826 55.929 157.157 1.00 20.21 443 SER B CA 1
ATOM 10240 C C . SER B 1 473 ? 80.030 54.995 157.300 1.00 20.78 443 SER B C 1
ATOM 10241 O O . SER B 1 473 ? 79.884 53.768 157.391 1.00 20.49 443 SER B O 1
ATOM 10244 N N . GLU B 1 474 ? 81.222 55.587 157.349 1.00 21.27 444 GLU B N 1
ATOM 10245 C CA . GLU B 1 474 ? 82.457 54.840 157.616 1.00 21.48 444 GLU B CA 1
ATOM 10246 C C . GLU B 1 474 ? 82.481 54.144 158.977 1.00 21.11 444 GLU B C 1
ATOM 10247 O O . GLU B 1 474 ? 82.893 52.969 159.055 1.00 21.81 444 GLU B O 1
ATOM 10253 N N . TYR B 1 475 ? 82.088 54.839 160.055 1.00 20.12 445 TYR B N 1
ATOM 10254 C CA . TYR B 1 475 ? 82.043 54.162 161.364 1.00 19.37 445 TYR B CA 1
ATOM 10255 C C . TYR B 1 475 ? 81.128 52.933 161.265 1.00 19.06 445 TYR B C 1
ATOM 10256 O O . TYR B 1 475 ? 81.487 51.847 161.746 1.00 18.50 445 TYR B O 1
ATOM 10265 N N . LEU B 1 476 ? 79.970 53.114 160.612 1.00 18.41 446 LEU B N 1
ATOM 10266 C CA . LEU B 1 476 ? 78.979 52.056 160.462 1.00 17.81 446 LEU B CA 1
ATOM 10267 C C . LEU B 1 476 ? 79.524 50.901 159.628 1.00 17.99 446 LEU B C 1
ATOM 10268 O O . LEU B 1 476 ? 79.368 49.722 159.991 1.00 17.59 446 LEU B O 1
ATOM 10273 N N . SER B 1 477 ? 80.176 51.255 158.521 1.00 18.11 447 SER B N 1
ATOM 10274 C CA . SER B 1 477 ? 80.914 50.306 157.681 1.00 18.02 447 SER B CA 1
ATOM 10275 C C . SER B 1 477 ? 81.882 49.449 158.517 1.00 18.70 447 SER B C 1
ATOM 10276 O O . SER B 1 477 ? 81.881 48.204 158.425 1.00 18.51 447 SER B O 1
ATOM 10279 N N . ARG B 1 478 ? 82.689 50.117 159.345 1.00 19.35 448 ARG B N 1
ATOM 10280 C CA . ARG B 1 478 ? 83.663 49.425 160.200 1.00 19.87 448 ARG B CA 1
ATOM 10281 C C . ARG B 1 478 ? 83.015 48.435 161.155 1.00 19.73 448 ARG B C 1
ATOM 10282 O O . ARG B 1 478 ? 83.608 47.388 161.456 1.00 20.44 448 ARG B O 1
ATOM 10290 N N . GLN B 1 479 ? 81.810 48.763 161.621 1.00 19.61 449 GLN B N 1
ATOM 10291 C CA . GLN B 1 479 ? 81.022 47.868 162.465 1.00 19.77 449 GLN B CA 1
ATOM 10292 C C . GLN B 1 479 ? 80.566 46.664 161.658 1.00 19.69 449 GLN B C 1
ATOM 10293 O O . GLN B 1 479 ? 80.911 45.516 161.970 1.00 20.23 449 GLN B O 1
ATOM 10299 N N . PHE B 1 480 ? 79.819 46.937 160.598 1.00 19.60 450 PHE B N 1
ATOM 10300 C CA . PHE B 1 480 ? 79.347 45.912 159.672 1.00 19.27 450 PHE B CA 1
ATOM 10301 C C . PHE B 1 480 ? 80.435 44.860 159.357 1.00 19.69 450 PHE B C 1
ATOM 10302 O O . PHE B 1 480 ? 80.193 43.648 159.454 1.00 19.37 450 PHE B O 1
ATOM 10310 N N . THR B 1 481 ? 81.625 45.353 158.999 1.00 20.24 451 THR B N 1
ATOM 10311 C CA . THR B 1 481 ? 82.828 44.549 158.751 1.00 20.54 451 THR B CA 1
ATOM 10312 C C . THR B 1 481 ? 83.180 43.644 159.951 1.00 20.97 451 THR B C 1
ATOM 10313 O O . THR B 1 481 ? 83.350 42.425 159.804 1.00 20.17 451 THR B O 1
ATOM 10317 N N . LYS B 1 482 ? 83.267 44.238 161.136 1.00 21.63 452 LYS B N 1
ATOM 10318 C CA . LYS B 1 482 ? 83.509 43.458 162.343 1.00 22.31 452 LYS B CA 1
ATOM 10319 C C . LYS B 1 482 ? 82.398 42.431 162.587 1.00 22.58 452 LYS B C 1
ATOM 10320 O O . LYS B 1 482 ? 82.641 41.413 163.218 1.00 23.03 452 LYS B O 1
ATOM 10326 N N . ARG B 1 483 ? 81.190 42.681 162.082 1.00 22.99 453 ARG B N 1
ATOM 10327 C CA . ARG B 1 483 ? 80.082 41.729 162.251 1.00 23.17 453 ARG B CA 1
ATOM 10328 C C . ARG B 1 483 ? 79.995 40.675 161.115 1.00 23.26 453 ARG B C 1
ATOM 10329 O O . ARG B 1 483 ? 79.118 39.761 161.135 1.00 22.96 453 ARG B O 1
ATOM 10337 N N . ARG B 1 484 ? 80.925 40.812 160.151 1.00 23.33 454 ARG B N 1
ATOM 10338 C CA . ARG B 1 484 ? 81.041 39.942 158.969 1.00 23.67 454 ARG B CA 1
ATOM 10339 C C . ARG B 1 484 ? 79.937 40.161 157.902 1.00 23.38 454 ARG B C 1
ATOM 10340 O O . ARG B 1 484 ? 79.571 39.219 157.186 1.00 23.22 454 ARG B O 1
ATOM 10348 N N . ILE B 1 485 ? 79.441 41.402 157.779 1.00 22.94 455 ILE B N 1
ATOM 10349 C CA . ILE B 1 485 ? 78.358 41.728 156.837 1.00 22.34 455 ILE B CA 1
ATOM 10350 C C . ILE B 1 485 ? 78.864 42.484 155.597 1.00 21.89 455 ILE B C 1
ATOM 10351 O O . ILE B 1 485 ? 79.180 43.667 155.681 1.00 22.01 455 ILE B O 1
ATOM 10356 N N . PRO B 1 486 ? 78.927 41.827 154.441 1.00 21.38 456 PRO B N 1
ATOM 10357 C CA . PRO B 1 486 ? 79.442 42.497 153.241 1.00 20.86 456 PRO B CA 1
ATOM 10358 C C . PRO B 1 486 ? 78.468 43.586 152.827 1.00 20.50 456 PRO B C 1
ATOM 10359 O O . PRO B 1 486 ? 77.255 43.390 152.980 1.00 20.79 456 PRO B O 1
ATOM 10363 N N . HIS B 1 487 ? 78.984 44.712 152.328 1.00 20.02 457 HIS B N 1
ATOM 10364 C CA . HIS B 1 487 ? 78.173 45.915 152.096 1.00 18.94 457 HIS B CA 1
ATOM 10365 C C . HIS B 1 487 ? 78.924 46.945 151.238 1.00 19.12 457 HIS B C 1
ATOM 10366 O O . HIS B 1 487 ? 80.103 46.767 150.946 1.00 18.79 457 HIS B O 1
ATOM 10373 N N . ASN B 1 488 ? 78.239 48.026 150.849 1.00 19.27 458 ASN B N 1
ATOM 10374 C CA . ASN B 1 488 ? 78.893 49.146 150.189 1.00 19.85 458 ASN B CA 1
ATOM 10375 C C . ASN B 1 488 ? 78.561 50.472 150.841 1.00 20.20 458 ASN B C 1
ATOM 10376 O O . ASN B 1 488 ? 77.421 50.726 151.302 1.00 20.96 458 ASN B O 1
ATOM 10381 N N . VAL B 1 489 ? 79.563 51.341 150.857 1.00 20.07 459 VAL B N 1
ATOM 10382 C CA . VAL B 1 489 ? 79.364 52.729 151.263 1.00 19.31 459 VAL B CA 1
ATOM 10383 C C . VAL B 1 489 ? 79.293 53.630 150.027 1.00 19.33 459 VAL B C 1
ATOM 10384 O O . VAL B 1 489 ? 80.236 53.685 149.233 1.00 18.29 459 VAL B O 1
ATOM 10388 N N . LEU B 1 490 ? 78.165 54.321 149.872 1.00 20.02 460 LEU B N 1
ATOM 10389 C CA . LEU B 1 490 ? 77.974 55.282 148.794 1.00 20.71 460 LEU B CA 1
ATOM 10390 C C . LEU B 1 490 ? 78.019 56.690 149.369 1.00 21.80 460 LEU B C 1
ATOM 10391 O O . LEU B 1 490 ? 77.117 57.094 150.120 1.00 22.05 460 LEU B O 1
ATOM 10396 N N . ASN B 1 491 ? 79.058 57.444 149.012 1.00 23.12 461 ASN B N 1
ATOM 10397 C CA . ASN B 1 491 ? 79.314 58.745 149.650 1.00 24.36 461 ASN B CA 1
ATOM 10398 C C . ASN B 1 491 ? 78.908 59.966 148.876 1.00 25.27 461 ASN B C 1
ATOM 10399 O O . ASN B 1 491 ? 79.326 61.064 149.246 1.00 25.73 461 ASN B O 1
ATOM 10404 N N . ALA B 1 492 ? 78.106 59.793 147.819 1.00 26.74 462 ALA B N 1
ATOM 10405 C CA . ALA B 1 492 ? 77.561 60.917 147.013 1.00 27.93 462 ALA B CA 1
ATOM 10406 C C . ALA B 1 492 ? 78.662 61.689 146.283 1.00 29.02 462 ALA B C 1
ATOM 10407 O O . ALA B 1 492 ? 78.538 62.879 146.040 1.00 28.95 462 ALA B O 1
ATOM 10409 N N . LYS B 1 493 ? 79.728 60.973 145.936 1.00 30.96 463 LYS B N 1
ATOM 10410 C CA . LYS B 1 493 ? 80.963 61.529 145.401 1.00 32.82 463 LYS B CA 1
ATOM 10411 C C . LYS B 1 493 ? 81.086 61.184 143.916 1.00 32.84 463 LYS B C 1
ATOM 10412 O O . LYS B 1 493 ? 81.214 62.073 143.084 1.00 33.24 463 LYS B O 1
ATOM 10418 N N . TYR B 1 494 ? 81.050 59.886 143.601 1.00 32.63 464 TYR B N 1
ATOM 10419 C CA . TYR B 1 494 ? 81.106 59.387 142.228 1.00 32.28 464 TYR B CA 1
ATOM 10420 C C . TYR B 1 494 ? 79.757 58.840 141.752 1.00 31.03 464 TYR B C 1
ATOM 10421 O O . TYR B 1 494 ? 79.431 57.674 141.994 1.00 30.99 464 TYR B O 1
ATOM 10430 N N . HIS B 1 495 ? 78.978 59.680 141.075 1.00 29.90 465 HIS B N 1
ATOM 10431 C CA . HIS B 1 495 ? 77.576 59.356 140.779 1.00 28.80 465 HIS B CA 1
ATOM 10432 C C . HIS B 1 495 ? 77.379 58.094 139.916 1.00 28.36 465 HIS B C 1
ATOM 10433 O O . HIS B 1 495 ? 76.526 57.249 140.221 1.00 28.02 465 HIS B O 1
ATOM 10440 N N . GLU B 1 496 ? 78.159 57.952 138.852 1.00 27.75 466 GLU B N 1
ATOM 10441 C CA . GLU B 1 496 ? 77.975 56.790 138.006 1.00 27.90 466 GLU B CA 1
ATOM 10442 C C . GLU B 1 496 ? 78.320 55.474 138.721 1.00 26.95 466 GLU B C 1
ATOM 10443 O O . GLU B 1 496 ? 77.559 54.514 138.634 1.00 27.06 466 GLU B O 1
ATOM 10449 N N . GLN B 1 497 ? 79.438 55.422 139.436 1.00 25.56 467 GLN B N 1
ATOM 10450 C CA . GLN B 1 497 ? 79.763 54.222 140.185 1.00 25.26 467 GLN B CA 1
ATOM 10451 C C . GLN B 1 497 ? 78.693 53.937 141.237 1.00 24.00 467 GLN B C 1
ATOM 10452 O O . GLN B 1 497 ? 78.346 52.780 141.502 1.00 23.86 467 GLN B O 1
ATOM 10458 N N . GLU B 1 498 ? 78.172 54.995 141.844 1.00 22.52 468 GLU B N 1
ATOM 10459 C CA . GLU B 1 498 ? 77.207 54.818 142.911 1.00 21.00 468 GLU B CA 1
ATOM 10460 C C . GLU B 1 498 ? 75.829 54.386 142.390 1.00 19.39 468 GLU B C 1
ATOM 10461 O O . GLU B 1 498 ? 75.172 53.564 143.019 1.00 19.21 468 GLU B O 1
ATOM 10467 N N . ALA B 1 499 ? 75.425 54.889 141.229 1.00 17.47 469 ALA B N 1
ATOM 10468 C CA . ALA B 1 499 ? 74.291 54.317 140.505 1.00 16.81 469 ALA B CA 1
ATOM 10469 C C . ALA B 1 499 ? 74.468 52.786 140.244 1.00 16.93 469 ALA B C 1
ATOM 10470 O O . ALA B 1 499 ? 73.609 51.974 140.589 1.00 16.99 469 ALA B O 1
ATOM 10472 N N . THR B 1 500 ? 75.586 52.390 139.652 1.00 16.33 470 THR B N 1
ATOM 10473 C CA . THR B 1 500 ? 75.791 50.999 139.375 1.00 16.76 470 THR B CA 1
ATOM 10474 C C . THR B 1 500 ? 75.464 50.126 140.594 1.00 17.89 470 THR B C 1
ATOM 10475 O O . THR B 1 500 ? 74.777 49.092 140.453 1.00 19.18 470 THR B O 1
ATOM 10479 N N . ILE B 1 501 ? 75.970 50.517 141.770 1.00 16.74 471 ILE B N 1
ATOM 10480 C CA . ILE B 1 501 ? 75.735 49.742 142.973 1.00 15.44 471 ILE B CA 1
ATOM 10481 C C . ILE B 1 501 ? 74.263 49.853 143.381 1.00 15.77 471 ILE B C 1
ATOM 10482 O O . ILE B 1 501 ? 73.616 48.821 143.603 1.00 16.30 471 ILE B O 1
ATOM 10487 N N . ILE B 1 502 ? 73.732 51.078 143.440 1.00 14.34 472 ILE B N 1
ATOM 10488 C CA . ILE B 1 502 ? 72.396 51.291 143.951 1.00 14.39 472 ILE B CA 1
ATOM 10489 C C . ILE B 1 502 ? 71.365 50.555 143.118 1.00 14.51 472 ILE B C 1
ATOM 10490 O O . ILE B 1 502 ? 70.393 50.059 143.652 1.00 15.38 472 ILE B O 1
ATOM 10495 N N . ALA B 1 503 ? 71.568 50.489 141.809 1.00 14.77 473 ALA B N 1
ATOM 10496 C CA . ALA B 1 503 ? 70.646 49.775 140.907 1.00 14.48 473 ALA B CA 1
ATOM 10497 C C . ALA B 1 503 ? 70.392 48.291 141.271 1.00 14.63 473 ALA B C 1
ATOM 10498 O O . ALA B 1 503 ? 69.321 47.759 140.970 1.00 14.85 473 ALA B O 1
ATOM 10500 N N . VAL B 1 504 ? 71.352 47.639 141.920 1.00 13.83 474 VAL B N 1
ATOM 10501 C CA . VAL B 1 504 ? 71.142 46.281 142.397 1.00 13.68 474 VAL B CA 1
ATOM 10502 C C . VAL B 1 504 ? 70.983 46.158 143.933 1.00 13.83 474 VAL B C 1
ATOM 10503 O O . VAL B 1 504 ? 71.084 45.074 144.484 1.00 13.43 474 VAL B O 1
ATOM 10507 N N . ALA B 1 505 ? 70.698 47.262 144.611 1.00 14.09 475 ALA B N 1
ATOM 10508 C CA . ALA B 1 505 ? 70.573 47.247 146.088 1.00 14.58 475 ALA B CA 1
ATOM 10509 C C . ALA B 1 505 ? 69.345 46.518 146.662 1.00 14.60 475 ALA B C 1
ATOM 10510 O O . ALA B 1 505 ? 69.335 46.193 147.851 1.00 15.01 475 ALA B O 1
ATOM 10512 N N . GLY B 1 506 ? 68.314 46.317 145.837 1.00 14.91 476 GLY B N 1
ATOM 10513 C CA . GLY B 1 506 ? 67.073 45.643 146.214 1.00 15.08 476 GLY B CA 1
ATOM 10514 C C . GLY B 1 506 ? 67.103 44.165 145.827 1.00 15.65 476 GLY B C 1
ATOM 10515 O O . GLY B 1 506 ? 66.101 43.596 145.388 1.00 15.54 476 GLY B O 1
ATOM 10516 N N . ARG B 1 507 ? 68.279 43.571 145.996 1.00 15.81 477 ARG B N 1
ATOM 10517 C CA . ARG B 1 507 ? 68.555 42.159 145.776 1.00 16.87 477 ARG B CA 1
ATOM 10518 C C . ARG B 1 507 ? 68.766 41.499 147.120 1.00 16.64 477 ARG B C 1
ATOM 10519 O O . ARG B 1 507 ? 69.157 42.172 148.070 1.00 17.55 477 ARG B O 1
ATOM 10527 N N . ARG B 1 508 ? 68.536 40.197 147.217 1.00 15.77 478 ARG B N 1
ATOM 10528 C CA . ARG B 1 508 ? 68.786 39.508 148.476 1.00 15.51 478 ARG B CA 1
ATOM 10529 C C . ARG B 1 508 ? 70.224 39.669 148.951 1.00 15.19 478 ARG B C 1
ATOM 10530 O O . ARG B 1 508 ? 71.168 39.601 148.151 1.00 15.16 478 ARG B O 1
ATOM 10538 N N . GLY B 1 509 ? 70.374 39.851 150.264 1.00 14.66 479 GLY B N 1
ATOM 10539 C CA . GLY B 1 509 ? 71.669 39.992 150.902 1.00 13.55 479 GLY B CA 1
ATOM 10540 C C . GLY B 1 509 ? 72.203 41.401 150.754 1.00 12.88 479 GLY B C 1
ATOM 10541 O O . GLY B 1 509 ? 73.306 41.716 151.197 1.00 12.89 479 GLY B O 1
ATOM 10542 N N . GLY B 1 510 ? 71.421 42.246 150.106 1.00 12.01 480 GLY B N 1
ATOM 10543 C CA . GLY B 1 510 ? 71.882 43.575 149.756 1.00 11.71 480 GLY B CA 1
ATOM 10544 C C . GLY B 1 510 ? 71.991 44.456 150.980 1.00 11.06 480 GLY B C 1
ATOM 10545 O O . GLY B 1 510 ? 71.027 44.619 151.718 1.00 10.88 480 GLY B O 1
ATOM 10546 N N . VAL B 1 511 ? 73.179 45.012 151.192 1.00 10.69 481 VAL B N 1
ATOM 10547 C CA . VAL B 1 511 ? 73.431 45.941 152.290 1.00 10.00 481 VAL B CA 1
ATOM 10548 C C . VAL B 1 511 ? 74.118 47.196 151.734 1.00 10.80 481 VAL B C 1
ATOM 10549 O O . VAL B 1 511 ? 75.246 47.146 151.236 1.00 11.20 481 VAL B O 1
ATOM 10553 N N . THR B 1 512 ? 73.426 48.321 151.805 1.00 11.20 482 THR B N 1
ATOM 10554 C CA . THR B 1 512 ? 73.913 49.547 151.204 1.00 12.02 482 THR B CA 1
ATOM 10555 C C . THR B 1 512 ? 73.800 50.720 152.164 1.00 12.60 482 THR B C 1
ATOM 10556 O O . THR B 1 512 ? 72.687 51.133 152.514 1.00 12.31 482 THR B O 1
ATOM 10560 N N . VAL B 1 513 ? 74.949 51.257 152.572 1.00 13.21 483 VAL B N 1
ATOM 10561 C CA . VAL B 1 513 ? 74.979 52.466 153.397 1.00 14.14 483 VAL B CA 1
ATOM 10562 C C . VAL B 1 513 ? 75.067 53.687 152.475 1.00 14.89 483 VAL B C 1
ATOM 10563 O O . VAL B 1 513 ? 75.945 53.740 151.618 1.00 16.50 483 VAL B O 1
ATOM 10567 N N . ALA B 1 514 ? 74.175 54.660 152.633 1.00 14.74 484 ALA B N 1
ATOM 10568 C CA . ALA B 1 514 ? 74.153 55.783 151.725 1.00 14.83 484 ALA B CA 1
ATOM 10569 C C . ALA B 1 514 ? 74.270 57.114 152.449 1.00 15.45 484 ALA B C 1
ATOM 10570 O O . ALA B 1 514 ? 73.309 57.581 153.069 1.00 15.74 484 ALA B O 1
ATOM 10572 N N . THR B 1 515 ? 75.419 57.766 152.347 1.00 15.76 485 THR B N 1
ATOM 10573 C CA . THR B 1 515 ? 75.512 59.044 153.026 1.00 16.98 485 THR B CA 1
ATOM 10574 C C . THR B 1 515 ? 74.867 60.203 152.261 1.00 17.46 485 THR B C 1
ATOM 10575 O O . THR B 1 515 ? 74.913 60.283 151.031 1.00 17.29 485 THR B O 1
ATOM 10579 N N . ASN B 1 516 ? 74.252 61.097 153.026 1.00 18.07 486 ASN B N 1
ATOM 10580 C CA . ASN B 1 516 ? 73.438 62.174 152.461 1.00 19.00 486 ASN B CA 1
ATOM 10581 C C . ASN B 1 516 ? 72.483 61.605 151.458 1.00 19.25 486 ASN B C 1
ATOM 10582 O O . ASN B 1 516 ? 71.911 60.569 151.735 1.00 21.27 486 ASN B O 1
ATOM 10587 N N . MET B 1 517 ? 72.217 62.147 150.317 1.00 19.26 487 MET B N 1
ATOM 10588 C CA . MET B 1 517 ? 71.236 61.282 149.684 1.00 20.23 487 MET B CA 1
ATOM 10589 C C . MET B 1 517 ? 71.785 60.417 148.549 1.00 19.73 487 MET B C 1
ATOM 10590 O O . MET B 1 517 ? 71.179 60.304 147.497 1.00 20.05 487 MET B O 1
ATOM 10595 N N . ALA B 1 518 ? 72.932 59.786 148.811 1.00 19.19 488 ALA B N 1
ATOM 10596 C CA . ALA B 1 518 ? 73.688 59.045 147.800 1.00 18.79 488 ALA B CA 1
ATOM 10597 C C . ALA B 1 518 ? 72.803 58.174 146.917 1.00 18.43 488 ALA B C 1
ATOM 10598 O O . ALA B 1 518 ? 71.810 57.609 147.382 1.00 18.46 488 ALA B O 1
ATOM 10600 N N . GLY B 1 519 ? 73.181 58.083 145.646 1.00 17.80 489 GLY B N 1
ATOM 10601 C CA . GLY B 1 519 ? 72.447 57.298 144.683 1.00 17.49 489 GLY B CA 1
ATOM 10602 C C . GLY B 1 519 ? 71.126 57.931 144.323 1.00 17.60 489 GLY B C 1
ATOM 10603 O O . GLY B 1 519 ? 70.222 57.236 143.857 1.00 17.48 489 GLY B O 1
ATOM 10604 N N . ARG B 1 520 ? 71.003 59.241 144.540 1.00 17.61 490 ARG B N 1
ATOM 10605 C CA . ARG B 1 520 ? 69.779 59.949 144.183 1.00 18.16 490 ARG B CA 1
ATOM 10606 C C . ARG B 1 520 ? 69.545 59.739 142.699 1.00 17.42 490 ARG B C 1
ATOM 10607 O O . ARG B 1 520 ? 70.459 59.886 141.897 1.00 16.73 490 ARG B O 1
ATOM 10615 N N . GLY B 1 521 ? 68.314 59.380 142.356 1.00 17.32 491 GLY B N 1
ATOM 10616 C CA . GLY B 1 521 ? 67.904 59.301 140.971 1.00 16.47 491 GLY B CA 1
ATOM 10617 C C . GLY B 1 521 ? 67.849 57.916 140.368 1.00 16.36 491 GLY B C 1
ATOM 10618 O O . GLY B 1 521 ? 67.210 57.747 139.334 1.00 16.83 491 GLY B O 1
ATOM 10619 N N . THR B 1 522 ? 68.545 56.949 140.967 1.00 15.83 492 THR B N 1
ATOM 10620 C CA . THR B 1 522 ? 68.478 55.568 140.529 1.00 15.33 492 THR B CA 1
ATOM 10621 C C . THR B 1 522 ? 67.530 54.767 141.408 1.00 15.27 492 THR B C 1
ATOM 10622 O O . THR B 1 522 ? 67.787 54.571 142.605 1.00 14.99 492 THR B O 1
ATOM 10626 N N . ASP B 1 523 ? 66.429 54.324 140.801 1.00 15.52 493 ASP B N 1
ATOM 10627 C CA . ASP B 1 523 ? 65.342 53.632 141.491 1.00 15.73 493 ASP B CA 1
ATOM 10628 C C . ASP B 1 523 ? 65.763 52.251 141.932 1.00 15.52 493 ASP B C 1
ATOM 10629 O O . ASP B 1 523 ? 66.377 51.507 141.149 1.00 15.80 493 ASP B O 1
ATOM 10634 N N . ILE B 1 524 ? 65.450 51.912 143.189 1.00 14.43 494 ILE B N 1
ATOM 10635 C CA . ILE B 1 524 ? 65.942 50.676 143.760 1.00 13.43 494 ILE B CA 1
ATOM 10636 C C . ILE B 1 524 ? 64.923 49.586 143.543 1.00 13.31 494 ILE B C 1
ATOM 10637 O O . ILE B 1 524 ? 64.185 49.205 144.453 1.00 13.36 494 ILE B O 1
ATOM 10642 N N . VAL B 1 525 ? 64.895 49.080 142.317 1.00 12.87 495 VAL B N 1
ATOM 10643 C CA . VAL B 1 525 ? 63.899 48.083 141.930 1.00 12.45 495 VAL B CA 1
ATOM 10644 C C . VAL B 1 525 ? 64.215 46.728 142.555 1.00 12.04 495 VAL B C 1
ATOM 10645 O O . VAL B 1 525 ? 65.351 46.261 142.516 1.00 11.13 495 VAL B O 1
ATOM 10649 N N . LEU B 1 526 ? 63.202 46.140 143.185 1.00 12.01 496 LEU B N 1
ATOM 10650 C CA . LEU B 1 526 ? 63.354 44.837 143.825 1.00 11.70 496 LEU B CA 1
ATOM 10651 C C . LEU B 1 526 ? 63.698 43.841 142.724 1.00 11.95 496 LEU B C 1
ATOM 10652 O O . LEU B 1 526 ? 63.019 43.805 141.689 1.00 11.91 496 LEU B O 1
ATOM 10657 N N . GLY B 1 527 ? 64.788 43.097 142.925 1.00 11.13 497 GLY B N 1
ATOM 10658 C CA . GLY B 1 527 ? 65.332 42.246 141.897 1.00 11.19 497 GLY B CA 1
ATOM 10659 C C . GLY B 1 527 ? 66.438 42.893 141.085 1.00 11.57 497 GLY B C 1
ATOM 10660 O O . GLY B 1 527 ? 67.389 42.219 140.675 1.00 12.48 497 GLY B O 1
ATOM 10661 N N . GLY B 1 528 ? 66.317 44.187 140.838 1.00 11.21 498 GLY B N 1
ATOM 10662 C CA . GLY B 1 528 ? 67.295 44.941 140.086 1.00 11.71 498 GLY B CA 1
ATOM 10663 C C . GLY B 1 528 ? 66.557 45.883 139.163 1.00 12.41 498 GLY B C 1
ATOM 10664 O O . GLY B 1 528 ? 65.552 45.484 138.596 1.00 12.11 498 GLY B O 1
ATOM 10665 N N . ASN B 1 529 ? 67.019 47.133 139.064 1.00 13.74 499 ASN B N 1
ATOM 10666 C CA . ASN B 1 529 ? 66.509 48.113 138.083 1.00 15.36 499 ASN B CA 1
ATOM 10667 C C . ASN B 1 529 ? 66.799 47.585 136.664 1.00 16.77 499 ASN B C 1
ATOM 10668 O O . ASN B 1 529 ? 67.963 47.522 136.214 1.00 18.49 499 ASN B O 1
ATOM 10673 N N . VAL B 1 530 ? 65.756 47.143 135.978 1.00 17.15 500 VAL B N 1
ATOM 10674 C CA . VAL B 1 530 ? 65.968 46.303 134.815 1.00 17.25 500 VAL B CA 1
ATOM 10675 C C . VAL B 1 530 ? 66.531 47.134 133.652 1.00 17.39 500 VAL B C 1
ATOM 10676 O O . VAL B 1 530 ? 67.538 46.767 133.009 1.00 17.49 500 VAL B O 1
ATOM 10680 N N . ASP B 1 531 ? 65.903 48.272 133.421 1.00 17.39 501 ASP B N 1
ATOM 10681 C CA . ASP B 1 531 ? 66.423 49.271 132.496 1.00 18.22 501 ASP B CA 1
ATOM 10682 C C . ASP B 1 531 ? 67.873 49.665 132.747 1.00 17.25 501 ASP B C 1
ATOM 10683 O O . ASP B 1 531 ? 68.713 49.553 131.828 1.00 18.30 501 ASP B O 1
ATOM 10688 N N . PHE B 1 532 ? 68.188 50.063 133.981 1.00 15.27 502 PHE B N 1
ATOM 10689 C CA . PHE B 1 532 ? 69.563 50.389 134.308 1.00 13.16 502 PHE B CA 1
ATOM 10690 C C . PHE B 1 532 ? 70.506 49.251 133.892 1.00 13.52 502 PHE B C 1
ATOM 10691 O O . PHE B 1 532 ? 71.540 49.489 133.308 1.00 13.78 502 PHE B O 1
ATOM 10699 N N . LEU B 1 533 ? 70.120 48.024 134.202 1.00 13.48 503 LEU B N 1
ATOM 10700 C CA . LEU B 1 533 ? 70.956 46.868 134.004 1.00 14.19 503 LEU B CA 1
ATOM 10701 C C . LEU B 1 533 ? 71.094 46.526 132.531 1.00 13.89 503 LEU B C 1
ATOM 10702 O O . LEU B 1 533 ? 72.151 46.084 132.086 1.00 12.44 503 LEU B O 1
ATOM 10707 N N . THR B 1 534 ? 70.019 46.757 131.775 1.00 14.25 504 THR B N 1
ATOM 10708 C CA . THR B 1 534 ? 70.036 46.435 130.372 1.00 14.67 504 THR B CA 1
ATOM 10709 C C . THR B 1 534 ? 70.982 47.379 129.663 1.00 14.49 504 THR B C 1
ATOM 10710 O O . THR B 1 534 ? 71.819 46.932 128.855 1.00 14.47 504 THR B O 1
ATOM 10714 N N . ASP B 1 535 ? 70.875 48.663 130.001 1.00 14.41 505 ASP B N 1
ATOM 10715 C CA . ASP B 1 535 ? 71.745 49.723 129.479 1.00 15.35 505 ASP B CA 1
ATOM 10716 C C . ASP B 1 535 ? 73.187 49.459 129.786 1.00 15.24 505 ASP B C 1
ATOM 10717 O O . ASP B 1 535 ? 74.021 49.439 128.878 1.00 16.65 505 ASP B O 1
ATOM 10722 N N . GLN B 1 536 ? 73.462 49.194 131.061 1.00 14.66 506 GLN B N 1
ATOM 10723 C CA . GLN B 1 536 ? 74.814 48.904 131.534 1.00 14.55 506 GLN B CA 1
ATOM 10724 C C . GLN B 1 536 ? 75.469 47.733 130.831 1.00 14.23 506 GLN B C 1
ATOM 10725 O O . GLN B 1 536 ? 76.666 47.778 130.569 1.00 15.51 506 GLN B O 1
ATOM 10731 N N . ARG B 1 537 ? 74.690 46.684 130.557 1.00 13.53 507 ARG B N 1
ATOM 10732 C CA . ARG B 1 537 ? 75.187 45.451 129.942 1.00 12.75 507 ARG B CA 1
ATOM 10733 C C . ARG B 1 537 ? 75.486 45.705 128.457 1.00 12.46 507 ARG B C 1
ATOM 10734 O O . ARG B 1 537 ? 76.467 45.216 127.905 1.00 10.70 507 ARG B O 1
ATOM 10742 N N . LEU B 1 538 ? 74.640 46.519 127.827 1.00 12.63 508 LEU B N 1
ATOM 10743 C CA . LEU B 1 538 ? 74.895 46.912 126.453 1.00 12.17 508 LEU B CA 1
ATOM 10744 C C . LEU B 1 538 ? 76.181 47.726 126.364 1.00 12.36 508 LEU B C 1
ATOM 10745 O O . LEU B 1 538 ? 77.082 47.369 125.595 1.00 12.60 508 LEU B O 1
ATOM 10750 N N . ARG B 1 539 ? 76.307 48.749 127.208 1.00 11.82 509 ARG B N 1
ATOM 10751 C CA . ARG B 1 539 ? 77.494 49.609 127.215 1.00 12.78 509 ARG B CA 1
ATOM 10752 C C . ARG B 1 539 ? 78.833 48.928 127.556 1.00 14.34 509 ARG B C 1
ATOM 10753 O O . ARG B 1 539 ? 79.847 49.220 126.925 1.00 14.63 509 ARG B O 1
ATOM 10761 N N . GLU B 1 540 ? 78.886 48.009 128.514 1.00 15.59 510 GLU B N 1
ATOM 10762 C CA . GLU B 1 540 ? 80.214 47.484 128.781 1.00 16.98 510 GLU B CA 1
ATOM 10763 C C . GLU B 1 540 ? 80.722 46.504 127.717 1.00 16.14 510 GLU B C 1
ATOM 10764 O O . GLU B 1 540 ? 81.800 45.963 127.826 1.00 16.62 510 GLU B O 1
ATOM 10770 N N . ARG B 1 541 ? 79.955 46.378 126.640 1.00 15.87 511 ARG B N 1
ATOM 10771 C CA . ARG B 1 541 ? 80.393 45.760 125.381 1.00 14.59 511 ARG B CA 1
ATOM 10772 C C . ARG B 1 541 ? 80.662 46.819 124.273 1.00 14.51 511 ARG B C 1
ATOM 10773 O O . ARG B 1 541 ? 80.826 46.456 123.120 1.00 14.63 511 ARG B O 1
ATOM 10781 N N . GLY B 1 542 ? 80.614 48.119 124.568 1.00 13.37 512 GLY B N 1
ATOM 10782 C CA . GLY B 1 542 ? 81.027 49.081 123.572 1.00 12.77 512 GLY B CA 1
ATOM 10783 C C . GLY B 1 542 ? 79.894 49.754 122.823 1.00 13.58 512 GLY B C 1
ATOM 10784 O O . GLY B 1 542 ? 80.155 50.545 121.929 1.00 14.44 512 GLY B O 1
ATOM 10785 N N . LEU B 1 543 ? 78.639 49.484 123.180 1.00 12.87 513 LEU B N 1
ATOM 10786 C CA . LEU B 1 543 ? 77.539 50.046 122.443 1.00 12.14 513 LEU B CA 1
ATOM 10787 C C . LEU B 1 543 ? 77.126 51.352 123.091 1.00 14.08 513 LEU B C 1
ATOM 10788 O O . LEU B 1 543 ? 77.381 51.590 124.278 1.00 14.40 513 LEU B O 1
ATOM 10793 N N . ASP B 1 544 ? 76.440 52.178 122.310 1.00 14.76 514 ASP B N 1
ATOM 10794 C CA . ASP B 1 544 ? 76.103 53.510 122.718 1.00 15.47 514 ASP B CA 1
ATOM 10795 C C . ASP B 1 544 ? 74.860 53.979 121.972 1.00 15.40 514 ASP B C 1
ATOM 10796 O O . ASP B 1 544 ? 74.802 53.886 120.741 1.00 15.37 514 ASP B O 1
ATOM 10801 N N . PRO B 1 545 ? 73.890 54.527 122.706 1.00 15.42 515 PRO B N 1
ATOM 10802 C CA . PRO B 1 545 ? 72.621 54.949 122.115 1.00 15.41 515 PRO B CA 1
ATOM 10803 C C . PRO B 1 545 ? 72.854 55.947 121.020 1.00 16.29 515 PRO B C 1
ATOM 10804 O O . PRO B 1 545 ? 72.035 55.984 120.106 1.00 16.90 515 PRO B O 1
ATOM 10808 N N . VAL B 1 546 ? 73.941 56.720 121.083 1.00 17.35 516 VAL B N 1
ATOM 10809 C CA . VAL B 1 546 ? 74.209 57.720 120.042 1.00 18.11 516 VAL B CA 1
ATOM 10810 C C . VAL B 1 546 ? 75.255 57.270 119.038 1.00 19.37 516 VAL B C 1
ATOM 10811 O O . VAL B 1 546 ? 75.052 57.456 117.842 1.00 20.74 516 VAL B O 1
ATOM 10815 N N . GLU B 1 547 ? 76.374 56.712 119.499 1.00 19.74 517 GLU B N 1
ATOM 10816 C CA . GLU B 1 547 ? 77.433 56.281 118.576 1.00 20.55 517 GLU B CA 1
ATOM 10817 C C . GLU B 1 547 ? 77.095 55.015 117.782 1.00 19.43 517 GLU B C 1
ATOM 10818 O O . GLU B 1 547 ? 77.600 54.830 116.673 1.00 20.38 517 GLU B O 1
ATOM 10824 N N . THR B 1 548 ? 76.281 54.128 118.349 1.00 17.68 518 THR B N 1
ATOM 10825 C CA . THR B 1 548 ? 75.885 52.895 117.651 1.00 15.69 518 THR B CA 1
ATOM 10826 C C . THR B 1 548 ? 74.368 52.678 117.746 1.00 15.09 518 THR B C 1
ATOM 10827 O O . THR B 1 548 ? 73.905 51.669 118.295 1.00 14.69 518 THR B O 1
ATOM 10831 N N . PRO B 1 549 ? 73.591 53.624 117.219 1.00 14.43 519 PRO B N 1
ATOM 10832 C CA . PRO B 1 549 ? 72.154 53.665 117.534 1.00 14.22 519 PRO B CA 1
ATOM 10833 C C . PRO B 1 549 ? 71.400 52.386 117.124 1.00 14.00 519 PRO B C 1
ATOM 10834 O O . PRO B 1 549 ? 70.666 51.819 117.921 1.00 14.21 519 PRO B O 1
ATOM 10838 N N . GLU B 1 550 ? 71.597 51.929 115.903 1.00 14.09 520 GLU B N 1
ATOM 10839 C CA . GLU B 1 550 ? 70.832 50.804 115.396 1.00 14.22 520 GLU B CA 1
ATOM 10840 C C . GLU B 1 550 ? 71.057 49.562 116.238 1.00 12.85 520 GLU B C 1
ATOM 10841 O O . GLU B 1 550 ? 70.112 48.883 116.628 1.00 12.33 520 GLU B O 1
ATOM 10847 N N . GLU B 1 551 ? 72.322 49.320 116.549 1.00 11.68 521 GLU B N 1
ATOM 10848 C CA . GLU B 1 551 ? 72.771 48.126 117.229 1.00 10.92 521 GLU B CA 1
ATOM 10849 C C . GLU B 1 551 ? 72.365 48.152 118.699 1.00 10.85 521 GLU B C 1
ATOM 10850 O O . GLU B 1 551 ? 72.060 47.086 119.276 1.00 9.91 521 GLU B O 1
ATOM 10856 N N . TYR B 1 552 ? 72.375 49.359 119.295 1.00 10.33 522 TYR B N 1
ATOM 10857 C CA . TYR B 1 552 ? 71.972 49.554 120.689 1.00 10.33 522 TYR B CA 1
ATOM 10858 C C . TYR B 1 552 ? 70.510 49.145 120.833 1.00 10.81 522 TYR B C 1
ATOM 10859 O O . TYR B 1 552 ? 70.168 48.356 121.718 1.00 11.40 522 TYR B O 1
ATOM 10868 N N . GLU B 1 553 ? 69.668 49.675 119.941 1.00 11.07 523 GLU B N 1
ATOM 10869 C CA . GLU B 1 553 ? 68.226 49.406 119.914 1.00 11.11 523 GLU B CA 1
ATOM 10870 C C . GLU B 1 553 ? 67.975 47.918 119.674 1.00 10.47 523 GLU B C 1
ATOM 10871 O O . GLU B 1 553 ? 67.109 47.299 120.298 1.00 11.09 523 GLU B O 1
ATOM 10877 N N . ALA B 1 554 ? 68.739 47.345 118.772 1.00 9.14 524 ALA B N 1
ATOM 10878 C CA . ALA B 1 554 ? 68.555 45.942 118.445 1.00 8.54 524 ALA B CA 1
ATOM 10879 C C . ALA B 1 554 ? 68.838 45.129 119.690 1.00 8.36 524 ALA B C 1
ATOM 10880 O O . ALA B 1 554 ? 68.096 44.203 120.015 1.00 8.40 524 ALA B O 1
ATOM 10882 N N . ALA B 1 555 ? 69.907 45.517 120.395 1.00 8.50 525 ALA B N 1
ATOM 10883 C CA . ALA B 1 555 ? 70.415 44.810 121.569 1.00 8.13 525 ALA B CA 1
ATOM 10884 C C . ALA B 1 555 ? 69.443 44.926 122.718 1.00 8.49 525 ALA B C 1
ATOM 10885 O O . ALA B 1 555 ? 69.300 44.007 123.530 1.00 8.37 525 ALA B O 1
ATOM 10887 N N . TRP B 1 556 ? 68.787 46.080 122.775 1.00 8.47 526 TRP B N 1
ATOM 10888 C CA . TRP B 1 556 ? 67.841 46.412 123.827 1.00 8.60 526 TRP B CA 1
ATOM 10889 C C . TRP B 1 556 ? 66.587 45.550 123.800 1.00 9.03 526 TRP B C 1
ATOM 10890 O O . TRP B 1 556 ? 66.245 44.925 124.797 1.00 9.12 526 TRP B O 1
ATOM 10901 N N . HIS B 1 557 ? 65.908 45.508 122.653 1.00 9.58 527 HIS B N 1
ATOM 10902 C CA . HIS B 1 557 ? 64.684 44.706 122.506 1.00 9.24 527 HIS B CA 1
ATOM 10903 C C . HIS B 1 557 ? 65.001 43.217 122.731 1.00 9.33 527 HIS B C 1
ATOM 10904 O O . HIS B 1 557 ? 64.152 42.477 123.220 1.00 10.17 527 HIS B O 1
ATOM 10911 N N . SER B 1 558 ? 66.217 42.796 122.395 1.00 8.06 528 SER B N 1
ATOM 10912 C CA . SER B 1 558 ? 66.620 41.417 122.556 1.00 7.94 528 SER B CA 1
ATOM 10913 C C . SER B 1 558 ? 66.913 41.054 124.019 1.00 8.50 528 SER B C 1
ATOM 10914 O O . SER B 1 558 ? 66.522 39.990 124.502 1.00 7.89 528 SER B O 1
ATOM 10917 N N . GLU B 1 559 ? 67.602 41.939 124.729 1.00 9.40 529 GLU B N 1
ATOM 10918 C CA . GLU B 1 559 ? 68.152 41.565 126.032 1.00 10.31 529 GLU B CA 1
ATOM 10919 C C . GLU B 1 559 ? 67.400 42.088 127.258 1.00 10.04 529 GLU B C 1
ATOM 10920 O O . GLU B 1 559 ? 67.540 41.523 128.337 1.00 10.60 529 GLU B O 1
ATOM 10926 N N . LEU B 1 560 ? 66.593 43.131 127.113 1.00 9.29 530 LEU B N 1
ATOM 10927 C CA . LEU B 1 560 ? 65.709 43.501 128.220 1.00 9.32 530 LEU B CA 1
ATOM 10928 C C . LEU B 1 560 ? 64.982 42.242 128.754 1.00 9.04 530 LEU B C 1
ATOM 10929 O O . LEU B 1 560 ? 65.104 41.933 129.948 1.00 9.20 530 LEU B O 1
ATOM 10934 N N . PRO B 1 561 ? 64.290 41.477 127.898 1.00 8.29 531 PRO B N 1
ATOM 10935 C CA . PRO B 1 561 ? 63.566 40.309 128.383 1.00 8.29 531 PRO B CA 1
ATOM 10936 C C . PRO B 1 561 ? 64.470 39.342 129.122 1.00 8.65 531 PRO B C 1
ATOM 10937 O O . PRO B 1 561 ? 63.990 38.809 130.122 1.00 9.02 531 PRO B O 1
ATOM 10941 N N . ILE B 1 562 ? 65.718 39.137 128.690 1.00 8.83 532 ILE B N 1
ATOM 10942 C CA . ILE B 1 562 ? 66.634 38.268 129.446 1.00 9.51 532 ILE B CA 1
ATOM 10943 C C . ILE B 1 562 ? 66.886 38.853 130.850 1.00 10.09 532 ILE B C 1
ATOM 10944 O O . ILE B 1 562 ? 66.610 38.216 131.854 1.00 10.08 532 ILE B O 1
ATOM 10949 N N . VAL B 1 563 ? 67.383 40.085 130.897 1.00 11.30 533 VAL B N 1
ATOM 10950 C CA . VAL B 1 563 ? 67.587 40.822 132.135 1.00 12.39 533 VAL B CA 1
ATOM 10951 C C . VAL B 1 563 ? 66.357 40.821 133.050 1.00 13.36 533 VAL B C 1
ATOM 10952 O O . VAL B 1 563 ? 66.474 40.480 134.222 1.00 13.50 533 VAL B O 1
ATOM 10956 N N . LYS B 1 564 ? 65.199 41.184 132.498 1.00 14.33 534 LYS B N 1
ATOM 10957 C CA . LYS B 1 564 ? 63.938 41.232 133.231 1.00 15.85 534 LYS B CA 1
ATOM 10958 C C . LYS B 1 564 ? 63.607 39.872 133.812 1.00 16.74 534 LYS B C 1
ATOM 10959 O O . LYS B 1 564 ? 63.162 39.785 134.939 1.00 17.45 534 LYS B O 1
ATOM 10965 N N . GLU B 1 565 ? 63.838 38.805 133.062 1.00 17.77 535 GLU B N 1
ATOM 10966 C CA . GLU B 1 565 ? 63.541 37.474 133.562 1.00 18.84 535 GLU B CA 1
ATOM 10967 C C . GLU B 1 565 ? 64.356 37.096 134.817 1.00 18.95 535 GLU B C 1
ATOM 10968 O O . GLU B 1 565 ? 63.794 36.517 135.754 1.00 18.66 535 GLU B O 1
ATOM 10974 N N . GLU B 1 566 ? 65.649 37.447 134.845 1.00 19.42 536 GLU B N 1
ATOM 10975 C CA . GLU B 1 566 ? 66.558 37.037 135.941 1.00 20.47 536 GLU B CA 1
ATOM 10976 C C . GLU B 1 566 ? 66.524 38.000 137.136 1.00 20.46 536 GLU B C 1
ATOM 10977 O O . GLU B 1 566 ? 66.584 37.575 138.280 1.00 20.68 536 GLU B O 1
ATOM 10983 N N . ALA B 1 567 ? 66.382 39.298 136.878 1.00 21.07 537 ALA B N 1
ATOM 10984 C CA . ALA B 1 567 ? 65.738 40.176 137.882 1.00 21.49 537 ALA B CA 1
ATOM 10985 C C . ALA B 1 567 ? 64.354 39.553 137.953 1.00 21.65 537 ALA B C 1
ATOM 10986 O O . ALA B 1 567 ? 64.103 38.574 137.227 1.00 23.08 537 ALA B O 1
ATOM 10988 N N . SER B 1 568 ? 63.479 40.005 138.836 1.00 20.62 538 SER B N 1
ATOM 10989 C CA . SER B 1 568 ? 62.094 39.511 138.773 1.00 20.77 538 SER B CA 1
ATOM 10990 C C . SER B 1 568 ? 61.783 38.112 139.367 1.00 21.01 538 SER B C 1
ATOM 10991 O O . SER B 1 568 ? 60.847 37.990 140.168 1.00 21.12 538 SER B O 1
ATOM 10994 N N . LYS B 1 569 ? 62.512 37.059 138.979 1.00 21.12 539 LYS B N 1
ATOM 10995 C CA . LYS B 1 569 ? 62.404 35.844 139.758 1.00 21.20 539 LYS B CA 1
ATOM 10996 C C . LYS B 1 569 ? 63.207 36.063 141.046 1.00 20.81 539 LYS B C 1
ATOM 10997 O O . LYS B 1 569 ? 63.047 35.347 142.038 1.00 21.46 539 LYS B O 1
ATOM 11003 N N . GLU B 1 570 ? 64.063 37.076 141.010 1.00 20.04 540 GLU B N 1
ATOM 11004 C CA . GLU B 1 570 ? 64.816 37.520 142.166 1.00 19.53 540 GLU B CA 1
ATOM 11005 C C . GLU B 1 570 ? 63.969 38.476 142.981 1.00 19.64 540 GLU B C 1
ATOM 11006 O O . GLU B 1 570 ? 64.057 38.464 144.206 1.00 19.89 540 GLU B O 1
ATOM 11012 N N . ALA B 1 571 ? 63.169 39.306 142.301 1.00 19.32 541 ALA B N 1
ATOM 11013 C CA . ALA B 1 571 ? 62.170 40.164 142.952 1.00 19.52 541 ALA B CA 1
ATOM 11014 C C . ALA B 1 571 ? 61.295 39.347 143.881 1.00 19.98 541 ALA B C 1
ATOM 11015 O O . ALA B 1 571 ? 61.103 39.710 145.056 1.00 20.26 541 ALA B O 1
ATOM 11017 N N . LYS B 1 572 ? 60.801 38.228 143.346 1.00 20.36 542 LYS B N 1
ATOM 11018 C CA . LYS B 1 572 ? 59.840 37.366 144.011 1.00 20.50 542 LYS B CA 1
ATOM 11019 C C . LYS B 1 572 ? 60.361 36.850 145.346 1.00 20.11 542 LYS B C 1
ATOM 11020 O O . LYS B 1 572 ? 59.595 36.754 146.305 1.00 20.40 542 LYS B O 1
ATOM 11026 N N . GLU B 1 573 ? 61.660 36.550 145.407 1.00 19.60 543 GLU B N 1
ATOM 11027 C CA . GLU B 1 573 ? 62.339 36.200 146.656 1.00 19.39 543 GLU B CA 1
ATOM 11028 C C . GLU B 1 573 ? 62.431 37.385 147.623 1.00 19.25 543 GLU B C 1
ATOM 11029 O O . GLU B 1 573 ? 62.145 37.252 148.811 1.00 19.41 543 GLU B O 1
ATOM 11035 N N . VAL B 1 574 ? 62.840 38.537 147.103 1.00 18.60 544 VAL B N 1
ATOM 11036 C CA . VAL B 1 574 ? 62.988 39.736 147.890 1.00 17.99 544 VAL B CA 1
ATOM 11037 C C . VAL B 1 574 ? 61.615 40.124 148.444 1.00 18.27 544 VAL B C 1
ATOM 11038 O O . VAL B 1 574 ? 61.523 40.697 149.542 1.00 18.29 544 VAL B O 1
ATOM 11042 N N . ILE B 1 575 ? 60.547 39.798 147.708 1.00 18.29 545 ILE B N 1
ATOM 11043 C CA . ILE B 1 575 ? 59.180 40.104 148.172 1.00 18.49 545 ILE B CA 1
ATOM 11044 C C . ILE B 1 575 ? 58.790 39.232 149.389 1.00 18.96 545 ILE B C 1
ATOM 11045 O O . ILE B 1 575 ? 58.317 39.737 150.415 1.00 18.92 545 ILE B O 1
ATOM 11050 N N . GLU B 1 576 ? 59.019 37.929 149.278 1.00 19.40 546 GLU B N 1
ATOM 11051 C CA . GLU B 1 576 ? 58.814 37.024 150.395 1.00 19.99 546 GLU B CA 1
ATOM 11052 C C . GLU B 1 576 ? 59.480 37.531 151.689 1.00 19.39 546 GLU B C 1
ATOM 11053 O O . GLU B 1 576 ? 58.925 37.373 152.790 1.00 19.66 546 GLU B O 1
ATOM 11059 N N . ALA B 1 577 ? 60.649 38.160 151.540 1.00 18.23 547 ALA B N 1
ATOM 11060 C CA . ALA B 1 577 ? 61.443 38.638 152.673 1.00 17.17 547 ALA B CA 1
ATOM 11061 C C . ALA B 1 577 ? 61.030 39.999 153.208 1.00 16.75 547 ALA B C 1
ATOM 11062 O O . ALA B 1 577 ? 61.694 40.516 154.102 1.00 16.30 547 ALA B O 1
ATOM 11064 N N . GLY B 1 578 ? 59.962 40.582 152.649 1.00 16.75 548 GLY B N 1
ATOM 11065 C CA . GLY B 1 578 ? 59.410 41.849 153.117 1.00 16.28 548 GLY B CA 1
ATOM 11066 C C . GLY B 1 578 ? 59.713 43.072 152.254 1.00 16.68 548 GLY B C 1
ATOM 11067 O O . GLY B 1 578 ? 59.324 44.211 152.588 1.00 17.26 548 GLY B O 1
ATOM 11068 N N . GLY B 1 579 ? 60.392 42.868 151.126 1.00 16.19 549 GLY B N 1
ATOM 11069 C CA . GLY B 1 579 ? 60.719 43.993 150.255 1.00 15.22 549 GLY B CA 1
ATOM 11070 C C . GLY B 1 579 ? 61.879 44.804 150.810 1.00 14.67 549 GLY B C 1
ATOM 11071 O O . GLY B 1 579 ? 62.620 44.323 151.679 1.00 14.46 549 GLY B O 1
ATOM 11072 N N . LEU B 1 580 ? 62.042 46.033 150.320 1.00 13.90 550 LEU B N 1
ATOM 11073 C CA . LEU B 1 580 ? 63.146 46.870 150.775 1.00 13.14 550 LEU B CA 1
ATOM 11074 C C . LEU B 1 580 ? 62.958 47.373 152.212 1.00 13.08 550 LEU B C 1
ATOM 11075 O O . LEU B 1 580 ? 61.878 47.857 152.571 1.00 13.30 550 LEU B O 1
ATOM 11080 N N . TYR B 1 581 ? 64.010 47.260 153.022 1.00 12.60 551 TYR B N 1
ATOM 11081 C CA . TYR B 1 581 ? 63.995 47.846 154.358 1.00 12.81 551 TYR B CA 1
ATOM 11082 C C . TYR B 1 581 ? 64.861 49.081 154.368 1.00 12.44 551 TYR B C 1
ATOM 11083 O O . TYR B 1 581 ? 66.062 48.985 154.123 1.00 12.96 551 TYR B O 1
ATOM 11092 N N . VAL B 1 582 ? 64.259 50.229 154.650 1.00 11.94 552 VAL B N 1
ATOM 11093 C CA . VAL B 1 582 ? 64.990 51.485 154.744 1.00 11.88 552 VAL B CA 1
ATOM 11094 C C . VAL B 1 582 ? 65.210 51.863 156.195 1.00 12.00 552 VAL B C 1
ATOM 11095 O O . VAL B 1 582 ? 64.264 52.054 156.958 1.00 12.52 552 VAL B O 1
ATOM 11099 N N . LEU B 1 583 ? 66.470 51.988 156.566 1.00 11.80 553 LEU B N 1
ATOM 11100 C CA . LEU B 1 583 ? 66.835 52.301 157.924 1.00 11.50 553 LEU B CA 1
ATOM 11101 C C . LEU B 1 583 ? 67.542 53.649 157.904 1.00 11.91 553 LEU B C 1
ATOM 11102 O O . LEU B 1 583 ? 68.683 53.749 157.446 1.00 12.57 553 LEU B O 1
ATOM 11107 N N . GLY B 1 584 ? 66.861 54.695 158.368 1.00 11.88 554 GLY B N 1
ATOM 11108 C CA . GLY B 1 584 ? 67.510 55.976 158.584 1.00 11.77 554 GLY B CA 1
ATOM 11109 C C . GLY B 1 584 ? 68.257 55.953 159.917 1.00 11.96 554 GLY B C 1
ATOM 11110 O O . GLY B 1 584 ? 67.826 55.292 160.863 1.00 11.73 554 GLY B O 1
ATOM 11111 N N . THR B 1 585 ? 69.369 56.683 159.974 1.00 11.98 555 THR B N 1
ATOM 11112 C CA . THR B 1 585 ? 70.291 56.709 161.110 1.00 11.98 555 THR B CA 1
ATOM 11113 C C . THR B 1 585 ? 70.219 58.035 161.904 1.00 12.64 555 THR B C 1
ATOM 11114 O O . THR B 1 585 ? 70.673 58.123 163.057 1.00 12.54 555 THR B O 1
ATOM 11118 N N . GLU B 1 586 ? 69.678 59.060 161.257 1.00 12.83 556 GLU B N 1
ATOM 11119 C CA . GLU B 1 586 ? 69.436 60.357 161.871 1.00 13.78 556 GLU B CA 1
ATOM 11120 C C . GLU B 1 586 ? 68.507 61.159 160.982 1.00 13.03 556 GLU B C 1
ATOM 11121 O O . GLU B 1 586 ? 68.229 60.778 159.865 1.00 13.02 556 GLU B O 1
ATOM 11127 N N . ARG B 1 587 ? 68.011 62.272 161.483 1.00 12.95 557 ARG B N 1
ATOM 11128 C CA . ARG B 1 587 ? 67.089 63.065 160.698 1.00 12.17 557 ARG B CA 1
ATOM 11129 C C . ARG B 1 587 ? 67.895 64.030 159.837 1.00 12.44 557 ARG B C 1
ATOM 11130 O O . ARG B 1 587 ? 69.059 64.332 160.132 1.00 12.22 557 ARG B O 1
ATOM 11138 N N . HIS B 1 588 ? 67.283 64.480 158.748 1.00 12.65 558 HIS B N 1
ATOM 11139 C CA . HIS B 1 588 ? 67.928 65.400 157.824 1.00 12.78 558 HIS B CA 1
ATOM 11140 C C . HIS B 1 588 ? 67.519 66.808 158.227 1.00 12.67 558 HIS B C 1
ATOM 11141 O O . HIS B 1 588 ? 66.859 66.977 159.236 1.00 12.61 558 HIS B O 1
ATOM 11148 N N . GLU B 1 589 ? 67.905 67.808 157.444 1.00 13.20 559 GLU B N 1
ATOM 11149 C CA . GLU B 1 589 ? 67.509 69.195 157.697 1.00 13.90 559 GLU B CA 1
ATOM 11150 C C . GLU B 1 589 ? 66.038 69.468 157.455 1.00 12.97 559 GLU B C 1
ATOM 11151 O O . GLU B 1 589 ? 65.562 70.557 157.704 1.00 13.37 559 GLU B O 1
ATOM 11157 N N . SER B 1 590 ? 65.312 68.501 156.934 1.00 12.77 560 SER B N 1
ATOM 11158 C CA . SER B 1 590 ? 63.868 68.641 156.824 1.00 12.64 560 SER B CA 1
ATOM 11159 C C . SER B 1 590 ? 63.205 67.274 156.876 1.00 12.22 560 SER B C 1
ATOM 11160 O O . SER B 1 590 ? 63.808 66.243 156.536 1.00 11.79 560 SER B O 1
ATOM 11163 N N . ARG B 1 591 ? 61.963 67.281 157.337 1.00 11.90 561 ARG B N 1
ATOM 11164 C CA . ARG B 1 591 ? 61.114 66.100 157.329 1.00 11.69 561 ARG B CA 1
ATOM 11165 C C . ARG B 1 591 ? 60.960 65.588 155.883 1.00 11.20 561 ARG B C 1
ATOM 11166 O O . ARG B 1 591 ? 60.985 64.391 155.634 1.00 10.76 561 ARG B O 1
ATOM 11174 N N . ARG B 1 592 ? 60.836 66.511 154.934 1.00 10.84 562 ARG B N 1
ATOM 11175 C CA . ARG B 1 592 ? 60.684 66.140 153.545 1.00 11.12 562 ARG B CA 1
ATOM 11176 C C . ARG B 1 592 ? 61.789 65.161 153.121 1.00 11.00 562 ARG B C 1
ATOM 11177 O O . ARG B 1 592 ? 61.514 64.157 152.474 1.00 11.01 562 ARG B O 1
ATOM 11185 N N . ILE B 1 593 ? 63.026 65.441 153.504 1.00 10.63 563 ILE B N 1
ATOM 11186 C CA . ILE B 1 593 ? 64.131 64.628 153.038 1.00 10.64 563 ILE B CA 1
ATOM 11187 C C . ILE B 1 593 ? 64.093 63.261 153.684 1.00 11.01 563 ILE B C 1
ATOM 11188 O O . ILE B 1 593 ? 64.418 62.256 152.999 1.00 10.16 563 ILE B O 1
ATOM 11193 N N . ASP B 1 594 ? 63.657 63.220 154.963 1.00 11.04 564 ASP B N 1
ATOM 11194 C CA . ASP B 1 594 ? 63.464 61.963 155.704 1.00 10.95 564 ASP B CA 1
ATOM 11195 C C . ASP B 1 594 ? 62.502 61.105 154.925 1.00 11.39 564 ASP B C 1
ATOM 11196 O O . ASP B 1 594 ? 62.721 59.903 154.755 1.00 11.18 564 ASP B O 1
ATOM 11201 N N . ASN B 1 595 ? 61.451 61.749 154.418 1.00 11.89 565 ASN B N 1
ATOM 11202 C CA . ASN B 1 595 ? 60.439 61.086 153.633 1.00 12.72 565 ASN B CA 1
ATOM 11203 C C . ASN B 1 595 ? 60.922 60.661 152.247 1.00 13.84 565 ASN B C 1
ATOM 11204 O O . ASN B 1 595 ? 60.468 59.634 151.723 1.00 14.89 565 ASN B O 1
ATOM 11209 N N . GLN B 1 596 ? 61.847 61.418 151.649 1.00 13.94 566 GLN B N 1
ATOM 11210 C CA . GLN B 1 596 ? 62.477 60.973 150.409 1.00 13.79 566 GLN B CA 1
ATOM 11211 C C . GLN B 1 596 ? 63.198 59.656 150.655 1.00 13.81 566 GLN B C 1
ATOM 11212 O O . GLN B 1 596 ? 63.093 58.756 149.845 1.00 13.80 566 GLN B O 1
ATOM 11218 N N . LEU B 1 597 ? 63.911 59.539 151.776 1.00 13.37 567 LEU B N 1
ATOM 11219 C CA . LEU B 1 597 ? 64.619 58.313 152.094 1.00 12.78 567 LEU B CA 1
ATOM 11220 C C . LEU B 1 597 ? 63.638 57.159 152.301 1.00 13.17 567 LEU B C 1
ATOM 11221 O O . LEU B 1 597 ? 63.885 56.053 151.805 1.00 13.07 567 LEU B O 1
ATOM 11226 N N . ARG B 1 598 ? 62.538 57.412 153.027 1.00 12.83 568 ARG B N 1
ATOM 11227 C CA . ARG B 1 598 ? 61.524 56.384 153.247 1.00 12.71 568 ARG B CA 1
ATOM 11228 C C . ARG B 1 598 ? 60.910 55.959 151.922 1.00 13.12 568 ARG B C 1
ATOM 11229 O O . ARG B 1 598 ? 60.655 54.761 151.713 1.00 13.45 568 ARG B O 1
ATOM 11237 N N . GLY B 1 599 ? 60.677 56.928 151.035 1.00 12.26 569 GLY B N 1
ATOM 11238 C CA . GLY B 1 599 ? 60.014 56.660 149.770 1.00 12.76 569 GLY B CA 1
ATOM 11239 C C . GLY B 1 599 ? 60.730 55.712 148.809 1.00 13.96 569 GLY B C 1
ATOM 11240 O O . GLY B 1 599 ? 60.154 55.277 147.806 1.00 14.79 569 GLY B O 1
ATOM 11241 N N . ARG B 1 600 ? 61.984 55.392 149.106 1.00 13.38 570 ARG B N 1
ATOM 11242 C CA . ARG B 1 600 ? 62.792 54.558 148.253 1.00 13.65 570 ARG B CA 1
ATOM 11243 C C . ARG B 1 600 ? 62.364 53.091 148.286 1.00 12.98 570 ARG B C 1
ATOM 11244 O O . ARG B 1 600 ? 62.714 52.327 147.399 1.00 12.59 570 ARG B O 1
ATOM 11252 N N . SER B 1 601 ? 61.659 52.726 149.355 1.00 12.20 571 SER B N 1
ATOM 11253 C CA . SER B 1 601 ? 61.048 51.427 149.579 1.00 11.03 571 SER B CA 1
ATOM 11254 C C . SER B 1 601 ? 59.580 51.463 149.181 1.00 10.66 571 SER B C 1
ATOM 11255 O O . SER B 1 601 ? 58.961 52.533 149.127 1.00 10.50 571 SER B O 1
ATOM 11258 N N . GLY B 1 602 ? 59.026 50.294 148.905 1.00 10.58 572 GLY B N 1
ATOM 11259 C CA . GLY B 1 602 ? 57.613 50.146 148.604 1.00 11.13 572 GLY B CA 1
ATOM 11260 C C . GLY B 1 602 ? 57.159 50.842 147.332 1.00 11.65 572 GLY B C 1
ATOM 11261 O O . GLY B 1 602 ? 56.059 51.410 147.289 1.00 11.87 572 GLY B O 1
ATOM 11262 N N . ARG B 1 603 ? 57.988 50.831 146.294 1.00 11.72 573 ARG B N 1
ATOM 11263 C CA . ARG B 1 603 ? 57.553 51.424 145.025 1.00 12.40 573 ARG B CA 1
ATOM 11264 C C . ARG B 1 603 ? 56.625 50.453 144.291 1.00 12.76 573 ARG B C 1
ATOM 11265 O O . ARG B 1 603 ? 56.725 49.228 144.458 1.00 13.31 573 ARG B O 1
ATOM 11273 N N . GLN B 1 604 ? 55.716 51.000 143.490 1.00 12.87 574 GLN B N 1
ATOM 11274 C CA . GLN B 1 604 ? 54.889 50.196 142.595 1.00 13.18 574 GLN B CA 1
ATOM 11275 C C . GLN B 1 604 ? 54.062 49.116 143.309 1.00 13.40 574 GLN B C 1
ATOM 11276 O O . GLN B 1 604 ? 53.732 48.097 142.714 1.00 14.34 574 GLN B O 1
ATOM 11282 N N . GLY B 1 605 ? 53.744 49.322 144.576 1.00 12.97 575 GLY B N 1
ATOM 11283 C CA . GLY B 1 605 ? 52.832 48.441 145.256 1.00 12.76 575 GLY B CA 1
ATOM 11284 C C . GLY B 1 605 ? 53.526 47.337 146.008 1.00 13.30 575 GLY B C 1
ATOM 11285 O O . GLY B 1 605 ? 52.842 46.484 146.600 1.00 13.60 575 GLY B O 1
ATOM 11286 N N . ASP B 1 606 ? 54.863 47.349 146.001 1.00 13.18 576 ASP B N 1
ATOM 11287 C CA . ASP B 1 606 ? 55.678 46.364 146.740 1.00 13.33 576 ASP B CA 1
ATOM 11288 C C . ASP B 1 606 ? 55.518 46.456 148.242 1.00 13.14 576 ASP B C 1
ATOM 11289 O O . ASP B 1 606 ? 55.335 47.541 148.768 1.00 13.35 576 ASP B O 1
ATOM 11294 N N . PRO B 1 607 ? 55.624 45.336 148.950 1.00 13.52 577 PRO B N 1
ATOM 11295 C CA . PRO B 1 607 ? 55.813 45.403 150.403 1.00 13.66 577 PRO B CA 1
ATOM 11296 C C . PRO B 1 607 ? 57.119 46.134 150.713 1.00 13.99 577 PRO B C 1
ATOM 11297 O O . PRO B 1 607 ? 57.984 46.255 149.839 1.00 13.91 577 PRO B O 1
ATOM 11301 N N . GLY B 1 608 ? 57.237 46.638 151.934 1.00 14.01 578 GLY B N 1
ATOM 11302 C CA . GLY B 1 608 ? 58.423 47.355 152.346 1.00 14.36 578 GLY B CA 1
ATOM 11303 C C . GLY B 1 608 ? 58.247 47.965 153.720 1.00 14.54 578 GLY B C 1
ATOM 11304 O O . GLY B 1 608 ? 57.133 48.150 154.191 1.00 14.89 578 GLY B O 1
ATOM 11305 N N . GLU B 1 609 ? 59.359 48.278 154.361 1.00 14.55 579 GLU B N 1
ATOM 11306 C CA . GLU B 1 609 ? 59.338 48.829 155.693 1.00 14.93 579 GLU B CA 1
ATOM 11307 C C . GLU B 1 609 ? 60.384 49.930 155.787 1.00 14.85 579 GLU B C 1
ATOM 11308 O O . GLU B 1 609 ? 61.481 49.794 155.229 1.00 14.98 579 GLU B O 1
ATOM 11314 N N . SER B 1 610 ? 60.054 51.018 156.472 1.00 14.21 580 SER B N 1
ATOM 11315 C CA . SER B 1 610 ? 61.077 52.001 156.816 1.00 14.01 580 SER B CA 1
ATOM 11316 C C . SER B 1 610 ? 61.138 52.236 158.311 1.00 14.20 580 SER B C 1
ATOM 11317 O O . SER B 1 610 ? 60.179 51.957 159.032 1.00 14.62 580 SER B O 1
ATOM 11320 N N . ARG B 1 611 ? 62.279 52.734 158.776 1.00 14.01 581 ARG B N 1
ATOM 11321 C CA . ARG B 1 611 ? 62.418 53.144 160.157 1.00 13.74 581 ARG B CA 1
ATOM 11322 C C . ARG B 1 611 ? 63.692 53.921 160.415 1.00 13.46 581 ARG B C 1
ATOM 11323 O O . ARG B 1 611 ? 64.777 53.567 159.935 1.00 13.29 581 ARG B O 1
ATOM 11331 N N . PHE B 1 612 ? 63.546 54.978 161.204 1.00 13.07 582 PHE B N 1
ATOM 11332 C CA . PHE B 1 612 ? 64.682 55.743 161.671 1.00 12.68 582 PHE B CA 1
ATOM 11333 C C . PHE B 1 612 ? 65.087 55.311 163.053 1.00 12.76 582 PHE B C 1
ATOM 11334 O O . PHE B 1 612 ? 64.254 54.876 163.850 1.00 13.21 582 PHE B O 1
ATOM 11342 N N . TYR B 1 613 ? 66.382 55.409 163.320 1.00 12.68 583 TYR B N 1
ATOM 11343 C CA . TYR B 1 613 ? 66.917 55.251 164.660 1.00 12.75 583 TYR B CA 1
ATOM 11344 C C . TYR B 1 613 ? 67.534 56.593 165.025 1.00 12.46 583 TYR B C 1
ATOM 11345 O O . TYR B 1 613 ? 68.335 57.119 164.260 1.00 13.31 583 TYR B O 1
ATOM 11354 N N . LEU B 1 614 ? 67.128 57.183 166.142 1.00 11.45 584 LEU B N 1
ATOM 11355 C CA . LEU B 1 614 ? 67.641 58.508 166.505 1.00 10.61 584 LEU B CA 1
ATOM 11356 C C . LEU B 1 614 ? 68.288 58.470 167.883 1.00 10.94 584 LEU B C 1
ATOM 11357 O O . LEU B 1 614 ? 68.031 57.547 168.685 1.00 10.15 584 LEU B O 1
ATOM 11362 N N . SER B 1 615 ? 69.142 59.457 168.149 1.00 11.26 585 SER B N 1
ATOM 11363 C CA . SER B 1 615 ? 69.694 59.627 169.494 1.00 12.16 585 SER B CA 1
ATOM 11364 C C . SER B 1 615 ? 69.750 61.078 169.935 1.00 12.41 585 SER B C 1
ATOM 11365 O O . SER B 1 615 ? 69.894 61.979 169.110 1.00 12.07 585 SER B O 1
ATOM 11368 N N . LEU B 1 616 ? 69.637 61.275 171.247 1.00 13.19 586 LEU B N 1
ATOM 11369 C CA . LEU B 1 616 ? 69.822 62.576 171.891 1.00 14.14 586 LEU B CA 1
ATOM 11370 C C . LEU B 1 616 ? 71.232 63.093 171.670 1.00 15.45 586 LEU B C 1
ATOM 11371 O O . LEU B 1 616 ? 71.555 64.228 172.031 1.00 15.92 586 LEU B O 1
ATOM 11376 N N . GLY B 1 617 ? 72.072 62.242 171.088 1.00 16.68 587 GLY B N 1
ATOM 11377 C CA . GLY B 1 617 ? 73.449 62.584 170.814 1.00 18.29 587 GLY B CA 1
ATOM 11378 C C . GLY B 1 617 ? 73.682 62.967 169.375 1.00 19.72 587 GLY B C 1
ATOM 11379 O O . GLY B 1 617 ? 74.790 63.359 169.038 1.00 20.11 587 GLY B O 1
ATOM 11380 N N . ASP B 1 618 ? 72.647 62.872 168.535 1.00 21.09 588 ASP B N 1
ATOM 11381 C CA . ASP B 1 618 ? 72.773 63.117 167.100 1.00 22.13 588 ASP B CA 1
ATOM 11382 C C . ASP B 1 618 ? 73.190 64.555 166.865 1.00 23.38 588 ASP B C 1
ATOM 11383 O O . ASP B 1 618 ? 72.913 65.420 167.681 1.00 23.62 588 ASP B O 1
ATOM 11388 N N . GLU B 1 619 ? 73.833 64.809 165.732 1.00 25.13 589 GLU B N 1
ATOM 11389 C CA . GLU B 1 619 ? 74.262 66.153 165.350 1.00 26.52 589 GLU B CA 1
ATOM 11390 C C . GLU B 1 619 ? 73.148 67.170 165.493 1.00 26.55 589 GLU B C 1
ATOM 11391 O O . GLU B 1 619 ? 73.335 68.243 166.091 1.00 26.34 589 GLU B O 1
ATOM 11397 N N . LEU B 1 620 ? 71.994 66.818 164.934 1.00 26.74 590 LEU B N 1
ATOM 11398 C CA . LEU B 1 620 ? 70.814 67.666 164.981 1.00 26.98 590 LEU B CA 1
ATOM 11399 C C . LEU B 1 620 ? 70.510 68.115 166.410 1.00 26.93 590 LEU B C 1
ATOM 11400 O O . LEU B 1 620 ? 70.348 69.304 166.681 1.00 27.26 590 LEU B O 1
ATOM 11405 N N . MET B 1 621 ? 70.458 67.139 167.312 1.00 26.54 591 MET B N 1
ATOM 11406 C CA . MET B 1 621 ? 70.079 67.343 168.702 1.00 26.29 591 MET B CA 1
ATOM 11407 C C . MET B 1 621 ? 71.134 68.097 169.512 1.00 26.46 591 MET B C 1
ATOM 11408 O O . MET B 1 621 ? 70.801 68.983 170.292 1.00 26.47 591 MET B O 1
ATOM 11413 N N . ARG B 1 622 ? 72.401 67.728 169.334 1.00 26.72 592 ARG B N 1
ATOM 11414 C CA . ARG B 1 622 ? 73.526 68.381 170.003 1.00 26.67 592 ARG B CA 1
ATOM 11415 C C . ARG B 1 622 ? 73.508 69.894 169.729 1.00 25.97 592 ARG B C 1
ATOM 11416 O O . ARG B 1 622 ? 74.081 70.680 170.487 1.00 25.71 592 ARG B O 1
ATOM 11424 N N . ARG B 1 623 ? 72.829 70.286 168.653 1.00 25.33 593 ARG B N 1
ATOM 11425 C CA . ARG B 1 623 ? 72.711 71.690 168.272 1.00 25.25 593 ARG B CA 1
ATOM 11426 C C . ARG B 1 623 ? 71.625 72.419 169.073 1.00 24.18 593 ARG B C 1
ATOM 11427 O O . ARG B 1 623 ? 71.458 73.634 168.952 1.00 24.06 593 ARG B O 1
ATOM 11435 N N . PHE B 1 624 ? 70.888 71.654 169.875 1.00 22.51 594 PHE B N 1
ATOM 11436 C CA . PHE B 1 624 ? 69.802 72.155 170.687 1.00 20.75 594 PHE B CA 1
ATOM 11437 C C . PHE B 1 624 ? 69.982 71.488 172.048 1.00 20.22 594 PHE B C 1
ATOM 11438 O O . PHE B 1 624 ? 71.041 71.655 172.657 1.00 20.59 594 PHE B O 1
ATOM 11446 N N . ASN B 1 625 ? 69.020 70.699 172.522 1.00 18.76 595 ASN B N 1
ATOM 11447 C CA . ASN B 1 625 ? 69.028 70.308 173.937 1.00 17.41 595 ASN B CA 1
ATOM 11448 C C . ASN B 1 625 ? 69.310 68.835 174.287 1.00 16.53 595 ASN B C 1
ATOM 11449 O O . ASN B 1 625 ? 69.169 68.436 175.454 1.00 16.20 595 ASN B O 1
ATOM 11454 N N . GLY B 1 626 ? 69.719 68.039 173.298 1.00 15.22 596 GLY B N 1
ATOM 11455 C CA . GLY B 1 626 ? 70.001 66.626 173.505 1.00 14.26 596 GLY B CA 1
ATOM 11456 C C . GLY B 1 626 ? 70.856 66.260 174.724 1.00 13.78 596 GLY B C 1
ATOM 11457 O O . GLY B 1 626 ? 70.556 65.307 175.481 1.00 13.52 596 GLY B O 1
ATOM 11458 N N . ALA B 1 627 ? 71.927 67.023 174.916 1.00 12.85 597 ALA B N 1
ATOM 11459 C CA . ALA B 1 627 ? 72.830 66.792 176.020 1.00 12.38 597 ALA B CA 1
ATOM 11460 C C . ALA B 1 627 ? 72.048 66.791 177.320 1.00 12.26 597 ALA B C 1
ATOM 11461 O O . ALA B 1 627 ? 72.221 65.881 178.135 1.00 12.83 597 ALA B O 1
ATOM 11463 N N . ALA B 1 628 ? 71.178 67.794 177.486 1.00 11.80 598 ALA B N 1
ATOM 11464 C CA . ALA B 1 628 ? 70.411 68.008 178.721 1.00 11.40 598 ALA B CA 1
ATOM 11465 C C . ALA B 1 628 ? 69.455 66.864 178.970 1.00 11.13 598 ALA B C 1
ATOM 11466 O O . ALA B 1 628 ? 69.388 66.330 180.091 1.00 10.73 598 ALA B O 1
ATOM 11468 N N . LEU B 1 629 ? 68.742 66.478 177.911 1.00 10.73 599 LEU B N 1
ATOM 11469 C CA . LEU B 1 629 ? 67.795 65.378 177.985 1.00 10.94 599 LEU B CA 1
ATOM 11470 C C . LEU B 1 629 ? 68.462 64.071 178.400 1.00 11.31 599 LEU B C 1
ATOM 11471 O O . LEU B 1 629 ? 67.907 63.304 179.189 1.00 11.02 599 LEU B O 1
ATOM 11476 N N . GLU B 1 630 ? 69.663 63.835 177.881 1.00 12.09 600 GLU B N 1
ATOM 11477 C CA . GLU B 1 630 ? 70.380 62.602 178.167 1.00 13.00 600 GLU B CA 1
ATOM 11478 C C . GLU B 1 630 ? 70.789 62.527 179.633 1.00 12.77 600 GLU B C 1
ATOM 11479 O O . GLU B 1 630 ? 70.581 61.498 180.276 1.00 12.53 600 GLU B O 1
ATOM 11485 N N . THR B 1 631 ? 71.341 63.619 180.162 1.00 12.96 601 THR B N 1
ATOM 11486 C CA . THR B 1 631 ? 71.821 63.624 181.553 1.00 13.41 601 THR B CA 1
ATOM 11487 C C . THR B 1 631 ? 70.643 63.675 182.549 1.00 12.95 601 THR B C 1
ATOM 11488 O O . THR B 1 631 ? 70.775 63.283 183.715 1.00 12.86 601 THR B O 1
ATOM 11492 N N . LEU B 1 632 ? 69.495 64.141 182.054 1.00 12.50 602 LEU B N 1
ATOM 11493 C CA . LEU B 1 632 ? 68.229 64.028 182.760 1.00 12.05 602 LEU B CA 1
ATOM 11494 C C . LEU B 1 632 ? 67.828 62.568 182.816 1.00 11.67 602 LEU B C 1
ATOM 11495 O O . LEU B 1 632 ? 67.727 61.992 183.891 1.00 11.86 602 LEU B O 1
ATOM 11500 N N . LEU B 1 633 ? 67.611 61.980 181.642 1.00 11.20 603 LEU B N 1
ATOM 11501 C CA . LEU B 1 633 ? 67.211 60.584 181.525 1.00 10.24 603 LEU B CA 1
ATOM 11502 C C . LEU B 1 633 ? 68.128 59.722 182.341 1.00 10.19 603 LEU B C 1
ATOM 11503 O O . LEU B 1 633 ? 67.662 58.852 183.062 1.00 10.29 603 LEU B O 1
ATOM 11508 N N . THR B 1 634 ? 69.428 59.987 182.258 1.00 10.45 604 THR B N 1
ATOM 11509 C CA . THR B 1 634 ? 70.406 59.238 183.048 1.00 11.04 604 THR B CA 1
ATOM 11510 C C . THR B 1 634 ? 70.081 59.292 184.530 1.00 11.06 604 THR B C 1
ATOM 11511 O O . THR B 1 634 ? 70.106 58.269 185.199 1.00 11.29 604 THR B O 1
ATOM 11515 N N . ARG B 1 635 ? 69.736 60.478 185.023 1.00 11.20 605 ARG B N 1
ATOM 11516 C CA . ARG B 1 635 ? 69.387 60.653 186.427 1.00 11.38 605 ARG B CA 1
ATOM 11517 C C . ARG B 1 635 ? 68.109 59.909 186.839 1.00 11.00 605 ARG B C 1
ATOM 11518 O O . ARG B 1 635 ? 67.997 59.419 187.979 1.00 11.37 605 ARG B O 1
ATOM 11526 N N . LEU B 1 636 ? 67.170 59.796 185.903 1.00 10.38 606 LEU B N 1
ATOM 11527 C CA . LEU B 1 636 ? 65.968 58.984 186.089 1.00 9.77 606 LEU B CA 1
ATOM 11528 C C . LEU B 1 636 ? 66.234 57.491 185.943 1.00 9.50 606 LEU B C 1
ATOM 11529 O O . LEU B 1 636 ? 65.307 56.687 185.944 1.00 9.31 606 LEU B O 1
ATOM 11534 N N . ASN B 1 637 ? 67.508 57.141 185.799 1.00 9.41 607 ASN B N 1
ATOM 11535 C CA . ASN B 1 637 ? 67.977 55.757 185.759 1.00 9.52 607 ASN B CA 1
ATOM 11536 C C . ASN B 1 637 ? 67.406 54.904 184.629 1.00 9.37 607 ASN B C 1
ATOM 11537 O O . ASN B 1 637 ? 67.434 53.677 184.695 1.00 9.61 607 ASN B O 1
ATOM 11542 N N . LEU B 1 638 ? 66.894 55.565 183.601 1.00 9.10 608 LEU B N 1
ATOM 11543 C CA . LEU B 1 638 ? 66.497 54.896 182.374 1.00 9.25 608 LEU B CA 1
ATOM 11544 C C . LEU B 1 638 ? 67.738 54.348 181.658 1.00 9.36 608 LEU B C 1
ATOM 11545 O O . LEU B 1 638 ? 68.643 55.115 181.307 1.00 9.21 608 LEU B O 1
ATOM 11550 N N . PRO B 1 639 ? 67.760 53.036 181.408 1.00 9.41 609 PRO B N 1
ATOM 11551 C CA . PRO B 1 639 ? 68.909 52.392 180.756 1.00 9.86 609 PRO B CA 1
ATOM 11552 C C . PRO B 1 639 ? 69.109 52.910 179.322 1.00 10.69 609 PRO B C 1
ATOM 11553 O O . PRO B 1 639 ? 68.238 53.615 178.784 1.00 10.79 609 PRO B O 1
ATOM 11557 N N . ASP B 1 640 ? 70.241 52.575 178.710 1.00 11.45 610 ASP B N 1
ATOM 11558 C CA . ASP B 1 640 ? 70.575 53.127 177.394 1.00 12.20 610 ASP B CA 1
ATOM 11559 C C . ASP B 1 640 ? 69.842 52.442 176.229 1.00 12.78 610 ASP B C 1
ATOM 11560 O O . ASP B 1 640 ? 69.458 53.108 175.252 1.00 13.30 610 ASP B O 1
ATOM 11565 N N . ASP B 1 641 ? 69.611 51.136 176.348 1.00 13.30 611 ASP B N 1
ATOM 11566 C CA . ASP B 1 641 ? 68.886 50.392 175.318 1.00 14.17 611 ASP B CA 1
ATOM 11567 C C . ASP B 1 641 ? 67.361 50.562 175.327 1.00 14.37 611 ASP B C 1
ATOM 11568 O O . ASP B 1 641 ? 66.706 50.105 174.406 1.00 14.97 611 ASP B O 1
ATOM 11573 N N . VAL B 1 642 ? 66.781 51.200 176.335 1.00 14.49 612 VAL B N 1
ATOM 11574 C CA . VAL B 1 642 ? 65.330 51.456 176.297 1.00 14.90 612 VAL B CA 1
ATOM 11575 C C . VAL B 1 642 ? 64.942 52.641 175.333 1.00 15.24 612 VAL B C 1
ATOM 11576 O O . VAL B 1 642 ? 65.443 53.767 175.461 1.00 14.68 612 VAL B O 1
ATOM 11580 N N . PRO B 1 643 ? 64.099 52.377 174.334 1.00 15.80 613 PRO B N 1
ATOM 11581 C CA . PRO B 1 643 ? 63.684 53.436 173.410 1.00 16.22 613 PRO B CA 1
ATOM 11582 C C . PRO B 1 643 ? 62.824 54.473 174.152 1.00 17.17 613 PRO B C 1
ATOM 11583 O O . PRO B 1 643 ? 61.860 54.150 174.857 1.00 17.51 613 PRO B O 1
ATOM 11587 N N . ILE B 1 644 ? 63.204 55.727 174.019 1.00 17.93 614 ILE B N 1
ATOM 11588 C CA . ILE B 1 644 ? 62.549 56.781 174.747 1.00 19.38 614 ILE B CA 1
ATOM 11589 C C . ILE B 1 644 ? 61.178 57.102 174.139 1.00 20.85 614 ILE B C 1
ATOM 11590 O O . ILE B 1 644 ? 61.079 57.554 172.986 1.00 20.92 614 ILE B O 1
ATOM 11595 N N . GLU B 1 645 ? 60.111 56.886 174.907 1.00 22.39 615 GLU B N 1
ATOM 11596 C CA . GLU B 1 645 ? 58.780 57.212 174.388 1.00 24.08 615 GLU B CA 1
ATOM 11597 C C . GLU B 1 645 ? 58.042 58.217 175.255 1.00 24.04 615 GLU B C 1
ATOM 11598 O O . GLU B 1 645 ? 57.175 57.854 176.060 1.00 24.37 615 GLU B O 1
ATOM 11604 N N . ALA B 1 646 ? 58.401 59.485 175.068 1.00 24.25 616 ALA B N 1
ATOM 11605 C CA . ALA B 1 646 ? 57.874 60.586 175.856 1.00 24.32 616 ALA B CA 1
ATOM 11606 C C . ALA B 1 646 ? 57.481 61.751 174.980 1.00 24.58 616 ALA B C 1
ATOM 11607 O O . ALA B 1 646 ? 58.297 62.285 174.236 1.00 24.39 616 ALA B O 1
ATOM 11609 N N . LYS B 1 647 ? 56.220 62.149 175.091 1.00 25.35 617 LYS B N 1
ATOM 11610 C CA . LYS B 1 647 ? 55.693 63.292 174.356 1.00 26.47 617 LYS B CA 1
ATOM 11611 C C . LYS B 1 647 ? 56.606 64.537 174.421 1.00 26.47 617 LYS B C 1
ATOM 11612 O O . LYS B 1 647 ? 56.603 65.356 173.498 1.00 27.07 617 LYS B O 1
ATOM 11618 N N . MET B 1 648 ? 57.392 64.661 175.495 1.00 25.97 618 MET B N 1
ATOM 11619 C CA . MET B 1 648 ? 58.427 65.691 175.598 1.00 25.02 618 MET B CA 1
ATOM 11620 C C . MET B 1 648 ? 59.633 65.495 174.654 1.00 24.01 618 MET B C 1
ATOM 11621 O O . MET B 1 648 ? 60.085 66.461 174.046 1.00 23.70 618 MET B O 1
ATOM 11626 N N . VAL B 1 649 ? 60.146 64.266 174.542 1.00 22.72 619 VAL B N 1
ATOM 11627 C CA . VAL B 1 649 ? 61.306 63.971 173.685 1.00 21.51 619 VAL B CA 1
ATOM 11628 C C . VAL B 1 649 ? 60.924 63.863 172.213 1.00 21.43 619 VAL B C 1
ATOM 11629 O O . VAL B 1 649 ? 61.716 64.196 171.331 1.00 21.93 619 VAL B O 1
ATOM 11633 N N . THR B 1 650 ? 59.719 63.382 171.943 1.00 20.85 620 THR B N 1
ATOM 11634 C CA . THR B 1 650 ? 59.177 63.428 170.592 1.00 19.93 620 THR B CA 1
ATOM 11635 C C . THR B 1 650 ? 59.064 64.886 170.137 1.00 19.46 620 THR B C 1
ATOM 11636 O O . THR B 1 650 ? 59.516 65.234 169.048 1.00 19.07 620 THR B O 1
ATOM 11640 N N . ARG B 1 651 ? 58.477 65.724 170.993 1.00 19.09 621 ARG B N 1
ATOM 11641 C CA . ARG B 1 651 ? 58.316 67.144 170.711 1.00 19.21 621 ARG B CA 1
ATOM 11642 C C . ARG B 1 651 ? 59.675 67.828 170.439 1.00 18.12 621 ARG B C 1
ATOM 11643 O O . ARG B 1 651 ? 59.799 68.607 169.493 1.00 18.25 621 ARG B O 1
ATOM 11651 N N . ALA B 1 652 ? 60.680 67.509 171.256 1.00 16.95 622 ALA B N 1
ATOM 11652 C CA . ALA B 1 652 ? 62.030 68.076 171.145 1.00 15.76 622 ALA B CA 1
ATOM 11653 C C . ALA B 1 652 ? 62.696 67.807 169.790 1.00 15.03 622 ALA B C 1
ATOM 11654 O O . ALA B 1 652 ? 63.329 68.693 169.201 1.00 14.39 622 ALA B O 1
ATOM 11656 N N . ILE B 1 653 ? 62.562 66.566 169.326 1.00 14.36 623 ILE B N 1
ATOM 11657 C CA . ILE B 1 653 ? 63.142 66.150 168.066 1.00 13.75 623 ILE B CA 1
ATOM 11658 C C . ILE B 1 653 ? 62.448 66.864 166.910 1.00 13.77 623 ILE B C 1
ATOM 11659 O O . ILE B 1 653 ? 63.121 67.451 166.092 1.00 13.91 623 ILE B O 1
ATOM 11664 N N . LYS B 1 654 ? 61.115 66.843 166.872 1.00 13.61 624 LYS B N 1
ATOM 11665 C CA . LYS B 1 654 ? 60.357 67.554 165.857 1.00 13.41 624 LYS B CA 1
ATOM 11666 C C . LYS B 1 654 ? 60.762 69.023 165.869 1.00 13.24 624 LYS B C 1
ATOM 11667 O O . LYS B 1 654 ? 60.989 69.634 164.818 1.00 14.14 624 LYS B O 1
ATOM 11673 N N . SER B 1 655 ? 60.897 69.579 167.061 1.00 12.94 625 SER B N 1
ATOM 11674 C CA . SER B 1 655 ? 61.170 70.995 167.214 1.00 12.46 625 SER B CA 1
ATOM 11675 C C . SER B 1 655 ? 62.575 71.392 166.764 1.00 12.24 625 SER B C 1
ATOM 11676 O O . SER B 1 655 ? 62.775 72.467 166.229 1.00 11.89 625 SER B O 1
ATOM 11679 N N . ALA B 1 656 ? 63.549 70.513 166.981 1.00 12.27 626 ALA B N 1
ATOM 11680 C CA . ALA B 1 656 ? 64.896 70.761 166.495 1.00 12.04 626 ALA B CA 1
ATOM 11681 C C . ALA B 1 656 ? 64.902 70.824 164.953 1.00 12.33 626 ALA B C 1
ATOM 11682 O O . ALA B 1 656 ? 65.411 71.772 164.369 1.00 12.46 626 ALA B O 1
ATOM 11684 N N . GLN B 1 657 ? 64.319 69.819 164.307 1.00 12.17 627 GLN B N 1
ATOM 11685 C CA . GLN B 1 657 ? 64.253 69.772 162.863 1.00 12.02 627 GLN B CA 1
ATOM 11686 C C . GLN B 1 657 ? 63.434 70.970 162.312 1.00 12.23 627 GLN B C 1
ATOM 11687 O O . GLN B 1 657 ? 63.907 71.697 161.431 1.00 11.77 627 GLN B O 1
ATOM 11693 N N . THR B 1 658 ? 62.232 71.181 162.849 1.00 12.23 628 THR B N 1
ATOM 11694 C CA . THR B 1 658 ? 61.392 72.292 162.428 1.00 12.61 628 THR B CA 1
ATOM 11695 C C . THR B 1 658 ? 62.160 73.624 162.452 1.00 13.01 628 THR B C 1
ATOM 11696 O O . THR B 1 658 ? 61.981 74.469 161.573 1.00 12.53 628 THR B O 1
ATOM 11700 N N . GLN B 1 659 ? 63.035 73.802 163.442 1.00 13.30 629 GLN B N 1
ATOM 11701 C CA . GLN B 1 659 ? 63.847 75.023 163.490 1.00 13.58 629 GLN B CA 1
ATOM 11702 C C . GLN B 1 659 ? 64.933 75.169 162.392 1.00 13.36 629 GLN B C 1
ATOM 11703 O O . GLN B 1 659 ? 65.157 76.290 161.896 1.00 13.33 629 GLN B O 1
ATOM 11709 N N . VAL B 1 660 ? 65.603 74.063 162.051 1.00 12.49 630 VAL B N 1
ATOM 11710 C CA . VAL B 1 660 ? 66.572 74.041 160.968 1.00 12.96 630 VAL B CA 1
ATOM 11711 C C . VAL B 1 660 ? 65.831 74.370 159.671 1.00 13.38 630 VAL B C 1
ATOM 11712 O O . VAL B 1 660 ? 66.319 75.160 158.872 1.00 12.98 630 VAL B O 1
ATOM 11716 N N . GLU B 1 661 ? 64.647 73.767 159.498 1.00 14.20 631 GLU B N 1
ATOM 11717 C CA . GLU B 1 661 ? 63.757 73.987 158.354 1.00 14.66 631 GLU B CA 1
ATOM 11718 C C . GLU B 1 661 ? 63.464 75.471 158.197 1.00 14.36 631 GLU B C 1
ATOM 11719 O O . GLU B 1 661 ? 63.633 76.022 157.125 1.00 14.09 631 GLU B O 1
ATOM 11725 N N . GLN B 1 662 ? 63.016 76.086 159.290 1.00 14.68 632 GLN B N 1
ATOM 11726 C CA . GLN B 1 662 ? 62.620 77.487 159.347 1.00 15.25 632 GLN B CA 1
ATOM 11727 C C . GLN B 1 662 ? 63.823 78.391 159.087 1.00 14.97 632 GLN B C 1
ATOM 11728 O O . GLN B 1 662 ? 63.695 79.424 158.436 1.00 14.77 632 GLN B O 1
ATOM 11734 N N . GLN B 1 663 ? 64.990 78.006 159.596 1.00 14.72 633 GLN B N 1
ATOM 11735 C CA . GLN B 1 663 ? 66.207 78.752 159.342 1.00 15.26 633 GLN B CA 1
ATOM 11736 C C . GLN B 1 663 ? 66.596 78.738 157.855 1.00 14.59 633 GLN B C 1
ATOM 11737 O O . GLN B 1 663 ? 66.922 79.792 157.283 1.00 15.31 633 GLN B O 1
ATOM 11743 N N . ASN B 1 664 ? 66.559 77.562 157.233 1.00 12.80 634 ASN B N 1
ATOM 11744 C CA . ASN B 1 664 ? 66.802 77.455 155.815 1.00 12.08 634 ASN B CA 1
ATOM 11745 C C . ASN B 1 664 ? 65.869 78.357 155.019 1.00 12.29 634 ASN B C 1
ATOM 11746 O O . ASN B 1 664 ? 66.301 79.077 154.129 1.00 12.07 634 ASN B O 1
ATOM 11751 N N . PHE B 1 665 ? 64.589 78.331 155.381 1.00 12.20 635 PHE B N 1
ATOM 11752 C CA . PHE B 1 665 ? 63.588 79.080 154.699 1.00 12.13 635 PHE B CA 1
ATOM 11753 C C . PHE B 1 665 ? 63.916 80.578 154.857 1.00 13.14 635 PHE B C 1
ATOM 11754 O O . PHE B 1 665 ? 63.853 81.316 153.876 1.00 13.63 635 PHE B O 1
ATOM 11762 N N . GLU B 1 666 ? 64.291 81.038 156.055 1.00 13.72 636 GLU B N 1
ATOM 11763 C CA . GLU B 1 666 ? 64.631 82.454 156.206 1.00 14.82 636 GLU B CA 1
ATOM 11764 C C . GLU B 1 666 ? 65.887 82.879 155.408 1.00 14.06 636 GLU B C 1
ATOM 11765 O O . GLU B 1 666 ? 65.957 83.995 154.894 1.00 14.65 636 GLU B O 1
ATOM 11771 N N . VAL B 1 667 ? 66.856 81.996 155.274 1.00 12.98 637 VAL B N 1
ATOM 11772 C CA . VAL B 1 667 ? 68.054 82.314 154.508 1.00 12.45 637 VAL B CA 1
ATOM 11773 C C . VAL B 1 667 ? 67.683 82.513 153.040 1.00 13.35 637 VAL B C 1
ATOM 11774 O O . VAL B 1 667 ? 68.166 83.427 152.362 1.00 13.21 637 VAL B O 1
ATOM 11778 N N . ARG B 1 668 ? 66.796 81.643 152.583 1.00 14.23 638 ARG B N 1
ATOM 11779 C CA . ARG B 1 668 ? 66.375 81.561 151.200 1.00 15.00 638 ARG B CA 1
ATOM 11780 C C . ARG B 1 668 ? 65.618 82.839 150.864 1.00 15.27 638 ARG B C 1
ATOM 11781 O O . ARG B 1 668 ? 65.891 83.491 149.868 1.00 16.09 638 ARG B O 1
ATOM 11789 N N . LYS B 1 669 ? 64.715 83.233 151.747 1.00 15.45 639 LYS B N 1
ATOM 11790 C CA . LYS B 1 669 ? 63.898 84.436 151.580 1.00 15.25 639 LYS B CA 1
ATOM 11791 C C . LYS B 1 669 ? 64.756 85.702 151.697 1.00 15.64 639 LYS B C 1
ATOM 11792 O O . LYS B 1 669 ? 64.437 86.759 151.163 1.00 15.72 639 LYS B O 1
ATOM 11798 N N . ASN B 1 670 ? 65.869 85.592 152.401 1.00 15.76 640 ASN B N 1
ATOM 11799 C CA . ASN B 1 670 ? 66.767 86.713 152.497 1.00 15.83 640 ASN B CA 1
ATOM 11800 C C . ASN B 1 670 ? 67.632 86.853 151.247 1.00 14.79 640 ASN B C 1
ATOM 11801 O O . ASN B 1 670 ? 67.812 87.952 150.741 1.00 14.49 640 ASN B O 1
ATOM 11806 N N . VAL B 1 671 ? 68.142 85.730 150.757 1.00 13.34 641 VAL B N 1
ATOM 11807 C CA . VAL B 1 671 ? 68.983 85.718 149.590 1.00 13.24 641 VAL B CA 1
ATOM 11808 C C . VAL B 1 671 ? 68.235 86.367 148.437 1.00 13.44 641 VAL B C 1
ATOM 11809 O O . VAL B 1 671 ? 68.777 87.241 147.759 1.00 13.88 641 VAL B O 1
ATOM 11813 N N . LEU B 1 672 ? 66.983 85.956 148.252 1.00 13.81 642 LEU B N 1
ATOM 11814 C CA . LEU B 1 672 ? 66.089 86.505 147.235 1.00 13.55 642 LEU B CA 1
ATOM 11815 C C . LEU B 1 672 ? 65.729 88.002 147.405 1.00 13.05 642 LEU B C 1
ATOM 11816 O O . LEU B 1 672 ? 65.890 88.772 146.479 1.00 13.44 642 LEU B O 1
ATOM 11821 N N . LYS B 1 673 ? 65.230 88.432 148.550 1.00 13.07 643 LYS B N 1
ATOM 11822 C CA . LYS B 1 673 ? 64.957 89.874 148.721 1.00 12.83 643 LYS B CA 1
ATOM 11823 C C . LYS B 1 673 ? 66.165 90.744 148.330 1.00 12.21 643 LYS B C 1
ATOM 11824 O O . LYS B 1 673 ? 66.015 91.744 147.652 1.00 12.88 643 LYS B O 1
ATOM 11830 N N . TYR B 1 674 ? 67.362 90.382 148.774 1.00 11.43 644 TYR B N 1
ATOM 11831 C CA . TYR B 1 674 ? 68.531 91.174 148.451 1.00 10.00 644 TYR B CA 1
ATOM 11832 C C . TYR B 1 674 ? 68.855 91.081 146.964 1.00 10.99 644 TYR B C 1
ATOM 11833 O O . TYR B 1 674 ? 69.286 92.075 146.359 1.00 11.29 644 TYR B O 1
ATOM 11842 N N . ASP B 1 675 ? 68.598 89.909 146.367 1.00 11.23 645 ASP B N 1
ATOM 11843 C CA . ASP B 1 675 ? 68.720 89.738 144.934 1.00 11.68 645 ASP B CA 1
ATOM 11844 C C . ASP B 1 675 ? 67.703 90.529 144.089 1.00 12.72 645 ASP B C 1
ATOM 11845 O O . ASP B 1 675 ? 68.017 90.838 142.941 1.00 12.69 645 ASP B O 1
ATOM 11850 N N . GLU B 1 676 ? 66.503 90.846 144.617 1.00 13.41 646 GLU B N 1
ATOM 11851 C CA . GLU B 1 676 ? 65.520 91.589 143.824 1.00 14.53 646 GLU B CA 1
ATOM 11852 C C . GLU B 1 676 ? 66.150 92.887 143.382 1.00 13.82 646 GLU B C 1
ATOM 11853 O O . GLU B 1 676 ? 66.028 93.255 142.237 1.00 14.51 646 GLU B O 1
ATOM 11859 N N . VAL B 1 677 ? 66.830 93.570 144.290 1.00 13.10 647 VAL B N 1
ATOM 11860 C CA . VAL B 1 677 ? 67.398 94.877 144.002 1.00 12.61 647 VAL B CA 1
ATOM 11861 C C . VAL B 1 677 ? 68.366 94.814 142.818 1.00 13.31 647 VAL B C 1
ATOM 11862 O O . VAL B 1 677 ? 68.308 95.638 141.911 1.00 13.99 647 VAL B O 1
ATOM 11866 N N . MET B 1 678 ? 69.243 93.824 142.823 1.00 13.26 648 MET B N 1
ATOM 11867 C CA . MET B 1 678 ? 70.298 93.745 141.837 1.00 13.69 648 MET B CA 1
ATOM 11868 C C . MET B 1 678 ? 69.805 93.099 140.567 1.00 14.44 648 MET B C 1
ATOM 11869 O O . MET B 1 678 ? 70.423 93.280 139.505 1.00 15.00 648 MET B O 1
ATOM 11874 N N . ASN B 1 679 ? 68.724 92.320 140.676 1.00 14.30 649 ASN B N 1
ATOM 11875 C CA . ASN B 1 679 ? 68.110 91.712 139.508 1.00 14.17 649 ASN B CA 1
ATOM 11876 C C . ASN B 1 679 ? 67.456 92.778 138.592 1.00 14.37 649 ASN B C 1
ATOM 11877 O O . ASN B 1 679 ? 67.551 92.675 137.364 1.00 14.79 649 ASN B O 1
ATOM 11882 N N . GLN B 1 680 ? 66.825 93.787 139.190 1.00 12.47 650 GLN B N 1
ATOM 11883 C CA . GLN B 1 680 ? 66.258 94.856 138.434 1.00 12.71 650 GLN B CA 1
ATOM 11884 C C . GLN B 1 680 ? 67.361 95.678 137.771 1.00 11.73 650 GLN B C 1
ATOM 11885 O O . GLN B 1 680 ? 67.150 96.298 136.727 1.00 11.60 650 GLN B O 1
ATOM 11891 N N . GLN B 1 681 ? 68.533 95.722 138.384 1.00 10.31 651 GLN B N 1
ATOM 11892 C CA . GLN B 1 681 ? 69.595 96.548 137.820 1.00 8.80 651 GLN B CA 1
ATOM 11893 C C . GLN B 1 681 ? 70.255 95.870 136.623 1.00 7.85 651 GLN B C 1
ATOM 11894 O O . GLN B 1 681 ? 70.679 96.541 135.673 1.00 6.80 651 GLN B O 1
ATOM 11900 N N . ARG B 1 682 ? 70.315 94.545 136.649 1.00 6.58 652 ARG B N 1
ATOM 11901 C CA . ARG B 1 682 ? 70.981 93.863 135.567 1.00 6.74 652 ARG B CA 1
ATOM 11902 C C . ARG B 1 682 ? 70.103 93.620 134.351 1.00 6.66 652 ARG B C 1
ATOM 11903 O O . ARG B 1 682 ? 70.622 93.421 133.249 1.00 6.61 652 ARG B O 1
ATOM 11911 N N . LYS B 1 683 ? 68.789 93.631 134.540 1.00 6.50 653 LYS B N 1
ATOM 11912 C CA . LYS B 1 683 ? 67.885 93.549 133.398 1.00 6.08 653 LYS B CA 1
ATOM 11913 C C . LYS B 1 683 ? 68.175 94.747 132.486 1.00 4.48 653 LYS B C 1
ATOM 11914 O O . LYS B 1 683 ? 68.422 94.581 131.283 1.00 3.73 653 LYS B O 1
ATOM 11920 N N . VAL B 1 684 ? 68.211 95.928 133.084 1.00 2.72 654 VAL B N 1
ATOM 11921 C CA . VAL B 1 684 ? 68.587 97.152 132.378 1.00 2.01 654 VAL B CA 1
ATOM 11922 C C . VAL B 1 684 ? 69.973 97.032 131.720 1.00 2.65 654 VAL B C 1
ATOM 11923 O O . VAL B 1 684 ? 70.117 97.277 130.521 1.00 3.27 654 VAL B O 1
ATOM 11927 N N . ILE B 1 685 ? 70.990 96.607 132.468 1.00 2.72 655 ILE B N 1
ATOM 11928 C CA . ILE B 1 685 ? 72.339 96.586 131.911 1.00 2.03 655 ILE B CA 1
ATOM 11929 C C . ILE B 1 685 ? 72.470 95.524 130.856 1.00 2.04 655 ILE B C 1
ATOM 11930 O O . ILE B 1 685 ? 73.093 95.748 129.834 1.00 2.00 655 ILE B O 1
ATOM 11935 N N . TYR B 1 686 ? 71.867 94.369 131.091 1.00 2.72 656 TYR B N 1
ATOM 11936 C CA . TYR B 1 686 ? 71.952 93.266 130.134 1.00 2.86 656 TYR B CA 1
ATOM 11937 C C . TYR B 1 686 ? 71.257 93.662 128.827 1.00 3.23 656 TYR B C 1
ATOM 11938 O O . TYR B 1 686 ? 71.767 93.404 127.738 1.00 4.05 656 TYR B O 1
ATOM 11947 N N . ALA B 1 687 ? 70.110 94.333 128.935 1.00 3.53 657 ALA B N 1
ATOM 11948 C CA . ALA B 1 687 ? 69.398 94.829 127.772 1.00 2.91 657 ALA B CA 1
ATOM 11949 C C . ALA B 1 687 ? 70.260 95.781 126.968 1.00 3.25 657 ALA B C 1
ATOM 11950 O O . ALA B 1 687 ? 70.355 95.615 125.739 1.00 3.87 657 ALA B O 1
ATOM 11952 N N . GLU B 1 688 ? 70.879 96.767 127.637 1.00 2.96 658 GLU B N 1
ATOM 11953 C CA . GLU B 1 688 ? 71.820 97.697 126.977 1.00 3.09 658 GLU B CA 1
ATOM 11954 C C . GLU B 1 688 ? 72.898 96.944 126.233 1.00 3.70 658 GLU B C 1
ATOM 11955 O O . GLU B 1 688 ? 73.169 97.235 125.092 1.00 4.00 658 GLU B O 1
ATOM 11961 N N . ARG B 1 689 ? 73.506 95.960 126.886 1.00 4.85 659 ARG B N 1
ATOM 11962 C CA . ARG B 1 689 ? 74.608 95.208 126.299 1.00 6.12 659 ARG B CA 1
ATOM 11963 C C . ARG B 1 689 ? 74.129 94.443 125.067 1.00 7.54 659 ARG B C 1
ATOM 11964 O O . ARG B 1 689 ? 74.837 94.403 124.058 1.00 7.97 659 ARG B O 1
ATOM 11972 N N . ARG B 1 690 ? 72.936 93.847 125.164 1.00 8.71 660 ARG B N 1
ATOM 11973 C CA . ARG B 1 690 ? 72.258 93.156 124.051 1.00 9.93 660 ARG B CA 1
ATOM 11974 C C . ARG B 1 690 ? 72.025 94.050 122.800 1.00 9.23 660 ARG B C 1
ATOM 11975 O O . ARG B 1 690 ? 72.289 93.648 121.668 1.00 9.68 660 ARG B O 1
ATOM 11983 N N . ARG B 1 691 ? 71.522 95.253 123.016 1.00 8.04 661 ARG B N 1
ATOM 11984 C CA . ARG B 1 691 ? 71.336 96.199 121.939 1.00 7.74 661 ARG B CA 1
ATOM 11985 C C . ARG B 1 691 ? 72.587 96.290 121.119 1.00 8.00 661 ARG B C 1
ATOM 11986 O O . ARG B 1 691 ? 72.533 96.353 119.892 1.00 8.28 661 ARG B O 1
ATOM 11994 N N . ILE B 1 692 ? 73.714 96.331 121.818 1.00 8.06 662 ILE B N 1
ATOM 11995 C CA . ILE B 1 692 ? 74.982 96.680 121.204 1.00 7.84 662 ILE B CA 1
ATOM 11996 C C . ILE B 1 692 ? 75.535 95.472 120.505 1.00 7.85 662 ILE B C 1
ATOM 11997 O O . ILE B 1 692 ? 76.074 95.598 119.422 1.00 8.68 662 ILE B O 1
ATOM 12002 N N . LEU B 1 693 ? 75.360 94.303 121.090 1.00 7.52 663 LEU B N 1
ATOM 12003 C CA . LEU B 1 693 ? 75.821 93.076 120.465 1.00 8.13 663 LEU B CA 1
ATOM 12004 C C . LEU B 1 693 ? 75.070 92.817 119.169 1.00 8.99 663 LEU B C 1
ATOM 12005 O O . LEU B 1 693 ? 75.597 92.221 118.230 1.00 8.70 663 LEU B O 1
ATOM 12010 N N . GLU B 1 694 ? 73.813 93.240 119.151 1.00 10.23 664 GLU B N 1
ATOM 12011 C CA . GLU B 1 694 ? 72.920 92.941 118.045 1.00 11.51 664 GLU B CA 1
ATOM 12012 C C . GLU B 1 694 ? 73.142 93.876 116.859 1.00 11.36 664 GLU B C 1
ATOM 12013 O O . GLU B 1 694 ? 72.730 93.572 115.762 1.00 11.53 664 GLU B O 1
ATOM 12019 N N . GLY B 1 695 ? 73.814 94.996 117.078 1.00 11.42 665 GLY B N 1
ATOM 12020 C CA . GLY B 1 695 ? 74.186 95.880 115.994 1.00 11.89 665 GLY B CA 1
ATOM 12021 C C . GLY B 1 695 ? 73.297 97.101 115.832 1.00 12.53 665 GLY B C 1
ATOM 12022 O O . GLY B 1 695 ? 73.514 97.925 114.958 1.00 12.28 665 GLY B O 1
ATOM 12023 N N . GLU B 1 696 ? 72.304 97.226 116.692 1.00 13.06 666 GLU B N 1
ATOM 12024 C CA . GLU B 1 696 ? 71.367 98.319 116.628 1.00 14.16 666 GLU B CA 1
ATOM 12025 C C . GLU B 1 696 ? 71.979 99.694 116.294 1.00 13.82 666 GLU B C 1
ATOM 12026 O O . GLU B 1 696 ? 73.072 100.033 116.743 1.00 14.05 666 GLU B O 1
ATOM 12032 N N . ASN B 1 697 ? 71.265 100.482 115.500 1.00 13.15 667 ASN B N 1
ATOM 12033 C CA . ASN B 1 697 ? 71.716 101.822 115.190 1.00 12.62 667 ASN B CA 1
ATOM 12034 C C . ASN B 1 697 ? 71.534 102.624 116.438 1.00 12.21 667 ASN B C 1
ATOM 12035 O O . ASN B 1 697 ? 70.423 102.747 116.916 1.00 12.66 667 ASN B O 1
ATOM 12040 N N . LEU B 1 698 ? 72.605 103.180 116.979 1.00 11.74 668 LEU B N 1
ATOM 12041 C CA . LEU B 1 698 ? 72.454 103.911 118.230 1.00 11.13 668 LEU B CA 1
ATOM 12042 C C . LEU B 1 698 ? 72.699 105.399 118.103 1.00 10.78 668 LEU B C 1
ATOM 12043 O O . LEU B 1 698 ? 72.961 106.080 119.105 1.00 10.67 668 LEU B O 1
ATOM 12048 N N . LYS B 1 699 ? 72.563 105.918 116.884 1.00 10.18 669 LYS B N 1
ATOM 12049 C CA . LYS B 1 699 ? 72.768 107.332 116.670 1.00 9.94 669 LYS B CA 1
ATOM 12050 C C . LYS B 1 699 ? 71.811 108.161 117.521 1.00 9.68 669 LYS B C 1
ATOM 12051 O O . LYS B 1 699 ? 72.199 109.212 118.065 1.00 9.17 669 LYS B O 1
ATOM 12057 N N . ASP B 1 700 ? 70.566 107.706 117.644 1.00 9.42 670 ASP B N 1
ATOM 12058 C CA . ASP B 1 700 ? 69.581 108.543 118.334 1.00 9.87 670 ASP B CA 1
ATOM 12059 C C . ASP B 1 700 ? 69.891 108.619 119.824 1.00 9.47 670 ASP B C 1
ATOM 12060 O O . ASP B 1 700 ? 69.791 109.688 120.445 1.00 8.51 670 ASP B O 1
ATOM 12065 N N . GLN B 1 701 ? 70.329 107.485 120.377 1.00 9.14 671 GLN B N 1
ATOM 12066 C CA . GLN B 1 701 ? 70.630 107.421 121.799 1.00 8.99 671 GLN B CA 1
ATOM 12067 C C . GLN B 1 701 ? 71.937 108.139 122.115 1.00 8.12 671 GLN B C 1
ATOM 12068 O O . GLN B 1 701 ? 71.964 108.988 123.034 1.00 7.86 671 GLN B O 1
ATOM 12074 N N . ALA B 1 702 ? 72.981 107.866 121.319 1.00 6.86 672 ALA B N 1
ATOM 12075 C CA . ALA B 1 702 ? 74.217 108.673 121.360 1.00 5.75 672 ALA B CA 1
ATOM 12076 C C . ALA B 1 702 ? 73.943 110.171 121.476 1.00 5.23 672 ALA B C 1
ATOM 12077 O O . ALA B 1 702 ? 74.407 110.813 122.420 1.00 4.90 672 ALA B O 1
ATOM 12079 N N . LEU B 1 703 ? 73.168 110.715 120.537 1.00 5.31 673 LEU B N 1
ATOM 12080 C CA . LEU B 1 703 ? 72.830 112.143 120.539 1.00 5.24 673 LEU B CA 1
ATOM 12081 C C . LEU B 1 703 ? 72.006 112.555 121.756 1.00 5.43 673 LEU B C 1
ATOM 12082 O O . LEU B 1 703 ? 72.218 113.626 122.311 1.00 5.22 673 LEU B O 1
ATOM 12087 N N . ASP B 1 704 ? 71.079 111.696 122.183 1.00 6.27 674 ASP B N 1
ATOM 12088 C CA . ASP B 1 704 ? 70.328 111.952 123.414 1.00 6.64 674 ASP B CA 1
ATOM 12089 C C . ASP B 1 704 ? 71.256 112.071 124.636 1.00 6.90 674 ASP B C 1
ATOM 12090 O O . ASP B 1 704 ? 71.072 112.981 125.465 1.00 7.09 674 ASP B O 1
ATOM 12095 N N . MET B 1 705 ? 72.236 111.162 124.740 1.00 6.76 675 MET B N 1
ATOM 12096 C CA . MET B 1 705 ? 73.275 111.242 125.767 1.00 6.75 675 MET B CA 1
ATOM 12097 C C . MET B 1 705 ? 74.034 112.584 125.689 1.00 7.03 675 MET B C 1
ATOM 12098 O O . MET B 1 705 ? 74.125 113.314 126.687 1.00 7.18 675 MET B O 1
ATOM 12103 N N . VAL B 1 706 ? 74.541 112.926 124.503 1.00 6.93 676 V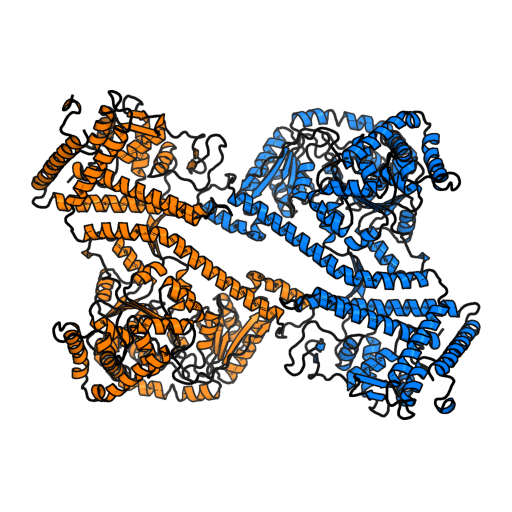AL B N 1
ATOM 12104 C CA . VAL B 1 706 ? 75.170 114.224 124.295 1.00 6.96 676 VAL B CA 1
ATOM 12105 C C . VAL B 1 706 ? 74.217 115.296 124.776 1.00 7.67 676 VAL B C 1
ATOM 12106 O O . VAL B 1 706 ? 74.606 116.206 125.523 1.00 8.03 676 VAL B O 1
ATOM 12110 N N . ARG B 1 707 ? 72.960 115.188 124.356 1.00 8.28 677 ARG B N 1
ATOM 12111 C CA . ARG B 1 707 ? 71.975 116.205 124.710 1.00 9.13 677 ARG B CA 1
ATOM 12112 C C . ARG B 1 707 ? 71.826 116.263 126.227 1.00 9.04 677 ARG B C 1
ATOM 12113 O O . ARG B 1 707 ? 71.857 117.338 126.813 1.00 8.86 677 ARG B O 1
ATOM 12121 N N . ASP B 1 708 ? 71.729 115.090 126.851 1.00 9.28 678 ASP B N 1
ATOM 12122 C CA . ASP B 1 708 ? 71.507 114.978 128.284 1.00 9.33 678 ASP B CA 1
ATOM 12123 C C . ASP B 1 708 ? 72.608 115.610 129.127 1.00 9.50 678 ASP B C 1
ATOM 12124 O O . ASP B 1 708 ? 72.332 116.330 130.105 1.00 9.38 678 ASP B O 1
ATOM 12129 N N . VAL B 1 709 ? 73.851 115.343 128.729 1.00 9.56 679 VAL B N 1
ATOM 12130 C CA . VAL B 1 709 ? 75.033 115.804 129.455 1.00 9.48 679 VAL B CA 1
ATOM 12131 C C . VAL B 1 709 ? 75.170 117.328 129.448 1.00 9.77 679 VAL B C 1
ATOM 12132 O O . VAL B 1 709 ? 75.380 117.945 130.493 1.00 9.33 679 VAL B O 1
ATOM 12136 N N . ILE B 1 710 ? 75.038 117.928 128.270 1.00 10.54 680 ILE B N 1
ATOM 12137 C CA . ILE B 1 710 ? 75.143 119.379 128.143 1.00 11.39 680 ILE B CA 1
ATOM 12138 C C . ILE B 1 710 ? 74.070 120.068 128.991 1.00 12.23 680 ILE B C 1
ATOM 12139 O O . ILE B 1 710 ? 74.355 121.041 129.699 1.00 12.06 680 ILE B O 1
ATOM 12144 N N . THR B 1 711 ? 72.852 119.525 128.937 1.00 13.50 681 THR B N 1
ATOM 12145 C CA . THR B 1 711 ? 71.734 119.981 129.767 1.00 14.77 681 THR B CA 1
ATOM 12146 C C . THR B 1 711 ? 72.111 119.928 131.238 1.00 15.48 681 THR B C 1
ATOM 12147 O O . THR B 1 711 ? 71.950 120.919 131.954 1.00 15.64 681 THR B O 1
ATOM 12151 N N . ALA B 1 712 ? 72.636 118.778 131.666 1.00 16.40 682 ALA B N 1
ATOM 12152 C CA . ALA B 1 712 ? 73.083 118.577 133.038 1.00 17.42 682 ALA B CA 1
ATOM 12153 C C . ALA B 1 712 ? 74.132 119.604 133.486 1.00 18.22 682 ALA B C 1
ATOM 12154 O O . ALA B 1 712 ? 74.093 120.066 134.632 1.00 18.51 682 ALA B O 1
ATOM 12156 N N . TYR B 1 713 ? 75.049 119.977 132.588 1.00 19.17 683 TYR B N 1
ATOM 12157 C CA . TYR B 1 713 ? 76.071 120.980 132.914 1.00 19.78 683 TYR B CA 1
ATOM 12158 C C . TYR B 1 713 ? 75.488 122.344 132.948 1.00 19.99 683 TYR B C 1
ATOM 12159 O O . TYR B 1 713 ? 75.717 123.066 133.903 1.00 20.18 683 TYR B O 1
ATOM 12168 N N . VAL B 1 714 ? 74.731 122.690 131.907 1.00 20.63 684 VAL B N 1
ATOM 12169 C CA . VAL B 1 714 ? 74.058 123.984 131.827 1.00 21.21 684 VAL B CA 1
ATOM 12170 C C . VAL B 1 714 ? 73.187 124.145 133.061 1.00 22.04 684 VAL B C 1
ATOM 12171 O O . VAL B 1 714 ? 73.115 125.231 133.647 1.00 22.14 684 VAL B O 1
ATOM 12175 N N . ASP B 1 715 ? 72.547 123.042 133.453 1.00 22.86 685 ASP B N 1
ATOM 12176 C CA . ASP B 1 715 ? 71.685 122.991 134.626 1.00 23.58 685 ASP B CA 1
ATOM 12177 C C . ASP B 1 715 ? 72.429 123.334 135.913 1.00 24.22 685 ASP B C 1
ATOM 12178 O O . ASP B 1 715 ? 72.044 124.269 136.623 1.00 24.54 685 ASP B O 1
ATOM 12183 N N . GLY B 1 716 ? 73.493 122.582 136.202 1.00 24.82 686 GLY B N 1
ATOM 12184 C CA . GLY B 1 716 ? 74.332 122.831 137.363 1.00 25.53 686 GLY B CA 1
ATOM 12185 C C . GLY B 1 716 ? 74.977 124.210 137.360 1.00 26.07 686 GLY B C 1
ATOM 12186 O O . GLY B 1 716 ? 74.937 124.909 138.372 1.00 26.29 686 GLY B O 1
ATOM 12187 N N . ALA B 1 717 ? 75.543 124.609 136.219 1.00 26.52 687 ALA B N 1
ATOM 12188 C CA . ALA B 1 717 ? 76.291 125.863 136.105 1.00 26.87 687 ALA B CA 1
ATOM 12189 C C . ALA B 1 717 ? 75.416 127.106 136.053 1.00 27.27 687 ALA B C 1
ATOM 12190 O O . ALA B 1 717 ? 75.816 128.166 136.549 1.00 27.50 687 ALA B O 1
ATOM 12192 N N . THR B 1 718 ? 74.240 126.995 135.439 1.00 27.68 688 THR B N 1
ATOM 12193 C CA . THR B 1 718 ? 73.321 128.138 135.380 1.00 27.94 688 THR B CA 1
ATOM 12194 C C . THR B 1 718 ? 72.538 128.293 136.689 1.00 28.14 688 THR B C 1
ATOM 12195 O O . THR B 1 718 ? 72.244 129.419 137.101 1.00 27.99 688 THR B O 1
ATOM 12199 N N . GLY B 1 719 ? 72.227 127.157 137.330 1.00 28.36 689 GLY B N 1
ATOM 12200 C CA . GLY B 1 719 ? 71.560 127.112 138.624 1.00 28.53 689 GLY B CA 1
ATOM 12201 C C . GLY B 1 719 ? 70.654 128.301 138.910 1.00 28.78 689 GLY B C 1
ATOM 12202 O O . GLY B 1 719 ? 69.643 128.484 138.231 1.00 29.10 689 GLY B O 1
ATOM 12203 N N . GLU B 1 720 ? 71.029 129.113 139.900 1.00 28.54 690 GLU B N 1
ATOM 12204 C CA . GLU B 1 720 ? 70.226 130.258 140.336 1.00 28.35 690 GLU B CA 1
ATOM 12205 C C . GLU B 1 720 ? 71.051 131.556 140.240 1.00 28.21 690 GLU B C 1
ATOM 12206 O O . GLU B 1 720 ? 72.088 131.565 139.573 1.00 28.20 690 GLU B O 1
ATOM 12212 N N . GLY B 1 721 ? 70.590 132.642 140.871 1.00 27.94 691 GLY B N 1
ATOM 12213 C CA . GLY B 1 721 ? 71.312 133.914 140.885 1.00 27.75 691 GLY B CA 1
ATOM 12214 C C . GLY B 1 721 ? 71.077 134.804 139.665 1.00 27.76 691 GLY B C 1
ATOM 12215 O O . GLY B 1 721 ? 70.730 135.992 139.785 1.00 27.73 691 GLY B O 1
ATOM 12216 N N . TYR B 1 722 ? 71.338 134.229 138.493 1.00 27.61 692 TYR B N 1
ATOM 12217 C CA . TYR B 1 722 ? 70.852 134.705 137.183 1.00 27.52 692 TYR B CA 1
ATOM 12218 C C . TYR B 1 722 ? 71.503 135.883 136.447 1.00 27.48 692 TYR B C 1
ATOM 12219 O O . TYR B 1 722 ? 71.685 135.806 135.227 1.00 27.47 692 TYR B O 1
ATOM 12228 N N . ALA B 1 723 ? 71.850 136.960 137.153 1.00 27.33 693 ALA B N 1
ATOM 12229 C CA . ALA B 1 723 ? 72.527 138.092 136.499 1.00 27.50 693 ALA B CA 1
ATOM 12230 C C . ALA B 1 723 ? 73.992 137.765 136.166 1.00 27.47 693 ALA B C 1
ATOM 12231 O O . ALA B 1 723 ? 74.361 136.581 136.044 1.00 27.28 693 ALA B O 1
ATOM 12233 N N . GLU B 1 724 ? 74.807 138.814 136.007 1.00 27.38 694 GLU B N 1
ATOM 12234 C CA . GLU B 1 724 ? 76.252 138.691 135.784 1.00 27.30 694 GLU B CA 1
ATOM 12235 C C . GLU B 1 724 ? 76.808 137.425 136.435 1.00 27.31 694 GLU B C 1
ATOM 12236 O O . GLU B 1 724 ? 77.317 136.526 135.754 1.00 27.23 694 GLU B O 1
ATOM 12242 N N . ASP B 1 725 ? 76.678 137.371 137.760 1.00 27.28 695 ASP B N 1
ATOM 12243 C CA . ASP B 1 725 ? 77.018 136.203 138.559 1.00 27.07 695 ASP B CA 1
ATOM 12244 C C . ASP B 1 725 ? 76.590 134.927 137.853 1.00 27.07 695 ASP B C 1
ATOM 12245 O O . ASP B 1 725 ? 75.446 134.496 137.982 1.00 27.25 695 ASP B O 1
ATOM 12250 N N . TRP B 1 726 ? 77.514 134.369 137.071 1.00 27.01 696 TRP B N 1
ATOM 12251 C CA . TRP B 1 726 ? 77.413 133.020 136.494 1.00 26.72 696 TRP B CA 1
ATOM 12252 C C . TRP B 1 726 ? 78.821 132.609 136.089 1.00 26.55 696 TRP B C 1
ATOM 12253 O O . TRP B 1 726 ? 79.569 133.414 135.516 1.00 26.75 696 TRP B O 1
ATOM 12264 N N . ASP B 1 727 ? 79.180 131.364 136.381 1.00 26.21 697 ASP B N 1
ATOM 12265 C CA . ASP B 1 727 ? 80.477 130.831 135.986 1.00 25.76 697 ASP B CA 1
ATOM 12266 C C . ASP B 1 727 ? 80.365 130.184 134.616 1.00 25.36 697 ASP B C 1
ATOM 12267 O O . ASP B 1 727 ? 79.998 129.014 134.496 1.00 25.49 697 ASP B O 1
ATOM 12272 N N . LEU B 1 728 ? 80.671 130.965 133.587 1.00 24.87 698 LEU B N 1
ATOM 12273 C CA . LEU B 1 728 ? 80.610 130.493 132.211 1.00 24.45 698 LEU B CA 1
ATOM 12274 C C . LEU B 1 728 ? 81.964 129.974 131.772 1.00 24.17 698 LEU B C 1
ATOM 12275 O O . LEU B 1 728 ? 82.052 128.884 131.197 1.00 24.34 698 LEU B O 1
ATOM 12280 N N . ASP B 1 729 ? 83.014 130.750 132.048 1.00 23.64 699 ASP B N 1
ATOM 12281 C CA . ASP B 1 729 ? 84.387 130.307 131.818 1.00 23.20 699 ASP B CA 1
ATOM 12282 C C . ASP B 1 729 ? 84.546 128.852 132.295 1.00 23.05 699 ASP B C 1
ATOM 12283 O O . ASP B 1 729 ? 84.912 127.968 131.514 1.00 23.04 699 ASP B O 1
ATOM 12288 N N . ALA B 1 730 ? 84.215 128.609 133.564 1.00 22.63 700 ALA B N 1
ATOM 12289 C CA . ALA B 1 730 ? 84.304 127.276 134.164 1.00 22.06 700 ALA B CA 1
ATOM 12290 C C . ALA B 1 730 ? 83.315 126.263 133.580 1.00 21.76 700 ALA B C 1
ATOM 12291 O O . ALA B 1 730 ? 83.557 125.043 133.631 1.00 21.59 700 ALA B O 1
ATOM 12293 N N . LEU B 1 731 ? 82.201 126.758 133.043 1.00 21.16 701 LEU B N 1
ATOM 12294 C CA . LEU B 1 731 ? 81.240 125.878 132.383 1.00 20.74 701 LEU B CA 1
ATOM 12295 C C . LEU B 1 731 ? 81.809 125.404 131.048 1.00 20.38 701 LEU B C 1
ATOM 12296 O O . LEU B 1 731 ? 81.727 124.214 130.716 1.00 19.99 701 LEU B O 1
ATOM 12301 N N . TRP B 1 732 ? 82.399 126.339 130.298 1.00 19.94 702 TRP B N 1
ATOM 12302 C CA . TRP B 1 732 ? 82.966 126.017 128.989 1.00 19.51 702 TRP B CA 1
ATOM 12303 C C . TRP B 1 732 ? 84.084 124.999 129.124 1.00 18.91 702 TRP B C 1
ATOM 12304 O O . TRP B 1 732 ? 84.131 124.030 128.374 1.00 18.67 702 TRP B O 1
ATOM 12315 N N . THR B 1 733 ? 84.968 125.225 130.097 1.00 18.35 703 THR B N 1
ATOM 12316 C CA . THR B 1 733 ? 86.105 124.342 130.334 1.00 17.82 703 THR B CA 1
ATOM 12317 C C . THR B 1 733 ? 85.653 122.916 130.599 1.00 17.23 703 THR B C 1
ATOM 12318 O O . THR B 1 733 ? 86.238 121.976 130.061 1.00 17.15 703 THR B O 1
ATOM 12322 N N . ALA B 1 734 ? 84.603 122.770 131.408 1.00 16.52 704 ALA B N 1
ATOM 12323 C CA . ALA B 1 734 ? 84.021 121.461 131.703 1.00 15.77 704 ALA B CA 1
ATOM 12324 C C . ALA B 1 734 ? 83.393 120.848 130.454 1.00 15.29 704 ALA B C 1
ATOM 12325 O O . ALA B 1 734 ? 83.493 119.641 130.237 1.00 15.66 704 ALA B O 1
ATOM 12327 N N . LEU B 1 735 ? 82.755 121.680 129.638 1.00 14.63 705 LEU B N 1
ATOM 12328 C CA . LEU B 1 735 ? 82.224 121.235 128.355 1.00 14.09 705 LEU B CA 1
ATOM 12329 C C . LEU B 1 735 ? 83.353 120.908 127.385 1.00 14.00 705 LEU B C 1
ATOM 12330 O O . LEU B 1 735 ? 83.320 119.866 126.736 1.00 13.99 705 LEU B O 1
ATOM 12335 N N . LYS B 1 736 ? 84.347 121.796 127.306 1.00 13.80 706 LYS B N 1
ATOM 12336 C CA . LYS B 1 736 ? 85.492 121.643 126.409 1.00 13.70 706 LYS B CA 1
ATOM 12337 C C . LYS B 1 736 ? 86.145 120.264 126.488 1.00 13.72 706 LYS B C 1
ATOM 12338 O O . LYS B 1 736 ? 86.427 119.661 125.455 1.00 14.01 706 LYS B O 1
ATOM 12344 N N . THR B 1 737 ? 86.371 119.750 127.697 1.00 13.30 707 THR B N 1
ATOM 12345 C CA . THR B 1 737 ? 86.992 118.437 127.827 1.00 13.08 707 THR B CA 1
ATOM 12346 C C . THR B 1 737 ? 86.113 117.337 127.232 1.00 12.75 707 THR B C 1
ATOM 12347 O O . THR B 1 737 ? 86.618 116.287 126.850 1.00 13.06 707 THR B O 1
ATOM 12351 N N . LEU B 1 738 ? 84.807 117.578 127.152 1.00 11.98 708 LEU B N 1
ATOM 12352 C CA . LEU B 1 738 ? 83.889 116.612 126.560 1.00 11.19 708 LEU B CA 1
ATOM 12353 C C . LEU B 1 738 ? 83.938 116.664 125.029 1.00 10.73 708 LEU B C 1
ATOM 12354 O O . LEU B 1 738 ? 84.027 115.628 124.365 1.00 10.55 708 LEU B O 1
ATOM 12359 N N . TYR B 1 739 ? 83.895 117.870 124.469 1.00 10.15 709 TYR B N 1
ATOM 12360 C CA . TYR B 1 739 ? 83.757 118.016 123.022 1.00 9.64 709 TYR B CA 1
ATOM 12361 C C . TYR B 1 739 ? 84.344 119.316 122.458 1.00 9.25 709 TYR B C 1
ATOM 12362 O O . TYR B 1 739 ? 84.515 120.287 123.195 1.00 9.33 709 TYR B O 1
ATOM 12371 N N . PRO B 1 740 ? 84.668 119.333 121.163 1.00 8.79 710 PRO B N 1
ATOM 12372 C CA . PRO B 1 740 ? 85.227 120.527 120.518 1.00 8.58 710 PRO B CA 1
ATOM 12373 C C . PRO B 1 740 ? 84.218 121.669 120.335 1.00 8.41 710 PRO B C 1
ATOM 12374 O O . PRO B 1 740 ? 83.771 121.926 119.215 1.00 8.26 710 PRO B O 1
ATOM 12378 N N . VAL B 1 741 ? 83.886 122.346 121.433 1.00 8.44 711 VAL B N 1
ATOM 12379 C CA . VAL B 1 741 ? 82.965 123.491 121.429 1.00 8.71 711 VAL B CA 1
ATOM 12380 C C . VAL B 1 741 ? 83.357 124.562 120.392 1.00 8.93 711 VAL B C 1
ATOM 12381 O O . VAL B 1 741 ? 84.475 125.072 120.412 1.00 8.44 711 VAL B O 1
ATOM 12385 N N . GLY B 1 742 ? 82.428 124.891 119.497 1.00 9.27 712 GLY B N 1
ATOM 12386 C CA . GLY B 1 742 ? 82.707 125.808 118.410 1.00 9.97 712 GLY B CA 1
ATOM 12387 C C . GLY B 1 742 ? 81.998 127.151 118.453 1.00 10.46 712 GLY B C 1
ATOM 12388 O O . GLY B 1 742 ? 81.732 127.722 117.402 1.00 10.37 712 GLY B O 1
ATOM 12389 N N . ILE B 1 743 ? 81.685 127.642 119.652 1.00 11.06 713 ILE B N 1
ATOM 12390 C CA . ILE B 1 743 ? 81.154 128.997 119.851 1.00 11.70 713 ILE B CA 1
ATOM 12391 C C . ILE B 1 743 ? 81.612 129.572 121.188 1.00 12.18 713 ILE B C 1
ATOM 12392 O O . ILE B 1 743 ? 81.128 129.164 122.235 1.00 12.46 713 ILE B O 1
ATOM 12397 N N . THR B 1 744 ? 82.547 130.519 121.157 1.00 13.09 714 THR B N 1
ATOM 12398 C CA . THR B 1 744 ? 82.988 131.193 122.386 1.00 13.70 714 THR B CA 1
ATOM 12399 C C . THR B 1 744 ? 81.780 131.713 123.156 1.00 13.95 714 THR B C 1
ATOM 12400 O O . THR B 1 744 ? 80.822 132.194 122.548 1.00 13.95 714 THR B O 1
ATOM 12404 N N . ALA B 1 745 ? 81.819 131.609 124.495 1.00 14.36 715 ALA B N 1
ATOM 12405 C CA . ALA B 1 745 ? 80.753 132.173 125.320 1.00 14.85 715 ALA B CA 1
ATOM 12406 C C . ALA B 1 745 ? 80.456 133.674 124.961 1.00 15.30 715 ALA B C 1
ATOM 12407 O O . ALA B 1 745 ? 79.325 134.170 125.152 1.00 15.45 715 ALA B O 1
ATOM 12409 N N . ASP B 1 746 ? 81.452 134.381 124.417 1.00 15.70 716 ASP B N 1
ATOM 12410 C CA . ASP B 1 746 ? 81.230 135.744 123.901 1.00 16.08 716 ASP B CA 1
ATOM 12411 C C . ASP B 1 746 ? 80.405 135.797 122.598 1.00 16.33 716 ASP B C 1
ATOM 12412 O O . ASP B 1 746 ? 80.089 136.887 122.108 1.00 16.30 716 ASP B O 1
ATOM 12417 N N . SER B 1 747 ? 80.065 134.625 122.048 1.00 16.66 717 SER B N 1
ATOM 12418 C CA . SER B 1 747 ? 79.174 134.523 120.886 1.00 16.76 717 SER B CA 1
ATOM 12419 C C . SER B 1 747 ? 77.876 135.268 121.154 1.00 17.15 717 SER B C 1
ATOM 12420 O O . SER B 1 747 ? 77.299 135.851 120.238 1.00 17.47 717 SER B O 1
ATOM 12423 N N . LEU B 1 748 ? 77.440 135.262 122.415 1.00 17.43 718 LEU B N 1
ATOM 12424 C CA . LEU B 1 748 ? 76.186 135.897 122.822 1.00 17.74 718 LEU B CA 1
ATOM 12425 C C . LEU B 1 748 ? 76.340 136.871 124.018 1.00 17.94 718 LEU B C 1
ATOM 12426 O O . LEU B 1 748 ? 76.368 136.438 125.170 1.00 17.62 718 LEU B O 1
ATOM 12431 N N . THR B 1 749 ? 76.458 138.177 123.720 1.00 18.31 719 THR B N 1
ATOM 12432 C CA . THR B 1 749 ? 76.478 139.271 124.721 1.00 18.62 719 THR B CA 1
ATOM 12433 C C . THR B 1 749 ? 76.257 140.633 124.042 1.00 18.97 719 THR B C 1
ATOM 12434 O O . THR B 1 749 ? 76.759 141.726 124.363 1.00 18.94 719 THR B O 1
ATOM 12438 N N . LEU B 1 765 ? 70.677 130.168 126.652 1.00 15.42 735 LEU B N 1
ATOM 12439 C CA . LEU B 1 765 ? 72.010 129.567 126.326 1.00 15.71 735 LEU B CA 1
ATOM 12440 C C . LEU B 1 765 ? 72.023 128.028 126.165 1.00 15.69 735 LEU B C 1
ATOM 12441 O O . LEU B 1 765 ? 72.920 127.477 125.514 1.00 15.62 735 LEU B O 1
ATOM 12446 N N . LEU B 1 766 ? 71.043 127.341 126.756 1.00 15.57 736 LEU B N 1
ATOM 12447 C CA . LEU B 1 766 ? 70.926 125.881 126.627 1.00 15.28 736 LEU B CA 1
ATOM 12448 C C . LEU B 1 766 ? 70.777 125.477 125.161 1.00 15.01 736 LEU B C 1
ATOM 12449 O O . LEU B 1 766 ? 71.347 124.487 124.717 1.00 15.05 736 LEU B O 1
ATOM 12454 N N . GLU B 1 767 ? 70.015 126.272 124.422 1.00 14.75 737 GLU B N 1
ATOM 12455 C CA . GLU B 1 767 ? 69.664 125.990 123.036 1.00 14.60 737 GLU B CA 1
ATOM 12456 C C . GLU B 1 767 ? 70.861 126.036 122.089 1.00 14.10 737 GLU B C 1
ATOM 12457 O O . GLU B 1 767 ? 71.109 125.074 121.366 1.00 14.34 737 GLU B O 1
ATOM 12463 N N . ALA B 1 768 ? 71.588 127.153 122.095 1.00 13.32 738 ALA B N 1
ATOM 12464 C CA . ALA B 1 768 ? 72.788 127.314 121.274 1.00 12.50 738 ALA B CA 1
ATOM 12465 C C . ALA B 1 768 ? 73.832 126.209 121.515 1.00 12.12 738 ALA B C 1
ATOM 12466 O O . ALA B 1 768 ? 74.427 125.700 120.568 1.00 12.33 738 ALA B O 1
ATOM 12468 N N . LEU B 1 769 ? 74.056 125.835 122.771 1.00 11.09 739 LEU B N 1
ATOM 12469 C CA . LEU B 1 769 ? 75.023 124.779 123.060 1.00 10.59 739 LEU B CA 1
ATOM 12470 C C . LEU B 1 769 ? 74.653 123.470 122.357 1.00 10.32 739 LEU B C 1
ATOM 12471 O O . LEU B 1 769 ? 75.478 122.888 121.649 1.00 10.29 739 LEU B O 1
ATOM 12476 N N . LEU B 1 770 ? 73.401 123.043 122.512 1.00 9.84 740 LEU B N 1
ATOM 12477 C CA . LEU B 1 770 ? 72.939 121.784 121.934 1.00 9.37 740 LEU B CA 1
ATOM 12478 C C . LEU B 1 770 ? 73.086 121.749 120.418 1.00 9.05 740 LEU B C 1
ATOM 12479 O O . LEU B 1 770 ? 73.313 120.692 119.828 1.00 8.74 740 LEU B O 1
ATOM 12484 N N . LYS B 1 771 ? 72.959 122.914 119.798 1.00 9.04 741 LYS B N 1
ATOM 12485 C CA . LYS B 1 771 ? 73.013 123.023 118.342 1.00 9.37 741 LYS B CA 1
ATOM 12486 C C . LYS B 1 771 ? 74.451 122.961 117.832 1.00 9.04 741 LYS B C 1
ATOM 12487 O O . LYS B 1 771 ? 74.721 122.407 116.764 1.00 8.92 741 LYS B O 1
ATOM 12493 N N . ASP B 1 772 ? 75.366 123.539 118.602 1.00 8.86 742 ASP B N 1
ATOM 12494 C CA . ASP B 1 772 ? 76.784 123.492 118.283 1.00 8.88 742 ASP B CA 1
ATOM 12495 C C . ASP B 1 772 ? 77.270 122.049 118.484 1.00 8.89 742 ASP B C 1
ATOM 12496 O O . ASP B 1 772 ? 77.958 121.482 117.622 1.00 8.80 742 ASP B O 1
ATOM 12501 N N . ALA B 1 773 ? 76.863 121.456 119.608 1.00 8.56 743 ALA B N 1
ATOM 12502 C CA . ALA B 1 773 ? 77.177 120.064 119.929 1.00 8.39 743 ALA B CA 1
ATOM 12503 C C . ALA B 1 773 ? 76.794 119.126 118.797 1.00 8.30 743 ALA B C 1
ATOM 12504 O O . ALA B 1 773 ? 77.511 118.169 118.501 1.00 8.14 743 ALA B O 1
ATOM 12506 N N . GLU B 1 774 ? 75.665 119.415 118.163 1.00 8.13 744 GLU B N 1
ATOM 12507 C CA . GLU B 1 774 ? 75.145 118.549 117.136 1.00 8.47 744 GLU B CA 1
ATOM 12508 C C . GLU B 1 774 ? 75.951 118.691 115.846 1.00 8.19 744 GLU B C 1
ATOM 12509 O O . GLU B 1 774 ? 76.123 117.716 115.111 1.00 8.65 744 GLU B O 1
ATOM 12515 N N . ARG B 1 775 ? 76.445 119.897 115.574 1.00 7.64 745 ARG B N 1
ATOM 12516 C CA . ARG B 1 775 ? 77.303 120.125 114.412 1.00 6.94 745 ARG B CA 1
ATOM 12517 C C . ARG B 1 775 ? 78.701 119.554 114.678 1.00 6.37 745 ARG B C 1
ATOM 12518 O O . ARG B 1 775 ? 79.331 119.024 113.769 1.00 6.51 745 ARG B O 1
ATOM 12526 N N . ALA B 1 776 ? 79.175 119.636 115.920 1.00 5.48 746 ALA B N 1
ATOM 12527 C CA . ALA B 1 776 ? 80.461 119.029 116.270 1.00 4.88 746 ALA B CA 1
ATOM 12528 C C . ALA B 1 776 ? 80.408 117.522 116.079 1.00 4.57 746 ALA B C 1
ATOM 12529 O O . ALA B 1 776 ? 81.368 116.919 115.592 1.00 4.23 746 ALA B O 1
ATOM 12531 N N . TYR B 1 777 ? 79.262 116.939 116.444 1.00 4.47 747 TYR B N 1
ATOM 12532 C CA . TYR B 1 777 ? 79.000 115.510 116.284 1.00 4.02 747 TYR B CA 1
ATOM 12533 C C . TYR B 1 777 ? 78.892 115.127 114.819 1.00 3.87 747 TYR B C 1
ATOM 12534 O O . TYR B 1 777 ? 79.450 114.115 114.401 1.00 3.59 747 TYR B O 1
ATOM 12543 N N . ALA B 1 778 ? 78.174 115.938 114.048 1.00 4.09 748 ALA B N 1
ATOM 12544 C CA . ALA B 1 778 ? 78.069 115.745 112.600 1.00 4.30 748 ALA B CA 1
ATOM 12545 C C . ALA B 1 778 ? 79.451 115.841 111.951 1.00 4.34 748 ALA B C 1
ATOM 12546 O O . ALA B 1 778 ? 79.760 115.102 111.022 1.00 3.78 748 ALA B O 1
ATOM 12548 N N . ALA B 1 779 ? 80.287 116.735 112.470 1.00 5.01 749 ALA B N 1
ATOM 12549 C CA . ALA B 1 779 ? 81.686 116.794 112.065 1.00 5.73 749 ALA B CA 1
ATOM 12550 C C . ALA B 1 779 ? 82.370 115.481 112.434 1.00 6.14 749 ALA B C 1
ATOM 12551 O O . ALA B 1 779 ? 82.953 114.824 111.568 1.00 6.05 749 ALA B O 1
ATOM 12553 N N . ARG B 1 780 ? 82.261 115.082 113.703 1.00 6.65 750 ARG B N 1
ATOM 12554 C CA . ARG B 1 780 ? 82.841 113.818 114.145 1.00 7.48 750 ARG B CA 1
ATOM 12555 C C . ARG B 1 780 ? 82.401 112.650 113.281 1.00 8.25 750 ARG B C 1
ATOM 12556 O O . ARG B 1 780 ? 83.241 111.853 112.856 1.00 8.39 750 ARG B O 1
ATOM 12564 N N . GLU B 1 781 ? 81.095 112.547 113.021 1.00 9.11 751 GLU B N 1
ATOM 12565 C CA . GLU B 1 781 ? 80.571 111.458 112.205 1.00 10.11 751 GLU B CA 1
ATOM 12566 C C . GLU B 1 781 ? 81.291 111.422 110.859 1.00 10.91 751 GLU B C 1
ATOM 12567 O O . GLU B 1 781 ? 81.531 110.340 110.320 1.00 11.23 751 GLU B O 1
ATOM 12573 N N . ALA B 1 782 ? 81.657 112.598 110.342 1.00 11.73 752 ALA B N 1
ATOM 12574 C CA . ALA B 1 782 ? 82.336 112.701 109.042 1.00 12.62 752 ALA B CA 1
ATOM 12575 C C . ALA B 1 782 ? 83.831 112.427 109.124 1.00 13.06 752 ALA B C 1
ATOM 12576 O O . ALA B 1 782 ? 84.402 111.851 108.199 1.00 13.27 752 ALA B O 1
ATOM 12578 N N . GLU B 1 783 ? 84.462 112.856 110.214 1.00 13.40 753 GLU B N 1
ATOM 12579 C CA . GLU B 1 783 ? 85.867 112.555 110.452 1.00 14.04 753 GLU B CA 1
ATOM 12580 C C . GLU B 1 783 ? 86.054 111.040 110.444 1.00 14.38 753 GLU B C 1
ATOM 12581 O O . GLU B 1 783 ? 86.998 110.530 109.848 1.00 14.47 753 GLU B O 1
ATOM 12587 N N . LEU B 1 784 ? 85.122 110.333 111.078 1.00 14.77 754 LEU B N 1
ATOM 12588 C CA . LEU B 1 784 ? 85.142 108.882 111.138 1.00 15.21 754 LEU B CA 1
ATOM 12589 C C . LEU B 1 784 ? 84.964 108.239 109.777 1.00 15.97 754 LEU B C 1
ATOM 12590 O O . LEU B 1 784 ? 85.562 107.199 109.508 1.00 16.04 754 LEU B O 1
ATOM 12595 N N . GLU B 1 785 ? 84.137 108.858 108.931 1.00 17.09 755 GLU B N 1
ATOM 12596 C CA . GLU B 1 785 ? 83.893 108.404 107.553 1.00 18.07 755 GLU B CA 1
ATOM 12597 C C . GLU B 1 785 ? 85.184 108.273 106.759 1.00 18.21 755 GLU B C 1
ATOM 12598 O O . GLU B 1 785 ? 85.434 107.245 106.131 1.00 18.24 755 GLU B O 1
ATOM 12604 N N . GLU B 1 786 ? 85.981 109.339 106.782 1.00 18.56 756 GLU B N 1
ATOM 12605 C CA . GLU B 1 786 ? 87.265 109.394 106.090 1.00 18.84 756 GLU B CA 1
ATOM 12606 C C . GLU B 1 786 ? 88.183 108.247 106.538 1.00 18.89 756 GLU B C 1
ATOM 12607 O O . GLU B 1 786 ? 88.815 107.597 105.696 1.00 18.95 756 GLU B O 1
ATOM 12613 N N . ILE B 1 787 ? 88.225 107.984 107.847 1.00 18.69 757 ILE B N 1
ATOM 12614 C CA . ILE B 1 787 ? 89.072 106.920 108.392 1.00 18.58 757 ILE B CA 1
ATOM 12615 C C . ILE B 1 787 ? 88.503 105.511 108.189 1.00 18.48 757 ILE B C 1
ATOM 12616 O O . ILE B 1 787 ? 89.266 104.578 107.952 1.00 18.57 757 ILE B O 1
ATOM 12621 N N . ALA B 1 788 ? 87.184 105.348 108.271 1.00 18.30 758 ALA B N 1
ATOM 12622 C CA . ALA B 1 788 ? 86.601 104.017 108.128 1.00 18.24 758 ALA B CA 1
ATOM 12623 C C . ALA B 1 788 ? 85.595 103.832 106.991 1.00 18.51 758 ALA B C 1
ATOM 12624 O O . ALA B 1 788 ? 85.542 102.754 106.402 1.00 18.87 758 ALA B O 1
ATOM 12626 N N . GLY B 1 789 ? 84.800 104.855 106.681 1.00 18.56 759 GLY B N 1
ATOM 12627 C CA . GLY B 1 789 ? 83.779 104.742 105.638 1.00 18.49 759 GLY B CA 1
ATOM 12628 C C . GLY B 1 789 ? 82.375 104.471 106.173 1.00 18.47 759 GLY B C 1
ATOM 12629 O O . GLY B 1 789 ? 82.214 104.191 107.368 1.00 18.44 759 GLY B O 1
ATOM 12630 N N . GLU B 1 790 ? 81.364 104.540 105.297 1.00 18.14 760 GLU B N 1
ATOM 12631 C CA . GLU B 1 790 ? 79.948 104.484 105.719 1.00 17.90 760 GLU B CA 1
ATOM 12632 C C . GLU B 1 790 ? 79.697 103.592 106.928 1.00 17.13 760 GLU B C 1
ATOM 12633 O O . GLU B 1 790 ? 80.014 102.402 106.908 1.00 17.53 760 GLU B O 1
ATOM 12639 N N . GLY B 1 791 ? 79.132 104.185 107.978 1.00 16.23 761 GLY B N 1
ATOM 12640 C CA . GLY B 1 791 ? 78.805 103.470 109.202 1.00 14.51 761 GLY B CA 1
ATOM 12641 C C . GLY B 1 791 ? 79.884 103.605 110.262 1.00 13.52 761 GLY B C 1
ATOM 12642 O O . GLY B 1 791 ? 79.702 103.177 111.404 1.00 13.80 761 GLY B O 1
ATOM 12643 N N . ALA B 1 792 ? 81.012 104.196 109.881 1.00 12.30 762 ALA B N 1
ATOM 12644 C CA . ALA B 1 792 ? 82.163 104.363 110.766 1.00 11.14 762 ALA B CA 1
ATOM 12645 C C . ALA B 1 792 ? 81.777 104.805 112.174 1.00 10.19 762 ALA B C 1
ATOM 12646 O O . ALA B 1 792 ? 82.264 104.258 113.156 1.00 10.31 762 ALA B O 1
ATOM 12648 N N . MET B 1 793 ? 80.892 105.789 112.262 1.00 8.94 763 MET B N 1
ATOM 12649 C CA . MET B 1 793 ? 80.442 106.310 113.540 1.00 7.55 763 MET B CA 1
ATOM 12650 C C . MET B 1 793 ? 79.474 105.370 114.231 1.00 7.14 763 MET B C 1
ATOM 12651 O O . MET B 1 793 ? 79.435 105.330 115.455 1.00 7.43 763 MET B O 1
ATOM 12656 N N . ARG B 1 794 ? 78.687 104.626 113.456 1.00 6.54 764 ARG B N 1
ATOM 12657 C CA . ARG B 1 794 ? 77.688 103.720 114.023 1.00 6.26 764 ARG B CA 1
ATOM 12658 C C . ARG B 1 794 ? 78.363 102.648 114.865 1.00 6.04 764 ARG B C 1
ATOM 12659 O O . ARG B 1 794 ? 77.907 102.355 115.975 1.00 5.90 764 ARG B O 1
ATOM 12667 N N . GLN B 1 795 ? 79.451 102.093 114.318 1.00 5.63 765 GLN B N 1
ATOM 12668 C CA . GLN B 1 795 ? 80.303 101.106 114.988 1.00 5.02 765 GLN B CA 1
ATOM 12669 C C . GLN B 1 795 ? 81.107 101.706 116.145 1.00 4.35 765 GLN B C 1
ATOM 12670 O O . GLN B 1 795 ? 81.285 101.069 117.186 1.00 4.04 765 GLN B O 1
ATOM 12676 N N . LEU B 1 796 ? 81.579 102.934 115.977 1.00 3.75 766 LEU B N 1
ATOM 12677 C CA . LEU B 1 796 ? 82.297 103.583 117.052 1.00 3.32 766 LEU B CA 1
ATOM 12678 C C . LEU B 1 796 ? 81.400 103.736 118.257 1.00 3.06 766 LEU B C 1
ATOM 12679 O O . LEU B 1 796 ? 81.845 103.521 119.380 1.00 3.37 766 LEU B O 1
ATOM 12684 N N . GLU B 1 797 ? 80.138 104.099 118.026 1.00 2.92 767 GLU B N 1
ATOM 12685 C CA . GLU B 1 797 ? 79.161 104.245 119.117 1.00 2.51 767 GLU B CA 1
ATOM 12686 C C . GLU B 1 797 ? 79.007 102.947 119.894 1.00 2.00 767 GLU B C 1
ATOM 12687 O O . GLU B 1 797 ? 79.119 102.929 121.117 1.00 2.00 767 GLU B O 1
ATOM 12693 N N . ARG B 1 798 ? 78.771 101.864 119.163 1.00 2.00 768 ARG B N 1
ATOM 12694 C CA . ARG B 1 798 ? 78.649 100.542 119.755 1.00 2.00 768 ARG B CA 1
ATOM 12695 C C . ARG B 1 798 ? 79.882 100.148 120.599 1.00 2.00 768 ARG B C 1
ATOM 12696 O O . ARG B 1 798 ? 79.739 99.702 121.755 1.00 2.00 768 ARG B O 1
ATOM 12704 N N . ASN B 1 799 ? 81.075 100.349 120.027 1.00 2.00 769 ASN B N 1
ATOM 12705 C CA . ASN B 1 799 ? 82.311 99.965 120.690 1.00 2.00 769 ASN B CA 1
ATOM 12706 C C . ASN B 1 799 ? 82.513 100.780 121.948 1.00 2.00 769 ASN B C 1
ATOM 12707 O O . ASN B 1 799 ? 82.827 100.233 123.003 1.00 2.00 769 ASN B O 1
ATOM 12712 N N . VAL B 1 800 ? 82.297 102.085 121.841 1.00 2.00 770 VAL B N 1
ATOM 12713 C CA . VAL B 1 800 ? 82.511 102.990 122.968 1.00 2.00 770 VAL B CA 1
ATOM 12714 C C . VAL B 1 800 ? 81.553 102.726 124.119 1.00 2.00 770 VAL B C 1
ATOM 12715 O O . VAL B 1 800 ? 81.972 102.706 125.256 1.00 2.30 770 VAL B O 1
ATOM 12719 N N . LEU B 1 801 ? 80.282 102.494 123.821 1.00 2.00 771 LEU B N 1
ATOM 12720 C CA . LEU B 1 801 ? 79.274 102.282 124.840 1.00 2.00 771 LEU B CA 1
ATOM 12721 C C . LEU B 1 801 ? 79.528 100.994 125.587 1.00 2.00 771 LEU B C 1
ATOM 12722 O O . LEU B 1 801 ? 79.498 100.977 126.822 1.00 2.00 771 LEU B O 1
ATOM 12727 N N . LEU B 1 802 ? 79.785 99.912 124.852 1.00 2.00 772 LEU B N 1
ATOM 12728 C CA . LEU B 1 802 ? 80.053 98.615 125.474 1.00 2.00 772 LEU B CA 1
ATOM 12729 C C . LEU B 1 802 ? 81.245 98.668 126.435 1.00 2.67 772 LEU B C 1
ATOM 12730 O O . LEU B 1 802 ? 81.145 98.190 127.563 1.00 2.97 772 LEU B O 1
ATOM 12735 N N . ASN B 1 803 ? 82.346 99.285 126.009 1.00 3.38 773 ASN B N 1
ATOM 12736 C CA . ASN B 1 803 ? 83.483 99.518 126.889 1.00 4.66 773 ASN B CA 1
ATOM 12737 C C . ASN B 1 803 ? 83.129 100.268 128.172 1.00 4.84 773 ASN B C 1
ATOM 12738 O O . ASN B 1 803 ? 83.567 99.905 129.253 1.00 4.79 773 ASN B O 1
ATOM 12743 N N . VAL B 1 804 ? 82.369 101.348 128.018 1.00 4.97 774 VAL B N 1
ATOM 12744 C CA . VAL B 1 804 ? 82.020 102.213 129.121 1.00 4.89 774 VAL B CA 1
ATOM 12745 C C . VAL B 1 804 ? 81.089 101.457 130.057 1.00 5.30 774 VAL B C 1
ATOM 12746 O O . VAL B 1 804 ? 81.323 101.456 131.263 1.00 5.29 774 VAL B O 1
ATOM 12750 N N . ILE B 1 805 ? 80.048 100.817 129.501 1.00 5.52 775 ILE B N 1
ATOM 12751 C CA . ILE B 1 805 ? 79.108 100.001 130.291 1.00 5.44 775 ILE B CA 1
ATOM 12752 C C . ILE B 1 805 ? 79.828 98.890 131.075 1.00 6.02 775 ILE B C 1
ATOM 12753 O O . ILE B 1 805 ? 79.719 98.846 132.301 1.00 6.25 775 ILE B O 1
ATOM 12758 N N . ASP B 1 806 ? 80.587 98.025 130.405 1.00 5.91 776 ASP B N 1
ATOM 12759 C CA . ASP B 1 806 ? 81.231 96.925 131.122 1.00 6.82 776 ASP B CA 1
ATOM 12760 C C . ASP B 1 806 ? 82.106 97.377 132.293 1.00 7.98 776 ASP B C 1
ATOM 12761 O O . ASP B 1 806 ? 82.113 96.752 133.365 1.00 8.24 776 ASP B O 1
ATOM 12766 N N . ARG B 1 807 ? 82.861 98.450 132.079 1.00 9.21 777 ARG B N 1
ATOM 12767 C CA . ARG B 1 807 ? 83.826 98.937 133.068 1.00 9.64 777 ARG B CA 1
ATOM 12768 C C . ARG B 1 807 ? 83.108 99.578 134.257 1.00 10.78 777 ARG B C 1
ATOM 12769 O O . ARG B 1 807 ? 83.475 99.335 135.395 1.00 11.57 777 ARG B O 1
ATOM 12777 N N . LYS B 1 808 ? 82.078 100.373 134.017 1.00 10.90 778 LYS B N 1
ATOM 12778 C CA . LYS B 1 808 ? 81.422 100.996 135.146 1.00 12.36 778 LYS B CA 1
ATOM 12779 C C . LYS B 1 808 ? 80.508 100.019 135.883 1.00 13.12 778 LYS B C 1
ATOM 12780 O O . LYS B 1 808 ? 80.216 100.232 137.060 1.00 14.12 778 LYS B O 1
ATOM 12786 N N . TRP B 1 809 ? 80.026 98.991 135.179 1.00 13.51 779 TRP B N 1
ATOM 12787 C CA . TRP B 1 809 ? 79.169 97.962 135.755 1.00 13.73 779 TRP B CA 1
ATOM 12788 C C . TRP B 1 809 ? 80.026 97.147 136.684 1.00 14.00 779 TRP B C 1
ATOM 12789 O O . TRP B 1 809 ? 79.659 96.929 137.825 1.00 13.60 779 TRP B O 1
ATOM 12800 N N . ARG B 1 810 ? 81.209 96.755 136.233 1.00 14.90 780 ARG B N 1
ATOM 12801 C CA . ARG B 1 810 ? 82.109 96.012 137.114 1.00 16.07 780 ARG B CA 1
ATOM 12802 C C . ARG B 1 810 ? 82.393 96.784 138.391 1.00 15.95 780 ARG B C 1
ATOM 12803 O O . ARG B 1 810 ? 82.375 96.213 139.487 1.00 16.57 780 ARG B O 1
ATOM 12811 N N . GLU B 1 811 ? 82.645 98.078 138.255 1.00 15.70 781 GLU B N 1
ATOM 12812 C CA . GLU B 1 811 ? 83.057 98.883 139.394 1.00 15.57 781 GLU B CA 1
ATOM 12813 C C . GLU B 1 811 ? 81.903 98.954 140.346 1.00 14.54 781 GLU B C 1
ATOM 12814 O O . GLU B 1 811 ? 82.088 98.812 141.545 1.00 13.79 781 GLU B O 1
ATOM 12820 N N . HIS B 1 812 ? 80.713 99.146 139.790 1.00 13.74 782 HIS B N 1
ATOM 12821 C CA . HIS B 1 812 ? 79.493 99.213 140.567 1.00 13.78 782 HIS B CA 1
ATOM 12822 C C . HIS B 1 812 ? 79.272 97.930 141.340 1.00 14.69 782 HIS B C 1
ATOM 12823 O O . HIS B 1 812 ? 79.034 97.982 142.556 1.00 14.89 782 HIS B O 1
ATOM 12830 N N . LEU B 1 813 ? 79.404 96.782 140.659 1.00 15.10 783 LEU B N 1
ATOM 12831 C CA . LEU B 1 813 ? 79.319 95.472 141.321 1.00 15.15 783 LEU B CA 1
ATOM 12832 C C . LEU B 1 813 ? 80.272 95.335 142.486 1.00 15.71 783 LEU B C 1
ATOM 12833 O O . LEU B 1 813 ? 79.927 94.727 143.501 1.00 16.36 783 LEU B O 1
ATOM 12838 N N . TYR B 1 814 ? 81.470 95.886 142.358 1.00 16.21 784 TYR B N 1
ATOM 12839 C CA . TYR B 1 814 ? 82.444 95.803 143.458 1.00 17.11 784 TYR B CA 1
ATOM 12840 C C . TYR B 1 814 ? 81.912 96.568 144.644 1.00 17.27 784 TYR B C 1
ATOM 12841 O O . TYR B 1 814 ? 82.073 96.142 145.773 1.00 17.13 784 TYR B O 1
ATOM 12850 N N . GLU B 1 815 ? 81.270 97.701 144.355 1.00 17.98 785 GLU B N 1
ATOM 12851 C CA . GLU B 1 815 ? 80.799 98.637 145.373 1.00 18.87 785 GLU B CA 1
ATOM 12852 C C . GLU B 1 815 ? 79.525 98.115 146.079 1.00 18.47 785 GLU B C 1
ATOM 12853 O O . GLU B 1 815 ? 79.407 98.246 147.318 1.00 18.72 785 GLU B O 1
ATOM 12859 N N . MET B 1 816 ? 78.610 97.504 145.309 1.00 17.77 786 MET B N 1
ATOM 12860 C CA . MET B 1 816 ? 77.478 96.742 145.857 1.00 17.28 786 MET B CA 1
ATOM 12861 C C . MET B 1 816 ? 77.919 95.538 146.737 1.00 17.93 786 MET B C 1
ATOM 12862 O O . MET B 1 816 ? 77.268 95.202 147.737 1.00 17.97 786 MET B O 1
ATOM 12867 N N . ASP B 1 817 ? 79.020 94.887 146.379 1.00 17.67 787 ASP B N 1
ATOM 12868 C CA . ASP B 1 817 ? 79.489 93.804 147.200 1.00 18.11 787 ASP B CA 1
ATOM 12869 C C . ASP B 1 817 ? 79.680 94.362 148.596 1.00 18.21 787 ASP B C 1
ATOM 12870 O O . ASP B 1 817 ? 79.111 93.849 149.558 1.00 18.51 787 ASP B O 1
ATOM 12875 N N . TYR B 1 818 ? 80.496 95.410 148.695 1.00 18.12 788 TYR B N 1
ATOM 12876 C CA . TYR B 1 818 ? 80.803 96.038 149.971 1.00 18.00 788 TYR B CA 1
ATOM 12877 C C . TYR B 1 818 ? 79.554 96.575 150.656 1.00 17.08 788 TYR B C 1
ATOM 12878 O O . TYR B 1 818 ? 79.435 96.473 151.885 1.00 16.21 788 TYR B O 1
ATOM 12887 N N . LEU B 1 819 ? 78.623 97.118 149.862 1.00 16.02 789 LEU B N 1
ATOM 12888 C CA . LEU B 1 819 ? 77.392 97.662 150.413 1.00 15.77 789 LEU B CA 1
ATOM 12889 C C . LEU B 1 819 ? 76.575 96.624 151.170 1.00 16.44 789 LEU B C 1
ATOM 12890 O O . LEU B 1 819 ? 76.145 96.875 152.305 1.00 16.34 789 LEU B O 1
ATOM 12895 N N . LYS B 1 820 ? 76.387 95.466 150.540 1.00 17.47 790 LYS B N 1
ATOM 12896 C CA . LYS B 1 820 ? 75.606 94.373 151.091 1.00 18.83 790 LYS B CA 1
ATOM 12897 C C . LYS B 1 820 ? 76.232 93.709 152.308 1.00 19.43 790 LYS B C 1
ATOM 12898 O O . LYS B 1 820 ? 75.522 93.413 153.261 1.00 19.84 790 LYS B O 1
ATOM 12904 N N . GLU B 1 821 ? 77.542 93.461 152.277 1.00 20.04 791 GLU B N 1
ATOM 12905 C CA . GLU B 1 821 ? 78.253 92.931 153.429 1.00 20.73 791 GLU B CA 1
ATOM 12906 C C . GLU B 1 821 ? 77.940 93.775 154.665 1.00 20.45 791 GLU B C 1
ATOM 12907 O O . GLU B 1 821 ? 77.652 93.251 155.751 1.00 20.03 791 GLU B O 1
ATOM 12913 N N . GLY B 1 822 ? 77.991 95.089 154.480 1.00 20.37 792 GLY B N 1
ATOM 12914 C CA . GLY B 1 822 ? 78.027 96.008 155.594 1.00 21.02 792 GLY B CA 1
ATOM 12915 C C . GLY B 1 822 ? 76.701 96.606 155.974 1.00 21.77 792 GLY B C 1
ATOM 12916 O O . GLY B 1 822 ? 76.580 97.151 157.065 1.00 20.96 792 GLY B O 1
ATOM 12917 N N . ILE B 1 823 ? 75.714 96.526 155.075 1.00 22.92 793 ILE B N 1
ATOM 12918 C CA . ILE B 1 823 ? 74.408 97.134 155.337 1.00 23.81 793 ILE B CA 1
ATOM 12919 C C . ILE B 1 823 ? 73.811 96.691 156.692 1.00 24.74 793 ILE B C 1
ATOM 12920 O O . ILE B 1 823 ? 73.290 97.539 157.437 1.00 25.02 793 ILE B O 1
ATOM 12925 N N . GLY B 1 824 ? 73.925 95.395 157.012 1.00 25.48 794 GLY B N 1
ATOM 12926 C CA . GLY B 1 824 ? 73.405 94.842 158.255 1.00 26.82 794 GLY B CA 1
ATOM 12927 C C . GLY B 1 824 ? 73.940 95.532 159.498 1.00 27.88 794 GLY B C 1
ATOM 12928 O O . GLY B 1 824 ? 73.261 95.650 160.522 1.00 28.25 794 GLY B O 1
ATOM 12929 N N . LEU B 1 825 ? 75.176 95.996 159.390 1.00 28.73 795 LEU B N 1
ATOM 12930 C CA . LEU B 1 825 ? 75.883 96.636 160.472 1.00 29.47 795 LEU B CA 1
ATOM 12931 C C . LEU B 1 825 ? 75.254 97.981 160.843 1.00 30.50 795 LEU B C 1
ATOM 12932 O O . LEU B 1 825 ? 75.323 98.398 162.008 1.00 30.82 795 LEU B O 1
ATOM 12937 N N . ARG B 1 826 ? 74.649 98.660 159.868 1.00 31.59 796 ARG B N 1
ATOM 12938 C CA . ARG B 1 826 ? 73.839 99.861 160.158 1.00 32.81 796 ARG B CA 1
ATOM 12939 C C . ARG B 1 826 ? 72.319 99.548 160.132 1.00 33.49 796 ARG B C 1
ATOM 12940 O O . ARG B 1 826 ? 71.688 99.514 159.053 1.00 33.44 796 ARG B O 1
ATOM 12948 N N . ALA B 1 827 ? 71.766 99.329 161.338 1.00 33.99 797 ALA B N 1
ATOM 12949 C CA . ALA B 1 827 ? 70.410 98.792 161.561 1.00 34.30 797 ALA B CA 1
ATOM 12950 C C . ALA B 1 827 ? 69.816 99.204 162.923 1.00 34.39 797 ALA B C 1
ATOM 12951 O O . ALA B 1 827 ? 70.399 100.009 163.653 1.00 34.23 797 ALA B O 1
ATOM 12953 N N . MET B 1 828 ? 68.641 98.644 163.225 1.00 34.66 798 MET B N 1
ATOM 12954 C CA . MET B 1 828 ? 67.984 98.680 164.544 1.00 34.97 798 MET B CA 1
ATOM 12955 C C . MET B 1 828 ? 66.592 98.015 164.428 1.00 34.74 798 MET B C 1
ATOM 12956 O O . MET B 1 828 ? 66.166 97.638 163.327 1.00 35.07 798 MET B O 1
ATOM 12961 N N . ALA B 1 829 ? 65.927 97.816 165.568 1.00 34.24 799 ALA B N 1
ATOM 12962 C CA . ALA B 1 829 ? 64.465 97.794 165.626 1.00 33.51 799 ALA B CA 1
ATOM 12963 C C . ALA B 1 829 ? 63.996 99.278 165.631 1.00 33.00 799 ALA B C 1
ATOM 12964 O O . ALA B 1 829 ? 63.391 99.764 166.613 1.00 33.06 799 ALA B O 1
ATOM 12966 N N . GLN B 1 830 ? 64.345 99.983 164.539 1.00 31.85 800 GLN B N 1
ATOM 12967 C CA . GLN B 1 830 ? 63.996 101.390 164.254 1.00 30.62 800 GLN B CA 1
ATOM 12968 C C . GLN B 1 830 ? 64.278 101.719 162.767 1.00 29.66 800 GLN B C 1
ATOM 12969 O O . GLN B 1 830 ? 64.044 102.848 162.319 1.00 29.94 800 GLN B O 1
ATOM 12975 N N . ARG B 1 831 ? 64.787 100.729 162.021 1.00 27.86 801 ARG B N 1
ATOM 12976 C CA . ARG B 1 831 ? 65.063 100.837 160.583 1.00 26.28 801 ARG B CA 1
ATOM 12977 C C . ARG B 1 831 ? 65.189 99.429 159.968 1.00 24.36 801 ARG B C 1
ATOM 12978 O O . ARG B 1 831 ? 65.678 98.504 160.630 1.00 24.37 801 ARG B O 1
ATOM 12986 N N . ASP B 1 832 ? 64.741 99.257 158.721 1.00 21.60 802 ASP B N 1
ATOM 12987 C CA . ASP B 1 832 ? 64.963 97.996 158.010 1.00 19.06 802 ASP B CA 1
ATOM 12988 C C . ASP B 1 832 ? 66.203 98.120 157.114 1.00 16.41 802 ASP B C 1
ATOM 12989 O O . ASP B 1 832 ? 66.268 98.999 156.251 1.00 15.68 802 ASP B O 1
ATOM 12994 N N . PRO B 1 833 ? 67.196 97.256 157.367 1.00 13.90 803 PRO B N 1
ATOM 12995 C CA . PRO B 1 833 ? 68.371 97.108 156.509 1.00 11.66 803 PRO B CA 1
ATOM 12996 C C . PRO B 1 833 ? 68.005 97.050 155.051 1.00 9.84 803 PRO B C 1
ATOM 12997 O O . PRO B 1 833 ? 68.636 97.750 154.291 1.00 10.06 803 PRO B O 1
ATOM 13001 N N . LEU B 1 834 ? 67.025 96.243 154.657 1.00 7.72 804 LEU B N 1
ATOM 13002 C CA . LEU B 1 834 ? 66.712 96.093 153.229 1.00 5.82 804 LEU B CA 1
ATOM 13003 C C . LEU B 1 834 ? 66.257 97.412 152.540 1.00 4.31 804 LEU B C 1
ATOM 13004 O O . LEU B 1 834 ? 66.630 97.684 151.408 1.00 4.09 804 LEU B O 1
ATOM 13009 N N . VAL B 1 835 ? 65.477 98.224 153.232 1.00 2.68 805 VAL B N 1
ATOM 13010 C CA . VAL B 1 835 ? 65.096 99.521 152.718 1.00 2.00 805 VAL B CA 1
ATOM 13011 C C . VAL B 1 835 ? 66.329 100.369 152.467 1.00 2.00 805 VAL B C 1
ATOM 13012 O O . VAL B 1 835 ? 66.436 100.985 151.407 1.00 2.00 805 VAL B O 1
ATOM 13016 N N . GLU B 1 836 ? 67.263 100.397 153.415 1.00 2.00 806 GLU B N 1
ATOM 13017 C CA . GLU B 1 836 ? 68.412 101.277 153.279 1.00 2.00 806 GLU B CA 1
ATOM 13018 C C . GLU B 1 836 ? 69.322 100.769 152.195 1.00 2.00 806 GLU B C 1
ATOM 13019 O O . GLU B 1 836 ? 69.936 101.566 151.506 1.00 2.15 806 GLU B O 1
ATOM 13025 N N . TYR B 1 837 ? 69.370 99.453 152.015 1.00 2.00 807 TYR B N 1
ATOM 13026 C CA . TYR B 1 837 ? 70.148 98.833 150.966 1.00 2.65 807 TYR B CA 1
ATOM 13027 C C . TYR B 1 837 ? 69.597 99.241 149.606 1.00 4.28 807 TYR B C 1
ATOM 13028 O O . TYR B 1 837 ? 70.357 99.634 148.700 1.00 4.07 807 TYR B O 1
ATOM 13037 N N . GLN B 1 838 ? 68.274 99.169 149.466 1.00 5.81 808 GLN B N 1
ATOM 13038 C CA . GLN B 1 838 ? 67.610 99.595 148.235 1.00 7.63 808 GLN B CA 1
ATOM 13039 C C . GLN B 1 838 ? 67.809 101.071 147.927 1.00 7.63 808 GLN B C 1
ATOM 13040 O O . GLN B 1 838 ? 68.138 101.423 146.801 1.00 7.70 808 GLN B O 1
ATOM 13046 N N . ARG B 1 839 ? 67.588 101.927 148.923 1.00 8.40 809 ARG B N 1
ATOM 13047 C CA . ARG B 1 839 ? 67.772 103.374 148.788 1.00 9.45 809 ARG B CA 1
ATOM 13048 C C . ARG B 1 839 ? 69.200 103.688 148.273 1.00 9.16 809 ARG B C 1
ATOM 13049 O O . ARG B 1 839 ? 69.396 104.461 147.337 1.00 8.81 809 ARG B O 1
ATOM 13057 N N . GLU B 1 840 ? 70.194 103.048 148.875 1.00 9.02 810 GLU B N 1
ATOM 13058 C CA . GLU B 1 840 ? 71.576 103.344 148.579 1.00 9.42 810 GLU B CA 1
ATOM 13059 C C . GLU B 1 840 ? 71.965 102.700 147.285 1.00 8.98 810 GLU B C 1
ATOM 13060 O O . GLU B 1 840 ? 72.680 103.287 146.483 1.00 8.84 810 GLU B O 1
ATOM 13066 N N . GLY B 1 841 ? 71.499 101.474 147.093 1.00 8.97 811 GLY B N 1
ATOM 13067 C CA . GLY B 1 841 ? 71.812 100.707 145.908 1.00 9.16 811 GLY B CA 1
ATOM 13068 C C . GLY B 1 841 ? 71.273 101.341 144.648 1.00 9.61 811 GLY B C 1
ATOM 13069 O O . GLY B 1 841 ? 71.992 101.457 143.667 1.00 10.14 811 GLY B O 1
ATOM 13070 N N . TYR B 1 842 ? 70.011 101.740 144.649 1.00 9.81 812 TYR B N 1
ATOM 13071 C CA . TYR B 1 842 ? 69.495 102.421 143.486 1.00 10.90 812 TYR B CA 1
ATOM 13072 C C . TYR B 1 842 ? 70.196 103.753 143.264 1.00 11.00 812 TYR B C 1
ATOM 13073 O O . TYR B 1 842 ? 70.423 104.120 142.118 1.00 12.26 812 TYR B O 1
ATOM 13082 N N . ASP B 1 843 ? 70.547 104.472 144.338 1.00 10.44 813 ASP B N 1
ATOM 13083 C CA . ASP B 1 843 ? 71.292 105.734 144.217 1.00 9.27 813 ASP B CA 1
ATOM 13084 C C . ASP B 1 843 ? 72.640 105.523 143.533 1.00 8.46 813 ASP B C 1
ATOM 13085 O O . ASP B 1 843 ? 72.989 106.267 142.629 1.00 8.05 813 ASP B O 1
ATOM 13090 N N . MET B 1 844 ? 73.397 104.518 143.960 1.00 7.26 814 MET B N 1
ATOM 13091 C CA . MET B 1 844 ? 74.649 104.221 143.285 1.00 7.57 814 MET B CA 1
ATOM 13092 C C . MET B 1 844 ? 74.372 103.934 141.822 1.00 7.45 814 MET B C 1
ATOM 13093 O O . MET B 1 844 ? 75.127 104.363 140.949 1.00 8.74 814 MET B O 1
ATOM 13098 N N . PHE B 1 845 ? 73.269 103.242 141.555 1.00 6.30 815 PHE B N 1
ATOM 13099 C CA . PHE B 1 845 ? 72.959 102.783 140.209 1.00 5.03 815 PHE B CA 1
ATOM 13100 C C . PHE B 1 845 ? 72.692 103.989 139.309 1.00 4.63 815 PHE B C 1
ATOM 13101 O O . PHE B 1 845 ? 73.262 104.087 138.241 1.00 5.21 815 PHE B O 1
ATOM 13109 N N . MET B 1 846 ? 71.851 104.921 139.742 1.00 3.38 816 MET B N 1
ATOM 13110 C CA . MET B 1 846 ? 71.572 106.098 138.941 1.00 2.82 816 MET B CA 1
ATOM 13111 C C . MET B 1 846 ? 72.832 106.936 138.711 1.00 2.43 816 MET B C 1
ATOM 13112 O O . MET B 1 846 ? 73.037 107.481 137.630 1.00 2.00 816 MET B O 1
ATOM 13117 N N . ALA B 1 847 ? 73.690 106.999 139.729 1.00 2.68 817 ALA B N 1
ATOM 13118 C CA . ALA B 1 847 ? 74.923 107.781 139.645 1.00 2.54 817 ALA B CA 1
ATOM 13119 C C . ALA B 1 847 ? 75.864 107.132 138.666 1.00 2.30 817 ALA B C 1
ATOM 13120 O O . ALA B 1 847 ? 76.565 107.828 137.927 1.00 2.42 817 ALA B O 1
ATOM 13122 N N . MET B 1 848 ? 75.828 105.804 138.634 1.00 2.32 818 MET B N 1
ATOM 13123 C CA . MET B 1 848 ? 76.565 105.011 137.661 1.00 2.74 818 MET B CA 1
ATOM 13124 C C . MET B 1 848 ? 76.064 105.278 136.253 1.00 3.28 818 MET B C 1
ATOM 13125 O O . MET B 1 848 ? 76.842 105.405 135.322 1.00 3.87 818 MET B O 1
ATOM 13130 N N . LEU B 1 849 ? 74.763 105.388 136.073 1.00 3.66 819 LEU B N 1
ATOM 13131 C CA . LEU B 1 849 ? 74.292 105.541 134.733 1.00 4.49 819 LEU B CA 1
ATOM 13132 C C . LEU B 1 849 ? 74.693 106.927 134.234 1.00 5.59 819 LEU B C 1
ATOM 13133 O O . LEU B 1 849 ? 75.091 107.088 133.075 1.00 5.50 819 LEU B O 1
ATOM 13138 N N . ASP B 1 850 ? 74.601 107.924 135.117 1.00 6.86 820 ASP B N 1
ATOM 13139 C CA . ASP B 1 850 ? 74.932 109.314 134.769 1.00 7.64 820 ASP B CA 1
ATOM 13140 C C . ASP B 1 850 ? 76.397 109.424 134.366 1.00 7.71 820 ASP B C 1
ATOM 13141 O O . ASP B 1 850 ? 76.731 110.156 133.424 1.00 7.64 820 ASP B O 1
ATOM 13146 N N . GLY B 1 851 ? 77.241 108.685 135.090 1.00 7.24 821 GLY B N 1
ATOM 13147 C CA . GLY B 1 851 ? 78.641 108.539 134.772 1.00 7.88 821 GLY B CA 1
ATOM 13148 C C . GLY B 1 851 ? 78.844 107.886 133.418 1.00 8.66 821 GLY B C 1
ATOM 13149 O O . GLY B 1 851 ? 79.696 108.328 132.646 1.00 9.84 821 GLY B O 1
ATOM 13150 N N . MET B 1 852 ? 78.067 106.853 133.097 1.00 8.28 822 MET B N 1
ATOM 13151 C CA . MET B 1 852 ? 78.241 106.188 131.812 1.00 7.80 822 MET B CA 1
ATOM 13152 C C . MET B 1 852 ? 78.013 107.155 130.652 1.00 7.56 822 MET B C 1
ATOM 13153 O O . MET B 1 852 ? 78.759 107.133 129.662 1.00 7.45 822 MET B O 1
ATOM 13158 N N . LYS B 1 853 ? 76.987 107.998 130.777 1.00 7.09 823 LYS B N 1
ATOM 13159 C CA . LYS B 1 853 ? 76.611 108.914 129.696 1.00 7.03 823 LYS B CA 1
ATOM 13160 C C . LYS B 1 853 ? 77.741 109.915 129.495 1.00 6.85 823 LYS B C 1
ATOM 13161 O O . LYS B 1 853 ? 78.229 110.086 128.387 1.00 6.66 823 LYS B O 1
ATOM 13167 N N . GLU B 1 854 ? 78.177 110.538 130.587 1.00 6.89 824 GLU B N 1
ATOM 13168 C CA . GLU B 1 854 ? 79.198 111.578 130.532 1.00 6.96 824 GLU B CA 1
ATOM 13169 C C . GLU B 1 854 ? 80.485 111.043 129.862 1.00 6.38 824 GLU B C 1
ATOM 13170 O O . GLU B 1 854 ? 80.970 111.610 128.878 1.00 6.09 824 GLU B O 1
ATOM 13176 N N . GLU B 1 855 ? 80.998 109.923 130.345 1.00 5.45 825 GLU B N 1
ATOM 13177 C CA . GLU B 1 855 ? 82.167 109.344 129.708 1.00 5.29 825 GLU B CA 1
ATOM 13178 C C . GLU B 1 855 ? 81.938 108.912 128.261 1.00 5.09 825 GLU B C 1
ATOM 13179 O O . GLU B 1 855 ? 82.811 109.099 127.411 1.00 5.39 825 GLU B O 1
ATOM 13185 N N . SER B 1 856 ? 80.783 108.346 127.951 1.00 4.64 826 SER B N 1
ATOM 13186 C CA . SER B 1 856 ? 80.571 107.918 126.574 1.00 4.69 826 SER B CA 1
ATOM 13187 C C . SER B 1 856 ? 80.672 109.062 125.573 1.00 3.77 826 SER B C 1
ATOM 13188 O O . SER B 1 856 ? 81.305 108.911 124.537 1.00 3.91 826 SER B O 1
ATOM 13191 N N . VAL B 1 857 ? 80.094 110.213 125.884 1.00 2.76 827 VAL B N 1
ATOM 13192 C CA . VAL B 1 857 ? 80.153 111.294 124.916 1.00 2.35 827 VAL B CA 1
ATOM 13193 C C . VAL B 1 857 ? 81.602 111.791 124.806 1.00 2.00 827 VAL B C 1
ATOM 13194 O O . VAL B 1 857 ? 82.095 112.036 123.705 1.00 2.00 827 VAL B O 1
ATOM 13198 N N . GLY B 1 858 ? 82.276 111.895 125.950 1.00 2.00 828 GLY B N 1
ATOM 13199 C CA . GLY B 1 858 ? 83.712 112.097 126.005 1.00 2.00 828 GLY B CA 1
ATOM 13200 C C . GLY B 1 858 ? 84.463 111.208 125.025 1.00 2.00 828 GLY B C 1
ATOM 13201 O O . GLY B 1 858 ? 85.235 111.700 124.205 1.00 2.00 828 GLY B O 1
ATOM 13202 N N . PHE B 1 859 ? 84.242 109.901 125.086 1.00 2.00 829 PHE B N 1
ATOM 13203 C CA . PHE B 1 859 ? 84.982 109.004 124.207 1.00 2.00 829 PHE B CA 1
ATOM 13204 C C . PHE B 1 859 ? 84.488 109.087 122.781 1.00 2.00 829 PHE B C 1
ATOM 13205 O O . PHE B 1 859 ? 85.268 108.962 121.843 1.00 2.00 829 PHE B O 1
ATOM 13213 N N . LEU B 1 860 ? 83.195 109.308 122.608 1.00 2.00 830 LEU B N 1
ATOM 13214 C CA . LEU B 1 860 ? 82.652 109.412 121.269 1.00 2.00 830 LEU B CA 1
ATOM 13215 C C . LEU B 1 860 ? 83.284 110.557 120.481 1.00 2.00 830 LEU B C 1
ATOM 13216 O O . LEU B 1 860 ? 83.527 110.434 119.292 1.00 2.00 830 LEU B O 1
ATOM 13221 N N . PHE B 1 861 ? 83.560 111.668 121.150 1.00 2.00 831 PHE B N 1
ATOM 13222 C CA . PHE B 1 861 ? 84.137 112.825 120.475 1.00 2.81 831 PHE B CA 1
ATOM 13223 C C . PHE B 1 861 ? 85.653 112.685 120.254 1.00 3.27 831 PHE B C 1
ATOM 13224 O O . PHE B 1 861 ? 86.165 113.161 119.238 1.00 3.63 831 PHE B O 1
ATOM 13232 N N . ASN B 1 862 ? 86.351 112.013 121.178 1.00 3.21 832 ASN B N 1
ATOM 13233 C CA . ASN B 1 862 ? 87.810 112.118 121.284 1.00 3.27 832 ASN B CA 1
ATOM 13234 C C . ASN B 1 862 ? 88.651 110.837 121.197 1.00 3.51 832 ASN B C 1
ATOM 13235 O O . ASN B 1 862 ? 89.871 110.916 121.113 1.00 3.53 832 ASN B O 1
ATOM 13240 N N . VAL B 1 863 ? 88.027 109.667 121.223 1.00 3.88 833 VAL B N 1
ATOM 13241 C CA . VAL B 1 863 ? 88.792 108.431 121.236 1.00 4.23 833 VAL B CA 1
ATOM 13242 C C . VAL B 1 863 ? 89.654 108.290 119.982 1.00 5.00 833 VAL B C 1
ATOM 13243 O O . VAL B 1 863 ? 89.356 108.868 118.947 1.00 5.01 833 VAL B O 1
ATOM 13247 N N . THR B 1 864 ? 90.741 107.540 120.106 1.00 6.09 834 THR B N 1
ATOM 13248 C CA . THR B 1 864 ? 91.631 107.258 118.996 1.00 7.13 834 THR B CA 1
ATOM 13249 C C . THR B 1 864 ? 91.151 106.075 118.158 1.00 8.02 834 THR B C 1
ATOM 13250 O O . THR B 1 864 ? 90.792 105.022 118.692 1.00 7.97 834 THR B O 1
ATOM 13254 N N . VAL B 1 865 ? 91.161 106.268 116.839 1.00 9.29 835 VAL B N 1
ATOM 13255 C CA . VAL B 1 865 ? 90.803 105.233 115.861 1.00 10.31 835 VAL B CA 1
ATOM 13256 C C . VAL B 1 865 ? 91.987 104.911 114.928 1.00 10.74 835 VAL B C 1
ATOM 13257 O O . VAL B 1 865 ? 92.647 105.820 114.407 1.00 10.79 835 VAL B O 1
#

InterPro domains:
  IPR000185 Protein translocase subunit SecA [MF_01382] (1-836)
  IPR000185 Protein translocase subunit SecA [PR00906] (62-86)
  IPR000185 Protein translocase subunit SecA [PR00906] (100-114)
  IPR000185 Protein translocase subunit SecA [PR00906] (116-126)
  IPR000185 Protein translocase subunit SecA [PR00906] (169-189)
  IPR000185 Protein translocase subunit SecA [PR00906] (320-342)
  IPR000185 Protein translocase subunit SecA [PR00906] (357-374)
  IPR000185 Protein translocase subunit SecA [PR00906] (394-407)
  IPR000185 Protein translocase subunit SecA [PTHR30612] (12-869)
  IPR000185 Protein translocase subunit SecA [TIGR00963] (26-820)
  IPR001650 Helicase, C-terminal domain-like [PS51194] (419-620)
  IPR011115 SecA DEAD-like, N-terminal [PF07517] (5-382)
  IPR011115 SecA DEAD-like, N-terminal [SM00957] (2-383)
  IPR011116 SecA Wing/Scaffold [PF07516] (613-833)
  IPR011130 SecA, preprotein cross-linking domain [PF01043] (232-339)
  IPR011130 SecA, preprotein cross-linking domain [SM00958] (227-339)
  IPR014001 Helicase superfamily 1/2, ATP-binding domain [PS51192] (88-246)
  IPR014018 SecA motor DEAD [PS51196] (1-615)
  IPR020937 SecA conserved site [PS01312] (481-496)
  IPR027417 P-loop containing nucleoside triphosphate hydrolase [G3DSA:3.40.50.300] (14-396)

Sequence (1672 aa):
DSPDLGTLVPRGSMADILSKLLRLGEGRMVKRLKKVADYVGTLSDDVEKLTDAELRAKTDEFKRRLADQKNPETLDDLLPEAFAVAREAAWRVLDQRPFDVQVMGAAALHLGNVAEMKTGEGKTLTCVLPAYLNALAGNGVHIVTVNDYLAKRDSEWMGRVHRFLGLQVGVILATMTPDERRVAYNADITYGTNNEFGFDYLRDNMAHSLDDLVQRGHHYAIVDEVDSILIDEARTPLIISGPADGASNWYTEFARLAPLMEKDVHYEVDLRKRTVGVHEKGVEFVEDQLGIDNLYEAANSPLVSYLNNALKAKELFSRDKDYIVRDGEVLIVDEFTGRVLIGRRYNEGMHQAIEAKEHVEIKAENQTLATITLQNYFRLYDKLAGMTGTAQTEAAELHEIYKLGVVSIPTNMPMIREDQSDLIYKTEEAKYIAVVDDVAERYAKGQPVLIGTTSVERSEYLSRQFTKRRIPHNVLNAKYHEQEATIIAVAGRRGGVTVATNMAGRGTDIVLGGNVDFLTDQRLRERGLDPVETPEEYEAAWHSELPIVKEEASKEAKEVIEAGGLYVLGTERHESRRIDNQLRGRSGRQGDPGESRFYLSLGDELMRRFNGAALETLLTRLNLPDDVPIEAKMVTRAIKSAQTQVEQQNFEVRKNVLKYDEVMNQQRKVIYAERRRILEGENLKDQALDMVRDVITAYVDGATGEGYAEDWDLDALWTALKTLYPVGITADSLTLLEALLKDAERAYAAREAELEEIAGEGAMRQLERNVLLNVIDRKWREHLYEMDYLKEGIGLRAMAQRDPLVEYQREGYDMFMAMLDGMKEESVGFLFNVTVDSPDLGTLVPRGSMADILSKLLRLGEGRMVKRLKKVADYVGTLSDDVEKLTDAELRAKTDEFKRRLADQKNPETLDDLLPEAFAVAREAAWRVLDQRPFDVQVMGAAALHLGNVAEMKTGEGKTLTCVLPAYLNALAGNGVHIVTVNDYLAKRDSEWMGRVHRFLGLQVGVILATMTPDERRVAYNADITYGTNNEFGFDYLRDNMAHSLDDLVQRGHHYAIVDEVDSILIDEARTPLIISGPADGASNWYTEFARLAPLMEKDVHYEVDLRKRTVGVHEKGVEFVEDQLGIDNLYEAANSPLVSYLNNALKAKELFSRDKDYIVRDGEVLIVDEFTGRVLIGRRYNEGMHQAIEAKEHVEIKAENQTLATITLQNYFRLYDKLAGMTGTAQTEAAELHEIYKLGVVSIPTNMPMIREDQSDLIYKTEEAKYIAVVDDVAERYAKGQPVLIGTTSVERSEYLSRQFTKRRIPHNVLNAKYHEQEATIIAVAGRRGGVTVATNMAGRGTDIVLGGNVDFLTDQRLRERGLDPVETPEEYEAAWHSELPIVKEEASKEAKEVIEAGGLYVLGTERHESRRIDNQLRGRSGRQGDPGESRFYLSLGDELMRRFNGAALETLLTRLNLPDDVPIEAKMVTRAIKSAQTQVEQQNFEVRKNVLKYDEVMNQQRKVIYAERRRILEGENLKDQALDMVRDVITAYVDGATGEGYAEDWDLDALWTALKTLYPVGITADSLTLLEALLKDAERAYAAREAELEEIAGEGAMRQLERNVLLNVIDRKWREHLYEMDYLKEGIGLRAMAQRDPLVEYQREGYDMFMAMLDGMKEESVGFLFNVTV

Solvent-accessible surface area: 73822 Å² total; per-residue (Å²): 178,53,110,26,182,94,35,55,3,3,50,42,41,53,21,85,97,2,36,130,54,24,117,132,66,119,28,112,4,36,132,26,1,99,119,2,3,60,92,1,26,100,28,18,109,76,8,90,159,40,69,75,74,94,0,121,51,39,5,81,45,0,78,151,50,50,71,55,166,195,100,105,47,71,34,32,54,0,0,13,59,0,0,4,0,0,8,8,0,0,118,57,6,0,43,51,77,0,92,77,17,7,0,4,0,0,2,0,0,8,41,15,8,0,0,12,3,97,43,14,9,28,32,20,7,0,3,0,0,0,0,0,0,13,0,4,47,36,67,11,1,11,3,0,2,34,25,44,35,5,0,89,39,2,2,18,60,0,0,8,0,0,60,48,0,38,5,125,21,10,26,0,29,61,127,35,66,79,97,89,11,56,111,8,3,94,8,29,0,2,2,0,10,4,68,14,0,0,36,1,11,0,98,18,14,69,14,132,49,79,115,78,45,9,18,87,32,31,66,7,0,0,0,11,20,0,0,12,0,1,1,29,73,0,84,83,40,10,85,31,72,5,98,18,113,46,10,41,111,68,22,79,45,2,18,110,0,3,80,101,1,108,98,98,70,24,0,75,18,53,102,182,142,145,62,11,32,29,61,123,139,0,18,105,50,0,37,102,76,32,66,45,126,30,3,2,35,33,61,63,12,4,0,32,37,22,1,35,20,7,0,40,0,67,59,11,43,50,121,108,136,51,0,21,23,123,93,37,29,6,13,19,11,44,145,197,106,31,72,3,53,10,19,89,34,30,65,116,19,11,6,16,8,0,1,10,52,29,173,17,170,47,44,113,54,112,6,23,41,3,24,1,1,2,5,8,0,1,92,49,16,121,50,18,0,0,1,1,12,26,1,81,104,28,4,62,24,0,74,123,31,18,142,1,8,6,0,50,11,57,41,48,91,104,99,98,39,118,70,54,74,28,42,7,11,9,27,37,132,8,0,2,103,22,0,8,66,16,0,18,109,46,72,90,162,13,12,0,0,0,0,3,2,29,29,64,143,68,0,69,56,0,21,134,32,0,85,158,123,215,7,82,40,71,43,0,38,41,135,142,66,117,123,10,3,46,51,0,0,45,4,0,96,125,26,13,6,4,0,2,0,69,22,4,10,58,32,4,28,2,28,11,1,0,17,24,27,29,32,0,36,54,75,2,80,126,143,60,33,39,5,69,136,43,65,151,116,4,42,70,28,1,75,68,26,6,69,88,5,97,111,108,7,52,132,28,16,125,70,0,59,148,30,30,0,1,0,0,0,0,1,9,27,18,72,10,91,13,30,0,59,18,3,17,16,16,0,6,50,37,20,26,39,6,30,0,48,1,12,4,0,2,17,4,88,20,3,137,133,69,66,0,67,64,10,61,69,24,0,73,132,12,40,4,12,63,75,4,30,2,85,13,159,41,1,68,89,13,5,95,53,2,0,53,87,2,55,94,105,18,61,77,66,18,99,64,29,17,76,36,7,70,2,16,14,103,1,8,90,63,0,8,48,51,9,100,77,13,23,103,39,88,94,1,81,107,51,0,48,66,25,3,99,48,11,2,46,60,68,9,92,66,36,37,39,142,53,176,39,150,109,95,58,40,115,44,8,27,19,34,0,95,16,3,2,74,21,47,47,77,26,118,74,82,134,82,62,114,30,0,30,117,4,0,78,127,3,4,58,61,14,38,62,83,3,70,147,97,71,16,168,36,14,0,29,92,17,0,31,79,11,12,20,70,2,10,25,7,34,17,60,55,10,12,20,20,8,46,30,19,97,55,2,3,30,10,33,35,59,110,160,86,75,31,31,72,34,2,60,136,57,0,72,98,22,15,112,32,10,40,83,18,16,62,50,4,0,1,0,5,0,8,30,9,99,104,174,49,107,32,181,91,38,53,2,2,61,35,51,45,26,92,96,3,24,101,55,27,114,130,67,125,29,119,5,38,94,27,1,102,104,2,1,65,100,1,30,93,25,17,101,74,10,95,163,37,76,79,74,87,0,120,49,39,5,81,44,0,79,152,49,50,73,48,168,166,86,104,50,71,32,26,60,0,0,13,54,0,0,2,1,0,7,8,0,0,117,56,7,0,38,52,82,1,95,76,18,8,0,5,0,0,2,0,0,9,45,16,10,0,0,12,2,103,37,12,9,30,31,21,4,0,4,0,0,0,0,0,0,13,1,5,44,38,66,8,0,8,2,0,2,28,24,46,39,5,0,94,44,2,1,21,56,0,0,11,0,0,71,46,0,38,4,123,17,9,28,0,25,64,124,36,72,80,98,89,14,58,110,7,2,88,8,29,0,1,2,0,8,6,68,10,0,0,36,1,10,0,99,17,14,43,15,115,42,83,120,76,46,9,20,83,32,30,65,7,0,0,0,16,26,0,0,9,0,1,1,26,75,0,67,92,47,12,81,33,72,7,98,35,114,48,27,35,104,68,21,80,40,1,19,112,0,4,84,99,5,102,88,101,58,20,0,59,21,51,115,239,148,117,59,12,27,22,61,137,126,0,31,103,50,0,33,111,72,34,73,44,123,48,9,4,35,29,58,72,14,7,1,39,38,16,3,41,18,7,0,42,1,65,48,13,26,50,116,104,124,39,0,20,21,123,102,32,26,4,15,22,10,41,136,199,95,37,71,2,60,8,19,101,36,27,93,112,11,10,2,19,8,0,0,15,61,29,163,19,154,56,61,111,56,103,8,17,24,4,24,1,1,1,4,8,0,0,94,44,16,116,51,19,0,0,1,1,10,23,0,82,103,30,11,62,26,0,60,122,27,15,146,1,10,7,0,48,11,57,46,48,97,102,98,94,34,116,71,61,87,30,41,11,14,8,31,33,129,6,0,3,97,20,0,7,70,17,0,22,129,42,70,89,146,14,10,0,0,0,0,3,1,32,28,69,121,54,0,77,53,0,20,139,40,0,92,151,110,200,7,82,43,68,45,2,40,41,127,125,69,117,123,10,2,54,56,0,0,56,4,0,87,122,25,15,6,4,0,3,0,74,25,2,10,56,34,4,29,1,30,9,0,0,20,16,30,30,33,0,38,46,92,0,71,136,123,61,38,31,6,70,139,35,70,148,95,4,44,63,13,2,76,66,27,5,72,76,16,100,120,102,3,53,138,16,17,148,76,0,68,159,16,28,0,0,0,0,0,0,0,8,26,18,73,10,90,12,29,1,53,17,4,14,16,15,1,5,47,37,22,23,39,6,31,0,50,1,11,4,0,2,17,3,106,25,2,140,129,68,65,0,64,60,10,50,73,26,0,65,137,14,53,4,16,66,84,4,36,2,86,11,156,42,0,72,102,14,4,97,42,2,1,53,81,5,57,95,103,24,62,83,74,14,98,69,37,14,66,33,14,67,1,18,9,107,0,7,89,61,0,7,47,51,9,98,72,13,24,108,34,85,92,1,85,109,52,0,37,63,22,5,106,50,10,2,40,64,62,4,97,59,35,22,25,150,68,137,66,159,117,70,79,66,114,36,7,23,37,34,0,108,40,5,2,80,23,43,44,100,35,124,63,90,167,69,56,126,36,1,40,164,8,1,97,120,4,4,60,58,20,44,57,94,3,74,158,97,73,21,164,34,9,1,31,90,14,0,32,82,10,16,20,53,2,5,22,37,21,16,59,64,8,11,19,24,6,52,25,16,106,49,0,8,26,9,45,21,96,105,149,107,77,33,27,80,41,3,63,140,48,0,75,82,34,14,114,37,9,46,82,18,10,55,55,10,0,1,0,4,0,8,28,9,97,94

Organism: Mycobacterium tuberculosis (strain ATCC 25618 / H37Rv) (NCBI:txid83332)

Foldseek 3Di:
DDDDDPQLADDDVRLVVVLVVQLVVNPPLLVSLLSLLVLLVVCLVVQVPDDLVRLLCVLVVVLVQCVDPPRHDDLSNCLSVLLSSLQVLCCQQQVDGQDSLLSSCLSLQLSFFAAQAFFFNCVLSSVLRSLSSVLSPVQEEEEADAADVVLVVSQQPSVLSQVSSVFFAAEDHPVDDLVNLLVRLNTSYYYYHLLVVVVLVFVQLVDQFPVSRRHRFFAEYAYEACCVQVAVQLLDKHFDKDWLPDPLVLLLVLLVVQVVDDEPPQWDDPLPVLFIFGAPNNQVVVCVVVVHDFCQAAALRNNVLSNRLLNSLVPVDDDPQAWHDDDLATFGADHPVGDTPPLDADFDCNRSNNSSNVVRNDDGDMFTQGMDGSLVVNLRYPGYYYYHNDPSVVAVVCCVRNVHRYDHRDAPAPFAEAEDDEFEFLDLVQLLVVVLVVVVVLLVLQAFEEEEDAAPVVLVVSVVVCVVVPQDADEFHQPDAVVQLVLQQARQFGSRYYYYYQPHNPPRANQHLGDQSSVLVVVQVVVPDGCPPHNVVSSVSSVVSSVVSCVNRVVSSVSNLVSFWYEYEYEEDDLAPRSVVSSSSSTRGPNGGYYYYYYYYLHDPLNVVDCSVVVSVVVVVVVDDRNHGDDDPVVVCSRVVSSVVSVVVSVVSSVVVVLLSVLVSVLVVVLSVLLVCLSVLHQCVVVLLVLVLVVLVVLCVVFQPDPNDVPTCVSSSCVVCVSLAPQDDDPVNPCDSVVSSVRVVVSLVVLQVVLCVVPRDCSLSVQLSVSLNSLSSSLVSVLSRVLVSLVVCLVVVDDPVDDSSVVSNVVSVVSSVVSVNVSSRSSSSNSRHYHD/DDDDVPALADDDPRVVVQLVVQLVPPCVLLVSLLSLLVLLVVCQVVQVVDDLVRLLCVLVVVLCQCPPPPNHDDLSNCLSVLLSSLQVLCCQQVVDGQDSLLSSCLSLVLVQFAEQAFFQQCPLSSVLSSLRSVLSPVQEEEEAEAAQVVQVVSQQNSVLSCVSNVFFAAEDHPPDDQVNLLVRLNTSYYYYHLLRLVVLVFVQLVDQFPVRRRHRFFAEYAYEACCCQVAVQLLDKDFDKDWLPDPLVLLLVLLVVLVVDDDPPQWHDDQVPLFIFGDPVVQVVVCVVVVHDFCLAAFLHNSVVSNRLLNSLVPVDDEQAQWHADPLATFGAHHPVSDTPPLDADPDCSRSNNSSNVVRPPDTDMFTQGIDGSLVVNLRYPGYYYYYNFPSVVQVVCCVRNVHRYDHRDAPADFDEAEDEAFEFLALVLLLVVVLVVLVVLLVLQAFEEEEEAAPVVLVVSVVVCVVVVQDADEFEQPDQVVQLVLQQARLFGSRYYYYYDNGNPPRQNQNLGNLSVVQQVVLPVVPDGCPPHVVVSSVSSVVCSVVSCVNRVVRSVSNQVSFTYEYEYAEDDLAPSVVVSSSSSTRHPNGGYYYYYYYYLHDPLNVVDCSVVVSVVVVVVVPDRNHGDDDPVVVCSRVVSSVVSVVVSNVSSVVVVLLSVLVVVLSVVLSVVLVCLSVLHQCPVVLLVLVLVVLCVLCCVQCPDPHPPPTPPVSSVSLVVSLAPQDAPPVNPCDSVVRSVSSVVRLVVLVVVLCVVPNPCSLRNQLSVSLNSLSSSLVSVLSRVLVSLVVCLVVPDDVVDDSSVVSSVVSVVSSVVSVNSSSSSSSSNSRHYHD

GO terms:
  GO:0005524 ATP binding (F, IDA)
  GO:0043952 protein transport by the Sec complex (P, IDA)
  GO:0016887 ATP hydrolysis activity (F, IDA)
  GO:0031522 cell envelope Sec protein transport complex (C, IDA)
  GO:0005576 extracellular region (C, HDA)
  GO:0005886 plasma membrane (C, HDA)
  GO:0005515 protein binding (F, IPI)
  GO:0005886 plasma membrane (C, TAS)

Radius of gyration: 46.35 Å; Cα contacts (8 Å, |Δi|>4): 2793; chains: 2; bounding box: 85×108×131 Å

B-factor: mean 18.08, std 11.82, range [2.0, 101.0]

CATH classification: 3.40.50.300 (+3 more: 3.90.1440.10, 3.40.50.300, 1.10.3060.10)

Nearest PDB structures (foldseek):
  1nkt-assembly1_A  TM=1.001E+00  e=0.000E+00  Mycobacterium tuberculosis
  2fsf-assembly1_B  TM=8.158E-01  e=4.216E-59  Escherichia coli
  5k9t-assembly1_A  TM=7.399E-01  e=6.318E-55  Escherichia coli 55989
  4uaq-assembly1_A  TM=7.462E-01  e=8.278E-50  Mycobacterium tuberculosis H37Rv
  3bxz-assembly1_A  TM=9.438E-01  e=3.342E-38  Escherichia coli

Secondary structure (DSSP, 8-state):
----TT-SS--THHHHHHHHHHHTT--HHHHHHHHHHHHHHHTHHHHHTS-HHHHHHHHHHHHHHHH-SSS---HHHHHHHHHHHHHHHHHHHHS----HHHHHHHHHHHTTEEEE--TTS-HHHHTHHHHHHHHTTTS-EEEEESSHHHHHHHHHHHHHHHHHTT--EEE--TT--HHHHHHHHHSSEEEEEHHHHHHHHHHHTT-SSGGG-------EEEETTHIIIIIIGGGS-EEEEEE----HHHHHHHHHHHHHS-BTTTEEEETTTTEEEE-HHHHHHHHHHHT-SSTT-STT--HHHHHHHHHHHHHH--BTTTEEE-SS-EEEB-SSS--B-TT---STTHHHHHHHHTTPPPPP-EEEEEEE-HHHHHTTSSEEEEEES--GGGHHHHHHHH--EEEEPPPSS----EEPPPEEES-HHHHHHHHHHHHHHHHHTT--EEEEES-HHHHHHHHHHHHHTT---EEE-SS-HHHHHHHHHTTTSTT-EEEEETT-STT----TT--HHHHHHHHHHHTT--TTTSHHHHHHHHHHHHHHHHHHTTHHHHHHHHTTSEEEEE-S--SSHHHHHHHHHTSSGGG--EEEEEEEETTSHHHHHTTHHHHHHHHHHTT--TTSPP--HHHHHHHHHHHHHHHHHHHHHHHHHHHHHHHHHHHHHHHHHHHHHHHTT---HHHHHHHHHHHHHHHHHHTTSSS-SS-S-HHHHHHHHHHHS---S-TTTT--HHHHHHHHHHHHHHHHHHHHHHH-TTHHHHHHHHHHHHHHHHHHHHHHHHHHHHHHHHGGG-BTTB-HHHHHHHHHHHHHHHHHHHHHHHHHHHHHH---/----TT-SS--HHHHHHHHHHHHTT--HHHHHHHHHHHHHHHTHHHHHTS-HHHHHHHHHHHHHHHH-SSS---HHHHHHHHHHHHHHHHHHHHS----HHHHHHHHHHHTT-EEE--TTS-HHHHTHHHHHHHHTTSS-EEEEESSHHHHHHHHHHHHHHHHHTT--EEE--TT--HHHHHHHHHSSEEEEEHHHHHHHHHHHTT-SSGGG-------EEEETTHIIIIIIGGGS-EEEEEE----HHHHHHHHHHGGGS-BTTTEEEETTTTEEEE-HHHHHHHHHHTT-S-TT-STT--HHHHHHHHHHHHHT--BTTTEEE-SS-EEEB-TTT--B-TT---STTHHHHHHHHTT------EEEEEEE-HHHHHTTSSEEEEEES--GGGHHHHHHHH---EEEPPPSS----EEPPPEEESSHHHHHHHHHHHHHHHHHHT--EEEEESSHHHHHHHHHHHHHTT---EEE-SS-HHHHHHHHHTTTSTT-EEEEETTTTTT----TT--HHHHHHHHHHTTT--TTTSHHHHHHHHHHHHHHHHHHTTHHHHHHHHTTSEEEEESS--SSHHHHHHHHTTSSGGG--EEEEEEEETTSHHHHTTTHHHHHHHHHHTT--SSSPP--HHHHHHHHHHHHHHHHHHHHHHHHHHHHHHHHHHHHHHHHHHHHHHHHT---HHHHHHHHHHHHHHHHHHHH-S--SS----HHHHHHHHTTS---S-GGG---HHHHHHHHHHHHHHHHHHHHHHH-TTHHHHHHHHHHHHHHHHHHHHHHHHHHHHHHHHTTS-BTTB-HHHHHHHHHHHHHHHHHHHHHHHHHHHHHH---